Protein 7U6J (pdb70)

Solvent-accessible surface area: 77288 Å² total

InterPro domains:
  IPR056470 L-lysine 4-chlorinase BesD/L-lysine 5-chlorinase HalB-like [PF23169] (26-251)

Radius of gyration: 42.21 Å; Cα contacts (8 Å, |Δi|>4): 4487; chains: 8; bounding box: 100×112×119 Å

Sequence (1978 aa):
SITAANVEELIAKNIAERFADDHEVLGLSQHFRREGYVKLPGLVSPEVFDAVAAETHQLIDTHQKRIDIRLKETGDSPRYMSTVGQKAIATDGSLIPAVYESTALKGFLSRLAKEEVMGCPWDEEKYIITRQHQKGDTHGWHWGDFSFTVIWLIEAPSLEYGGMLQCIPHTDWNKDDPRVEDYLQKHPIRSYGHAKGDLYLLRSDTTLHRTVPLNADRTRIILNTCWASRADQQKATTHETMNAMFDNSITAANVEELIAKNIAERFADDHEVLGLSQHFRREGYVKLPGLVSPEVFDAVAAETHQLIDTHQKRIDIRLKETGDSPRYMSTVGQKAIATDGSLIPAVYESTALKGFLSRLAKEEVMGCPWDEEKYIITRQHQKGDTHGWHWGDFSFTVIWLIEAPSLEYGGMLQCIPHTDWNKDDPRVEDYLQKHPIRSYGHAKGDLYLLRSDTTLHRTVPLNADRTRIILNTCWASRADQQKATTHETMNAMFDSITAANVEELIAKNIAERFADDHEVLGLSQHFRREGYVKLPGLVSPEVFDAVAAETHQLIDTHQKRIDIRLKETGDSPRYMSTVGQKAIATDGSLIPAVYESTALKGFLSRLAKEEVMGCPWDEEKYIITRQHQKGDTHGWHWGDFSFTVIWLIEAPSLEYGGMLQCIPHTDWNKDDPRVEDYLQKHPIRSYGHAKGDLYLLRSDTTLHRTVPLNADRTRIILNTCWASRADQQQKATTHETMNAMFDSITAANVEELIAKNIAERFADDHEVLGLSQHFRREGYVKLPGLVSPEVFDAVAAETHQLIDTHQKRIDIRLKETGDSPRYMSTVGQKAIATDGSLIPAVYESTALKGFLSRLAKEEVMGCPWDEEKYIITRQHQKGDTHGWHWGDFSFTVIWLIEAPSLEYGGMLQCIPHTDWNKDDPRVEDYLQKHPIRSYGHAKGDLYLLRSDTTLHRTVPLNADRTRIILNTCWASRADQQKATTHETMNAMFDSITAANVEELIAKNIAERFADDHEVLGLSQHFRREGYVKLPGLVSPEVFDAVAAETHQLIDTHQKRIDIRLKETGDSPRYMSTVGQKAIATDGSLIPAVYESTALKGFLSRLAKEEVMGCPWDEEKYIITRQHQKGDTHGWHWGDFSFTVIWLIEAPSLEYGGMLQCIPHTDWNKDDPRVEDYLQKHPIRSYGHAKGDLYLLRSDTTLHRTVPLNADRTRIILNTCWASRADQQKATTHETMNAMFDSITAANVEELIAKNIAERFADDHEVLGLSQHFRREGYVKLPGLVSPEVFDAVAAETHQLIDTHQKRIDIRLKETGDSPRYMSTVGQKAIATDGSLIPAVYESTALKGFLSRLAKEEVMGCPWDEEKYIITRQHQKGDTHGWHWGDFSFTVIWLIEAPSLEYGGMLQCIPHTDWNKDDPRVEDYLQKHPIRSYGHAKGDLYLLRSDTTLHRTVPLNADRTRIILNTCWASRADQQKATTHETMNAMFDNSITAANVEELIAKNIAERFADDHEVLGLSQHFRREGYVKLPGLVSPEVFDAVAAETHQLIDTHQKRIDIRLKETGDSPRYMSTVGQKAIATDGSLIPAVYESTALKGFLSRLAKEEVMGCPWDEEKYIITRQHQKGDTHGWHWGDFSFTVIWLIEAPSLEYGGMLQCIPHTDWNKDDPRVEDYLQKHPIRSYGHAKGDLYLLRSDTTLHRTVPLNADRTRIILNTCWASRADQQKATTHETMNAMFDSITAANVEELIAKNIAERFADDHEVLGLSQHFRREGYVKLPGLVSPEVFDAVAAETHQLIDTHQKRIDIRLKETGDSPRYMSTVGQKAIATDGSLIPAVYESTALKGFLSRLAKEEVMGCPWDEEKYIITRQHQKGDTHGWHWGDFSFTVIWLIEAPSLEYGGMLQCIPHTDWNKDDPRVEDYLQKHPIRSYGHAKGDLYLLRSDTTLHRTVPLNADRTRIILNTCWASRADQQKATTHETMNAMFD

Structure (mmCIF, N/CA/C/O backbone):
data_7U6J
#
_entry.id   7U6J
#
_cell.length_a   70.241
_cell.length_b   136.079
_cell.length_c   116.240
_cell.angle_alpha   90.000
_cell.angle_beta   100.020
_cell.angle_gamma   90.000
#
_symmetry.space_group_name_H-M   'P 1 21 1'
#
loop_
_entity.id
_entity.type
_entity.pdbx_description
1 polymer 'Halogenase B'
2 non-polymer 'SUCCINIC ACID'
3 non-polymer LYSINE
4 water water
#
loop_
_atom_site.group_PDB
_atom_site.id
_atom_site.type_symbol
_atom_site.label_atom_id
_atom_site.label_alt_id
_atom_site.label_comp_id
_atom_site.label_asym_id
_atom_site.label_entity_id
_atom_site.label_seq_id
_atom_site.pdbx_PDB_ins_code
_atom_site.Cartn_x
_atom_site.Cartn_y
_atom_site.Cartn_z
_atom_site.occupancy
_atom_site.B_iso_or_equiv
_atom_site.auth_seq_id
_atom_site.auth_comp_id
_atom_site.auth_asym_id
_atom_site.auth_atom_id
_atom_site.pdbx_PDB_model_num
ATOM 1 N N . SER A 1 5 ? 17.834 -18.446 -14.456 1.00 49.60 5 SER A N 1
ATOM 2 C CA . SER A 1 5 ? 18.175 -17.054 -14.733 1.00 48.93 5 SER A CA 1
ATOM 3 C C . SER A 1 5 ? 18.428 -16.295 -13.433 1.00 50.01 5 SER A C 1
ATOM 4 O O . SER A 1 5 ? 19.467 -15.650 -13.279 1.00 50.27 5 SER A O 1
ATOM 7 N N . ILE A 1 6 ? 17.479 -16.366 -12.499 1.00 37.49 6 ILE A N 1
ATOM 8 C CA . ILE A 1 6 ? 17.677 -15.819 -11.162 1.00 36.29 6 ILE A CA 1
ATOM 9 C C . ILE A 1 6 ? 18.277 -16.906 -10.283 1.00 37.71 6 ILE A C 1
ATOM 10 O O . ILE A 1 6 ? 17.749 -18.023 -10.207 1.00 30.90 6 ILE A O 1
ATOM 15 N N . THR A 1 7 ? 19.397 -16.585 -9.637 1.00 26.33 7 THR A N 1
ATOM 16 C CA . THR A 1 7 ? 20.188 -17.556 -8.895 1.00 31.95 7 THR A CA 1
ATOM 17 C C . THR A 1 7 ? 20.599 -16.947 -7.565 1.00 28.53 7 THR A C 1
ATOM 18 O O . THR A 1 7 ? 20.470 -15.741 -7.345 1.00 29.09 7 THR A O 1
ATOM 22 N N . ALA A 1 8 ? 21.127 -17.798 -6.680 1.00 25.62 8 ALA A N 1
ATOM 23 C CA . ALA A 1 8 ? 21.670 -17.310 -5.417 1.00 32.74 8 ALA A CA 1
ATOM 24 C C . ALA A 1 8 ? 22.757 -16.264 -5.623 1.00 34.42 8 ALA A C 1
ATOM 25 O O . ALA A 1 8 ? 22.970 -15.425 -4.740 1.00 27.84 8 ALA A O 1
ATOM 27 N N . ALA A 1 9 ? 23.428 -16.269 -6.776 1.00 33.58 9 ALA A N 1
ATOM 28 C CA . ALA A 1 9 ? 24.535 -15.352 -7.004 1.00 28.49 9 ALA A CA 1
ATOM 29 C C . ALA A 1 9 ? 24.100 -13.988 -7.531 1.00 33.60 9 ALA A C 1
ATOM 30 O O . ALA A 1 9 ? 24.852 -13.018 -7.378 1.00 33.37 9 ALA A O 1
ATOM 32 N N . ASN A 1 10 ? 22.913 -13.867 -8.135 1.00 26.82 10 ASN A N 1
ATOM 33 C CA . ASN A 1 10 ? 22.470 -12.563 -8.606 1.00 29.36 10 ASN A CA 1
ATOM 34 C C . ASN A 1 10 ? 21.193 -12.057 -7.947 1.00 26.67 10 ASN A C 1
ATOM 35 O O . ASN A 1 10 ? 20.746 -10.953 -8.278 1.00 32.98 10 ASN A O 1
ATOM 40 N N . VAL A 1 11 ? 20.610 -12.800 -7.006 1.00 30.18 11 VAL A N 1
ATOM 41 C CA . VAL A 1 11 ? 19.300 -12.396 -6.498 1.00 31.97 11 VAL A CA 1
ATOM 42 C C . VAL A 1 11 ? 19.420 -11.200 -5.560 1.00 29.46 11 VAL A C 1
ATOM 43 O O . VAL A 1 11 ? 18.500 -10.372 -5.481 1.00 25.15 11 VAL A O 1
ATOM 47 N N . GLU A 1 12 ? 20.549 -11.065 -4.858 1.00 27.05 12 GLU A N 1
ATOM 48 C CA . GLU A 1 12 ? 20.686 -9.973 -3.898 1.00 27.25 12 GLU A CA 1
ATOM 49 C C . GLU A 1 12 ? 20.622 -8.618 -4.588 1.00 26.82 12 GLU A C 1
ATOM 50 O O . GLU A 1 12 ? 19.960 -7.698 -4.095 1.00 26.54 12 GLU A O 1
ATOM 56 N N . GLU A 1 13 ? 21.300 -8.476 -5.734 1.00 25.75 13 GLU A N 1
ATOM 57 C CA . GLU A 1 13 ? 21.273 -7.209 -6.458 1.00 25.19 13 GLU A CA 1
ATOM 58 C C . GLU A 1 13 ? 19.871 -6.898 -6.972 1.00 27.66 13 GLU A C 1
ATOM 59 O O . GLU A 1 13 ? 19.445 -5.735 -6.979 1.00 26.83 13 GLU A O 1
ATOM 61 N N . LEU A 1 14 ? 19.140 -7.925 -7.412 1.00 22.30 14 LEU A N 1
ATOM 62 C CA . LEU A 1 14 ? 17.768 -7.713 -7.865 1.00 26.40 14 LEU A CA 1
ATOM 63 C C . LEU A 1 14 ? 16.865 -7.291 -6.715 1.00 21.49 14 LEU A C 1
ATOM 64 O O . LEU A 1 14 ? 16.000 -6.423 -6.887 1.00 24.84 14 LEU A O 1
ATOM 69 N N . ILE A 1 15 ? 17.046 -7.891 -5.536 1.00 21.92 15 ILE A N 1
ATOM 70 C CA . ILE A 1 15 ? 16.242 -7.498 -4.380 1.00 21.39 15 ILE A CA 1
ATOM 71 C C . ILE A 1 15 ? 16.513 -6.046 -4.005 1.00 22.43 15 ILE A C 1
ATOM 72 O O . ILE A 1 15 ? 15.582 -5.276 -3.742 1.00 15.85 15 ILE A O 1
ATOM 77 N N . ALA A 1 16 ? 17.786 -5.639 -4.002 1.00 21.06 16 ALA A N 1
ATOM 78 C CA . ALA A 1 16 ? 18.124 -4.265 -3.634 1.00 20.65 16 ALA A CA 1
ATOM 79 C C . ALA A 1 16 ? 17.598 -3.258 -4.656 1.00 22.92 16 ALA A C 1
ATOM 80 O O . ALA A 1 16 ? 17.080 -2.199 -4.278 1.00 23.83 16 ALA A O 1
ATOM 82 N N . LYS A 1 17 ? 17.724 -3.563 -5.954 1.00 19.80 17 LYS A N 1
ATOM 83 C CA . LYS A 1 17 ? 17.211 -2.656 -6.978 1.00 21.02 17 LYS A CA 1
ATOM 84 C C . LYS A 1 17 ? 15.699 -2.490 -6.868 1.00 20.95 17 LYS A C 1
ATOM 85 O O . LYS A 1 17 ? 15.182 -1.373 -6.985 1.00 23.55 17 LYS A O 1
ATOM 87 N N . ASN A 1 18 ? 14.969 -3.586 -6.637 1.00 18.06 18 ASN A N 1
ATOM 88 C CA . ASN A 1 18 ? 13.518 -3.462 -6.502 1.00 21.68 18 ASN A CA 1
ATOM 89 C C . ASN A 1 18 ? 13.138 -2.628 -5.282 1.00 18.31 18 ASN A C 1
ATOM 90 O O . ASN A 1 18 ? 12.244 -1.779 -5.356 1.00 19.31 18 ASN A O 1
ATOM 95 N N . ILE A 1 19 ? 13.796 -2.857 -4.148 1.00 20.00 19 ILE A N 1
ATOM 96 C CA . ILE A 1 19 ? 13.455 -2.090 -2.953 1.00 21.83 19 ILE A CA 1
ATOM 97 C C . ILE A 1 19 ? 13.731 -0.603 -3.170 1.00 22.28 19 ILE A C 1
ATOM 98 O O . ILE A 1 19 ? 12.910 0.248 -2.809 1.00 23.82 19 ILE A O 1
ATOM 103 N N . ALA A 1 20 ? 14.865 -0.267 -3.797 1.00 22.29 20 ALA A N 1
ATOM 104 C CA . ALA A 1 20 ? 15.178 1.137 -4.074 1.00 25.55 20 ALA A CA 1
ATOM 105 C C . ALA A 1 20 ? 14.099 1.817 -4.921 1.00 26.88 20 ALA A C 1
ATOM 106 O O . ALA A 1 20 ? 13.792 2.996 -4.711 1.00 25.91 20 ALA A O 1
ATOM 108 N N . GLU A 1 21 ? 13.511 1.098 -5.880 1.00 24.10 21 GLU A N 1
ATOM 109 C CA . GLU A 1 21 ? 12.455 1.680 -6.712 1.00 26.96 21 GLU A CA 1
ATOM 110 C C . GLU A 1 21 ? 11.091 1.623 -6.032 1.00 28.16 21 GLU A C 1
ATOM 111 O O . GLU A 1 21 ? 10.371 2.628 -5.973 1.00 30.95 21 GLU A O 1
ATOM 117 N N . ARG A 1 22 ? 10.718 0.450 -5.522 1.00 20.24 22 ARG A N 1
ATOM 118 C CA . ARG A 1 22 ? 9.355 0.236 -5.054 1.00 22.36 22 ARG A CA 1
ATOM 119 C C . ARG A 1 22 ? 9.046 1.092 -3.829 1.00 24.67 22 ARG A C 1
ATOM 120 O O . ARG A 1 22 ? 7.932 1.610 -3.693 1.00 21.60 22 ARG A O 1
ATOM 128 N N . PHE A 1 23 ? 10.024 1.295 -2.952 1.00 22.17 23 PHE A N 1
ATOM 129 C CA . PHE A 1 23 ? 9.787 1.979 -1.684 1.00 25.25 23 PHE A CA 1
ATOM 130 C C . PHE A 1 23 ? 10.474 3.341 -1.612 1.00 22.98 23 PHE A C 1
ATOM 131 O O . PHE A 1 23 ? 10.902 3.783 -0.545 1.00 26.08 23 PHE A O 1
ATOM 139 N N . ALA A 1 24 ? 10.535 4.041 -2.749 1.00 32.01 24 ALA A N 1
ATOM 140 C CA . ALA A 1 24 ? 11.225 5.328 -2.832 1.00 25.63 24 ALA A CA 1
ATOM 141 C C . ALA A 1 24 ? 10.518 6.441 -2.066 1.00 26.67 24 ALA A C 1
ATOM 142 O O . ALA A 1 24 ? 11.168 7.422 -1.686 1.00 25.04 24 ALA A O 1
ATOM 144 N N . ASP A 1 25 ? 9.208 6.328 -1.857 1.00 20.50 25 ASP A N 1
ATOM 145 C CA . ASP A 1 25 ? 8.432 7.372 -1.189 1.00 26.16 25 ASP A CA 1
ATOM 146 C C . ASP A 1 25 ? 8.542 7.185 0.323 1.00 25.25 25 ASP A C 1
ATOM 147 O O . ASP A 1 25 ? 7.944 6.260 0.876 1.00 20.73 25 ASP A O 1
ATOM 152 N N . ASP A 1 26 ? 9.292 8.073 0.997 1.00 25.05 26 ASP A N 1
ATOM 153 C CA . ASP A 1 26 ? 9.472 7.951 2.448 1.00 26.33 26 ASP A CA 1
ATOM 154 C C . ASP A 1 26 ? 8.141 8.003 3.195 1.00 23.64 26 ASP A C 1
ATOM 155 O O . ASP A 1 26 ? 7.983 7.346 4.230 1.00 22.68 26 ASP A O 1
ATOM 160 N N . HIS A 1 27 ? 7.185 8.808 2.718 1.00 22.34 27 HIS A N 1
ATOM 161 C CA . HIS A 1 27 ? 5.924 8.922 3.446 1.00 24.62 27 HIS A CA 1
ATOM 162 C C . HIS A 1 27 ? 5.107 7.639 3.335 1.00 23.79 27 HIS A C 1
ATOM 163 O O . HIS A 1 27 ? 4.436 7.248 4.291 1.00 19.67 27 HIS A O 1
ATOM 170 N N . GLU A 1 28 ? 5.143 6.971 2.178 1.00 20.86 28 GLU A N 1
ATOM 171 C CA . GLU A 1 28 ? 4.518 5.654 2.088 1.00 27.26 28 GLU A CA 1
ATOM 172 C C . GLU A 1 28 ? 5.172 4.663 3.046 1.00 21.04 28 GLU A C 1
ATOM 173 O O . GLU A 1 28 ? 4.480 3.889 3.714 1.00 15.94 28 GLU A O 1
ATOM 179 N N . VAL A 1 29 ? 6.502 4.654 3.116 1.00 15.61 29 VAL A N 1
ATOM 180 C CA . VAL A 1 29 ? 7.172 3.712 4.009 1.00 20.19 29 VAL A CA 1
ATOM 181 C C . VAL A 1 29 ? 6.794 3.987 5.461 1.00 21.33 29 VAL A C 1
ATOM 182 O O . VAL A 1 29 ? 6.542 3.056 6.241 1.00 18.93 29 VAL A O 1
ATOM 186 N N . LEU A 1 30 ? 6.716 5.265 5.839 1.00 19.01 30 LEU A N 1
ATOM 187 C CA . LEU A 1 30 ? 6.271 5.613 7.186 1.00 18.83 30 LEU A CA 1
ATOM 188 C C . LEU A 1 30 ? 4.885 5.044 7.474 1.00 19.58 30 LEU A C 1
ATOM 189 O O . LEU A 1 30 ? 4.646 4.485 8.552 1.00 18.72 30 LEU A O 1
ATOM 194 N N . GLY A 1 31 ? 3.964 5.171 6.514 1.00 17.56 31 GLY A N 1
ATOM 195 C CA . GLY A 1 31 ? 2.627 4.633 6.699 1.00 19.47 31 GLY A CA 1
ATOM 196 C C . GLY A 1 31 ? 2.609 3.122 6.812 1.00 15.77 31 GLY A C 1
ATOM 197 O O . GLY A 1 31 ? 1.841 2.562 7.594 1.00 18.65 31 GLY A O 1
ATOM 198 N N . LEU A 1 32 ? 3.454 2.439 6.030 1.00 23.17 32 LEU A N 1
ATOM 199 C CA . LEU A 1 32 ? 3.568 0.988 6.151 1.00 21.43 32 LEU A CA 1
ATOM 200 C C . LEU A 1 32 ? 4.072 0.586 7.529 1.00 17.32 32 LEU A C 1
ATOM 201 O O . LEU A 1 32 ? 3.570 -0.372 8.123 1.00 14.91 32 LEU A O 1
ATOM 206 N N . SER A 1 33 ? 5.086 1.292 8.037 1.00 15.91 33 SER A N 1
ATOM 207 C CA . SER A 1 33 ? 5.586 1.037 9.387 1.00 17.48 33 SER A CA 1
ATOM 208 C C . SER A 1 33 ? 4.491 1.226 10.430 1.00 16.72 33 SER A C 1
ATOM 209 O O . SER A 1 33 ? 4.338 0.413 11.349 1.00 15.46 33 SER A O 1
ATOM 212 N N . GLN A 1 34 ? 3.721 2.305 10.315 1.00 16.31 34 GLN A N 1
ATOM 213 C CA . GLN A 1 34 ? 2.709 2.570 11.324 1.00 15.56 34 GLN A CA 1
ATOM 214 C C . GLN A 1 34 ? 1.593 1.533 11.259 1.00 17.45 34 GLN A C 1
ATOM 215 O O . GLN A 1 34 ? 1.091 1.085 12.296 1.00 16.30 34 GLN A O 1
ATOM 221 N N . HIS A 1 35 ? 1.228 1.107 10.053 1.00 15.90 35 HIS A N 1
ATOM 222 C CA . HIS A 1 35 ? 0.249 0.034 9.919 1.00 15.81 35 HIS A CA 1
ATOM 223 C C . HIS A 1 35 ? 0.767 -1.259 10.548 1.00 16.33 35 HIS A C 1
ATOM 224 O O . HIS A 1 35 ? 0.043 -1.941 11.287 1.00 15.28 35 HIS A O 1
ATOM 231 N N . PHE A 1 36 ? 2.027 -1.603 10.270 1.00 15.17 36 PHE A N 1
ATOM 232 C CA . PHE A 1 36 ? 2.634 -2.804 10.838 1.00 14.40 36 PHE A CA 1
ATOM 233 C C . PHE A 1 36 ? 2.628 -2.765 12.361 1.00 16.88 36 PHE A C 1
ATOM 234 O O . PHE A 1 36 ? 2.344 -3.775 13.013 1.00 15.58 36 PHE A O 1
ATOM 242 N N . ARG A 1 37 ? 2.939 -1.610 12.947 1.00 13.76 37 ARG A N 1
ATOM 243 C CA . ARG A 1 37 ? 2.968 -1.517 14.405 1.00 15.79 37 ARG A CA 1
ATOM 244 C C . ARG A 1 37 ? 1.571 -1.525 15.008 1.00 14.44 37 ARG A C 1
ATOM 245 O O . ARG A 1 37 ? 1.343 -2.189 16.026 1.00 13.41 37 ARG A O 1
ATOM 253 N N . ARG A 1 38 ? 0.630 -0.782 14.408 1.00 15.62 38 ARG A N 1
ATOM 254 C CA . ARG A 1 38 ? -0.725 -0.700 14.955 1.00 15.14 38 ARG A CA 1
ATOM 255 C C . ARG A 1 38 ? -1.445 -2.039 14.848 1.00 19.04 38 ARG A C 1
ATOM 256 O O . ARG A 1 38 ? -2.074 -2.503 15.807 1.00 15.07 38 ARG A O 1
ATOM 264 N N . GLU A 1 39 ? -1.363 -2.677 13.690 1.00 14.55 39 GLU A N 1
ATOM 265 C CA . GLU A 1 39 ? -2.183 -3.842 13.400 1.00 17.91 39 GLU A CA 1
ATOM 266 C C . GLU A 1 39 ? -1.426 -5.162 13.517 1.00 12.63 39 GLU A C 1
ATOM 267 O O . GLU A 1 39 ? -2.047 -6.227 13.404 1.00 15.02 39 GLU A O 1
ATOM 273 N N . GLY A 1 40 ? -0.114 -5.123 13.762 1.00 13.18 40 GLY A N 1
ATOM 274 C CA . GLY A 1 40 ? 0.698 -6.331 13.743 1.00 14.31 40 GLY A CA 1
ATOM 275 C C . GLY A 1 40 ? 0.851 -6.953 12.377 1.00 16.81 40 GLY A C 1
ATOM 276 O O . GLY A 1 40 ? 1.295 -8.102 12.269 1.00 14.98 40 GLY A O 1
ATOM 277 N N . TYR A 1 41 ? 0.512 -6.217 11.323 1.00 12.95 41 TYR A N 1
ATOM 278 C CA . TYR A 1 41 ? 0.397 -6.782 9.987 1.00 11.30 41 TYR A CA 1
ATOM 279 C C . TYR A 1 41 ? 0.518 -5.623 9.020 1.00 15.75 41 TYR A C 1
ATOM 280 O O . TYR A 1 41 ? -0.008 -4.536 9.292 1.00 16.11 41 TYR A O 1
ATOM 289 N N . VAL A 1 42 ? 1.186 -5.855 7.897 1.00 15.66 42 VAL A N 1
ATOM 290 C CA . VAL A 1 42 ? 1.121 -4.900 6.797 1.00 15.16 42 VAL A CA 1
ATOM 291 C C . VAL A 1 42 ? 1.318 -5.657 5.492 1.00 18.23 42 VAL A C 1
ATOM 292 O O . VAL A 1 42 ? 2.218 -6.495 5.371 1.00 19.17 42 VAL A O 1
ATOM 296 N N . LYS A 1 43 ? 0.459 -5.368 4.521 1.00 13.98 43 LYS A N 1
ATOM 297 C CA . LYS A 1 43 ? 0.596 -5.939 3.187 1.00 16.72 43 LYS A CA 1
ATOM 298 C C . LYS A 1 43 ? 1.717 -5.237 2.430 1.00 16.23 43 LYS A C 1
ATOM 299 O O . LYS A 1 43 ? 1.803 -4.006 2.431 1.00 19.48 43 LYS A O 1
ATOM 305 N N . LEU A 1 44 ? 2.570 -6.018 1.769 1.00 16.48 44 LEU A N 1
ATOM 306 C CA . LEU A 1 44 ? 3.740 -5.487 1.068 1.00 16.33 44 LEU A CA 1
ATOM 307 C C . LEU A 1 44 ? 3.757 -6.010 -0.365 1.00 21.18 44 LEU A C 1
ATOM 308 O O . LEU A 1 44 ? 4.644 -6.788 -0.749 1.00 18.49 44 LEU A O 1
ATOM 313 N N . PRO A 1 45 ? 2.796 -5.600 -1.187 1.00 24.21 45 PRO A N 1
ATOM 314 C CA . PRO A 1 45 ? 2.840 -5.992 -2.602 1.00 24.81 45 PRO A CA 1
ATOM 315 C C . PRO A 1 45 ? 4.097 -5.435 -3.264 1.00 25.19 45 PRO A C 1
ATOM 316 O O . PRO A 1 45 ? 4.502 -4.299 -3.016 1.00 23.86 45 PRO A O 1
ATOM 320 N N . GLY A 1 46 ? 4.742 -6.257 -4.084 1.00 23.65 46 GLY A N 1
ATOM 321 C CA . GLY A 1 46 ? 5.971 -5.801 -4.704 1.00 20.28 46 GLY A CA 1
ATOM 322 C C . GLY A 1 46 ? 7.185 -5.756 -3.793 1.00 26.05 46 GLY A C 1
ATOM 323 O O . GLY A 1 46 ? 8.183 -5.131 -4.150 1.00 20.32 46 GLY A O 1
ATOM 324 N N . LEU A 1 47 ? 7.136 -6.407 -2.626 1.00 23.37 47 LEU A N 1
ATOM 325 C CA . LEU A 1 47 ? 8.304 -6.445 -1.745 1.00 17.34 47 LEU A CA 1
ATOM 326 C C . LEU A 1 47 ? 9.524 -7.015 -2.464 1.00 22.48 47 LEU A C 1
ATOM 327 O O . LEU A 1 47 ? 10.649 -6.529 -2.285 1.00 19.09 47 LEU A O 1
ATOM 332 N N . VAL A 1 48 ? 9.321 -8.050 -3.270 1.00 19.01 48 VAL A N 1
ATOM 333 C CA . VAL A 1 48 ? 10.286 -8.482 -4.268 1.00 21.36 48 VAL A CA 1
ATOM 334 C C . VAL A 1 48 ? 9.616 -8.336 -5.623 1.00 20.63 48 VAL A C 1
ATOM 335 O O . VAL A 1 48 ? 8.388 -8.271 -5.729 1.00 19.54 48 VAL A O 1
ATOM 339 N N . SER A 1 49 ? 10.436 -8.272 -6.669 1.00 25.65 49 SER A N 1
ATOM 340 C CA . SER A 1 49 ? 9.907 -8.120 -8.022 1.00 26.28 49 SER A CA 1
ATOM 341 C C . SER A 1 49 ? 9.140 -9.374 -8.457 1.00 19.71 49 SER A C 1
ATOM 342 O O . SER A 1 49 ? 9.324 -10.452 -7.893 1.00 22.06 49 SER A O 1
ATOM 345 N N . PRO A 1 50 ? 8.280 -9.259 -9.474 1.00 26.20 50 PRO A N 1
ATOM 346 C CA . PRO A 1 50 ? 7.595 -10.468 -9.973 1.00 25.20 50 PRO A CA 1
ATOM 347 C C . PRO A 1 50 ? 8.553 -11.561 -10.420 1.00 24.47 50 PRO A C 1
ATOM 348 O O . PRO A 1 50 ? 8.272 -12.751 -10.218 1.00 21.70 50 PRO A O 1
ATOM 352 N N . GLU A 1 51 ? 9.696 -11.188 -11.002 1.00 21.55 51 GLU A N 1
ATOM 353 C CA . GLU A 1 51 ? 10.659 -12.188 -11.458 1.00 23.60 51 GLU A CA 1
ATOM 354 C C . GLU A 1 51 ? 11.268 -12.948 -10.286 1.00 22.84 51 GLU A C 1
ATOM 355 O O . GLU A 1 51 ? 11.413 -14.177 -10.341 1.00 22.86 51 GLU A O 1
ATOM 361 N N . VAL A 1 52 ? 11.651 -12.236 -9.226 1.00 21.42 52 VAL A N 1
ATOM 362 C CA . VAL A 1 52 ? 12.192 -12.914 -8.054 1.00 20.27 52 VAL A CA 1
ATOM 363 C C . VAL A 1 52 ? 11.122 -13.796 -7.419 1.00 19.48 52 VAL A C 1
ATOM 364 O O . VAL A 1 52 ? 11.375 -14.959 -7.081 1.00 20.96 52 VAL A O 1
ATOM 368 N N . PHE A 1 53 ? 9.897 -13.279 -7.295 1.00 20.47 53 PHE A N 1
ATOM 369 C CA . PHE A 1 53 ? 8.811 -14.088 -6.746 1.00 18.97 53 PHE A CA 1
ATOM 370 C C . PHE A 1 53 ? 8.629 -15.389 -7.528 1.00 17.89 53 PHE A C 1
ATOM 371 O O . PHE A 1 53 ? 8.545 -16.475 -6.940 1.00 19.58 53 PHE A O 1
ATOM 379 N N . ASP A 1 54 ? 8.562 -15.301 -8.858 1.00 19.39 54 ASP A N 1
ATOM 380 C CA . ASP A 1 54 ? 8.332 -16.499 -9.662 1.00 19.54 54 ASP A CA 1
ATOM 381 C C . ASP A 1 54 ? 9.451 -17.511 -9.484 1.00 21.57 54 ASP A C 1
ATOM 382 O O . ASP A 1 54 ? 9.196 -18.716 -9.377 1.00 22.67 54 ASP A O 1
ATOM 387 N N . ALA A 1 55 ? 10.697 -17.037 -9.442 1.00 19.78 55 ALA A N 1
ATOM 388 C CA . ALA A 1 55 ? 11.821 -17.925 -9.173 1.00 22.60 55 ALA A CA 1
ATOM 389 C C . ALA A 1 55 ? 11.684 -18.593 -7.811 1.00 21.31 55 ALA A C 1
ATOM 390 O O . ALA A 1 55 ? 11.957 -19.789 -7.665 1.00 22.67 55 ALA A O 1
ATOM 392 N N . VAL A 1 56 ? 11.248 -17.843 -6.801 1.00 21.20 56 VAL A N 1
ATOM 393 C CA . VAL A 1 56 ? 11.080 -18.441 -5.482 1.00 18.69 56 VAL A CA 1
ATOM 394 C C . VAL A 1 56 ? 9.927 -19.437 -5.494 1.00 21.62 56 VAL A C 1
ATOM 395 O O . VAL A 1 56 ? 10.006 -20.502 -4.871 1.00 19.92 56 VAL A O 1
ATOM 399 N N . ALA A 1 57 ? 8.853 -19.122 -6.225 1.00 19.85 57 ALA A N 1
ATOM 400 C CA . ALA A 1 57 ? 7.714 -20.035 -6.308 1.00 23.75 57 ALA A CA 1
ATOM 401 C C . ALA A 1 57 ? 8.098 -21.345 -6.983 1.00 22.73 57 ALA A C 1
ATOM 402 O O . ALA A 1 57 ? 7.689 -22.429 -6.537 1.00 19.89 57 ALA A O 1
ATOM 404 N N . ALA A 1 58 ? 8.878 -21.267 -8.063 1.00 20.32 58 ALA A N 1
ATOM 405 C CA . ALA A 1 58 ? 9.319 -22.474 -8.760 1.00 20.66 58 ALA A CA 1
ATOM 406 C C . ALA A 1 58 ? 10.100 -23.397 -7.826 1.00 24.56 58 ALA A C 1
ATOM 407 O O . ALA A 1 58 ? 9.858 -24.609 -7.790 1.00 22.33 58 ALA A O 1
ATOM 409 N N . GLU A 1 59 ? 11.040 -22.832 -7.056 1.00 20.51 59 GLU A N 1
ATOM 410 C CA . GLU A 1 59 ? 11.751 -23.615 -6.049 1.00 24.11 59 GLU A CA 1
ATOM 411 C C . GLU A 1 59 ? 10.807 -24.203 -5.011 1.00 23.44 59 GLU A C 1
ATOM 412 O O . GLU A 1 59 ? 10.994 -25.347 -4.581 1.00 21.26 59 GLU A O 1
ATOM 418 N N . THR A 1 60 ? 9.811 -23.424 -4.566 1.00 20.40 60 THR A N 1
ATOM 419 C CA . THR A 1 60 ? 8.861 -23.908 -3.566 1.00 20.82 60 THR A CA 1
ATOM 420 C C . THR A 1 60 ? 8.114 -25.143 -4.062 1.00 18.36 60 THR A C 1
ATOM 421 O O . THR A 1 60 ? 7.958 -26.124 -3.329 1.00 19.10 60 THR A O 1
ATOM 425 N N . HIS A 1 61 ? 7.618 -25.095 -5.302 1.00 16.88 61 HIS A N 1
ATOM 426 C CA . HIS A 1 61 ? 6.880 -26.225 -5.868 1.00 20.85 61 HIS A CA 1
ATOM 427 C C . HIS A 1 61 ? 7.759 -27.464 -5.961 1.00 22.04 61 HIS A C 1
ATOM 428 O O . HIS A 1 61 ? 7.294 -28.585 -5.725 1.00 21.33 61 HIS A O 1
ATOM 435 N N . GLN A 1 62 ? 9.034 -27.277 -6.309 1.00 16.53 62 GLN A N 1
ATOM 436 C CA . GLN A 1 62 ? 9.969 -28.399 -6.376 1.00 22.35 62 GLN A CA 1
ATOM 437 C C . GLN A 1 62 ? 10.165 -29.038 -5.006 1.00 24.90 62 GLN A C 1
ATOM 438 O O . GLN A 1 62 ? 10.160 -30.269 -4.872 1.00 24.95 62 GLN A O 1
ATOM 444 N N . LEU A 1 63 ? 10.316 -28.208 -3.972 1.00 18.50 63 LEU A N 1
ATOM 445 C CA . LEU A 1 63 ? 10.517 -28.703 -2.612 1.00 18.96 63 LEU A CA 1
ATOM 446 C C . LEU A 1 63 ? 9.294 -29.449 -2.097 1.00 22.38 63 LEU A C 1
ATOM 447 O O . LEU A 1 63 ? 9.423 -30.463 -1.394 1.00 20.27 63 LEU A O 1
ATOM 452 N N . ILE A 1 64 ? 8.099 -28.946 -2.412 1.00 18.39 64 ILE A N 1
ATOM 453 C CA . ILE A 1 64 ? 6.868 -29.619 -2.009 1.00 18.72 64 ILE A CA 1
ATOM 454 C C . ILE A 1 64 ? 6.801 -31.013 -2.623 1.00 20.73 64 ILE A C 1
ATOM 455 O O . ILE A 1 64 ? 6.476 -31.996 -1.947 1.00 18.44 64 ILE A O 1
ATOM 460 N N . ASP A 1 65 ? 7.092 -31.119 -3.922 1.00 21.14 65 ASP A N 1
ATOM 461 C CA . ASP A 1 65 ? 6.954 -32.415 -4.576 1.00 23.96 65 ASP A CA 1
ATOM 462 C C . ASP A 1 65 ? 7.906 -33.435 -3.965 1.00 23.74 65 ASP A C 1
ATOM 463 O O . ASP A 1 65 ? 7.529 -34.589 -3.739 1.00 25.80 65 ASP A O 1
ATOM 468 N N . THR A 1 66 ? 9.129 -33.013 -3.645 1.00 24.27 66 THR A N 1
ATOM 469 C CA . THR A 1 66 ? 10.107 -33.946 -3.093 1.00 22.93 66 THR A CA 1
ATOM 470 C C . THR A 1 66 ? 9.804 -34.300 -1.638 1.00 27.29 66 THR A C 1
ATOM 471 O O . THR A 1 66 ? 9.961 -35.458 -1.240 1.00 23.92 66 THR A O 1
ATOM 475 N N . HIS A 1 67 ? 9.366 -33.329 -0.825 1.00 24.67 67 HIS A N 1
ATOM 476 C CA . HIS A 1 67 ? 9.489 -33.454 0.625 1.00 21.45 67 HIS A CA 1
ATOM 477 C C . HIS A 1 67 ? 8.204 -33.341 1.437 1.00 24.31 67 HIS A C 1
ATOM 478 O O . HIS A 1 67 ? 8.256 -33.587 2.650 1.00 24.25 67 HIS A O 1
ATOM 485 N N . GLN A 1 68 ? 7.073 -32.962 0.843 1.00 19.80 68 GLN A N 1
ATOM 486 C CA . GLN A 1 68 ? 5.922 -32.575 1.656 1.00 23.46 68 GLN A CA 1
ATOM 487 C C . GLN A 1 68 ? 5.428 -33.735 2.513 1.00 25.47 68 GLN A C 1
ATOM 488 O O . GLN A 1 68 ? 5.485 -34.899 2.112 1.00 25.16 68 GLN A O 1
ATOM 494 N N . LYS A 1 69 ? 4.969 -33.403 3.717 1.00 22.76 69 LYS A N 1
ATOM 495 C CA . LYS A 1 69 ? 4.479 -34.372 4.689 1.00 27.62 69 LYS A CA 1
ATOM 496 C C . LYS A 1 69 ? 3.099 -33.938 5.161 1.00 23.17 69 LYS A C 1
ATOM 497 O O . LYS A 1 69 ? 2.924 -32.801 5.608 1.00 22.42 69 LYS A O 1
ATOM 503 N N . ARG A 1 70 ? 2.129 -34.838 5.064 1.00 20.48 70 ARG A N 1
ATOM 504 C CA . ARG A 1 70 ? 0.771 -34.542 5.503 1.00 22.53 70 ARG A CA 1
ATOM 505 C C . ARG A 1 70 ? 0.701 -34.534 7.027 1.00 22.10 70 ARG A C 1
ATOM 506 O O . ARG A 1 70 ? 1.229 -35.432 7.689 1.00 23.32 70 ARG A O 1
ATOM 514 N N . ILE A 1 71 ? 0.055 -33.516 7.589 1.00 19.69 71 ILE A N 1
ATOM 515 C CA . ILE A 1 71 ? -0.177 -33.454 9.026 1.00 20.62 71 ILE A CA 1
ATOM 516 C C . ILE A 1 71 ? -1.643 -33.135 9.268 1.00 20.72 71 ILE A C 1
ATOM 517 O O . ILE A 1 71 ? -2.281 -32.411 8.497 1.00 18.57 71 ILE A O 1
ATOM 522 N N . ASP A 1 72 ? -2.177 -33.704 10.348 1.00 16.48 72 ASP A N 1
ATOM 523 C CA . ASP A 1 72 ? -3.574 -33.571 10.768 1.00 18.89 72 ASP A CA 1
ATOM 524 C C . ASP A 1 72 ? -3.531 -33.641 12.297 1.00 26.76 72 ASP A C 1
ATOM 525 O O . ASP A 1 72 ? -3.848 -34.664 12.913 1.00 24.01 72 ASP A O 1
ATOM 530 N N . ILE A 1 73 ? -3.102 -32.537 12.913 1.00 21.37 73 ILE A N 1
ATOM 531 C CA . ILE A 1 73 ? -2.817 -32.488 14.341 1.00 22.23 73 ILE A CA 1
ATOM 532 C C . ILE A 1 73 ? -3.529 -31.291 14.961 1.00 20.93 73 ILE A C 1
ATOM 533 O O . ILE A 1 73 ? -4.041 -30.412 14.269 1.00 21.12 73 ILE A O 1
ATOM 538 N N . ARG A 1 74 ? -3.546 -31.279 16.299 1.00 19.26 74 ARG A N 1
ATOM 539 C CA . ARG A 1 74 ? -4.047 -30.182 17.118 1.00 22.11 74 ARG A CA 1
ATOM 540 C C . ARG A 1 74 ? -3.052 -29.980 18.253 1.00 24.70 74 ARG A C 1
ATOM 541 O O . ARG A 1 74 ? -2.533 -30.957 18.801 1.00 20.16 74 ARG A O 1
ATOM 549 N N . LEU A 1 75 ? -2.762 -28.722 18.588 1.00 23.66 75 LEU A N 1
ATOM 550 C CA . LEU A 1 75 ? -1.635 -28.383 19.460 1.00 23.02 75 LEU A CA 1
ATOM 551 C C . LEU A 1 75 ? -2.151 -27.780 20.759 1.00 20.74 75 LEU A C 1
ATOM 552 O O . LEU A 1 75 ? -2.772 -26.712 20.752 1.00 17.24 75 LEU A O 1
ATOM 557 N N . LYS A 1 76 ? -1.877 -28.447 21.881 1.00 20.71 76 LYS A N 1
ATOM 558 C CA . LYS A 1 76 ? -2.373 -27.921 23.147 1.00 22.51 76 LYS A CA 1
ATOM 559 C C . LYS A 1 76 ? -1.782 -26.553 23.466 1.00 17.18 76 LYS A C 1
ATOM 560 O O . LYS A 1 76 ? -2.445 -25.736 24.104 1.00 22.51 76 LYS A O 1
ATOM 566 N N . GLU A 1 77 ? -0.566 -26.256 22.996 1.00 18.63 77 GLU A N 1
ATOM 567 C CA . GLU A 1 77 ? 0.035 -24.966 23.330 1.00 21.87 77 GLU A CA 1
ATOM 568 C C . GLU A 1 77 ? -0.672 -23.784 22.683 1.00 19.84 77 GLU A C 1
ATOM 569 O O . GLU A 1 77 ? -0.434 -22.644 23.103 1.00 20.46 77 GLU A O 1
ATOM 575 N N . THR A 1 78 ? -1.524 -24.012 21.686 1.00 18.27 78 THR A N 1
ATOM 576 C CA . THR A 1 78 ? -2.379 -22.967 21.130 1.00 21.25 78 THR A CA 1
ATOM 577 C C . THR A 1 78 ? -3.855 -23.327 21.301 1.00 22.87 78 THR A C 1
ATOM 578 O O . THR A 1 78 ? -4.688 -23.068 20.430 1.00 23.17 78 THR A O 1
ATOM 582 N N . GLY A 1 79 ? -4.201 -23.921 22.441 1.00 19.10 79 GLY A N 1
ATOM 583 C CA . GLY A 1 79 ? -5.595 -24.174 22.733 1.00 22.57 79 GLY A CA 1
ATOM 584 C C . GLY A 1 79 ? -6.206 -25.320 21.970 1.00 26.87 79 GLY A C 1
ATOM 585 O O . GLY A 1 79 ? -7.433 -25.351 21.810 1.00 22.63 79 GLY A O 1
ATOM 586 N N . ASP A 1 80 ? -5.384 -26.262 21.493 1.00 18.99 80 ASP A N 1
ATOM 587 C CA . ASP A 1 80 ? -5.817 -27.396 20.676 1.00 23.73 80 ASP A CA 1
ATOM 588 C C . ASP A 1 80 ? -6.325 -26.955 19.301 1.00 24.18 80 ASP A C 1
ATOM 589 O O . ASP A 1 80 ? -7.186 -27.611 18.706 1.00 21.56 80 ASP A O 1
ATOM 594 N N . SER A 1 81 ? -5.821 -25.841 18.783 1.00 20.64 81 SER A N 1
ATOM 595 C CA . SER A 1 81 ? -6.217 -25.429 17.447 1.00 21.74 81 SER A CA 1
ATOM 596 C C . SER A 1 81 ? -5.588 -26.360 16.407 1.00 19.27 81 SER A C 1
ATOM 597 O O . SER A 1 81 ? -4.537 -26.958 16.647 1.00 20.59 81 SER A O 1
ATOM 600 N N . PRO A 1 82 ? -6.221 -26.523 15.251 1.00 20.30 82 PRO A N 1
ATOM 601 C CA . PRO A 1 82 ? -5.740 -27.512 14.283 1.00 20.48 82 PRO A CA 1
ATOM 602 C C . PRO A 1 82 ? -4.629 -26.994 13.386 1.00 17.97 82 PRO A C 1
ATOM 603 O O . PRO A 1 82 ? -4.521 -25.804 13.098 1.00 20.19 82 PRO A O 1
ATOM 607 N N . ARG A 1 83 ? -3.793 -27.935 12.942 1.00 18.67 83 ARG A N 1
ATOM 608 C CA . ARG A 1 83 ? -2.914 -27.765 11.789 1.00 21.53 83 ARG A CA 1
ATOM 609 C C . ARG A 1 83 ? -3.259 -28.907 10.838 1.00 22.54 83 ARG A C 1
ATOM 610 O O . ARG A 1 83 ? -2.812 -30.040 11.034 1.00 19.88 83 ARG A O 1
ATOM 618 N N . TYR A 1 84 ? -4.083 -28.625 9.832 1.00 20.03 84 TYR A N 1
ATOM 619 C CA . TYR A 1 84 ? -4.443 -29.595 8.801 1.00 20.84 84 TYR A CA 1
ATOM 620 C C . TYR A 1 84 ? -3.904 -29.051 7.489 1.00 16.58 84 TYR A C 1
ATOM 621 O O . TYR A 1 84 ? -4.401 -28.038 6.992 1.00 18.62 84 TYR A O 1
ATOM 630 N N . MET A 1 85 ? -2.905 -29.728 6.925 1.00 18.92 85 MET A N 1
ATOM 631 C CA . MET A 1 85 ? -2.099 -29.187 5.838 1.00 23.01 85 MET A CA 1
ATOM 632 C C . MET A 1 85 ? -1.009 -30.203 5.529 1.00 21.50 85 MET A C 1
ATOM 633 O O . MET A 1 85 ? -0.834 -31.185 6.253 1.00 21.30 85 MET A O 1
ATOM 638 N N . SER A 1 86 ? -0.249 -29.927 4.476 1.00 18.76 86 SER A N 1
ATOM 639 C CA . SER A 1 86 ? 1.020 -30.595 4.216 1.00 18.68 86 SER A CA 1
ATOM 640 C C . SER A 1 86 ? 2.126 -29.559 4.354 1.00 20.21 86 SER A C 1
ATOM 641 O O . SER A 1 86 ? 1.914 -28.381 4.052 1.00 20.36 86 SER A O 1
ATOM 644 N N . THR A 1 87 ? 3.310 -30.000 4.804 1.00 18.62 87 THR A N 1
ATOM 645 C CA . THR A 1 87 ? 4.392 -29.090 5.168 1.00 15.62 87 THR A CA 1
ATOM 646 C C . THR A 1 87 ? 5.725 -29.575 4.612 1.00 19.96 87 THR A C 1
ATOM 647 O O . THR A 1 87 ? 5.929 -30.768 4.374 1.00 19.49 87 THR A O 1
ATOM 651 N N . VAL A 1 88 ? 6.634 -28.625 4.421 1.00 17.68 88 VAL A N 1
ATOM 652 C CA . VAL A 1 88 ? 8.040 -28.885 4.137 1.00 23.57 88 VAL A CA 1
ATOM 653 C C . VAL A 1 88 ? 8.849 -28.159 5.203 1.00 23.34 88 VAL A C 1
ATOM 654 O O . VAL A 1 88 ? 8.647 -26.961 5.425 1.00 21.18 88 VAL A O 1
ATOM 658 N N . GLY A 1 89 ? 9.756 -28.881 5.864 1.00 20.18 89 GLY A N 1
ATOM 659 C CA . GLY A 1 89 ? 10.508 -28.308 6.964 1.00 21.10 89 GLY A CA 1
ATOM 660 C C . GLY A 1 89 ? 11.738 -27.543 6.509 1.00 21.94 89 GLY A C 1
ATOM 661 O O . GLY A 1 89 ? 12.142 -27.607 5.352 1.00 19.63 89 GLY A O 1
ATOM 662 N N . GLN A 1 90 ? 12.341 -26.819 7.459 1.00 18.31 90 GLN A N 1
ATOM 663 C CA . GLN A 1 90 ? 13.480 -25.963 7.136 1.00 20.30 90 GLN A CA 1
ATOM 664 C C . GLN A 1 90 ? 14.691 -26.779 6.706 1.00 24.18 90 GLN A C 1
ATOM 665 O O . GLN A 1 90 ? 15.473 -26.334 5.860 1.00 18.78 90 GLN A O 1
ATOM 671 N N . LYS A 1 91 ? 14.885 -27.952 7.308 1.00 18.29 91 LYS A N 1
ATOM 672 C CA . LYS A 1 91 ? 16.060 -28.747 6.978 1.00 25.57 91 LYS A CA 1
ATOM 673 C C . LYS A 1 91 ? 16.060 -29.130 5.507 1.00 21.71 91 LYS A C 1
ATOM 674 O O . LYS A 1 91 ? 17.089 -29.018 4.835 1.00 22.07 91 LYS A O 1
ATOM 680 N N . ALA A 1 92 ? 14.899 -29.527 4.975 1.00 21.38 92 ALA A N 1
ATOM 681 C CA . ALA A 1 92 ? 14.830 -29.923 3.572 1.00 21.96 92 ALA A CA 1
ATOM 682 C C . ALA A 1 92 ? 15.060 -28.737 2.647 1.00 21.62 92 ALA A C 1
ATOM 683 O O . ALA A 1 92 ? 15.723 -28.872 1.610 1.00 25.95 92 ALA A O 1
ATOM 685 N N . ILE A 1 93 ? 14.514 -27.568 2.994 1.00 20.98 93 ILE A N 1
ATOM 686 C CA . ILE A 1 93 ? 14.734 -26.382 2.165 1.00 20.90 93 ILE A CA 1
ATOM 687 C C . ILE A 1 93 ? 16.211 -26.001 2.160 1.00 17.43 93 ILE A C 1
ATOM 688 O O . ILE A 1 93 ? 16.779 -25.664 1.115 1.00 22.18 93 ILE A O 1
ATOM 693 N N . ALA A 1 94 ? 16.857 -26.065 3.319 1.00 21.96 94 ALA A N 1
ATOM 694 C CA . ALA A 1 94 ? 18.279 -25.740 3.391 1.00 24.60 94 ALA A CA 1
ATOM 695 C C . ALA A 1 94 ? 19.114 -26.747 2.609 1.00 27.85 94 ALA A C 1
ATOM 696 O O . ALA A 1 94 ? 20.111 -26.380 1.977 1.00 24.06 94 ALA A O 1
ATOM 698 N N . THR A 1 95 ? 18.717 -28.020 2.643 1.00 24.18 95 THR A N 1
ATOM 699 C CA . THR A 1 95 ? 19.464 -29.062 1.946 1.00 26.37 95 THR A CA 1
ATOM 700 C C . THR A 1 95 ? 19.306 -28.943 0.432 1.00 30.25 95 THR A C 1
ATOM 701 O O . THR A 1 95 ? 20.298 -28.979 -0.306 1.00 24.37 95 THR A O 1
ATOM 705 N N . ASP A 1 96 ? 18.061 -28.798 -0.048 1.00 27.57 96 ASP A N 1
ATOM 706 C CA . ASP A 1 96 ? 17.735 -28.861 -1.476 1.00 31.74 96 ASP A CA 1
ATOM 707 C C . ASP A 1 96 ? 17.716 -27.515 -2.178 1.00 30.61 96 ASP A C 1
ATOM 708 O O . ASP A 1 96 ? 17.984 -27.453 -3.382 1.00 38.69 96 ASP A O 1
ATOM 713 N N . GLY A 1 97 ? 17.335 -26.450 -1.480 1.00 37.77 97 GLY A N 1
ATOM 714 C CA . GLY A 1 97 ? 17.115 -25.169 -2.111 1.00 32.97 97 GLY A CA 1
ATOM 715 C C . GLY A 1 97 ? 18.403 -24.406 -2.326 1.00 42.01 97 GLY A C 1
ATOM 716 O O . GLY A 1 97 ? 19.503 -24.865 -2.029 1.00 39.21 97 GLY A O 1
ATOM 717 N N . SER A 1 98 ? 18.254 -23.204 -2.870 1.00 41.17 98 SER A N 1
ATOM 718 C CA . SER A 1 98 ? 19.403 -22.330 -3.069 1.00 38.83 98 SER A CA 1
ATOM 719 C C . SER A 1 98 ? 18.920 -20.893 -3.041 1.00 27.42 98 SER A C 1
ATOM 720 O O . SER A 1 98 ? 19.488 -20.042 -2.349 1.00 29.52 98 SER A O 1
ATOM 723 N N . LEU A 1 99 ? 17.847 -20.632 -3.785 1.00 31.04 99 LEU A N 1
ATOM 724 C CA . LEU A 1 99 ? 17.268 -19.300 -3.824 1.00 27.72 99 LEU A CA 1
ATOM 725 C C . LEU A 1 99 ? 16.687 -18.912 -2.469 1.00 28.21 99 LEU A C 1
ATOM 726 O O . LEU A 1 99 ? 16.889 -17.791 -1.994 1.00 24.99 99 LEU A O 1
ATOM 731 N N . ILE A 1 100 ? 15.945 -19.819 -1.836 1.00 25.91 100 ILE A N 1
ATOM 732 C CA . ILE A 1 100 ? 15.301 -19.479 -0.569 1.00 23.50 100 ILE A CA 1
ATOM 733 C C . ILE A 1 100 ? 16.324 -19.187 0.525 1.00 23.02 100 ILE A C 1
ATOM 734 O O . ILE A 1 100 ? 16.182 -18.165 1.215 1.00 20.21 100 ILE A O 1
ATOM 739 N N . PRO A 1 101 ? 17.365 -20.001 0.733 1.00 22.89 101 PRO A N 1
ATOM 740 C CA . PRO A 1 101 ? 18.386 -19.599 1.714 1.00 24.61 101 PRO A CA 1
ATOM 741 C C . PRO A 1 101 ? 19.071 -18.288 1.365 1.00 25.74 101 PRO A C 1
ATOM 742 O O . PRO A 1 101 ? 19.416 -17.526 2.273 1.00 21.77 101 PRO A O 1
ATOM 746 N N . ALA A 1 102 ? 19.258 -17.988 0.078 1.00 20.66 102 ALA A N 1
ATOM 747 C CA . ALA A 1 102 ? 19.900 -16.733 -0.309 1.00 22.95 102 ALA A CA 1
ATOM 748 C C . ALA A 1 102 ? 19.009 -15.533 -0.020 1.00 24.58 102 ALA A C 1
ATOM 749 O O . ALA A 1 102 ? 19.493 -14.496 0.441 1.00 19.43 102 ALA A O 1
ATOM 751 N N . VAL A 1 103 ? 17.708 -15.643 -0.317 1.00 20.77 103 VAL A N 1
ATOM 752 C CA . VAL A 1 103 ? 16.771 -14.570 0.012 1.00 17.20 103 VAL A CA 1
ATOM 753 C C . VAL A 1 103 ? 16.725 -14.352 1.520 1.00 17.72 103 VAL A C 1
ATOM 754 O O . VAL A 1 103 ? 16.691 -13.211 2.001 1.00 19.94 103 VAL A O 1
ATOM 758 N N . TYR A 1 104 ? 16.743 -15.440 2.291 1.00 17.07 104 TYR A N 1
ATOM 759 C CA . TYR A 1 104 ? 16.672 -15.305 3.742 1.00 16.98 104 TYR A CA 1
ATOM 760 C C . TYR A 1 104 ? 17.857 -14.520 4.297 1.00 21.59 104 TYR A C 1
ATOM 761 O O . TYR A 1 104 ? 17.722 -13.833 5.313 1.00 17.90 104 TYR A O 1
ATOM 770 N N . GLU A 1 105 ? 19.019 -14.611 3.651 1.00 23.71 105 GLU A N 1
ATOM 771 C CA . GLU A 1 105 ? 20.217 -13.900 4.078 1.00 25.48 105 GLU A CA 1
ATOM 772 C C . GLU A 1 105 ? 20.324 -12.499 3.482 1.00 25.89 105 GLU A C 1
ATOM 773 O O . GLU A 1 105 ? 21.369 -11.859 3.632 1.00 18.83 105 GLU A O 1
ATOM 777 N N . SER A 1 106 ? 19.280 -12.013 2.813 1.00 19.70 106 SER A N 1
ATOM 778 C CA . SER A 1 106 ? 19.375 -10.770 2.052 1.00 21.13 106 SER A CA 1
ATOM 779 C C . SER A 1 106 ? 19.563 -9.573 2.975 1.00 24.78 106 SER A C 1
ATOM 780 O O . SER A 1 106 ? 18.673 -9.243 3.770 1.00 19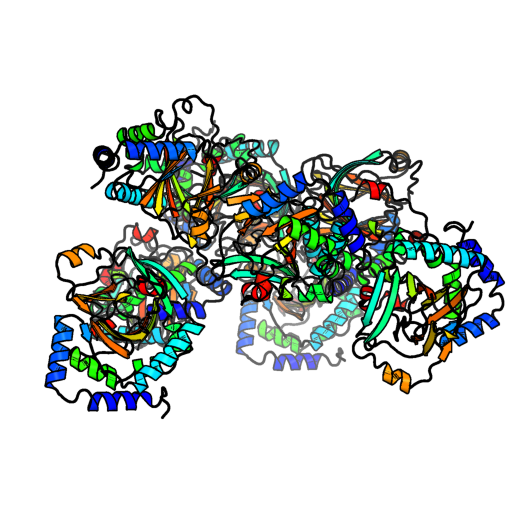.26 106 SER A O 1
ATOM 783 N N . THR A 1 107 ? 20.715 -8.911 2.840 1.00 21.30 107 THR A N 1
ATOM 784 C CA . THR A 1 107 ? 20.968 -7.666 3.564 1.00 17.93 107 THR A CA 1
ATOM 785 C C . THR A 1 107 ? 19.931 -6.602 3.219 1.00 20.30 107 THR A C 1
ATOM 786 O O . THR A 1 107 ? 19.420 -5.909 4.106 1.00 19.17 107 THR A O 1
ATOM 790 N N . ALA A 1 108 ? 19.609 -6.458 1.930 1.00 19.89 108 ALA A N 1
ATOM 791 C CA . ALA A 1 108 ? 18.675 -5.417 1.505 1.00 19.24 108 ALA A CA 1
ATOM 792 C C . ALA A 1 108 ? 17.257 -5.686 2.007 1.00 18.45 108 ALA A C 1
ATOM 793 O O . ALA A 1 108 ? 16.551 -4.759 2.435 1.00 19.69 108 ALA A O 1
ATOM 795 N N . LEU A 1 109 ? 16.811 -6.940 1.943 1.00 21.52 109 LEU A N 1
ATOM 796 C CA . LEU A 1 109 ? 15.474 -7.269 2.439 1.00 21.48 109 LEU A CA 1
ATOM 797 C C . LEU A 1 109 ? 15.382 -7.047 3.945 1.00 23.39 109 LEU A C 1
ATOM 798 O O . LEU A 1 109 ? 14.439 -6.421 4.441 1.00 19.21 109 LEU A O 1
ATOM 803 N N . LYS A 1 110 ? 16.361 -7.555 4.689 1.00 19.39 110 LYS A N 1
ATOM 804 C CA . LYS A 1 110 ? 16.353 -7.362 6.135 1.00 17.26 110 LYS A CA 1
ATOM 805 C C . LYS A 1 110 ? 16.469 -5.888 6.501 1.00 19.65 110 LYS A C 1
ATOM 806 O O . LYS A 1 110 ? 15.869 -5.443 7.489 1.00 20.57 110 LYS A O 1
ATOM 812 N N . GLY A 1 111 ? 17.221 -5.114 5.711 1.00 22.98 111 GLY A N 1
ATOM 813 C CA . GLY A 1 111 ? 17.349 -3.691 5.985 1.00 20.90 111 GLY A CA 1
ATOM 814 C C . GLY A 1 111 ? 16.055 -2.931 5.756 1.00 20.58 111 GLY A C 1
ATOM 815 O O . GLY A 1 111 ? 15.741 -1.987 6.488 1.00 19.66 111 GLY A O 1
ATOM 816 N N . PHE A 1 112 ? 15.289 -3.315 4.734 1.00 19.94 112 PHE A N 1
ATOM 817 C CA . PHE A 1 112 ? 13.997 -2.662 4.549 1.00 22.83 112 PHE A CA 1
ATOM 818 C C . PHE A 1 112 ? 13.025 -3.056 5.653 1.00 20.62 112 PHE A C 1
ATOM 819 O O . PHE A 1 112 ? 12.299 -2.206 6.185 1.00 19.36 112 PHE A O 1
ATOM 827 N N . LEU A 1 113 ? 12.996 -4.339 6.018 1.00 18.08 113 LEU A N 1
ATOM 828 C CA . LEU A 1 113 ? 12.122 -4.748 7.108 1.00 17.95 113 LEU A CA 1
ATOM 829 C C . LEU A 1 113 ? 12.515 -4.058 8.405 1.00 20.61 113 LEU A C 1
ATOM 830 O O . LEU A 1 113 ? 11.648 -3.748 9.226 1.00 21.41 113 LEU A O 1
ATOM 835 N N . SER A 1 114 ? 13.809 -3.777 8.591 1.00 21.20 114 SER A N 1
ATOM 836 C CA . SER A 1 114 ? 14.243 -3.032 9.769 1.00 19.04 114 SER A CA 1
ATOM 837 C C . SER A 1 114 ? 13.658 -1.620 9.779 1.00 19.01 114 SER A C 1
ATOM 838 O O . SER A 1 114 ? 13.328 -1.090 10.843 1.00 22.61 114 SER A O 1
ATOM 841 N N . ARG A 1 115 ? 13.543 -0.986 8.608 1.00 18.46 115 ARG A N 1
ATOM 842 C CA . ARG A 1 115 ? 12.892 0.323 8.529 1.00 22.26 115 ARG A CA 1
ATOM 843 C C . ARG A 1 115 ? 11.458 0.265 9.039 1.00 24.65 115 ARG A C 1
ATOM 844 O O . ARG A 1 115 ? 11.004 1.155 9.771 1.00 23.11 115 ARG A O 1
ATOM 852 N N . LEU A 1 116 ? 10.710 -0.754 8.611 1.00 18.57 116 LEU A N 1
ATOM 853 C CA . LEU A 1 116 ? 9.320 -0.901 9.040 1.00 16.78 116 LEU A CA 1
ATOM 854 C C . LEU A 1 116 ? 9.221 -1.200 10.534 1.00 20.06 116 LEU A C 1
ATOM 855 O O . LEU A 1 116 ? 8.376 -0.629 11.231 1.00 19.61 116 LEU A O 1
ATOM 860 N N . ALA A 1 117 ? 10.059 -2.109 11.031 1.00 14.94 117 ALA A N 1
ATOM 861 C CA . ALA A 1 117 ? 10.028 -2.508 12.432 1.00 20.41 117 ALA A CA 1
ATOM 862 C C . ALA A 1 117 ? 10.643 -1.464 13.352 1.00 18.91 117 ALA A C 1
ATOM 863 O O . ALA A 1 117 ? 10.370 -1.491 14.558 1.00 18.23 117 ALA A O 1
ATOM 865 N N . LYS A 1 118 ? 11.455 -0.552 12.808 1.00 19.19 118 LYS A N 1
ATOM 866 C CA . LYS A 1 118 ? 12.200 0.435 13.592 1.00 24.52 118 LYS A CA 1
ATOM 867 C C . LYS A 1 118 ? 13.157 -0.235 14.571 1.00 24.33 118 LYS A C 1
ATOM 868 O O . LYS A 1 118 ? 13.393 0.269 15.669 1.00 21.46 118 LYS A O 1
ATOM 874 N N . GLU A 1 119 ? 13.717 -1.371 14.170 1.00 19.10 119 GLU A N 1
ATOM 875 C CA . GLU A 1 119 ? 14.702 -2.092 14.969 1.00 21.11 119 GLU A CA 1
ATOM 876 C C . GLU A 1 119 ? 15.335 -3.129 14.052 1.00 22.35 119 GLU A C 1
ATOM 877 O O . GLU A 1 119 ? 14.840 -3.389 12.953 1.00 19.99 119 GLU A O 1
ATOM 883 N N . GLU A 1 120 ? 16.442 -3.713 14.507 1.00 23.40 120 GLU A N 1
ATOM 884 C CA . GLU A 1 120 ? 17.189 -4.637 13.662 1.00 28.62 120 GLU A CA 1
ATOM 885 C C . GLU A 1 120 ? 16.382 -5.913 13.438 1.00 23.04 120 GLU A C 1
ATOM 886 O O . GLU A 1 120 ? 15.937 -6.563 14.390 1.00 20.72 120 GLU A O 1
ATOM 889 N N . VAL A 1 121 ? 16.164 -6.244 12.174 1.00 24.08 121 VAL A N 1
ATOM 890 C CA . VAL A 1 121 ? 15.555 -7.504 11.781 1.00 20.31 121 VAL A CA 1
ATOM 891 C C . VAL A 1 121 ? 16.698 -8.427 11.397 1.00 25.82 121 VAL A C 1
ATOM 892 O O . VAL A 1 121 ? 17.467 -8.120 10.479 1.00 24.98 121 VAL A O 1
ATOM 896 N N . MET A 1 122 ? 16.831 -9.545 12.098 1.00 18.83 122 MET A N 1
ATOM 897 C CA . MET A 1 122 ? 18.014 -10.369 11.928 1.00 21.00 122 MET A CA 1
ATOM 898 C C . MET A 1 122 ? 17.646 -11.844 11.863 1.00 24.57 122 MET A C 1
ATOM 899 O O . MET A 1 122 ? 16.482 -12.238 12.016 1.00 18.44 122 MET A O 1
ATOM 904 N N . GLY A 1 123 ? 18.662 -12.656 11.573 1.00 19.44 123 GLY A N 1
ATOM 905 C CA . GLY A 1 123 ? 18.446 -14.086 11.440 1.00 17.78 123 GLY A CA 1
ATOM 906 C C . GLY A 1 123 ? 17.868 -14.703 12.699 1.00 22.18 123 GLY A C 1
ATOM 907 O O . GLY A 1 123 ? 18.162 -14.296 13.824 1.00 21.01 123 GLY A O 1
ATOM 908 N N . CYS A 1 124 ? 17.019 -15.697 12.496 1.00 19.77 124 CYS A N 1
ATOM 909 C CA . CYS A 1 124 ? 16.425 -16.397 13.620 1.00 20.17 124 CYS A CA 1
ATOM 910 C C . CYS A 1 124 ? 17.499 -17.221 14.336 1.00 20.99 124 CYS A C 1
ATOM 911 O O . CYS A 1 124 ? 18.347 -17.830 13.683 1.00 25.02 124 CYS A O 1
ATOM 914 N N . PRO A 1 125 ? 17.513 -17.241 15.677 1.00 21.69 125 PRO A N 1
ATOM 915 C CA . PRO A 1 125 ? 18.575 -17.985 16.382 1.00 20.70 125 PRO A CA 1
ATOM 916 C C . PRO A 1 125 ? 18.404 -19.490 16.304 1.00 26.22 125 PRO A C 1
ATOM 917 O O . PRO A 1 125 ? 19.384 -20.224 16.498 1.00 24.86 125 PRO A O 1
ATOM 921 N N . TRP A 1 126 ? 17.188 -19.969 16.064 1.00 20.39 126 TRP A N 1
ATOM 922 C CA . TRP A 1 126 ? 16.910 -21.385 15.879 1.00 26.25 126 TRP A CA 1
ATOM 923 C C . TRP A 1 126 ? 16.770 -21.629 14.381 1.00 23.07 126 TRP A C 1
ATOM 924 O O . TRP A 1 126 ? 15.816 -21.150 13.755 1.00 20.04 126 TRP A O 1
ATOM 935 N N . ASP A 1 127 ? 17.726 -22.374 13.818 1.00 19.82 127 ASP A N 1
ATOM 936 C CA . ASP A 1 127 ? 17.813 -22.545 12.368 1.00 24.09 127 ASP A CA 1
ATOM 937 C C . ASP A 1 127 ? 16.533 -23.125 11.789 1.00 17.13 127 ASP A C 1
ATOM 938 O O . ASP A 1 127 ? 16.122 -22.756 10.686 1.00 22.04 127 ASP A O 1
ATOM 943 N N . GLU A 1 128 ? 15.907 -24.050 12.509 1.00 20.36 128 GLU A N 1
ATOM 944 C CA . GLU A 1 128 ? 14.789 -24.803 11.963 1.00 17.37 128 GLU A CA 1
ATOM 945 C C . GLU A 1 128 ? 13.525 -23.968 11.782 1.00 18.38 128 GLU A C 1
ATOM 946 O O . GLU A 1 128 ? 12.549 -24.477 11.213 1.00 19.29 128 GLU A O 1
ATOM 952 N N . GLU A 1 129 ? 13.504 -22.713 12.233 1.00 19.74 129 GLU A N 1
ATOM 953 C CA . GLU A 1 129 ? 12.365 -21.833 11.976 1.00 20.04 129 GLU A CA 1
ATOM 954 C C . GLU A 1 129 ? 12.628 -20.798 10.884 1.00 20.03 129 GLU A C 1
ATOM 955 O O . GLU A 1 129 ? 11.724 -20.016 10.555 1.00 21.61 129 GLU A O 1
ATOM 961 N N . LYS A 1 130 ? 13.829 -20.763 10.308 1.00 15.31 130 LYS A N 1
ATOM 962 C CA . LYS A 1 130 ? 14.158 -19.670 9.390 1.00 21.17 130 LYS A CA 1
ATOM 963 C C . LYS A 1 130 ? 13.213 -19.621 8.190 1.00 17.70 130 LYS A C 1
ATOM 964 O O . LYS A 1 130 ? 12.830 -18.533 7.737 1.00 18.20 130 LYS A O 1
ATOM 970 N N . TYR A 1 131 ? 12.820 -20.777 7.661 1.00 19.35 131 TYR A N 1
ATOM 971 C CA . TYR A 1 131 ? 11.882 -20.789 6.545 1.00 19.26 131 TYR A CA 1
ATOM 972 C C . TYR A 1 131 ? 11.215 -22.153 6.456 1.00 21.50 131 TYR A C 1
ATOM 973 O O . TYR A 1 131 ? 11.875 -23.187 6.606 1.00 17.91 131 TYR A O 1
ATOM 982 N N . ILE A 1 132 ? 9.904 -22.145 6.209 1.00 15.84 132 ILE A N 1
ATOM 983 C CA . ILE A 1 132 ? 9.123 -23.368 6.065 1.00 19.15 132 ILE A CA 1
ATOM 984 C C . ILE A 1 132 ? 8.099 -23.139 4.957 1.00 18.99 132 ILE A C 1
ATOM 985 O O . ILE A 1 132 ? 7.858 -22.011 4.527 1.00 21.19 132 ILE A O 1
ATOM 990 N N . ILE A 1 133 ? 7.510 -24.228 4.473 1.00 18.85 133 ILE A N 1
ATOM 991 C CA . ILE A 1 133 ? 6.457 -24.172 3.463 1.00 17.87 133 ILE A CA 1
ATOM 992 C C . ILE A 1 133 ? 5.238 -24.900 4.005 1.00 15.91 133 ILE A C 1
ATOM 993 O O . ILE A 1 133 ? 5.372 -25.952 4.639 1.00 18.95 133 ILE A O 1
ATOM 998 N N . THR A 1 134 ? 4.047 -24.345 3.766 1.00 15.78 134 THR A N 1
ATOM 999 C CA . THR A 1 134 ? 2.816 -25.083 4.007 1.00 18.00 134 THR A CA 1
ATOM 1000 C C . THR A 1 134 ? 1.975 -25.124 2.740 1.00 17.80 134 THR A C 1
ATOM 1001 O O . THR A 1 134 ? 1.934 -24.162 1.966 1.00 16.66 134 THR A O 1
ATOM 1005 N N . ARG A 1 135 ? 1.306 -26.253 2.546 1.00 19.94 135 ARG A N 1
ATOM 1006 C CA . ARG A 1 135 ? 0.404 -26.464 1.421 1.00 19.45 135 ARG A CA 1
ATOM 1007 C C . ARG A 1 135 ? -0.928 -26.915 2.002 1.00 17.43 135 ARG A C 1
ATOM 1008 O O . ARG A 1 135 ? -1.000 -27.954 2.667 1.00 20.36 135 ARG A O 1
ATOM 1016 N N . GLN A 1 136 ? -1.956 -26.095 1.836 1.00 15.69 136 GLN A N 1
ATOM 1017 C CA . GLN A 1 136 ? -3.321 -26.484 2.159 1.00 15.73 136 GLN A CA 1
ATOM 1018 C C . GLN A 1 136 ? -3.986 -26.899 0.856 1.00 18.61 136 GLN A C 1
ATOM 1019 O O . GLN A 1 136 ? -3.831 -26.215 -0.163 1.00 21.19 136 GLN A O 1
ATOM 1025 N N . HIS A 1 137 ? -4.687 -28.037 0.875 1.00 21.03 137 HIS A N 1
ATOM 1026 C CA . HIS A 1 137 ? -5.131 -28.629 -0.383 1.00 19.45 137 HIS A CA 1
ATOM 1027 C C . HIS A 1 137 ? -6.396 -29.475 -0.254 1.00 21.80 137 HIS A C 1
ATOM 1028 O O . HIS A 1 137 ? -6.938 -29.917 -1.269 1.00 26.21 137 HIS A O 1
ATOM 1035 N N . GLN A 1 138 ? -6.873 -29.719 0.964 1.00 21.31 138 GLN A N 1
ATOM 1036 C CA . GLN A 1 138 ? -8.119 -30.447 1.171 1.00 25.89 138 GLN A CA 1
ATOM 1037 C C . GLN A 1 138 ? -9.146 -29.556 1.853 1.00 20.76 138 GLN A C 1
ATOM 1038 O O . GLN A 1 138 ? -8.795 -28.671 2.638 1.00 19.54 138 GLN A O 1
ATOM 1044 N N . LYS A 1 139 ? -10.425 -29.806 1.568 1.00 24.70 139 LYS A N 1
ATOM 1045 C CA . LYS A 1 139 ? -11.482 -29.128 2.307 1.00 21.70 139 LYS A CA 1
ATOM 1046 C C . LYS A 1 139 ? -11.242 -29.301 3.802 1.00 20.43 139 LYS A C 1
ATOM 1047 O O . LYS A 1 139 ? -10.897 -30.393 4.259 1.00 22.92 139 LYS A O 1
ATOM 1053 N N . GLY A 1 140 ? -11.367 -28.200 4.554 1.00 19.42 140 GLY A N 1
ATOM 1054 C CA . GLY A 1 140 ? -11.087 -28.190 5.976 1.00 22.27 140 GLY A CA 1
ATOM 1055 C C . GLY A 1 140 ? -9.663 -27.820 6.363 1.00 24.11 140 GLY A C 1
ATOM 1056 O O . GLY A 1 140 ? -9.406 -27.571 7.549 1.00 23.01 140 GLY A O 1
ATOM 1057 N N . ASP A 1 141 ? -8.730 -27.777 5.412 1.00 19.90 141 ASP A N 1
ATOM 1058 C CA . ASP A 1 141 ? -7.345 -27.465 5.755 1.00 19.69 141 ASP A CA 1
ATOM 1059 C C . ASP A 1 141 ? -7.245 -26.038 6.288 1.00 22.26 141 ASP A C 1
ATOM 1060 O O . ASP A 1 141 ? -7.978 -25.145 5.852 1.00 20.26 141 ASP A O 1
ATOM 1065 N N . THR A 1 142 ? -6.347 -25.831 7.254 1.00 19.73 142 THR A N 1
ATOM 1066 C CA . THR A 1 142 ? -6.262 -24.557 7.961 1.00 17.78 142 THR A CA 1
ATOM 1067 C C . THR A 1 142 ? -4.964 -24.501 8.753 1.00 22.05 142 THR A C 1
ATOM 1068 O O . THR A 1 142 ? -4.468 -25.524 9.240 1.00 18.20 142 THR A O 1
ATOM 1072 N N . HIS A 1 143 ? -4.443 -23.295 8.910 1.00 18.32 143 HIS A N 1
ATOM 1073 C CA . HIS A 1 143 ? -3.428 -23.026 9.922 1.00 21.06 143 HIS A CA 1
ATOM 1074 C C . HIS A 1 143 ? -4.157 -22.357 11.088 1.00 18.28 143 HIS A C 1
ATOM 1075 O O . HIS A 1 143 ? -4.419 -21.152 11.064 1.00 19.14 143 HIS A O 1
ATOM 1082 N N . GLY A 1 144 ? -4.521 -23.154 12.093 1.00 19.07 144 GLY A N 1
ATOM 1083 C CA . GLY A 1 144 ? -5.382 -22.681 13.164 1.00 17.92 144 GLY A CA 1
ATOM 1084 C C . GLY A 1 144 ? -4.737 -21.611 14.031 1.00 17.42 144 GLY A C 1
ATOM 1085 O O . GLY A 1 144 ? -3.555 -21.282 13.896 1.00 19.10 144 GLY A O 1
ATOM 1086 N N . TRP A 1 145 ? -5.541 -21.064 14.948 1.00 17.26 145 TRP A N 1
ATOM 1087 C CA . TRP A 1 145 ? -5.096 -19.951 15.786 1.00 17.89 145 TRP A CA 1
ATOM 1088 C C . TRP A 1 145 ? -3.763 -20.257 16.456 1.00 19.35 145 TRP A C 1
ATOM 1089 O O . TRP A 1 145 ? -3.567 -21.341 17.012 1.00 15.79 145 TRP A O 1
ATOM 1100 N N . HIS A 1 146 ? -2.843 -19.297 16.396 1.00 14.19 146 HIS A N 1
ATOM 1101 C CA . HIS A 1 146 ? -1.515 -19.538 16.942 1.00 18.45 146 HIS A CA 1
ATOM 1102 C C . HIS A 1 146 ? -0.761 -18.218 17.036 1.00 16.66 146 HIS A C 1
ATOM 1103 O O . HIS A 1 146 ? -1.220 -17.170 16.573 1.00 16.82 146 HIS A O 1
ATOM 1110 N N . TRP A 1 147 ? 0.402 -18.292 17.664 1.00 17.01 147 TRP A N 1
ATOM 1111 C CA . TRP A 1 147 ? 1.425 -17.267 17.623 1.00 14.55 147 TRP A CA 1
ATOM 1112 C C . TRP A 1 147 ? 2.695 -17.923 17.101 1.00 17.03 147 TRP A C 1
ATOM 1113 O O . TRP A 1 147 ? 2.804 -19.149 17.048 1.00 17.85 147 TRP A O 1
ATOM 1124 N N . GLY A 1 148 ? 3.661 -17.095 16.715 1.00 19.39 148 GLY A N 1
ATOM 1125 C CA . GLY A 1 148 ? 4.982 -17.568 16.384 1.00 16.18 148 GLY A CA 1
ATOM 1126 C C . GLY A 1 148 ? 5.919 -17.369 17.554 1.00 17.96 148 GLY A C 1
ATOM 1127 O O . GLY A 1 148 ? 5.679 -16.539 18.428 1.00 16.00 148 GLY A O 1
ATOM 1128 N N . ASP A 1 149 ? 6.996 -18.151 17.563 1.00 21.61 149 ASP A N 1
ATOM 1129 C CA . ASP A 1 149 ? 8.026 -17.987 18.584 1.00 21.47 149 ASP A CA 1
ATOM 1130 C C . ASP A 1 149 ? 8.915 -16.773 18.333 1.00 25.10 149 ASP A C 1
ATOM 1131 O O . ASP A 1 149 ? 9.610 -16.338 19.256 1.00 22.00 149 ASP A O 1
ATOM 1136 N N . PHE A 1 150 ? 8.912 -16.211 17.122 1.00 17.84 150 PHE A N 1
ATOM 1137 C CA . PHE A 1 150 ? 9.801 -15.102 16.787 1.00 21.55 150 PHE A CA 1
ATOM 1138 C C . PHE A 1 150 ? 9.004 -13.968 16.144 1.00 19.50 150 PHE A C 1
ATOM 1139 O O . PHE A 1 150 ? 7.802 -14.085 15.895 1.00 17.78 150 PHE A O 1
ATOM 1147 N N . SER A 1 151 ? 9.674 -12.838 15.921 1.00 19.16 151 SER A N 1
ATOM 1148 C CA . SER A 1 151 ? 8.979 -11.557 15.832 1.00 18.09 151 SER A CA 1
ATOM 1149 C C . SER A 1 151 ? 8.518 -11.169 14.432 1.00 20.60 151 SER A C 1
ATOM 1150 O O . SER A 1 151 ? 7.485 -10.506 14.304 1.00 18.64 151 SER A O 1
ATOM 1153 N N . PHE A 1 152 ? 9.243 -11.553 13.382 1.00 16.11 152 PHE A N 1
ATOM 1154 C CA . PHE A 1 152 ? 9.136 -10.905 12.072 1.00 15.12 152 PHE A CA 1
ATOM 1155 C C . PHE A 1 152 ? 8.935 -11.950 10.974 1.00 22.01 152 PHE A C 1
ATOM 1156 O O . PHE A 1 152 ? 9.905 -12.497 10.446 1.00 23.20 152 PHE A O 1
ATOM 1164 N N . THR A 1 153 ? 7.685 -12.198 10.598 1.00 17.99 153 THR A N 1
ATOM 1165 C CA . THR A 1 153 ? 7.346 -13.220 9.614 1.00 17.71 153 THR A CA 1
ATOM 1166 C C . THR A 1 153 ? 6.891 -12.564 8.314 1.00 18.63 153 THR A C 1
ATOM 1167 O O . THR A 1 153 ? 5.996 -11.710 8.325 1.00 20.27 153 THR A O 1
ATOM 1171 N N . VAL A 1 154 ? 7.498 -12.955 7.193 1.00 18.51 154 VAL A N 1
ATOM 1172 C CA . VAL A 1 154 ? 7.010 -12.552 5.874 1.00 16.04 154 VAL A CA 1
ATOM 1173 C C . VAL A 1 154 ? 6.428 -13.776 5.180 1.00 15.16 154 VAL A C 1
ATOM 1174 O O . VAL A 1 154 ? 7.096 -14.811 5.049 1.00 14.51 154 VAL A O 1
ATOM 1178 N N . ILE A 1 155 ? 5.178 -13.659 4.749 1.00 15.00 155 ILE A N 1
ATOM 1179 C CA . ILE A 1 155 ? 4.457 -14.747 4.102 1.00 14.65 155 ILE A CA 1
ATOM 1180 C C . ILE A 1 155 ? 4.411 -14.462 2.608 1.00 16.28 155 ILE A C 1
ATOM 1181 O O . ILE A 1 155 ? 4.107 -13.338 2.189 1.00 17.48 155 ILE A O 1
ATOM 1186 N N . TRP A 1 156 ? 4.740 -15.474 1.813 1.00 13.94 156 TRP A N 1
ATOM 1187 C CA . TRP A 1 156 ? 4.760 -15.404 0.359 1.00 14.68 156 TRP A CA 1
ATOM 1188 C C . TRP A 1 156 ? 3.597 -16.237 -0.157 1.00 19.63 156 TRP A C 1
ATOM 1189 O O . TRP A 1 156 ? 3.545 -17.441 0.107 1.00 18.86 156 TRP A O 1
ATOM 1200 N N . LEU A 1 157 ? 2.686 -15.614 -0.904 1.00 15.62 157 LEU A N 1
ATOM 1201 C CA . LEU A 1 157 ? 1.493 -16.319 -1.385 1.00 17.46 157 LEU A CA 1
ATOM 1202 C C . LEU A 1 157 ? 1.866 -17.020 -2.681 1.00 18.18 157 LEU A C 1
ATOM 1203 O O . LEU A 1 157 ? 1.740 -16.461 -3.767 1.00 18.82 157 LEU A O 1
ATOM 1208 N N . ILE A 1 158 ? 2.348 -18.257 -2.568 1.00 17.00 158 ILE A N 1
ATOM 1209 C CA . ILE A 1 158 ? 2.798 -18.983 -3.753 1.00 19.20 158 ILE A CA 1
ATOM 1210 C C . ILE A 1 158 ? 1.614 -19.415 -4.618 1.00 21.98 158 ILE A C 1
ATOM 1211 O O . ILE A 1 158 ? 1.666 -19.339 -5.857 1.00 21.50 158 ILE A O 1
ATOM 1216 N N . GLU A 1 159 ? 0.543 -19.902 -3.992 1.00 22.63 159 GLU A N 1
ATOM 1217 C CA . GLU A 1 159 ? -0.699 -20.229 -4.681 1.00 20.83 159 GLU A CA 1
ATOM 1218 C C . GLU A 1 159 ? -1.857 -19.898 -3.757 1.00 19.84 159 GLU A C 1
ATOM 1219 O O . GLU A 1 159 ? -1.745 -20.038 -2.538 1.00 17.81 159 GLU A O 1
ATOM 1225 N N . ALA A 1 160 ? -2.984 -19.473 -4.335 1.00 18.78 160 ALA A N 1
ATOM 1226 C CA . ALA A 1 160 ? -4.122 -19.219 -3.462 1.00 17.70 160 ALA A CA 1
ATOM 1227 C C . ALA A 1 160 ? -5.418 -19.267 -4.247 1.00 19.29 160 ALA A C 1
ATOM 1228 O O . ALA A 1 160 ? -5.466 -18.750 -5.370 1.00 18.08 160 ALA A O 1
ATOM 1230 N N . PRO A 1 161 ? -6.477 -19.841 -3.690 1.00 20.31 161 PRO A N 1
ATOM 1231 C CA . PRO A 1 161 ? -7.770 -19.849 -4.375 1.00 21.51 161 PRO A CA 1
ATOM 1232 C C . PRO A 1 161 ? -8.499 -18.530 -4.159 1.00 22.21 161 PRO A C 1
ATOM 1233 O O . PRO A 1 161 ? -8.099 -17.690 -3.346 1.00 21.80 161 PRO A O 1
ATOM 1237 N N . SER A 1 162 ? -9.597 -18.359 -4.899 1.00 17.45 162 SER A N 1
ATOM 1238 C CA . SER A 1 162 ? -10.476 -17.229 -4.621 1.00 19.71 162 SER A CA 1
ATOM 1239 C C . SER A 1 162 ? -10.874 -17.263 -3.151 1.00 17.56 162 SER A C 1
ATOM 1240 O O . SER A 1 162 ? -10.974 -18.334 -2.549 1.00 17.69 162 SER A O 1
ATOM 1243 N N . LEU A 1 163 ? -11.059 -16.077 -2.560 1.00 16.06 163 LEU A N 1
ATOM 1244 C CA . LEU A 1 163 ? -11.244 -15.970 -1.113 1.00 17.68 163 LEU A CA 1
ATOM 1245 C C . LEU A 1 163 ? -12.547 -16.595 -0.620 1.00 20.29 163 LEU A C 1
ATOM 1246 O O . LEU A 1 163 ? -12.630 -16.989 0.550 1.00 22.13 163 LEU A O 1
ATOM 1251 N N . GLU A 1 164 ? -13.569 -16.706 -1.468 1.00 17.93 164 GLU A N 1
ATOM 1252 C CA . GLU A 1 164 ? -14.759 -17.409 -1.005 1.00 17.23 164 GLU A CA 1
ATOM 1253 C C . GLU A 1 164 ? -14.480 -18.877 -0.696 1.00 20.09 164 GLU A C 1
ATOM 1254 O O . GLU A 1 164 ? -15.329 -19.544 -0.096 1.00 19.30 164 GLU A O 1
ATOM 1260 N N . TYR A 1 165 ? -13.323 -19.403 -1.089 1.00 17.92 165 TYR A N 1
ATOM 1261 C CA . TYR A 1 165 ? -13.007 -20.793 -0.789 1.00 17.77 165 TYR A CA 1
ATOM 1262 C C . TYR A 1 165 ? -12.213 -20.951 0.497 1.00 20.41 165 TYR A C 1
ATOM 1263 O O . TYR A 1 165 ? -11.839 -22.077 0.833 1.00 22.66 165 TYR A O 1
ATOM 1272 N N . GLY A 1 166 ? -11.983 -19.863 1.235 1.00 15.98 166 GLY A N 1
ATOM 1273 C CA . GLY A 1 166 ? -11.187 -19.892 2.448 1.00 20.48 166 GLY A CA 1
ATOM 1274 C C . GLY A 1 166 ? -9.803 -19.305 2.221 1.00 20.14 166 GLY A C 1
ATOM 1275 O O . GLY A 1 166 ? -9.464 -18.808 1.143 1.00 16.60 166 GLY A O 1
ATOM 1276 N N . GLY A 1 167 ? -8.988 -19.369 3.275 1.00 17.36 167 GLY A N 1
ATOM 1277 C CA . GLY A 1 167 ? -7.608 -18.916 3.231 1.00 15.52 167 GLY A CA 1
ATOM 1278 C C . GLY A 1 167 ? -7.365 -17.496 3.716 1.00 17.70 167 GLY A C 1
ATOM 1279 O O . GLY A 1 167 ? -6.201 -17.090 3.832 1.00 16.77 167 GLY A O 1
ATOM 1280 N N . MET A 1 168 ? -8.418 -16.726 3.972 1.00 15.34 168 MET A N 1
ATOM 1281 C CA . MET A 1 168 ? -8.273 -15.400 4.561 1.00 18.32 168 MET A CA 1
ATOM 1282 C C . MET A 1 168 ? -7.459 -15.457 5.855 1.00 20.81 168 MET A C 1
ATOM 1283 O O . MET A 1 168 ? -7.617 -16.371 6.669 1.00 16.28 168 MET A O 1
ATOM 1288 N N . LEU A 1 169 ? -6.577 -14.476 6.035 1.00 20.35 169 LEU A N 1
ATOM 1289 C CA . LEU A 1 169 ? -5.815 -14.318 7.270 1.00 18.55 169 LEU A CA 1
ATOM 1290 C C . LEU A 1 169 ? -6.622 -13.521 8.289 1.00 15.52 169 LEU A C 1
ATOM 1291 O O . LEU A 1 169 ? -7.299 -12.554 7.933 1.00 18.46 169 LEU A O 1
ATOM 1296 N N . GLN A 1 170 ? -6.541 -13.917 9.563 1.00 14.48 170 GLN A N 1
ATOM 1297 C CA . GLN A 1 170 ? -7.185 -13.167 10.641 1.00 17.92 170 GLN A CA 1
ATOM 1298 C C . GLN A 1 170 ? -6.185 -12.906 11.760 1.00 18.63 170 GLN A C 1
ATOM 1299 O O . GLN A 1 170 ? -5.354 -13.768 12.065 1.00 16.36 170 GLN A O 1
ATOM 1305 N N . CYS A 1 171 ? -6.278 -11.723 12.383 1.00 15.19 171 CYS A N 1
ATOM 1306 C CA . CYS A 1 171 ? -5.244 -11.230 13.290 1.00 16.89 171 CYS A CA 1
ATOM 1307 C C . CYS A 1 171 ? -5.845 -10.516 14.486 1.00 15.14 171 CYS A C 1
ATOM 1308 O O . CYS A 1 171 ? -6.846 -9.805 14.365 1.00 16.57 171 CYS A O 1
ATOM 1311 N N . ILE A 1 172 ? -5.175 -10.662 15.627 1.00 15.37 172 ILE A N 1
ATOM 1312 C CA . ILE A 1 172 ? -5.401 -9.834 16.814 1.00 13.46 172 ILE A CA 1
ATOM 1313 C C . ILE A 1 172 ? -4.031 -9.393 17.333 1.00 13.86 172 ILE A C 1
ATOM 1314 O O . ILE A 1 172 ? -3.291 -10.211 17.906 1.00 16.83 172 ILE A O 1
ATOM 1319 N N . PRO A 1 173 ? -3.653 -8.129 17.167 1.00 14.85 173 PRO A N 1
ATOM 1320 C CA . PRO A 1 173 ? -2.320 -7.684 17.587 1.00 13.31 173 PRO A CA 1
ATOM 1321 C C . PRO A 1 173 ? -2.274 -7.346 19.075 1.00 16.12 173 PRO A C 1
ATOM 1322 O O . PRO A 1 173 ? -3.289 -7.292 19.764 1.00 16.87 173 PRO A O 1
ATOM 1326 N N . HIS A 1 174 ? -1.051 -7.112 19.550 1.00 13.15 174 HIS A N 1
ATOM 1327 C CA . HIS A 1 174 ? -0.776 -6.720 20.937 1.00 15.35 174 HIS A CA 1
ATOM 1328 C C . HIS A 1 174 ? -1.306 -7.750 21.935 1.00 16.64 174 HIS A C 1
ATOM 1329 O O . HIS A 1 174 ? -1.879 -7.408 22.971 1.00 17.46 174 HIS A O 1
ATOM 1336 N N . THR A 1 175 ? -1.083 -9.023 21.629 1.00 16.71 175 THR A N 1
ATOM 1337 C CA . THR A 1 175 ? -1.345 -10.132 22.541 1.00 16.18 175 THR A CA 1
ATOM 1338 C C . THR A 1 175 ? -0.016 -10.839 22.829 1.00 13.66 175 THR A C 1
ATOM 1339 O O . THR A 1 175 ? 1.056 -10.354 22.461 1.00 18.06 175 THR A O 1
ATOM 1343 N N . ASP A 1 176 ? -0.086 -11.994 23.482 1.00 15.29 176 ASP A N 1
ATOM 1344 C CA . ASP A 1 176 ? 1.122 -12.704 23.887 1.00 20.96 176 ASP A CA 1
ATOM 1345 C C . ASP A 1 176 ? 0.822 -14.197 23.936 1.00 16.28 176 ASP A C 1
ATOM 1346 O O . ASP A 1 176 ? -0.321 -14.611 24.133 1.00 20.46 176 ASP A O 1
ATOM 1351 N N . TRP A 1 177 ? 1.857 -15.002 23.757 1.00 17.99 177 TRP A N 1
ATOM 1352 C CA . TRP A 1 177 ? 1.720 -16.450 23.720 1.00 16.74 177 TRP A CA 1
ATOM 1353 C C . TRP A 1 177 ? 2.163 -17.025 25.064 1.00 18.69 177 TRP A C 1
ATOM 1354 O O . TRP A 1 177 ? 3.357 -17.028 25.377 1.00 18.14 177 TRP A O 1
ATOM 1365 N N . ASN A 1 178 ? 1.204 -17.504 25.854 1.00 22.20 178 ASN A N 1
ATOM 1366 C CA . ASN A 1 178 ? 1.479 -18.267 27.073 1.00 21.08 178 ASN A CA 1
ATOM 1367 C C . ASN A 1 178 ? 1.194 -19.727 26.754 1.00 18.85 178 ASN A C 1
ATOM 1368 O O . ASN A 1 178 ? 0.032 -20.133 26.682 1.00 18.39 178 ASN A O 1
ATOM 1373 N N . LYS A 1 179 ? 2.253 -20.521 26.582 1.00 16.69 179 LYS A N 1
ATOM 1374 C CA . LYS A 1 179 ? 2.087 -21.893 26.116 1.00 21.18 179 LYS A CA 1
ATOM 1375 C C . LYS A 1 179 ? 1.407 -22.782 27.148 1.00 21.72 179 LYS A C 1
ATOM 1376 O O . LYS A 1 179 ? 0.812 -23.797 26.774 1.00 22.42 179 LYS A O 1
ATOM 1382 N N . ASP A 1 180 ? 1.492 -22.434 28.429 1.00 23.27 180 ASP A N 1
ATOM 1383 C CA . ASP A 1 180 ? 0.859 -23.225 29.472 1.00 27.89 180 ASP A CA 1
ATOM 1384 C C . ASP A 1 180 ? -0.623 -22.913 29.606 1.00 34.13 180 ASP A C 1
ATOM 1385 O O . ASP A 1 180 ? -1.383 -23.768 30.069 1.00 34.73 180 ASP A O 1
ATOM 1390 N N . ASP A 1 181 ? -1.044 -21.713 29.194 1.00 30.98 181 ASP A N 1
ATOM 1391 C CA . ASP A 1 181 ? -2.432 -21.267 29.340 1.00 25.29 181 ASP A CA 1
ATOM 1392 C C . ASP A 1 181 ? -2.708 -20.215 28.273 1.00 26.22 181 ASP A C 1
ATOM 1393 O O . ASP A 1 181 ? -2.779 -19.012 28.555 1.00 21.36 181 ASP A O 1
ATOM 1398 N N . PRO A 1 182 ? -2.850 -20.641 27.013 1.00 21.09 182 PRO A N 1
ATOM 1399 C CA . PRO A 1 182 ? -2.862 -19.662 25.913 1.00 16.68 182 PRO A CA 1
ATOM 1400 C C . PRO A 1 182 ? -4.104 -18.781 25.873 1.00 21.43 182 PRO A C 1
ATOM 1401 O O . PRO A 1 182 ? -4.024 -17.667 25.342 1.00 23.69 182 PRO A O 1
ATOM 1405 N N . ARG A 1 183 ? -5.247 -19.245 26.385 1.00 16.64 183 ARG A N 1
ATOM 1406 C CA . ARG A 1 183 ? -6.460 -18.419 26.495 1.00 25.24 183 ARG A CA 1
ATOM 1407 C C . ARG A 1 183 ? -6.859 -17.778 25.162 1.00 18.66 183 ARG A C 1
ATOM 1408 O O . ARG A 1 183 ? -7.145 -16.579 25.076 1.00 21.14 183 ARG A O 1
ATOM 1416 N N . VAL A 1 184 ? -6.940 -18.600 24.120 1.00 20.31 184 VAL A N 1
ATOM 1417 C CA . VAL A 1 184 ? -7.237 -18.070 22.791 1.00 20.97 184 VAL A CA 1
ATOM 1418 C C . VAL A 1 184 ? -8.619 -17.413 22.763 1.00 25.16 184 VAL A C 1
ATOM 1419 O O . VAL A 1 184 ? -8.772 -16.273 22.304 1.00 17.70 184 VAL A O 1
ATOM 1423 N N . GLU A 1 185 ? -9.648 -18.127 23.241 1.00 17.73 185 GLU A N 1
ATOM 1424 C CA . GLU A 1 185 ? -11.005 -17.580 23.214 1.00 26.05 185 GLU A CA 1
ATOM 1425 C C . GLU A 1 185 ? -11.132 -16.304 24.028 1.00 26.50 185 GLU A C 1
ATOM 1426 O O . GLU A 1 185 ? -11.926 -15.421 23.674 1.00 18.61 185 GLU A O 1
ATOM 1432 N N . ASP A 1 186 ? -10.385 -16.190 25.124 1.00 24.52 186 ASP A N 1
ATOM 1433 C CA . ASP A 1 186 ? -10.445 -14.963 25.911 1.00 26.44 186 ASP A CA 1
ATOM 1434 C C . ASP A 1 186 ? -9.930 -13.778 25.104 1.00 22.94 186 ASP A C 1
ATOM 1435 O O . ASP A 1 186 ? -10.498 -12.680 25.168 1.00 19.96 186 ASP A O 1
ATOM 1440 N N . TYR A 1 187 ? -8.861 -13.986 24.325 1.00 22.83 187 TYR A N 1
ATOM 1441 C CA . TYR A 1 187 ? -8.356 -12.928 23.455 1.00 22.12 187 TYR A CA 1
ATOM 1442 C C . TYR A 1 187 ? -9.361 -12.556 22.366 1.00 20.13 187 TYR A C 1
ATOM 1443 O O . TYR A 1 187 ? -9.501 -11.374 22.024 1.00 19.97 187 TYR A O 1
ATOM 1452 N N . LEU A 1 188 ? -10.042 -13.544 21.773 1.00 20.63 188 LEU A N 1
ATOM 1453 C CA . LEU A 1 188 ? -11.032 -13.207 20.746 1.00 22.33 188 LEU A CA 1
ATOM 1454 C C . LEU A 1 188 ? -12.144 -12.342 21.323 1.00 21.23 188 LEU A C 1
ATOM 1455 O O . LEU A 1 188 ? -12.684 -11.469 20.635 1.00 21.93 188 LEU A O 1
ATOM 1460 N N . GLN A 1 189 ? -12.513 -12.583 22.582 1.00 19.79 189 GLN A N 1
ATOM 1461 C CA . GLN A 1 189 ? -13.581 -11.810 23.204 1.00 20.90 189 GLN A CA 1
ATOM 1462 C C . GLN A 1 189 ? -13.129 -10.414 23.591 1.00 22.63 189 GLN A C 1
ATOM 1463 O O . GLN A 1 189 ? -13.950 -9.491 23.628 1.00 20.97 189 GLN A O 1
ATOM 1469 N N . LYS A 1 190 ? -11.841 -10.237 23.882 1.00 19.35 190 LYS A N 1
ATOM 1470 C CA . LYS A 1 190 ? -11.368 -8.959 24.397 1.00 17.35 190 LYS A CA 1
ATOM 1471 C C . LYS A 1 190 ? -11.092 -7.943 23.296 1.00 23.27 190 LYS A C 1
ATOM 1472 O O . LYS A 1 190 ? -11.160 -6.734 23.548 1.00 20.53 190 LYS A O 1
ATOM 1474 N N . HIS A 1 191 ? -10.810 -8.393 22.081 1.00 21.53 191 HIS A N 1
ATOM 1475 C CA . HIS A 1 191 ? -10.320 -7.507 21.041 1.00 21.42 191 HIS A CA 1
ATOM 1476 C C . HIS A 1 191 ? -10.977 -7.851 19.714 1.00 20.15 191 HIS A C 1
ATOM 1477 O O . HIS A 1 191 ? -11.386 -8.999 19.500 1.00 22.15 191 HIS A O 1
ATOM 1484 N N . PRO A 1 192 ? -11.061 -6.894 18.796 1.00 16.91 192 PRO A N 1
ATOM 1485 C CA . PRO A 1 192 ? -11.604 -7.208 17.473 1.00 17.52 192 PRO A CA 1
ATOM 1486 C C . PRO A 1 192 ? -10.606 -7.991 16.635 1.00 19.64 192 PRO A C 1
ATOM 1487 O O . PRO A 1 192 ? -9.391 -7.918 16.832 1.00 17.55 192 PRO A O 1
ATOM 1491 N N . ILE A 1 193 ? -11.146 -8.772 15.706 1.00 17.33 193 ILE A N 1
ATOM 1492 C CA . ILE A 1 193 ? -10.354 -9.514 14.733 1.00 15.08 193 ILE A CA 1
ATOM 1493 C C . ILE A 1 193 ? -10.336 -8.703 13.444 1.00 14.16 193 ILE A C 1
ATOM 1494 O O . ILE A 1 193 ? -11.387 -8.240 12.988 1.00 16.90 193 ILE A O 1
ATOM 1499 N N . ARG A 1 194 ? -9.150 -8.507 12.873 1.00 11.58 194 ARG A N 1
ATOM 1500 C CA . ARG A 1 194 ? -9.026 -7.974 11.524 1.00 14.35 194 ARG A CA 1
ATOM 1501 C C . ARG A 1 194 ? -8.760 -9.123 10.562 1.00 14.16 194 ARG A C 1
ATOM 1502 O O . ARG A 1 194 ? -7.970 -10.026 10.859 1.00 14.39 194 ARG A O 1
ATOM 1510 N N . SER A 1 195 ? -9.446 -9.104 9.422 1.00 15.02 195 SER A N 1
ATOM 1511 C CA . SER A 1 195 ? -9.325 -10.134 8.398 1.00 14.53 195 SER A CA 1
ATOM 1512 C C . SER A 1 195 ? -8.691 -9.538 7.149 1.00 18.40 195 SER A C 1
ATOM 1513 O O . SER A 1 195 ? -9.070 -8.447 6.719 1.00 16.29 195 SER A O 1
ATOM 1516 N N . TYR A 1 196 ? -7.743 -10.263 6.552 1.00 14.92 196 TYR A N 1
ATOM 1517 C CA . TYR A 1 196 ? -7.024 -9.771 5.380 1.00 17.74 196 TYR A CA 1
ATOM 1518 C C . TYR A 1 196 ? -7.009 -10.839 4.297 1.00 17.78 196 TYR A C 1
ATOM 1519 O O . TYR A 1 196 ? -6.630 -11.982 4.563 1.00 22.54 196 TYR A O 1
ATOM 1528 N N . GLY A 1 197 ? -7.394 -10.465 3.079 1.00 20.37 197 GLY A N 1
ATOM 1529 C CA . GLY A 1 197 ? -7.322 -11.357 1.932 1.00 22.91 197 GLY A CA 1
ATOM 1530 C C . GLY A 1 197 ? -6.048 -11.175 1.122 1.00 21.26 197 GLY A C 1
ATOM 1531 O O . GLY A 1 197 ? -5.495 -10.079 1.041 1.00 25.36 197 GLY A O 1
ATOM 1532 N N . HIS A 1 198 ? -5.579 -12.269 0.516 1.00 17.93 198 HIS A N 1
ATOM 1533 C CA . HIS A 1 198 ? -4.370 -12.241 -0.296 1.00 16.82 198 HIS A CA 1
ATOM 1534 C C . HIS A 1 198 ? -4.581 -13.067 -1.557 1.00 20.90 198 HIS A C 1
ATOM 1535 O O . HIS A 1 198 ? -5.347 -14.034 -1.570 1.00 18.02 198 HIS A O 1
ATOM 1542 N N . ALA A 1 199 ? -3.933 -12.645 -2.631 1.00 19.87 199 ALA A N 1
ATOM 1543 C CA . ALA A 1 199 ? -3.930 -13.395 -3.878 1.00 24.17 199 ALA A CA 1
ATOM 1544 C C . ALA A 1 199 ? -2.521 -13.887 -4.174 1.00 18.72 199 ALA A C 1
ATOM 1545 O O . ALA A 1 199 ? -1.548 -13.397 -3.609 1.00 17.48 199 ALA A O 1
ATOM 1547 N N . LYS A 1 200 ? -2.431 -14.840 -5.106 1.00 22.48 200 LYS A N 1
ATOM 1548 C CA . LYS A 1 200 ? -1.149 -15.326 -5.596 1.00 22.15 200 LYS A CA 1
ATOM 1549 C C . LYS A 1 200 ? -0.237 -14.164 -5.979 1.00 20.58 200 LYS A C 1
ATOM 1550 O O . LYS A 1 200 ? -0.666 -13.192 -6.607 1.00 17.52 200 LYS A O 1
ATOM 1556 N N . GLY A 1 201 ? 1.025 -14.258 -5.578 1.00 19.72 201 GLY A N 1
ATOM 1557 C CA . GLY A 1 201 ? 1.975 -13.196 -5.834 1.00 20.57 201 GLY A CA 1
ATOM 1558 C C . GLY A 1 201 ? 2.120 -12.186 -4.717 1.00 21.15 201 GLY A C 1
ATOM 1559 O O . GLY A 1 201 ? 3.102 -11.430 -4.717 1.00 23.18 201 GLY A O 1
ATOM 1560 N N . ASP A 1 202 ? 1.189 -12.156 -3.759 1.00 22.98 202 ASP A N 1
ATOM 1561 C CA . ASP A 1 202 ? 1.238 -11.206 -2.651 1.00 20.62 202 ASP A CA 1
ATOM 1562 C C . ASP A 1 202 ? 2.301 -11.603 -1.628 1.00 22.54 202 ASP A C 1
ATOM 1563 O O . ASP A 1 202 ? 2.683 -12.769 -1.504 1.00 19.60 202 ASP A O 1
ATOM 1568 N N . LEU A 1 203 ? 2.771 -10.603 -0.877 1.00 18.09 203 LEU A N 1
ATOM 1569 C CA . LEU A 1 203 ? 3.627 -10.803 0.279 1.00 20.22 203 LEU A CA 1
ATOM 1570 C C . LEU A 1 203 ? 3.080 -9.951 1.415 1.00 21.10 203 LEU A C 1
ATOM 1571 O O . LEU A 1 203 ? 2.528 -8.873 1.186 1.00 13.33 203 LEU A O 1
ATOM 1576 N N . TYR A 1 204 ? 3.221 -10.438 2.644 1.00 17.03 204 TYR A N 1
ATOM 1577 C CA . TYR A 1 204 ? 2.857 -9.594 3.771 1.00 13.07 204 TYR A CA 1
ATOM 1578 C C . TYR A 1 204 ? 3.780 -9.866 4.943 1.00 14.01 204 TYR A C 1
ATOM 1579 O O . TYR A 1 204 ? 4.397 -10.930 5.043 1.00 16.64 204 TYR A O 1
ATOM 1588 N N . LEU A 1 205 ? 3.858 -8.879 5.837 1.00 14.05 205 LEU A N 1
ATOM 1589 C CA . LEU A 1 205 ? 4.708 -8.942 7.017 1.00 14.78 205 LEU A CA 1
ATOM 1590 C C . LEU A 1 205 ? 3.832 -8.981 8.261 1.00 19.97 205 LEU A C 1
ATOM 1591 O O . LEU A 1 205 ? 2.826 -8.263 8.353 1.00 18.68 205 LEU A O 1
ATOM 1596 N N . LEU A 1 206 ? 4.220 -9.823 9.211 1.00 14.49 206 LEU A N 1
ATOM 1597 C CA . LEU A 1 206 ? 3.394 -10.113 10.370 1.00 15.65 206 LEU A CA 1
ATOM 1598 C C . LEU A 1 206 ? 4.265 -10.154 11.615 1.00 17.36 206 LEU A C 1
ATOM 1599 O O . LEU A 1 206 ? 5.313 -10.808 11.631 1.00 17.64 206 LEU A O 1
ATOM 1604 N N . ARG A 1 207 ? 3.842 -9.435 12.648 1.00 15.02 207 ARG A N 1
ATOM 1605 C CA . ARG A 1 207 ? 4.516 -9.457 13.939 1.00 15.52 207 ARG A CA 1
ATOM 1606 C C . ARG A 1 207 ? 4.026 -10.705 14.672 1.00 16.37 207 ARG A C 1
ATOM 1607 O O . ARG A 1 207 ? 3.075 -10.664 15.451 1.00 19.00 207 ARG A O 1
ATOM 1615 N N . SER A 1 208 ? 4.686 -11.836 14.405 1.00 15.10 208 SER A N 1
ATOM 1616 C CA . SER A 1 208 ? 4.109 -13.145 14.705 1.00 13.78 208 SER A CA 1
ATOM 1617 C C . SER A 1 208 ? 4.123 -13.484 16.191 1.00 16.95 208 SER A C 1
ATOM 1618 O O . SER A 1 208 ? 3.318 -14.320 16.627 1.00 18.63 208 SER A O 1
ATOM 1621 N N . ASP A 1 209 ? 4.984 -12.845 16.984 1.00 16.10 209 ASP A N 1
ATOM 1622 C CA . ASP A 1 209 ? 5.044 -13.174 18.412 1.00 20.55 209 ASP A CA 1
ATOM 1623 C C . ASP A 1 209 ? 3.931 -12.511 19.209 1.00 16.71 209 ASP A C 1
ATOM 1624 O O . ASP A 1 209 ? 3.498 -13.064 20.227 1.00 22.44 209 ASP A O 1
ATOM 1629 N N . THR A 1 210 ? 3.458 -11.337 18.787 1.00 16.90 210 THR A N 1
ATOM 1630 C CA . THR A 1 210 ? 2.404 -10.641 19.519 1.00 17.16 210 THR A CA 1
ATOM 1631 C C . THR A 1 210 ? 1.095 -10.529 18.749 1.00 15.50 210 THR A C 1
ATOM 1632 O O . THR A 1 210 ? 0.157 -9.895 19.245 1.00 19.56 210 THR A O 1
ATOM 1636 N N . THR A 1 211 ? 0.994 -11.122 17.560 1.00 14.10 211 THR A N 1
ATOM 1637 C CA . THR A 1 211 ? -0.251 -11.116 16.804 1.00 16.68 211 THR A CA 1
ATOM 1638 C C . THR A 1 211 ? -0.790 -12.538 16.772 1.00 15.47 211 THR A C 1
ATOM 1639 O O . THR A 1 211 ? -0.190 -13.428 16.159 1.00 19.48 211 THR A O 1
ATOM 1643 N N . LEU A 1 212 ? -1.914 -12.741 17.443 1.00 17.06 212 LEU A N 1
ATOM 1644 C CA . LEU A 1 212 ? -2.639 -14.001 17.360 1.00 14.91 212 LEU A CA 1
ATOM 1645 C C . LEU A 1 212 ? -3.254 -14.120 15.976 1.00 14.35 212 LEU A C 1
ATOM 1646 O O . LEU A 1 212 ? -3.940 -13.199 15.522 1.00 16.56 212 LEU A O 1
ATOM 1651 N N . HIS A 1 213 ? -2.990 -15.225 15.275 1.00 17.24 213 HIS A N 1
ATOM 1652 C CA . HIS A 1 213 ? -3.406 -15.261 13.875 1.00 14.10 213 HIS A CA 1
ATOM 1653 C C . HIS A 1 213 ? -3.731 -16.677 13.409 1.00 17.84 213 HIS A C 1
ATOM 1654 O O . HIS A 1 213 ? -3.390 -17.667 14.059 1.00 18.02 213 HIS A O 1
ATOM 1661 N N . ARG A 1 214 ? -4.431 -16.753 12.275 1.00 13.05 214 ARG A N 1
ATOM 1662 C CA . ARG A 1 214 ? -4.833 -18.026 11.680 1.00 16.97 214 ARG A CA 1
ATOM 1663 C C . ARG A 1 214 ? -5.204 -17.792 10.223 1.00 13.89 214 ARG A C 1
ATOM 1664 O O . ARG A 1 214 ? -5.335 -16.656 9.777 1.00 16.25 214 ARG A O 1
ATOM 1672 N N . THR A 1 215 ? -5.427 -18.884 9.498 1.00 14.98 215 THR A N 1
ATOM 1673 C CA . THR A 1 215 ? -6.054 -18.814 8.184 1.00 15.87 215 THR A CA 1
ATOM 1674 C C . THR A 1 215 ? -7.436 -19.461 8.250 1.00 19.69 215 THR A C 1
ATOM 1675 O O . THR A 1 215 ? -7.622 -20.489 8.915 1.00 18.54 215 THR A O 1
ATOM 1679 N N . VAL A 1 216 ? -8.409 -18.835 7.592 1.00 16.16 216 VAL A N 1
ATOM 1680 C CA . VAL A 1 216 ? -9.778 -19.368 7.561 1.00 16.71 216 VAL A CA 1
ATOM 1681 C C . VAL A 1 216 ? -9.786 -20.681 6.787 1.00 17.41 216 VAL A C 1
ATOM 1682 O O . VAL A 1 216 ? -9.217 -20.746 5.679 1.00 17.85 216 VAL A O 1
ATOM 1686 N N . PRO A 1 217 ? -10.391 -21.744 7.323 1.00 16.03 217 PRO A N 1
ATOM 1687 C CA . PRO A 1 217 ? -10.298 -23.062 6.680 1.00 18.22 217 PRO A CA 1
ATOM 1688 C C . PRO A 1 217 ? -10.830 -23.062 5.256 1.00 22.47 217 PRO A C 1
ATOM 1689 O O . PRO A 1 217 ? -11.793 -22.366 4.926 1.00 17.94 217 PRO A O 1
ATOM 1693 N N . LEU A 1 218 ? -10.207 -23.884 4.418 1.00 19.19 218 LEU A N 1
ATOM 1694 C CA . LEU A 1 218 ? -10.744 -24.112 3.081 1.00 18.03 218 LEU A CA 1
ATOM 1695 C C . LEU A 1 218 ? -12.096 -24.809 3.171 1.00 21.62 218 LEU A C 1
ATOM 1696 O O . LEU A 1 218 ? -12.289 -25.744 3.954 1.00 21.52 218 LEU A O 1
ATOM 1701 N N . ASN A 1 219 ? -13.048 -24.325 2.384 1.00 18.62 219 ASN A N 1
ATOM 1702 C CA . ASN A 1 219 ? -14.371 -24.922 2.322 1.00 20.76 219 ASN A CA 1
ATOM 1703 C C . ASN A 1 219 ? -14.571 -25.722 1.039 1.00 26.61 219 ASN A C 1
ATOM 1704 O O . ASN A 1 219 ? -15.700 -26.112 0.731 1.00 21.01 219 ASN A O 1
ATOM 1709 N N . ALA A 1 220 ? -13.496 -25.976 0.292 1.00 17.83 220 ALA A N 1
ATOM 1710 C CA . ALA A 1 220 ? -13.524 -26.813 -0.902 1.00 20.51 220 ALA A CA 1
ATOM 1711 C C . ALA A 1 220 ? -12.120 -27.357 -1.111 1.00 22.89 220 ALA A C 1
ATOM 1712 O O . ALA A 1 220 ? -11.163 -26.881 -0.498 1.00 16.48 220 ALA A O 1
ATOM 1714 N N . ASP A 1 221 ? -12.004 -28.354 -1.998 1.00 17.22 221 ASP A N 1
ATOM 1715 C CA . ASP A 1 221 ? -10.695 -28.864 -2.394 1.00 22.56 221 ASP A CA 1
ATOM 1716 C C . ASP A 1 221 ? -10.010 -27.864 -3.321 1.00 25.15 221 ASP A C 1
ATOM 1717 O O . ASP A 1 221 ? -10.247 -27.870 -4.537 1.00 24.21 221 ASP A O 1
ATOM 1722 N N . ARG A 1 222 ? -9.170 -26.998 -2.749 1.00 20.25 222 ARG A N 1
ATOM 1723 C CA . ARG A 1 222 ? -8.416 -25.977 -3.467 1.00 21.41 222 ARG A CA 1
ATOM 1724 C C . ARG A 1 222 ? -7.011 -25.934 -2.881 1.00 23.83 222 ARG A C 1
ATOM 1725 O O . ARG A 1 222 ? -6.759 -26.459 -1.794 1.00 22.81 222 ARG A O 1
ATOM 1733 N N . THR A 1 223 ? -6.096 -25.269 -3.575 1.00 22.06 223 THR A N 1
ATOM 1734 C CA . THR A 1 223 ? -4.685 -25.277 -3.199 1.00 18.44 223 THR A CA 1
ATOM 1735 C C . THR A 1 223 ? -4.246 -23.887 -2.741 1.00 20.27 223 THR A C 1
ATOM 1736 O O . THR A 1 223 ? -4.389 -22.911 -3.480 1.00 17.56 223 THR A O 1
ATOM 1740 N N . ARG A 1 224 ? -3.727 -23.797 -1.514 1.00 18.83 224 ARG A N 1
ATOM 1741 C CA . ARG A 1 224 ? -3.121 -22.567 -1.006 1.00 17.05 224 ARG A CA 1
ATOM 1742 C C . ARG A 1 224 ? -1.736 -22.907 -0.466 1.00 19.66 224 ARG A C 1
ATOM 1743 O O . ARG A 1 224 ? -1.607 -23.732 0.447 1.00 21.10 224 ARG A O 1
ATOM 1751 N N . ILE A 1 225 ? -0.704 -22.284 -1.028 1.00 15.67 225 ILE A N 1
ATOM 1752 C CA . ILE A 1 225 ? 0.679 -22.595 -0.682 1.00 16.71 225 ILE A CA 1
ATOM 1753 C C . ILE A 1 225 ? 1.371 -21.305 -0.260 1.00 18.13 225 ILE A C 1
ATOM 1754 O O . ILE A 1 225 ? 1.323 -20.304 -0.984 1.00 19.23 225 ILE A O 1
ATOM 1759 N N . ILE A 1 226 ? 2.011 -21.325 0.906 1.00 15.52 226 ILE A N 1
ATOM 1760 C CA . ILE A 1 226 ? 2.806 -20.185 1.332 1.00 13.22 226 ILE A CA 1
ATOM 1761 C C . ILE A 1 226 ? 4.229 -20.636 1.650 1.00 18.33 226 ILE A C 1
ATOM 1762 O O . ILE A 1 226 ? 4.489 -21.776 2.054 1.00 21.21 226 ILE A O 1
ATOM 1767 N N . LEU A 1 227 ? 5.156 -19.720 1.437 1.00 14.57 227 LEU A N 1
ATOM 1768 C CA . LEU A 1 227 ? 6.476 -19.787 2.035 1.00 13.06 227 LEU A CA 1
ATOM 1769 C C . LEU A 1 227 ? 6.484 -18.829 3.212 1.00 17.11 227 LEU A C 1
ATOM 1770 O O . LEU A 1 227 ? 5.995 -17.700 3.096 1.00 14.95 227 LEU A O 1
ATOM 1775 N N . ASN A 1 228 ? 7.022 -19.284 4.343 1.00 16.70 228 ASN A N 1
ATOM 1776 C CA . ASN A 1 228 ? 7.159 -18.477 5.552 1.00 14.04 228 ASN A CA 1
ATOM 1777 C C . ASN A 1 228 ? 8.650 -18.261 5.791 1.00 18.98 228 ASN A C 1
ATOM 1778 O O . ASN A 1 228 ? 9.353 -19.191 6.194 1.00 20.90 228 ASN A O 1
ATOM 1783 N N . THR A 1 229 ? 9.136 -17.043 5.559 1.00 15.17 229 THR A N 1
ATOM 1784 C CA . THR A 1 229 ? 10.496 -16.666 5.948 1.00 16.34 229 THR A CA 1
ATOM 1785 C C . THR A 1 229 ? 10.411 -15.847 7.228 1.00 19.36 229 THR A C 1
ATOM 1786 O O . THR A 1 229 ? 9.809 -14.770 7.234 1.00 16.95 229 THR A O 1
ATOM 1790 N N . CYS A 1 230 ? 11.011 -16.355 8.303 1.00 17.61 230 CYS A N 1
ATOM 1791 C CA . CYS A 1 230 ? 10.799 -15.830 9.648 1.00 17.63 230 CYS A CA 1
ATOM 1792 C C . CYS A 1 230 ? 12.106 -15.286 10.195 1.00 19.47 230 CYS A C 1
ATOM 1793 O O . CYS A 1 230 ? 13.075 -16.040 10.363 1.00 18.32 230 CYS A O 1
ATOM 1796 N N . TRP A 1 231 ? 12.136 -13.977 10.457 1.00 19.61 231 TRP A N 1
ATOM 1797 C CA . TRP A 1 231 ? 13.287 -13.306 11.047 1.00 20.09 231 TRP A CA 1
ATOM 1798 C C . TRP A 1 231 ? 12.983 -12.927 12.492 1.00 20.29 231 TRP A C 1
ATOM 1799 O O . TRP A 1 231 ? 11.863 -13.078 12.986 1.00 18.02 231 TRP A O 1
ATOM 1810 N N . ALA A 1 232 ? 13.991 -12.396 13.170 1.00 18.43 232 ALA A N 1
ATOM 1811 C CA . ALA A 1 232 ? 13.900 -12.253 14.616 1.00 22.30 232 ALA A CA 1
ATOM 1812 C C . ALA A 1 232 ? 14.516 -10.933 15.051 1.00 17.23 232 ALA A C 1
ATOM 1813 O O . ALA A 1 232 ? 15.253 -10.284 14.304 1.00 23.36 232 ALA A O 1
ATOM 1815 N N . SER A 1 233 ? 14.204 -10.556 16.281 1.00 19.51 233 SER A N 1
ATOM 1816 C CA . SER A 1 233 ? 14.681 -9.334 16.902 1.00 20.53 233 SER A CA 1
ATOM 1817 C C . SER A 1 233 ? 15.905 -9.613 17.767 1.00 22.37 233 SER A C 1
ATOM 1818 O O . SER A 1 233 ? 16.302 -10.759 17.989 1.00 19.91 233 SER A O 1
ATOM 1821 N N . ARG A 1 234 ? 16.486 -8.534 18.289 1.00 23.03 234 ARG A N 1
ATOM 1822 C CA . ARG A 1 234 ? 17.604 -8.678 19.212 1.00 26.99 234 ARG A CA 1
ATOM 1823 C C . ARG A 1 234 ? 17.177 -9.453 20.451 1.00 19.47 234 ARG A C 1
ATOM 1824 O O . ARG A 1 234 ? 17.848 -10.406 20.865 1.00 19.54 234 ARG A O 1
ATOM 1832 N N . ALA A 1 235 ? 16.036 -9.080 21.037 1.00 22.21 235 ALA A N 1
ATOM 1833 C CA . ALA A 1 235 ? 15.536 -9.768 22.224 1.00 27.77 235 ALA A CA 1
ATOM 1834 C C . ALA A 1 235 ? 15.221 -11.233 21.946 1.00 25.01 235 ALA A C 1
ATOM 1835 O O . ALA A 1 235 ? 15.363 -12.077 22.840 1.00 25.65 235 ALA A O 1
ATOM 1837 N N . ASP A 1 236 ? 14.794 -11.556 20.721 1.00 21.43 236 ASP A N 1
ATOM 1838 C CA . ASP A 1 236 ? 14.544 -12.952 20.372 1.00 18.65 236 ASP A CA 1
ATOM 1839 C C . ASP A 1 236 ? 15.808 -13.791 20.492 1.00 19.68 236 ASP A C 1
ATOM 1840 O O . ASP A 1 236 ? 15.729 -15.004 20.718 1.00 23.05 236 ASP A O 1
ATOM 1845 N N . GLN A 1 237 ? 16.978 -13.178 20.289 1.00 20.59 237 GLN A N 1
ATOM 1846 C CA . GLN A 1 237 ? 18.218 -13.954 20.270 1.00 23.11 237 GLN A CA 1
ATOM 1847 C C . GLN A 1 237 ? 18.534 -14.565 21.630 1.00 25.79 237 GLN A C 1
ATOM 1848 O O . GLN A 1 237 ? 19.190 -15.613 21.704 1.00 27.56 237 GLN A O 1
ATOM 1854 N N . GLN A 1 238 ? 18.110 -13.933 22.716 1.00 27.02 238 GLN A N 1
ATOM 1855 C CA . GLN A 1 238 ? 18.517 -14.413 24.026 1.00 33.47 238 GLN A CA 1
ATOM 1856 C C . GLN A 1 238 ? 17.386 -14.985 24.861 1.00 29.48 238 GLN A C 1
ATOM 1857 O O . GLN A 1 238 ? 17.655 -15.545 25.928 1.00 36.04 238 GLN A O 1
ATOM 1863 N N . LYS A 1 239 ? 16.142 -14.885 24.412 1.00 29.76 239 LYS A N 1
ATOM 1864 C CA . LYS A 1 239 ? 15.052 -15.443 25.191 1.00 29.94 239 LYS A CA 1
ATOM 1865 C C . LYS A 1 239 ? 15.032 -16.966 25.082 1.00 28.91 239 LYS A C 1
ATOM 1866 O O . LYS A 1 239 ? 15.374 -17.549 24.049 1.00 32.06 239 LYS A O 1
ATOM 1872 N N . ALA A 1 240 ? 14.633 -17.615 26.172 1.00 24.43 240 ALA A N 1
ATOM 1873 C CA . ALA A 1 240 ? 14.506 -19.064 26.166 1.00 30.27 240 ALA A CA 1
ATOM 1874 C C . ALA A 1 240 ? 13.255 -19.458 25.391 1.00 31.01 240 ALA A C 1
ATOM 1875 O O . ALA A 1 240 ? 12.155 -18.982 25.687 1.00 28.29 240 ALA A O 1
ATOM 1877 N N . THR A 1 241 ? 13.424 -20.321 24.391 1.00 28.18 241 THR A N 1
ATOM 1878 C CA . THR A 1 241 ? 12.348 -20.695 23.480 1.00 31.33 241 THR A CA 1
ATOM 1879 C C . THR A 1 241 ? 12.224 -22.211 23.439 1.00 25.19 241 THR A C 1
ATOM 1880 O O . THR A 1 241 ? 13.230 -22.913 23.299 1.00 28.07 241 THR A O 1
ATOM 1884 N N . THR A 1 242 ? 11.005 -22.716 23.588 1.00 25.16 242 THR A N 1
ATOM 1885 C CA . THR A 1 242 ? 10.715 -24.115 23.310 1.00 26.12 242 THR A CA 1
ATOM 1886 C C . THR A 1 242 ? 10.092 -24.223 21.920 1.00 24.52 242 THR A C 1
ATOM 1887 O O . THR A 1 242 ? 9.470 -23.276 21.433 1.00 25.14 242 THR A O 1
ATOM 1891 N N . HIS A 1 243 ? 10.265 -25.385 21.280 1.00 21.76 243 HIS A N 1
ATOM 1892 C CA . HIS A 1 243 ? 9.987 -25.528 19.852 1.00 23.38 243 HIS A CA 1
ATOM 1893 C C . HIS A 1 243 ? 8.980 -26.638 19.559 1.00 24.36 243 HIS A C 1
ATOM 1894 O O . HIS A 1 243 ? 8.989 -27.223 18.472 1.00 21.55 243 HIS A O 1
ATOM 1901 N N . GLU A 1 244 ? 8.082 -26.911 20.509 1.00 23.18 244 GLU A N 1
ATOM 1902 C CA . GLU A 1 244 ? 7.197 -28.070 20.392 1.00 27.33 244 GLU A CA 1
ATOM 1903 C C . GLU A 1 244 ? 6.256 -27.965 19.191 1.00 27.04 244 GLU A C 1
ATOM 1904 O O . GLU A 1 244 ? 6.032 -28.963 18.495 1.00 25.15 244 GLU A O 1
ATOM 1910 N N . THR A 1 245 ? 5.691 -26.781 18.922 1.00 19.26 245 THR A N 1
ATOM 1911 C CA . THR A 1 245 ? 4.776 -26.685 17.782 1.00 18.37 245 THR A CA 1
ATOM 1912 C C . THR A 1 245 ? 5.531 -26.858 16.472 1.00 22.26 245 THR A C 1
ATOM 1913 O O . THR A 1 245 ? 5.024 -27.470 15.526 1.00 17.86 245 THR A O 1
ATOM 1917 N N . MET A 1 246 ? 6.764 -26.358 16.426 1.00 17.47 246 MET A N 1
ATOM 1918 C CA . MET A 1 246 ? 7.617 -26.503 15.256 1.00 21.01 246 MET A CA 1
ATOM 1919 C C . MET A 1 246 ? 8.005 -27.969 15.055 1.00 20.04 246 MET A C 1
ATOM 1920 O O . MET A 1 246 ? 7.958 -28.494 13.933 1.00 21.96 246 MET A O 1
ATOM 1925 N N . ASN A 1 247 ? 8.383 -28.654 16.138 1.00 20.28 247 ASN A N 1
ATOM 1926 C CA . ASN A 1 247 ? 8.736 -30.066 16.020 1.00 26.51 247 ASN A CA 1
ATOM 1927 C C . ASN A 1 247 ? 7.533 -30.910 15.624 1.00 22.24 247 ASN A C 1
ATOM 1928 O O . ASN A 1 247 ? 7.689 -31.928 14.940 1.00 26.92 247 ASN A O 1
ATOM 1933 N N . ALA A 1 248 ? 6.330 -30.510 16.040 1.00 21.93 248 ALA A N 1
ATOM 1934 C CA . ALA A 1 248 ? 5.144 -31.289 15.696 1.00 22.53 248 ALA A CA 1
ATOM 1935 C C . ALA A 1 248 ? 4.782 -31.144 14.220 1.00 23.77 248 ALA A C 1
ATOM 1936 O O . ALA A 1 248 ? 4.322 -32.107 13.598 1.00 26.19 248 ALA A O 1
ATOM 1938 N N . MET A 1 249 ? 4.975 -29.961 13.631 1.00 20.03 249 MET A N 1
ATOM 1939 C CA . MET A 1 249 ? 4.475 -29.786 12.267 1.00 23.89 249 MET A CA 1
ATOM 1940 C C . MET A 1 249 ? 5.468 -30.038 11.142 1.00 23.53 249 MET A C 1
ATOM 1941 O O . MET A 1 249 ? 5.026 -30.188 9.994 1.00 24.15 249 MET A O 1
ATOM 1946 N N . PHE A 1 250 ? 6.776 -30.080 11.395 1.00 21.95 250 PHE A N 1
ATOM 1947 C CA . PHE A 1 250 ? 7.736 -30.203 10.304 1.00 26.84 250 PHE A CA 1
ATOM 1948 C C . PHE A 1 250 ? 8.753 -31.295 10.595 1.00 27.76 250 PHE A C 1
ATOM 1949 O O . PHE A 1 250 ? 9.131 -31.523 11.743 1.00 25.10 250 PHE A O 1
ATOM 1957 N N . ASP A 1 251 ? 9.180 -31.978 9.539 1.00 28.97 251 ASP A N 1
ATOM 1958 C CA . ASP A 1 251 ? 10.317 -32.892 9.621 1.00 30.17 251 ASP A CA 1
ATOM 1959 C C . ASP A 1 251 ? 11.599 -32.073 9.743 1.00 38.80 251 ASP A C 1
ATOM 1960 O O . ASP A 1 251 ? 11.710 -31.003 9.133 1.00 34.49 251 ASP A O 1
ATOM 1965 N N . ASN B 1 4 ? 28.509 -38.553 17.309 1.00 49.95 4 ASN B N 1
ATOM 1966 C CA . ASN B 1 4 ? 27.278 -38.273 16.578 1.00 51.67 4 ASN B CA 1
ATOM 1967 C C . ASN B 1 4 ? 27.578 -37.781 15.155 1.00 53.64 4 ASN B C 1
ATOM 1968 O O . ASN B 1 4 ? 26.921 -38.193 14.195 1.00 47.93 4 ASN B O 1
ATOM 1973 N N . SER B 1 5 ? 28.569 -36.903 15.012 1.00 48.23 5 SER B N 1
ATOM 1974 C CA . SER B 1 5 ? 28.966 -36.450 13.687 1.00 46.19 5 SER B CA 1
ATOM 1975 C C . SER B 1 5 ? 29.772 -37.538 12.983 1.00 34.07 5 SER B C 1
ATOM 1976 O O . SER B 1 5 ? 30.630 -38.191 13.584 1.00 32.60 5 SER B O 1
ATOM 1979 N N . ILE B 1 6 ? 29.480 -37.739 11.704 1.00 35.64 6 ILE B N 1
ATOM 1980 C CA . ILE B 1 6 ? 30.073 -38.807 10.909 1.00 26.12 6 ILE B CA 1
ATOM 1981 C C . ILE B 1 6 ? 31.124 -38.191 9.998 1.00 32.96 6 ILE B C 1
ATOM 1982 O O . ILE B 1 6 ? 30.827 -37.273 9.221 1.00 28.77 6 ILE B O 1
ATOM 1987 N N . THR B 1 7 ? 32.356 -38.682 10.109 1.00 20.72 7 THR B N 1
ATOM 1988 C CA . THR B 1 7 ? 33.515 -38.078 9.466 1.00 28.65 7 THR B CA 1
ATOM 1989 C C . THR B 1 7 ? 34.302 -39.139 8.712 1.00 28.69 7 THR B C 1
ATOM 1990 O O . THR B 1 7 ? 34.065 -40.342 8.846 1.00 26.70 7 THR B O 1
ATOM 1994 N N . ALA B 1 8 ? 35.266 -38.673 7.918 1.00 28.15 8 ALA B N 1
ATOM 1995 C CA . ALA B 1 8 ? 36.167 -39.598 7.243 1.00 30.47 8 ALA B CA 1
ATOM 1996 C C . ALA B 1 8 ? 36.957 -40.431 8.241 1.00 30.52 8 ALA B C 1
ATOM 1997 O O . ALA B 1 8 ? 37.353 -41.558 7.930 1.00 30.49 8 ALA B O 1
ATOM 1999 N N . ALA B 1 9 ? 37.200 -39.900 9.441 1.00 29.47 9 ALA B N 1
ATOM 2000 C CA . ALA B 1 9 ? 38.000 -40.622 10.422 1.00 32.52 9 ALA B CA 1
ATOM 2001 C C . ALA B 1 9 ? 37.224 -41.724 11.134 1.00 34.34 9 ALA B C 1
ATOM 2002 O O . ALA B 1 9 ? 37.843 -42.666 11.637 1.00 33.94 9 ALA B O 1
ATOM 2004 N N . ASN B 1 10 ? 35.895 -41.639 11.202 1.00 26.69 10 ASN B N 1
ATOM 2005 C CA . ASN B 1 10 ? 35.139 -42.620 11.964 1.00 28.71 10 ASN B CA 1
ATOM 2006 C C . ASN B 1 10 ? 34.144 -43.422 11.133 1.00 24.64 10 ASN B C 1
ATOM 2007 O O . ASN B 1 10 ? 33.541 -44.358 11.668 1.00 28.64 10 ASN B O 1
ATOM 2012 N N . VAL B 1 11 ? 33.990 -43.127 9.837 1.00 27.59 11 VAL B N 1
ATOM 2013 C CA . VAL B 1 11 ? 32.957 -43.809 9.058 1.00 24.34 11 VAL B CA 1
ATOM 2014 C C . VAL B 1 11 ? 33.322 -45.275 8.808 1.00 26.31 11 VAL B C 1
ATOM 2015 O O . VAL B 1 11 ? 32.432 -46.126 8.696 1.00 21.16 11 VAL B O 1
ATOM 2019 N N . GLU B 1 12 ? 34.615 -45.611 8.758 1.00 26.84 12 GLU B N 1
ATOM 2020 C CA . GLU B 1 12 ? 34.984 -46.990 8.432 1.00 25.87 12 GLU B CA 1
ATOM 2021 C C . GLU B 1 12 ? 34.617 -47.953 9.557 1.00 33.81 12 GLU B C 1
ATOM 2022 O O . GLU B 1 12 ? 34.169 -49.076 9.294 1.00 25.34 12 GLU B O 1
ATOM 2028 N N . GLU B 1 13 ? 34.817 -47.546 10.816 1.00 24.09 13 GLU B N 1
ATOM 2029 C CA . GLU B 1 13 ? 34.381 -48.384 11.926 1.00 24.85 13 GLU B CA 1
ATOM 2030 C C . GLU B 1 13 ? 32.869 -48.545 11.928 1.00 26.31 13 GLU B C 1
ATOM 2031 O O . GLU B 1 13 ? 32.359 -49.610 12.296 1.00 29.03 13 GLU B O 1
ATOM 2033 N N . LEU B 1 14 ? 32.135 -47.505 11.518 1.00 20.45 14 LEU B N 1
ATOM 2034 C CA . LEU B 1 14 ? 30.684 -47.621 11.452 1.00 21.92 14 LEU B CA 1
ATOM 2035 C C . LEU B 1 14 ? 30.261 -48.545 10.312 1.00 23.29 14 LEU B C 1
ATOM 2036 O O . LEU B 1 14 ? 29.311 -49.324 10.454 1.00 22.19 14 LEU B O 1
ATOM 2041 N N . ILE B 1 15 ? 30.971 -48.496 9.184 1.00 21.18 15 ILE B N 1
ATOM 2042 C CA . ILE B 1 15 ? 30.638 -49.386 8.074 1.00 18.24 15 ILE B CA 1
ATOM 2043 C C . ILE B 1 15 ? 30.895 -50.837 8.458 1.00 22.15 15 ILE B C 1
ATOM 2044 O O . ILE B 1 15 ? 30.047 -51.711 8.236 1.00 17.69 15 ILE B O 1
ATOM 2049 N N . ALA B 1 16 ? 32.035 -51.104 9.104 1.00 22.91 16 ALA B N 1
ATOM 2050 C CA . ALA B 1 16 ? 32.381 -52.470 9.487 1.00 23.24 16 ALA B CA 1
ATOM 2051 C C . ALA B 1 16 ? 31.399 -53.022 10.512 1.00 25.11 16 ALA B C 1
ATOM 2052 O O . ALA B 1 16 ? 30.926 -54.159 10.387 1.00 22.52 16 ALA B O 1
ATOM 2054 N N . LYS B 1 17 ? 31.092 -52.230 11.543 1.00 20.84 17 LYS B N 1
ATOM 2055 C CA . LYS B 1 17 ? 30.157 -52.675 12.570 1.00 24.48 17 LYS B CA 1
ATOM 2056 C C . LYS B 1 17 ? 28.800 -53.008 11.967 1.00 28.15 17 LYS B C 1
ATOM 2057 O O . LYS B 1 17 ? 28.209 -54.048 12.282 1.00 24.36 17 LYS B O 1
ATOM 2063 N N . ASN B 1 18 ? 28.300 -52.155 11.071 1.00 22.69 18 ASN B N 1
ATOM 2064 C CA . ASN B 1 18 ? 26.988 -52.416 10.492 1.00 23.68 18 ASN B CA 1
ATOM 2065 C C . ASN B 1 18 ? 27.002 -53.678 9.630 1.00 27.20 18 ASN B C 1
ATOM 2066 O O . ASN B 1 18 ? 26.051 -54.467 9.663 1.00 28.38 18 ASN B O 1
ATOM 2071 N N . ILE B 1 19 ? 28.076 -53.906 8.876 1.00 22.34 19 ILE B N 1
ATOM 2072 C CA . ILE B 1 19 ? 28.134 -55.116 8.059 1.00 25.14 19 ILE B CA 1
ATOM 2073 C C . ILE B 1 19 ? 28.189 -56.352 8.947 1.00 28.88 19 ILE B C 1
ATOM 2074 O O . ILE B 1 19 ? 27.542 -57.366 8.655 1.00 25.54 19 ILE B O 1
ATOM 2079 N N . ALA B 1 20 ? 28.922 -56.276 10.065 1.00 23.65 20 ALA B N 1
ATOM 2080 C CA . ALA B 1 20 ? 28.946 -57.392 11.008 1.00 30.55 20 ALA B CA 1
ATOM 2081 C C . ALA B 1 20 ? 27.574 -57.646 11.620 1.00 33.56 20 ALA B C 1
ATOM 2082 O O . ALA B 1 20 ? 27.232 -58.794 11.920 1.00 38.49 20 ALA B O 1
ATOM 2084 N N . GLU B 1 21 ? 26.784 -56.594 11.823 1.00 30.04 21 GLU B N 1
ATOM 2085 C CA . GLU B 1 21 ? 25.464 -56.749 12.424 1.00 30.43 21 GLU B CA 1
ATOM 2086 C C . GLU B 1 21 ? 24.441 -57.232 11.405 1.00 27.37 21 GLU B C 1
ATOM 2087 O O . GLU B 1 21 ? 23.700 -58.184 11.660 1.00 32.70 21 GLU B O 1
ATOM 2089 N N . ARG B 1 22 ? 24.386 -56.584 10.248 1.00 27.66 22 ARG B N 1
ATOM 2090 C CA . ARG B 1 22 ? 23.284 -56.778 9.320 1.00 26.89 22 ARG B CA 1
ATOM 2091 C C . ARG B 1 22 ? 23.444 -58.027 8.450 1.00 29.22 22 ARG B C 1
ATOM 2092 O O . ARG B 1 22 ? 22.436 -58.580 7.994 1.00 31.58 22 ARG B O 1
ATOM 2100 N N . PHE B 1 23 ? 24.666 -58.507 8.238 1.00 24.17 23 PHE B N 1
ATOM 2101 C CA . PHE B 1 23 ? 24.923 -59.645 7.358 1.00 26.06 23 PHE B CA 1
ATOM 2102 C C . PHE B 1 23 ? 25.564 -60.799 8.107 1.00 22.98 23 PHE B C 1
ATOM 2103 O O . PHE B 1 23 ? 26.486 -61.448 7.613 1.00 25.46 23 PHE B O 1
ATOM 2111 N N . ALA B 1 24 ? 25.076 -61.074 9.315 1.00 26.93 24 ALA B N 1
ATOM 2112 C CA . ALA B 1 24 ? 25.637 -62.145 10.126 1.00 34.02 24 ALA B CA 1
ATOM 2113 C C . ALA B 1 24 ? 25.198 -63.532 9.673 1.00 26.20 24 ALA B C 1
ATOM 2114 O O . ALA B 1 24 ? 25.894 -64.511 9.965 1.00 31.34 24 ALA B O 1
ATOM 2116 N N . ASP B 1 25 ? 24.062 -63.644 8.991 1.00 29.65 25 ASP B N 1
ATOM 2117 C CA . ASP B 1 25 ? 23.498 -64.943 8.633 1.00 27.09 25 ASP B CA 1
ATOM 2118 C C . ASP B 1 25 ? 24.120 -65.416 7.320 1.00 24.09 25 ASP B C 1
ATOM 2119 O O . ASP B 1 25 ? 23.886 -64.821 6.260 1.00 23.58 25 ASP B O 1
ATOM 2124 N N . ASP B 1 26 ? 24.904 -66.495 7.392 1.00 27.17 26 ASP B N 1
ATOM 2125 C CA . ASP B 1 26 ? 25.637 -66.973 6.222 1.00 25.76 26 ASP B CA 1
ATOM 2126 C C . ASP B 1 26 ? 24.693 -67.385 5.094 1.00 25.94 26 ASP B C 1
ATOM 2127 O O . ASP B 1 26 ? 24.977 -67.135 3.920 1.00 21.91 26 ASP B O 1
ATOM 2132 N N . HIS B 1 27 ? 23.591 -68.059 5.425 1.00 23.64 27 HIS B N 1
ATOM 2133 C CA . HIS B 1 27 ? 22.675 -68.533 4.391 1.00 24.08 27 HIS B CA 1
ATOM 2134 C C . HIS B 1 27 ? 22.024 -67.366 3.653 1.00 26.86 27 HIS B C 1
ATOM 2135 O O . HIS B 1 27 ? 21.818 -67.427 2.433 1.00 20.40 27 HIS B O 1
ATOM 2142 N N . GLU B 1 28 ? 21.710 -66.289 4.371 1.00 19.50 28 GLU B N 1
ATOM 2143 C CA . GLU B 1 28 ? 21.133 -65.117 3.724 1.00 27.46 28 GLU B CA 1
ATOM 2144 C C . GLU B 1 28 ? 22.124 -64.474 2.762 1.00 18.96 28 GLU B C 1
ATOM 2145 O O . GLU B 1 28 ? 21.751 -64.068 1.650 1.00 20.20 28 GLU B O 1
ATOM 2151 N N . VAL B 1 29 ? 23.394 -64.389 3.162 1.00 19.75 29 VAL B N 1
ATOM 2152 C CA . VAL B 1 29 ? 24.414 -63.818 2.289 1.00 18.67 29 VAL B CA 1
ATOM 2153 C C . VAL B 1 29 ? 24.620 -64.697 1.061 1.00 22.17 29 VAL B C 1
ATOM 2154 O O . VAL B 1 29 ? 24.807 -64.193 -0.054 1.00 17.89 29 VAL B O 1
ATOM 2158 N N . LEU B 1 30 ? 24.603 -66.021 1.243 1.00 18.36 30 LEU B N 1
ATOM 2159 C CA . LEU B 1 30 ? 24.666 -66.915 0.092 1.00 20.09 30 LEU B CA 1
ATOM 2160 C C . LEU B 1 30 ? 23.532 -66.625 -0.885 1.00 19.47 30 LEU B C 1
ATOM 2161 O O . LEU B 1 30 ? 23.752 -66.560 -2.103 1.00 18.35 30 LEU B O 1
ATOM 2166 N N . GLY B 1 31 ? 22.318 -66.429 -0.364 1.00 17.17 31 GLY B N 1
ATOM 2167 C CA . GLY B 1 31 ? 21.190 -66.110 -1.226 1.00 16.80 31 GLY B CA 1
ATOM 2168 C C . GLY B 1 31 ? 21.386 -64.807 -1.974 1.00 17.80 31 GLY B C 1
ATOM 2169 O O . GLY B 1 31 ? 21.048 -64.702 -3.156 1.00 15.58 31 GLY B O 1
ATOM 2170 N N . LEU B 1 32 ? 21.951 -63.802 -1.299 1.00 17.86 32 LEU B N 1
ATOM 2171 C CA . LEU B 1 32 ? 22.205 -62.522 -1.952 1.00 16.82 32 LEU B CA 1
ATOM 2172 C C . LEU B 1 32 ? 23.245 -62.666 -3.053 1.00 17.75 32 LEU B C 1
ATOM 2173 O O . LEU B 1 32 ? 23.124 -62.037 -4.108 1.00 17.67 32 LEU B O 1
ATOM 2178 N N . SER B 1 33 ? 24.284 -63.473 -2.811 1.00 19.39 33 SER B N 1
ATOM 2179 C CA . SER B 1 33 ? 25.308 -63.706 -3.822 1.00 18.08 33 SER B CA 1
ATOM 2180 C C . SER B 1 33 ? 24.720 -64.394 -5.050 1.00 17.39 33 SER B C 1
ATOM 2181 O O . SER B 1 33 ? 24.969 -63.981 -6.191 1.00 16.99 33 SER B O 1
ATOM 2184 N N . GLN B 1 34 ? 23.926 -65.446 -4.835 1.00 13.88 34 GLN B N 1
ATOM 2185 C CA . GLN B 1 34 ? 23.314 -66.145 -5.961 1.00 18.44 34 GLN B CA 1
ATOM 2186 C C . GLN B 1 34 ? 22.349 -65.235 -6.721 1.00 18.70 34 GLN B C 1
ATOM 2187 O O . GLN B 1 34 ? 22.281 -65.286 -7.956 1.00 14.48 34 GLN B O 1
ATOM 2193 N N . HIS B 1 35 ? 21.633 -64.356 -6.008 1.00 13.46 35 HIS B N 1
ATOM 2194 C CA . HIS B 1 35 ? 20.742 -63.414 -6.692 1.00 18.53 35 HIS B CA 1
ATOM 2195 C C . HIS B 1 35 ? 21.538 -62.454 -7.564 1.00 16.32 35 HIS B C 1
ATOM 2196 O O . HIS B 1 35 ? 21.173 -62.190 -8.716 1.00 17.45 35 HIS B O 1
ATOM 2203 N N . PHE B 1 36 ? 22.650 -61.946 -7.032 1.00 16.22 36 PHE B N 1
ATOM 2204 C CA . PHE B 1 36 ? 23.500 -61.037 -7.785 1.00 14.59 36 PHE B CA 1
ATOM 2205 C C . PHE B 1 36 ? 24.025 -61.696 -9.050 1.00 14.51 36 PHE B C 1
ATOM 2206 O O . PHE B 1 36 ? 24.042 -61.080 -10.118 1.00 16.60 36 PHE B O 1
ATOM 2214 N N . ARG B 1 37 ? 24.444 -62.956 -8.956 1.00 16.35 37 ARG B N 1
ATOM 2215 C CA . ARG B 1 37 ? 25.017 -63.631 -10.117 1.00 18.04 37 ARG B CA 1
ATOM 2216 C C . ARG B 1 37 ? 23.953 -64.002 -11.138 1.00 16.66 37 ARG B C 1
ATOM 2217 O O . ARG B 1 37 ? 24.152 -63.833 -12.349 1.00 19.10 37 ARG B O 1
ATOM 2225 N N . ARG B 1 38 ? 22.819 -64.514 -10.671 1.00 14.80 38 ARG B N 1
ATOM 2226 C CA . ARG B 1 38 ? 21.764 -64.907 -11.595 1.00 15.87 38 ARG B CA 1
ATOM 2227 C C . ARG B 1 38 ? 21.160 -63.692 -12.292 1.00 19.23 38 ARG B C 1
ATOM 2228 O O . ARG B 1 38 ? 20.980 -63.699 -13.513 1.00 15.73 38 ARG B O 1
ATOM 2236 N N . GLU B 1 39 ? 20.888 -62.628 -11.545 1.00 17.74 39 GLU B N 1
ATOM 2237 C CA . GLU B 1 39 ? 20.099 -61.511 -12.041 1.00 14.05 39 GLU B CA 1
ATOM 2238 C C . GLU B 1 39 ? 20.960 -60.318 -12.438 1.00 16.58 39 GLU B C 1
ATOM 2239 O O . GLU B 1 39 ? 20.437 -59.353 -13.017 1.00 16.64 39 GLU B O 1
ATOM 2245 N N . GLY B 1 40 ? 22.262 -60.356 -12.143 1.00 15.71 40 GLY B N 1
ATOM 2246 C CA . GLY B 1 40 ? 23.116 -59.205 -12.373 1.00 18.39 40 GLY B CA 1
ATOM 2247 C C . GLY B 1 40 ? 22.846 -58.045 -11.441 1.00 17.08 40 GLY B C 1
ATOM 2248 O O . GLY B 1 40 ? 23.352 -56.939 -11.679 1.00 19.03 40 GLY B O 1
ATOM 2249 N N . TYR B 1 41 ? 22.081 -58.276 -10.379 1.00 14.36 41 TYR B N 1
ATOM 2250 C CA . TYR B 1 41 ? 21.523 -57.217 -9.544 1.00 14.10 41 TYR B CA 1
ATOM 2251 C C . TYR B 1 41 ? 21.129 -57.835 -8.212 1.00 17.50 41 TYR B C 1
ATOM 2252 O O . TYR B 1 41 ? 20.557 -58.928 -8.185 1.00 15.48 41 TYR B O 1
ATOM 2261 N N . VAL B 1 42 ? 21.405 -57.132 -7.116 1.00 14.85 42 VAL B N 1
ATOM 2262 C CA . VAL B 1 42 ? 20.830 -57.533 -5.834 1.00 14.85 42 VAL B CA 1
ATOM 2263 C C . VAL B 1 42 ? 20.607 -56.289 -4.988 1.00 19.17 42 VAL B C 1
ATOM 2264 O O . VAL B 1 42 ? 21.487 -55.426 -4.874 1.00 14.57 42 VAL B O 1
ATOM 2268 N N . LYS B 1 43 ? 19.407 -56.191 -4.429 1.00 17.70 43 LYS B N 1
ATOM 2269 C CA . LYS B 1 43 ? 19.061 -55.115 -3.514 1.00 19.96 43 LYS B CA 1
ATOM 2270 C C . LYS B 1 43 ? 19.686 -55.408 -2.159 1.00 22.13 43 LYS B C 1
ATOM 2271 O O . LYS B 1 43 ? 19.596 -56.532 -1.665 1.00 20.29 43 LYS B O 1
ATOM 2277 N N . LEU B 1 44 ? 20.330 -54.412 -1.557 1.00 14.19 44 LEU B N 1
ATOM 2278 C CA . LEU B 1 44 ? 21.080 -54.623 -0.317 1.00 19.58 44 LEU B CA 1
ATOM 2279 C C . LEU B 1 44 ? 20.596 -53.647 0.742 1.00 24.52 44 LEU B C 1
ATOM 2280 O O . LEU B 1 44 ? 21.278 -52.662 1.052 1.00 20.57 44 LEU B O 1
ATOM 2285 N N . PRO B 1 45 ? 19.418 -53.884 1.316 1.00 29.12 45 PRO B N 1
ATOM 2286 C CA . PRO B 1 45 ? 18.947 -53.006 2.394 1.00 30.69 45 PRO B CA 1
ATOM 2287 C C . PRO B 1 45 ? 19.923 -53.048 3.556 1.00 28.02 45 PRO B C 1
ATOM 2288 O O . PRO B 1 45 ? 20.356 -54.121 3.988 1.00 27.81 45 PRO B O 1
ATOM 2292 N N . GLY B 1 46 ? 20.299 -51.866 4.035 1.00 26.23 46 GLY B N 1
ATOM 2293 C CA . GLY B 1 46 ? 21.205 -51.786 5.163 1.00 23.73 46 GLY B CA 1
ATOM 2294 C C . GLY B 1 46 ? 22.644 -52.122 4.858 1.00 26.52 46 GLY B C 1
ATOM 2295 O O . GLY B 1 46 ? 23.390 -52.470 5.777 1.00 26.87 46 GLY B O 1
ATOM 2296 N N . LEU B 1 47 ? 23.056 -52.048 3.585 1.00 23.12 47 LEU B N 1
ATOM 2297 C CA . LEU B 1 47 ? 24.471 -52.190 3.249 1.00 20.43 47 LEU B CA 1
ATOM 2298 C C . LEU B 1 47 ? 25.312 -51.208 4.049 1.00 25.31 47 LEU B C 1
ATOM 2299 O O . LEU B 1 47 ? 26.433 -51.528 4.461 1.00 21.63 47 LEU B O 1
ATOM 2304 N N . VAL B 1 48 ? 24.781 -50.006 4.281 1.00 22.14 48 VAL B N 1
ATOM 2305 C CA . VAL B 1 48 ? 25.293 -49.097 5.294 1.00 26.01 48 VAL B CA 1
ATOM 2306 C C . VAL B 1 48 ? 24.128 -48.726 6.202 1.00 24.81 48 VAL B C 1
ATOM 2307 O O . VAL B 1 48 ? 22.957 -48.868 5.838 1.00 25.57 48 VAL B O 1
ATOM 2311 N N . SER B 1 49 ? 24.465 -48.263 7.404 1.00 24.83 49 SER B N 1
ATOM 2312 C CA . SER B 1 49 ? 23.454 -47.871 8.370 1.00 25.30 49 SER B CA 1
ATOM 2313 C C . SER B 1 49 ? 22.726 -46.611 7.906 1.00 24.40 49 SER B C 1
ATOM 2314 O O . SER B 1 49 ? 23.245 -45.850 7.085 1.00 21.98 49 SER B O 1
ATOM 2317 N N . PRO B 1 50 ? 21.509 -46.372 8.413 1.00 25.47 50 PRO B N 1
ATOM 2318 C CA . PRO B 1 50 ? 20.819 -45.114 8.069 1.00 26.90 50 PRO B CA 1
ATOM 2319 C C . PRO B 1 50 ? 21.606 -43.862 8.430 1.00 26.54 50 PRO B C 1
ATOM 2320 O O . PRO B 1 50 ? 21.574 -42.886 7.671 1.00 24.42 50 PRO B O 1
ATOM 2324 N N . GLU B 1 51 ? 22.316 -43.856 9.563 1.00 27.32 51 GLU B N 1
ATOM 2325 C CA . GLU B 1 51 ? 23.122 -42.687 9.915 1.00 28.49 51 GLU B CA 1
ATOM 2326 C C . GLU B 1 51 ? 24.217 -42.436 8.880 1.00 23.38 51 GLU B C 1
ATOM 2327 O O . GLU B 1 51 ? 24.442 -41.292 8.465 1.00 21.50 51 GLU B O 1
ATOM 2329 N N . VAL B 1 52 ? 24.903 -43.493 8.443 1.00 20.78 52 VAL B N 1
ATOM 2330 C CA . VAL B 1 52 ? 25.938 -43.329 7.427 1.00 19.07 52 VAL B CA 1
ATOM 2331 C C . VAL B 1 52 ? 25.315 -42.889 6.106 1.00 20.98 52 VAL B C 1
ATOM 2332 O O . VAL B 1 52 ? 25.805 -41.967 5.446 1.00 17.94 52 VAL B O 1
ATOM 2336 N N . PHE B 1 53 ? 24.210 -43.532 5.708 1.00 20.72 53 PHE B N 1
ATOM 2337 C CA . PHE B 1 53 ? 23.516 -43.124 4.490 1.00 20.94 53 PHE B CA 1
ATOM 2338 C C . PHE B 1 53 ? 23.136 -41.646 4.533 1.00 21.01 53 PHE B C 1
ATOM 2339 O O . PHE B 1 53 ? 23.324 -40.914 3.550 1.00 18.77 53 PHE B O 1
ATOM 2347 N N . ASP B 1 54 ? 22.588 -41.189 5.663 1.00 23.32 54 ASP B N 1
ATOM 2348 C CA . ASP B 1 54 ? 22.122 -39.804 5.729 1.00 22.72 54 ASP B CA 1
ATOM 2349 C C . ASP B 1 54 ? 23.284 -38.821 5.628 1.00 17.91 54 ASP B C 1
ATOM 2350 O O . ASP B 1 54 ? 23.148 -37.751 5.021 1.00 20.91 54 ASP B O 1
ATOM 2355 N N . ALA B 1 55 ? 24.436 -39.166 6.207 1.00 20.88 55 ALA B N 1
ATOM 2356 C CA . ALA B 1 55 ? 25.609 -38.309 6.077 1.00 18.74 55 ALA B CA 1
ATOM 2357 C C . ALA B 1 55 ? 26.110 -38.268 4.635 1.00 21.90 55 ALA B C 1
ATOM 2358 O O . ALA B 1 55 ? 26.511 -37.207 4.139 1.00 22.35 55 ALA B O 1
ATOM 2360 N N . VAL B 1 56 ? 26.084 -39.407 3.941 1.00 19.88 56 VAL B N 1
ATOM 2361 C CA . VAL B 1 56 ? 26.450 -39.418 2.527 1.00 17.70 56 VAL B CA 1
ATOM 2362 C C . VAL B 1 56 ? 25.428 -38.631 1.714 1.00 20.86 56 VAL B C 1
ATOM 2363 O O . VAL B 1 56 ? 25.786 -37.888 0.790 1.00 23.71 56 VAL B O 1
ATOM 2367 N N . ALA B 1 57 ? 24.141 -38.761 2.058 1.00 17.25 57 ALA B N 1
ATOM 2368 C CA . ALA B 1 57 ? 23.116 -38.006 1.346 1.00 22.28 57 ALA B CA 1
ATOM 2369 C C . ALA B 1 57 ? 23.344 -36.505 1.484 1.00 20.45 57 ALA B C 1
ATOM 2370 O O . ALA B 1 57 ? 23.246 -35.763 0.499 1.00 22.05 57 ALA B O 1
ATOM 2372 N N . ALA B 1 58 ? 23.643 -36.042 2.702 1.00 21.10 58 ALA B N 1
ATOM 2373 C CA . ALA B 1 58 ? 23.896 -34.619 2.918 1.00 20.80 58 ALA B CA 1
ATOM 2374 C C . ALA B 1 58 ? 25.061 -34.134 2.058 1.00 27.81 58 ALA B C 1
ATOM 2375 O O . ALA B 1 58 ? 24.973 -33.087 1.402 1.00 22.94 58 ALA B O 1
ATOM 2377 N N . GLU B 1 59 ? 26.156 -34.899 2.034 1.00 24.04 59 GLU B N 1
ATOM 2378 C CA . GLU B 1 59 ? 27.303 -34.517 1.219 1.00 22.46 59 GLU B CA 1
ATOM 2379 C C . GLU B 1 59 ? 26.934 -34.476 -0.258 1.00 24.40 59 GLU B C 1
ATOM 2380 O O . GLU B 1 59 ? 27.313 -33.539 -0.976 1.00 22.25 59 GLU B O 1
ATOM 2386 N N . THR B 1 60 ? 26.162 -35.469 -0.718 1.00 21.79 60 THR B N 1
ATOM 2387 C CA . THR B 1 60 ? 25.702 -35.498 -2.105 1.00 20.67 60 THR B CA 1
ATOM 2388 C C . THR B 1 60 ? 24.905 -34.245 -2.452 1.00 23.21 60 THR B C 1
ATOM 2389 O O . THR B 1 60 ? 25.125 -33.631 -3.503 1.00 21.89 60 THR B O 1
ATOM 2393 N N . HIS B 1 61 ? 23.996 -33.832 -1.569 1.00 22.09 61 HIS B N 1
ATOM 2394 C CA . HIS B 1 61 ? 23.202 -32.639 -1.840 1.00 25.04 61 HIS B CA 1
ATOM 2395 C C . HIS B 1 61 ? 24.075 -31.393 -1.912 1.00 26.91 61 HIS B C 1
ATOM 2396 O O . HIS B 1 61 ? 23.843 -30.516 -2.754 1.00 25.15 61 HIS B O 1
ATOM 2403 N N . GLN B 1 62 ? 25.087 -31.291 -1.040 1.00 23.25 62 GLN B N 1
ATOM 2404 C CA . GLN B 1 62 ? 25.970 -30.123 -1.084 1.00 26.55 62 GLN B CA 1
ATOM 2405 C C . GLN B 1 62 ? 26.740 -30.049 -2.398 1.00 29.41 62 GLN B C 1
ATOM 2406 O O . GLN B 1 62 ? 26.917 -28.960 -2.958 1.00 27.44 62 GLN B O 1
ATOM 2412 N N . LEU B 1 63 ? 27.202 -31.201 -2.905 1.00 23.19 63 LEU B N 1
ATOM 2413 C CA . LEU B 1 63 ? 27.941 -31.252 -4.165 1.00 22.52 63 LEU B CA 1
ATOM 2414 C C . LEU B 1 63 ? 27.056 -30.941 -5.368 1.00 25.45 63 LEU B C 1
ATOM 2415 O O . LEU B 1 63 ? 27.529 -30.350 -6.346 1.00 23.95 63 LEU B O 1
ATOM 2420 N N . ILE B 1 64 ? 25.782 -31.337 -5.321 1.00 23.82 64 ILE B N 1
ATOM 2421 C CA . ILE B 1 64 ? 24.865 -31.026 -6.413 1.00 27.74 64 ILE B CA 1
ATOM 2422 C C . ILE B 1 64 ? 24.656 -29.521 -6.519 1.00 25.73 64 ILE B C 1
ATOM 2423 O O . ILE B 1 64 ? 24.724 -28.941 -7.608 1.00 25.77 64 ILE B O 1
ATOM 2428 N N . ASP B 1 65 ? 24.393 -28.868 -5.384 1.00 24.04 65 ASP B N 1
ATOM 2429 C CA . ASP B 1 65 ? 24.142 -27.431 -5.396 1.00 28.16 65 ASP B CA 1
ATOM 2430 C C . ASP B 1 65 ? 25.323 -26.670 -5.996 1.00 31.41 65 ASP B C 1
ATOM 2431 O O . ASP B 1 65 ? 25.139 -25.726 -6.772 1.00 30.70 65 ASP B O 1
ATOM 2436 N N . THR B 1 66 ? 26.543 -27.100 -5.687 1.00 32.47 66 THR B N 1
ATOM 2437 C CA . THR B 1 66 ? 27.722 -26.411 -6.197 1.00 33.57 66 THR B CA 1
ATOM 2438 C C . THR B 1 66 ? 28.052 -26.791 -7.642 1.00 34.25 66 THR B C 1
ATOM 2439 O O . THR B 1 66 ? 28.391 -25.918 -8.446 1.00 34.69 66 THR B O 1
ATOM 2443 N N . HIS B 1 67 ? 27.985 -28.078 -8.000 1.00 34.00 67 HIS B N 1
ATOM 2444 C CA . HIS B 1 67 ? 28.694 -28.543 -9.191 1.00 35.73 67 HIS B CA 1
ATOM 2445 C C . HIS B 1 67 ? 27.835 -29.078 -10.332 1.00 26.41 67 HIS B C 1
ATOM 2446 O O . HIS B 1 67 ? 28.367 -29.261 -11.433 1.00 24.95 67 HIS B O 1
ATOM 2453 N N . GLN B 1 68 ? 26.548 -29.329 -10.123 1.00 25.92 68 GLN B N 1
ATOM 2454 C CA . GLN B 1 68 ? 25.780 -30.061 -11.122 1.00 25.16 68 GLN B CA 1
ATOM 2455 C C . GLN B 1 68 ? 25.736 -29.311 -12.451 1.00 32.30 68 GLN B C 1
ATOM 2456 O O . GLN B 1 68 ? 25.769 -28.079 -12.498 1.00 25.76 68 GLN B O 1
ATOM 2462 N N . LYS B 1 69 ? 25.681 -30.075 -13.544 1.00 23.76 69 LYS B N 1
ATOM 2463 C CA . LYS B 1 69 ? 25.545 -29.505 -14.876 1.00 27.16 69 LYS B CA 1
ATOM 2464 C C . LYS B 1 69 ? 24.536 -30.325 -15.665 1.00 31.97 69 LYS B C 1
ATOM 2465 O O . LYS B 1 69 ? 24.457 -31.549 -15.514 1.00 26.11 69 LYS B O 1
ATOM 2471 N N . ARG B 1 70 ? 23.776 -29.646 -16.512 1.00 23.06 70 ARG B N 1
ATOM 2472 C CA . ARG B 1 70 ? 22.683 -30.269 -17.249 1.00 23.04 70 ARG B CA 1
ATOM 2473 C C . ARG B 1 70 ? 23.206 -30.898 -18.531 1.00 25.00 70 ARG B C 1
ATOM 2474 O O . ARG B 1 70 ? 24.045 -30.314 -19.225 1.00 29.07 70 ARG B O 1
ATOM 2482 N N . ILE B 1 71 ? 22.722 -32.103 -18.839 1.00 23.28 71 ILE B N 1
ATOM 2483 C CA . ILE B 1 71 ? 23.006 -32.747 -20.117 1.00 25.44 71 ILE B CA 1
ATOM 2484 C C . ILE B 1 71 ? 21.706 -33.246 -20.728 1.00 24.35 71 ILE B C 1
ATOM 2485 O O . ILE B 1 71 ? 20.799 -33.688 -20.017 1.00 24.78 71 ILE B O 1
ATOM 2490 N N . ASP B 1 72 ? 21.610 -33.154 -22.055 1.00 22.81 72 ASP B N 1
ATOM 2491 C CA . ASP B 1 72 ? 20.497 -33.705 -22.826 1.00 28.13 72 ASP B CA 1
ATOM 2492 C C . ASP B 1 72 ? 21.133 -34.294 -24.079 1.00 33.74 72 ASP B C 1
ATOM 2493 O O . ASP B 1 72 ? 21.219 -33.622 -25.110 1.00 29.29 72 ASP B O 1
ATOM 2498 N N . ILE B 1 73 ? 21.603 -35.540 -23.983 1.00 26.87 73 ILE B N 1
ATOM 2499 C CA . ILE B 1 73 ? 22.366 -36.140 -25.068 1.00 28.04 73 ILE B CA 1
ATOM 2500 C C . ILE B 1 73 ? 21.822 -37.531 -25.370 1.00 23.98 73 ILE B C 1
ATOM 2501 O O . ILE B 1 73 ? 21.044 -38.111 -24.609 1.00 25.17 73 ILE B O 1
ATOM 2506 N N . ARG B 1 74 ? 22.254 -38.059 -26.510 1.00 26.12 74 ARG B N 1
ATOM 2507 C CA . ARG B 1 74 ? 22.016 -39.440 -26.894 1.00 24.49 74 ARG B CA 1
ATOM 2508 C C . ARG B 1 74 ? 23.356 -40.030 -27.307 1.00 25.41 74 ARG B C 1
ATOM 2509 O O . ARG B 1 74 ? 24.118 -39.383 -28.031 1.00 27.59 74 ARG B O 1
ATOM 2517 N N . LEU B 1 75 ? 23.664 -41.228 -26.818 1.00 22.60 75 LEU B N 1
ATOM 2518 C CA . LEU B 1 75 ? 24.993 -41.816 -26.968 1.00 21.11 75 LEU B CA 1
ATOM 2519 C C . LEU B 1 75 ? 24.961 -42.924 -28.019 1.00 25.88 75 LEU B C 1
ATOM 2520 O O . LEU B 1 75 ? 24.253 -43.928 -27.855 1.00 24.90 75 LEU B O 1
ATOM 2525 N N . LYS B 1 76 ? 25.729 -42.735 -29.092 1.00 23.47 76 LYS B N 1
ATOM 2526 C CA . LYS B 1 76 ? 25.779 -43.726 -30.165 1.00 26.82 76 LYS B CA 1
ATOM 2527 C C . LYS B 1 76 ? 26.251 -45.081 -29.654 1.00 23.12 76 LYS B C 1
ATOM 2528 O O . LYS B 1 76 ? 25.772 -46.128 -30.109 1.00 22.20 76 LYS B O 1
ATOM 2534 N N . GLU B 1 77 ? 27.182 -45.081 -28.699 1.00 21.30 77 GLU B N 1
ATOM 2535 C CA . GLU B 1 77 ? 27.763 -46.330 -28.209 1.00 26.54 77 GLU B CA 1
ATOM 2536 C C . GLU B 1 77 ? 26.751 -47.218 -27.498 1.00 22.00 77 GLU B C 1
ATOM 2537 O O . GLU B 1 77 ? 27.010 -48.419 -27.336 1.00 23.55 77 GLU B O 1
ATOM 2543 N N . THR B 1 78 ? 25.612 -46.669 -27.070 1.00 21.01 78 THR B N 1
ATOM 2544 C CA . THR B 1 78 ? 24.539 -47.453 -26.473 1.00 21.25 78 THR B CA 1
ATOM 2545 C C . THR B 1 78 ? 23.248 -47.326 -27.281 1.00 22.19 78 THR B C 1
ATOM 2546 O O . THR B 1 78 ? 22.151 -47.268 -26.724 1.00 25.36 78 THR B O 1
ATOM 2550 N N . GLY B 1 79 ? 23.371 -47.292 -28.611 1.00 21.75 79 GLY B N 1
ATOM 2551 C CA . GLY B 1 79 ? 22.212 -47.314 -29.493 1.00 24.95 79 GLY B CA 1
ATOM 2552 C C . GLY B 1 79 ? 21.424 -46.025 -29.555 1.00 26.47 79 GLY B C 1
ATOM 2553 O O . GLY B 1 79 ? 20.208 -46.059 -29.792 1.00 22.55 79 GLY B O 1
ATOM 2554 N N . ASP B 1 80 ? 22.091 -44.886 -29.351 1.00 25.10 80 ASP B N 1
ATOM 2555 C CA . ASP B 1 80 ? 21.474 -43.555 -29.266 1.00 23.91 80 ASP B CA 1
ATOM 2556 C C . ASP B 1 80 ? 20.450 -43.451 -28.140 1.00 24.89 80 ASP B C 1
ATOM 2557 O O . ASP B 1 80 ? 19.527 -42.630 -28.200 1.00 22.12 80 ASP B O 1
ATOM 2562 N N . SER B 1 81 ? 20.616 -44.246 -27.083 1.00 20.75 81 SER B N 1
ATOM 2563 C CA . SER B 1 81 ? 19.752 -44.096 -25.922 1.00 25.01 81 SER B CA 1
ATOM 2564 C C . SER B 1 81 ? 20.047 -42.768 -25.218 1.00 25.18 81 SER B C 1
ATOM 2565 O O . SER B 1 81 ? 21.170 -42.260 -25.276 1.00 21.71 81 SER B O 1
ATOM 2568 N N . PRO B 1 82 ? 19.050 -42.174 -24.569 1.00 21.80 82 PRO B N 1
ATOM 2569 C CA . PRO B 1 82 ? 19.221 -40.821 -24.022 1.00 21.73 82 PRO B CA 1
ATOM 2570 C C . PRO B 1 82 ? 19.878 -40.770 -22.646 1.00 21.53 82 PRO B C 1
ATOM 2571 O O . PRO B 1 82 ? 19.795 -41.704 -21.845 1.00 21.72 82 PRO B O 1
ATOM 2575 N N . ARG B 1 83 ? 20.537 -39.640 -22.378 1.00 19.95 83 ARG B N 1
ATOM 2576 C CA . ARG B 1 83 ? 20.933 -39.238 -21.024 1.00 17.65 83 ARG B CA 1
ATOM 2577 C C . ARG B 1 83 ? 20.353 -37.847 -20.768 1.00 23.27 83 ARG B C 1
ATOM 2578 O O . ARG B 1 83 ? 20.949 -36.835 -21.153 1.00 24.95 83 ARG B O 1
ATOM 2586 N N . TYR B 1 84 ? 19.192 -37.800 -20.124 1.00 18.62 84 TYR B N 1
ATOM 2587 C CA . TYR B 1 84 ? 18.488 -36.560 -19.820 1.00 19.02 84 TYR B CA 1
ATOM 2588 C C . TYR B 1 84 ? 18.505 -36.408 -18.305 1.00 22.87 84 TYR B C 1
ATOM 2589 O O . TYR B 1 84 ? 17.833 -37.167 -17.598 1.00 21.62 84 TYR B O 1
ATOM 2598 N N . MET B 1 85 ? 19.273 -35.429 -17.812 1.00 18.84 85 MET B N 1
ATOM 2599 C CA . MET B 1 85 ? 19.680 -35.412 -16.410 1.00 21.90 85 MET B CA 1
ATOM 2600 C C . MET B 1 85 ? 20.670 -34.290 -16.122 1.00 18.07 85 MET B C 1
ATOM 2601 O O . MET B 1 85 ? 21.228 -33.699 -17.054 1.00 23.61 85 MET B O 1
ATOM 2606 N N . SER B 1 86 ? 20.871 -33.969 -14.844 1.00 24.47 86 SER B N 1
ATOM 2607 C CA . SER B 1 86 ? 22.014 -33.177 -14.406 1.00 23.12 86 SER B CA 1
ATOM 2608 C C . SER B 1 86 ? 22.971 -34.094 -13.663 1.00 22.04 86 SER B C 1
ATOM 2609 O O . SER B 1 86 ? 22.545 -35.056 -13.019 1.00 24.97 86 SER B O 1
ATOM 2612 N N . THR B 1 87 ? 24.271 -33.807 -13.767 1.00 20.20 87 THR B N 1
ATOM 2613 C CA . THR B 1 87 ? 25.298 -34.690 -13.231 1.00 24.91 87 THR B CA 1
ATOM 2614 C C . THR B 1 87 ? 26.329 -33.908 -12.432 1.00 24.82 87 THR B C 1
ATOM 2615 O O . THR B 1 87 ? 26.528 -32.710 -12.647 1.00 22.34 87 THR B O 1
ATOM 2619 N N . VAL B 1 88 ? 26.972 -34.610 -11.500 1.00 18.48 88 VAL B N 1
ATOM 2620 C CA . VAL B 1 88 ? 28.191 -34.158 -10.836 1.00 21.78 88 VAL B CA 1
ATOM 2621 C C . VAL B 1 88 ? 29.287 -35.172 -11.142 1.00 25.33 88 VAL B C 1
ATOM 2622 O O . VAL B 1 88 ? 29.099 -36.374 -10.924 1.00 23.88 88 VAL B O 1
ATOM 2626 N N . GLY B 1 89 ? 30.435 -34.689 -11.628 1.00 21.09 89 GLY B N 1
ATOM 2627 C CA . GLY B 1 89 ? 31.514 -35.578 -12.012 1.00 24.39 89 GLY B CA 1
ATOM 2628 C C . GLY B 1 89 ? 32.425 -35.979 -10.857 1.00 24.46 89 GLY B C 1
ATOM 2629 O O . GLY B 1 89 ? 32.371 -35.447 -9.747 1.00 25.89 89 GLY B O 1
ATOM 2630 N N . GLN B 1 90 ? 33.313 -36.936 -11.150 1.00 22.26 90 GLN B N 1
ATOM 2631 C CA . GLN B 1 90 ? 34.159 -37.499 -10.108 1.00 20.66 90 GLN B CA 1
ATOM 2632 C C . GLN B 1 90 ? 35.167 -36.479 -9.593 1.00 25.48 90 GLN B C 1
ATOM 2633 O O . GLN B 1 90 ? 35.446 -36.433 -8.389 1.00 19.63 90 GLN B O 1
ATOM 2639 N N . LYS B 1 91 ? 35.727 -35.652 -10.484 1.00 22.09 91 LYS B N 1
ATOM 2640 C CA . LYS B 1 91 ? 36.735 -34.690 -10.043 1.00 27.26 91 LYS B CA 1
ATOM 2641 C C . LYS B 1 91 ? 36.161 -33.715 -9.024 1.00 24.35 91 LYS B C 1
ATOM 2642 O O . LYS B 1 91 ? 36.814 -33.395 -8.025 1.00 25.60 91 LYS B O 1
ATOM 2648 N N . ALA B 1 92 ? 34.939 -33.237 -9.254 1.00 25.23 92 ALA B N 1
ATOM 2649 C CA . ALA B 1 92 ? 34.323 -32.313 -8.306 1.00 24.41 92 ALA B CA 1
ATOM 2650 C C . ALA B 1 92 ? 34.106 -32.972 -6.950 1.00 25.66 92 ALA B C 1
ATOM 2651 O O . ALA B 1 92 ? 34.319 -32.342 -5.906 1.00 25.23 92 ALA B O 1
ATOM 2653 N N . ILE B 1 93 ? 33.697 -34.245 -6.941 1.00 22.35 93 ILE B N 1
ATOM 2654 C CA . ILE B 1 93 ? 33.478 -34.947 -5.676 1.00 20.92 93 ILE B CA 1
ATOM 2655 C C . ILE B 1 93 ? 34.799 -35.210 -4.967 1.00 24.00 93 ILE B C 1
ATOM 2656 O O . ILE B 1 93 ? 34.902 -35.061 -3.743 1.00 27.91 93 ILE B O 1
ATOM 2661 N N . ALA B 1 94 ? 35.822 -35.628 -5.712 1.00 22.74 94 ALA B N 1
ATOM 2662 C CA . ALA B 1 94 ? 37.137 -35.796 -5.106 1.00 24.73 94 ALA B CA 1
ATOM 2663 C C . ALA B 1 94 ? 37.636 -34.484 -4.502 1.00 29.19 94 ALA B C 1
ATOM 2664 O O . ALA B 1 94 ? 38.249 -34.479 -3.430 1.00 27.22 94 ALA B O 1
ATOM 2666 N N . THR B 1 95 ? 37.372 -33.357 -5.172 1.00 26.35 95 THR B N 1
ATOM 2667 C CA . THR B 1 95 ? 37.902 -32.076 -4.707 1.00 31.54 95 THR B CA 1
ATOM 2668 C C . THR B 1 95 ? 37.167 -31.584 -3.464 1.00 31.99 95 THR B C 1
ATOM 2669 O O . THR B 1 95 ? 37.795 -31.204 -2.471 1.00 29.87 95 THR B O 1
ATOM 2673 N N . ASP B 1 96 ? 35.833 -31.580 -3.503 1.00 24.90 96 ASP B N 1
ATOM 2674 C CA . ASP B 1 96 ? 35.024 -30.958 -2.462 1.00 29.99 96 ASP B CA 1
ATOM 2675 C C . ASP B 1 96 ? 34.385 -31.954 -1.509 1.00 28.26 96 ASP B C 1
ATOM 2676 O O . ASP B 1 96 ? 33.859 -31.541 -0.472 1.00 30.75 96 ASP B O 1
ATOM 2681 N N . GLY B 1 97 ? 34.406 -33.242 -1.825 1.00 24.14 97 GLY B N 1
ATOM 2682 C CA . GLY B 1 97 ? 33.804 -34.226 -0.956 1.00 27.26 97 GLY B CA 1
ATOM 2683 C C . GLY B 1 97 ? 34.733 -34.653 0.159 1.00 28.87 97 GLY B C 1
ATOM 2684 O O . GLY B 1 97 ? 35.895 -34.256 0.247 1.00 27.66 97 GLY B O 1
ATOM 2685 N N . SER B 1 98 ? 34.200 -35.500 1.031 1.00 28.14 98 SER B N 1
ATOM 2686 C CA . SER B 1 98 ? 34.996 -36.009 2.134 1.00 26.07 98 SER B CA 1
ATOM 2687 C C . SER B 1 98 ? 34.530 -37.407 2.521 1.00 27.71 98 SER B C 1
ATOM 2688 O O . SER B 1 98 ? 35.337 -38.341 2.607 1.00 26.29 98 SER B O 1
ATOM 2691 N N . LEU B 1 99 ? 33.229 -37.562 2.765 1.00 23.05 99 LEU B N 1
ATOM 2692 C CA . LEU B 1 99 ? 32.708 -38.875 3.128 1.00 23.09 99 LEU B CA 1
ATOM 2693 C C . LEU B 1 99 ? 32.705 -39.814 1.934 1.00 22.23 99 LEU B C 1
ATOM 2694 O O . LEU B 1 99 ? 32.987 -41.009 2.080 1.00 19.90 99 LEU B O 1
ATOM 2699 N N . ILE B 1 100 ? 32.391 -39.301 0.747 1.00 21.28 100 ILE B N 1
ATOM 2700 C CA . ILE B 1 100 ? 32.256 -40.175 -0.418 1.00 18.56 100 ILE B CA 1
ATOM 2701 C C . ILE B 1 100 ? 33.616 -40.782 -0.762 1.00 23.48 100 ILE B C 1
ATOM 2702 O O . ILE B 1 100 ? 33.702 -42.010 -0.883 1.00 21.72 100 ILE B O 1
ATOM 2707 N N . PRO B 1 101 ? 34.707 -40.012 -0.894 1.00 22.44 101 PRO B N 1
ATOM 2708 C CA . PRO B 1 101 ? 36.002 -40.675 -1.132 1.00 22.80 101 PRO B CA 1
ATOM 2709 C C . PRO B 1 101 ? 36.388 -41.661 -0.041 1.00 23.10 101 PRO B C 1
ATOM 2710 O O . PRO B 1 101 ? 36.997 -42.693 -0.346 1.00 21.98 101 PRO B O 1
ATOM 2714 N N . ALA B 1 102 ? 36.049 -41.370 1.225 1.00 22.26 102 ALA B N 1
ATOM 2715 C CA . ALA B 1 102 ? 36.369 -42.281 2.323 1.00 23.27 102 ALA B CA 1
ATOM 2716 C C . ALA B 1 102 ? 35.590 -43.584 2.212 1.00 21.85 102 ALA B C 1
ATOM 2717 O O . ALA B 1 102 ? 36.153 -44.671 2.392 1.00 21.17 102 ALA B O 1
ATOM 2719 N N . VAL B 1 103 ? 34.285 -43.501 1.938 1.00 20.23 103 VAL B N 1
ATOM 2720 C CA . VAL B 1 103 ? 33.486 -44.718 1.805 1.00 23.63 103 VAL B CA 1
ATOM 2721 C C . VAL B 1 103 ? 33.982 -45.551 0.626 1.00 22.97 103 VAL B C 1
ATOM 2722 O O . VAL B 1 103 ? 34.034 -46.782 0.697 1.00 22.28 103 VAL B O 1
ATOM 2726 N N . TYR B 1 104 ? 34.384 -44.891 -0.461 1.00 19.55 104 TYR B N 1
ATOM 2727 C CA . TYR B 1 104 ? 34.907 -45.610 -1.621 1.00 19.40 104 TYR B CA 1
ATOM 2728 C C . TYR B 1 104 ? 36.133 -46.449 -1.277 1.00 24.82 104 TYR B C 1
ATOM 2729 O O . TYR B 1 104 ? 36.360 -47.495 -1.893 1.00 22.00 104 TYR B O 1
ATOM 2738 N N . GLU B 1 105 ? 36.931 -46.010 -0.310 1.00 23.11 105 GLU B N 1
ATOM 2739 C CA . GLU B 1 105 ? 38.118 -46.732 0.133 1.00 26.64 105 GLU B CA 1
ATOM 2740 C C . GLU B 1 105 ? 37.824 -47.762 1.211 1.00 20.32 105 GLU B C 1
ATOM 2741 O O . GLU B 1 105 ? 38.764 -48.374 1.724 1.00 23.35 105 GLU B O 1
ATOM 2747 N N . SER B 1 106 ? 36.555 -47.970 1.566 1.00 20.32 106 SER B N 1
ATOM 2748 C CA . SER B 1 106 ? 36.219 -48.830 2.697 1.00 21.38 106 SER B CA 1
ATOM 2749 C C . SER B 1 106 ? 36.626 -50.280 2.464 1.00 26.08 106 SER B C 1
ATOM 2750 O O . SER B 1 106 ? 36.080 -50.960 1.590 1.00 23.46 106 SER B O 1
ATOM 2753 N N . THR B 1 107 ? 37.586 -50.761 3.257 1.00 25.53 107 THR B N 1
ATOM 2754 C CA . THR B 1 107 ? 37.968 -52.166 3.198 1.00 25.94 107 THR B CA 1
ATOM 2755 C C . THR B 1 107 ? 36.810 -53.069 3.610 1.00 24.98 107 THR B C 1
ATOM 2756 O O . THR B 1 107 ? 36.606 -54.136 3.025 1.00 23.09 107 THR B O 1
ATOM 2760 N N . ALA B 1 108 ? 36.023 -52.644 4.597 1.00 22.09 108 ALA B N 1
ATOM 2761 C CA . ALA B 1 108 ? 34.903 -53.467 5.047 1.00 25.87 108 ALA B CA 1
ATOM 2762 C C . ALA B 1 108 ? 33.837 -53.588 3.965 1.00 24.63 108 ALA B C 1
ATOM 2763 O O . ALA B 1 108 ? 33.277 -54.673 3.746 1.00 21.69 108 ALA B O 1
ATOM 2765 N N . LEU B 1 109 ? 33.544 -52.482 3.282 1.00 21.58 109 LEU B N 1
ATOM 2766 C CA . LEU B 1 109 ? 32.537 -52.496 2.228 1.00 25.35 109 LEU B CA 1
ATOM 2767 C C . LEU B 1 109 ? 33.003 -53.332 1.041 1.00 25.50 109 LEU B C 1
ATOM 2768 O O . LEU B 1 109 ? 32.242 -54.158 0.518 1.00 22.95 109 LEU B O 1
ATOM 2773 N N . LYS B 1 110 ? 34.254 -53.136 0.593 1.00 21.42 110 LYS B N 1
ATOM 2774 C CA . LYS B 1 110 ? 34.738 -53.937 -0.533 1.00 24.31 110 LYS B CA 1
ATOM 2775 C C . LYS B 1 110 ? 34.871 -55.408 -0.151 1.00 23.75 110 LYS B C 1
ATOM 2776 O O . LYS B 1 110 ? 34.675 -56.290 -0.994 1.00 21.37 110 LYS B O 1
ATOM 2782 N N . GLY B 1 111 ? 35.192 -55.693 1.111 1.00 24.13 111 GLY B N 1
ATOM 2783 C CA . GLY B 1 111 ? 35.291 -57.078 1.541 1.00 23.43 111 GLY B CA 1
ATOM 2784 C C . GLY B 1 111 ? 33.957 -57.793 1.519 1.00 19.94 111 GLY B C 1
ATOM 2785 O O . GLY B 1 111 ? 33.894 -58.986 1.202 1.00 22.48 111 GLY B O 1
ATOM 2786 N N . PHE B 1 112 ? 32.872 -57.076 1.836 1.00 19.26 112 PHE B N 1
ATOM 2787 C CA . PHE B 1 112 ? 31.543 -57.675 1.765 1.00 19.09 112 PHE B CA 1
ATOM 2788 C C . PHE B 1 112 ? 31.092 -57.855 0.322 1.00 22.44 112 PHE B C 1
ATOM 2789 O O . PHE B 1 112 ? 30.495 -58.879 -0.025 1.00 19.37 112 PHE B O 1
ATOM 2797 N N . LEU B 1 113 ? 31.338 -56.859 -0.529 1.00 17.41 113 LEU B N 1
ATOM 2798 C CA . LEU B 1 113 ? 30.991 -57.014 -1.934 1.00 18.66 113 LEU B CA 1
ATOM 2799 C C . LEU B 1 113 ? 31.776 -58.160 -2.560 1.00 20.74 113 LEU B C 1
ATOM 2800 O O . LEU B 1 113 ? 31.246 -58.897 -3.395 1.00 19.18 113 LEU B O 1
ATOM 2805 N N . SER B 1 114 ? 33.034 -58.350 -2.140 1.00 16.70 114 SER B N 1
ATOM 2806 C CA . SER B 1 114 ? 33.808 -59.491 -2.620 1.00 19.04 114 SER B CA 1
ATOM 2807 C C . SER B 1 114 ? 33.156 -60.812 -2.232 1.00 23.78 114 SER B C 1
ATOM 2808 O O . SER B 1 114 ? 33.216 -61.784 -2.995 1.00 22.18 114 SER B O 1
ATOM 2811 N N . ARG B 1 115 ? 32.528 -60.863 -1.057 1.00 22.87 115 ARG B N 1
ATOM 2812 C CA . ARG B 1 115 ? 31.787 -62.052 -0.654 1.00 25.46 115 ARG B CA 1
ATOM 2813 C C . ARG B 1 115 ? 30.653 -62.345 -1.625 1.00 18.02 115 ARG B C 1
ATOM 2814 O O . ARG B 1 115 ? 30.443 -63.497 -2.019 1.00 18.24 115 ARG B O 1
ATOM 2822 N N . LEU B 1 116 ? 29.910 -61.309 -2.025 1.00 16.77 116 LEU B N 1
ATOM 2823 C CA . LEU B 1 116 ? 28.794 -61.516 -2.941 1.00 18.52 116 LEU B CA 1
ATOM 2824 C C . LEU B 1 116 ? 29.286 -61.887 -4.332 1.00 17.70 116 LEU B C 1
ATOM 2825 O O . LEU B 1 116 ? 28.707 -62.763 -4.992 1.00 19.12 116 LEU B O 1
ATOM 2830 N N . ALA B 1 117 ? 30.343 -61.219 -4.799 1.00 17.92 117 ALA B N 1
ATOM 2831 C CA . ALA B 1 117 ? 30.853 -61.422 -6.152 1.00 24.75 117 ALA B CA 1
ATOM 2832 C C . ALA B 1 117 ? 31.682 -62.694 -6.290 1.00 20.49 117 ALA B C 1
ATOM 2833 O O . ALA B 1 117 ? 31.897 -63.154 -7.417 1.00 19.04 117 ALA B O 1
ATOM 2835 N N . LYS B 1 118 ? 32.147 -63.259 -5.171 1.00 19.22 118 LYS B N 1
ATOM 2836 C CA . LYS B 1 118 ? 33.029 -64.428 -5.154 1.00 24.75 118 LYS B CA 1
ATOM 2837 C C . LYS B 1 118 ? 34.372 -64.142 -5.824 1.00 24.93 118 LYS B C 1
ATOM 2838 O O . LYS B 1 118 ? 35.032 -65.048 -6.334 1.00 26.00 118 LYS B O 1
ATOM 2844 N N . GLU B 1 119 ? 34.787 -62.879 -5.805 1.00 20.91 119 GLU B N 1
ATOM 2845 C CA . GLU B 1 119 ? 36.077 -62.447 -6.326 1.00 22.71 119 GLU B CA 1
ATOM 2846 C C . GLU B 1 119 ? 36.359 -61.078 -5.734 1.00 21.45 119 GLU B C 1
ATOM 2847 O O . GLU B 1 119 ? 35.464 -60.422 -5.200 1.00 21.70 119 GLU B O 1
ATOM 2853 N N . GLU B 1 120 ? 37.606 -60.634 -5.869 1.00 22.89 120 GLU B N 1
ATOM 2854 C CA . GLU B 1 120 ? 37.998 -59.378 -5.244 1.00 23.41 120 GLU B CA 1
ATOM 2855 C C . GLU B 1 120 ? 37.321 -58.200 -5.926 1.00 21.25 120 GLU B C 1
ATOM 2856 O O . GLU B 1 120 ? 37.336 -58.080 -7.155 1.00 22.64 120 GLU B O 1
ATOM 2862 N N . VAL B 1 121 ? 36.707 -57.347 -5.118 1.00 21.37 121 VAL B N 1
ATOM 2863 C CA . VAL B 1 121 ? 36.126 -56.089 -5.562 1.00 24.62 121 VAL B CA 1
ATOM 2864 C C . VAL B 1 121 ? 37.116 -55.006 -5.165 1.00 21.16 121 VAL B C 1
ATOM 2865 O O . VAL B 1 121 ? 37.479 -54.894 -3.986 1.00 25.92 121 VAL B O 1
ATOM 2869 N N . MET B 1 122 ? 37.604 -54.237 -6.135 1.00 20.36 122 MET B N 1
ATOM 2870 C CA . MET B 1 122 ? 38.702 -53.337 -5.822 1.00 23.49 122 MET B CA 1
ATOM 2871 C C . MET B 1 122 ? 38.434 -51.991 -6.483 1.00 21.21 122 MET B C 1
ATOM 2872 O O . MET B 1 122 ? 37.455 -51.815 -7.218 1.00 18.26 122 MET B O 1
ATOM 2877 N N . GLY B 1 123 ? 39.346 -51.050 -6.246 1.00 20.73 123 GLY B N 1
ATOM 2878 C CA . GLY B 1 123 ? 39.193 -49.722 -6.805 1.00 22.27 123 GLY B CA 1
ATOM 2879 C C . GLY B 1 123 ? 39.207 -49.730 -8.320 1.00 22.58 123 GLY B C 1
ATOM 2880 O O . GLY B 1 123 ? 39.862 -50.552 -8.965 1.00 26.28 123 GLY B O 1
ATOM 2881 N N . CYS B 1 124 ? 38.465 -48.800 -8.886 1.00 21.90 124 CYS B N 1
ATOM 2882 C CA . CYS B 1 124 ? 38.413 -48.658 -10.337 1.00 21.99 124 CYS B CA 1
ATOM 2883 C C . CYS B 1 124 ? 39.744 -48.117 -10.849 1.00 27.25 124 CYS B C 1
ATOM 2884 O O . CYS B 1 124 ? 40.270 -47.151 -10.282 1.00 26.57 124 CYS B O 1
ATOM 2887 N N . PRO B 1 125 ? 40.341 -48.725 -11.884 1.00 28.56 125 PRO B N 1
ATOM 2888 C CA . PRO B 1 125 ? 41.649 -48.245 -12.365 1.00 25.72 125 PRO B CA 1
ATOM 2889 C C . PRO B 1 125 ? 41.598 -46.873 -13.009 1.00 27.74 125 PRO B C 1
ATOM 2890 O O . PRO B 1 125 ? 42.656 -46.278 -13.253 1.00 27.40 125 PRO B O 1
ATOM 2894 N N . TRP B 1 126 ? 40.417 -46.359 -13.312 1.00 26.28 126 TRP B N 1
ATOM 2895 C CA . TRP B 1 126 ? 40.273 -45.067 -13.964 1.00 20.60 126 TRP B CA 1
ATOM 2896 C C . TRP B 1 126 ? 39.589 -44.140 -12.969 1.00 26.66 126 TRP B C 1
ATOM 2897 O O . TRP B 1 126 ? 38.397 -44.295 -12.693 1.00 23.67 126 TRP B O 1
ATOM 2908 N N . ASP B 1 127 ? 40.349 -43.184 -12.428 1.00 21.86 127 ASP B N 1
ATOM 2909 C CA . ASP B 1 127 ? 39.868 -42.397 -11.295 1.00 23.86 127 ASP B CA 1
ATOM 2910 C C . ASP B 1 127 ? 38.520 -41.744 -11.578 1.00 22.64 127 ASP B C 1
ATOM 2911 O O . ASP B 1 127 ? 37.671 -41.644 -10.686 1.00 21.21 127 ASP B O 1
ATOM 2916 N N . GLU B 1 128 ? 38.302 -41.290 -12.814 1.00 18.81 128 GLU B N 1
ATOM 2917 C CA . GLU B 1 128 ? 37.114 -40.499 -13.088 1.00 16.65 128 GLU B CA 1
ATOM 2918 C C . GLU B 1 128 ? 35.816 -41.307 -13.031 1.00 19.79 128 GLU B C 1
ATOM 2919 O O . GLU B 1 128 ? 34.746 -40.703 -13.078 1.00 18.86 128 GLU B O 1
ATOM 2925 N N . GLU B 1 129 ? 35.861 -42.634 -12.896 1.00 19.63 129 GLU B N 1
ATOM 2926 C CA . GLU B 1 129 ? 34.627 -43.411 -12.763 1.00 17.79 129 GLU B CA 1
ATOM 2927 C C . GLU B 1 129 ? 34.406 -43.955 -11.348 1.00 21.07 129 GLU B C 1
ATOM 2928 O O . GLU B 1 129 ? 33.431 -44.677 -11.113 1.00 23.19 129 GLU B O 1
ATOM 2934 N N . LYS B 1 130 ? 35.250 -43.585 -10.384 1.00 19.99 130 LYS B N 1
ATOM 2935 C CA . LYS B 1 130 ? 35.088 -44.122 -9.033 1.00 17.78 130 LYS B CA 1
ATOM 2936 C C . LYS B 1 130 ? 33.726 -43.763 -8.451 1.00 20.68 130 LYS B C 1
ATOM 2937 O O . LYS B 1 130 ? 33.078 -44.602 -7.819 1.00 19.80 130 LYS B O 1
ATOM 2943 N N . TYR B 1 131 ? 33.283 -42.522 -8.639 1.00 20.77 131 TYR B N 1
ATOM 2944 C CA . TYR B 1 131 ? 31.995 -42.116 -8.096 1.00 21.17 131 TYR B CA 1
ATOM 2945 C C . TYR B 1 131 ? 31.489 -40.902 -8.850 1.00 17.52 131 TYR B C 1
ATOM 2946 O O . TYR B 1 131 ? 32.266 -39.996 -9.156 1.00 20.53 131 TYR B O 1
ATOM 2955 N N . ILE B 1 132 ? 30.181 -40.889 -9.127 1.00 15.62 132 ILE B N 1
ATOM 2956 C CA . ILE B 1 132 ? 29.507 -39.775 -9.780 1.00 18.38 132 ILE B CA 1
ATOM 2957 C C . ILE B 1 132 ? 28.133 -39.624 -9.139 1.00 20.38 132 ILE B C 1
ATOM 2958 O O . ILE B 1 132 ? 27.666 -40.494 -8.401 1.00 18.54 132 ILE B O 1
ATOM 2963 N N . ILE B 1 133 ? 27.469 -38.521 -9.468 1.00 19.31 133 ILE B N 1
ATOM 2964 C CA . ILE B 1 133 ? 26.125 -38.222 -8.985 1.00 20.24 133 ILE B CA 1
ATOM 2965 C C . ILE B 1 133 ? 25.262 -37.867 -10.183 1.00 22.38 133 ILE B C 1
ATOM 2966 O O . ILE B 1 133 ? 25.690 -37.102 -11.053 1.00 21.41 133 ILE B O 1
ATOM 2971 N N . THR B 1 134 ? 24.054 -38.423 -10.246 1.00 15.83 134 THR B N 1
ATOM 2972 C CA . THR B 1 134 ? 23.088 -37.965 -11.230 1.00 17.44 134 THR B CA 1
ATOM 2973 C C . THR B 1 134 ? 21.838 -37.495 -10.507 1.00 16.73 134 THR B C 1
ATOM 2974 O O . THR B 1 134 ? 21.434 -38.066 -9.486 1.00 20.66 134 THR B O 1
ATOM 2978 N N . ARG B 1 135 ? 21.254 -36.431 -11.037 1.00 21.84 135 ARG B N 1
ATOM 2979 C CA . ARG B 1 135 ? 20.016 -35.870 -10.523 1.00 22.85 135 ARG B CA 1
ATOM 2980 C C . ARG B 1 135 ? 19.097 -35.731 -11.723 1.00 22.66 135 ARG B C 1
ATOM 2981 O O . ARG B 1 135 ? 19.381 -34.952 -12.637 1.00 21.16 135 ARG B O 1
ATOM 2989 N N . GLN B 1 136 ? 18.043 -36.533 -11.746 1.00 21.21 136 GLN B N 1
ATOM 2990 C CA . GLN B 1 136 ? 16.975 -36.380 -12.715 1.00 23.01 136 GLN B CA 1
ATOM 2991 C C . GLN B 1 136 ? 15.903 -35.482 -12.106 1.00 23.67 136 GLN B C 1
ATOM 2992 O O . GLN B 1 136 ? 15.573 -35.617 -10.925 1.00 21.56 136 GLN B O 1
ATOM 2998 N N . HIS B 1 137 ? 15.388 -34.537 -12.896 1.00 18.15 137 HIS B N 1
ATOM 2999 C CA . HIS B 1 137 ? 14.542 -33.518 -12.280 1.00 26.66 137 HIS B CA 1
ATOM 3000 C C . HIS B 1 137 ? 13.501 -32.910 -13.216 1.00 33.08 137 HIS B C 1
ATOM 3001 O O . HIS B 1 137 ? 12.626 -32.172 -12.755 1.00 31.87 137 HIS B O 1
ATOM 3008 N N . GLN B 1 138 ? 13.562 -33.209 -14.513 1.00 24.99 138 GLN B N 1
ATOM 3009 C CA . GLN B 1 138 ? 12.549 -32.752 -15.456 1.00 28.78 138 GLN B CA 1
ATOM 3010 C C . GLN B 1 138 ? 11.808 -33.935 -16.063 1.00 26.98 138 GLN B C 1
ATOM 3011 O O . GLN B 1 138 ? 12.355 -35.033 -16.206 1.00 26.36 138 GLN B O 1
ATOM 3017 N N . LYS B 1 139 ? 10.545 -33.702 -16.401 1.00 21.33 139 LYS B N 1
ATOM 3018 C CA . LYS B 1 139 ? 9.768 -34.687 -17.138 1.00 27.96 139 LYS B CA 1
ATOM 3019 C C . LYS B 1 139 ? 10.543 -35.166 -18.361 1.00 26.47 139 LYS B C 1
ATOM 3020 O O . LYS B 1 139 ? 11.089 -34.363 -19.120 1.00 23.25 139 LYS B O 1
ATOM 3026 N N . GLY B 1 140 ? 10.609 -36.485 -18.534 1.00 23.92 140 GLY B N 1
ATOM 3027 C CA . GLY B 1 140 ? 11.382 -37.095 -19.586 1.00 20.47 140 GLY B CA 1
ATOM 3028 C C . GLY B 1 140 ? 12.764 -37.565 -19.172 1.00 28.29 140 GLY B C 1
ATOM 3029 O O . GLY B 1 140 ? 13.372 -38.363 -19.897 1.00 22.77 140 GLY B O 1
ATOM 3030 N N . ASP B 1 141 ? 13.272 -37.093 -18.033 1.00 24.60 141 ASP B N 1
ATOM 3031 C CA . ASP B 1 141 ? 14.624 -37.433 -17.607 1.00 22.89 141 ASP B CA 1
ATOM 3032 C C . ASP B 1 141 ? 14.773 -38.940 -17.436 1.00 24.30 141 ASP B C 1
ATOM 3033 O O . ASP B 1 141 ? 13.842 -39.637 -17.027 1.00 21.72 141 ASP B O 1
ATOM 3038 N N . THR B 1 142 ? 15.967 -39.443 -17.744 1.00 19.91 142 THR B N 1
ATOM 3039 C CA . THR B 1 142 ? 16.175 -40.883 -17.750 1.00 19.35 142 THR B CA 1
ATOM 3040 C C . THR B 1 142 ? 17.657 -41.160 -17.912 1.00 22.00 142 THR B C 1
ATOM 3041 O O . THR B 1 142 ? 18.382 -40.388 -18.545 1.00 18.53 142 THR B O 1
ATOM 3045 N N . HIS B 1 143 ? 18.098 -42.256 -17.324 1.00 19.66 143 HIS B N 1
ATOM 3046 C CA . HIS B 1 143 ? 19.397 -42.837 -17.645 1.00 18.49 143 HIS B CA 1
ATOM 3047 C C . HIS B 1 143 ? 19.101 -44.005 -18.587 1.00 17.50 143 HIS B C 1
ATOM 3048 O O . HIS B 1 143 ? 18.735 -45.093 -18.141 1.00 20.34 143 HIS B O 1
ATOM 3055 N N . GLY B 1 144 ? 19.226 -43.761 -19.888 1.00 19.19 144 GLY B N 1
ATOM 3056 C CA . GLY B 1 144 ? 18.748 -44.687 -20.896 1.00 19.39 144 GLY B CA 1
ATOM 3057 C C . GLY B 1 144 ? 19.565 -45.966 -20.953 1.00 20.21 144 GLY B C 1
ATOM 3058 O O . GLY B 1 144 ? 20.570 -46.136 -20.262 1.00 21.11 144 GLY B O 1
ATOM 3059 N N . TRP B 1 145 ? 19.121 -46.881 -21.822 1.00 18.67 145 TRP B N 1
ATOM 3060 C CA . TRP B 1 145 ? 19.725 -48.210 -21.892 1.00 18.85 145 TRP B CA 1
ATOM 3061 C C . TRP B 1 145 ? 21.236 -48.109 -22.060 1.00 17.54 145 TRP B C 1
ATOM 3062 O O . TRP B 1 145 ? 21.727 -47.433 -22.963 1.00 19.88 145 TRP B O 1
ATOM 3073 N N . HIS B 1 146 ? 21.973 -48.773 -21.174 1.00 15.48 146 HIS B N 1
ATOM 3074 C CA . HIS B 1 146 ? 23.425 -48.714 -21.245 1.00 17.34 146 HIS B CA 1
ATOM 3075 C C . HIS B 1 146 ? 24.036 -49.886 -20.495 1.00 18.98 146 HIS B C 1
ATOM 3076 O O . HIS B 1 146 ? 23.348 -50.680 -19.850 1.00 19.22 146 HIS B O 1
ATOM 3083 N N . TRP B 1 147 ? 25.357 -49.961 -20.600 1.00 13.47 147 TRP B N 1
ATOM 3084 C CA . TRP B 1 147 ? 26.218 -50.814 -19.806 1.00 20.52 147 TRP B CA 1
ATOM 3085 C C . TRP B 1 147 ? 27.268 -49.914 -19.170 1.00 22.26 147 TRP B C 1
ATOM 3086 O O . TRP B 1 147 ? 27.468 -48.771 -19.592 1.00 19.95 147 TRP B O 1
ATOM 3097 N N . GLY B 1 148 ? 27.981 -50.446 -18.181 1.00 22.02 148 GLY B N 1
ATOM 3098 C CA . GLY B 1 148 ? 29.131 -49.769 -17.628 1.00 17.22 148 GLY B CA 1
ATOM 3099 C C . GLY B 1 148 ? 30.435 -50.370 -18.130 1.00 19.55 148 GLY B C 1
ATOM 3100 O O . GLY B 1 148 ? 30.480 -51.497 -18.618 1.00 18.52 148 GLY B O 1
ATOM 3101 N N . ASP B 1 149 ? 31.505 -49.582 -18.027 1.00 16.14 149 ASP B N 1
ATOM 3102 C CA . ASP B 1 149 ? 32.835 -50.056 -18.378 1.00 19.63 149 ASP B CA 1
ATOM 3103 C C . ASP B 1 149 ? 33.461 -50.939 -17.306 1.00 21.19 149 ASP B C 1
ATOM 3104 O O . ASP B 1 149 ? 34.470 -51.594 -17.588 1.00 23.69 149 ASP B O 1
ATOM 3109 N N . PHE B 1 150 ? 32.915 -50.964 -16.089 1.00 17.29 150 PHE B N 1
ATOM 3110 C CA . PHE B 1 150 ? 33.502 -51.740 -14.997 1.00 19.85 150 PHE B CA 1
ATOM 3111 C C . PHE B 1 150 ? 32.443 -52.612 -14.324 1.00 20.30 150 PHE B C 1
ATOM 3112 O O . PHE B 1 150 ? 31.245 -52.517 -14.608 1.00 22.94 150 PHE B O 1
ATOM 3120 N N . SER B 1 151 ? 32.903 -53.477 -13.420 1.00 17.73 151 SER B N 1
ATOM 3121 C CA . SER B 1 151 ? 32.151 -54.667 -13.035 1.00 23.38 151 SER B CA 1
ATOM 3122 C C . SER B 1 151 ? 31.143 -54.453 -11.904 1.00 22.02 151 SER B C 1
ATOM 3123 O O . SER B 1 151 ? 30.069 -55.060 -11.932 1.00 23.35 151 SER B O 1
ATOM 3126 N N . PHE B 1 152 ? 31.449 -53.627 -10.905 1.00 18.52 152 PHE B N 1
ATOM 3127 C CA . PHE B 1 152 ? 30.738 -53.660 -9.624 1.00 19.55 152 PHE B CA 1
ATOM 3128 C C . PHE B 1 152 ? 30.254 -52.275 -9.209 1.00 25.26 152 PHE B C 1
ATOM 3129 O O . PHE B 1 152 ? 30.995 -51.513 -8.584 1.00 23.74 152 PHE B O 1
ATOM 3137 N N . THR B 1 153 ? 28.993 -51.980 -9.491 1.00 22.05 153 THR B N 1
ATOM 3138 C CA . THR B 1 153 ? 28.411 -50.676 -9.218 1.00 20.11 153 THR B CA 1
ATOM 3139 C C . THR B 1 153 ? 27.422 -50.782 -8.070 1.00 20.46 153 THR B C 1
ATOM 3140 O O . THR B 1 153 ? 26.535 -51.642 -8.093 1.00 19.90 153 THR B O 1
ATOM 3144 N N . VAL B 1 154 ? 27.576 -49.920 -7.066 1.00 15.71 154 VAL B N 1
ATOM 3145 C CA . VAL B 1 154 ? 26.580 -49.770 -6.013 1.00 15.24 154 VAL B CA 1
ATOM 3146 C C . VAL B 1 154 ? 25.885 -48.433 -6.214 1.00 17.43 154 VAL B C 1
ATOM 3147 O O . VAL B 1 154 ? 26.547 -47.396 -6.332 1.00 17.47 154 VAL B O 1
ATOM 3151 N N . ILE B 1 155 ? 24.557 -48.460 -6.272 1.00 16.30 155 ILE B N 1
ATOM 3152 C CA . ILE B 1 155 ? 23.755 -47.257 -6.447 1.00 15.64 155 ILE B CA 1
ATOM 3153 C C . ILE B 1 155 ? 23.131 -46.908 -5.108 1.00 15.94 155 ILE B C 1
ATOM 3154 O O . ILE B 1 155 ? 22.583 -47.781 -4.427 1.00 21.88 155 ILE B O 1
ATOM 3159 N N . TRP B 1 156 ? 23.220 -45.633 -4.727 1.00 17.78 156 TRP B N 1
ATOM 3160 C CA . TRP B 1 156 ? 22.649 -45.115 -3.490 1.00 17.11 156 TRP B CA 1
ATOM 3161 C C . TRP B 1 156 ? 21.437 -44.268 -3.850 1.00 17.43 156 TRP B C 1
ATOM 3162 O O . TRP B 1 156 ? 21.560 -43.307 -4.618 1.00 20.32 156 TRP B O 1
ATOM 3173 N N . LEU B 1 157 ? 20.274 -44.617 -3.317 1.00 15.26 157 LEU B N 1
ATOM 3174 C CA . LEU B 1 157 ? 19.052 -43.874 -3.638 1.00 17.24 157 LEU B CA 1
ATOM 3175 C C . LEU B 1 157 ? 18.969 -42.670 -2.706 1.00 20.83 157 LEU B C 1
ATOM 3176 O O . LEU B 1 157 ? 18.422 -42.743 -1.604 1.00 23.12 157 LEU B O 1
ATOM 3181 N N . ILE B 1 158 ? 19.513 -41.540 -3.156 1.00 18.87 158 ILE B N 1
ATOM 3182 C CA . ILE B 1 158 ? 19.550 -40.358 -2.303 1.00 19.97 158 ILE B CA 1
ATOM 3183 C C . ILE B 1 158 ? 18.190 -39.678 -2.255 1.00 21.74 158 ILE B C 1
ATOM 3184 O O . ILE B 1 158 ? 17.780 -39.153 -1.215 1.00 22.17 158 ILE B O 1
ATOM 3189 N N . GLU B 1 159 ? 17.480 -39.673 -3.374 1.00 19.99 159 GLU B N 1
ATOM 3190 C CA . GLU B 1 159 ? 16.144 -39.105 -3.473 1.00 23.19 159 GLU B CA 1
ATOM 3191 C C . GLU B 1 159 ? 15.393 -39.881 -4.543 1.00 23.26 159 GLU B C 1
ATOM 3192 O O . GLU B 1 159 ? 15.990 -40.313 -5.529 1.00 22.12 159 GLU B O 1
ATOM 3198 N N . ALA B 1 160 ? 14.079 -40.051 -4.355 1.00 21.94 160 ALA B N 1
ATOM 3199 C CA . ALA B 1 160 ? 13.317 -40.728 -5.399 1.00 23.69 160 ALA B CA 1
ATOM 3200 C C . ALA B 1 160 ? 11.831 -40.462 -5.253 1.00 22.59 160 ALA B C 1
ATOM 3201 O O . ALA B 1 160 ? 11.311 -40.536 -4.130 1.00 22.29 160 ALA B O 1
ATOM 3203 N N . PRO B 1 161 ? 11.116 -40.212 -6.344 1.00 25.60 161 PRO B N 1
ATOM 3204 C CA . PRO B 1 161 ? 9.660 -40.106 -6.269 1.00 24.92 161 PRO B CA 1
ATOM 3205 C C . PRO B 1 161 ? 9.022 -41.484 -6.215 1.00 25.33 161 PRO B C 1
ATOM 3206 O O . PRO B 1 161 ? 9.655 -42.515 -6.460 1.00 21.15 161 PRO B O 1
ATOM 3210 N N . SER B 1 162 ? 7.730 -41.477 -5.907 1.00 22.33 162 SER B N 1
ATOM 3211 C CA . SER B 1 162 ? 6.932 -42.684 -6.030 1.00 23.32 162 SER B CA 1
ATOM 3212 C C . SER B 1 162 ? 7.078 -43.242 -7.440 1.00 24.60 162 SER B C 1
ATOM 3213 O O . SER B 1 162 ? 7.195 -42.488 -8.412 1.00 23.69 162 SER B O 1
ATOM 3216 N N . LEU B 1 163 ? 7.077 -44.574 -7.547 1.00 25.52 163 LEU B N 1
ATOM 3217 C CA . LEU B 1 163 ? 7.399 -45.228 -8.812 1.00 23.37 163 LEU B CA 1
ATOM 3218 C C . LEU B 1 163 ? 6.392 -44.934 -9.917 1.00 22.24 163 LEU B C 1
ATOM 3219 O O . LEU B 1 163 ? 6.724 -45.100 -11.096 1.00 22.76 163 LEU B O 1
ATOM 3224 N N . GLU B 1 164 ? 5.178 -44.486 -9.583 1.00 23.85 164 GLU B N 1
ATOM 3225 C CA . GLU B 1 164 ? 4.258 -44.135 -10.659 1.00 23.82 164 GLU B CA 1
ATOM 3226 C C . GLU B 1 164 ? 4.712 -42.905 -11.428 1.00 24.01 164 GLU B C 1
ATOM 3227 O O . GLU B 1 164 ? 4.151 -42.623 -12.485 1.00 27.14 164 GLU B O 1
ATOM 3233 N N . TYR B 1 165 ? 5.725 -42.184 -10.944 1.00 23.82 165 TYR B N 1
ATOM 3234 C CA . TYR B 1 165 ? 6.289 -41.060 -11.678 1.00 20.56 165 TYR B CA 1
ATOM 3235 C C . TYR B 1 165 ? 7.465 -41.451 -12.563 1.00 24.72 165 TYR B C 1
ATOM 3236 O O . TYR B 1 165 ? 8.032 -40.580 -13.225 1.00 22.76 165 TYR B O 1
ATOM 3245 N N . GLY B 1 166 ? 7.837 -42.724 -12.600 1.00 22.89 166 GLY B N 1
ATOM 3246 C CA . GLY B 1 166 ? 9.021 -43.167 -13.316 1.00 18.84 166 GLY B CA 1
ATOM 3247 C C . GLY B 1 166 ? 10.134 -43.512 -12.342 1.00 22.53 166 GLY B C 1
ATOM 3248 O O . GLY B 1 166 ? 9.950 -43.517 -11.125 1.00 19.18 166 GLY B O 1
ATOM 3249 N N . GLY B 1 167 ? 11.306 -43.824 -12.899 1.00 18.93 167 GLY B N 1
ATOM 3250 C CA . GLY B 1 167 ? 12.474 -44.109 -12.089 1.00 19.45 167 GLY B CA 1
ATOM 3251 C C . GLY B 1 167 ? 12.783 -45.577 -11.853 1.00 20.52 167 GLY B C 1
ATOM 3252 O O . GLY B 1 167 ? 13.883 -45.877 -11.371 1.00 21.49 167 GLY B O 1
ATOM 3253 N N . MET B 1 168 ? 11.850 -46.489 -12.153 1.00 19.69 168 MET B N 1
ATOM 3254 C CA . MET B 1 168 ? 12.111 -47.934 -12.121 1.00 20.15 168 MET B CA 1
ATOM 3255 C C . MET B 1 168 ? 13.415 -48.321 -12.799 1.00 19.54 168 MET B C 1
ATOM 3256 O O . MET B 1 168 ? 13.691 -47.894 -13.919 1.00 17.52 168 MET B O 1
ATOM 3261 N N . LEU B 1 169 ? 14.183 -49.188 -12.148 1.00 18.14 169 LEU B N 1
ATOM 3262 C CA . LEU B 1 169 ? 15.342 -49.786 -12.806 1.00 18.46 169 LEU B CA 1
ATOM 3263 C C . LEU B 1 169 ? 14.913 -51.001 -13.626 1.00 16.01 169 LEU B C 1
ATOM 3264 O O . LEU B 1 169 ? 14.104 -51.816 -13.179 1.00 18.02 169 LEU B O 1
ATOM 3269 N N . GLN B 1 170 ? 15.461 -51.132 -14.823 1.00 16.57 170 GLN B N 1
ATOM 3270 C CA . GLN B 1 170 ? 15.215 -52.311 -15.648 1.00 13.61 170 GLN B CA 1
ATOM 3271 C C . GLN B 1 170 ? 16.540 -52.948 -16.046 1.00 17.45 170 GLN B C 1
ATOM 3272 O O . GLN B 1 170 ? 17.520 -52.244 -16.292 1.00 19.97 170 GLN B O 1
ATOM 3278 N N . CYS B 1 171 ? 16.578 -54.282 -16.081 1.00 14.07 171 CYS B N 1
ATOM 3279 C CA . CYS B 1 171 ? 17.831 -55.019 -16.234 1.00 13.89 171 CYS B CA 1
ATOM 3280 C C . CYS B 1 171 ? 17.668 -56.200 -17.177 1.00 17.82 171 CYS B C 1
ATOM 3281 O O . CYS B 1 171 ? 16.636 -56.883 -17.167 1.00 17.54 171 CYS B O 1
ATOM 3284 N N . ILE B 1 172 ? 18.713 -56.454 -17.958 1.00 19.79 172 ILE B N 1
ATOM 3285 C CA . ILE B 1 172 ? 18.872 -57.715 -18.677 1.00 16.23 172 ILE B CA 1
ATOM 3286 C C . ILE B 1 172 ? 20.289 -58.216 -18.415 1.00 13.97 172 ILE B C 1
ATOM 3287 O O . ILE B 1 172 ? 21.260 -57.638 -18.925 1.00 16.14 172 ILE B O 1
ATOM 3292 N N . PRO B 1 173 ? 20.461 -59.258 -17.617 1.00 14.43 173 PRO B N 1
ATOM 3293 C CA . PRO B 1 173 ? 21.807 -59.711 -17.269 1.00 13.72 173 PRO B CA 1
ATOM 3294 C C . PRO B 1 173 ? 22.386 -60.628 -18.339 1.00 13.26 173 PRO B C 1
ATOM 3295 O O . PRO B 1 173 ? 21.698 -61.074 -19.260 1.00 14.18 173 PRO B O 1
ATOM 3299 N N . HIS B 1 174 ? 23.683 -60.904 -18.178 1.00 16.24 174 HIS B N 1
ATOM 3300 C CA . HIS B 1 174 ? 24.431 -61.845 -19.016 1.00 15.02 174 HIS B CA 1
ATOM 3301 C C . HIS B 1 174 ? 24.401 -61.413 -20.478 1.00 16.79 174 HIS B C 1
ATOM 3302 O O . HIS B 1 174 ? 24.195 -62.214 -21.394 1.00 14.43 174 HIS B O 1
ATOM 3309 N N . THR B 1 175 ? 24.593 -60.122 -20.687 1.00 13.93 175 THR B N 1
ATOM 3310 C CA . THR B 1 175 ? 24.789 -59.531 -21.995 1.00 16.00 175 THR B CA 1
ATOM 3311 C C . THR B 1 175 ? 26.189 -58.912 -22.003 1.00 18.88 175 THR B C 1
ATOM 3312 O O . THR B 1 175 ? 26.959 -59.083 -21.065 1.00 15.94 175 THR B O 1
ATOM 3316 N N . ASP B 1 176 ? 26.525 -58.199 -23.075 1.00 16.22 176 ASP B N 1
ATOM 3317 C CA . ASP B 1 176 ? 27.833 -57.563 -23.171 1.00 20.93 176 ASP B CA 1
ATOM 3318 C C . ASP B 1 176 ? 27.690 -56.259 -23.948 1.00 19.43 176 ASP B C 1
ATOM 3319 O O . ASP B 1 176 ? 26.719 -56.058 -24.683 1.00 17.31 176 ASP B O 1
ATOM 3324 N N . TRP B 1 177 ? 28.673 -55.370 -23.778 1.00 16.32 177 TRP B N 1
ATOM 3325 C CA . TRP B 1 177 ? 28.680 -54.058 -24.424 1.00 19.39 177 TRP B CA 1
ATOM 3326 C C . TRP B 1 177 ? 29.644 -54.067 -25.606 1.00 20.89 177 TRP B C 1
ATOM 3327 O O . TRP B 1 177 ? 30.865 -54.028 -25.416 1.00 21.46 177 TRP B O 1
ATOM 3338 N N . ASN B 1 178 ? 29.101 -54.085 -26.819 1.00 21.91 178 ASN B N 1
ATOM 3339 C CA . ASN B 1 178 ? 29.877 -53.863 -28.038 1.00 17.66 178 ASN B CA 1
ATOM 3340 C C . ASN B 1 178 ? 29.639 -52.419 -28.465 1.00 20.15 178 ASN B C 1
ATOM 3341 O O . ASN B 1 178 ? 28.559 -52.082 -28.962 1.00 19.52 178 ASN B O 1
ATOM 3346 N N . LYS B 1 179 ? 30.636 -51.557 -28.250 1.00 17.68 179 LYS B N 1
ATOM 3347 C CA . LYS B 1 179 ? 30.415 -50.134 -28.471 1.00 22.04 179 LYS B CA 1
ATOM 3348 C C . LYS B 1 179 ? 30.284 -49.782 -29.949 1.00 26.56 179 LYS B C 1
ATOM 3349 O O . LYS B 1 179 ? 29.693 -48.746 -30.271 1.00 22.90 179 LYS B O 1
ATOM 3355 N N . ASP B 1 180 ? 30.833 -50.608 -30.840 1.00 23.45 180 ASP B N 1
ATOM 3356 C CA . ASP B 1 180 ? 30.692 -50.415 -32.279 1.00 24.89 180 ASP B CA 1
ATOM 3357 C C . ASP B 1 180 ? 29.373 -50.939 -32.825 1.00 31.44 180 ASP B C 1
ATOM 3358 O O . ASP B 1 180 ? 29.041 -50.650 -33.979 1.00 24.93 180 ASP B O 1
ATOM 3363 N N . ASP B 1 181 ? 28.635 -51.720 -32.043 1.00 23.82 181 ASP B N 1
ATOM 3364 C CA . ASP B 1 181 ? 27.428 -52.372 -32.525 1.00 23.56 181 ASP B CA 1
ATOM 3365 C C . ASP B 1 181 ? 26.625 -52.878 -31.335 1.00 23.46 181 ASP B C 1
ATOM 3366 O O . ASP B 1 181 ? 26.572 -54.092 -31.095 1.00 20.09 181 ASP B O 1
ATOM 3371 N N . PRO B 1 182 ? 25.998 -51.977 -30.568 1.00 20.60 182 PRO B N 1
ATOM 3372 C CA . PRO B 1 182 ? 25.422 -52.394 -29.277 1.00 19.08 182 PRO B CA 1
ATOM 3373 C C . PRO B 1 182 ? 24.206 -53.289 -29.410 1.00 20.77 182 PRO B C 1
ATOM 3374 O O . PRO B 1 182 ? 24.003 -54.147 -28.543 1.00 19.17 182 PRO B O 1
ATOM 3378 N N . ARG B 1 183 ? 23.395 -53.118 -30.456 1.00 16.48 183 ARG B N 1
ATOM 3379 C CA . ARG B 1 183 ? 22.269 -54.011 -30.731 1.00 24.15 183 ARG B CA 1
ATOM 3380 C C . ARG B 1 183 ? 21.351 -54.153 -29.511 1.00 21.56 183 ARG B C 1
ATOM 3381 O O . ARG B 1 183 ? 21.027 -55.255 -29.063 1.00 16.78 183 ARG B O 1
ATOM 3389 N N . VAL B 1 184 ? 20.919 -53.003 -28.985 1.00 20.70 184 VAL B N 1
ATOM 3390 C CA . VAL B 1 184 ? 20.123 -52.979 -27.765 1.00 19.97 184 VAL B CA 1
ATOM 3391 C C . VAL B 1 184 ? 18.753 -53.612 -27.990 1.00 21.27 184 VAL B C 1
ATOM 3392 O O . VAL B 1 184 ? 18.275 -54.389 -27.157 1.00 17.42 184 VAL B O 1
ATOM 3396 N N . GLU B 1 185 ? 18.094 -53.288 -29.110 1.00 16.53 185 GLU B N 1
ATOM 3397 C CA . GLU B 1 185 ? 16.768 -53.854 -29.369 1.00 23.71 185 GLU B CA 1
ATOM 3398 C C . GLU B 1 185 ? 16.826 -55.364 -29.583 1.00 24.64 185 GLU B C 1
ATOM 3399 O O . GLU B 1 185 ? 15.880 -56.074 -29.226 1.00 22.23 185 GLU B O 1
ATOM 3405 N N . ASP B 1 186 ? 17.911 -55.877 -30.171 1.00 21.42 186 ASP B N 1
ATOM 3406 C CA . ASP B 1 186 ? 18.081 -57.328 -30.235 1.00 26.08 186 ASP B CA 1
ATOM 3407 C C . ASP B 1 186 ? 18.107 -57.942 -28.841 1.00 18.92 186 ASP B C 1
ATOM 3408 O O . ASP B 1 186 ? 17.482 -58.978 -28.605 1.00 18.04 186 ASP B O 1
ATOM 3413 N N . TYR B 1 187 ? 18.827 -57.325 -27.901 1.00 19.37 187 TYR B N 1
ATOM 3414 C CA . TYR B 1 187 ? 18.859 -57.878 -26.549 1.00 17.53 187 TYR B CA 1
ATOM 3415 C C . TYR B 1 187 ? 17.475 -57.863 -25.902 1.00 20.13 187 TYR B C 1
ATOM 3416 O O . TYR B 1 187 ? 17.090 -58.823 -25.219 1.00 18.29 187 TYR B O 1
ATOM 3425 N N . LEU B 1 188 ? 16.712 -56.783 -26.100 1.00 17.68 188 LEU B N 1
ATOM 3426 C CA . LEU B 1 188 ? 15.375 -56.720 -25.511 1.00 19.96 188 LEU B CA 1
ATOM 3427 C C . LEU B 1 188 ? 14.488 -57.857 -26.017 1.00 22.16 188 LEU B C 1
ATOM 3428 O O . LEU B 1 188 ? 13.728 -58.455 -25.247 1.00 21.55 188 LEU B O 1
ATOM 3433 N N . GLN B 1 189 ? 14.577 -58.181 -27.305 1.00 18.88 189 GLN B N 1
ATOM 3434 C CA . GLN B 1 189 ? 13.718 -59.228 -27.845 1.00 19.82 189 GLN B CA 1
ATOM 3435 C C . GLN B 1 189 ? 14.172 -60.634 -27.462 1.00 20.28 189 GLN B C 1
ATOM 3436 O O . GLN B 1 189 ? 13.338 -61.542 -27.398 1.00 23.42 189 GLN B O 1
ATOM 3442 N N . LYS B 1 190 ? 15.469 -60.849 -27.232 1.00 21.26 190 LYS B N 1
ATOM 3443 C CA . LYS B 1 190 ? 15.940 -62.193 -26.901 1.00 21.35 190 LYS B CA 1
ATOM 3444 C C . LYS B 1 190 ? 15.694 -62.570 -25.447 1.00 24.93 190 LYS B C 1
ATOM 3445 O O . LYS B 1 190 ? 15.601 -63.761 -25.140 1.00 25.80 190 LYS B O 1
ATOM 3451 N N . HIS B 1 191 ? 15.608 -61.598 -24.545 1.00 21.84 191 HIS B N 1
ATOM 3452 C CA . HIS B 1 191 ? 15.623 -61.907 -23.122 1.00 19.37 191 HIS B CA 1
ATOM 3453 C C . HIS B 1 191 ? 14.539 -61.146 -22.376 1.00 23.53 191 HIS B C 1
ATOM 3454 O O . HIS B 1 191 ? 14.157 -60.043 -22.776 1.00 21.81 191 HIS B O 1
ATOM 3461 N N . PRO B 1 192 ? 14.044 -61.709 -21.277 1.00 21.43 192 PRO B N 1
ATOM 3462 C CA . PRO B 1 192 ? 13.102 -60.971 -20.433 1.00 24.17 192 PRO B CA 1
ATOM 3463 C C . PRO B 1 192 ? 13.792 -59.790 -19.775 1.00 21.94 192 PRO B C 1
ATOM 3464 O O . PRO B 1 192 ? 15.011 -59.767 -19.594 1.00 15.60 192 PRO B O 1
ATOM 3468 N N . ILE B 1 193 ? 13.000 -58.773 -19.479 1.00 17.40 193 ILE B N 1
ATOM 3469 C CA . ILE B 1 193 ? 13.452 -57.610 -18.728 1.00 18.80 193 ILE B CA 1
ATOM 3470 C C . ILE B 1 193 ? 12.952 -57.761 -17.304 1.00 16.07 193 ILE B C 1
ATOM 3471 O O . ILE B 1 193 ? 11.769 -58.066 -17.089 1.00 19.07 193 ILE B O 1
ATOM 3476 N N . ARG B 1 194 ? 13.823 -57.526 -16.327 1.00 12.65 194 ARG B N 1
ATOM 3477 C CA . ARG B 1 194 ? 13.407 -57.495 -14.928 1.00 16.36 194 ARG B CA 1
ATOM 3478 C C . ARG B 1 194 ? 13.379 -56.055 -14.440 1.00 18.47 194 ARG B C 1
ATOM 3479 O O . ARG B 1 194 ? 14.321 -55.295 -14.682 1.00 17.49 194 ARG B O 1
ATOM 3487 N N . SER B 1 195 ? 12.292 -55.678 -13.765 1.00 18.76 195 SER B N 1
ATOM 3488 C CA . SER B 1 195 ? 12.094 -54.322 -13.266 1.00 17.89 195 SER B CA 1
ATOM 3489 C C . SER B 1 195 ? 12.208 -54.313 -11.745 1.00 22.59 195 SER B C 1
ATOM 3490 O O . SER B 1 195 ? 11.626 -55.171 -11.075 1.00 17.58 195 SER B O 1
ATOM 3493 N N . TYR B 1 196 ? 12.944 -53.340 -11.198 1.00 17.50 196 TYR B N 1
ATOM 3494 C CA . TYR B 1 196 ? 13.166 -53.260 -9.753 1.00 17.38 196 TYR B CA 1
ATOM 3495 C C . TYR B 1 196 ? 12.863 -51.853 -9.267 1.00 19.92 196 TYR B C 1
ATOM 3496 O O . TYR B 1 196 ? 13.388 -50.885 -9.818 1.00 19.71 196 TYR B O 1
ATOM 3505 N N . GLY B 1 197 ? 12.036 -51.739 -8.229 1.00 20.77 197 GLY B N 1
ATOM 3506 C CA . GLY B 1 197 ? 11.697 -50.451 -7.652 1.00 20.08 197 GLY B CA 1
ATOM 3507 C C . GLY B 1 197 ? 12.581 -50.097 -6.467 1.00 23.37 197 GLY B C 1
ATOM 3508 O O . GLY B 1 197 ? 13.038 -50.969 -5.731 1.00 20.75 197 GLY B O 1
ATOM 3509 N N . HIS B 1 198 ? 12.826 -48.802 -6.288 1.00 18.64 198 HIS B N 1
ATOM 3510 C CA . HIS B 1 198 ? 13.646 -48.333 -5.180 1.00 21.93 198 HIS B CA 1
ATOM 3511 C C . HIS B 1 198 ? 13.107 -47.027 -4.623 1.00 22.03 198 HIS B C 1
ATOM 3512 O O . HIS B 1 198 ? 12.572 -46.192 -5.356 1.00 23.07 198 HIS B O 1
ATOM 3519 N N . ALA B 1 199 ? 13.279 -46.865 -3.314 1.00 20.20 199 ALA B N 1
ATOM 3520 C CA . ALA B 1 199 ? 12.909 -45.666 -2.585 1.00 24.07 199 ALA B CA 1
ATOM 3521 C C . ALA B 1 199 ? 14.154 -45.056 -1.953 1.00 23.56 199 ALA B C 1
ATOM 3522 O O . ALA B 1 199 ? 15.211 -45.694 -1.875 1.00 19.86 199 ALA B O 1
ATOM 3524 N N . LYS B 1 200 ? 14.016 -43.800 -1.521 1.00 22.38 200 LYS B N 1
ATOM 3525 C CA . LYS B 1 200 ? 15.053 -43.116 -0.749 1.00 22.53 200 LYS B CA 1
ATOM 3526 C C . LYS B 1 200 ? 15.553 -44.005 0.379 1.00 21.11 200 LYS B C 1
ATOM 3527 O O . LYS B 1 200 ? 14.759 -44.605 1.102 1.00 21.55 200 LYS B O 1
ATOM 3533 N N . GLY B 1 201 ? 16.876 -44.095 0.518 1.00 20.10 201 GLY B N 1
ATOM 3534 C CA . GLY B 1 201 ? 17.508 -44.913 1.530 1.00 23.37 201 GLY B CA 1
ATOM 3535 C C . GLY B 1 201 ? 17.972 -46.267 1.037 1.00 26.64 201 GLY B C 1
ATOM 3536 O O . GLY B 1 201 ? 18.783 -46.915 1.714 1.00 21.08 201 GLY B O 1
ATOM 3537 N N . ASP B 1 202 ? 17.490 -46.695 -0.129 1.00 19.68 202 ASP B N 1
ATOM 3538 C CA . ASP B 1 202 ? 17.874 -47.975 -0.707 1.00 22.41 202 ASP B CA 1
ATOM 3539 C C . ASP B 1 202 ? 19.292 -47.928 -1.275 1.00 21.99 202 ASP B C 1
ATOM 3540 O O . ASP B 1 202 ? 19.788 -46.883 -1.713 1.00 19.24 202 ASP B O 1
ATOM 3545 N N . LEU B 1 203 ? 19.938 -49.085 -1.269 1.00 22.83 203 LEU B N 1
ATOM 3546 C CA . LEU B 1 203 ? 21.173 -49.313 -1.997 1.00 18.66 203 LEU B CA 1
ATOM 3547 C C . LEU B 1 203 ? 21.046 -50.620 -2.758 1.00 18.34 203 LEU B C 1
ATOM 3548 O O . LEU B 1 203 ? 20.400 -51.564 -2.290 1.00 22.20 203 LEU B O 1
ATOM 3553 N N . TYR B 1 204 ? 21.664 -50.680 -3.934 1.00 18.76 204 TYR B N 1
ATOM 3554 C CA . TYR B 1 204 ? 21.690 -51.933 -4.668 1.00 21.09 204 TYR B CA 1
ATOM 3555 C C . TYR B 1 204 ? 23.016 -52.097 -5.399 1.00 21.51 204 TYR B C 1
ATOM 3556 O O . TYR B 1 204 ? 23.705 -51.118 -5.710 1.00 19.02 204 TYR B O 1
ATOM 3565 N N . LEU B 1 205 ? 23.370 -53.358 -5.645 1.00 16.53 205 LEU B N 1
ATOM 3566 C CA . LEU B 1 205 ? 24.614 -53.740 -6.307 1.00 14.52 205 LEU B CA 1
ATOM 3567 C C . LEU B 1 205 ? 24.280 -54.275 -7.688 1.00 19.64 205 LEU B C 1
ATOM 3568 O O . LEU B 1 205 ? 23.371 -55.098 -7.837 1.00 18.77 205 LEU B O 1
ATOM 3573 N N . LEU B 1 206 ? 25.002 -53.804 -8.693 1.00 19.97 206 LEU B N 1
ATOM 3574 C CA . LEU B 1 206 ? 24.673 -54.119 -10.071 1.00 17.64 206 LEU B CA 1
ATOM 3575 C C . LEU B 1 206 ? 25.940 -54.527 -10.802 1.00 17.94 206 LEU B C 1
ATOM 3576 O O . LEU B 1 206 ? 26.977 -53.870 -10.665 1.00 18.43 206 LEU B O 1
ATOM 3581 N N . ARG B 1 207 ? 25.867 -55.636 -11.538 1.00 19.87 207 ARG B N 1
ATOM 3582 C CA . ARG B 1 207 ? 26.985 -56.112 -12.356 1.00 15.74 207 ARG B CA 1
ATOM 3583 C C . ARG B 1 207 ? 26.954 -55.336 -13.668 1.00 15.08 207 ARG B C 1
ATOM 3584 O O . ARG B 1 207 ? 26.409 -55.778 -14.683 1.00 17.44 207 ARG B O 1
ATOM 3592 N N . SER B 1 208 ? 27.563 -54.144 -13.647 1.00 16.75 208 SER B N 1
ATOM 3593 C CA . SER B 1 208 ? 27.239 -53.152 -14.667 1.00 16.73 208 SER B CA 1
ATOM 3594 C C . SER B 1 208 ? 27.827 -53.473 -16.035 1.00 18.09 208 SER B C 1
ATOM 3595 O O . SER B 1 208 ? 27.304 -52.977 -17.040 1.00 17.82 208 SER B O 1
ATOM 3598 N N . ASP B 1 209 ? 28.888 -54.284 -16.114 1.00 16.93 209 ASP B N 1
ATOM 3599 C CA . ASP B 1 209 ? 29.474 -54.553 -17.426 1.00 17.45 209 ASP B CA 1
ATOM 3600 C C . ASP B 1 209 ? 28.670 -55.563 -18.237 1.00 20.18 209 ASP B C 1
ATOM 3601 O O . ASP B 1 209 ? 28.728 -55.537 -19.473 1.00 21.30 209 ASP B O 1
ATOM 3606 N N . THR B 1 210 ? 27.922 -56.456 -17.583 1.00 14.59 210 THR B N 1
ATOM 3607 C CA . THR B 1 210 ? 27.197 -57.510 -18.287 1.00 17.61 210 THR B CA 1
ATOM 3608 C C . THR B 1 210 ? 25.690 -57.397 -18.104 1.00 16.48 210 THR B C 1
ATOM 3609 O O . THR B 1 210 ? 24.950 -58.280 -18.551 1.00 19.11 210 THR B O 1
ATOM 3613 N N . THR B 1 211 ? 25.210 -56.347 -17.452 1.00 16.27 211 THR B N 1
ATOM 3614 C CA . THR B 1 211 ? 23.780 -56.171 -17.243 1.00 13.69 211 THR B CA 1
ATOM 3615 C C . THR B 1 211 ? 23.364 -54.906 -17.975 1.00 19.55 211 THR B C 1
ATOM 3616 O O . THR B 1 211 ? 23.752 -53.797 -17.587 1.00 17.32 211 THR B O 1
ATOM 3620 N N . LEU B 1 212 ? 22.633 -55.090 -19.068 1.00 17.36 212 LEU B N 1
ATOM 3621 C CA . LEU B 1 212 ? 22.026 -53.973 -19.774 1.00 16.48 212 LEU B CA 1
ATOM 3622 C C . LEU B 1 212 ? 20.948 -53.365 -18.884 1.00 16.62 212 LEU B C 1
ATOM 3623 O O . LEU B 1 212 ? 20.091 -54.086 -18.363 1.00 17.35 212 LEU B O 1
ATOM 3628 N N . HIS B 1 213 ? 21.014 -52.052 -18.655 1.00 18.09 213 HIS B N 1
ATOM 3629 C CA . HIS B 1 213 ? 20.111 -51.463 -17.670 1.00 16.82 213 HIS B CA 1
ATOM 3630 C C . HIS B 1 213 ? 19.792 -50.013 -17.997 1.00 17.22 213 HIS B C 1
ATOM 3631 O O . HIS B 1 213 ? 20.508 -49.344 -18.745 1.00 17.06 213 HIS B O 1
ATOM 3638 N N . ARG B 1 214 ? 18.677 -49.547 -17.430 1.00 18.45 214 ARG B N 1
ATOM 3639 C CA . ARG B 1 214 ? 18.190 -48.184 -17.621 1.00 17.83 214 ARG B CA 1
ATOM 3640 C C . ARG B 1 214 ? 17.273 -47.832 -16.456 1.00 17.33 214 ARG B C 1
ATOM 3641 O O . ARG B 1 214 ? 16.910 -48.686 -15.646 1.00 16.49 214 ARG B O 1
ATOM 3649 N N . THR B 1 215 ? 16.904 -46.560 -16.369 1.00 18.50 215 THR B N 1
ATOM 3650 C CA . THR B 1 215 ? 15.821 -46.142 -15.490 1.00 21.27 215 THR B CA 1
ATOM 3651 C C . THR B 1 215 ? 14.662 -45.650 -16.346 1.00 22.98 215 THR B C 1
ATOM 3652 O O . THR B 1 215 ? 14.871 -44.979 -17.362 1.00 21.10 215 THR B O 1
ATOM 3656 N N . VAL B 1 216 ? 13.447 -46.010 -15.950 1.00 20.74 216 VAL B N 1
ATOM 3657 C CA . VAL B 1 216 ? 12.263 -45.595 -16.723 1.00 20.15 216 VAL B CA 1
ATOM 3658 C C . VAL B 1 216 ? 12.140 -44.073 -16.687 1.00 18.58 216 VAL B C 1
ATOM 3659 O O . VAL B 1 216 ? 12.228 -43.473 -15.599 1.00 20.23 216 VAL B O 1
ATOM 3663 N N . PRO B 1 217 ? 11.928 -43.400 -17.821 1.00 17.98 217 PRO B N 1
ATOM 3664 C CA . PRO B 1 217 ? 11.860 -41.932 -17.808 1.00 22.86 217 PRO B CA 1
ATOM 3665 C C . PRO B 1 217 ? 10.820 -41.386 -16.832 1.00 21.75 217 PRO B C 1
ATOM 3666 O O . PRO B 1 217 ? 9.756 -41.973 -16.619 1.00 18.36 217 PRO B O 1
ATOM 3670 N N . LEU B 1 218 ? 11.150 -40.248 -16.229 1.00 23.01 218 LEU B N 1
ATOM 3671 C CA . LEU B 1 218 ? 10.198 -39.541 -15.388 1.00 26.32 218 LEU B CA 1
ATOM 3672 C C . LEU B 1 218 ? 9.046 -39.032 -16.243 1.00 19.35 218 LEU B C 1
ATOM 3673 O O . LEU B 1 218 ? 9.258 -38.530 -17.346 1.00 21.39 218 LEU B O 1
ATOM 3678 N N . ASN B 1 219 ? 7.821 -39.184 -15.750 1.00 24.02 219 ASN B N 1
ATOM 3679 C CA . ASN B 1 219 ? 6.658 -38.679 -16.473 1.00 25.84 219 ASN B CA 1
ATOM 3680 C C . ASN B 1 219 ? 6.109 -37.390 -15.864 1.00 26.90 219 ASN B C 1
ATOM 3681 O O . ASN B 1 219 ? 5.000 -36.967 -16.211 1.00 26.74 219 ASN B O 1
ATOM 3686 N N . ALA B 1 220 ? 6.866 -36.761 -14.972 1.00 29.20 220 ALA B N 1
ATOM 3687 C CA . ALA B 1 220 ? 6.512 -35.477 -14.381 1.00 24.84 220 ALA B CA 1
ATOM 3688 C C . ALA B 1 220 ? 7.794 -34.839 -13.864 1.00 29.32 220 ALA B C 1
ATOM 3689 O O . ALA B 1 220 ? 8.831 -35.496 -13.745 1.00 30.20 220 ALA B O 1
ATOM 3691 N N . ASP B 1 221 ? 7.716 -33.541 -13.569 1.00 29.36 221 ASP B N 1
ATOM 3692 C CA . ASP B 1 221 ? 8.844 -32.828 -12.980 1.00 30.94 221 ASP B CA 1
ATOM 3693 C C . ASP B 1 221 ? 9.017 -33.269 -11.530 1.00 31.41 221 ASP B C 1
ATOM 3694 O O . ASP B 1 221 ? 8.443 -32.665 -10.617 1.00 30.25 221 ASP B O 1
ATOM 3699 N N . ARG B 1 222 ? 9.786 -34.338 -11.322 1.00 25.65 222 ARG B N 1
ATOM 3700 C CA . ARG B 1 222 ? 10.042 -34.927 -10.017 1.00 27.32 222 ARG B CA 1
ATOM 3701 C C . ARG B 1 222 ? 11.540 -35.158 -9.886 1.00 26.42 222 ARG B C 1
ATOM 3702 O O . ARG B 1 222 ? 12.270 -35.159 -10.878 1.00 23.26 222 ARG B O 1
ATOM 3710 N N . THR B 1 223 ? 12.000 -35.367 -8.658 1.00 18.75 223 THR B N 1
ATOM 3711 C CA . THR B 1 223 ? 13.429 -35.392 -8.365 1.00 24.80 223 THR B CA 1
ATOM 3712 C C . THR B 1 223 ? 13.859 -36.801 -7.979 1.00 24.09 223 THR B C 1
ATOM 3713 O O . THR B 1 223 ? 13.330 -37.379 -7.023 1.00 25.16 223 THR B O 1
ATOM 3717 N N . ARG B 1 224 ? 14.818 -37.346 -8.722 1.00 24.15 224 ARG B N 1
ATOM 3718 C CA . ARG B 1 224 ? 15.447 -38.616 -8.389 1.00 23.74 224 ARG B CA 1
ATOM 3719 C C . ARG B 1 224 ? 16.953 -38.407 -8.409 1.00 18.66 224 ARG B C 1
ATOM 3720 O O . ARG B 1 224 ? 17.504 -37.992 -9.432 1.00 20.27 224 ARG B O 1
ATOM 3728 N N . ILE B 1 225 ? 17.613 -38.667 -7.280 1.00 16.54 225 ILE B N 1
ATOM 3729 C CA . ILE B 1 225 ? 19.049 -38.437 -7.140 1.00 17.45 225 ILE B CA 1
ATOM 3730 C C . ILE B 1 225 ? 19.706 -39.735 -6.703 1.00 15.88 225 ILE B C 1
ATOM 3731 O O . ILE B 1 225 ? 19.230 -40.387 -5.763 1.00 18.75 225 ILE B O 1
ATOM 3736 N N . ILE B 1 226 ? 20.807 -40.100 -7.366 1.00 19.44 226 ILE B N 1
ATOM 3737 C CA . ILE B 1 226 ? 21.585 -41.267 -6.972 1.00 19.75 226 ILE B CA 1
ATOM 3738 C C . ILE B 1 226 ? 23.057 -40.891 -6.887 1.00 18.44 226 ILE B C 1
ATOM 3739 O O . ILE B 1 226 ? 23.535 -39.996 -7.587 1.00 19.93 226 ILE B O 1
ATOM 3744 N N . LEU B 1 227 ? 23.760 -41.573 -5.990 1.00 15.76 227 LEU B N 1
ATOM 3745 C CA . LEU B 1 227 ? 25.212 -41.650 -5.980 1.00 17.37 227 LEU B CA 1
ATOM 3746 C C . LEU B 1 227 ? 25.596 -43.003 -6.553 1.00 18.32 227 LEU B C 1
ATOM 3747 O O . LEU B 1 227 ? 24.987 -44.020 -6.202 1.00 17.54 227 LEU B O 1
ATOM 3752 N N . ASN B 1 228 ? 26.583 -43.007 -7.450 1.00 19.85 228 ASN B N 1
ATOM 3753 C CA . ASN B 1 228 ? 27.083 -44.219 -8.096 1.00 16.41 228 ASN B CA 1
ATOM 3754 C C . ASN B 1 228 ? 28.525 -44.398 -7.629 1.00 19.72 228 ASN B C 1
ATOM 3755 O O . ASN B 1 228 ? 29.390 -43.592 -7.974 1.00 23.49 228 ASN B O 1
ATOM 3760 N N . THR B 1 229 ? 28.781 -45.437 -6.839 1.00 17.12 229 THR B N 1
ATOM 3761 C CA . THR B 1 229 ? 30.137 -45.838 -6.474 1.00 17.48 229 THR B CA 1
ATOM 3762 C C . THR B 1 229 ? 30.470 -47.115 -7.228 1.00 18.58 229 THR B C 1
ATOM 3763 O O . THR B 1 229 ? 29.791 -48.140 -7.068 1.00 18.79 229 THR B O 1
ATOM 3767 N N . CYS B 1 230 ? 31.502 -47.044 -8.052 1.00 19.38 230 CYS B N 1
ATOM 3768 C CA . CYS B 1 230 ? 31.777 -48.060 -9.054 1.00 16.46 230 CYS B CA 1
ATOM 3769 C C . CYS B 1 230 ? 33.134 -48.677 -8.766 1.00 19.51 230 CYS B C 1
ATOM 3770 O O . CYS B 1 230 ? 34.160 -47.991 -8.832 1.00 19.41 230 CYS B O 1
ATOM 3773 N N . TRP B 1 231 ? 33.139 -49.957 -8.429 1.00 19.88 231 TRP B N 1
ATOM 3774 C CA . TRP B 1 231 ? 34.372 -50.690 -8.210 1.00 18.93 231 TRP B CA 1
ATOM 3775 C C . TRP B 1 231 ? 34.601 -51.627 -9.394 1.00 20.93 231 TRP B C 1
ATOM 3776 O O . TRP B 1 231 ? 33.809 -51.670 -10.343 1.00 22.86 231 TRP B O 1
ATOM 3787 N N . ALA B 1 232 ? 35.682 -52.400 -9.329 1.00 21.26 232 ALA B N 1
ATOM 3788 C CA . ALA B 1 232 ? 36.164 -53.107 -10.506 1.00 21.53 232 ALA B CA 1
ATOM 3789 C C . ALA B 1 232 ? 36.734 -54.459 -10.109 1.00 20.79 232 ALA B C 1
ATOM 3790 O O . ALA B 1 232 ? 37.041 -54.710 -8.940 1.00 21.20 232 ALA B O 1
ATOM 3792 N N . SER B 1 233 ? 36.890 -55.323 -11.109 1.00 19.80 233 SER B N 1
ATOM 3793 C CA . SER B 1 233 ? 37.518 -56.618 -10.908 1.00 23.32 233 SER B CA 1
ATOM 3794 C C . SER B 1 233 ? 39.040 -56.523 -11.073 1.00 21.48 233 SER B C 1
ATOM 3795 O O . SER B 1 233 ? 39.588 -55.496 -11.475 1.00 21.70 233 SER B O 1
ATOM 3798 N N . ARG B 1 234 ? 39.725 -57.623 -10.741 1.00 22.50 234 ARG B N 1
ATOM 3799 C CA . ARG B 1 234 ? 41.134 -57.779 -11.108 1.00 22.17 234 ARG B CA 1
ATOM 3800 C C . ARG B 1 234 ? 41.328 -57.623 -12.617 1.00 21.08 234 ARG B C 1
ATOM 3801 O O . ARG B 1 234 ? 42.212 -56.891 -13.073 1.00 18.83 234 ARG B O 1
ATOM 3809 N N . ALA B 1 235 ? 40.507 -58.308 -13.412 1.00 19.22 235 ALA B N 1
ATOM 3810 C CA . ALA B 1 235 ? 40.669 -58.226 -14.867 1.00 21.36 235 ALA B CA 1
ATOM 3811 C C . ALA B 1 235 ? 40.396 -56.822 -15.386 1.00 25.02 235 ALA B C 1
ATOM 3812 O O . ALA B 1 235 ? 40.996 -56.405 -16.386 1.00 24.42 235 ALA B O 1
ATOM 3814 N N . ASP B 1 236 ? 39.501 -56.076 -14.723 1.00 23.40 236 ASP B N 1
ATOM 3815 C CA . ASP B 1 236 ? 39.256 -54.689 -15.112 1.00 23.27 236 ASP B CA 1
ATOM 3816 C C . ASP B 1 236 ? 40.517 -53.841 -15.013 1.00 17.85 236 ASP B C 1
ATOM 3817 O O . ASP B 1 236 ? 40.658 -52.864 -15.753 1.00 21.64 236 ASP B O 1
ATOM 3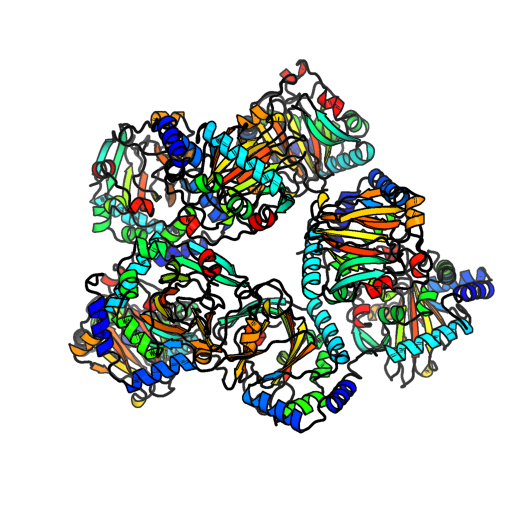822 N N . GLN B 1 237 ? 41.434 -54.182 -14.101 1.00 18.42 237 GLN B N 1
ATOM 3823 C CA . GLN B 1 237 ? 42.593 -53.318 -13.867 1.00 28.75 237 GLN B CA 1
ATOM 3824 C C . GLN B 1 237 ? 43.444 -53.143 -15.113 1.00 32.13 237 GLN B C 1
ATOM 3825 O O . GLN B 1 237 ? 44.029 -52.075 -15.315 1.00 33.03 237 GLN B O 1
ATOM 3831 N N . GLN B 1 238 ? 43.543 -54.167 -15.954 1.00 25.36 238 GLN B N 1
ATOM 3832 C CA . GLN B 1 238 ? 44.473 -54.102 -17.063 1.00 30.62 238 GLN B CA 1
ATOM 3833 C C . GLN B 1 238 ? 43.807 -54.032 -18.426 1.00 32.15 238 GLN B C 1
ATOM 3834 O O . GLN B 1 238 ? 44.508 -53.860 -19.424 1.00 33.97 238 GLN B O 1
ATOM 3840 N N . LYS B 1 239 ? 42.488 -54.145 -18.505 1.00 26.15 239 LYS B N 1
ATOM 3841 C CA . LYS B 1 239 ? 41.858 -54.153 -19.816 1.00 30.00 239 LYS B CA 1
ATOM 3842 C C . LYS B 1 239 ? 41.872 -52.757 -20.424 1.00 30.66 239 LYS B C 1
ATOM 3843 O O . LYS B 1 239 ? 41.868 -51.744 -19.717 1.00 31.20 239 LYS B O 1
ATOM 3849 N N . ALA B 1 240 ? 41.903 -52.710 -21.756 1.00 32.00 240 ALA B N 1
ATOM 3850 C CA . ALA B 1 240 ? 41.885 -51.444 -22.479 1.00 25.52 240 ALA B CA 1
ATOM 3851 C C . ALA B 1 240 ? 40.463 -50.908 -22.496 1.00 26.14 240 ALA B C 1
ATOM 3852 O O . ALA B 1 240 ? 39.547 -51.576 -22.987 1.00 33.27 240 ALA B O 1
ATOM 3854 N N . THR B 1 241 ? 40.281 -49.711 -21.957 1.00 30.57 241 THR B N 1
ATOM 3855 C CA . THR B 1 241 ? 38.968 -49.116 -21.770 1.00 28.16 241 THR B CA 1
ATOM 3856 C C . THR B 1 241 ? 38.943 -47.754 -22.448 1.00 26.97 241 THR B C 1
ATOM 3857 O O . THR B 1 241 ? 39.863 -46.953 -22.261 1.00 28.34 241 THR B O 1
ATOM 3861 N N . THR B 1 242 ? 37.895 -47.494 -23.223 1.00 24.38 242 THR B N 1
ATOM 3862 C CA . THR B 1 242 ? 37.622 -46.161 -23.745 1.00 23.30 242 THR B CA 1
ATOM 3863 C C . THR B 1 242 ? 36.505 -45.524 -22.925 1.00 25.88 242 THR B C 1
ATOM 3864 O O . THR B 1 242 ? 35.646 -46.215 -22.370 1.00 21.39 242 THR B O 1
ATOM 3868 N N . HIS B 1 243 ? 36.529 -44.195 -22.839 1.00 20.27 243 HIS B N 1
ATOM 3869 C CA . HIS B 1 243 ? 35.747 -43.483 -21.833 1.00 20.67 243 HIS B CA 1
ATOM 3870 C C . HIS B 1 243 ? 34.751 -42.491 -22.438 1.00 20.55 243 HIS B C 1
ATOM 3871 O O . HIS B 1 243 ? 34.321 -41.559 -21.756 1.00 24.32 243 HIS B O 1
ATOM 3878 N N . GLU B 1 244 ? 34.357 -42.691 -23.694 1.00 23.86 244 GLU B N 1
ATOM 3879 C CA . GLU B 1 244 ? 33.562 -41.697 -24.409 1.00 25.58 244 GLU B CA 1
ATOM 3880 C C . GLU B 1 244 ? 32.251 -41.369 -23.691 1.00 24.91 244 GLU B C 1
ATOM 3881 O O . GLU B 1 244 ? 31.837 -40.205 -23.662 1.00 19.96 244 GLU B O 1
ATOM 3887 N N . THR B 1 245 ? 31.584 -42.365 -23.093 1.00 22.82 245 THR B N 1
ATOM 3888 C CA . THR B 1 245 ? 30.306 -42.065 -22.448 1.00 23.05 245 THR B CA 1
ATOM 3889 C C . THR B 1 245 ? 30.510 -41.278 -21.157 1.00 18.66 245 THR B C 1
ATOM 3890 O O . THR B 1 245 ? 29.716 -40.385 -20.844 1.00 19.81 245 THR B O 1
ATOM 3894 N N . MET B 1 246 ? 31.573 -41.578 -20.404 1.00 19.71 246 MET B N 1
ATOM 3895 C CA . MET B 1 246 ? 31.874 -40.815 -19.191 1.00 21.37 246 MET B CA 1
ATOM 3896 C C . MET B 1 246 ? 32.269 -39.372 -19.514 1.00 24.61 246 MET B C 1
ATOM 3897 O O . MET B 1 246 ? 31.833 -38.434 -18.832 1.00 26.92 246 MET B O 1
ATOM 3902 N N . ASN B 1 247 ? 33.118 -39.179 -20.529 1.00 21.53 247 ASN B N 1
ATOM 3903 C CA . ASN B 1 247 ? 33.487 -37.826 -20.943 1.00 27.47 247 ASN B CA 1
ATOM 3904 C C . ASN B 1 247 ? 32.276 -37.030 -21.418 1.00 29.36 247 ASN B C 1
ATOM 3905 O O . ASN B 1 247 ? 32.200 -35.818 -21.194 1.00 27.40 247 ASN B O 1
ATOM 3910 N N . ALA B 1 248 ? 31.325 -37.685 -22.087 1.00 25.82 248 ALA B N 1
ATOM 3911 C CA . ALA B 1 248 ? 30.171 -36.943 -22.594 1.00 25.68 248 ALA B CA 1
ATOM 3912 C C . ALA B 1 248 ? 29.232 -36.531 -21.467 1.00 28.03 248 ALA B C 1
ATOM 3913 O O . ALA B 1 248 ? 28.569 -35.492 -21.557 1.00 25.61 248 ALA B O 1
ATOM 3915 N N . MET B 1 249 ? 29.201 -37.305 -20.384 1.00 22.08 249 MET B N 1
ATOM 3916 C CA . MET B 1 249 ? 28.172 -37.207 -19.362 1.00 22.61 249 MET B CA 1
ATOM 3917 C C . MET B 1 249 ? 28.592 -36.362 -18.168 1.00 26.34 249 MET B C 1
ATOM 3918 O O . MET B 1 249 ? 27.727 -35.762 -17.511 1.00 23.73 249 MET B O 1
ATOM 3923 N N . PHE B 1 250 ? 29.893 -36.303 -17.876 1.00 19.87 250 PHE B N 1
ATOM 3924 C CA . PHE B 1 250 ? 30.411 -35.729 -16.639 1.00 33.31 250 PHE B CA 1
ATOM 3925 C C . PHE B 1 250 ? 31.567 -34.777 -16.914 1.00 34.17 250 PHE B C 1
ATOM 3926 O O . PHE B 1 250 ? 32.440 -35.059 -17.740 1.00 35.26 250 PHE B O 1
ATOM 3934 N N . ASP B 1 251 ? 31.568 -33.656 -16.202 1.00 31.39 251 ASP B N 1
ATOM 3935 C CA . ASP B 1 251 ? 32.653 -32.683 -16.273 1.00 37.52 251 ASP B CA 1
ATOM 3936 C C . ASP B 1 251 ? 33.885 -33.159 -15.497 1.00 44.37 251 ASP B C 1
ATOM 3937 O O . ASP B 1 251 ? 33.760 -33.759 -14.423 1.00 34.37 251 ASP B O 1
ATOM 3942 N N . SER C 1 5 ? -8.931 -58.588 -57.734 1.00 44.79 5 SER C N 1
ATOM 3943 C CA . SER C 1 5 ? -9.414 -57.541 -56.835 1.00 52.57 5 SER C CA 1
ATOM 3944 C C . SER C 1 5 ? -10.122 -58.134 -55.614 1.00 49.61 5 SER C C 1
ATOM 3945 O O . SER C 1 5 ? -11.036 -58.946 -55.756 1.00 44.16 5 SER C O 1
ATOM 3948 N N . ILE C 1 6 ? -9.708 -57.717 -54.419 1.00 39.74 6 ILE C N 1
ATOM 3949 C CA . ILE C 1 6 ? -10.255 -58.252 -53.176 1.00 37.43 6 ILE C CA 1
ATOM 3950 C C . ILE C 1 6 ? -11.444 -57.397 -52.758 1.00 34.43 6 ILE C C 1
ATOM 3951 O O . ILE C 1 6 ? -11.314 -56.181 -52.588 1.00 36.28 6 ILE C O 1
ATOM 3956 N N . THR C 1 7 ? -12.597 -58.031 -52.579 1.00 36.25 7 THR C N 1
ATOM 3957 C CA . THR C 1 7 ? -13.816 -57.349 -52.165 1.00 38.76 7 THR C CA 1
ATOM 3958 C C . THR C 1 7 ? -14.428 -58.085 -50.984 1.00 35.38 7 THR C C 1
ATOM 3959 O O . THR C 1 7 ? -14.028 -59.203 -50.645 1.00 31.62 7 THR C O 1
ATOM 3963 N N . ALA C 1 8 ? -15.440 -57.454 -50.382 1.00 33.33 8 ALA C N 1
ATOM 3964 C CA . ALA C 1 8 ? -16.164 -58.095 -49.293 1.00 37.51 8 ALA C CA 1
ATOM 3965 C C . ALA C 1 8 ? -16.826 -59.387 -49.747 1.00 43.34 8 ALA C C 1
ATOM 3966 O O . ALA C 1 8 ? -17.020 -60.300 -48.938 1.00 42.09 8 ALA C O 1
ATOM 3968 N N . ALA C 1 9 ? -17.163 -59.495 -51.033 1.00 42.19 9 ALA C N 1
ATOM 3969 C CA . ALA C 1 9 ? -17.854 -60.684 -51.516 1.00 46.14 9 ALA C CA 1
ATOM 3970 C C . ALA C 1 9 ? -16.925 -61.878 -51.708 1.00 40.97 9 ALA C C 1
ATOM 3971 O O . ALA C 1 9 ? -17.383 -63.022 -51.627 1.00 38.01 9 ALA C O 1
ATOM 3973 N N . ASN C 1 10 ? -15.639 -61.656 -51.977 1.00 34.68 10 ASN C N 1
ATOM 3974 C CA . ASN C 1 10 ? -14.735 -62.764 -52.264 1.00 38.22 10 ASN C CA 1
ATOM 3975 C C . ASN C 1 10 ? -13.643 -62.964 -51.218 1.00 36.23 10 ASN C C 1
ATOM 3976 O O . ASN C 1 10 ? -12.866 -63.920 -51.335 1.00 36.71 10 ASN C O 1
ATOM 3981 N N . VAL C 1 11 ? -13.553 -62.095 -50.208 1.00 35.59 11 VAL C N 1
ATOM 3982 C CA . VAL C 1 11 ? -12.418 -62.163 -49.287 1.00 30.85 11 VAL C CA 1
ATOM 3983 C C . VAL C 1 11 ? -12.474 -63.422 -48.422 1.00 26.34 11 VAL C C 1
ATOM 3984 O O . VAL C 1 11 ? -11.428 -63.973 -48.054 1.00 34.47 11 VAL C O 1
ATOM 3988 N N . GLU C 1 12 ? -13.673 -63.913 -48.098 1.00 29.10 12 GLU C N 1
ATOM 3989 C CA . GLU C 1 12 ? -13.767 -65.027 -47.158 1.00 28.74 12 GLU C CA 1
ATOM 3990 C C . GLU C 1 12 ? -13.179 -66.307 -47.739 1.00 33.89 12 GLU C C 1
ATOM 3991 O O . GLU C 1 12 ? -12.573 -67.104 -47.013 1.00 26.31 12 GLU C O 1
ATOM 3997 N N . GLU C 1 13 ? -13.354 -66.533 -49.042 1.00 30.92 13 GLU C N 1
ATOM 3998 C CA . GLU C 1 13 ? -12.782 -67.736 -49.641 1.00 27.54 13 GLU C CA 1
ATOM 3999 C C . GLU C 1 13 ? -11.261 -67.652 -49.714 1.00 25.99 13 GLU C C 1
ATOM 4000 O O . GLU C 1 13 ? -10.575 -68.674 -49.591 1.00 29.49 13 GLU C O 1
ATOM 4002 N N . LEU C 1 14 ? -10.716 -66.451 -49.897 1.00 24.22 14 LEU C N 1
ATOM 4003 C CA . LEU C 1 14 ? -9.267 -66.294 -49.856 1.00 24.10 14 LEU C CA 1
ATOM 4004 C C . LEU C 1 14 ? -8.726 -66.530 -48.448 1.00 27.39 14 LEU C C 1
ATOM 4005 O O . LEU C 1 14 ? -7.630 -67.079 -48.281 1.00 28.90 14 LEU C O 1
ATOM 4010 N N . ILE C 1 15 ? -9.485 -66.132 -47.426 1.00 29.03 15 ILE C N 1
ATOM 4011 C CA . ILE C 1 15 ? -9.035 -66.327 -46.051 1.00 25.06 15 ILE C CA 1
ATOM 4012 C C . ILE C 1 15 ? -8.980 -67.813 -45.717 1.00 28.17 15 ILE C C 1
ATOM 4013 O O . ILE C 1 15 ? -7.990 -68.307 -45.163 1.00 28.22 15 ILE C O 1
ATOM 4018 N N . ALA C 1 16 ? -10.033 -68.553 -46.075 1.00 27.16 16 ALA C N 1
ATOM 4019 C CA . ALA C 1 16 ? -10.058 -69.985 -45.805 1.00 27.33 16 ALA C CA 1
ATOM 4020 C C . ALA C 1 16 ? -8.979 -70.712 -46.592 1.00 26.70 16 ALA C C 1
ATOM 4021 O O . ALA C 1 16 ? -8.341 -71.638 -46.078 1.00 31.49 16 ALA C O 1
ATOM 4023 N N . LYS C 1 17 ? -8.759 -70.306 -47.842 1.00 27.78 17 LYS C N 1
ATOM 4024 C CA . LYS C 1 17 ? -7.759 -70.966 -48.671 1.00 28.68 17 LYS C CA 1
ATOM 4025 C C . LYS C 1 17 ? -6.358 -70.767 -48.105 1.00 28.29 17 LYS C C 1
ATOM 4026 O O . LYS C 1 17 ? -5.566 -71.710 -48.027 1.00 22.37 17 LYS C O 1
ATOM 4032 N N . ASN C 1 18 ? -6.029 -69.534 -47.718 1.00 26.23 18 ASN C N 1
ATOM 4033 C CA . ASN C 1 18 ? -4.715 -69.272 -47.145 1.00 30.17 18 ASN C CA 1
ATOM 4034 C C . ASN C 1 18 ? -4.518 -70.037 -45.838 1.00 27.41 18 ASN C C 1
ATOM 4035 O O . ASN C 1 18 ? -3.423 -70.543 -45.566 1.00 26.15 18 ASN C O 1
ATOM 4040 N N . ILE C 1 19 ? -5.574 -70.167 -45.036 1.00 28.48 19 ILE C N 1
ATOM 4041 C CA . ILE C 1 19 ? -5.426 -70.814 -43.735 1.00 29.25 19 ILE C CA 1
ATOM 4042 C C . ILE C 1 19 ? -5.200 -72.313 -43.900 1.00 29.79 19 ILE C C 1
ATOM 4043 O O . ILE C 1 19 ? -4.345 -72.903 -43.228 1.00 31.59 19 ILE C O 1
ATOM 4048 N N . ALA C 1 20 ? -5.943 -72.956 -44.804 1.00 34.35 20 ALA C N 1
ATOM 4049 C CA . ALA C 1 20 ? -5.691 -74.369 -45.072 1.00 34.76 20 ALA C CA 1
ATOM 4050 C C . ALA C 1 20 ? -4.313 -74.613 -45.688 1.00 34.74 20 ALA C C 1
ATOM 4051 O O . ALA C 1 20 ? -3.792 -75.730 -45.589 1.00 38.33 20 ALA C O 1
ATOM 4053 N N . GLU C 1 21 ? -3.704 -73.601 -46.312 1.00 34.84 21 GLU C N 1
ATOM 4054 C CA . GLU C 1 21 ? -2.385 -73.784 -46.910 1.00 36.24 21 GLU C CA 1
ATOM 4055 C C . GLU C 1 21 ? -1.251 -73.458 -45.945 1.00 38.60 21 GLU C C 1
ATOM 4056 O O . GLU C 1 21 ? -0.199 -74.106 -45.981 1.00 41.56 21 GLU C O 1
ATOM 4058 N N . ARG C 1 22 ? -1.432 -72.458 -45.090 1.00 24.78 22 ARG C N 1
ATOM 4059 C CA . ARG C 1 22 ? -0.338 -71.986 -44.253 1.00 30.96 22 ARG C CA 1
ATOM 4060 C C . ARG C 1 22 ? -0.247 -72.715 -42.922 1.00 28.61 22 ARG C C 1
ATOM 4061 O O . ARG C 1 22 ? 0.838 -72.764 -42.334 1.00 34.37 22 ARG C O 1
ATOM 4069 N N . PHE C 1 23 ? -1.347 -73.284 -42.438 1.00 29.78 23 PHE C N 1
ATOM 4070 C CA . PHE C 1 23 ? -1.390 -73.918 -41.122 1.00 25.24 23 PHE C CA 1
ATOM 4071 C C . PHE C 1 23 ? -1.890 -75.347 -41.247 1.00 27.71 23 PHE C C 1
ATOM 4072 O O . PHE C 1 23 ? -2.761 -75.804 -40.507 1.00 33.93 23 PHE C O 1
ATOM 4080 N N . ALA C 1 24 ? -1.330 -76.079 -42.210 1.00 30.45 24 ALA C N 1
ATOM 4081 C CA . ALA C 1 24 ? -1.673 -77.483 -42.391 1.00 29.24 24 ALA C CA 1
ATOM 4082 C C . ALA C 1 24 ? -0.966 -78.386 -41.392 1.00 32.69 24 ALA C C 1
ATOM 4083 O O . ALA C 1 24 ? -1.470 -79.472 -41.090 1.00 32.80 24 ALA C O 1
ATOM 4085 N N . ASP C 1 25 ? 0.179 -77.957 -40.867 1.00 30.48 25 ASP C N 1
ATOM 4086 C CA . ASP C 1 25 ? 0.961 -78.750 -39.925 1.00 30.19 25 ASP C CA 1
ATOM 4087 C C . ASP C 1 25 ? 0.296 -78.677 -38.553 1.00 30.97 25 ASP C C 1
ATOM 4088 O O . ASP C 1 25 ? 0.337 -77.634 -37.897 1.00 28.39 25 ASP C O 1
ATOM 4093 N N . ASP C 1 26 ? -0.299 -79.790 -38.110 1.00 30.89 26 ASP C N 1
ATOM 4094 C CA . ASP C 1 26 ? -1.011 -79.801 -36.832 1.00 31.42 26 ASP C CA 1
ATOM 4095 C C . ASP C 1 26 ? -0.059 -79.577 -35.666 1.00 29.23 26 ASP C C 1
ATOM 4096 O O . ASP C 1 26 ? -0.406 -78.892 -34.693 1.00 22.60 26 ASP C O 1
ATOM 4101 N N . HIS C 1 27 ? 1.148 -80.144 -35.745 1.00 26.64 27 HIS C N 1
ATOM 4102 C CA . HIS C 1 27 ? 2.114 -79.974 -34.665 1.00 27.95 27 HIS C CA 1
ATOM 4103 C C . HIS C 1 27 ? 2.558 -78.518 -34.550 1.00 32.13 27 HIS C C 1
ATOM 4104 O O . HIS C 1 27 ? 2.772 -78.011 -33.442 1.00 26.51 27 HIS C O 1
ATOM 4111 N N . GLU C 1 28 ? 2.674 -77.822 -35.681 1.00 24.77 28 GLU C N 1
ATOM 4112 C CA . GLU C 1 28 ? 3.008 -76.404 -35.646 1.00 18.62 28 GLU C CA 1
ATOM 4113 C C . GLU C 1 28 ? 1.891 -75.587 -35.005 1.00 19.96 28 GLU C C 1
ATOM 4114 O O . GLU C 1 28 ? 2.155 -74.667 -34.223 1.00 22.00 28 GLU C O 1
ATOM 4120 N N . VAL C 1 29 ? 0.635 -75.902 -35.326 1.00 19.88 29 VAL C N 1
ATOM 4121 C CA . VAL C 1 29 ? -0.468 -75.164 -34.727 1.00 24.26 29 VAL C CA 1
ATOM 4122 C C . VAL C 1 29 ? -0.514 -75.423 -33.229 1.00 20.51 29 VAL C C 1
ATOM 4123 O O . VAL C 1 29 ? -0.832 -74.523 -32.440 1.00 20.01 29 VAL C O 1
ATOM 4127 N N . LEU C 1 30 ? -0.177 -76.647 -32.812 1.00 19.42 30 LEU C N 1
ATOM 4128 C CA . LEU C 1 30 ? -0.148 -76.958 -31.385 1.00 21.18 30 LEU C CA 1
ATOM 4129 C C . LEU C 1 30 ? 0.855 -76.074 -30.648 1.00 19.93 30 LEU C C 1
ATOM 4130 O O . LEU C 1 30 ? 0.550 -75.538 -29.573 1.00 20.08 30 LEU C O 1
ATOM 4135 N N . GLY C 1 31 ? 2.048 -75.893 -31.220 1.00 19.65 31 GLY C N 1
ATOM 4136 C CA . GLY C 1 31 ? 3.030 -75.007 -30.610 1.00 19.74 31 GLY C CA 1
ATOM 4137 C C . GLY C 1 31 ? 2.575 -73.558 -30.553 1.00 19.65 31 GLY C C 1
ATOM 4138 O O . GLY C 1 31 ? 2.805 -72.861 -29.562 1.00 20.18 31 GLY C O 1
ATOM 4139 N N . LEU C 1 32 ? 1.908 -73.085 -31.605 1.00 18.31 32 LEU C N 1
ATOM 4140 C CA . LEU C 1 32 ? 1.397 -71.721 -31.586 1.00 16.99 32 LEU C CA 1
ATOM 4141 C C . LEU C 1 32 ? 0.366 -71.534 -30.481 1.00 18.88 32 LEU C C 1
ATOM 4142 O O . LEU C 1 32 ? 0.378 -70.516 -29.775 1.00 18.65 32 LEU C O 1
ATOM 4147 N N . SER C 1 33 ? -0.528 -72.511 -30.309 1.00 16.23 33 SER C N 1
ATOM 4148 C CA . SER C 1 33 ? -1.501 -72.449 -29.226 1.00 19.56 33 SER C CA 1
ATOM 4149 C C . SER C 1 33 ? -0.798 -72.390 -27.876 1.00 18.42 33 SER C C 1
ATOM 4150 O O . SER C 1 33 ? -1.113 -71.546 -27.024 1.00 15.86 33 SER C O 1
ATOM 4153 N N . GLN C 1 34 ? 0.194 -73.257 -27.681 1.00 20.39 34 GLN C N 1
ATOM 4154 C CA . GLN C 1 34 ? 0.911 -73.267 -26.415 1.00 23.75 34 GLN C CA 1
ATOM 4155 C C . GLN C 1 34 ? 1.653 -71.957 -26.192 1.00 23.65 34 GLN C C 1
ATOM 4156 O O . GLN C 1 34 ? 1.666 -71.430 -25.072 1.00 15.93 34 GLN C O 1
ATOM 4162 N N . HIS C 1 35 ? 2.236 -71.389 -27.251 1.00 16.59 35 HIS C N 1
ATOM 4163 C CA . HIS C 1 35 ? 2.890 -70.094 -27.096 1.00 20.32 35 HIS C CA 1
ATOM 4164 C C . HIS C 1 35 ? 1.877 -69.031 -26.685 1.00 22.33 35 HIS C C 1
ATOM 4165 O O . HIS C 1 35 ? 2.108 -68.264 -25.743 1.00 18.49 35 HIS C O 1
ATOM 4172 N N . PHE C 1 36 ? 0.726 -69.005 -27.362 1.00 17.43 36 PHE C N 1
ATOM 4173 C CA . PHE C 1 36 ? -0.337 -68.057 -27.037 1.00 17.26 36 PHE C CA 1
ATOM 4174 C C . PHE C 1 36 ? -0.744 -68.146 -25.564 1.00 16.09 36 PHE C C 1
ATOM 4175 O O . PHE C 1 36 ? -0.874 -67.127 -24.879 1.00 17.96 36 PHE C O 1
ATOM 4183 N N . ARG C 1 37 ? -0.938 -69.360 -25.054 1.00 16.33 37 ARG C N 1
ATOM 4184 C CA . ARG C 1 37 ? -1.417 -69.501 -23.680 1.00 16.93 37 ARG C CA 1
ATOM 4185 C C . ARG C 1 37 ? -0.324 -69.200 -22.664 1.00 17.74 37 ARG C C 1
ATOM 4186 O O . ARG C 1 37 ? -0.577 -68.536 -21.653 1.00 17.93 37 ARG C O 1
ATOM 4194 N N . ARG C 1 38 ? 0.890 -69.696 -22.900 1.00 17.78 38 ARG C N 1
ATOM 4195 C CA . ARG C 1 38 ? 1.982 -69.424 -21.970 1.00 15.62 38 ARG C CA 1
ATOM 4196 C C . ARG C 1 38 ? 2.301 -67.932 -21.920 1.00 17.67 38 ARG C C 1
ATOM 4197 O O . ARG C 1 38 ? 2.434 -67.350 -20.836 1.00 16.18 38 ARG C O 1
ATOM 4205 N N . GLU C 1 39 ? 2.420 -67.286 -23.083 1.00 14.26 39 GLU C N 1
ATOM 4206 C CA . GLU C 1 39 ? 2.906 -65.910 -23.131 1.00 16.39 39 GLU C CA 1
ATOM 4207 C C . GLU C 1 39 ? 1.825 -64.859 -23.339 1.00 16.62 39 GLU C C 1
ATOM 4208 O O . GLU C 1 39 ? 2.145 -63.668 -23.309 1.00 18.65 39 GLU C O 1
ATOM 4214 N N . GLY C 1 40 ? 0.563 -65.250 -23.503 1.00 16.07 40 GLY C N 1
ATOM 4215 C CA . GLY C 1 40 ? -0.476 -64.277 -23.787 1.00 12.51 40 GLY C CA 1
ATOM 4216 C C . GLY C 1 40 ? -0.364 -63.661 -25.170 1.00 16.71 40 GLY C C 1
ATOM 4217 O O . GLY C 1 40 ? -1.075 -62.699 -25.467 1.00 19.11 40 GLY C O 1
ATOM 4218 N N . TYR C 1 41 ? 0.505 -64.200 -26.021 1.00 14.29 41 TYR C N 1
ATOM 4219 C CA . TYR C 1 41 ? 0.883 -63.581 -27.286 1.00 15.65 41 TYR C CA 1
ATOM 4220 C C . TYR C 1 41 ? 1.425 -64.664 -28.209 1.00 16.66 41 TYR C C 1
ATOM 4221 O O . TYR C 1 41 ? 2.131 -65.570 -27.755 1.00 17.31 41 TYR C O 1
ATOM 4230 N N . VAL C 1 42 ? 1.134 -64.544 -29.502 1.00 16.18 42 VAL C N 1
ATOM 4231 C CA . VAL C 1 42 ? 1.770 -65.396 -30.510 1.00 21.75 42 VAL C CA 1
ATOM 4232 C C . VAL C 1 42 ? 1.805 -64.646 -31.838 1.00 18.48 42 VAL C C 1
ATOM 4233 O O . VAL C 1 42 ? 0.799 -64.075 -32.269 1.00 16.15 42 VAL C O 1
ATOM 4237 N N . LYS C 1 43 ? 2.975 -64.624 -32.469 1.00 16.64 43 LYS C N 1
ATOM 4238 C CA . LYS C 1 43 ? 3.111 -64.062 -33.812 1.00 19.48 43 LYS C CA 1
ATOM 4239 C C . LYS C 1 43 ? 2.551 -65.032 -34.850 1.00 20.47 43 LYS C C 1
ATOM 4240 O O . LYS C 1 43 ? 2.788 -66.240 -34.777 1.00 19.07 43 LYS C O 1
ATOM 4246 N N . LEU C 1 44 ? 1.802 -64.510 -35.824 1.00 18.71 44 LEU C N 1
ATOM 4247 C CA . LEU C 1 44 ? 1.105 -65.355 -36.796 1.00 19.16 44 LEU C CA 1
ATOM 4248 C C . LEU C 1 44 ? 1.411 -64.904 -38.221 1.00 24.79 44 LEU C C 1
ATOM 4249 O O . LEU C 1 44 ? 0.529 -64.390 -38.918 1.00 21.91 44 LEU C O 1
ATOM 4254 N N . PRO C 1 45 ? 2.648 -65.091 -38.688 1.00 22.43 45 PRO C N 1
ATOM 4255 C CA . PRO C 1 45 ? 2.959 -64.752 -40.084 1.00 21.76 45 PRO C CA 1
ATOM 4256 C C . PRO C 1 45 ? 2.075 -65.540 -41.034 1.00 23.04 45 PRO C C 1
ATOM 4257 O O . PRO C 1 45 ? 1.864 -66.745 -40.863 1.00 21.71 45 PRO C O 1
ATOM 4261 N N . GLY C 1 46 ? 1.527 -64.834 -42.021 1.00 30.00 46 GLY C N 1
ATOM 4262 C CA . GLY C 1 46 ? 0.636 -65.452 -42.979 1.00 27.25 46 GLY C CA 1
ATOM 4263 C C . GLY C 1 46 ? -0.715 -65.832 -42.428 1.00 27.66 46 GLY C C 1
ATOM 4264 O O . GLY C 1 46 ? -1.351 -66.737 -42.965 1.00 24.54 46 GLY C O 1
ATOM 4265 N N . LEU C 1 47 ? -1.164 -65.181 -41.347 1.00 24.71 47 LEU C N 1
ATOM 4266 C CA . LEU C 1 47 ? -2.527 -65.402 -40.878 1.00 25.05 47 LEU C CA 1
ATOM 4267 C C . LEU C 1 47 ? -3.534 -65.103 -41.981 1.00 26.29 47 LEU C C 1
ATOM 4268 O O . LEU C 1 47 ? -4.543 -65.805 -42.115 1.00 21.71 47 LEU C O 1
ATOM 4273 N N . VAL C 1 48 ? -3.286 -64.048 -42.762 1.00 23.86 48 VAL C N 1
ATOM 4274 C CA . VAL C 1 48 ? -3.896 -63.849 -44.073 1.00 28.84 48 VAL C CA 1
ATOM 4275 C C . VAL C 1 48 ? -2.783 -63.729 -45.111 1.00 27.15 48 VAL C C 1
ATOM 4276 O O . VAL C 1 48 ? -1.614 -63.509 -44.781 1.00 24.28 48 VAL C O 1
ATOM 4280 N N . SER C 1 49 ? -3.159 -63.879 -46.385 1.00 31.21 49 SER C N 1
ATOM 4281 C CA . SER C 1 49 ? -2.186 -63.790 -47.466 1.00 29.07 49 SER C CA 1
ATOM 4282 C C . SER C 1 49 ? -1.712 -62.349 -47.651 1.00 28.97 49 SER C C 1
ATOM 4283 O O . SER C 1 49 ? -2.401 -61.403 -47.257 1.00 29.00 49 SER C O 1
ATOM 4286 N N . PRO C 1 50 ? -0.544 -62.158 -48.273 1.00 27.52 50 PRO C N 1
ATOM 4287 C CA . PRO C 1 50 ? -0.090 -60.791 -48.582 1.00 28.87 50 PRO C CA 1
ATOM 4288 C C . PRO C 1 50 ? -1.092 -59.962 -49.378 1.00 29.31 50 PRO C C 1
ATOM 4289 O O . PRO C 1 50 ? -1.165 -58.739 -49.190 1.00 25.31 50 PRO C O 1
ATOM 4293 N N . GLU C 1 51 ? -1.878 -60.596 -50.253 1.00 29.18 51 GLU C N 1
ATOM 4294 C CA . GLU C 1 51 ? -2.820 -59.861 -51.093 1.00 35.66 51 GLU C CA 1
ATOM 4295 C C . GLU C 1 51 ? -4.040 -59.407 -50.303 1.00 25.74 51 GLU C C 1
ATOM 4296 O O . GLU C 1 51 ? -4.522 -58.284 -50.490 1.00 26.55 51 GLU C O 1
ATOM 4302 N N . VAL C 1 52 ? -4.551 -60.261 -49.419 1.00 19.44 52 VAL C N 1
ATOM 4303 C CA . VAL C 1 52 ? -5.609 -59.825 -48.518 1.00 28.44 52 VAL C CA 1
ATOM 4304 C C . VAL C 1 52 ? -5.085 -58.745 -47.581 1.00 26.26 52 VAL C C 1
ATOM 4305 O O . VAL C 1 52 ? -5.763 -57.740 -47.325 1.00 26.78 52 VAL C O 1
ATOM 4309 N N . PHE C 1 53 ? -3.872 -58.937 -47.048 1.00 27.98 53 PHE C N 1
ATOM 4310 C CA . PHE C 1 53 ? -3.290 -57.943 -46.147 1.00 24.77 53 PHE C CA 1
ATOM 4311 C C . PHE C 1 53 ? -3.151 -56.591 -46.837 1.00 28.04 53 PHE C C 1
ATOM 4312 O O . PHE C 1 53 ? -3.454 -55.543 -46.251 1.00 28.68 53 PHE C O 1
ATOM 4320 N N . ASP C 1 54 ? -2.708 -56.596 -48.091 1.00 23.37 54 ASP C N 1
ATOM 4321 C CA . ASP C 1 54 ? -2.445 -55.340 -48.776 1.00 23.77 54 ASP C CA 1
ATOM 4322 C C . ASP C 1 54 ? -3.738 -54.580 -49.035 1.00 27.39 54 ASP C C 1
ATOM 4323 O O . ASP C 1 54 ? -3.746 -53.345 -49.052 1.00 25.21 54 ASP C O 1
ATOM 4328 N N . ALA C 1 55 ? -4.841 -55.305 -49.204 1.00 23.50 55 ALA C N 1
ATOM 4329 C CA . ALA C 1 55 ? -6.122 -54.669 -49.472 1.00 26.23 55 ALA C CA 1
ATOM 4330 C C . ALA C 1 55 ? -6.716 -54.079 -48.198 1.00 25.04 55 ALA C C 1
ATOM 4331 O O . ALA C 1 55 ? -7.244 -52.958 -48.207 1.00 24.75 55 ALA C O 1
ATOM 4333 N N . VAL C 1 56 ? -6.616 -54.815 -47.093 1.00 27.53 56 VAL C N 1
ATOM 4334 C CA . VAL C 1 56 ? -6.974 -54.266 -45.793 1.00 21.44 56 VAL C CA 1
ATOM 4335 C C . VAL C 1 56 ? -6.134 -53.027 -45.499 1.00 23.79 56 VAL C C 1
ATOM 4336 O O . VAL C 1 56 ? -6.647 -52.003 -45.028 1.00 23.88 56 VAL C O 1
ATOM 4340 N N . ALA C 1 57 ? -4.837 -53.087 -45.811 1.00 22.67 57 ALA C N 1
ATOM 4341 C CA . ALA C 1 57 ? -3.954 -51.947 -45.581 1.00 21.67 57 ALA C CA 1
ATOM 4342 C C . ALA C 1 57 ? -4.385 -50.726 -46.384 1.00 26.84 57 ALA C C 1
ATOM 4343 O O . ALA C 1 57 ? -4.338 -49.595 -45.877 1.00 25.79 57 ALA C O 1
ATOM 4345 N N . ALA C 1 58 ? -4.808 -50.929 -47.639 1.00 26.95 58 ALA C N 1
ATOM 4346 C CA . ALA C 1 58 ? -5.257 -49.797 -48.448 1.00 24.44 58 ALA C CA 1
ATOM 4347 C C . ALA C 1 58 ? -6.527 -49.187 -47.870 1.00 21.97 58 ALA C C 1
ATOM 4348 O O . ALA C 1 58 ? -6.658 -47.960 -47.805 1.00 24.85 58 ALA C O 1
ATOM 4350 N N . GLU C 1 59 ? -7.458 -50.029 -47.420 1.00 24.30 59 GLU C N 1
ATOM 4351 C CA . GLU C 1 59 ? -8.667 -49.532 -46.773 1.00 25.47 59 GLU C CA 1
ATOM 4352 C C . GLU C 1 59 ? -8.342 -48.764 -45.495 1.00 26.99 59 GLU C C 1
ATOM 4353 O O . GLU C 1 59 ? -8.924 -47.703 -45.238 1.00 21.71 59 GLU C O 1
ATOM 4359 N N . THR C 1 60 ? -7.417 -49.287 -44.681 1.00 23.44 60 THR C N 1
ATOM 4360 C CA . THR C 1 60 ? -7.013 -48.597 -43.455 1.00 22.74 60 THR C CA 1
ATOM 4361 C C . THR C 1 60 ? -6.494 -47.199 -43.754 1.00 25.53 60 THR C C 1
ATOM 4362 O O . THR C 1 60 ? -6.854 -46.230 -43.071 1.00 26.33 60 THR C O 1
ATOM 4366 N N . HIS C 1 61 ? -5.651 -47.077 -44.775 1.00 19.93 61 HIS C N 1
ATOM 4367 C CA . HIS C 1 61 ? -5.067 -45.778 -45.096 1.00 27.73 61 HIS C CA 1
ATOM 4368 C C . HIS C 1 61 ? -6.134 -44.785 -45.531 1.00 22.89 61 HIS C C 1
ATOM 4369 O O . HIS C 1 61 ? -6.065 -43.597 -45.191 1.00 28.84 61 HIS C O 1
ATOM 4376 N N . GLN C 1 62 ? -7.135 -45.255 -46.275 1.00 24.19 62 GLN C N 1
ATOM 4377 C CA . GLN C 1 62 ? -8.231 -44.377 -46.672 1.00 27.39 62 GLN C CA 1
ATOM 4378 C C . GLN C 1 62 ? -9.065 -43.956 -45.463 1.00 23.09 62 GLN C C 1
ATOM 4379 O O . GLN C 1 62 ? -9.495 -42.801 -45.370 1.00 27.37 62 GLN C O 1
ATOM 4381 N N . LEU C 1 63 ? -9.291 -44.863 -44.514 1.00 20.79 63 LEU C N 1
ATOM 4382 C CA . LEU C 1 63 ? -10.069 -44.479 -43.338 1.00 25.74 63 LEU C CA 1
ATOM 4383 C C . LEU C 1 63 ? -9.307 -43.480 -42.479 1.00 21.43 63 LEU C C 1
ATOM 4384 O O . LEU C 1 63 ? -9.906 -42.558 -41.909 1.00 23.54 63 LEU C O 1
ATOM 4389 N N . ILE C 1 64 ? -7.985 -43.638 -42.395 1.00 18.72 64 ILE C N 1
ATOM 4390 C CA . ILE C 1 64 ? -7.153 -42.710 -41.634 1.00 21.36 64 ILE C CA 1
ATOM 4391 C C . ILE C 1 64 ? -7.233 -41.309 -42.230 1.00 24.41 64 ILE C C 1
ATOM 4392 O O . ILE C 1 64 ? -7.391 -40.316 -41.509 1.00 22.49 64 ILE C O 1
ATOM 4397 N N . ASP C 1 65 ? -7.102 -41.211 -43.555 1.00 24.01 65 ASP C N 1
ATOM 4398 C CA . ASP C 1 65 ? -7.128 -39.914 -44.224 1.00 26.11 65 ASP C CA 1
ATOM 4399 C C . ASP C 1 65 ? -8.462 -39.210 -44.012 1.00 28.16 65 ASP C C 1
ATOM 4400 O O . ASP C 1 65 ? -8.509 -37.987 -43.844 1.00 34.94 65 ASP C O 1
ATOM 4402 N N . THR C 1 66 ? -9.555 -39.970 -43.996 1.00 28.89 66 THR C N 1
ATOM 4403 C CA . THR C 1 66 ? -10.887 -39.389 -43.869 1.00 26.30 66 THR C CA 1
ATOM 4404 C C . THR C 1 66 ? -11.251 -39.064 -42.424 1.00 28.31 66 THR C C 1
ATOM 4405 O O . THR C 1 66 ? -11.925 -38.062 -42.166 1.00 30.31 66 THR C O 1
ATOM 4409 N N . HIS C 1 67 ? -10.818 -39.883 -41.464 1.00 27.16 67 HIS C N 1
ATOM 4410 C CA . HIS C 1 67 ? -11.461 -39.877 -40.157 1.00 28.77 67 HIS C CA 1
ATOM 4411 C C . HIS C 1 67 ? -10.560 -39.681 -38.948 1.00 27.66 67 HIS C C 1
ATOM 4412 O O . HIS C 1 67 ? -11.098 -39.540 -37.842 1.00 28.89 67 HIS C O 1
ATOM 4419 N N . GLN C 1 68 ? -9.237 -39.692 -39.091 1.00 24.21 68 GLN C N 1
ATOM 4420 C CA . GLN C 1 68 ? -8.402 -39.801 -37.897 1.00 23.77 68 GLN C CA 1
ATOM 4421 C C . GLN C 1 68 ? -8.565 -38.593 -36.980 1.00 28.54 68 GLN C C 1
ATOM 4422 O O . GLN C 1 68 ? -8.898 -37.485 -37.407 1.00 30.55 68 GLN C O 1
ATOM 4428 N N . LYS C 1 69 ? -8.311 -38.839 -35.702 1.00 24.69 69 LYS C N 1
ATOM 4429 C CA . LYS C 1 69 ? -8.387 -37.870 -34.621 1.00 22.04 69 LYS C CA 1
ATOM 4430 C C . LYS C 1 69 ? -7.126 -38.023 -33.781 1.00 25.31 69 LYS C C 1
ATOM 4431 O O . LYS C 1 69 ? -6.736 -39.148 -33.457 1.00 27.36 69 LYS C O 1
ATOM 4437 N N . ARG C 1 70 ? -6.489 -36.914 -33.425 1.00 21.02 70 ARG C N 1
ATOM 4438 C CA . ARG C 1 70 ? -5.274 -36.963 -32.620 1.00 24.73 70 ARG C CA 1
ATOM 4439 C C . ARG C 1 70 ? -5.629 -36.901 -31.138 1.00 25.02 70 ARG C C 1
ATOM 4440 O O . ARG C 1 70 ? -6.395 -36.030 -30.716 1.00 23.97 70 ARG C O 1
ATOM 4448 N N . ILE C 1 71 ? -5.063 -37.811 -30.346 1.00 19.45 71 ILE C N 1
ATOM 4449 C CA . ILE C 1 71 ? -5.270 -37.804 -28.902 1.00 18.17 71 ILE C CA 1
ATOM 4450 C C . ILE C 1 71 ? -3.926 -37.706 -28.186 1.00 23.41 71 ILE C C 1
ATOM 4451 O O . ILE C 1 71 ? -2.918 -38.270 -28.631 1.00 19.69 71 ILE C O 1
ATOM 4456 N N . ASP C 1 72 ? -3.914 -36.967 -27.069 1.00 23.02 72 ASP C N 1
ATOM 4457 C CA . ASP C 1 72 ? -2.726 -36.826 -26.214 1.00 25.87 72 ASP C CA 1
ATOM 4458 C C . ASP C 1 72 ? -3.228 -36.810 -24.774 1.00 24.45 72 ASP C C 1
ATOM 4459 O O . ASP C 1 72 ? -3.389 -35.750 -24.164 1.00 24.22 72 ASP C O 1
ATOM 4464 N N . ILE C 1 73 ? -3.489 -38.004 -24.234 1.00 23.95 73 ILE C N 1
ATOM 4465 C CA . ILE C 1 73 ? -4.220 -38.153 -22.984 1.00 23.09 73 ILE C CA 1
ATOM 4466 C C . ILE C 1 73 ? -3.531 -39.194 -22.119 1.00 25.79 73 ILE C C 1
ATOM 4467 O O . ILE C 1 73 ? -2.720 -39.990 -22.592 1.00 22.47 73 ILE C O 1
ATOM 4472 N N . ARG C 1 74 ? -3.871 -39.175 -20.829 1.00 18.45 74 ARG C N 1
ATOM 4473 C CA . ARG C 1 74 ? -3.426 -40.182 -19.877 1.00 24.17 74 ARG C CA 1
ATOM 4474 C C . ARG C 1 74 ? -4.652 -40.759 -19.186 1.00 26.69 74 ARG C C 1
ATOM 4475 O O . ARG C 1 74 ? -5.528 -40.005 -18.752 1.00 28.29 74 ARG C O 1
ATOM 4483 N N . LEU C 1 75 ? -4.727 -42.089 -19.110 1.00 20.59 75 LEU C N 1
ATOM 4484 C CA . LEU C 1 75 ? -5.924 -42.781 -18.635 1.00 23.10 75 LEU C CA 1
ATOM 4485 C C . LEU C 1 75 ? -5.728 -43.257 -17.197 1.00 25.59 75 LEU C C 1
ATOM 4486 O O . LEU C 1 75 ? -4.839 -44.070 -16.917 1.00 21.40 75 LEU C O 1
ATOM 4491 N N . LYS C 1 76 ? -6.570 -42.749 -16.297 1.00 22.89 76 LYS C N 1
ATOM 4492 C CA . LYS C 1 76 ? -6.500 -43.116 -14.886 1.00 24.44 76 LYS C CA 1
ATOM 4493 C C . LYS C 1 76 ? -6.673 -44.618 -14.678 1.00 25.06 76 LYS C C 1
ATOM 4494 O O . LYS C 1 76 ? -6.028 -45.208 -13.800 1.00 20.68 76 LYS C O 1
ATOM 4500 N N . GLU C 1 77 ? -7.531 -45.257 -15.483 1.00 20.87 77 GLU C N 1
ATOM 4501 C CA . GLU C 1 77 ? -7.847 -46.669 -15.276 1.00 23.19 77 GLU C CA 1
ATOM 4502 C C . GLU C 1 77 ? -6.662 -47.590 -15.550 1.00 25.58 77 GLU C C 1
ATOM 4503 O O . GLU C 1 77 ? -6.666 -48.741 -15.086 1.00 20.61 77 GLU C O 1
ATOM 4509 N N . THR C 1 78 ? -5.647 -47.118 -16.271 1.00 22.92 78 THR C N 1
ATOM 4510 C CA . THR C 1 78 ? -4.423 -47.885 -16.461 1.00 18.26 78 THR C CA 1
ATOM 4511 C C . THR C 1 78 ? -3.230 -47.151 -15.852 1.00 22.11 78 THR C C 1
ATOM 4512 O O . THR C 1 78 ? -2.130 -47.159 -16.390 1.00 22.35 78 THR C O 1
ATOM 4516 N N . GLY C 1 79 ? -3.435 -46.531 -14.690 1.00 22.76 79 GLY C N 1
ATOM 4517 C CA . GLY C 1 79 ? -2.329 -45.939 -13.956 1.00 23.86 79 GLY C CA 1
ATOM 4518 C C . GLY C 1 79 ? -1.803 -44.648 -14.538 1.00 23.75 79 GLY C C 1
ATOM 4519 O O . GLY C 1 79 ? -0.631 -44.309 -14.323 1.00 24.23 79 GLY C O 1
ATOM 4520 N N . ASP C 1 80 ? -2.640 -43.921 -15.280 1.00 22.42 80 ASP C N 1
ATOM 4521 C CA . ASP C 1 80 ? -2.248 -42.688 -15.968 1.00 27.85 80 ASP C CA 1
ATOM 4522 C C . ASP C 1 80 ? -1.203 -42.935 -17.059 1.00 27.13 80 ASP C C 1
ATOM 4523 O O . ASP C 1 80 ? -0.438 -42.035 -17.416 1.00 20.91 80 ASP C O 1
ATOM 4528 N N . SER C 1 81 ? -1.162 -44.143 -17.617 1.00 21.54 81 SER C N 1
ATOM 4529 C CA . SER C 1 81 ? -0.305 -44.368 -18.770 1.00 21.02 81 SER C CA 1
ATOM 4530 C C . SER C 1 81 ? -0.825 -43.561 -19.963 1.00 22.03 81 SER C C 1
ATOM 4531 O O . SER C 1 81 ? -2.021 -43.259 -20.051 1.00 19.66 81 SER C O 1
ATOM 4534 N N . PRO C 1 82 ? 0.055 -43.189 -20.886 1.00 21.21 82 PRO C N 1
ATOM 4535 C CA . PRO C 1 82 ? -0.335 -42.312 -21.995 1.00 21.11 82 PRO C CA 1
ATOM 4536 C C . PRO C 1 82 ? -0.915 -43.041 -23.199 1.00 18.92 82 PRO C C 1
ATOM 4537 O O . PRO C 1 82 ? -0.647 -44.218 -23.447 1.00 16.33 82 PRO C O 1
ATOM 4541 N N . ARG C 1 83 ? -1.724 -42.292 -23.955 1.00 19.16 83 ARG C N 1
ATOM 4542 C CA . ARG C 1 83 ? -2.131 -42.644 -25.317 1.00 18.49 83 ARG C CA 1
ATOM 4543 C C . ARG C 1 83 ? -1.806 -41.415 -26.154 1.00 18.64 83 ARG C C 1
ATOM 4544 O O . ARG C 1 83 ? -2.572 -40.448 -26.166 1.00 23.07 83 ARG C O 1
ATOM 4552 N N . TYR C 1 84 ? -0.666 -41.446 -26.821 1.00 17.04 84 TYR C N 1
ATOM 4553 C CA . TYR C 1 84 ? -0.197 -40.361 -27.673 1.00 22.51 84 TYR C CA 1
ATOM 4554 C C . TYR C 1 84 ? -0.193 -40.936 -29.082 1.00 21.34 84 TYR C C 1
ATOM 4555 O O . TYR C 1 84 ? 0.709 -41.697 -29.436 1.00 19.86 84 TYR C O 1
ATOM 4564 N N . MET C 1 85 ? -1.213 -40.606 -29.868 1.00 20.65 85 MET C N 1
ATOM 4565 C CA . MET C 1 85 ? -1.434 -41.266 -31.149 1.00 22.68 85 MET C CA 1
ATOM 4566 C C . MET C 1 85 ? -2.604 -40.561 -31.819 1.00 23.28 85 MET C C 1
ATOM 4567 O O . MET C 1 85 ? -3.291 -39.748 -31.195 1.00 19.13 85 MET C O 1
ATOM 4572 N N . SER C 1 86 ? -2.838 -40.903 -33.088 1.00 19.81 86 SER C N 1
ATOM 4573 C CA . SER C 1 86 ? -4.094 -40.618 -33.771 1.00 20.31 86 SER C CA 1
ATOM 4574 C C . SER C 1 86 ? -4.875 -41.914 -33.947 1.00 23.68 86 SER C C 1
ATOM 4575 O O . SER C 1 86 ? -4.287 -42.993 -34.031 1.00 19.84 86 SER C O 1
ATOM 4578 N N . THR C 1 87 ? -6.211 -41.813 -33.984 1.00 17.51 87 THR C N 1
ATOM 4579 C CA . THR C 1 87 ? -7.061 -42.999 -33.987 1.00 20.65 87 THR C CA 1
ATOM 4580 C C . THR C 1 87 ? -8.193 -42.857 -34.994 1.00 22.82 87 THR C C 1
ATOM 4581 O O . THR C 1 87 ? -8.615 -41.745 -35.328 1.00 25.23 87 THR C O 1
ATOM 4585 N N . VAL C 1 88 ? -8.686 -44.001 -35.467 1.00 22.07 88 VAL C N 1
ATOM 4586 C CA . VAL C 1 88 ? -9.968 -44.101 -36.158 1.00 24.88 88 VAL C CA 1
ATOM 4587 C C . VAL C 1 88 ? -10.835 -45.088 -35.386 1.00 22.23 88 VAL C C 1
ATOM 4588 O O . VAL C 1 88 ? -10.397 -46.208 -35.103 1.00 21.75 88 VAL C O 1
ATOM 4592 N N . GLY C 1 89 ? -12.072 -44.675 -35.052 1.00 21.94 89 GLY C N 1
ATOM 4593 C CA . GLY C 1 89 ? -12.966 -45.495 -34.260 1.00 21.39 89 GLY C CA 1
ATOM 4594 C C . GLY C 1 89 ? -13.784 -46.482 -35.083 1.00 21.08 89 GLY C C 1
ATOM 4595 O O . GLY C 1 89 ? -13.857 -46.410 -36.306 1.00 23.18 89 GLY C O 1
ATOM 4596 N N . GLN C 1 90 ? -14.425 -47.410 -34.370 1.00 21.08 90 GLN C N 1
ATOM 4597 C CA . GLN C 1 90 ? -15.160 -48.491 -35.028 1.00 22.61 90 GLN C CA 1
ATOM 4598 C C . GLN C 1 90 ? -16.327 -47.973 -35.862 1.00 23.81 90 GLN C C 1
ATOM 4599 O O . GLN C 1 90 ? -16.617 -48.524 -36.929 1.00 25.56 90 GLN C O 1
ATOM 4605 N N . LYS C 1 91 ? -17.042 -46.953 -35.375 1.00 28.30 91 LYS C N 1
ATOM 4606 C CA . LYS C 1 91 ? -18.239 -46.510 -36.091 1.00 27.29 91 LYS C CA 1
ATOM 4607 C C . LYS C 1 91 ? -17.876 -45.980 -37.475 1.00 28.43 91 LYS C C 1
ATOM 4608 O O . LYS C 1 91 ? -18.577 -46.251 -38.460 1.00 30.22 91 LYS C O 1
ATOM 4610 N N . ALA C 1 92 ? -16.758 -45.256 -37.572 1.00 24.96 92 ALA C N 1
ATOM 4611 C CA . ALA C 1 92 ? -16.272 -44.793 -38.868 1.00 25.53 92 ALA C CA 1
ATOM 4612 C C . ALA C 1 92 ? -15.868 -45.958 -39.767 1.00 27.17 92 ALA C C 1
ATOM 4613 O O . ALA C 1 92 ? -16.151 -45.947 -40.971 1.00 27.23 92 ALA C O 1
ATOM 4615 N N . ILE C 1 93 ? -15.181 -46.964 -39.213 1.00 24.66 93 ILE C N 1
ATOM 4616 C CA . ILE C 1 93 ? -14.776 -48.106 -40.032 1.00 22.22 93 ILE C CA 1
ATOM 4617 C C . ILE C 1 93 ? -16.002 -48.866 -40.518 1.00 25.16 93 ILE C C 1
ATOM 4618 O O . ILE C 1 93 ? -16.056 -49.321 -41.669 1.00 25.65 93 ILE C O 1
ATOM 4623 N N . ALA C 1 94 ? -17.005 -49.021 -39.651 1.00 20.50 94 ALA C N 1
ATOM 4624 C CA . ALA C 1 94 ? -18.223 -49.713 -40.069 1.00 27.16 94 ALA C CA 1
ATOM 4625 C C . ALA C 1 94 ? -18.937 -48.936 -41.170 1.00 33.67 94 ALA C C 1
ATOM 4626 O O . ALA C 1 94 ? -19.399 -49.520 -42.156 1.00 32.06 94 ALA C O 1
ATOM 4628 N N . THR C 1 95 ? -18.998 -47.613 -41.032 1.00 32.64 95 THR C N 1
ATOM 4629 C CA . THR C 1 95 ? -19.727 -46.785 -41.989 1.00 36.04 95 THR C CA 1
ATOM 4630 C C . THR C 1 95 ? -19.038 -46.760 -43.348 1.00 30.86 95 THR C C 1
ATOM 4631 O O . THR C 1 95 ? -19.671 -47.002 -44.381 1.00 32.67 95 THR C O 1
ATOM 4635 N N . ASP C 1 96 ? -17.740 -46.458 -43.363 1.00 28.85 96 ASP C N 1
ATOM 4636 C CA . ASP C 1 96 ? -17.007 -46.172 -44.588 1.00 32.88 96 ASP C CA 1
ATOM 4637 C C . ASP C 1 96 ? -16.136 -47.325 -45.059 1.00 30.83 96 ASP C C 1
ATOM 4638 O O . ASP C 1 96 ? -15.646 -47.275 -46.188 1.00 29.37 96 ASP C O 1
ATOM 4643 N N . GLY C 1 97 ? -15.917 -48.348 -44.226 1.00 27.34 97 GLY C N 1
ATOM 4644 C CA . GLY C 1 97 ? -15.129 -49.496 -44.620 1.00 26.21 97 GLY C CA 1
ATOM 4645 C C . GLY C 1 97 ? -15.964 -50.545 -45.334 1.00 36.99 97 GLY C C 1
ATOM 4646 O O . GLY C 1 97 ? -17.173 -50.412 -45.519 1.00 36.14 97 GLY C O 1
ATOM 4647 N N . SER C 1 98 ? -15.287 -51.615 -45.744 1.00 32.10 98 SER C N 1
ATOM 4648 C CA . SER C 1 98 ? -15.948 -52.691 -46.471 1.00 33.33 98 SER C CA 1
ATOM 4649 C C . SER C 1 98 ? -15.256 -54.017 -46.195 1.00 25.65 98 SER C C 1
ATOM 4650 O O . SER C 1 98 ? -15.906 -55.017 -45.879 1.00 26.88 98 SER C O 1
ATOM 4653 N N . LEU C 1 99 ? -13.934 -54.028 -46.330 1.00 26.40 99 LEU C N 1
ATOM 4654 C CA . LEU C 1 99 ? -13.167 -55.255 -46.164 1.00 28.95 99 LEU C CA 1
ATOM 4655 C C . LEU C 1 99 ? -12.954 -55.566 -44.685 1.00 27.19 99 LEU C C 1
ATOM 4656 O O . LEU C 1 99 ? -13.007 -56.731 -44.267 1.00 25.90 99 LEU C O 1
ATOM 4661 N N . ILE C 1 100 ? -12.728 -54.537 -43.876 1.00 27.94 100 ILE C N 1
ATOM 4662 C CA . ILE C 1 100 ? -12.526 -54.760 -42.447 1.00 23.78 100 ILE C CA 1
ATOM 4663 C C . ILE C 1 100 ? -13.768 -55.351 -41.791 1.00 24.65 100 ILE C C 1
ATOM 4664 O O . ILE C 1 100 ? -13.644 -56.373 -41.097 1.00 27.48 100 ILE C O 1
ATOM 4669 N N . PRO C 1 101 ? -14.975 -54.802 -41.975 1.00 21.26 101 PRO C N 1
ATOM 4670 C CA . PRO C 1 101 ? -16.158 -55.506 -41.456 1.00 23.96 101 PRO C CA 1
ATOM 4671 C C . PRO C 1 101 ? -16.303 -56.929 -41.967 1.00 24.95 101 PRO C C 1
ATOM 4672 O O . PRO C 1 101 ? -16.717 -57.805 -41.198 1.00 26.00 101 PRO C O 1
ATOM 4676 N N . ALA C 1 102 ? -15.977 -57.188 -43.241 1.00 19.99 102 ALA C N 1
ATOM 4677 C CA . ALA C 1 102 ? -16.111 -58.537 -43.784 1.00 24.77 102 ALA C CA 1
ATOM 4678 C C . ALA C 1 102 ? -15.090 -59.488 -43.179 1.00 24.70 102 ALA C C 1
ATOM 4679 O O . ALA C 1 102 ? -15.422 -60.631 -42.844 1.00 24.78 102 ALA C O 1
ATOM 4681 N N . VAL C 1 103 ? -13.834 -59.043 -43.058 1.00 25.36 103 VAL C N 1
ATOM 4682 C CA . VAL C 1 103 ? -12.816 -59.863 -42.409 1.00 24.36 103 VAL C CA 1
ATOM 4683 C C . VAL C 1 103 ? -13.212 -60.158 -40.965 1.00 23.82 103 VAL C C 1
ATOM 4684 O O . VAL C 1 103 ? -13.039 -61.279 -40.478 1.00 25.02 103 VAL C O 1
ATOM 4688 N N . TYR C 1 104 ? -13.772 -59.166 -40.265 1.00 22.41 104 TYR C N 1
ATOM 4689 C CA . TYR C 1 104 ? -14.158 -59.383 -38.870 1.00 23.91 104 TYR C CA 1
ATOM 4690 C C . TYR C 1 104 ? -15.201 -60.484 -38.733 1.00 29.51 104 TYR C C 1
ATOM 4691 O O . TYR C 1 104 ? -15.270 -61.146 -37.689 1.00 26.36 104 TYR C O 1
ATOM 4700 N N . GLU C 1 105 ? -16.019 -60.699 -39.763 1.00 24.34 105 GLU C N 1
ATOM 4701 C CA . GLU C 1 105 ? -17.048 -61.727 -39.721 1.00 27.35 105 GLU C CA 1
ATOM 4702 C C . GLU C 1 105 ? -16.564 -63.063 -40.259 1.00 27.91 105 GLU C C 1
ATOM 4703 O O . GLU C 1 105 ? -17.379 -63.974 -40.442 1.00 30.67 105 GLU C O 1
ATOM 4709 N N . SER C 1 106 ? -15.267 -63.203 -40.517 1.00 25.08 106 SER C N 1
ATOM 4710 C CA . SER C 1 106 ? -14.765 -64.396 -41.187 1.00 25.16 106 SER C CA 1
ATOM 4711 C C . SER C 1 106 ? -14.943 -65.634 -40.319 1.00 30.43 106 SER C C 1
ATOM 4712 O O . SER C 1 106 ? -14.355 -65.743 -39.238 1.00 26.82 106 SER C O 1
ATOM 4715 N N . THR C 1 107 ? -15.733 -66.580 -40.818 1.00 24.97 107 THR C N 1
ATOM 4716 C CA . THR C 1 107 ? -15.887 -67.861 -40.143 1.00 28.30 107 THR C CA 1
ATOM 4717 C C . THR C 1 107 ? -14.563 -68.615 -40.093 1.00 25.55 107 THR C C 1
ATOM 4718 O O . THR C 1 107 ? -14.253 -69.284 -39.098 1.00 27.52 107 THR C O 1
ATOM 4722 N N . ALA C 1 108 ? -13.758 -68.500 -41.145 1.00 24.41 108 ALA C N 1
ATOM 4723 C CA . ALA C 1 108 ? -12.522 -69.272 -41.195 1.00 28.25 108 ALA C CA 1
ATOM 4724 C C . ALA C 1 108 ? -11.451 -68.679 -40.290 1.00 23.27 108 ALA C C 1
ATOM 4725 O O . ALA C 1 108 ? -10.741 -69.420 -39.605 1.00 24.93 108 ALA C O 1
ATOM 4727 N N . LEU C 1 109 ? -11.318 -67.351 -40.290 1.00 24.95 109 LEU C N 1
ATOM 4728 C CA . LEU C 1 109 ? -10.376 -66.688 -39.396 1.00 28.29 109 LEU C CA 1
ATOM 4729 C C . LEU C 1 109 ? -10.714 -66.971 -37.937 1.00 22.95 109 LEU C C 1
ATOM 4730 O O . LEU C 1 109 ? -9.836 -67.331 -37.148 1.00 22.81 109 LEU C O 1
ATOM 4735 N N . LYS C 1 110 ? -11.994 -66.831 -37.566 1.00 20.64 110 LYS C N 1
ATOM 4736 C CA . LYS C 1 110 ? -12.408 -67.074 -36.184 1.00 20.88 110 LYS C CA 1
ATOM 4737 C C . LYS C 1 110 ? -12.249 -68.539 -35.811 1.00 24.76 110 LYS C C 1
ATOM 4738 O O . LYS C 1 110 ? -11.910 -68.863 -34.666 1.00 20.77 110 LYS C O 1
ATOM 4744 N N . GLY C 1 111 ? -12.504 -69.436 -36.763 1.00 22.94 111 GLY C N 1
ATOM 4745 C CA . GLY C 1 111 ? -12.312 -70.851 -36.506 1.00 24.24 111 GLY C CA 1
ATOM 4746 C C . GLY C 1 111 ? -10.857 -71.223 -36.289 1.00 21.78 111 GLY C C 1
ATOM 4747 O O . GLY C 1 111 ? -10.552 -72.103 -35.479 1.00 19.58 111 GLY C O 1
ATOM 4748 N N . PHE C 1 112 ? -9.938 -70.574 -37.012 1.00 23.09 112 PHE C N 1
ATOM 4749 C CA . PHE C 1 112 ? -8.519 -70.847 -36.778 1.00 21.32 112 PHE C CA 1
ATOM 4750 C C . PHE C 1 112 ? -8.069 -70.289 -35.433 1.00 19.11 112 PHE C C 1
ATOM 4751 O O . PHE C 1 112 ? -7.342 -70.956 -34.689 1.00 20.92 112 PHE C O 1
ATOM 4759 N N . LEU C 1 113 ? -8.501 -69.071 -35.096 1.00 21.32 113 LEU C N 1
ATOM 4760 C CA . LEU C 1 113 ? -8.174 -68.516 -33.786 1.00 19.26 113 LEU C CA 1
ATOM 4761 C C . LEU C 1 113 ? -8.746 -69.371 -32.662 1.00 18.58 113 LEU C C 1
ATOM 4762 O O . LEU C 1 113 ? -8.143 -69.471 -31.586 1.00 18.56 113 LEU C O 1
ATOM 4767 N N . SER C 1 114 ? -9.906 -69.994 -32.894 1.00 17.39 114 SER C N 1
ATOM 4768 C CA . SER C 1 114 ? -10.479 -70.897 -31.903 1.00 20.69 114 SER C CA 1
ATOM 4769 C C . SER C 1 114 ? -9.563 -72.083 -31.652 1.00 22.43 114 SER C C 1
ATOM 4770 O O . SER C 1 114 ? -9.466 -72.573 -30.519 1.00 24.84 114 SER C O 1
ATOM 4773 N N . ARG C 1 115 ? -8.905 -72.578 -32.703 1.00 21.36 115 ARG C N 1
ATOM 4774 C CA . ARG C 1 115 ? -7.929 -73.648 -32.526 1.00 25.14 115 ARG C CA 1
ATOM 4775 C C . ARG C 1 115 ? -6.821 -73.221 -31.576 1.00 27.80 115 ARG C C 1
ATOM 4776 O O . ARG C 1 115 ? -6.419 -73.986 -30.692 1.00 25.73 115 ARG C O 1
ATOM 4784 N N . LEU C 1 116 ? -6.319 -71.995 -31.744 1.00 20.79 116 LEU C N 1
ATOM 4785 C CA . LEU C 1 116 ? -5.235 -71.509 -30.898 1.00 21.93 116 LEU C CA 1
ATOM 4786 C C . LEU C 1 116 ? -5.704 -71.269 -29.470 1.00 23.35 116 LEU C C 1
ATOM 4787 O O . LEU C 1 116 ? -4.985 -71.583 -28.512 1.00 21.43 116 LEU C O 1
ATOM 4792 N N . ALA C 1 117 ? -6.905 -70.698 -29.308 1.00 21.86 117 ALA C N 1
ATOM 4793 C CA . ALA C 1 117 ? -7.432 -70.396 -27.985 1.00 22.83 117 ALA C CA 1
ATOM 4794 C C . ALA C 1 117 ? -7.967 -71.627 -27.266 1.00 21.87 117 ALA C C 1
ATOM 4795 O O . ALA C 1 117 ? -8.138 -71.580 -26.043 1.00 20.86 117 ALA C O 1
ATOM 4797 N N . LYS C 1 118 ? -8.223 -72.721 -27.992 1.00 19.25 118 LYS C N 1
ATOM 4798 C CA . LYS C 1 118 ? -8.899 -73.909 -27.452 1.00 21.82 118 LYS C CA 1
ATOM 4799 C C . LYS C 1 118 ? -10.284 -73.570 -26.904 1.00 23.32 118 LYS C C 1
ATOM 4800 O O . LYS C 1 118 ? -10.791 -74.217 -25.985 1.00 22.77 118 LYS C O 1
ATOM 4806 N N . GLU C 1 119 ? -10.915 -72.560 -27.482 1.00 24.79 119 GLU C N 1
ATOM 4807 C CA . GLU C 1 119 ? -12.284 -72.212 -27.143 1.00 23.14 119 GLU C CA 1
ATOM 4808 C C . GLU C 1 119 ? -12.806 -71.322 -28.250 1.00 21.17 119 GLU C C 1
ATOM 4809 O O . GLU C 1 119 ? -12.030 -70.781 -29.044 1.00 21.92 119 GLU C O 1
ATOM 4815 N N . GLU C 1 120 ? -14.127 -71.159 -28.287 1.00 25.32 120 GLU C N 1
ATOM 4816 C CA . GLU C 1 120 ? -14.733 -70.444 -29.400 1.00 27.72 120 GLU C CA 1
ATOM 4817 C C . GLU C 1 120 ? -14.379 -68.967 -29.338 1.00 22.90 120 GLU C C 1
ATOM 4818 O O . GLU C 1 120 ? -14.553 -68.306 -28.309 1.00 23.34 120 GLU C O 1
ATOM 4824 N N . VAL C 1 121 ? -13.868 -68.461 -30.446 1.00 20.26 121 VAL C N 1
ATOM 4825 C CA . VAL C 1 121 ? -13.600 -67.046 -30.633 1.00 19.76 121 VAL C CA 1
ATOM 4826 C C . VAL C 1 121 ? -14.775 -66.494 -31.426 1.00 24.49 121 VAL C C 1
ATOM 4827 O O . VAL C 1 121 ? -15.095 -67.008 -32.503 1.00 23.95 121 VAL C O 1
ATOM 4831 N N . MET C 1 122 ? -15.449 -65.477 -30.893 1.00 21.01 122 MET C N 1
ATOM 4832 C CA . MET C 1 122 ? -16.683 -65.011 -31.509 1.00 26.11 122 MET C CA 1
ATOM 4833 C C . MET C 1 122 ? -16.685 -63.491 -31.523 1.00 25.98 122 MET C C 1
ATOM 4834 O O . MET C 1 122 ? -15.731 -62.841 -31.086 1.00 20.12 122 MET C O 1
ATOM 4839 N N . GLY C 1 123 ? -17.776 -62.923 -32.035 1.00 26.80 123 GLY C N 1
ATOM 4840 C CA . GLY C 1 123 ? -17.869 -61.479 -32.133 1.00 24.09 123 GLY C CA 1
ATOM 4841 C C . GLY C 1 123 ? -17.872 -60.810 -30.771 1.00 21.81 123 GLY C C 1
ATOM 4842 O O . GLY C 1 123 ? -18.336 -61.363 -29.773 1.00 22.28 123 GLY C O 1
ATOM 4843 N N . CYS C 1 124 ? -17.329 -59.601 -30.742 1.00 22.20 124 CYS C N 1
ATOM 4844 C CA . CYS C 1 124 ? -17.353 -58.789 -29.536 1.00 22.17 124 CYS C CA 1
ATOM 4845 C C . CYS C 1 124 ? -18.784 -58.325 -29.251 1.00 28.17 124 CYS C C 1
ATOM 4846 O O . CYS C 1 124 ? -19.501 -57.937 -30.174 1.00 23.74 124 CYS C O 1
ATOM 4849 N N . PRO C 1 125 ? -19.245 -58.383 -27.993 1.00 24.15 125 PRO C N 1
ATOM 4850 C CA . PRO C 1 125 ? -20.641 -58.014 -27.704 1.00 27.19 125 PRO C CA 1
ATOM 4851 C C . PRO C 1 125 ? -20.895 -56.516 -27.689 1.00 31.25 125 PRO C C 1
ATOM 4852 O O . PRO C 1 125 ? -22.062 -56.095 -27.677 1.00 33.67 125 PRO C O 1
ATOM 4856 N N . TRP C 1 126 ? -19.846 -55.707 -27.675 1.00 24.48 126 TRP C N 1
ATOM 4857 C CA . TRP C 1 126 ? -19.946 -54.257 -27.742 1.00 28.28 126 TRP C CA 1
ATOM 4858 C C . TRP C 1 126 ? -19.409 -53.852 -29.106 1.00 30.95 126 TRP C C 1
ATOM 4859 O O . TRP C 1 126 ? -18.213 -54.010 -29.372 1.00 23.21 126 TRP C O 1
ATOM 4870 N N . ASP C 1 127 ? -20.306 -53.371 -29.977 1.00 24.75 127 ASP C N 1
ATOM 4871 C CA . ASP C 1 127 ? -19.955 -53.130 -31.375 1.00 28.44 127 ASP C CA 1
ATOM 4872 C C . ASP C 1 127 ? -18.738 -52.230 -31.513 1.00 20.13 127 ASP C C 1
ATOM 4873 O O . ASP C 1 127 ? -17.912 -52.427 -32.407 1.00 22.55 127 ASP C O 1
ATOM 4878 N N . GLU C 1 128 ? -18.615 -51.227 -30.647 1.00 21.01 128 GLU C N 1
ATOM 4879 C CA . GLU C 1 128 ? -17.586 -50.228 -30.895 1.00 23.13 128 GLU C CA 1
ATOM 4880 C C . GLU C 1 128 ? -16.172 -50.720 -30.588 1.00 19.15 128 GLU C C 1
ATOM 4881 O O . GLU C 1 128 ? -15.230 -49.961 -30.819 1.00 22.24 128 GLU C O 1
ATOM 4887 N N . GLU C 1 129 ? -15.975 -51.943 -30.094 1.00 22.82 129 GLU C N 1
ATOM 4888 C CA . GLU C 1 129 ? -14.619 -52.459 -29.922 1.00 20.19 129 GLU C CA 1
ATOM 4889 C C . GLU C 1 129 ? -14.242 -53.521 -30.949 1.00 22.34 129 GLU C C 1
ATOM 4890 O O . GLU C 1 129 ? -13.121 -54.046 -30.900 1.00 20.53 129 GLU C O 1
ATOM 4896 N N . LYS C 1 130 ? -15.127 -53.837 -31.897 1.00 20.60 130 LYS C N 1
ATOM 4897 C CA . LYS C 1 130 ? -14.817 -54.879 -32.878 1.00 18.82 130 LYS C CA 1
ATOM 4898 C C . LYS C 1 130 ? -13.549 -54.566 -33.667 1.00 20.30 130 LYS C C 1
ATOM 4899 O O . LYS C 1 130 ? -12.721 -55.457 -33.902 1.00 24.56 130 LYS C O 1
ATOM 4905 N N . TYR C 1 131 ? -13.383 -53.320 -34.112 1.00 19.56 131 TYR C N 1
ATOM 4906 C CA . TYR C 1 131 ? -12.170 -52.959 -34.839 1.00 25.06 131 TYR C CA 1
ATOM 4907 C C . TYR C 1 131 ? -11.904 -51.465 -34.702 1.00 23.58 131 TYR C C 1
ATOM 4908 O O . TYR C 1 131 ? -12.832 -50.651 -34.722 1.00 19.38 131 TYR C O 1
ATOM 4917 N N . ILE C 1 132 ? -10.624 -51.119 -34.554 1.00 20.31 132 ILE C N 1
ATOM 4918 C CA . ILE C 1 132 ? -10.169 -49.738 -34.471 1.00 18.77 132 ILE C CA 1
ATOM 4919 C C . ILE C 1 132 ? -8.820 -49.648 -35.172 1.00 20.26 132 ILE C C 1
ATOM 4920 O O . ILE C 1 132 ? -8.140 -50.650 -35.402 1.00 20.52 132 ILE C O 1
ATOM 4925 N N . ILE C 1 133 ? -8.418 -48.425 -35.476 1.00 17.25 133 ILE C N 1
ATOM 4926 C CA . ILE C 1 133 ? -7.122 -48.157 -36.083 1.00 19.24 133 ILE C CA 1
ATOM 4927 C C . ILE C 1 133 ? -6.366 -47.188 -35.192 1.00 19.30 133 ILE C C 1
ATOM 4928 O O . ILE C 1 133 ? -6.956 -46.252 -34.644 1.00 20.95 133 ILE C O 1
ATOM 4933 N N . THR C 1 134 ? -5.061 -47.411 -35.030 1.00 20.85 134 THR C N 1
ATOM 4934 C CA . THR C 1 134 ? -4.225 -46.410 -34.384 1.00 22.37 134 THR C CA 1
ATOM 4935 C C . THR C 1 134 ? -3.068 -46.072 -35.305 1.00 20.98 134 THR C C 1
ATOM 4936 O O . THR C 1 134 ? -2.548 -46.935 -36.016 1.00 23.53 134 THR C O 1
ATOM 4940 N N . ARG C 1 135 ? -2.685 -44.804 -35.291 1.00 20.52 135 ARG C N 1
ATOM 4941 C CA . ARG C 1 135 ? -1.565 -44.306 -36.076 1.00 18.12 135 ARG C CA 1
ATOM 4942 C C . ARG C 1 135 ? -0.674 -43.531 -35.121 1.00 18.53 135 ARG C C 1
ATOM 4943 O O . ARG C 1 135 ? -1.092 -42.505 -34.580 1.00 20.72 135 ARG C O 1
ATOM 4951 N N . GLN C 1 136 ? 0.537 -44.028 -34.900 1.00 17.35 136 GLN C N 1
ATOM 4952 C CA . GLN C 1 136 ? 1.573 -43.296 -34.193 1.00 19.01 136 GLN C CA 1
ATOM 4953 C C . GLN C 1 136 ? 2.512 -42.669 -35.216 1.00 22.86 136 GLN C C 1
ATOM 4954 O O . GLN C 1 136 ? 2.915 -43.327 -36.179 1.00 26.95 136 GLN C O 1
ATOM 4960 N N . HIS C 1 137 ? 2.866 -41.398 -35.009 1.00 21.25 137 HIS C N 1
ATOM 4961 C CA . HIS C 1 137 ? 3.564 -40.685 -36.074 1.00 22.85 137 HIS C CA 1
ATOM 4962 C C . HIS C 1 137 ? 4.499 -39.569 -35.609 1.00 25.70 137 HIS C C 1
ATOM 4963 O O . HIS C 1 137 ? 5.270 -39.053 -36.419 1.00 27.71 137 HIS C O 1
ATOM 4970 N N . GLN C 1 138 ? 4.455 -39.168 -34.338 1.00 22.93 138 GLN C N 1
ATOM 4971 C CA . GLN C 1 138 ? 5.395 -38.174 -33.836 1.00 27.95 138 GLN C CA 1
ATOM 4972 C C . GLN C 1 138 ? 6.280 -38.785 -32.759 1.00 28.39 138 GLN C C 1
ATOM 4973 O O . GLN C 1 138 ? 5.870 -39.714 -32.052 1.00 21.90 138 GLN C O 1
ATOM 4979 N N . LYS C 1 139 ? 7.491 -38.233 -32.627 1.00 25.22 139 LYS C N 1
ATOM 4980 C CA . LYS C 1 139 ? 8.363 -38.585 -31.513 1.00 24.82 139 LYS C CA 1
ATOM 4981 C C . LYS C 1 139 ? 7.590 -38.593 -30.201 1.00 22.72 139 LYS C C 1
ATOM 4982 O O . LYS C 1 139 ? 6.810 -37.681 -29.917 1.00 24.83 139 LYS C O 1
ATOM 4988 N N . GLY C 1 140 ? 7.790 -39.646 -29.414 1.00 24.73 140 GLY C N 1
ATOM 4989 C CA . GLY C 1 140 ? 7.098 -39.793 -28.155 1.00 24.63 140 GLY C CA 1
ATOM 4990 C C . GLY C 1 140 ? 5.788 -40.554 -28.213 1.00 27.88 140 GLY C C 1
ATOM 4991 O O . GLY C 1 140 ? 5.241 -40.888 -27.151 1.00 23.80 140 GLY C O 1
ATOM 4992 N N . ASP C 1 141 ? 5.260 -40.830 -29.405 1.00 21.15 141 ASP C N 1
ATOM 4993 C CA . ASP C 1 141 ? 3.979 -41.519 -29.509 1.00 20.09 141 ASP C CA 1
ATOM 4994 C C . ASP C 1 141 ? 4.078 -42.935 -28.956 1.00 23.23 141 ASP C C 1
ATOM 4995 O O . ASP C 1 141 ? 5.105 -43.605 -29.087 1.00 21.15 141 ASP C O 1
ATOM 5000 N N . THR C 1 142 ? 2.996 -43.385 -28.332 1.00 22.18 142 THR C N 1
ATOM 5001 C CA . THR C 1 142 ? 2.988 -44.679 -27.666 1.00 23.23 142 THR C CA 1
ATOM 5002 C C . THR C 1 142 ? 1.552 -45.071 -27.363 1.00 21.42 142 THR C C 1
ATOM 5003 O O . THR C 1 142 ? 0.702 -44.213 -27.088 1.00 20.64 142 THR C O 1
ATOM 5007 N N . HIS C 1 143 ? 1.299 -46.376 -27.403 1.00 20.72 143 HIS C N 1
ATOM 5008 C CA . HIS C 1 143 ? 0.129 -46.963 -26.764 1.00 23.03 143 HIS C CA 1
ATOM 5009 C C . HIS C 1 143 ? 0.617 -47.476 -25.411 1.00 19.04 143 HIS C C 1
ATOM 5010 O O . HIS C 1 143 ? 1.264 -48.524 -25.335 1.00 21.34 143 HIS C O 1
ATOM 5017 N N . GLY C 1 144 ? 0.340 -46.709 -24.348 1.00 15.83 144 GLY C N 1
ATOM 5018 C CA . GLY C 1 144 ? 0.921 -46.983 -23.044 1.00 17.99 144 GLY C CA 1
ATOM 5019 C C . GLY C 1 144 ? 0.327 -48.216 -22.383 1.00 20.64 144 GLY C C 1
ATOM 5020 O O . GLY C 1 144 ? -0.631 -48.817 -22.871 1.00 17.32 144 GLY C O 1
ATOM 5021 N N . TRP C 1 145 ? 0.917 -48.590 -21.241 1.00 23.14 145 TRP C N 1
ATOM 5022 C CA . TRP C 1 145 ? 0.533 -49.818 -20.543 1.00 17.63 145 TRP C CA 1
ATOM 5023 C C . TRP C 1 145 ? -0.979 -49.902 -20.357 1.00 15.33 145 TRP C C 1
ATOM 5024 O O . TRP C 1 145 ? -1.613 -48.962 -19.871 1.00 16.05 145 TRP C O 1
ATOM 5035 N N . HIS C 1 146 ? -1.554 -51.036 -20.743 1.00 14.36 146 HIS C N 1
ATOM 5036 C CA . HIS C 1 146 ? -2.997 -51.202 -20.653 1.00 17.85 146 HIS C CA 1
ATOM 5037 C C . HIS C 1 146 ? -3.350 -52.676 -20.764 1.00 13.68 146 HIS C C 1
ATOM 5038 O O . HIS C 1 146 ? -2.502 -53.527 -21.032 1.00 14.56 146 HIS C O 1
ATOM 5045 N N . TRP C 1 147 ? -4.618 -52.957 -20.520 1.00 16.09 147 TRP C N 1
ATOM 5046 C CA . TRP C 1 147 ? -5.263 -54.221 -20.810 1.00 19.99 147 TRP C CA 1
ATOM 5047 C C . TRP C 1 147 ? -6.412 -53.937 -21.766 1.00 22.22 147 TRP C C 1
ATOM 5048 O O . TRP C 1 147 ? -6.813 -52.786 -21.966 1.00 15.95 147 TRP C O 1
ATOM 5059 N N . GLY C 1 148 ? -6.958 -54.997 -22.340 1.00 22.82 148 GLY C N 1
ATOM 5060 C CA . GLY C 1 148 ? -8.174 -54.901 -23.114 1.00 22.74 148 GLY C CA 1
ATOM 5061 C C . GLY C 1 148 ? -9.376 -55.371 -22.319 1.00 21.67 148 GLY C C 1
ATOM 5062 O O . GLY C 1 148 ? -9.255 -56.119 -21.348 1.00 21.77 148 GLY C O 1
ATOM 5063 N N . ASP C 1 149 ? -10.551 -54.893 -22.730 1.00 18.13 149 ASP C N 1
ATOM 5064 C CA . ASP C 1 149 ? -11.805 -55.334 -22.127 1.00 19.09 149 ASP C CA 1
ATOM 5065 C C . ASP C 1 149 ? -12.249 -56.713 -22.600 1.00 21.82 149 ASP C C 1
ATOM 5066 O O . ASP C 1 149 ? -13.125 -57.315 -21.967 1.00 19.95 149 ASP C O 1
ATOM 5071 N N . PHE C 1 150 ? -11.689 -57.227 -23.694 1.00 21.22 150 PHE C N 1
ATOM 5072 C CA . PHE C 1 150 ? -12.108 -58.514 -24.235 1.00 18.35 150 PHE C CA 1
ATOM 5073 C C . PHE C 1 150 ? -10.889 -59.385 -24.538 1.00 21.67 150 PHE C C 1
ATOM 5074 O O . PHE C 1 150 ? -9.738 -58.958 -24.413 1.00 20.40 150 PHE C O 1
ATOM 5082 N N . SER C 1 151 ? -11.160 -60.625 -24.943 1.00 19.64 151 SER C N 1
ATOM 5083 C CA . SER C 1 151 ? -10.193 -61.709 -24.790 1.00 22.10 151 SER C CA 1
ATOM 5084 C C . SER C 1 151 ? -9.161 -61.783 -25.920 1.00 23.04 151 SER C C 1
ATOM 5085 O O . SER C 1 151 ? -7.984 -62.051 -25.664 1.00 19.57 151 SER C O 1
ATOM 5088 N N . PHE C 1 152 ? -9.571 -61.583 -27.171 1.00 23.70 152 PHE C N 1
ATOM 5089 C CA . PHE C 1 152 ? -8.810 -62.087 -28.319 1.00 22.11 152 PHE C CA 1
ATOM 5090 C C . PHE C 1 152 ? -8.591 -60.974 -29.342 1.00 20.60 152 PHE C C 1
ATOM 5091 O O . PHE C 1 152 ? -9.471 -60.700 -30.165 1.00 30.35 152 PHE C O 1
ATOM 5099 N N . THR C 1 153 ? -7.404 -60.371 -29.321 1.00 20.02 153 THR C N 1
ATOM 5100 C CA . THR C 1 153 ? -7.056 -59.241 -30.175 1.00 21.38 153 THR C CA 1
ATOM 5101 C C . THR C 1 153 ? -6.043 -59.679 -31.232 1.00 21.68 153 THR C C 1
ATOM 5102 O O . THR C 1 153 ? -4.986 -60.226 -30.895 1.00 18.25 153 THR C O 1
ATOM 5106 N N . VAL C 1 154 ? -6.337 -59.408 -32.502 1.00 20.43 154 VAL C N 1
ATOM 5107 C CA . VAL C 1 154 ? -5.368 -59.593 -33.574 1.00 19.24 154 VAL C CA 1
ATOM 5108 C C . VAL C 1 154 ? -4.926 -58.219 -34.061 1.00 19.32 154 VAL C C 1
ATOM 5109 O O . VAL C 1 154 ? -5.758 -57.365 -34.400 1.00 21.82 154 VAL C O 1
ATOM 5113 N N . ILE C 1 155 ? -3.618 -58.004 -34.069 1.00 19.19 155 ILE C N 1
ATOM 5114 C CA . ILE C 1 155 ? -3.006 -56.750 -34.488 1.00 16.78 155 ILE C CA 1
ATOM 5115 C C . ILE C 1 155 ? -2.393 -56.947 -35.867 1.00 21.61 155 ILE C C 1
ATOM 5116 O O . ILE C 1 155 ? -1.648 -57.909 -36.087 1.00 20.87 155 ILE C O 1
ATOM 5121 N N . TRP C 1 156 ? -2.691 -56.023 -36.785 1.00 17.95 156 TRP C N 1
ATOM 5122 C CA . TRP C 1 156 ? -2.158 -56.014 -38.146 1.00 16.65 156 TRP C CA 1
ATOM 5123 C C . TRP C 1 156 ? -1.184 -54.844 -38.278 1.00 20.15 156 TRP C C 1
ATOM 5124 O O . TRP C 1 156 ? -1.585 -53.685 -38.113 1.00 21.69 156 TRP C O 1
ATOM 5135 N N . LEU C 1 157 ? 0.079 -55.139 -38.589 1.00 19.69 157 LEU C N 1
ATOM 5136 C CA . LEU C 1 157 ? 1.105 -54.103 -38.754 1.00 21.96 157 LEU C CA 1
ATOM 5137 C C . LEU C 1 157 ? 0.995 -53.524 -40.161 1.00 22.02 157 LEU C C 1
ATOM 5138 O O . LEU C 1 157 ? 1.659 -53.974 -41.095 1.00 22.73 157 LEU C O 1
ATOM 5143 N N . ILE C 1 158 ? 0.137 -52.513 -40.314 1.00 20.18 158 ILE C N 1
ATOM 5144 C CA . ILE C 1 158 ? -0.070 -51.904 -41.624 1.00 24.68 158 ILE C CA 1
ATOM 5145 C C . ILE C 1 158 ? 1.168 -51.122 -42.055 1.00 28.13 158 ILE C C 1
ATOM 5146 O O . ILE C 1 158 ? 1.588 -51.188 -43.218 1.00 23.56 158 ILE C O 1
ATOM 5151 N N . GLU C 1 159 ? 1.747 -50.343 -41.142 1.00 20.60 159 GLU C N 1
ATOM 5152 C CA . GLU C 1 159 ? 3.032 -49.686 -41.357 1.00 22.42 159 GLU C CA 1
ATOM 5153 C C . GLU C 1 159 ? 3.829 -49.759 -40.062 1.00 24.82 159 GLU C C 1
ATOM 5154 O O . GLU C 1 159 ? 3.258 -49.746 -38.968 1.00 21.86 159 GLU C O 1
ATOM 5160 N N . ALA C 1 160 ? 5.153 -49.826 -40.184 1.00 21.67 160 ALA C N 1
ATOM 5161 C CA . ALA C 1 160 ? 5.976 -49.866 -38.980 1.00 27.02 160 ALA C CA 1
ATOM 5162 C C . ALA C 1 160 ? 7.389 -49.406 -39.304 1.00 22.62 160 ALA C C 1
ATOM 5163 O O . ALA C 1 160 ? 7.951 -49.827 -40.322 1.00 27.01 160 ALA C O 1
ATOM 5165 N N . PRO C 1 161 ? 7.986 -48.541 -38.488 1.00 26.58 161 PRO C N 1
ATOM 5166 C CA . PRO C 1 161 ? 9.399 -48.204 -38.670 1.00 27.34 161 PRO C CA 1
ATOM 5167 C C . PRO C 1 161 ? 10.283 -49.334 -38.167 1.00 28.37 161 PRO C C 1
ATOM 5168 O O . PRO C 1 161 ? 9.831 -50.274 -37.510 1.00 22.21 161 PRO C O 1
ATOM 5172 N N . SER C 1 162 ? 11.567 -49.222 -38.490 1.00 26.18 162 SER C N 1
ATOM 5173 C CA . SER C 1 162 ? 12.546 -50.127 -37.915 1.00 25.32 162 SER C CA 1
ATOM 5174 C C . SER C 1 162 ? 12.534 -49.982 -36.391 1.00 24.45 162 SER C C 1
ATOM 5175 O O . SER C 1 162 ? 12.192 -48.924 -35.849 1.00 22.35 162 SER C O 1
ATOM 5178 N N . LEU C 1 163 ? 12.871 -51.072 -35.698 1.00 23.37 163 LEU C N 1
ATOM 5179 C CA . LEU C 1 163 ? 12.656 -51.131 -34.256 1.00 21.96 163 LEU C CA 1
ATOM 5180 C C . LEU C 1 163 ? 13.551 -50.176 -33.478 1.00 27.48 163 LEU C C 1
ATOM 5181 O O . LEU C 1 163 ? 13.198 -49.806 -32.348 1.00 23.54 163 LEU C O 1
ATOM 5186 N N . GLU C 1 164 ? 14.692 -49.754 -34.039 1.00 26.70 164 GLU C N 1
ATOM 5187 C CA . GLU C 1 164 ? 15.506 -48.797 -33.297 1.00 28.76 164 GLU C CA 1
ATOM 5188 C C . GLU C 1 164 ? 14.786 -47.473 -33.092 1.00 25.37 164 GLU C C 1
ATOM 5189 O O . GLU C 1 164 ? 15.222 -46.675 -32.257 1.00 26.63 164 GLU C O 1
ATOM 5195 N N . TYR C 1 165 ? 13.702 -47.216 -33.822 1.00 22.90 165 TYR C N 1
ATOM 5196 C CA . TYR C 1 165 ? 12.935 -45.990 -33.654 1.00 21.53 165 TYR C CA 1
ATOM 5197 C C . TYR C 1 165 ? 11.782 -46.143 -32.675 1.00 25.06 165 TYR C C 1
ATOM 5198 O O . TYR C 1 165 ? 11.004 -45.202 -32.510 1.00 24.02 165 TYR C O 1
ATOM 5207 N N . GLY C 1 166 ? 11.661 -47.294 -32.019 1.00 26.52 166 GLY C N 1
ATOM 5208 C CA . GLY C 1 166 ? 10.565 -47.543 -31.106 1.00 21.89 166 GLY C CA 1
ATOM 5209 C C . GLY C 1 166 ? 9.526 -48.459 -31.720 1.00 22.80 166 GLY C C 1
ATOM 5210 O O . GLY C 1 166 ? 9.708 -49.032 -32.797 1.00 23.67 166 GLY C O 1
ATOM 5211 N N . GLY C 1 167 ? 8.414 -48.604 -30.998 1.00 18.72 167 GLY C N 1
ATOM 5212 C CA . GLY C 1 167 ? 7.287 -49.363 -31.491 1.00 20.08 167 GLY C CA 1
ATOM 5213 C C . GLY C 1 167 ? 7.239 -50.805 -31.046 1.00 18.44 167 GLY C C 1
ATOM 5214 O O . GLY C 1 167 ? 6.259 -51.503 -31.342 1.00 21.18 167 GLY C O 1
ATOM 5215 N N . MET C 1 168 ? 8.249 -51.275 -30.337 1.00 19.68 168 MET C N 1
ATOM 5216 C CA . MET C 1 168 ? 8.250 -52.664 -29.918 1.00 18.78 168 MET C CA 1
ATOM 5217 C C . MET C 1 168 ? 7.120 -52.926 -28.926 1.00 20.26 168 MET C C 1
ATOM 5218 O O . MET C 1 168 ? 6.781 -52.069 -28.104 1.00 20.72 168 MET C O 1
ATOM 5223 N N . LEU C 1 169 ? 6.493 -54.095 -29.051 1.00 18.96 169 LEU C N 1
ATOM 5224 C CA . LEU C 1 169 ? 5.457 -54.525 -28.120 1.00 14.96 169 LEU C CA 1
ATOM 5225 C C . LEU C 1 169 ? 6.090 -55.106 -26.863 1.00 16.18 169 LEU C C 1
ATOM 5226 O O . LEU C 1 169 ? 7.094 -55.812 -26.941 1.00 18.03 169 LEU C O 1
ATOM 5231 N N . GLN C 1 170 ? 5.500 -54.815 -25.705 1.00 16.05 170 GLN C N 1
ATOM 5232 C CA . GLN C 1 170 ? 5.961 -55.389 -24.443 1.00 19.46 170 GLN C CA 1
ATOM 5233 C C . GLN C 1 170 ? 4.783 -56.010 -23.707 1.00 17.57 170 GLN C C 1
ATOM 5234 O O . GLN C 1 170 ? 3.700 -55.422 -23.660 1.00 18.40 170 GLN C O 1
ATOM 5240 N N . CYS C 1 171 ? 4.990 -57.194 -23.121 1.00 14.37 171 CYS C N 1
ATOM 5241 C CA . CYS C 1 171 ? 3.892 -57.975 -22.572 1.00 14.82 171 CYS C CA 1
ATOM 5242 C C . CYS C 1 171 ? 4.236 -58.552 -21.208 1.00 16.23 171 CYS C C 1
ATOM 5243 O O . CYS C 1 171 ? 5.374 -58.957 -20.970 1.00 14.86 171 CYS C O 1
ATOM 5246 N N . ILE C 1 172 ? 3.237 -58.595 -20.330 1.00 14.27 172 ILE C N 1
ATOM 5247 C CA . ILE C 1 172 ? 3.274 -59.392 -19.104 1.00 13.37 172 ILE C CA 1
ATOM 5248 C C . ILE C 1 172 ? 1.981 -60.190 -19.044 1.00 15.98 172 ILE C C 1
ATOM 5249 O O . ILE C 1 172 ? 0.915 -59.618 -18.773 1.00 18.31 172 ILE C O 1
ATOM 5254 N N . PRO C 1 173 ? 2.017 -61.490 -19.302 1.00 18.33 173 PRO C N 1
ATOM 5255 C CA . PRO C 1 173 ? 0.784 -62.285 -19.315 1.00 12.17 173 PRO C CA 1
ATOM 5256 C C . PRO C 1 173 ? 0.362 -62.689 -17.901 1.00 15.62 173 PRO C C 1
ATOM 5257 O O . PRO C 1 173 ? 1.087 -62.492 -16.922 1.00 16.19 173 PRO C O 1
ATOM 5261 N N . HIS C 1 174 ? -0.853 -63.248 -17.819 1.00 14.75 174 HIS C N 1
ATOM 5262 C CA . HIS C 1 174 ? -1.409 -63.812 -16.578 1.00 16.06 174 HIS C CA 1
ATOM 5263 C C . HIS C 1 174 ? -1.547 -62.756 -15.485 1.00 17.58 174 HIS C C 1
ATOM 5264 O O . HIS C 1 174 ? -1.255 -62.989 -14.301 1.00 13.99 174 HIS C O 1
ATOM 5271 N N . THR C 1 175 ? -2.041 -61.595 -15.886 1.00 15.20 175 THR C N 1
ATOM 5272 C CA . THR C 1 175 ? -2.397 -60.509 -14.986 1.00 13.45 175 THR C CA 1
ATOM 5273 C C . THR C 1 175 ? -3.888 -60.225 -15.173 1.00 15.73 175 THR C C 1
ATOM 5274 O O . THR C 1 175 ? -4.592 -60.954 -15.871 1.00 16.25 175 THR C O 1
ATOM 5278 N N . ASP C 1 176 ? -4.369 -59.147 -14.563 1.00 18.40 176 ASP C N 1
ATOM 5279 C CA . ASP C 1 176 ? -5.774 -58.784 -14.706 1.00 18.94 176 ASP C CA 1
ATOM 5280 C C . ASP C 1 176 ? -5.887 -57.274 -14.600 1.00 20.74 176 ASP C C 1
ATOM 5281 O O . ASP C 1 176 ? -4.977 -56.605 -14.110 1.00 16.73 176 ASP C O 1
ATOM 5286 N N . TRP C 1 177 ? -7.018 -56.746 -15.060 1.00 17.60 177 TRP C N 1
ATOM 5287 C CA . TRP C 1 177 ? -7.254 -55.309 -15.132 1.00 17.00 177 TRP C CA 1
ATOM 5288 C C . TRP C 1 177 ? -8.231 -54.945 -14.028 1.00 18.24 177 TRP C C 1
ATOM 5289 O O . TRP C 1 177 ? -9.416 -55.293 -14.105 1.00 17.91 177 TRP C O 1
ATOM 5300 N N . ASN C 1 178 ? -7.725 -54.282 -12.997 1.00 17.65 178 ASN C N 1
ATOM 5301 C CA . ASN C 1 178 ? -8.552 -53.690 -11.952 1.00 21.30 178 ASN C CA 1
ATOM 5302 C C . ASN C 1 178 ? -8.589 -52.187 -12.216 1.00 19.28 178 ASN C C 1
ATOM 5303 O O . ASN C 1 178 ? -7.595 -51.485 -12.006 1.00 17.73 178 ASN C O 1
ATOM 5308 N N . LYS C 1 179 ? -9.725 -51.701 -12.710 1.00 17.75 179 LYS C N 1
ATOM 5309 C CA . LYS C 1 179 ? -9.797 -50.322 -13.183 1.00 19.18 179 LYS C CA 1
ATOM 5310 C C . LYS C 1 179 ? -9.738 -49.302 -12.049 1.00 24.69 179 LYS C C 1
ATOM 5311 O O . LYS C 1 179 ? -9.340 -48.157 -12.286 1.00 21.30 179 LYS C O 1
ATOM 5317 N N . ASP C 1 180 ? -10.116 -49.683 -10.830 1.00 21.42 180 ASP C N 1
ATOM 5318 C CA . ASP C 1 180 ? -9.999 -48.787 -9.684 1.00 27.10 180 ASP C CA 1
ATOM 5319 C C . ASP C 1 180 ? -8.628 -48.810 -9.028 1.00 29.86 180 ASP C C 1
ATOM 5320 O O . ASP C 1 180 ? -8.275 -47.847 -8.341 1.00 30.91 180 ASP C O 1
ATOM 5325 N N . ASP C 1 181 ? -7.859 -49.885 -9.203 1.00 27.17 181 ASP C N 1
ATOM 5326 C CA . ASP C 1 181 ? -6.548 -50.023 -8.565 1.00 26.54 181 ASP C CA 1
ATOM 5327 C C . ASP C 1 181 ? -5.667 -50.859 -9.480 1.00 16.73 181 ASP C C 1
ATOM 5328 O O . ASP C 1 181 ? -5.423 -52.043 -9.225 1.00 20.82 181 ASP C O 1
ATOM 5333 N N . PRO C 1 182 ? -5.201 -50.274 -10.593 1.00 15.41 182 PRO C N 1
ATOM 5334 C CA . PRO C 1 182 ? -4.566 -51.094 -11.638 1.00 15.87 182 PRO C CA 1
ATOM 5335 C C . PRO C 1 182 ? -3.191 -51.608 -11.260 1.00 15.99 182 PRO C C 1
ATOM 5336 O O . PRO C 1 182 ? -2.800 -52.671 -11.748 1.00 19.92 182 PRO C O 1
ATOM 5340 N N . ARG C 1 183 ? -2.446 -50.885 -10.423 1.00 16.34 183 ARG C N 1
ATOM 5341 C CA . ARG C 1 183 ? -1.168 -51.361 -9.880 1.00 19.74 183 ARG C CA 1
ATOM 5342 C C . ARG C 1 183 ? -0.212 -51.821 -10.976 1.00 18.76 183 ARG C C 1
ATOM 5343 O O . ARG C 1 183 ? 0.406 -52.883 -10.891 1.00 16.75 183 ARG C O 1
ATOM 5351 N N . VAL C 1 184 ? -0.071 -50.979 -12.004 1.00 19.25 184 VAL C N 1
ATOM 5352 C CA . VAL C 1 184 ? 0.772 -51.316 -13.144 1.00 19.92 184 VAL C CA 1
ATOM 5353 C C . VAL C 1 184 ? 2.218 -51.518 -12.700 1.00 21.75 184 VAL C C 1
ATOM 5354 O O . VAL C 1 184 ? 2.882 -52.468 -13.132 1.00 19.52 184 VAL C O 1
ATOM 5358 N N . GLU C 1 185 ? 2.725 -50.644 -11.819 1.00 17.66 185 GLU C N 1
ATOM 5359 C CA . GLU C 1 185 ? 4.139 -50.713 -11.452 1.00 23.33 185 GLU C CA 1
ATOM 5360 C C . GLU C 1 185 ? 4.430 -51.943 -10.605 1.00 19.26 185 GLU C C 1
ATOM 5361 O O . GLU C 1 185 ? 5.499 -52.549 -10.736 1.00 22.04 185 GLU C O 1
ATOM 5367 N N . ASP C 1 186 ? 3.490 -52.322 -9.739 1.00 18.89 186 ASP C N 1
ATOM 5368 C CA . ASP C 1 186 ? 3.588 -53.591 -9.021 1.00 21.48 186 ASP C CA 1
ATOM 5369 C C . ASP C 1 186 ? 3.695 -54.776 -9.977 1.00 21.31 186 ASP C C 1
ATOM 5370 O O . ASP C 1 186 ? 4.493 -55.691 -9.746 1.00 18.61 186 ASP C O 1
ATOM 5375 N N . TYR C 1 187 ? 2.881 -54.800 -11.042 1.00 19.38 187 TYR C N 1
ATOM 5376 C CA . TYR C 1 187 ? 2.974 -55.907 -11.995 1.00 19.70 187 TYR C CA 1
ATOM 5377 C C . TYR C 1 187 ? 4.345 -55.959 -12.660 1.00 19.89 187 TYR C C 1
ATOM 5378 O O . TYR C 1 187 ? 4.918 -57.044 -12.822 1.00 17.73 187 TYR C O 1
ATOM 5387 N N . LEU C 1 188 ? 4.895 -54.797 -13.050 1.00 18.42 188 LEU C N 1
ATOM 5388 C CA . LEU C 1 188 ? 6.213 -54.790 -13.681 1.00 20.21 188 LEU C CA 1
ATOM 5389 C C . LEU C 1 188 ? 7.258 -55.375 -12.751 1.00 20.61 188 LEU C C 1
ATOM 5390 O O . LEU C 1 188 ? 8.173 -56.081 -13.193 1.00 18.57 188 LEU C O 1
ATOM 5395 N N . GLN C 1 189 ? 7.140 -55.090 -11.451 1.00 17.97 189 GLN C N 1
ATOM 5396 C CA . GLN C 1 189 ? 8.152 -55.531 -10.509 1.00 16.82 189 GLN C CA 1
ATOM 5397 C C . GLN C 1 189 ? 8.044 -57.006 -10.181 1.00 21.32 189 GLN C C 1
ATOM 5398 O O . GLN C 1 189 ? 9.045 -57.620 -9.798 1.00 19.74 189 GLN C O 1
ATOM 5404 N N . LYS C 1 190 ? 6.862 -57.599 -10.273 1.00 18.00 190 LYS C N 1
ATOM 5405 C CA . LYS C 1 190 ? 6.775 -58.988 -9.857 1.00 20.99 190 LYS C CA 1
ATOM 5406 C C . LYS C 1 190 ? 6.896 -59.976 -11.015 1.00 25.79 190 LYS C C 1
ATOM 5407 O O . LYS C 1 190 ? 7.020 -61.183 -10.766 1.00 19.34 190 LYS C O 1
ATOM 5413 N N . HIS C 1 191 ? 6.922 -59.510 -12.261 1.00 17.82 191 HIS C N 1
ATOM 5414 C CA . HIS C 1 191 ? 7.055 -60.432 -13.379 1.00 19.67 191 HIS C CA 1
ATOM 5415 C C . HIS C 1 191 ? 7.967 -59.868 -14.453 1.00 22.25 191 HIS C C 1
ATOM 5416 O O . HIS C 1 191 ? 8.063 -58.645 -14.618 1.00 21.72 191 HIS C O 1
ATOM 5423 N N . PRO C 1 192 ? 8.632 -60.740 -15.211 1.00 19.94 192 PRO C N 1
ATOM 5424 C CA . PRO C 1 192 ? 9.450 -60.274 -16.335 1.00 19.52 192 PRO C CA 1
ATOM 5425 C C . PRO C 1 192 ? 8.593 -59.774 -17.491 1.00 19.81 192 PRO C C 1
ATOM 5426 O O . PRO C 1 192 ? 7.467 -60.232 -17.715 1.00 19.40 192 PRO C O 1
ATOM 5430 N N . ILE C 1 193 ? 9.146 -58.807 -18.218 1.00 15.96 193 ILE C N 1
ATOM 5431 C CA . ILE C 1 193 ? 8.545 -58.254 -19.432 1.00 15.58 193 ILE C CA 1
ATOM 5432 C C . ILE C 1 193 ? 9.152 -58.964 -20.629 1.00 18.03 193 ILE C C 1
ATOM 5433 O O . ILE C 1 193 ? 10.380 -59.084 -20.721 1.00 15.80 193 ILE C O 1
ATOM 5438 N N . ARG C 1 194 ? 8.309 -59.416 -21.554 1.00 15.34 194 ARG C N 1
ATOM 5439 C CA . ARG C 1 194 ? 8.777 -59.926 -22.839 1.00 13.76 194 ARG C CA 1
ATOM 5440 C C . ARG C 1 194 ? 8.570 -58.857 -23.901 1.00 16.62 194 ARG C C 1
ATOM 5441 O O . ARG C 1 194 ? 7.510 -58.222 -23.962 1.00 19.84 194 ARG C O 1
ATOM 5449 N N . SER C 1 195 ? 9.584 -58.661 -24.732 1.00 15.92 195 SER C N 1
ATOM 5450 C CA . SER C 1 195 ? 9.547 -57.680 -25.802 1.00 18.48 195 SER C CA 1
ATOM 5451 C C . SER C 1 195 ? 9.492 -58.398 -27.143 1.00 20.38 195 SER C C 1
ATOM 5452 O O . SER C 1 195 ? 10.225 -59.363 -27.369 1.00 21.77 195 SER C O 1
ATOM 5455 N N . TYR C 1 196 ? 8.616 -57.923 -28.024 1.00 18.42 196 TYR C N 1
ATOM 5456 C CA . TYR C 1 196 ? 8.369 -58.552 -29.310 1.00 17.80 196 TYR C CA 1
ATOM 5457 C C . TYR C 1 196 ? 8.436 -57.499 -30.405 1.00 22.62 196 TYR C C 1
ATOM 5458 O O . TYR C 1 196 ? 7.724 -56.490 -30.336 1.00 18.65 196 TYR C O 1
ATOM 5467 N N . GLY C 1 197 ? 9.266 -57.749 -31.419 1.00 18.55 197 GLY C N 1
ATOM 5468 C CA . GLY C 1 197 ? 9.372 -56.847 -32.554 1.00 23.89 197 GLY C CA 1
ATOM 5469 C C . GLY C 1 197 ? 8.471 -57.244 -33.716 1.00 24.34 197 GLY C C 1
ATOM 5470 O O . GLY C 1 197 ? 8.144 -58.412 -33.897 1.00 22.49 197 GLY C O 1
ATOM 5471 N N . HIS C 1 198 ? 8.076 -56.246 -34.512 1.00 17.39 198 HIS C N 1
ATOM 5472 C CA . HIS C 1 198 ? 7.154 -56.463 -35.621 1.00 24.52 198 HIS C CA 1
ATOM 5473 C C . HIS C 1 198 ? 7.485 -55.523 -36.770 1.00 26.54 198 HIS C C 1
ATOM 5474 O O . HIS C 1 198 ? 7.837 -54.358 -36.553 1.00 27.31 198 HIS C O 1
ATOM 5481 N N . ALA C 1 199 ? 7.351 -56.042 -37.983 1.00 21.53 199 ALA C N 1
ATOM 5482 C CA . ALA C 1 199 ? 7.548 -55.302 -39.219 1.00 28.06 199 ALA C CA 1
ATOM 5483 C C . ALA C 1 199 ? 6.233 -55.184 -39.976 1.00 24.90 199 ALA C C 1
ATOM 5484 O O . ALA C 1 199 ? 5.276 -55.922 -39.726 1.00 23.43 199 ALA C O 1
ATOM 5486 N N . LYS C 1 200 ? 6.205 -54.244 -40.919 1.00 26.58 200 LYS C N 1
ATOM 5487 C CA . LYS C 1 200 ? 5.080 -54.124 -41.838 1.00 25.29 200 LYS C CA 1
ATOM 5488 C C . LYS C 1 200 ? 4.727 -55.487 -42.426 1.00 21.69 200 LYS C C 1
ATOM 5489 O O . LYS C 1 200 ? 5.604 -56.271 -42.789 1.00 21.39 200 LYS C O 1
ATOM 5495 N N . GLY C 1 201 ? 3.431 -55.786 -42.467 1.00 23.07 201 GLY C N 1
ATOM 5496 C CA . GLY C 1 201 ? 2.949 -57.059 -42.948 1.00 21.51 201 GLY C CA 1
ATOM 5497 C C . GLY C 1 201 ? 2.732 -58.123 -41.890 1.00 25.13 201 GLY C C 1
ATOM 5498 O O . GLY C 1 201 ? 2.134 -59.162 -42.203 1.00 23.30 201 GLY C O 1
ATOM 5499 N N . ASP C 1 202 ? 3.197 -57.911 -40.658 1.00 23.34 202 ASP C N 1
ATOM 5500 C CA . ASP C 1 202 ? 3.027 -58.900 -39.601 1.00 23.33 202 ASP C CA 1
ATOM 5501 C C . ASP C 1 202 ? 1.604 -58.900 -39.054 1.00 23.90 202 ASP C C 1
ATOM 5502 O O . ASP C 1 202 ? 0.892 -57.894 -39.113 1.00 19.58 202 ASP C O 1
ATOM 5507 N N . LEU C 1 203 ? 1.202 -60.048 -38.502 1.00 17.75 203 LEU C N 1
ATOM 5508 C CA . LEU C 1 203 ? 0.006 -60.152 -37.677 1.00 16.61 203 LEU C CA 1
ATOM 5509 C C . LEU C 1 203 ? 0.355 -60.863 -36.380 1.00 17.90 203 LEU C C 1
ATOM 5510 O O . LEU C 1 203 ? 1.219 -61.746 -36.352 1.00 26.11 203 LEU C O 1
ATOM 5515 N N . TYR C 1 204 ? -0.319 -60.483 -35.299 1.00 18.79 204 TYR C N 1
ATOM 5516 C CA . TYR C 1 204 ? -0.107 -61.224 -34.062 1.00 21.13 204 TYR C CA 1
ATOM 5517 C C . TYR C 1 204 ? -1.394 -61.275 -33.257 1.00 18.72 204 TYR C C 1
ATOM 5518 O O . TYR C 1 204 ? -2.261 -60.405 -33.375 1.00 20.29 204 TYR C O 1
ATOM 5527 N N . LEU C 1 205 ? -1.511 -62.322 -32.446 1.00 19.91 205 LEU C N 1
ATOM 5528 C CA . LEU C 1 205 ? -2.671 -62.535 -31.599 1.00 16.45 205 LEU C CA 1
ATOM 5529 C C . LEU C 1 205 ? -2.263 -62.317 -30.149 1.00 18.49 205 LEU C C 1
ATOM 5530 O O . LEU C 1 205 ? -1.205 -62.778 -29.715 1.00 16.79 205 LEU C O 1
ATOM 5535 N N . LEU C 1 206 ? -3.106 -61.603 -29.415 1.00 16.54 206 LEU C N 1
ATOM 5536 C CA . LEU C 1 206 ? -2.828 -61.183 -28.055 1.00 18.45 206 LEU C CA 1
ATOM 5537 C C . LEU C 1 206 ? -4.024 -61.453 -27.161 1.00 19.02 206 LEU C C 1
ATOM 5538 O O . LEU C 1 206 ? -5.169 -61.181 -27.536 1.00 22.53 206 LEU C O 1
ATOM 5543 N N . ARG C 1 207 ? -3.757 -61.998 -25.975 1.00 18.41 207 ARG C N 1
ATOM 5544 C CA . ARG C 1 207 ? -4.797 -62.253 -24.983 1.00 16.85 207 ARG C CA 1
ATOM 5545 C C . ARG C 1 207 ? -4.936 -60.967 -24.179 1.00 21.94 207 ARG C C 1
ATOM 5546 O O . ARG C 1 207 ? -4.332 -60.807 -23.122 1.00 17.93 207 ARG C O 1
ATOM 5554 N N . SER C 1 208 ? -5.757 -60.036 -24.686 1.00 16.46 208 SER C N 1
ATOM 5555 C CA . SER C 1 208 ? -5.694 -58.652 -24.225 1.00 18.33 208 SER C CA 1
ATOM 5556 C C . SER C 1 208 ? -6.258 -58.446 -22.819 1.00 18.59 208 SER C C 1
ATOM 5557 O O . SER C 1 208 ? -5.855 -57.490 -22.150 1.00 22.26 208 SER C O 1
ATOM 5560 N N . ASP C 1 209 ? -7.146 -59.318 -22.340 1.00 18.65 209 ASP C N 1
ATOM 5561 C CA . ASP C 1 209 ? -7.721 -59.098 -21.014 1.00 20.04 209 ASP C CA 1
ATOM 5562 C C . ASP C 1 209 ? -6.762 -59.479 -19.887 1.00 22.95 209 ASP C C 1
ATOM 5563 O O . ASP C 1 209 ? -6.876 -58.940 -18.781 1.00 23.43 209 ASP C O 1
ATOM 5568 N N . THR C 1 210 ? -5.825 -60.397 -20.123 1.00 17.63 210 THR C N 1
ATOM 5569 C CA . THR C 1 210 ? -4.928 -60.849 -19.059 1.00 18.60 210 THR C CA 1
ATOM 5570 C C . THR C 1 210 ? -3.463 -60.575 -19.371 1.00 19.03 210 THR C C 1
ATOM 5571 O O . THR C 1 210 ? -2.582 -60.978 -18.604 1.00 18.91 210 THR C O 1
ATOM 5575 N N . THR C 1 211 ? -3.174 -59.879 -20.462 1.00 14.04 211 THR C N 1
ATOM 5576 C CA . THR C 1 211 ? -1.800 -59.545 -20.820 1.00 18.71 211 THR C CA 1
ATOM 5577 C C . THR C 1 211 ? -1.655 -58.032 -20.763 1.00 16.62 211 THR C C 1
ATOM 5578 O O . THR C 1 211 ? -2.156 -57.314 -21.636 1.00 17.89 211 THR C O 1
ATOM 5582 N N . LEU C 1 212 ? -0.996 -57.559 -19.712 1.00 17.14 212 LEU C N 1
ATOM 5583 C CA . LEU C 1 212 ? -0.584 -56.163 -19.620 1.00 20.49 212 LEU C CA 1
ATOM 5584 C C . LEU C 1 212 ? 0.401 -55.849 -20.737 1.00 16.32 212 LEU C C 1
ATOM 5585 O O . LEU C 1 212 ? 1.436 -56.513 -20.856 1.00 15.91 212 LEU C O 1
ATOM 5590 N N . HIS C 1 213 ? 0.092 -54.848 -21.566 1.00 15.58 213 HIS C N 1
ATOM 5591 C CA . HIS C 1 213 ? 0.948 -54.635 -22.729 1.00 19.61 213 HIS C CA 1
ATOM 5592 C C . HIS C 1 213 ? 1.011 -53.162 -23.128 1.00 19.66 213 HIS C C 1
ATOM 5593 O O . HIS C 1 213 ? 0.142 -52.355 -22.782 1.00 18.69 213 HIS C O 1
ATOM 5600 N N . ARG C 1 214 ? 2.059 -52.829 -23.880 1.00 17.39 214 ARG C N 1
ATOM 5601 C CA . ARG C 1 214 ? 2.276 -51.472 -24.371 1.00 15.93 214 ARG C CA 1
ATOM 5602 C C . ARG C 1 214 ? 3.155 -51.534 -25.610 1.00 22.39 214 ARG C C 1
ATOM 5603 O O . ARG C 1 214 ? 3.731 -52.573 -25.926 1.00 17.13 214 ARG C O 1
ATOM 5611 N N . THR C 1 215 ? 3.272 -50.397 -26.298 1.00 18.97 215 THR C N 1
ATOM 5612 C CA . THR C 1 215 ? 4.287 -50.226 -27.327 1.00 18.56 215 THR C CA 1
ATOM 5613 C C . THR C 1 215 ? 5.341 -49.231 -26.847 1.00 19.69 215 THR C C 1
ATOM 5614 O O . THR C 1 215 ? 5.021 -48.220 -26.215 1.00 21.92 215 THR C O 1
ATOM 5618 N N . VAL C 1 216 ? 6.597 -49.541 -27.130 1.00 17.79 216 VAL C N 1
ATOM 5619 C CA . VAL C 1 216 ? 7.711 -48.681 -26.720 1.00 19.69 216 VAL C CA 1
ATOM 5620 C C . VAL C 1 216 ? 7.623 -47.349 -27.462 1.00 18.44 216 VAL C C 1
ATOM 5621 O O . VAL C 1 216 ? 7.448 -47.338 -28.697 1.00 22.88 216 VAL C O 1
ATOM 5625 N N . PRO C 1 217 ? 7.724 -46.214 -26.771 1.00 20.11 217 PRO C N 1
ATOM 5626 C CA . PRO C 1 217 ? 7.510 -44.917 -27.435 1.00 20.40 217 PRO C CA 1
ATOM 5627 C C . PRO C 1 217 ? 8.442 -44.693 -28.618 1.00 21.54 217 PRO C C 1
ATOM 5628 O O . PRO C 1 217 ? 9.614 -45.074 -28.590 1.00 21.77 217 PRO C O 1
ATOM 5632 N N . LEU C 1 218 ? 7.905 -44.063 -29.664 1.00 22.36 218 LEU C N 1
ATOM 5633 C CA . LEU C 1 218 ? 8.728 -43.673 -30.806 1.00 18.91 218 LEU C CA 1
ATOM 5634 C C . LEU C 1 218 ? 9.746 -42.624 -30.381 1.00 21.03 218 LEU C C 1
ATOM 5635 O O . LEU C 1 218 ? 9.429 -41.696 -29.632 1.00 22.70 218 LEU C O 1
ATOM 5640 N N . ASN C 1 219 ? 10.983 -42.781 -30.845 1.00 23.83 219 ASN C N 1
ATOM 5641 C CA . ASN C 1 219 ? 12.030 -41.824 -30.518 1.00 24.07 219 ASN C CA 1
ATOM 5642 C C . ASN C 1 219 ? 12.345 -40.902 -31.688 1.00 23.67 219 ASN C C 1
ATOM 5643 O O . ASN C 1 219 ? 13.322 -40.148 -31.628 1.00 26.98 219 ASN C O 1
ATOM 5648 N N . ALA C 1 220 ? 11.535 -40.955 -32.747 1.00 26.69 220 ALA C N 1
ATOM 5649 C CA . ALA C 1 220 ? 11.645 -40.057 -33.888 1.00 29.09 220 ALA C CA 1
ATOM 5650 C C . ALA C 1 220 ? 10.278 -39.944 -34.548 1.00 34.23 220 ALA C C 1
ATOM 5651 O O . ALA C 1 220 ? 9.365 -40.726 -34.272 1.00 27.97 220 ALA C O 1
ATOM 5653 N N . ASP C 1 221 ? 10.140 -38.967 -35.442 1.00 32.98 221 ASP C N 1
ATOM 5654 C CA . ASP C 1 221 ? 8.914 -38.842 -36.230 1.00 31.12 221 ASP C CA 1
ATOM 5655 C C . ASP C 1 221 ? 8.947 -39.904 -37.322 1.00 32.41 221 ASP C C 1
ATOM 5656 O O . ASP C 1 221 ? 9.487 -39.694 -38.409 1.00 31.31 221 ASP C O 1
ATOM 5661 N N . ARG C 1 222 ? 8.366 -41.062 -37.020 1.00 22.00 222 ARG C N 1
ATOM 5662 C CA . ARG C 1 222 ? 8.173 -42.145 -37.978 1.00 25.18 222 ARG C CA 1
ATOM 5663 C C . ARG C 1 222 ? 6.751 -42.661 -37.804 1.00 29.49 222 ARG C C 1
ATOM 5664 O O . ARG C 1 222 ? 6.099 -42.382 -36.796 1.00 22.85 222 ARG C O 1
ATOM 5672 N N . THR C 1 223 ? 6.272 -43.425 -38.782 1.00 23.98 223 THR C N 1
ATOM 5673 C CA . THR C 1 223 ? 4.864 -43.803 -38.846 1.00 25.76 223 THR C CA 1
ATOM 5674 C C . THR C 1 223 ? 4.701 -45.290 -38.549 1.00 26.61 223 THR C C 1
ATOM 5675 O O . THR C 1 223 ? 5.314 -46.137 -39.212 1.00 27.52 223 THR C O 1
ATOM 5679 N N . ARG C 1 224 ? 3.886 -45.594 -37.542 1.00 20.26 224 ARG C N 1
ATOM 5680 C CA . ARG C 1 224 ? 3.469 -46.954 -37.217 1.00 22.61 224 ARG C CA 1
ATOM 5681 C C . ARG C 1 224 ? 1.951 -46.980 -37.165 1.00 19.56 224 ARG C C 1
ATOM 5682 O O . ARG C 1 224 ? 1.340 -46.215 -36.412 1.00 22.08 224 ARG C O 1
ATOM 5690 N N . ILE C 1 225 ? 1.345 -47.866 -37.945 1.00 19.43 225 ILE C N 1
ATOM 5691 C CA . ILE C 1 225 ? -0.104 -47.937 -38.078 1.00 19.07 225 ILE C CA 1
ATOM 5692 C C . ILE C 1 225 ? -0.520 -49.379 -37.862 1.00 19.51 225 ILE C C 1
ATOM 5693 O O . ILE C 1 225 ? 0.080 -50.292 -38.438 1.00 21.47 225 ILE C O 1
ATOM 5698 N N . ILE C 1 226 ? -1.540 -49.590 -37.038 1.00 18.83 226 ILE C N 1
ATOM 5699 C CA . ILE C 1 226 ? -2.057 -50.932 -36.825 1.00 20.06 226 ILE C CA 1
ATOM 5700 C C . ILE C 1 226 ? -3.564 -50.917 -36.996 1.00 18.46 226 ILE C C 1
ATOM 5701 O O . ILE C 1 226 ? -4.236 -49.913 -36.734 1.00 20.35 226 ILE C O 1
ATOM 5706 N N . LEU C 1 227 ? -4.087 -52.046 -37.461 1.00 18.31 227 LEU C N 1
ATOM 5707 C CA . LEU C 1 227 ? -5.490 -52.380 -37.316 1.00 21.52 227 LEU C CA 1
ATOM 5708 C C . LEU C 1 227 ? -5.639 -53.345 -36.140 1.00 18.42 227 LEU C C 1
ATOM 5709 O O . LEU C 1 227 ? -4.835 -54.264 -35.971 1.00 20.79 227 LEU C O 1
ATOM 5714 N N . ASN C 1 228 ? -6.657 -53.117 -35.323 1.00 15.35 228 ASN C N 1
ATOM 5715 C CA . ASN C 1 228 ? -6.940 -53.933 -34.146 1.00 17.54 228 ASN C CA 1
ATOM 5716 C C . ASN C 1 228 ? -8.310 -54.549 -34.364 1.00 21.19 228 ASN C C 1
ATOM 5717 O O . ASN C 1 228 ? -9.320 -53.846 -34.291 1.00 20.55 228 ASN C O 1
ATOM 5722 N N . THR C 1 229 ? -8.349 -55.842 -34.673 1.00 18.66 229 THR C N 1
ATOM 5723 C CA . THR C 1 229 ? -9.604 -56.581 -34.754 1.00 16.64 229 THR C CA 1
ATOM 5724 C C . THR C 1 229 ? -9.706 -57.407 -33.489 1.00 20.52 229 THR C C 1
ATOM 5725 O O . THR C 1 229 ? -8.828 -58.233 -33.213 1.00 19.93 229 THR C O 1
ATOM 5729 N N . CYS C 1 230 ? -10.764 -57.176 -32.722 1.00 19.09 230 CYS C N 1
ATOM 5730 C CA . CYS C 1 230 ? -10.865 -57.684 -31.359 1.00 17.98 230 CYS C CA 1
ATOM 5731 C C . CYS C 1 230 ? -12.102 -58.566 -31.247 1.00 19.78 230 CYS C C 1
ATOM 5732 O O . CYS C 1 230 ? -13.235 -58.082 -31.379 1.00 18.77 230 CYS C O 1
ATOM 5735 N N . TRP C 1 231 ? -11.881 -59.859 -31.028 1.00 16.75 231 TRP C N 1
ATOM 5736 C CA . TRP C 1 231 ? -12.947 -60.824 -30.815 1.00 19.94 231 TRP C CA 1
ATOM 5737 C C . TRP C 1 231 ? -13.026 -61.170 -29.328 1.00 24.68 231 TRP C C 1
ATOM 5738 O O . TRP C 1 231 ? -12.202 -60.729 -28.523 1.00 22.51 231 TRP C O 1
ATOM 5749 N N . ALA C 1 232 ? -14.022 -61.984 -28.963 1.00 20.82 232 ALA C N 1
ATOM 5750 C CA . ALA C 1 232 ? -14.351 -62.208 -27.564 1.00 17.12 232 ALA C CA 1
ATOM 5751 C C . ALA C 1 232 ? -14.662 -63.680 -27.322 1.00 21.51 232 ALA C C 1
ATOM 5752 O O . ALA C 1 232 ? -14.888 -64.462 -28.251 1.00 20.24 232 ALA C O 1
ATOM 5754 N N . SER C 1 233 ? -14.695 -64.043 -26.046 1.00 23.13 233 SER C N 1
ATOM 5755 C CA . SER C 1 233 ? -15.041 -65.387 -25.618 1.00 17.85 233 SER C CA 1
ATOM 5756 C C . SER C 1 233 ? -16.543 -65.486 -25.367 1.00 19.01 233 SER C C 1
ATOM 5757 O O . SER C 1 233 ? -17.267 -64.485 -25.365 1.00 21.36 233 SER C O 1
ATOM 5760 N N . ARG C 1 234 ? -17.002 -66.717 -25.116 1.00 27.12 234 ARG C N 1
ATOM 5761 C CA . ARG C 1 234 ? -18.384 -66.919 -24.681 1.00 24.88 234 ARG C CA 1
ATOM 5762 C C . ARG C 1 234 ? -18.661 -66.193 -23.369 1.00 22.63 234 ARG C C 1
ATOM 5763 O O . ARG C 1 234 ? -19.694 -65.525 -23.230 1.00 24.60 234 ARG C O 1
ATOM 5771 N N . ALA C 1 235 ? -17.741 -66.288 -22.399 1.00 18.72 235 ALA C N 1
ATOM 5772 C CA . ALA C 1 235 ? -17.966 -65.621 -21.114 1.00 23.52 235 ALA C CA 1
ATOM 5773 C C . ALA C 1 235 ? -17.980 -64.107 -21.266 1.00 25.41 235 ALA C C 1
ATOM 5774 O O . ALA C 1 235 ? -18.708 -63.420 -20.534 1.00 21.65 235 ALA C O 1
ATOM 5776 N N . ASP C 1 236 ? -17.210 -63.578 -22.229 1.00 21.75 236 ASP C N 1
ATOM 5777 C CA . ASP C 1 236 ? -17.217 -62.142 -22.487 1.00 21.65 236 ASP C CA 1
ATOM 5778 C C . ASP C 1 236 ? -18.617 -61.650 -22.839 1.00 21.67 236 ASP C C 1
ATOM 5779 O O . ASP C 1 236 ? -18.947 -60.490 -22.578 1.00 21.50 236 ASP C O 1
ATOM 5784 N N . GLN C 1 237 ? -19.445 -62.523 -23.424 1.00 22.45 237 GLN C N 1
ATOM 5785 C CA . GLN C 1 237 ? -20.766 -62.122 -23.899 1.00 28.79 237 GLN C CA 1
ATOM 5786 C C . GLN C 1 237 ? -21.697 -61.724 -22.757 1.00 28.99 237 GLN C C 1
ATOM 5787 O O . GLN C 1 237 ? -22.606 -60.910 -22.959 1.00 35.33 237 GLN C O 1
ATOM 5793 N N A GLN C 1 238 ? -21.484 -62.278 -21.563 0.50 29.67 238 GLN C N 1
ATOM 5794 N N B GLN C 1 238 ? -21.501 -62.268 -21.557 0.50 29.68 238 GLN C N 1
ATOM 5795 C CA A GLN C 1 238 ? -22.370 -62.047 -20.430 0.50 34.09 238 GLN C CA 1
ATOM 5796 C CA B GLN C 1 238 ? -22.412 -61.987 -20.455 0.50 34.09 238 GLN C CA 1
ATOM 5797 C C A GLN C 1 238 ? -21.831 -61.032 -19.435 0.50 31.24 238 GLN C C 1
ATOM 5798 C C B GLN C 1 238 ? -21.780 -61.196 -19.320 0.50 31.29 238 GLN C C 1
ATOM 5799 O O A GLN C 1 238 ? -22.613 -60.488 -18.648 0.50 28.86 238 GLN C O 1
ATOM 5800 O O B GLN C 1 238 ? -22.448 -60.966 -18.306 0.50 30.03 238 GLN C O 1
ATOM 5811 N N . LYS C 1 239 ? -20.530 -60.764 -19.451 1.00 27.11 239 LYS C N 1
ATOM 5812 C CA . LYS C 1 239 ? -19.906 -60.004 -18.383 1.00 27.42 239 LYS C CA 1
ATOM 5813 C C . LYS C 1 239 ? -20.227 -58.518 -18.501 1.00 33.19 239 LYS C C 1
ATOM 5814 O O . LYS C 1 239 ? -20.405 -57.980 -19.596 1.00 29.00 239 LYS C O 1
ATOM 5820 N N . ALA C 1 240 ? -20.346 -57.866 -17.348 1.00 25.55 240 ALA C N 1
ATOM 5821 C CA . ALA C 1 240 ? -20.574 -56.430 -17.327 1.00 30.50 240 ALA C CA 1
ATOM 5822 C C . ALA C 1 240 ? -19.260 -55.717 -17.614 1.00 28.80 240 ALA C C 1
ATOM 5823 O O . ALA C 1 240 ? -18.248 -55.980 -16.960 1.00 32.81 240 ALA C O 1
ATOM 5825 N N . THR C 1 241 ? -19.273 -54.839 -18.612 1.00 27.90 241 THR C N 1
ATOM 5826 C CA . THR C 1 241 ? -18.082 -54.147 -19.079 1.00 25.84 241 THR C CA 1
ATOM 5827 C C . THR C 1 241 ? -18.361 -52.654 -19.116 1.00 29.19 241 THR C C 1
ATOM 5828 O O . THR C 1 241 ? -19.430 -52.228 -19.568 1.00 29.19 241 THR C O 1
ATOM 5832 N N . THR C 1 242 ? -17.406 -51.866 -18.631 1.00 25.26 242 THR C N 1
ATOM 5833 C CA . THR C 1 242 ? -17.419 -50.424 -18.820 1.00 26.80 242 THR C CA 1
ATOM 5834 C C . THR C 1 242 ? -16.409 -50.066 -19.904 1.00 25.30 242 THR C C 1
ATOM 5835 O O . THR C 1 242 ? -15.447 -50.802 -20.145 1.00 25.53 242 THR C O 1
ATOM 5839 N N . HIS C 1 243 ? -16.647 -48.942 -20.583 1.00 25.75 243 HIS C N 1
ATOM 5840 C CA . HIS C 1 243 ? -15.955 -48.641 -21.833 1.00 29.64 243 HIS C CA 1
ATOM 5841 C C . HIS C 1 243 ? -15.214 -47.309 -21.794 1.00 24.34 243 HIS C C 1
ATOM 5842 O O . HIS C 1 243 ? -14.919 -46.729 -22.846 1.00 20.81 243 HIS C O 1
ATOM 5849 N N . GLU C 1 244 ? -14.877 -46.840 -20.594 1.00 21.90 244 GLU C N 1
ATOM 5850 C CA . GLU C 1 244 ? -14.272 -45.524 -20.417 1.00 25.27 244 GLU C CA 1
ATOM 5851 C C . GLU C 1 244 ? -13.025 -45.316 -21.289 1.00 27.52 244 GLU C C 1
ATOM 5852 O O . GLU C 1 244 ? -12.865 -44.242 -21.875 1.00 22.06 244 GLU C O 1
ATOM 5858 N N . THR C 1 245 ? -12.147 -46.331 -21.424 1.00 22.12 245 THR C N 1
ATOM 5859 C CA . THR C 1 245 ? -10.925 -46.103 -22.200 1.00 23.53 245 THR C CA 1
ATOM 5860 C C . THR C 1 245 ? -11.209 -46.043 -23.702 1.00 22.98 245 THR C C 1
ATOM 5861 O O . THR C 1 245 ? -10.602 -45.228 -24.406 1.00 23.28 245 THR C O 1
ATOM 5865 N N . MET C 1 246 ? -12.115 -46.882 -24.227 1.00 21.83 246 MET C N 1
ATOM 5866 C CA . MET C 1 246 ? -12.540 -46.679 -25.621 1.00 26.52 246 MET C CA 1
ATOM 5867 C C . MET C 1 246 ? -13.292 -45.376 -25.840 1.00 25.60 246 MET C C 1
ATOM 5868 O O . MET C 1 246 ? -13.096 -44.727 -26.869 1.00 27.58 246 MET C O 1
ATOM 5873 N N . ASN C 1 247 ? -14.165 -44.978 -24.912 1.00 24.43 247 ASN C N 1
ATOM 5874 C CA . ASN C 1 247 ? -14.859 -43.713 -25.118 1.00 26.04 247 ASN C CA 1
ATOM 5875 C C . ASN C 1 247 ? -13.875 -42.551 -25.170 1.00 31.02 247 ASN C C 1
ATOM 5876 O O . ASN C 1 247 ? -14.093 -41.584 -25.912 1.00 28.67 247 ASN C O 1
ATOM 5881 N N . ALA C 1 248 ? -12.769 -42.646 -24.425 1.00 21.60 248 ALA C N 1
ATOM 5882 C CA . ALA C 1 248 ? -11.795 -41.559 -24.389 1.00 20.42 248 ALA C CA 1
ATOM 5883 C C . ALA C 1 248 ? -10.899 -41.533 -25.624 1.00 25.89 248 ALA C C 1
ATOM 5884 O O . ALA C 1 248 ? -10.477 -40.454 -26.052 1.00 29.50 248 ALA C O 1
ATOM 5886 N N . MET C 1 249 ? -10.613 -42.687 -26.228 1.00 23.45 249 MET C N 1
ATOM 5887 C CA . MET C 1 249 ? -9.614 -42.748 -27.290 1.00 20.20 249 MET C CA 1
ATOM 5888 C C . MET C 1 249 ? -10.188 -42.640 -28.695 1.00 29.50 249 MET C C 1
ATOM 5889 O O . MET C 1 249 ? -9.433 -42.319 -29.622 1.00 23.40 249 MET C O 1
ATOM 5894 N N . PHE C 1 250 ? -11.488 -42.899 -28.886 1.00 20.95 250 PHE C N 1
ATOM 5895 C CA . PHE C 1 250 ? -12.034 -43.063 -30.231 1.00 27.78 250 PHE C CA 1
ATOM 5896 C C . PHE C 1 250 ? -13.335 -42.293 -30.399 1.00 29.05 250 PHE C C 1
ATOM 5897 O O . PHE C 1 250 ? -14.153 -42.232 -29.478 1.00 25.66 250 PHE C O 1
ATOM 5905 N N . ASP C 1 251 ? -13.532 -41.736 -31.588 1.00 27.46 251 ASP C N 1
ATOM 5906 C CA . ASP C 1 251 ? -14.821 -41.135 -31.959 1.00 34.51 251 ASP C CA 1
ATOM 5907 C C . ASP C 1 251 ? -15.892 -42.213 -32.169 1.00 38.26 251 ASP C C 1
ATOM 5908 O O . ASP C 1 251 ? -15.585 -43.340 -32.587 1.00 33.68 251 ASP C O 1
ATOM 5913 N N . SER D 1 5 ? 24.449 -24.042 39.750 1.00 46.04 5 SER D N 1
ATOM 5914 C CA . SER D 1 5 ? 25.457 -23.954 38.704 1.00 47.24 5 SER D CA 1
ATOM 5915 C C . SER D 1 5 ? 25.218 -22.736 37.804 1.00 36.03 5 SER D C 1
ATOM 5916 O O . SER D 1 5 ? 24.356 -21.900 38.069 1.00 31.44 5 SER D O 1
ATOM 5919 N N . ILE D 1 6 ? 25.987 -22.635 36.732 1.00 34.24 6 ILE D N 1
ATOM 5920 C CA . ILE D 1 6 ? 25.887 -21.510 35.813 1.00 34.56 6 ILE D CA 1
ATOM 5921 C C . ILE D 1 6 ? 25.106 -21.970 34.592 1.00 31.49 6 ILE D C 1
ATOM 5922 O O . ILE D 1 6 ? 25.459 -22.969 33.952 1.00 30.76 6 ILE D O 1
ATOM 5927 N N . THR D 1 7 ? 24.023 -21.257 34.290 1.00 28.26 7 THR D N 1
ATOM 5928 C CA . THR D 1 7 ? 23.084 -21.617 33.244 1.00 28.01 7 THR D CA 1
ATOM 5929 C C . THR D 1 7 ? 22.835 -20.413 32.345 1.00 29.05 7 THR D C 1
ATOM 5930 O O . THR D 1 7 ? 23.226 -19.283 32.655 1.00 28.21 7 THR D O 1
ATOM 5934 N N . ALA D 1 8 ? 22.140 -20.660 31.232 1.00 25.71 8 ALA D N 1
ATOM 5935 C CA . ALA D 1 8 ? 21.830 -19.576 30.307 1.00 26.67 8 ALA D CA 1
ATOM 5936 C C . ALA D 1 8 ? 20.980 -18.507 30.972 1.00 27.89 8 ALA D C 1
ATOM 5937 O O . ALA D 1 8 ? 21.118 -17.316 30.662 1.00 24.90 8 ALA D O 1
ATOM 5939 N N . ALA D 1 9 ? 20.115 -18.909 31.902 1.00 30.83 9 ALA D N 1
ATOM 5940 C CA . ALA D 1 9 ? 19.204 -17.977 32.554 1.00 33.03 9 ALA D CA 1
ATOM 5941 C C . ALA D 1 9 ? 19.866 -17.138 33.639 1.00 29.46 9 ALA D C 1
ATOM 5942 O O . ALA D 1 9 ? 19.306 -16.104 34.017 1.00 31.40 9 ALA D O 1
ATOM 5944 N N . ASN D 1 10 ? 21.030 -17.541 34.167 1.00 27.03 10 ASN D N 1
ATOM 5945 C CA . ASN D 1 10 ? 21.659 -16.758 35.230 1.00 27.14 10 ASN D CA 1
ATOM 5946 C C . ASN D 1 10 ? 23.049 -16.224 34.887 1.00 31.25 10 ASN D C 1
ATOM 5947 O O . ASN D 1 10 ? 23.645 -15.523 35.716 1.00 27.10 10 ASN D O 1
ATOM 5952 N N . VAL D 1 11 ? 23.576 -16.508 33.693 1.00 23.15 11 VAL D N 1
ATOM 5953 C CA . VAL D 1 11 ? 24.970 -16.155 33.429 1.00 31.65 11 VAL D CA 1
ATOM 5954 C C . VAL D 1 11 ? 25.134 -14.652 33.208 1.00 28.40 11 VAL D C 1
ATOM 5955 O O . VAL D 1 11 ? 26.152 -14.070 33.602 1.00 30.69 11 VAL D O 1
ATOM 5959 N N . GLU D 1 12 ? 24.136 -13.990 32.618 1.00 30.40 12 GLU D N 1
ATOM 5960 C CA . GLU D 1 12 ? 24.285 -12.573 32.302 1.00 32.84 12 GLU D CA 1
ATOM 5961 C C . GLU D 1 12 ? 24.527 -11.744 33.559 1.00 30.80 12 GLU D C 1
ATOM 5962 O O . GLU D 1 12 ? 25.378 -10.847 33.564 1.00 28.31 12 GLU D O 1
ATOM 5968 N N . GLU D 1 13 ? 23.798 -12.032 34.637 1.00 25.54 13 GLU D N 1
ATOM 5969 C CA . GLU D 1 13 ? 24.016 -11.302 35.882 1.00 28.38 13 GLU D CA 1
ATOM 5970 C C . GLU D 1 13 ? 25.448 -11.479 36.375 1.00 26.93 13 GLU D C 1
ATOM 5971 O O . GLU D 1 13 ? 26.064 -10.529 36.876 1.00 29.94 13 GLU D O 1
ATOM 5973 N N . LEU D 1 14 ? 25.993 -12.691 36.236 1.00 26.03 14 LEU D N 1
ATOM 5974 C CA . LEU D 1 14 ? 27.379 -12.942 36.627 1.00 28.36 14 LEU D CA 1
ATOM 5975 C C . LEU D 1 14 ? 28.355 -12.179 35.740 1.00 27.57 14 LEU D C 1
ATOM 5976 O O . LEU D 1 14 ? 29.388 -11.693 36.219 1.00 27.60 14 LEU D O 1
ATOM 5981 N N . ILE D 1 15 ? 28.051 -12.077 34.441 1.00 25.70 15 ILE D N 1
ATOM 5982 C CA . ILE D 1 15 ? 28.915 -11.342 33.522 1.00 24.66 15 ILE D CA 1
ATOM 5983 C C . ILE D 1 15 ? 28.918 -9.851 33.862 1.00 28.46 15 ILE D C 1
ATOM 5984 O O . ILE D 1 15 ? 29.979 -9.220 33.957 1.00 22.20 15 ILE D O 1
ATOM 5989 N N . ALA D 1 16 ? 27.734 -9.272 34.069 1.00 24.70 16 ALA D N 1
ATOM 5990 C CA . ALA D 1 16 ? 27.641 -7.847 34.375 1.00 24.27 16 ALA D CA 1
ATOM 5991 C C . ALA D 1 16 ? 28.331 -7.500 35.692 1.00 27.13 16 ALA D C 1
ATOM 5992 O O . ALA D 1 16 ? 29.021 -6.476 35.787 1.00 26.57 16 ALA D O 1
ATOM 5994 N N . LYS D 1 17 ? 28.147 -8.328 36.726 1.00 20.59 17 LYS D N 1
ATOM 5995 C CA . LYS D 1 17 ? 28.750 -8.030 38.020 1.00 25.37 17 LYS D CA 1
ATOM 5996 C C . LYS D 1 17 ? 30.268 -8.103 37.950 1.00 20.24 17 LYS D C 1
ATOM 5997 O O . LYS D 1 17 ? 30.963 -7.280 38.555 1.00 22.31 17 LYS D O 1
ATOM 6003 N N . ASN D 1 18 ? 30.808 -9.079 37.224 1.00 25.77 18 ASN D N 1
ATOM 6004 C CA . ASN D 1 18 ? 32.260 -9.146 37.113 1.00 24.63 18 ASN D CA 1
ATOM 6005 C C . ASN D 1 18 ? 32.809 -7.942 36.347 1.00 20.59 18 ASN D C 1
ATOM 6006 O O . ASN D 1 18 ? 33.859 -7.395 36.707 1.00 25.74 18 ASN D O 1
ATOM 6011 N N . ILE D 1 19 ? 32.107 -7.498 35.301 1.00 23.18 19 ILE D N 1
ATOM 6012 C CA . ILE D 1 19 ? 32.605 -6.358 34.532 1.00 21.18 19 ILE D CA 1
ATOM 6013 C C . ILE D 1 19 ? 32.583 -5.080 35.376 1.00 25.83 19 ILE D C 1
ATOM 6014 O O . ILE D 1 19 ? 33.490 -4.241 35.271 1.00 22.55 19 ILE D O 1
ATOM 6019 N N . ALA D 1 20 ? 31.585 -4.934 36.256 1.00 23.54 20 ALA D N 1
ATOM 6020 C CA . ALA D 1 20 ? 31.547 -3.798 37.175 1.00 24.29 20 ALA D CA 1
ATOM 6021 C C . ALA D 1 20 ? 32.761 -3.784 38.099 1.00 25.13 20 ALA D C 1
ATOM 6022 O O . ALA D 1 20 ? 33.324 -2.721 38.382 1.00 27.71 20 ALA D O 1
ATOM 6024 N N . GLU D 1 21 ? 33.189 -4.954 38.568 1.00 25.01 21 GLU D N 1
ATOM 6025 C CA . GLU D 1 21 ? 34.320 -5.009 39.484 1.00 29.37 21 GLU D CA 1
ATOM 6026 C C . GLU D 1 21 ? 35.660 -5.027 38.752 1.00 22.88 21 GLU D C 1
ATOM 6027 O O . GLU D 1 21 ? 36.610 -4.353 39.172 1.00 23.21 21 GLU D O 1
ATOM 6033 N N . ARG D 1 22 ? 35.755 -5.772 37.651 1.00 22.45 22 ARG D N 1
ATOM 6034 C CA . ARG D 1 22 ? 37.039 -5.920 36.975 1.00 18.62 22 ARG D CA 1
ATOM 6035 C C . ARG D 1 22 ? 37.453 -4.639 36.261 1.00 25.76 22 ARG D C 1
ATOM 6036 O O . ARG D 1 22 ? 38.647 -4.311 36.217 1.00 24.64 22 ARG D O 1
ATOM 6044 N N . PHE D 1 23 ? 36.492 -3.888 35.725 1.00 27.59 23 PHE D N 1
ATOM 6045 C CA . PHE D 1 23 ? 36.812 -2.700 34.937 1.00 22.91 23 PHE D CA 1
ATOM 6046 C C . PHE D 1 23 ? 36.242 -1.429 35.555 1.00 26.42 23 PHE D C 1
ATOM 6047 O O . PHE D 1 23 ? 35.559 -0.653 34.877 1.00 26.76 23 PHE D O 1
ATOM 6055 N N . ALA D 1 24 ? 36.512 -1.208 36.842 1.00 25.07 24 ALA D N 1
ATOM 6056 C CA . ALA D 1 24 ? 36.002 -0.044 37.553 1.00 25.69 24 ALA D CA 1
ATOM 6057 C C . ALA D 1 24 ? 36.870 1.198 37.368 1.00 28.22 24 ALA D C 1
ATOM 6058 O O . ALA D 1 24 ? 36.513 2.261 37.883 1.00 37.79 24 ALA D O 1
ATOM 6060 N N . ASP D 1 25 ? 37.985 1.084 36.651 1.00 25.97 25 ASP D N 1
ATOM 6061 C CA . ASP D 1 25 ? 38.978 2.145 36.465 1.00 21.47 25 ASP D CA 1
ATOM 6062 C C . ASP D 1 25 ? 38.827 2.660 35.037 1.00 25.14 25 ASP D C 1
ATOM 6063 O O . ASP D 1 25 ? 39.290 2.016 34.097 1.00 20.99 25 ASP D O 1
ATOM 6068 N N . ASP D 1 26 ? 38.167 3.810 34.876 1.00 23.67 26 ASP D N 1
ATOM 6069 C CA . ASP D 1 26 ? 37.979 4.380 33.543 1.00 26.42 26 ASP D CA 1
ATOM 6070 C C . ASP D 1 26 ? 39.311 4.563 32.826 1.00 23.28 26 ASP D C 1
ATOM 6071 O O . ASP D 1 26 ? 39.414 4.310 31.621 1.00 22.23 26 ASP D O 1
ATOM 6076 N N . HIS D 1 27 ? 40.341 5.014 33.546 1.00 21.38 27 HIS D N 1
ATOM 6077 C CA . HIS D 1 27 ? 41.629 5.245 32.901 1.00 29.88 27 HIS D CA 1
ATOM 6078 C C . HIS D 1 27 ? 42.254 3.948 32.405 1.00 23.54 27 HIS D C 1
ATOM 6079 O O . HIS D 1 27 ? 42.921 3.950 31.363 1.00 22.21 27 HIS D O 1
ATOM 6086 N N . GLU D 1 28 ? 42.057 2.839 33.130 1.00 26.94 28 GLU D N 1
ATOM 6087 C CA . GLU D 1 28 ? 42.511 1.538 32.636 1.00 22.77 28 GLU D CA 1
ATOM 6088 C C . GLU D 1 28 ? 41.771 1.144 31.367 1.00 18.74 28 GLU D C 1
ATOM 6089 O O . GLU D 1 28 ? 42.376 0.625 30.420 1.00 21.15 28 GLU D O 1
ATOM 6095 N N . VAL D 1 29 ? 40.450 1.340 31.347 1.00 20.42 29 VAL D N 1
ATOM 6096 C CA . VAL D 1 29 ? 39.675 0.981 30.169 1.00 19.37 29 VAL D CA 1
ATOM 6097 C C . VAL D 1 29 ? 40.150 1.792 28.969 1.00 24.99 29 VAL D C 1
ATOM 6098 O O . VAL D 1 29 ? 40.278 1.262 27.862 1.00 17.82 29 VAL D O 1
ATOM 6102 N N . LEU D 1 30 ? 40.472 3.074 29.190 1.00 21.80 30 LEU D N 1
ATOM 6103 C CA . LEU D 1 30 ? 41.041 3.920 28.141 1.00 22.33 30 LEU D CA 1
ATOM 6104 C C . LEU D 1 30 ? 42.340 3.330 27.593 1.00 19.30 30 LEU D C 1
ATOM 6105 O O . LEU D 1 30 ? 42.516 3.206 26.373 1.00 20.70 30 LEU D O 1
ATOM 6110 N N . GLY D 1 31 ? 43.258 2.960 28.487 1.00 17.08 31 GLY D N 1
ATOM 6111 C CA . GLY D 1 31 ? 44.491 2.309 28.068 1.00 20.35 31 GLY D CA 1
ATOM 6112 C C . GLY D 1 31 ? 44.237 1.064 27.239 1.00 21.98 31 GLY D C 1
ATOM 6113 O O . GLY D 1 31 ? 44.858 0.864 26.193 1.00 18.62 31 GLY D O 1
ATOM 6114 N N . LEU D 1 32 ? 43.308 0.215 27.697 1.00 18.06 32 LEU D N 1
ATOM 6115 C CA . LEU D 1 32 ? 42.953 -0.983 26.942 1.00 19.80 32 LEU D CA 1
ATOM 6116 C C . LEU D 1 32 ? 42.410 -0.630 25.565 1.00 16.00 32 LEU D C 1
ATOM 6117 O O . LEU D 1 32 ? 42.732 -1.303 24.581 1.00 16.24 32 LEU D O 1
ATOM 6122 N N . SER D 1 33 ? 41.566 0.402 25.485 1.00 16.18 33 SER D N 1
ATOM 6123 C CA . SER D 1 33 ? 41.026 0.835 24.200 1.00 17.30 33 SER D CA 1
ATOM 6124 C C . SER D 1 33 ? 42.136 1.291 23.271 1.00 15.46 33 SER D C 1
ATOM 6125 O O . SER D 1 33 ? 42.162 0.924 22.087 1.00 15.21 33 SER D O 1
ATOM 6128 N N . GLN D 1 34 ? 43.062 2.106 23.791 1.00 17.52 34 GLN D N 1
ATOM 6129 C CA . GLN D 1 34 ? 44.166 2.588 22.969 1.00 19.76 34 GLN D CA 1
ATOM 6130 C C . GLN D 1 34 ? 45.065 1.441 22.517 1.00 20.15 34 GLN D C 1
ATOM 6131 O O . GLN D 1 34 ? 45.505 1.412 21.360 1.00 16.67 34 GLN D O 1
ATOM 6137 N N . HIS D 1 35 ? 45.311 0.465 23.395 1.00 15.50 35 HIS D N 1
ATOM 6138 C CA . HIS D 1 35 ? 46.093 -0.702 22.989 1.00 17.44 35 HIS D CA 1
ATOM 6139 C C . HIS D 1 35 ? 45.400 -1.451 21.861 1.00 20.08 35 HIS D C 1
ATOM 6140 O O . HIS D 1 35 ? 46.040 -1.846 20.875 1.00 17.59 35 HIS D O 1
ATOM 6147 N N . PHE D 1 36 ? 44.079 -1.645 21.995 1.00 16.17 36 PHE D N 1
ATOM 6148 C CA . PHE D 1 36 ? 43.291 -2.338 20.984 1.00 16.06 36 PHE D CA 1
ATOM 6149 C C . PHE D 1 36 ? 43.372 -1.627 19.643 1.00 15.29 36 PHE D C 1
ATOM 6150 O O . PHE D 1 36 ? 43.492 -2.275 18.596 1.00 17.21 36 PHE D O 1
ATOM 6158 N N . ARG D 1 37 ? 43.296 -0.295 19.653 1.00 12.98 37 ARG D N 1
ATOM 6159 C CA . ARG D 1 37 ? 43.297 0.444 18.394 1.00 15.39 37 ARG D CA 1
ATOM 6160 C C . ARG D 1 37 ? 44.690 0.489 17.768 1.00 15.53 37 ARG D C 1
ATOM 6161 O O . ARG D 1 37 ? 44.835 0.306 16.551 1.00 16.49 37 ARG D O 1
ATOM 6169 N N . ARG D 1 38 ? 45.724 0.703 18.584 1.00 16.54 38 ARG D N 1
ATOM 6170 C CA . ARG D 1 38 ? 47.089 0.769 18.062 1.00 16.44 38 ARG D CA 1
ATOM 6171 C C . ARG D 1 38 ? 47.545 -0.585 17.528 1.00 21.43 38 ARG D C 1
ATOM 6172 O O . ARG D 1 38 ? 48.069 -0.675 16.412 1.00 14.03 38 ARG D O 1
ATOM 6180 N N . GLU D 1 39 ? 47.321 -1.653 18.300 1.00 14.56 39 GLU D N 1
ATOM 6181 C CA . GLU D 1 39 ? 47.874 -2.975 18.022 1.00 18.07 39 GLU D CA 1
ATOM 6182 C C . GLU D 1 39 ? 46.884 -3.939 17.376 1.00 13.61 39 GLU D C 1
ATOM 6183 O O . GLU D 1 39 ? 47.279 -5.051 17.014 1.00 16.23 39 GLU D O 1
ATOM 6189 N N . GLY D 1 40 ? 45.625 -3.545 17.195 1.00 14.73 40 GLY D N 1
ATOM 6190 C CA . GLY D 1 40 ? 44.641 -4.470 16.660 1.00 14.08 40 GLY D CA 1
ATOM 6191 C C . GLY D 1 40 ? 44.294 -5.622 17.575 1.00 16.95 40 GLY D C 1
ATOM 6192 O O . GLY D 1 40 ? 43.597 -6.546 17.148 1.00 19.35 40 GLY D O 1
ATOM 6193 N N . TYR D 1 41 ? 44.708 -5.557 18.838 1.00 15.46 41 TYR D N 1
ATOM 6194 C CA . TYR D 1 41 ? 44.677 -6.672 19.774 1.00 13.06 41 TYR D CA 1
ATOM 6195 C C . TYR D 1 41 ? 44.793 -6.098 21.177 1.00 17.69 41 TYR D C 1
ATOM 6196 O O . TYR D 1 41 ? 45.557 -5.154 21.397 1.00 14.56 41 TYR D O 1
ATOM 6205 N N . VAL D 1 42 ? 44.068 -6.683 22.127 1.00 16.80 42 VAL D N 1
ATOM 6206 C CA . VAL D 1 42 ? 44.299 -6.377 23.532 1.00 18.71 42 VAL D CA 1
ATOM 6207 C C . VAL D 1 42 ? 43.947 -7.603 24.369 1.00 20.17 42 VAL D C 1
ATOM 6208 O O . VAL D 1 42 ? 42.899 -8.225 24.172 1.00 20.45 42 VAL D O 1
ATOM 6212 N N . LYS D 1 43 ? 44.846 -7.967 25.276 1.00 17.51 43 LYS D N 1
ATOM 6213 C CA . LYS D 1 43 ? 44.568 -9.033 26.232 1.00 20.74 43 LYS D CA 1
ATOM 6214 C C . LYS D 1 43 ? 43.571 -8.556 27.282 1.00 20.74 43 LYS D C 1
ATOM 6215 O O . LYS D 1 43 ? 43.662 -7.432 27.783 1.00 19.69 43 LYS D O 1
ATOM 6221 N N . LEU D 1 44 ? 42.599 -9.404 27.608 1.00 17.71 44 LEU D N 1
ATOM 6222 C CA . LEU D 1 44 ? 41.533 -9.035 28.543 1.00 16.02 44 LEU D CA 1
ATOM 6223 C C . LEU D 1 44 ? 41.374 -10.091 29.629 1.00 19.07 44 LEU D C 1
ATOM 6224 O O . LEU D 1 44 ? 40.313 -10.714 29.758 1.00 21.03 44 LEU D O 1
ATOM 6229 N N . PRO D 1 45 ? 42.399 -10.295 30.452 1.00 19.23 45 PRO D N 1
ATOM 6230 C CA . PRO D 1 45 ? 42.234 -11.203 31.597 1.00 24.04 45 PRO D CA 1
ATOM 6231 C C . PRO D 1 45 ? 41.100 -10.715 32.488 1.00 23.74 45 PRO D C 1
ATOM 6232 O O . PRO D 1 45 ? 40.953 -9.517 32.736 1.00 21.72 45 PRO D O 1
ATOM 6236 N N . GLY D 1 46 ? 40.260 -11.652 32.917 1.00 24.56 46 GLY D N 1
ATOM 6237 C CA . GLY D 1 46 ? 39.136 -11.313 33.759 1.00 22.71 46 GLY D CA 1
ATOM 6238 C C . GLY D 1 46 ? 37.937 -10.758 33.025 1.00 20.01 46 GLY D C 1
ATOM 6239 O O . GLY D 1 46 ? 37.023 -10.242 33.679 1.00 21.14 46 GLY D O 1
ATOM 6240 N N . LEU D 1 47 ? 37.911 -10.834 31.687 1.00 20.57 47 LEU D N 1
ATOM 6241 C CA . LEU D 1 47 ? 36.734 -10.372 30.946 1.00 20.98 47 LEU D CA 1
ATOM 6242 C C . LEU D 1 47 ? 35.476 -11.087 31.427 1.00 19.15 47 LEU D C 1
ATOM 6243 O O . LEU D 1 47 ? 34.400 -10.480 31.501 1.00 22.94 47 LEU D O 1
ATOM 6248 N N . VAL D 1 48 ? 35.588 -12.383 31.733 1.00 21.68 48 VAL D N 1
ATOM 6249 C CA . VAL D 1 48 ? 34.600 -13.107 32.532 1.00 18.86 48 VAL D CA 1
ATOM 6250 C C . VAL D 1 48 ? 35.335 -13.702 33.736 1.00 25.83 48 VAL D C 1
ATOM 6251 O O . VAL D 1 48 ? 36.563 -13.842 33.740 1.00 26.04 48 VAL D O 1
ATOM 6255 N N . SER D 1 49 ? 34.572 -14.032 34.780 1.00 24.39 49 SER D N 1
ATOM 6256 C CA . SER D 1 49 ? 35.162 -14.613 35.981 1.00 19.70 49 SER D CA 1
ATOM 6257 C C . SER D 1 49 ? 35.563 -16.066 35.730 1.00 19.86 49 SER D C 1
ATOM 6258 O O . SER D 1 49 ? 35.076 -16.702 34.792 1.00 22.17 49 SER D O 1
ATOM 6261 N N . PRO D 1 50 ? 36.465 -16.617 36.556 1.00 26.97 50 PRO D N 1
ATOM 6262 C CA . PRO D 1 50 ? 36.866 -18.021 36.349 1.00 25.29 50 PRO D CA 1
ATOM 6263 C C . PRO D 1 50 ? 35.699 -18.995 36.368 1.00 23.45 50 PRO D C 1
ATOM 6264 O O . PRO D 1 50 ? 35.690 -19.953 35.580 1.00 23.06 50 PRO D O 1
ATOM 6268 N N . GLU D 1 51 ? 34.695 -18.767 37.220 1.00 23.60 51 GLU D N 1
ATOM 6269 C CA . GLU D 1 51 ? 33.580 -19.712 37.276 1.00 31.42 51 GLU D CA 1
ATOM 6270 C C . GLU D 1 51 ? 32.748 -19.669 35.996 1.00 26.67 51 GLU D C 1
ATOM 6271 O O . GLU D 1 51 ? 32.329 -20.717 35.495 1.00 24.04 51 GLU D O 1
ATOM 6277 N N . VAL D 1 52 ? 32.525 -18.476 35.429 1.00 25.91 52 VAL D N 1
ATOM 6278 C CA . VAL D 1 52 ? 31.853 -18.398 34.129 1.00 19.22 52 VAL D CA 1
ATOM 6279 C C . VAL D 1 52 ? 32.711 -19.054 33.053 1.00 22.25 52 VAL D C 1
ATOM 6280 O O . VAL D 1 52 ? 32.213 -19.823 32.221 1.00 22.55 52 VAL D O 1
ATOM 6284 N N . PHE D 1 53 ? 34.019 -18.776 33.062 1.00 23.88 53 PHE D N 1
ATOM 6285 C CA . PHE D 1 53 ? 34.909 -19.389 32.079 1.00 21.98 53 PHE D CA 1
ATOM 6286 C C . PHE D 1 53 ? 34.851 -20.912 32.153 1.00 19.84 53 PHE D C 1
ATOM 6287 O O . PHE D 1 53 ? 34.698 -21.591 31.132 1.00 22.63 53 PHE D O 1
ATOM 6295 N N . ASP D 1 54 ? 34.967 -21.468 33.362 1.00 24.85 54 ASP D N 1
ATOM 6296 C CA . ASP D 1 54 ? 34.983 -22.922 33.514 1.00 24.92 54 ASP D CA 1
ATOM 6297 C C . ASP D 1 54 ? 33.704 -23.554 32.989 1.00 22.16 54 ASP D C 1
ATOM 6298 O O . ASP D 1 54 ? 33.731 -24.649 32.415 1.00 25.83 54 ASP D O 1
ATOM 6303 N N . ALA D 1 55 ? 32.565 -22.898 33.202 1.00 27.57 55 ALA D N 1
ATOM 6304 C CA . ALA D 1 55 ? 31.313 -23.448 32.697 1.00 21.90 55 ALA D CA 1
ATOM 6305 C C . ALA D 1 55 ? 31.292 -23.424 31.177 1.00 26.91 55 ALA D C 1
ATOM 6306 O O . ALA D 1 55 ? 30.815 -24.372 30.536 1.00 22.67 55 ALA D O 1
ATOM 6308 N N . VAL D 1 56 ? 31.841 -22.364 30.579 1.00 22.56 56 VAL D N 1
ATOM 6309 C CA . VAL D 1 56 ? 31.924 -22.306 29.125 1.00 18.70 56 VAL D CA 1
ATOM 6310 C C . VAL D 1 56 ? 32.906 -23.355 28.611 1.00 17.71 56 VAL D C 1
ATOM 6311 O O . VAL D 1 56 ? 32.664 -24.001 27.582 1.00 23.16 56 VAL D O 1
ATOM 6315 N N . ALA D 1 57 ? 34.028 -23.541 29.320 1.00 20.90 57 ALA D N 1
ATOM 6316 C CA . ALA D 1 57 ? 35.003 -24.564 28.939 1.00 20.02 57 ALA D CA 1
ATOM 6317 C C . ALA D 1 57 ? 34.384 -25.962 28.944 1.00 25.36 57 ALA D C 1
ATOM 6318 O O . ALA D 1 57 ? 34.594 -26.752 28.014 1.00 25.25 57 ALA D O 1
ATOM 6320 N N . ALA D 1 58 ? 33.634 -26.292 30.002 1.00 29.20 58 ALA D N 1
ATOM 6321 C CA . ALA D 1 58 ? 32.982 -27.597 30.082 1.00 23.58 58 ALA D CA 1
ATOM 6322 C C . ALA D 1 58 ? 32.066 -27.828 28.887 1.00 23.87 58 ALA D C 1
ATOM 6323 O O . ALA D 1 58 ? 32.096 -28.892 28.261 1.00 22.92 58 ALA D O 1
ATOM 6325 N N . GLU D 1 59 ? 31.247 -26.835 28.548 1.00 19.96 59 GLU D N 1
ATOM 6326 C CA . GLU D 1 59 ? 30.358 -26.986 27.400 1.00 25.01 59 GLU D CA 1
ATOM 6327 C C . GLU D 1 59 ? 31.149 -27.152 26.105 1.00 26.06 59 GLU D C 1
ATOM 6328 O O . GLU D 1 59 ? 30.767 -27.948 25.236 1.00 23.44 59 GLU D O 1
ATOM 6334 N N . THR D 1 60 ? 32.266 -26.419 25.963 1.00 26.20 60 THR D N 1
ATOM 6335 C CA . THR D 1 60 ? 33.096 -26.538 24.761 1.00 21.38 60 THR D CA 1
ATOM 6336 C C . THR D 1 60 ? 33.602 -27.966 24.572 1.00 21.25 60 THR D C 1
ATOM 6337 O O . THR D 1 60 ? 33.576 -28.508 23.459 1.00 24.06 60 THR D O 1
ATOM 6341 N N . HIS D 1 61 ? 34.095 -28.581 25.650 1.00 22.68 61 HIS D N 1
ATOM 6342 C CA . HIS D 1 61 ? 34.618 -29.939 25.548 1.00 24.79 61 HIS D CA 1
ATOM 6343 C C . HIS D 1 61 ? 33.526 -30.911 25.132 1.00 25.64 61 HIS D C 1
ATOM 6344 O O . HIS D 1 61 ? 33.754 -31.777 24.280 1.00 22.67 61 HIS D O 1
ATOM 6351 N N . GLN D 1 62 ? 32.328 -30.774 25.715 1.00 28.07 62 GLN D N 1
ATOM 6352 C CA . GLN D 1 62 ? 31.196 -31.606 25.307 1.00 27.09 62 GLN D CA 1
ATOM 6353 C C . GLN D 1 62 ? 30.928 -31.465 23.815 1.00 29.21 62 GLN D C 1
ATOM 6354 O O . GLN D 1 62 ? 30.726 -32.462 23.109 1.00 28.04 62 GLN D O 1
ATOM 6360 N N . LEU D 1 63 ? 30.928 -30.226 23.315 1.00 23.82 63 LEU D N 1
ATOM 6361 C CA . LEU D 1 63 ? 30.638 -29.992 21.902 1.00 24.18 63 LEU D CA 1
ATOM 6362 C C . LEU D 1 63 ? 31.718 -30.591 21.005 1.00 25.04 63 LEU D C 1
ATOM 6363 O O . LEU D 1 63 ? 31.413 -31.139 19.932 1.00 24.91 63 LEU D O 1
ATOM 6368 N N . ILE D 1 64 ? 32.986 -30.507 21.430 1.00 23.45 64 ILE D N 1
ATOM 6369 C CA . ILE D 1 64 ? 34.070 -31.094 20.645 1.00 25.53 64 ILE D CA 1
ATOM 6370 C C . ILE D 1 64 ? 33.904 -32.606 20.561 1.00 24.85 64 ILE D C 1
ATOM 6371 O O . ILE D 1 64 ? 34.019 -33.201 19.484 1.00 25.87 64 ILE D O 1
ATOM 6376 N N . ASP D 1 65 ? 33.617 -33.249 21.696 1.00 27.36 65 ASP D N 1
ATOM 6377 C CA . ASP D 1 65 ? 33.496 -34.706 21.711 1.00 28.82 65 ASP D CA 1
ATOM 6378 C C . ASP D 1 65 ? 32.423 -35.192 20.742 1.00 30.90 65 ASP D C 1
ATOM 6379 O O . ASP D 1 65 ? 32.595 -36.223 20.078 1.00 30.22 65 ASP D O 1
ATOM 6384 N N . THR D 1 66 ? 31.330 -34.439 20.608 1.00 20.93 66 THR D N 1
ATOM 6385 C CA . THR D 1 66 ? 30.205 -34.848 19.777 1.00 23.37 66 THR D CA 1
ATOM 6386 C C . THR D 1 66 ? 30.359 -34.465 18.304 1.00 31.29 66 THR D C 1
ATOM 6387 O O . THR D 1 66 ? 29.930 -35.223 17.425 1.00 32.21 66 THR D O 1
ATOM 6391 N N . HIS D 1 67 ? 30.971 -33.316 17.999 1.00 25.28 67 HIS D N 1
ATOM 6392 C CA . HIS D 1 67 ? 30.819 -32.721 16.674 1.00 29.50 67 HIS D CA 1
ATOM 6393 C C . HIS D 1 67 ? 32.104 -32.411 15.924 1.00 28.39 67 HIS D C 1
ATOM 6394 O O . HIS D 1 67 ? 32.019 -32.063 14.740 1.00 29.37 67 HIS D O 1
ATOM 6401 N N . GLN D 1 68 ? 33.273 -32.502 16.549 1.00 22.84 68 GLN D N 1
ATOM 6402 C CA . GLN D 1 68 ? 34.483 -32.033 15.884 1.00 27.52 68 GLN D CA 1
ATOM 6403 C C . GLN D 1 68 ? 34.729 -32.778 14.573 1.00 27.39 68 GLN D C 1
ATOM 6404 O O . GLN D 1 68 ? 34.347 -33.941 14.404 1.00 23.79 68 GLN D O 1
ATOM 6410 N N . LYS D 1 69 ? 35.327 -32.070 13.612 1.00 24.37 69 LYS D N 1
ATOM 6411 C CA . LYS D 1 69 ? 35.753 -32.682 12.359 1.00 27.85 69 LYS D CA 1
ATOM 6412 C C . LYS D 1 69 ? 37.115 -32.134 11.957 1.00 33.79 69 LYS D C 1
ATOM 6413 O O . LYS D 1 69 ? 37.370 -30.927 12.031 1.00 26.80 69 LYS D O 1
ATOM 6419 N N . ARG D 1 70 ? 37.987 -33.044 11.546 1.00 24.30 70 ARG D N 1
ATOM 6420 C CA . ARG D 1 70 ? 39.358 -32.716 11.204 1.00 25.68 70 ARG D CA 1
ATOM 6421 C C . ARG D 1 70 ? 39.434 -32.036 9.842 1.00 22.52 70 ARG D C 1
ATOM 6422 O O . ARG D 1 70 ? 38.754 -32.438 8.895 1.00 26.37 70 ARG D O 1
ATOM 6430 N N . ILE D 1 71 ? 40.261 -30.990 9.745 1.00 19.84 71 ILE D N 1
ATOM 6431 C CA . ILE D 1 71 ? 40.564 -30.366 8.465 1.00 26.38 71 ILE D CA 1
ATOM 6432 C C . ILE D 1 71 ? 42.075 -30.254 8.306 1.00 20.56 71 ILE D C 1
ATOM 6433 O O . ILE D 1 71 ? 42.812 -30.051 9.273 1.00 24.67 71 ILE D O 1
ATOM 6438 N N . ASP D 1 72 ? 42.535 -30.403 7.057 1.00 25.14 72 ASP D N 1
ATOM 6439 C CA . ASP D 1 72 ? 43.941 -30.241 6.684 1.00 27.76 72 ASP D CA 1
ATOM 6440 C C . ASP D 1 72 ? 43.939 -29.561 5.318 1.00 26.59 72 ASP D C 1
ATOM 6441 O O . ASP D 1 72 ? 44.115 -30.206 4.285 1.00 31.31 72 ASP D O 1
ATOM 6446 N N . ILE D 1 73 ? 43.716 -28.246 5.310 1.00 21.94 73 ILE D N 1
ATOM 6447 C CA . ILE D 1 73 ? 43.486 -27.515 4.071 1.00 22.01 73 ILE D CA 1
ATOM 6448 C C . ILE D 1 73 ? 44.419 -26.315 4.000 1.00 26.33 73 ILE D C 1
ATOM 6449 O O . ILE D 1 73 ? 44.992 -25.881 5.001 1.00 21.15 73 ILE D O 1
ATOM 6454 N N . ARG D 1 74 ? 44.539 -25.765 2.791 1.00 21.52 74 ARG D N 1
ATOM 6455 C CA . ARG D 1 74 ? 45.250 -24.517 2.549 1.00 25.60 74 ARG D CA 1
ATOM 6456 C C . ARG D 1 74 ? 44.339 -23.619 1.726 1.00 29.19 74 ARG D C 1
ATOM 6457 O O . ARG D 1 74 ? 43.840 -24.041 0.677 1.00 26.83 74 ARG D O 1
ATOM 6465 N N . LEU D 1 75 ? 44.109 -22.395 2.203 1.00 23.16 75 LEU D N 1
ATOM 6466 C CA . LEU D 1 75 ? 43.095 -21.513 1.628 1.00 21.15 75 LEU D CA 1
ATOM 6467 C C . LEU D 1 75 ? 43.747 -20.486 0.707 1.00 22.05 75 LEU D C 1
ATOM 6468 O O . LEU D 1 75 ? 44.557 -19.666 1.154 1.00 21.52 75 LEU D O 1
ATOM 6473 N N . LYS D 1 76 ? 43.370 -20.520 -0.569 1.00 19.82 76 LYS D N 1
ATOM 6474 C CA . LYS D 1 76 ? 43.941 -19.600 -1.546 1.00 20.64 76 LYS D CA 1
ATOM 6475 C C . LYS D 1 76 ? 43.680 -18.140 -1.186 1.00 20.62 76 LYS D C 1
ATOM 6476 O O . LYS D 1 76 ? 44.537 -17.281 -1.429 1.00 17.44 76 LYS D O 1
ATOM 6478 N N . GLU D 1 77 ? 42.519 -17.839 -0.599 1.00 20.63 77 GLU D N 1
ATOM 6479 C CA . GLU D 1 77 ? 42.179 -16.454 -0.265 1.00 17.68 77 GLU D CA 1
ATOM 6480 C C . GLU D 1 77 ? 43.098 -15.839 0.787 1.00 21.39 77 GLU D C 1
ATOM 6481 O O . GLU D 1 77 ? 43.077 -14.614 0.959 1.00 21.45 77 GLU D O 1
ATOM 6487 N N . THR D 1 78 ? 43.877 -16.641 1.512 1.00 21.82 78 THR D N 1
ATOM 6488 C CA . THR D 1 78 ? 44.856 -16.122 2.467 1.00 23.19 78 THR D CA 1
ATOM 6489 C C . THR D 1 78 ? 46.266 -16.597 2.112 1.00 23.71 78 THR D C 1
ATOM 6490 O O . THR D 1 78 ? 47.095 -16.876 2.985 1.00 21.06 78 THR D O 1
ATOM 6494 N N . GLY D 1 79 ? 46.556 -16.682 0.817 1.00 21.54 79 GLY D N 1
ATOM 6495 C CA . GLY D 1 79 ? 47.904 -17.001 0.376 1.00 24.88 79 GLY D CA 1
ATOM 6496 C C . GLY D 1 79 ? 48.293 -18.449 0.552 1.00 25.15 79 GLY D C 1
ATOM 6497 O O . GLY D 1 79 ? 49.481 -18.747 0.717 1.00 23.36 79 GLY D O 1
ATOM 6498 N N . ASP D 1 80 ? 47.318 -19.361 0.512 1.00 23.24 80 ASP D N 1
ATOM 6499 C CA . ASP D 1 80 ? 47.521 -20.788 0.739 1.00 23.09 80 ASP D CA 1
ATOM 6500 C C . ASP D 1 80 ? 48.048 -21.089 2.138 1.00 23.03 80 ASP D C 1
ATOM 6501 O O . ASP D 1 80 ? 48.674 -22.132 2.355 1.00 22.82 80 ASP D O 1
ATOM 6506 N N . SER D 1 81 ? 47.802 -20.206 3.104 1.00 20.16 81 SER D N 1
ATOM 6507 C CA . SER D 1 81 ? 48.157 -20.531 4.470 1.00 21.05 81 SER D CA 1
ATOM 6508 C C . SER D 1 81 ? 47.313 -21.711 4.946 1.00 22.70 81 SER D C 1
ATOM 6509 O O . SER D 1 81 ? 46.204 -21.934 4.451 1.00 21.26 81 SER D O 1
ATOM 6512 N N . PRO D 1 82 ? 47.837 -22.507 5.869 1.00 25.86 82 PRO D N 1
ATOM 6513 C CA . PRO D 1 82 ? 47.145 -23.729 6.276 1.00 22.12 82 PRO D CA 1
ATOM 6514 C C . PRO D 1 82 ? 46.120 -23.525 7.378 1.00 24.67 82 PRO D C 1
ATOM 6515 O O . PRO D 1 82 ? 46.190 -22.593 8.182 1.00 19.33 82 PRO D O 1
ATOM 6519 N N . ARG D 1 83 ? 45.147 -24.435 7.393 1.00 26.07 83 ARG D N 1
ATOM 6520 C CA . ARG D 1 83 ? 44.281 -24.677 8.546 1.00 19.07 83 ARG D CA 1
ATOM 6521 C C . ARG D 1 83 ? 44.397 -26.166 8.874 1.00 24.74 83 ARG D C 1
ATOM 6522 O O . ARG D 1 83 ? 43.785 -27.010 8.211 1.00 22.51 83 ARG D O 1
ATOM 6530 N N . TYR D 1 84 ? 45.203 -26.490 9.878 1.00 23.24 84 TYR D N 1
ATOM 6531 C CA . TYR D 1 84 ? 45.442 -27.869 10.304 1.00 23.47 84 TYR D CA 1
ATOM 6532 C C . TYR D 1 84 ? 44.908 -27.958 11.726 1.00 21.86 84 TYR D C 1
ATOM 6533 O O . TYR D 1 84 ? 45.565 -27.493 12.663 1.00 22.93 84 TYR D O 1
ATOM 6542 N N . MET D 1 85 ? 43.699 -28.501 11.881 1.00 23.81 85 MET D N 1
ATOM 6543 C CA . MET D 1 85 ? 43.011 -28.501 13.167 1.00 20.92 85 MET D CA 1
ATOM 6544 C C . MET D 1 85 ? 41.797 -29.415 13.037 1.00 21.47 85 MET D C 1
ATOM 6545 O O . MET D 1 85 ? 41.484 -29.921 11.954 1.00 19.89 85 MET D O 1
ATOM 6550 N N . SER D 1 86 ? 41.070 -29.540 14.141 1.00 21.80 86 SER D N 1
ATOM 6551 C CA . SER D 1 86 ? 39.691 -30.001 14.170 1.00 23.30 86 SER D CA 1
ATOM 6552 C C . SER D 1 86 ? 38.801 -28.836 14.591 1.00 22.07 86 SER D C 1
ATOM 6553 O O . SER D 1 86 ? 39.207 -27.996 15.393 1.00 23.34 86 SER D O 1
ATOM 6556 N N . THR D 1 87 ? 37.588 -28.774 14.048 1.00 23.75 87 THR D N 1
ATOM 6557 C CA . THR D 1 87 ? 36.732 -27.622 14.293 1.00 19.71 87 THR D CA 1
ATOM 6558 C C . THR D 1 87 ? 35.324 -28.066 14.672 1.00 25.77 87 THR D C 1
ATOM 6559 O O . THR D 1 87 ? 34.892 -29.180 14.369 1.00 23.31 87 THR D O 1
ATOM 6563 N N . VAL D 1 88 ? 34.608 -27.167 15.341 1.00 22.99 88 VAL D N 1
ATOM 6564 C CA . VAL D 1 88 ? 33.175 -27.309 15.586 1.00 21.22 88 VAL D CA 1
ATOM 6565 C C . VAL D 1 88 ? 32.493 -26.072 15.026 1.00 19.91 88 VAL D C 1
ATOM 6566 O O . VAL D 1 88 ? 32.859 -24.947 15.384 1.00 20.14 88 VAL D O 1
ATOM 6570 N N . GLY D 1 89 ? 31.507 -26.279 14.148 1.00 20.61 89 GLY D N 1
ATOM 6571 C CA . GLY D 1 89 ? 30.842 -25.174 13.492 1.00 23.62 89 GLY D CA 1
ATOM 6572 C C . GLY D 1 89 ? 29.778 -24.508 14.351 1.00 25.50 89 GLY D C 1
ATOM 6573 O O . GLY D 1 89 ? 29.372 -24.996 15.410 1.00 25.54 89 GLY D O 1
ATOM 6574 N N . GLN D 1 90 ? 29.327 -23.347 13.874 1.00 19.76 90 GLN D N 1
ATOM 6575 C CA . GLN D 1 90 ? 28.312 -22.590 14.604 1.00 25.41 90 GLN D CA 1
ATOM 6576 C C . GLN D 1 90 ? 26.994 -23.360 14.691 1.00 25.25 90 GLN D C 1
ATOM 6577 O O . GLN D 1 90 ? 26.317 -23.326 15.726 1.00 24.87 90 GLN D O 1
ATOM 6583 N N . LYS D 1 91 ? 26.614 -24.056 13.614 1.00 21.70 91 LYS D N 1
ATOM 6584 C CA . LYS D 1 91 ? 25.320 -24.742 13.589 1.00 26.51 91 LYS D CA 1
ATOM 6585 C C . LYS D 1 91 ? 25.236 -25.766 14.714 1.00 26.92 91 LYS D C 1
ATOM 6586 O O . LYS D 1 91 ? 24.248 -25.818 15.457 1.00 26.36 91 LYS D O 1
ATOM 6592 N N . ALA D 1 92 ? 26.294 -26.561 14.879 1.00 21.93 92 ALA D N 1
ATOM 6593 C CA . ALA D 1 92 ? 26.327 -27.549 15.948 1.00 26.35 92 ALA D CA 1
ATOM 6594 C C . ALA D 1 92 ? 26.295 -26.888 17.321 1.00 26.22 92 ALA D C 1
ATOM 6595 O O . ALA D 1 92 ? 25.624 -27.376 18.236 1.00 24.91 92 ALA D O 1
ATOM 6597 N N . ILE D 1 93 ? 27.025 -25.783 17.494 1.00 24.90 93 ILE D N 1
ATOM 6598 C CA . ILE D 1 93 ? 27.025 -25.102 18.785 1.00 22.48 93 ILE D CA 1
ATOM 6599 C C . ILE D 1 93 ? 25.632 -24.573 19.117 1.00 23.86 93 ILE D C 1
ATOM 6600 O O . ILE D 1 93 ? 25.174 -24.663 20.262 1.00 28.02 93 ILE D O 1
ATOM 6605 N N . ALA D 1 94 ? 24.948 -23.996 18.129 1.00 25.04 94 ALA D N 1
ATOM 6606 C CA . ALA D 1 94 ? 23.620 -23.446 18.378 1.00 29.04 94 ALA D CA 1
ATOM 6607 C C . ALA D 1 94 ? 22.627 -24.544 18.734 1.00 29.19 94 ALA D C 1
ATOM 6608 O O . ALA D 1 94 ? 21.793 -24.363 19.625 1.00 30.60 94 ALA D O 1
ATOM 6610 N N . THR D 1 95 ? 22.709 -25.692 18.055 1.00 27.62 95 THR D N 1
ATOM 6611 C CA . THR D 1 95 ? 21.770 -26.778 18.324 1.00 29.98 95 THR D CA 1
ATOM 6612 C C . THR D 1 95 ? 22.004 -27.388 19.701 1.00 36.27 95 THR D C 1
ATOM 6613 O O . THR D 1 95 ? 21.059 -27.572 20.475 1.00 39.78 95 THR D O 1
ATOM 6617 N N . ASP D 1 96 ? 23.259 -27.695 20.031 1.00 31.58 96 ASP D N 1
ATOM 6618 C CA . ASP D 1 96 ? 23.573 -28.485 21.213 1.00 26.93 96 ASP D CA 1
ATOM 6619 C C . ASP D 1 96 ? 24.175 -27.690 22.366 1.00 33.48 96 ASP D C 1
ATOM 6620 O O . ASP D 1 96 ? 24.281 -28.229 23.472 1.00 31.95 96 ASP D O 1
ATOM 6625 N N . GLY D 1 97 ? 24.566 -26.434 22.154 1.00 29.86 97 GLY D N 1
ATOM 6626 C CA . GLY D 1 97 ? 25.131 -25.632 23.218 1.00 24.41 97 GLY D CA 1
ATOM 6627 C C . GLY D 1 97 ? 24.060 -24.861 23.963 1.00 25.71 97 GLY D C 1
ATOM 6628 O O . GLY D 1 97 ? 22.878 -24.898 23.629 1.00 29.63 97 GLY D O 1
ATOM 6629 N N . SER D 1 98 ? 24.496 -24.139 24.995 1.00 23.87 98 SER D N 1
ATOM 6630 C CA . SER D 1 98 ? 23.566 -23.361 25.805 1.00 27.70 98 SER D CA 1
ATOM 6631 C C . SER D 1 98 ? 24.236 -22.123 26.380 1.00 26.47 98 SER D C 1
ATOM 6632 O O . SER D 1 98 ? 23.734 -21.006 26.225 1.00 27.39 98 SER D O 1
ATOM 6635 N N . LEU D 1 99 ? 25.363 -22.314 27.065 1.00 27.62 99 LEU D N 1
ATOM 6636 C CA . LEU D 1 99 ? 26.098 -21.175 27.602 1.00 24.85 99 LEU D CA 1
ATOM 6637 C C . LEU D 1 99 ? 26.752 -20.349 26.503 1.00 21.88 99 LEU D C 1
ATOM 6638 O O . LEU D 1 99 ? 26.839 -19.123 26.630 1.00 23.48 99 LEU D O 1
ATOM 6643 N N . ILE D 1 100 ? 27.215 -20.986 25.430 1.00 22.02 100 ILE D N 1
ATOM 6644 C CA . ILE D 1 100 ? 27.925 -20.242 24.389 1.00 21.45 100 ILE D CA 1
ATOM 6645 C C . ILE D 1 100 ? 26.939 -19.327 23.666 1.00 20.19 100 ILE D C 1
ATOM 6646 O O . ILE D 1 100 ? 27.232 -18.134 23.515 1.00 19.53 100 ILE D O 1
ATOM 6651 N N . PRO D 1 101 ? 25.762 -19.794 23.225 1.00 21.37 101 PRO D N 1
ATOM 6652 C CA . PRO D 1 101 ? 24.797 -18.826 22.663 1.00 23.52 101 PRO D CA 1
ATOM 6653 C C . PRO D 1 101 ? 24.407 -17.727 23.639 1.00 24.43 101 PRO D C 1
ATOM 6654 O O . PRO D 1 101 ? 24.225 -16.573 23.224 1.00 25.23 101 PRO D O 1
ATOM 6658 N N . ALA D 1 102 ? 24.296 -18.039 24.933 1.00 20.12 102 ALA D N 1
ATOM 6659 C CA . ALA D 1 102 ? 23.877 -17.019 25.889 1.00 23.61 102 ALA D CA 1
ATOM 6660 C C . ALA D 1 102 ? 24.945 -15.947 26.078 1.00 23.02 102 ALA D C 1
ATOM 6661 O O . ALA D 1 102 ? 24.617 -14.759 26.159 1.00 20.57 102 ALA D O 1
ATOM 6663 N N . VAL D 1 103 ? 26.229 -16.326 26.146 1.00 18.60 103 VAL D N 1
ATOM 6664 C CA . VAL D 1 103 ? 27.241 -15.282 26.327 1.00 23.43 103 VAL D CA 1
ATOM 6665 C C . VAL D 1 103 ? 27.399 -14.457 25.050 1.00 19.98 103 VAL D C 1
ATOM 6666 O O . VAL D 1 103 ? 27.742 -13.269 25.115 1.00 20.25 103 VAL D O 1
ATOM 6670 N N . TYR D 1 104 ? 27.149 -15.053 23.878 1.00 19.15 104 TYR D N 1
ATOM 6671 C CA . TYR D 1 104 ? 27.239 -14.282 22.638 1.00 17.12 104 TYR D CA 1
ATOM 6672 C C . TYR D 1 104 ? 26.253 -13.122 22.630 1.00 25.65 104 TYR D C 1
ATOM 6673 O O . TYR D 1 104 ? 26.535 -12.065 22.050 1.00 22.04 104 TYR D O 1
ATOM 6682 N N . GLU D 1 105 ? 25.100 -13.299 23.265 1.00 23.68 105 GLU D N 1
ATOM 6683 C CA . GLU D 1 105 ? 24.069 -12.277 23.332 1.00 23.98 105 GLU D CA 1
ATOM 6684 C C . GLU D 1 105 ? 24.211 -11.380 24.553 1.00 26.20 105 GLU D C 1
ATOM 6685 O O . GLU D 1 105 ? 23.325 -10.563 24.812 1.00 30.61 105 GLU D O 1
ATOM 6691 N N . SER D 1 106 ? 25.295 -11.518 25.312 1.00 20.78 106 SER D N 1
ATOM 6692 C CA . SER D 1 106 ? 25.447 -10.749 26.537 1.00 20.96 106 SER D CA 1
ATOM 6693 C C . SER D 1 106 ? 25.492 -9.250 26.269 1.00 27.76 106 SER D C 1
ATOM 6694 O O . SER D 1 106 ? 26.448 -8.755 25.662 1.00 26.23 106 SER D O 1
ATOM 6697 N N . THR D 1 107 ? 24.455 -8.530 26.719 1.00 21.46 107 THR D N 1
ATOM 6698 C CA . THR D 1 107 ? 24.452 -7.072 26.648 1.00 27.17 107 THR D CA 1
ATOM 6699 C C . THR D 1 107 ? 25.647 -6.477 27.383 1.00 24.78 107 THR D C 1
ATOM 6700 O O . THR D 1 107 ? 26.264 -5.518 26.910 1.00 23.11 107 THR D O 1
ATOM 6704 N N . ALA D 1 108 ? 25.981 -7.022 28.554 1.00 28.59 108 ALA D N 1
ATOM 6705 C CA . ALA D 1 108 ? 27.087 -6.476 29.332 1.00 28.52 108 ALA D CA 1
ATOM 6706 C C . ALA D 1 108 ? 28.429 -6.701 28.638 1.00 22.67 108 ALA D C 1
ATOM 6707 O O . ALA D 1 108 ? 29.289 -5.812 28.637 1.00 23.38 108 ALA D O 1
ATOM 6709 N N . LEU D 1 109 ? 28.636 -7.885 28.059 1.00 23.43 109 LEU D N 1
ATOM 6710 C CA . LEU D 1 109 ? 29.858 -8.136 27.297 1.00 22.62 109 LEU D CA 1
ATOM 6711 C C . LEU D 1 109 ? 29.965 -7.185 26.106 1.00 24.45 109 LEU D C 1
ATOM 6712 O O . LEU D 1 109 ? 30.984 -6.507 25.922 1.00 19.34 109 LEU D O 1
ATOM 6717 N N . LYS D 1 110 ? 28.903 -7.098 25.300 1.00 25.19 110 LYS D N 1
ATOM 6718 C CA . LYS D 1 110 ? 28.957 -6.250 24.110 1.00 23.36 110 LYS D CA 1
ATOM 6719 C C . LYS D 1 110 ? 29.099 -4.779 24.491 1.00 23.79 110 LYS D C 1
ATOM 6720 O O . LYS D 1 110 ? 29.802 -4.015 23.813 1.00 19.66 110 LYS D O 1
ATOM 6726 N N . GLY D 1 111 ? 28.461 -4.370 25.593 1.00 21.86 111 GLY D N 1
ATOM 6727 C CA . GLY D 1 111 ? 28.610 -3.002 26.052 1.00 18.34 111 GLY D CA 1
ATOM 6728 C C . GLY D 1 111 ? 30.045 -2.670 26.416 1.00 21.36 111 GLY D C 1
ATOM 6729 O O . GLY D 1 111 ? 30.561 -1.612 26.043 1.00 20.13 111 GLY D O 1
ATOM 6730 N N . PHE D 1 112 ? 30.715 -3.571 27.141 1.00 21.03 112 PHE D N 1
ATOM 6731 C CA . PHE D 1 112 ? 32.100 -3.298 27.522 1.00 22.10 112 PHE D CA 1
ATOM 6732 C C . PHE D 1 112 ? 33.005 -3.228 26.300 1.00 18.23 112 PHE D C 1
ATOM 6733 O O . PHE D 1 112 ? 33.844 -2.327 26.188 1.00 25.44 112 PHE D O 1
ATOM 6741 N N . LEU D 1 113 ? 32.873 -4.196 25.389 1.00 17.85 113 LEU D N 1
ATOM 6742 C CA . LEU D 1 113 ? 33.664 -4.183 24.163 1.00 19.80 113 LEU D CA 1
ATOM 6743 C C . LEU D 1 113 ? 33.425 -2.922 23.350 1.00 18.95 113 LEU D C 1
ATOM 6744 O O . LEU D 1 113 ? 34.348 -2.442 22.678 1.00 19.29 113 LEU D O 1
ATOM 6749 N N . SER D 1 114 ? 32.192 -2.386 23.379 1.00 16.03 114 SER D N 1
ATOM 6750 C CA . SER D 1 114 ? 31.903 -1.127 22.694 1.00 19.42 114 SER D CA 1
ATOM 6751 C C . SER D 1 114 ? 32.690 0.033 23.293 1.00 22.63 114 SER D C 1
ATOM 6752 O O . SER D 1 114 ? 33.058 0.973 22.575 1.00 21.56 114 SER D O 1
ATOM 6755 N N . ARG D 1 115 ? 32.946 0.001 24.606 1.00 20.68 115 ARG D N 1
ATOM 6756 C CA . ARG D 1 115 ? 33.839 0.993 25.195 1.00 18.75 115 ARG D CA 1
ATOM 6757 C C . ARG D 1 115 ? 35.230 0.909 24.578 1.00 21.66 115 ARG D C 1
ATOM 6758 O O . ARG D 1 115 ? 35.861 1.937 24.301 1.00 22.49 115 ARG D O 1
ATOM 6766 N N . LEU D 1 116 ? 35.732 -0.310 24.367 1.00 18.10 116 LEU D N 1
ATOM 6767 C CA . LEU D 1 116 ? 37.074 -0.461 23.812 1.00 20.35 116 LEU D CA 1
ATOM 6768 C C . LEU D 1 116 ? 37.119 -0.033 22.351 1.00 19.02 116 LEU D C 1
ATOM 6769 O O . LEU D 1 116 ? 38.093 0.590 21.916 1.00 16.60 116 LEU D O 1
ATOM 6774 N N . ALA D 1 117 ? 36.070 -0.352 21.582 1.00 18.64 117 ALA D N 1
ATOM 6775 C CA . ALA D 1 117 ? 36.045 -0.068 20.153 1.00 21.53 117 ALA D CA 1
ATOM 6776 C C . ALA D 1 117 ? 35.612 1.355 19.829 1.00 21.51 117 ALA D C 1
ATOM 6777 O O . ALA D 1 117 ? 35.803 1.799 18.688 1.00 20.42 117 ALA D O 1
ATOM 6779 N N . LYS D 1 118 ? 35.046 2.079 20.796 1.00 20.46 118 LYS D N 1
ATOM 6780 C CA . LYS D 1 118 ? 34.510 3.426 20.575 1.00 21.96 118 LYS D CA 1
ATOM 6781 C C . LYS D 1 118 ? 33.411 3.430 19.518 1.00 26.71 118 LYS D C 1
ATOM 6782 O O . LYS D 1 118 ? 33.199 4.428 18.821 1.00 25.21 118 LYS D O 1
ATOM 6788 N N . GLU D 1 119 ? 32.699 2.314 19.395 1.00 22.98 119 GLU D N 1
ATOM 6789 C CA . GLU D 1 119 ? 31.518 2.233 18.549 1.00 19.90 119 GLU D CA 1
ATOM 6790 C C . GLU D 1 119 ? 30.746 0.996 18.978 1.00 21.51 119 GLU D C 1
ATOM 6791 O O . GLU D 1 119 ? 31.247 0.162 19.734 1.00 21.03 119 GLU D O 1
ATOM 6797 N N . GLU D 1 120 ? 29.523 0.878 18.479 1.00 20.47 120 GLU D N 1
ATOM 6798 C CA . GLU D 1 120 ? 28.664 -0.209 18.917 1.00 22.12 120 GLU D CA 1
ATOM 6799 C C . GLU D 1 120 ? 29.192 -1.540 18.415 1.00 21.02 120 GLU D C 1
ATOM 6800 O O . GLU D 1 120 ? 29.472 -1.704 17.223 1.00 25.11 120 GLU D O 1
ATOM 6806 N N . VAL D 1 121 ? 29.341 -2.482 19.339 1.00 21.99 121 VAL D N 1
ATOM 6807 C CA . VAL D 1 121 ? 29.676 -3.867 19.034 1.00 20.37 121 VAL D CA 1
ATOM 6808 C C . VAL D 1 121 ? 28.367 -4.649 19.016 1.00 22.97 121 VAL D C 1
ATOM 6809 O O . VAL D 1 121 ? 27.630 -4.656 20.007 1.00 23.17 121 VAL D O 1
ATOM 6813 N N . MET D 1 122 ? 28.053 -5.295 17.896 1.00 23.97 122 MET D N 1
ATOM 6814 C CA . MET D 1 122 ? 26.739 -5.915 17.764 1.00 19.05 122 MET D CA 1
ATOM 6815 C C . MET D 1 122 ? 26.886 -7.296 17.143 1.00 20.23 122 MET D C 1
ATOM 6816 O O . MET D 1 122 ? 27.989 -7.746 16.825 1.00 20.19 122 MET D O 1
ATOM 6821 N N . GLY D 1 123 ? 25.753 -7.977 16.990 1.00 19.99 123 GLY D N 1
ATOM 6822 C CA . GLY D 1 123 ? 25.776 -9.332 16.482 1.00 21.62 123 GLY D CA 1
ATOM 6823 C C . GLY D 1 123 ? 26.251 -9.404 15.043 1.00 21.72 123 GLY D C 1
ATOM 6824 O O . GLY D 1 123 ? 26.028 -8.506 14.230 1.00 22.04 123 GLY D O 1
ATOM 6825 N N . CYS D 1 124 ? 26.935 -10.491 14.742 1.00 24.48 124 CYS D N 1
ATOM 6826 C CA . CYS D 1 124 ? 27.393 -10.744 13.382 1.00 28.41 124 CYS D CA 1
ATOM 6827 C C . CYS D 1 124 ? 26.201 -10.920 12.437 1.00 25.09 124 CYS D C 1
ATOM 6828 O O . CYS D 1 124 ? 25.265 -11.658 12.765 1.00 25.64 124 CYS D O 1
ATOM 6831 N N . PRO D 1 125 ? 26.194 -10.272 11.262 1.00 28.15 125 PRO D N 1
ATOM 6832 C CA . PRO D 1 125 ? 25.047 -10.425 10.346 1.00 27.12 125 PRO D CA 1
ATOM 6833 C C . PRO D 1 125 ? 24.991 -11.780 9.659 1.00 33.38 125 PRO D C 1
ATOM 6834 O O . PRO D 1 125 ? 23.932 -12.153 9.141 1.00 32.05 125 PRO D O 1
ATOM 6838 N N . TRP D 1 126 ? 26.095 -12.518 9.622 1.00 28.28 126 TRP D N 1
ATOM 6839 C CA . TRP D 1 126 ? 26.124 -13.866 9.075 1.00 27.15 126 TRP D CA 1
ATOM 6840 C C . TRP D 1 126 ? 26.152 -14.842 10.251 1.00 31.50 126 TRP D C 1
ATOM 6841 O O . TRP D 1 126 ? 27.158 -14.946 10.962 1.00 22.35 126 TRP D O 1
ATOM 6852 N N . ASP D 1 127 ? 25.027 -15.535 10.463 1.00 25.56 127 ASP D N 1
ATOM 6853 C CA . ASP D 1 127 ? 24.836 -16.327 11.673 1.00 26.06 127 ASP D CA 1
ATOM 6854 C C . ASP D 1 127 ? 25.920 -17.376 11.841 1.00 18.16 127 ASP D C 1
ATOM 6855 O O . ASP D 1 127 ? 26.318 -17.691 12.975 1.00 23.03 127 ASP D O 1
ATOM 6860 N N . GLU D 1 128 ? 26.398 -17.941 10.737 1.00 18.86 128 GLU D N 1
ATOM 6861 C CA . GLU D 1 128 ? 27.365 -19.028 10.830 1.00 21.58 128 GLU D CA 1
ATOM 6862 C C . GLU D 1 128 ? 28.721 -18.583 11.360 1.00 20.64 128 GLU D C 1
ATOM 6863 O O . GLU D 1 128 ? 29.541 -19.441 11.708 1.00 23.56 128 GLU D O 1
ATOM 6869 N N . GLU D 1 129 ? 28.980 -17.286 11.468 1.00 22.31 129 GLU D N 1
ATOM 6870 C CA . GLU D 1 129 ? 30.245 -16.838 12.033 1.00 20.10 129 GLU D CA 1
ATOM 6871 C C . GLU D 1 129 ? 30.127 -16.357 13.481 1.00 19.19 129 GLU D C 1
ATOM 6872 O O . GLU D 1 129 ? 31.137 -15.947 14.069 1.00 22.73 129 GLU D O 1
ATOM 6878 N N . LYS D 1 130 ? 28.942 -16.437 14.088 1.00 20.81 130 LYS D N 1
ATOM 6879 C CA . LYS D 1 130 ? 28.779 -15.928 15.449 1.00 20.67 130 LYS D CA 1
ATOM 6880 C C . LYS D 1 130 ? 29.769 -16.575 16.418 1.00 23.60 130 LYS D C 1
ATOM 6881 O O . LYS D 1 130 ? 30.391 -15.884 17.233 1.00 21.42 130 LYS D O 1
ATOM 6887 N N . TYR D 1 131 ? 29.914 -17.901 16.363 1.00 23.10 131 TYR D N 1
ATOM 6888 C CA . TYR D 1 131 ? 30.805 -18.578 17.297 1.00 20.37 131 TYR D CA 1
ATOM 6889 C C . TYR D 1 131 ? 31.242 -19.912 16.715 1.00 18.80 131 TYR D C 1
ATOM 6890 O O . TYR D 1 131 ? 30.429 -20.649 16.162 1.00 19.27 131 TYR D O 1
ATOM 6899 N N . ILE D 1 132 ? 32.535 -20.215 16.840 1.00 18.30 132 ILE D N 1
ATOM 6900 C CA . ILE D 1 132 ? 33.082 -21.498 16.420 1.00 17.18 132 ILE D CA 1
ATOM 6901 C C . ILE D 1 132 ? 34.080 -21.971 17.473 1.00 20.86 132 ILE D C 1
ATOM 6902 O O . ILE D 1 132 ? 34.480 -21.228 18.378 1.00 21.01 132 ILE D O 1
ATOM 6907 N N . ILE D 1 133 ? 34.479 -23.231 17.342 1.00 21.93 133 ILE D N 1
ATOM 6908 C CA . ILE D 1 133 ? 35.501 -23.830 18.184 1.00 18.75 133 ILE D CA 1
ATOM 6909 C C . ILE D 1 133 ? 36.585 -24.407 17.289 1.00 18.84 133 ILE D C 1
ATOM 6910 O O . ILE D 1 133 ? 36.288 -24.972 16.231 1.00 25.25 133 ILE D O 1
ATOM 6915 N N . THR D 1 134 ? 37.850 -24.255 17.702 1.00 22.09 134 THR D N 1
ATOM 6916 C CA . THR D 1 134 ? 38.942 -24.965 17.050 1.00 20.60 134 THR D CA 1
ATOM 6917 C C . THR D 1 134 ? 39.742 -25.735 18.086 1.00 20.60 134 THR D C 1
ATOM 6918 O O . THR D 1 134 ? 39.943 -25.281 19.216 1.00 19.36 134 THR D O 1
ATOM 6922 N N . ARG D 1 135 ? 40.195 -26.908 17.681 1.00 21.88 135 ARG D N 1
ATOM 6923 C CA . ARG D 1 135 ? 41.014 -27.761 18.519 1.00 22.82 135 ARG D CA 1
ATOM 6924 C C . ARG D 1 135 ? 42.252 -28.114 17.721 1.00 21.46 135 ARG D C 1
ATOM 6925 O O . ARG D 1 135 ? 42.148 -28.744 16.661 1.00 21.28 135 ARG D O 1
ATOM 6933 N N . GLN D 1 136 ? 43.407 -27.674 18.201 1.00 24.69 136 GLN D N 1
ATOM 6934 C CA . GLN D 1 136 ? 44.683 -28.098 17.646 1.00 27.51 136 GLN D CA 1
ATOM 6935 C C . GLN D 1 136 ? 45.230 -29.176 18.568 1.00 24.92 136 GLN D C 1
ATOM 6936 O O . GLN D 1 136 ? 45.214 -29.009 19.789 1.00 25.15 136 GLN D O 1
ATOM 6942 N N . HIS D 1 137 ? 45.637 -30.311 17.994 1.00 25.29 137 HIS D N 1
ATOM 6943 C CA . HIS D 1 137 ? 45.922 -31.465 18.838 1.00 30.98 137 HIS D CA 1
ATOM 6944 C C . HIS D 1 137 ? 47.022 -32.377 18.313 1.00 28.89 137 HIS D C 1
ATOM 6945 O O . HIS D 1 137 ? 47.298 -33.394 18.954 1.00 31.98 137 HIS D O 1
ATOM 6952 N N . GLN D 1 138 ? 47.655 -32.075 17.187 1.00 24.41 138 GLN D N 1
ATOM 6953 C CA . GLN D 1 138 ? 48.802 -32.856 16.761 1.00 30.03 138 GLN D CA 1
ATOM 6954 C C . GLN D 1 138 ? 49.895 -31.910 16.290 1.00 36.32 138 GLN D C 1
ATOM 6955 O O . GLN D 1 138 ? 49.650 -30.735 15.992 1.00 25.31 138 GLN D O 1
ATOM 6961 N N . LYS D 1 139 ? 51.118 -32.436 16.256 1.00 31.22 139 LYS D N 1
ATOM 6962 C CA . LYS D 1 139 ? 52.264 -31.654 15.827 1.00 25.44 139 LYS D CA 1
ATOM 6963 C C . LYS D 1 139 ? 52.009 -31.051 14.453 1.00 25.82 139 LYS D C 1
ATOM 6964 O O . LYS D 1 139 ? 51.542 -31.732 13.535 1.00 25.14 139 LYS D O 1
ATOM 6970 N N . GLY D 1 140 ? 52.294 -29.757 14.326 1.00 28.70 140 GLY D N 1
ATOM 6971 C CA . GLY D 1 140 ? 52.087 -29.048 13.085 1.00 28.20 140 GLY D CA 1
ATOM 6972 C C . GLY D 1 140 ? 50.759 -28.329 12.977 1.00 26.22 140 GLY D C 1
ATOM 6973 O O . GLY D 1 140 ? 50.562 -27.566 12.020 1.00 23.28 140 GLY D O 1
ATOM 6974 N N . ASP D 1 141 ? 49.840 -28.549 13.912 1.00 23.58 141 ASP D N 1
ATOM 6975 C CA . ASP D 1 141 ? 48.548 -27.883 13.828 1.00 26.80 141 ASP D CA 1
ATOM 6976 C C . ASP D 1 141 ? 48.716 -26.377 13.993 1.00 22.83 141 ASP D C 1
ATOM 6977 O O . ASP D 1 141 ? 49.545 -25.911 14.776 1.00 24.46 141 ASP D O 1
ATOM 6982 N N . THR D 1 142 ? 47.918 -25.616 13.248 1.00 25.76 142 THR D N 1
ATOM 6983 C CA . THR D 1 142 ? 48.069 -24.171 13.215 1.00 23.26 142 THR D CA 1
ATOM 6984 C C . THR D 1 142 ? 46.812 -23.554 12.623 1.00 22.11 142 THR D C 1
ATOM 6985 O O . THR D 1 142 ? 46.146 -24.157 11.780 1.00 19.54 142 THR D O 1
ATOM 6989 N N . HIS D 1 143 ? 46.486 -22.356 13.087 1.00 16.20 143 HIS D N 1
ATOM 6990 C CA . HIS D 1 143 ? 45.551 -21.491 12.381 1.00 20.73 143 HIS D CA 1
ATOM 6991 C C . HIS D 1 143 ? 46.429 -20.503 11.615 1.00 19.73 143 HIS D C 1
ATOM 6992 O O . HIS D 1 143 ? 46.932 -19.534 12.186 1.00 20.79 143 HIS D O 1
ATOM 6999 N N . GLY D 1 144 ? 46.643 -20.781 10.329 1.00 16.63 144 GLY D N 1
ATOM 7000 C CA . GLY D 1 144 ? 47.588 -20.029 9.533 1.00 19.86 144 GLY D CA 1
ATOM 7001 C C . GLY D 1 144 ? 47.163 -18.594 9.277 1.00 20.43 144 GLY D C 1
ATOM 7002 O O . GLY D 1 144 ? 46.042 -18.172 9.581 1.00 18.38 144 GLY D O 1
ATOM 7003 N N . TRP D 1 145 ? 48.105 -17.838 8.697 1.00 18.84 145 TRP D N 1
ATOM 7004 C CA . TRP D 1 145 ? 47.922 -16.406 8.452 1.00 16.00 145 TRP D CA 1
ATOM 7005 C C . TRP D 1 145 ? 46.582 -16.131 7.778 1.00 17.43 145 TRP D C 1
ATOM 7006 O O . TRP D 1 145 ? 46.259 -16.716 6.736 1.00 17.05 145 TRP D O 1
ATOM 7017 N N . HIS D 1 146 ? 45.799 -15.240 8.380 1.00 16.00 146 HIS D N 1
ATOM 7018 C CA . HIS D 1 146 ? 44.481 -14.924 7.850 1.00 18.79 146 HIS D CA 1
ATOM 7019 C C . HIS D 1 146 ? 44.006 -13.594 8.422 1.00 17.58 146 HIS D C 1
ATOM 7020 O O . HIS D 1 146 ? 44.618 -13.012 9.321 1.00 18.80 146 HIS D O 1
ATOM 7027 N N . TRP D 1 147 ? 42.898 -13.131 7.864 1.00 16.25 147 TRP D N 1
ATOM 7028 C CA . TRP D 1 147 ? 42.084 -12.046 8.368 1.00 16.36 147 TRP D CA 1
ATOM 7029 C C . TRP D 1 147 ? 40.697 -12.615 8.590 1.00 20.11 147 TRP D C 1
ATOM 7030 O O . TRP D 1 147 ? 40.355 -13.675 8.054 1.00 18.45 147 TRP D O 1
ATOM 7041 N N . GLY D 1 148 ? 39.895 -11.898 9.363 1.00 21.99 148 GLY D N 1
ATOM 7042 C CA . GLY D 1 148 ? 38.493 -12.214 9.494 1.00 18.73 148 GLY D CA 1
ATOM 7043 C C . GLY D 1 148 ? 37.608 -11.336 8.626 1.00 22.77 148 GLY D C 1
ATOM 7044 O O . GLY D 1 148 ? 37.980 -10.234 8.232 1.00 19.64 148 GLY D O 1
ATOM 7045 N N . ASP D 1 149 ? 36.408 -11.850 8.339 1.00 20.21 149 ASP D N 1
ATOM 7046 C CA . ASP D 1 149 ? 35.408 -11.084 7.607 1.00 20.21 149 ASP D CA 1
ATOM 7047 C C . ASP D 1 149 ? 34.756 -9.995 8.453 1.00 22.80 149 ASP D C 1
ATOM 7048 O O . ASP D 1 149 ? 34.191 -9.056 7.887 1.00 20.97 149 ASP D O 1
ATOM 7053 N N . PHE D 1 150 ? 34.810 -10.087 9.780 1.00 19.20 150 PHE D N 1
ATOM 7054 C CA . PHE D 1 150 ? 34.106 -9.129 10.625 1.00 23.35 150 PHE D CA 1
ATOM 7055 C C . PHE D 1 150 ? 35.067 -8.512 11.632 1.00 20.57 150 PHE D C 1
ATOM 7056 O O . PHE D 1 150 ? 36.240 -8.894 11.727 1.00 22.47 150 PHE D O 1
ATOM 7064 N N . SER D 1 151 ? 34.567 -7.519 12.369 1.00 19.15 151 SER D N 1
ATOM 7065 C CA . SER D 1 151 ? 35.454 -6.560 13.026 1.00 22.70 151 SER D CA 1
ATOM 7066 C C . SER D 1 151 ? 35.956 -6.983 14.412 1.00 24.24 151 SER D C 1
ATOM 7067 O O . SER D 1 151 ? 37.117 -6.702 14.751 1.00 24.35 151 SER D O 1
ATOM 7070 N N . PHE D 1 152 ? 35.134 -7.636 15.237 1.00 18.01 152 PHE D N 1
ATOM 7071 C CA . PHE D 1 152 ? 35.417 -7.738 16.674 1.00 17.65 152 PHE D CA 1
ATOM 7072 C C . PHE D 1 152 ? 35.411 -9.192 17.140 1.00 24.77 152 PHE D C 1
ATOM 7073 O O . PHE D 1 152 ? 34.353 -9.755 17.429 1.00 24.49 152 PHE D O 1
ATOM 7081 N N . THR D 1 153 ? 36.591 -9.792 17.258 1.00 19.06 153 THR D N 1
ATOM 7082 C CA . THR D 1 153 ? 36.725 -11.191 17.651 1.00 17.39 153 THR D CA 1
ATOM 7083 C C . THR D 1 153 ? 37.251 -11.289 19.081 1.00 21.03 153 THR D C 1
ATOM 7084 O O . THR D 1 153 ? 38.254 -10.652 19.417 1.00 19.90 153 THR D O 1
ATOM 7088 N N . VAL D 1 154 ? 36.589 -12.099 19.911 1.00 19.39 154 VAL D N 1
ATOM 7089 C CA . VAL D 1 154 ? 37.091 -12.463 21.233 1.00 22.06 154 VAL D CA 1
ATOM 7090 C C . VAL D 1 154 ? 37.415 -13.947 21.236 1.00 21.84 154 VAL D C 1
ATOM 7091 O O . VAL D 1 154 ? 36.558 -14.782 20.918 1.00 18.12 154 VAL D O 1
ATOM 7095 N N . ILE D 1 155 ? 38.649 -14.269 21.600 1.00 19.00 155 ILE D N 1
ATOM 7096 C CA . ILE D 1 155 ? 39.133 -15.640 21.674 1.00 17.46 155 ILE D CA 1
ATOM 7097 C C . ILE D 1 155 ? 39.182 -16.042 23.143 1.00 20.31 155 ILE D C 1
ATOM 7098 O O . ILE D 1 155 ? 39.669 -15.274 23.983 1.00 20.56 155 ILE D O 1
ATOM 7103 N N . TRP D 1 156 ? 38.676 -17.236 23.454 1.00 19.04 156 TRP D N 1
ATOM 7104 C CA . TRP D 1 156 ? 38.711 -17.790 24.806 1.00 18.14 156 TRP D CA 1
ATOM 7105 C C . TRP D 1 156 ? 39.668 -18.974 24.810 1.00 18.18 156 TRP D C 1
ATOM 7106 O O . TRP D 1 156 ? 39.500 -19.906 24.020 1.00 17.18 156 TRP D O 1
ATOM 7117 N N . LEU D 1 157 ? 40.657 -18.954 25.705 1.00 18.81 157 LEU D N 1
ATOM 7118 C CA . LEU D 1 157 ? 41.651 -20.030 25.738 1.00 21.25 157 LEU D CA 1
ATOM 7119 C C . LEU D 1 157 ? 41.082 -21.156 26.587 1.00 19.73 157 LEU D C 1
ATOM 7120 O O . LEU D 1 157 ? 41.259 -21.188 27.801 1.00 21.95 157 LEU D O 1
ATOM 7125 N N . ILE D 1 158 ? 40.380 -22.091 25.940 1.00 25.92 158 ILE D N 1
ATOM 7126 C CA . ILE D 1 158 ? 39.773 -23.204 26.670 1.00 22.36 158 ILE D CA 1
ATOM 7127 C C . ILE D 1 158 ? 40.851 -24.145 27.206 1.00 27.84 158 ILE D C 1
ATOM 7128 O O . ILE D 1 158 ? 40.833 -24.528 28.381 1.00 25.44 158 ILE D O 1
ATOM 7133 N N . GLU D 1 159 ? 41.798 -24.540 26.353 1.00 23.38 159 GLU D N 1
ATOM 7134 C CA . GLU D 1 159 ? 42.968 -25.309 26.772 1.00 22.58 159 GLU D CA 1
ATOM 7135 C C . GLU D 1 159 ? 44.196 -24.775 26.051 1.00 24.06 159 GLU D C 1
ATOM 7136 O O . GLU D 1 159 ? 44.107 -24.331 24.904 1.00 25.29 159 GLU D O 1
ATOM 7142 N N . ALA D 1 160 ? 45.352 -24.831 26.718 1.00 18.52 160 ALA D N 1
ATOM 7143 C CA . ALA D 1 160 ? 46.557 -24.419 26.006 1.00 28.39 160 ALA D CA 1
ATOM 7144 C C . ALA D 1 160 ? 47.799 -25.033 26.633 1.00 24.86 160 ALA D C 1
ATOM 7145 O O . ALA D 1 160 ? 47.969 -24.990 27.859 1.00 22.60 160 ALA D O 1
ATOM 7147 N N . PRO D 1 161 ? 48.690 -25.601 25.831 1.00 26.34 161 PRO D N 1
ATOM 7148 C CA . PRO D 1 161 ? 49.982 -26.033 26.364 1.00 25.80 161 PRO D CA 1
ATOM 7149 C C . PRO D 1 161 ? 50.858 -24.829 26.669 1.00 32.27 161 PRO D C 1
ATOM 7150 O O . PRO D 1 161 ? 50.549 -23.685 26.316 1.00 28.29 161 PRO D O 1
ATOM 7154 N N . SER D 1 162 ? 51.969 -25.109 27.350 1.00 24.79 162 SER D N 1
ATOM 7155 C CA . SER D 1 162 ? 53.008 -24.110 27.540 1.00 26.81 162 SER D CA 1
ATOM 7156 C C . SER D 1 162 ? 53.450 -23.563 26.190 1.00 26.39 162 SER D C 1
ATOM 7157 O O . SER D 1 162 ? 53.490 -24.288 25.190 1.00 27.29 162 SER D O 1
ATOM 7160 N N . LEU D 1 163 ? 53.769 -22.266 26.158 1.00 25.55 163 LEU D N 1
ATOM 7161 C CA . LEU D 1 163 ? 54.057 -21.616 24.882 1.00 27.86 163 LEU D CA 1
ATOM 7162 C C . LEU D 1 163 ? 55.233 -22.256 24.154 1.00 26.00 163 LEU D C 1
ATOM 7163 O O . LEU D 1 163 ? 55.311 -22.163 22.920 1.00 25.26 163 LEU D O 1
ATOM 7168 N N . GLU D 1 164 ? 56.119 -22.940 24.886 1.00 26.85 164 GLU D N 1
ATOM 7169 C CA . GLU D 1 164 ? 57.244 -23.640 24.275 1.00 32.37 164 GLU D CA 1
ATOM 7170 C C . GLU D 1 164 ? 56.798 -24.684 23.260 1.00 27.84 164 GLU D C 1
ATOM 7171 O O . GLU D 1 164 ? 57.597 -25.088 22.411 1.00 27.54 164 GLU D O 1
ATOM 7177 N N . TYR D 1 165 ? 55.540 -25.118 23.309 1.00 26.70 165 TYR D N 1
ATOM 7178 C CA . TYR D 1 165 ? 55.035 -26.124 22.385 1.00 24.52 165 TYR D CA 1
ATOM 7179 C C . TYR D 1 165 ? 54.307 -25.534 21.189 1.00 25.10 165 TYR D C 1
ATOM 7180 O O . TYR D 1 165 ? 53.854 -26.291 20.330 1.00 27.08 165 TYR D O 1
ATOM 7189 N N . GLY D 1 166 ? 54.212 -24.215 21.093 1.00 26.94 166 GLY D N 1
ATOM 7190 C CA . GLY D 1 166 ? 53.464 -23.560 20.039 1.00 25.03 166 GLY D CA 1
ATOM 7191 C C . GLY D 1 166 ? 52.223 -22.877 20.592 1.00 25.57 166 GLY D C 1
ATOM 7192 O O . GLY D 1 166 ? 51.995 -22.815 21.805 1.00 23.44 166 GLY D O 1
ATOM 7193 N N . GLY D 1 167 ? 51.417 -22.346 19.669 1.00 19.75 167 GLY D N 1
ATOM 7194 C CA . GLY D 1 167 ? 50.158 -21.708 20.004 1.00 24.43 167 GLY D CA 1
ATOM 7195 C C . GLY D 1 167 ? 50.203 -20.197 20.129 1.00 23.53 167 GLY D C 1
ATOM 7196 O O . GLY D 1 167 ? 49.143 -19.569 20.214 1.00 22.45 167 GLY D O 1
ATOM 7197 N N . MET D 1 168 ? 51.390 -19.599 20.143 1.00 21.59 168 MET D N 1
ATOM 7198 C CA . MET D 1 168 ? 51.512 -18.152 20.253 1.00 17.84 168 MET D CA 1
ATOM 7199 C C . MET D 1 168 ? 50.753 -17.427 19.142 1.00 16.55 168 MET D C 1
ATOM 7200 O O . MET D 1 168 ? 50.810 -17.813 17.972 1.00 17.32 168 MET D O 1
ATOM 7205 N N . LEU D 1 169 ? 50.039 -16.366 19.513 1.00 19.48 169 LEU D N 1
ATOM 7206 C CA . LEU D 1 169 ? 49.401 -15.508 18.524 1.00 20.15 169 LEU D CA 1
ATOM 7207 C C . LEU D 1 169 ? 50.428 -14.553 17.925 1.00 17.59 169 LEU D C 1
ATOM 7208 O O . LEU D 1 169 ? 51.317 -14.069 18.626 1.00 19.67 169 LEU D O 1
ATOM 7213 N N . GLN D 1 170 ? 50.308 -14.289 16.624 1.00 15.94 170 GLN D N 1
ATOM 7214 C CA . GLN D 1 170 ? 51.114 -13.280 15.950 1.00 17.69 170 GLN D CA 1
ATOM 7215 C C . GLN D 1 170 ? 50.187 -12.366 15.155 1.00 17.49 170 GLN D C 1
ATOM 7216 O O . GLN D 1 170 ? 49.189 -12.829 14.603 1.00 19.25 170 GLN D O 1
ATOM 7222 N N . CYS D 1 171 ? 50.506 -11.066 15.110 1.00 14.62 171 CYS D N 1
ATOM 7223 C CA . CYS D 1 171 ? 49.600 -10.046 14.582 1.00 14.10 171 CYS D CA 1
ATOM 7224 C C . CYS D 1 171 ? 50.352 -8.964 13.835 1.00 14.86 171 CYS D C 1
ATOM 7225 O O . CYS D 1 171 ? 51.434 -8.559 14.254 1.00 17.77 171 CYS D O 1
ATOM 7228 N N . ILE D 1 172 ? 49.737 -8.462 12.767 1.00 13.96 172 ILE D N 1
ATOM 7229 C CA . ILE D 1 172 ? 50.148 -7.209 12.134 1.00 17.23 172 ILE D CA 1
ATOM 7230 C C . ILE D 1 172 ? 48.892 -6.361 11.959 1.00 16.91 172 ILE D C 1
ATOM 7231 O O . ILE D 1 172 ? 48.049 -6.689 11.109 1.00 17.63 172 ILE D O 1
ATOM 7236 N N . PRO D 1 173 ? 48.717 -5.288 12.736 1.00 13.26 173 PRO D N 1
ATOM 7237 C CA . PRO D 1 173 ? 47.509 -4.465 12.623 1.00 16.72 173 PRO D CA 1
ATOM 7238 C C . PRO D 1 173 ? 47.598 -3.510 11.443 1.00 18.16 173 PRO D C 1
ATOM 7239 O O . PRO D 1 173 ? 48.647 -3.346 10.818 1.00 17.60 173 PRO D O 1
ATOM 7243 N N . HIS D 1 174 ? 46.464 -2.861 11.175 1.00 15.32 174 HIS D N 1
ATOM 7244 C CA . HIS D 1 174 ? 46.335 -1.826 10.138 1.00 13.60 174 HIS D CA 1
ATOM 7245 C C . HIS D 1 174 ? 46.694 -2.359 8.759 1.00 14.97 174 HIS D C 1
ATOM 7246 O O . HIS D 1 174 ? 47.401 -1.725 7.971 1.00 16.36 174 HIS D O 1
ATOM 7253 N N . THR D 1 175 ? 46.165 -3.532 8.461 1.00 16.04 175 THR D N 1
ATOM 7254 C CA . THR D 1 175 ? 46.242 -4.132 7.142 1.00 14.46 175 THR D CA 1
ATOM 7255 C C . THR D 1 175 ? 44.813 -4.374 6.649 1.00 17.68 175 THR D C 1
ATOM 7256 O O . THR D 1 175 ? 43.841 -3.966 7.286 1.00 16.13 175 THR D O 1
ATOM 7260 N N . ASP D 1 176 ? 44.690 -5.014 5.489 1.00 15.70 176 ASP D N 1
ATOM 7261 C CA . ASP D 1 176 ? 43.387 -5.283 4.904 1.00 17.64 176 ASP D CA 1
ATOM 7262 C C . ASP D 1 176 ? 43.450 -6.622 4.182 1.00 17.37 176 ASP D C 1
ATOM 7263 O O . ASP D 1 176 ? 44.517 -7.079 3.751 1.00 13.55 176 ASP D O 1
ATOM 7268 N N . TRP D 1 177 ? 42.283 -7.241 4.044 1.00 19.40 177 TRP D N 1
ATOM 7269 C CA . TRP D 1 177 ? 42.154 -8.543 3.406 1.00 13.70 177 TRP D CA 1
ATOM 7270 C C . TRP D 1 177 ? 41.677 -8.340 1.972 1.00 17.91 177 TRP D C 1
ATOM 7271 O O . TRP D 1 177 ? 40.516 -7.988 1.741 1.00 18.35 177 TRP D O 1
ATOM 7282 N N . ASN D 1 178 ? 42.567 -8.576 1.019 1.00 15.77 178 ASN D N 1
ATOM 7283 C CA . ASN D 1 178 ? 42.214 -8.645 -0.398 1.00 20.50 178 ASN D CA 1
ATOM 7284 C C . ASN D 1 178 ? 42.198 -10.117 -0.791 1.00 22.89 178 ASN D C 1
ATOM 7285 O O . ASN D 1 178 ? 43.251 -10.744 -0.920 1.00 17.97 178 ASN D O 1
ATOM 7290 N N . LYS D 1 179 ? 41.006 -10.659 -1.024 1.00 16.79 179 LYS D N 1
ATOM 7291 C CA . LYS D 1 179 ? 40.895 -12.094 -1.243 1.00 17.93 179 LYS D CA 1
ATOM 7292 C C . LYS D 1 179 ? 41.421 -12.522 -2.602 1.00 26.56 179 LYS D C 1
ATOM 7293 O O . LYS D 1 179 ? 41.670 -13.714 -2.807 1.00 27.60 179 LYS D O 1
ATOM 7299 N N . ASP D 1 180 ? 41.589 -11.584 -3.528 1.00 23.83 180 ASP D N 1
ATOM 7300 C CA . ASP D 1 180 ? 42.127 -11.881 -4.848 1.00 30.02 180 ASP D CA 1
ATOM 7301 C C . ASP D 1 180 ? 43.644 -11.825 -4.885 1.00 35.55 180 ASP D C 1
ATOM 7302 O O . ASP D 1 180 ? 44.261 -12.525 -5.692 1.00 28.86 180 ASP D O 1
ATOM 7307 N N . ASP D 1 181 ? 44.247 -11.009 -4.016 1.00 28.08 181 ASP D N 1
ATOM 7308 C CA . ASP D 1 181 ? 45.698 -10.803 -3.990 1.00 21.81 181 ASP D CA 1
ATOM 7309 C C . ASP D 1 181 ? 46.089 -10.470 -2.556 1.00 20.03 181 ASP D C 1
ATOM 7310 O O . ASP D 1 181 ? 46.341 -9.309 -2.212 1.00 22.01 181 ASP D O 1
ATOM 7315 N N . PRO D 1 182 ? 46.092 -11.471 -1.668 1.00 20.01 182 PRO D N 1
ATOM 7316 C CA . PRO D 1 182 ? 46.236 -11.152 -0.240 1.00 17.46 182 PRO D CA 1
ATOM 7317 C C . PRO D 1 182 ? 47.619 -10.629 0.129 1.00 16.33 182 PRO D C 1
ATOM 7318 O O . PRO D 1 182 ? 47.724 -9.854 1.084 1.00 17.40 182 PRO D O 1
ATOM 7322 N N . ARG D 1 183 ? 48.673 -10.998 -0.608 1.00 18.06 183 ARG D N 1
ATOM 7323 C CA . ARG D 1 183 ? 50.006 -10.402 -0.434 1.00 18.42 183 ARG D CA 1
ATOM 7324 C C . ARG D 1 183 ? 50.514 -10.528 1.007 1.00 18.14 183 ARG D C 1
ATOM 7325 O O . ARG D 1 183 ? 51.087 -9.587 1.569 1.00 17.61 183 ARG D O 1
ATOM 7333 N N . VAL D 1 184 ? 50.341 -11.715 1.596 1.00 16.51 184 VAL D N 1
ATOM 7334 C CA . VAL D 1 184 ? 50.705 -11.935 3.002 1.00 19.50 184 VAL D CA 1
ATOM 7335 C C . VAL D 1 184 ? 52.203 -11.709 3.227 1.00 18.87 184 VAL D C 1
ATOM 7336 O O . VAL D 1 184 ? 52.609 -11.022 4.171 1.00 15.98 184 VAL D O 1
ATOM 7340 N N . GLU D 1 185 ? 53.048 -12.292 2.370 1.00 19.13 185 GLU D N 1
ATOM 7341 C CA . GLU D 1 185 ? 54.492 -12.149 2.551 1.00 25.21 185 GLU D CA 1
ATOM 7342 C C . GLU D 1 185 ? 54.922 -10.689 2.497 1.00 23.52 185 GLU D C 1
ATOM 7343 O O . GLU D 1 185 ? 55.825 -10.275 3.235 1.00 21.50 185 GLU D O 1
ATOM 7349 N N . ASP D 1 186 ? 54.275 -9.882 1.652 1.00 19.69 186 ASP D N 1
ATOM 7350 C CA . ASP D 1 186 ? 54.649 -8.471 1.573 1.00 20.31 186 ASP D CA 1
ATOM 7351 C C . ASP D 1 186 ? 54.263 -7.727 2.844 1.00 20.08 186 ASP D C 1
ATOM 7352 O O . ASP D 1 186 ? 54.976 -6.817 3.277 1.00 17.54 186 ASP D O 1
ATOM 7357 N N . TYR D 1 187 ? 53.129 -8.083 3.442 1.00 16.02 187 TYR D N 1
ATOM 7358 C CA . TYR D 1 187 ? 52.762 -7.478 4.720 1.00 17.18 187 TYR D CA 1
ATOM 7359 C C . TYR D 1 187 ? 53.779 -7.820 5.805 1.00 17.39 187 TYR D C 1
ATOM 7360 O O . TYR D 1 187 ? 54.142 -6.956 6.619 1.00 17.72 187 TYR D O 1
ATOM 7369 N N . LEU D 1 188 ? 54.241 -9.079 5.845 1.00 16.50 188 LEU D N 1
ATOM 7370 C CA . LEU D 1 188 ? 55.251 -9.464 6.830 1.00 22.79 188 LEU D CA 1
ATOM 7371 C C . LEU D 1 188 ? 56.525 -8.648 6.656 1.00 20.39 188 LEU D C 1
ATOM 7372 O O . LEU D 1 188 ? 57.175 -8.274 7.638 1.00 17.29 188 LEU D O 1
ATOM 7377 N N . GLN D 1 189 ? 56.912 -8.383 5.413 1.00 17.37 189 GLN D N 1
ATOM 7378 C CA . GLN D 1 189 ? 58.138 -7.626 5.175 1.00 19.79 189 GLN D CA 1
ATOM 7379 C C . GLN D 1 189 ? 57.958 -6.142 5.452 1.00 20.21 189 GLN D C 1
ATOM 7380 O O . GLN D 1 189 ? 58.928 -5.468 5.803 1.00 19.91 189 GLN D O 1
ATOM 7386 N N . LYS D 1 190 ? 56.745 -5.607 5.284 1.00 18.44 190 LYS D N 1
ATOM 7387 C CA . LYS D 1 190 ? 56.553 -4.168 5.439 1.00 20.19 190 LYS D CA 1
ATOM 7388 C C . LYS D 1 190 ? 56.368 -3.743 6.888 1.00 20.71 190 LYS D C 1
ATOM 7389 O O . LYS D 1 190 ? 56.579 -2.567 7.198 1.00 23.51 190 LYS D O 1
ATOM 7395 N N . HIS D 1 191 ? 55.995 -4.653 7.783 1.00 20.60 191 HIS D N 1
ATOM 7396 C CA . HIS D 1 191 ? 55.612 -4.255 9.131 1.00 15.00 191 HIS D CA 1
ATOM 7397 C C . HIS D 1 191 ? 56.155 -5.237 10.154 1.00 16.53 191 HIS D C 1
ATOM 7398 O O . HIS D 1 191 ? 56.318 -6.425 9.853 1.00 20.52 191 HIS D O 1
ATOM 7405 N N . PRO D 1 192 ? 56.390 -4.786 11.382 1.00 19.39 192 PRO D N 1
ATOM 7406 C CA . PRO D 1 192 ? 56.788 -5.724 12.431 1.00 18.21 192 PRO D CA 1
ATOM 7407 C C . PRO D 1 192 ? 55.629 -6.628 12.835 1.00 19.54 192 PRO D C 1
ATOM 7408 O O . PRO D 1 192 ? 54.449 -6.287 12.690 1.00 15.04 192 PRO D O 1
ATOM 7412 N N . ILE D 1 193 ? 55.991 -7.819 13.303 1.00 17.69 193 ILE D N 1
ATOM 7413 C CA . ILE D 1 193 ? 55.047 -8.782 13.851 1.00 12.63 193 ILE D CA 1
ATOM 7414 C C . ILE D 1 193 ? 55.118 -8.674 15.363 1.00 15.73 193 ILE D C 1
ATOM 7415 O O . ILE D 1 193 ? 56.214 -8.657 15.934 1.00 16.42 193 ILE D O 1
ATOM 7420 N N . ARG D 1 194 ? 53.958 -8.602 16.010 1.00 14.79 194 ARG D N 1
ATOM 7421 C CA . ARG D 1 194 ? 53.872 -8.698 17.463 1.00 19.32 194 ARG D CA 1
ATOM 7422 C C . ARG D 1 194 ? 53.339 -10.073 17.835 1.00 20.31 194 ARG D C 1
ATOM 7423 O O . ARG D 1 194 ? 52.324 -10.521 17.291 1.00 19.17 194 ARG D O 1
ATOM 7431 N N . SER D 1 195 ? 54.040 -10.741 18.743 1.00 18.40 195 SER D N 1
ATOM 7432 C CA . SER D 1 195 ? 53.675 -12.063 19.229 1.00 17.43 195 SER D CA 1
ATOM 7433 C C . SER D 1 195 ? 53.098 -11.937 20.630 1.00 23.52 195 SER D C 1
ATOM 7434 O O . SER D 1 195 ? 53.608 -11.163 21.447 1.00 17.87 195 SER D O 1
ATOM 7437 N N . TYR D 1 196 ? 52.031 -12.694 20.906 1.00 16.60 196 TYR D N 1
ATOM 7438 C CA . TYR D 1 196 ? 51.349 -12.621 22.193 1.00 20.45 196 TYR D CA 1
ATOM 7439 C C . TYR D 1 196 ? 51.054 -14.030 22.687 1.00 23.13 196 TYR D C 1
ATOM 7440 O O . TYR D 1 196 ? 50.524 -14.856 21.935 1.00 19.65 196 TYR D O 1
ATOM 7449 N N . GLY D 1 197 ? 51.383 -14.297 23.948 1.00 22.58 197 GLY D N 1
ATOM 7450 C CA . GLY D 1 197 ? 51.164 -15.599 24.547 1.00 25.71 197 GLY D CA 1
ATOM 7451 C C . GLY D 1 197 ? 49.937 -15.598 25.440 1.00 21.32 197 GLY D C 1
ATOM 7452 O O . GLY D 1 197 ? 49.578 -14.578 26.023 1.00 22.83 197 GLY D O 1
ATOM 7453 N N . HIS D 1 198 ? 49.272 -16.749 25.517 1.00 26.61 198 HIS D N 1
ATOM 7454 C CA . HIS D 1 198 ? 48.059 -16.877 26.315 1.00 23.09 198 HIS D CA 1
ATOM 7455 C C . HIS D 1 198 ? 48.047 -18.218 27.027 1.00 25.10 198 HIS D C 1
ATOM 7456 O O . HIS D 1 198 ? 48.581 -19.213 26.530 1.00 24.82 198 HIS D O 1
ATOM 7463 N N . ALA D 1 199 ? 47.443 -18.221 28.206 1.00 25.51 199 ALA D N 1
ATOM 7464 C CA . ALA D 1 199 ? 47.280 -19.422 29.004 1.00 29.24 199 ALA D CA 1
ATOM 7465 C C . ALA D 1 199 ? 45.805 -19.783 29.071 1.00 26.47 199 ALA D C 1
ATOM 7466 O O . ALA D 1 199 ? 44.929 -18.945 28.835 1.00 24.30 199 ALA D O 1
ATOM 7468 N N . LYS D 1 200 ? 45.540 -21.052 29.374 1.00 25.49 200 LYS D N 1
ATOM 7469 C CA . LYS D 1 200 ? 44.189 -21.490 29.717 1.00 26.44 200 LYS D CA 1
ATOM 7470 C C . LYS D 1 200 ? 43.530 -20.489 30.659 1.00 24.54 200 LYS D C 1
ATOM 7471 O O . LYS D 1 200 ? 44.124 -20.069 31.654 1.00 23.47 200 LYS D O 1
ATOM 7477 N N . GLY D 1 201 ? 42.323 -20.060 30.306 1.00 25.52 201 GLY D N 1
ATOM 7478 C CA . GLY D 1 201 ? 41.600 -19.086 31.087 1.00 21.59 201 GLY D CA 1
ATOM 7479 C C . GLY D 1 201 ? 41.688 -17.663 30.569 1.00 23.60 201 GLY D C 1
ATOM 7480 O O . GLY D 1 201 ? 40.873 -16.824 30.974 1.00 26.50 201 GLY D O 1
ATOM 7481 N N . ASP D 1 202 ? 42.649 -17.366 29.694 1.00 26.40 202 ASP D N 1
ATOM 7482 C CA . ASP D 1 202 ? 42.768 -16.018 29.145 1.00 24.17 202 ASP D CA 1
ATOM 7483 C C . ASP D 1 202 ? 41.663 -15.746 28.128 1.00 20.18 202 ASP D C 1
ATOM 7484 O O . ASP D 1 202 ? 41.087 -16.658 27.526 1.00 21.93 202 ASP D O 1
ATOM 7489 N N . LEU D 1 203 ? 41.371 -14.460 27.941 1.00 21.48 203 LEU D N 1
ATOM 7490 C CA . LEU D 1 203 ? 40.551 -13.986 26.839 1.00 19.63 203 LEU D CA 1
ATOM 7491 C C . LEU D 1 203 ? 41.275 -12.820 26.184 1.00 19.98 203 LEU D C 1
ATOM 7492 O O . LEU D 1 203 ? 42.001 -12.077 26.850 1.00 21.04 203 LEU D O 1
ATOM 7497 N N . TYR D 1 204 ? 41.083 -12.664 24.878 1.00 15.66 204 TYR D N 1
ATOM 7498 C CA . TYR D 1 204 ? 41.641 -11.500 24.209 1.00 19.21 204 TYR D CA 1
ATOM 7499 C C . TYR D 1 204 ? 40.714 -11.038 23.095 1.00 21.79 204 TYR D C 1
ATOM 7500 O O . TYR D 1 204 ? 39.894 -11.800 22.580 1.00 17.86 204 TYR D O 1
ATOM 7509 N N . LEU D 1 205 ? 40.838 -9.753 22.761 1.00 17.14 205 LEU D N 1
ATOM 7510 C CA . LEU D 1 205 ? 40.042 -9.105 21.731 1.00 15.22 205 LEU D CA 1
ATOM 7511 C C . LEU D 1 205 ? 40.944 -8.786 20.548 1.00 20.20 205 LEU D C 1
ATOM 7512 O O . LEU D 1 205 ? 42.060 -8.277 20.727 1.00 17.92 205 LEU D O 1
ATOM 7517 N N . LEU D 1 206 ? 40.470 -9.106 19.348 1.00 18.48 206 LEU D N 1
ATOM 7518 C CA . LEU D 1 206 ? 41.240 -8.899 18.134 1.00 17.43 206 LEU D CA 1
ATOM 7519 C C . LEU D 1 206 ? 40.388 -8.149 17.116 1.00 17.67 206 LEU D C 1
ATOM 7520 O O . LEU D 1 206 ? 39.204 -8.455 16.936 1.00 18.75 206 LEU D O 1
ATOM 7525 N N . ARG D 1 207 ? 40.985 -7.149 16.475 1.00 15.33 207 ARG D N 1
ATOM 7526 C CA . ARG D 1 207 ? 40.360 -6.424 15.369 1.00 16.28 207 ARG D CA 1
ATOM 7527 C C . ARG D 1 207 ? 40.629 -7.249 14.115 1.00 16.93 207 ARG D C 1
ATOM 7528 O O . ARG D 1 207 ? 41.611 -7.044 13.407 1.00 19.22 207 ARG D O 1
ATOM 7536 N N . SER D 1 208 ? 39.761 -8.225 13.858 1.00 18.02 208 SER D N 1
ATOM 7537 C CA . SER D 1 208 ? 40.101 -9.314 12.948 1.00 18.50 208 SER D CA 1
ATOM 7538 C C . SER D 1 208 ? 40.046 -8.923 11.477 1.00 18.30 208 SER D C 1
ATOM 7539 O O . SER D 1 208 ? 40.711 -9.569 10.657 1.00 17.41 208 SER D O 1
ATOM 7542 N N . ASP D 1 209 ? 39.302 -7.877 11.114 1.00 13.85 209 ASP D N 1
ATOM 7543 C CA . ASP D 1 209 ? 39.261 -7.506 9.703 1.00 19.11 209 ASP D CA 1
ATOM 7544 C C . ASP D 1 209 ? 40.525 -6.790 9.242 1.00 14.97 209 ASP D C 1
ATOM 7545 O O . ASP D 1 209 ? 40.862 -6.864 8.056 1.00 18.21 209 ASP D O 1
ATOM 7550 N N . THR D 1 210 ? 41.217 -6.078 10.130 1.00 14.92 210 THR D N 1
ATOM 7551 C CA . THR D 1 210 ? 42.388 -5.302 9.734 1.00 17.06 210 THR D CA 1
ATOM 7552 C C . THR D 1 210 ? 43.670 -5.787 10.389 1.00 15.27 210 THR D C 1
ATOM 7553 O O . THR D 1 210 ? 44.720 -5.153 10.222 1.00 15.93 210 THR D O 1
ATOM 7557 N N . THR D 1 211 ? 43.619 -6.885 11.136 1.00 12.62 211 THR D N 1
ATOM 7558 C CA . THR D 1 211 ? 44.798 -7.424 11.790 1.00 13.94 211 THR D CA 1
ATOM 7559 C C . THR D 1 211 ? 45.089 -8.779 11.165 1.00 17.02 211 THR D C 1
ATOM 7560 O O . THR D 1 211 ? 44.323 -9.735 11.341 1.00 18.38 211 THR D O 1
ATOM 7564 N N . LEU D 1 212 ? 46.187 -8.854 10.430 1.00 14.76 212 LEU D N 1
ATOM 7565 C CA . LEU D 1 212 ? 46.646 -10.130 9.904 1.00 18.45 212 LEU D CA 1
ATOM 7566 C C . LEU D 1 212 ? 47.184 -10.962 11.065 1.00 17.88 212 LEU D C 1
ATOM 7567 O O . LEU D 1 212 ? 48.031 -10.489 11.830 1.00 17.93 212 LEU D O 1
ATOM 7572 N N . HIS D 1 213 ? 46.682 -12.187 11.223 1.00 14.80 213 HIS D N 1
ATOM 7573 C CA . HIS D 1 213 ? 47.040 -12.943 12.418 1.00 17.55 213 HIS D CA 1
ATOM 7574 C C . HIS D 1 213 ? 47.093 -14.436 12.124 1.00 17.53 213 HIS D C 1
ATOM 7575 O O . HIS D 1 213 ? 46.599 -14.911 11.097 1.00 17.12 213 HIS D O 1
ATOM 7582 N N . ARG D 1 214 ? 47.751 -15.160 13.033 1.00 16.95 214 ARG D N 1
ATOM 7583 C CA . ARG D 1 214 ? 47.948 -16.603 12.947 1.00 19.31 214 ARG D CA 1
ATOM 7584 C C . ARG D 1 214 ? 48.317 -17.117 14.336 1.00 19.35 214 ARG D C 1
ATOM 7585 O O . ARG D 1 214 ? 48.619 -16.335 15.237 1.00 16.17 214 ARG D O 1
ATOM 7593 N N . THR D 1 215 ? 48.310 -18.442 14.498 1.00 12.46 215 THR D N 1
ATOM 7594 C CA . THR D 1 215 ? 48.891 -19.073 15.680 1.00 18.00 215 THR D CA 1
ATOM 7595 C C . THR D 1 215 ? 50.138 -19.846 15.264 1.00 16.37 215 THR D C 1
ATOM 7596 O O . THR D 1 215 ? 50.171 -20.453 14.188 1.00 25.12 215 THR D O 1
ATOM 7600 N N . VAL D 1 216 ? 51.171 -19.789 16.096 1.00 20.92 216 VAL D N 1
ATOM 7601 C CA . VAL D 1 216 ? 52.413 -20.514 15.799 1.00 18.64 216 VAL D CA 1
ATOM 7602 C C . VAL D 1 216 ? 52.135 -22.014 15.849 1.00 21.37 216 VAL D C 1
ATOM 7603 O O . VAL D 1 216 ? 51.541 -22.497 16.831 1.00 21.27 216 VAL D O 1
ATOM 7607 N N . PRO D 1 217 ? 52.521 -22.778 14.829 1.00 18.23 217 PRO D N 1
ATOM 7608 C CA . PRO D 1 217 ? 52.203 -24.211 14.804 1.00 20.14 217 PRO D CA 1
ATOM 7609 C C . PRO D 1 217 ? 52.682 -24.940 16.053 1.00 24.52 217 PRO D C 1
ATOM 7610 O O . PRO D 1 217 ? 53.718 -24.615 16.632 1.00 19.67 217 PRO D O 1
ATOM 7614 N N . LEU D 1 218 ? 51.914 -25.937 16.472 1.00 21.41 218 LEU D N 1
ATOM 7615 C CA . LEU D 1 218 ? 52.367 -26.775 17.576 1.00 26.12 218 LEU D CA 1
ATOM 7616 C C . LEU D 1 218 ? 53.580 -27.582 17.143 1.00 26.34 218 LEU D C 1
ATOM 7617 O O . LEU D 1 218 ? 53.636 -28.095 16.020 1.00 23.96 218 LEU D O 1
ATOM 7622 N N . ASN D 1 219 ? 54.565 -27.680 18.036 1.00 27.61 219 ASN D N 1
ATOM 7623 C CA . ASN D 1 219 ? 55.777 -28.441 17.757 1.00 29.13 219 ASN D CA 1
ATOM 7624 C C . ASN D 1 219 ? 55.802 -29.760 18.513 1.00 32.75 219 ASN D C 1
ATOM 7625 O O . ASN D 1 219 ? 56.838 -30.433 18.546 1.00 33.22 219 ASN D O 1
ATOM 7630 N N . ALA D 1 220 ? 54.678 -30.138 19.113 1.00 31.93 220 ALA D N 1
ATOM 7631 C CA . ALA D 1 220 ? 54.525 -31.405 19.803 1.00 36.20 220 ALA D CA 1
ATOM 7632 C C . ALA D 1 220 ? 53.058 -31.789 19.731 1.00 33.97 220 ALA D C 1
ATOM 7633 O O . ALA D 1 220 ? 52.196 -30.958 19.432 1.00 32.81 220 ALA D O 1
ATOM 7635 N N . ASP D 1 221 ? 52.780 -33.063 19.985 1.00 31.74 221 ASP D N 1
ATOM 7636 C CA . ASP D 1 221 ? 51.402 -33.549 20.010 1.00 33.26 221 ASP D CA 1
ATOM 7637 C C . ASP D 1 221 ? 50.786 -33.114 21.341 1.00 35.03 221 ASP D C 1
ATOM 7638 O O . ASP D 1 221 ? 50.806 -33.842 22.334 1.00 39.17 221 ASP D O 1
ATOM 7643 N N . ARG D 1 222 ? 50.259 -31.888 21.359 1.00 28.29 222 ARG D N 1
ATOM 7644 C CA . ARG D 1 222 ? 49.631 -31.264 22.518 1.00 23.89 222 ARG D CA 1
ATOM 7645 C C . ARG D 1 222 ? 48.304 -30.648 22.085 1.00 27.36 222 ARG D C 1
ATOM 7646 O O . ARG D 1 222 ? 48.024 -30.510 20.896 1.00 32.91 222 ARG D O 1
ATOM 7654 N N . THR D 1 223 ? 47.489 -30.240 23.050 1.00 30.83 223 THR D N 1
ATOM 7655 C CA . THR D 1 223 ? 46.125 -29.812 22.761 1.00 34.19 223 THR D CA 1
ATOM 7656 C C . THR D 1 223 ? 45.945 -28.334 23.085 1.00 25.53 223 THR D C 1
ATOM 7657 O O . THR D 1 223 ? 46.223 -27.896 24.206 1.00 25.01 223 THR D O 1
ATOM 7661 N N . ARG D 1 224 ? 45.486 -27.570 22.094 1.00 24.70 224 ARG D N 1
ATOM 7662 C CA . ARG D 1 224 ? 45.087 -26.182 22.275 1.00 22.67 224 ARG D CA 1
ATOM 7663 C C . ARG D 1 224 ? 43.676 -26.030 21.724 1.00 23.92 224 ARG D C 1
ATOM 7664 O O . ARG D 1 224 ? 43.418 -26.399 20.575 1.00 27.38 224 ARG D O 1
ATOM 7672 N N . ILE D 1 225 ? 42.763 -25.503 22.536 1.00 21.26 225 ILE D N 1
ATOM 7673 C CA . ILE D 1 225 ? 41.363 -25.359 22.144 1.00 23.72 225 ILE D CA 1
ATOM 7674 C C . ILE D 1 225 ? 40.942 -23.928 22.416 1.00 20.22 225 ILE D C 1
ATOM 7675 O O . ILE D 1 225 ? 41.194 -23.405 23.505 1.00 19.03 225 ILE D O 1
ATOM 7680 N N . ILE D 1 226 ? 40.300 -23.292 21.432 1.00 19.66 226 ILE D N 1
ATOM 7681 C CA . ILE D 1 226 ? 39.750 -21.963 21.643 1.00 19.82 226 ILE D CA 1
ATOM 7682 C C . ILE D 1 226 ? 38.276 -21.943 21.270 1.00 18.33 226 ILE D C 1
ATOM 7683 O O . ILE D 1 226 ? 37.806 -22.715 20.429 1.00 19.99 226 ILE D O 1
ATOM 7688 N N . LEU D 1 227 ? 37.556 -21.035 21.915 1.00 20.60 227 LEU D N 1
ATOM 7689 C CA . LEU D 1 227 ? 36.251 -20.582 21.469 1.00 20.07 227 LEU D CA 1
ATOM 7690 C C . LEU D 1 227 ? 36.428 -19.196 20.863 1.00 23.63 227 LEU D C 1
ATOM 7691 O O . LEU D 1 227 ? 37.136 -18.354 21.431 1.00 19.55 227 LEU D O 1
ATOM 7696 N N . ASN D 1 228 ? 35.817 -18.983 19.699 1.00 18.28 228 ASN D N 1
ATOM 7697 C CA . ASN D 1 228 ? 35.848 -17.717 18.968 1.00 16.18 228 ASN D CA 1
ATOM 7698 C C . ASN D 1 228 ? 34.417 -17.185 18.925 1.00 15.29 228 ASN D C 1
ATOM 7699 O O . ASN D 1 228 ? 33.558 -17.776 18.272 1.00 19.59 228 ASN D O 1
ATOM 7704 N N . THR D 1 229 ? 34.158 -16.096 19.643 1.00 14.69 229 THR D N 1
ATOM 7705 C CA . THR D 1 229 ? 32.891 -15.372 19.595 1.00 15.59 229 THR D CA 1
ATOM 7706 C C . THR D 1 229 ? 33.140 -14.105 18.793 1.00 19.30 229 THR D C 1
ATOM 7707 O O . THR D 1 229 ? 33.930 -13.249 19.215 1.00 21.91 229 THR D O 1
ATOM 7711 N N . CYS D 1 230 ? 32.497 -14.003 17.635 1.00 20.14 230 CYS D N 1
ATOM 7712 C CA . CYS D 1 230 ? 32.797 -12.961 16.665 1.00 18.18 230 CYS D CA 1
ATOM 7713 C C . CYS D 1 230 ? 31.617 -12.003 16.549 1.00 21.75 230 CYS D C 1
ATOM 7714 O O . CYS D 1 230 ? 30.528 -12.401 16.120 1.00 17.67 230 CYS D O 1
ATOM 7717 N N . TRP D 1 231 ? 31.837 -10.753 16.941 1.00 17.66 231 TRP D N 1
ATOM 7718 C CA . TRP D 1 231 ? 30.864 -9.679 16.813 1.00 21.13 231 TRP D CA 1
ATOM 7719 C C . TRP D 1 231 ? 31.290 -8.730 15.694 1.00 20.56 231 TRP D C 1
ATOM 7720 O O . TRP D 1 231 ? 32.397 -8.829 15.155 1.00 22.04 231 TRP D O 1
ATOM 7731 N N . ALA D 1 232 ? 30.410 -7.776 15.374 1.00 17.70 232 ALA D N 1
ATOM 7732 C CA . ALA D 1 232 ? 30.547 -6.961 14.170 1.00 22.49 232 ALA D CA 1
ATOM 7733 C C . ALA D 1 232 ? 30.203 -5.502 14.462 1.00 23.26 232 ALA D C 1
ATOM 7734 O O . ALA D 1 232 ? 29.591 -5.175 15.480 1.00 20.13 232 ALA D O 1
ATOM 7736 N N . SER D 1 233 ? 30.599 -4.625 13.543 1.00 20.02 233 SER D N 1
ATOM 7737 C CA . SER D 1 233 ? 30.251 -3.213 13.607 1.00 19.57 233 SER D CA 1
ATOM 7738 C C . SER D 1 233 ? 28.937 -2.955 12.863 1.00 22.95 233 SER D C 1
ATOM 7739 O O . SER D 1 233 ? 28.383 -3.834 12.204 1.00 23.45 233 SER D O 1
ATOM 7742 N N . ARG D 1 234 ? 28.441 -1.720 12.977 1.00 21.29 234 ARG D N 1
ATOM 7743 C CA . ARG D 1 234 ? 27.323 -1.284 12.141 1.00 23.81 234 ARG D CA 1
ATOM 7744 C C . ARG D 1 234 ? 27.680 -1.372 10.656 1.00 24.26 234 ARG D C 1
ATOM 7745 O O . ARG D 1 234 ? 26.903 -1.889 9.847 1.00 23.14 234 ARG D O 1
ATOM 7753 N N . ALA D 1 235 ? 28.869 -0.890 10.278 1.00 23.05 235 ALA D N 1
ATOM 7754 C CA . ALA D 1 235 ? 29.274 -0.961 8.876 1.00 18.42 235 ALA D CA 1
ATOM 7755 C C . ALA D 1 235 ? 29.340 -2.404 8.379 1.00 23.10 235 ALA D C 1
ATOM 7756 O O . ALA D 1 235 ? 29.052 -2.669 7.205 1.00 23.42 235 ALA D O 1
ATOM 7758 N N . ASP D 1 236 ? 29.704 -3.347 9.257 1.00 20.29 236 ASP D N 1
ATOM 7759 C CA . ASP D 1 236 ? 29.735 -4.760 8.882 1.00 26.24 236 ASP D CA 1
ATOM 7760 C C . ASP D 1 236 ? 28.353 -5.284 8.503 1.00 25.90 236 ASP D C 1
ATOM 7761 O O . ASP D 1 236 ? 28.249 -6.226 7.708 1.00 22.32 236 ASP D O 1
ATOM 7766 N N . GLN D 1 237 ? 27.290 -4.721 9.092 1.00 17.34 237 GLN D N 1
ATOM 7767 C CA . GLN D 1 237 ? 25.932 -5.189 8.804 1.00 23.16 237 GLN D CA 1
ATOM 7768 C C . GLN D 1 237 ? 25.559 -5.005 7.341 1.00 28.86 237 GLN D C 1
ATOM 7769 O O . GLN D 1 237 ? 24.773 -5.789 6.796 1.00 26.93 237 GLN D O 1
ATOM 7775 N N . GLN D 1 238 ? 26.080 -3.968 6.693 1.00 24.45 238 GLN D N 1
ATOM 7776 C CA . GLN D 1 238 ? 25.608 -3.647 5.355 1.00 30.03 238 GLN D CA 1
ATOM 7777 C C . GLN D 1 238 ? 26.568 -4.058 4.250 1.00 26.32 238 GLN D C 1
ATOM 7778 O O . GLN D 1 238 ? 26.143 -4.155 3.099 1.00 29.63 238 GLN D O 1
ATOM 7784 N N . LYS D 1 239 ? 27.834 -4.318 4.557 1.00 29.15 239 LYS D N 1
ATOM 7785 C CA . LYS D 1 239 ? 28.779 -4.603 3.487 1.00 31.12 239 LYS D CA 1
ATOM 7786 C C . LYS D 1 239 ? 28.485 -5.964 2.857 1.00 25.57 239 LYS D C 1
ATOM 7787 O O . LYS D 1 239 ? 27.873 -6.844 3.465 1.00 30.40 239 LYS D O 1
ATOM 7793 N N . ALA D 1 240 ? 28.914 -6.124 1.609 1.00 27.91 240 ALA D N 1
ATOM 7794 C CA . ALA D 1 240 ? 28.831 -7.423 0.956 1.00 31.19 240 ALA D CA 1
ATOM 7795 C C . ALA D 1 240 ? 30.027 -8.264 1.381 1.00 31.97 240 ALA D C 1
ATOM 7796 O O . ALA D 1 240 ? 31.168 -7.792 1.348 1.00 28.53 240 ALA D O 1
ATOM 7798 N N . THR D 1 241 ? 29.763 -9.500 1.795 1.00 27.29 241 THR D N 1
ATOM 7799 C CA . THR D 1 241 ? 30.786 -10.383 2.339 1.00 28.28 241 THR D CA 1
ATOM 7800 C C . THR D 1 241 ? 30.645 -11.760 1.710 1.00 28.06 241 THR D C 1
ATOM 7801 O O . THR D 1 241 ? 29.529 -12.275 1.609 1.00 29.30 241 THR D O 1
ATOM 7805 N N . THR D 1 242 ? 31.767 -12.355 1.291 1.00 23.06 242 THR D N 1
ATOM 7806 C CA . THR D 1 242 ? 31.798 -13.756 0.886 1.00 25.63 242 THR D CA 1
ATOM 7807 C C . THR D 1 242 ? 32.377 -14.596 2.019 1.00 27.00 242 THR D C 1
ATOM 7808 O O . THR D 1 242 ? 33.180 -14.115 2.819 1.00 27.12 242 THR D O 1
ATOM 7812 N N . HIS D 1 243 ? 31.961 -15.861 2.085 1.00 24.19 243 HIS D N 1
ATOM 7813 C CA . HIS D 1 243 ? 32.224 -16.693 3.254 1.00 29.33 243 HIS D CA 1
ATOM 7814 C C . HIS D 1 243 ? 33.012 -17.957 2.916 1.00 27.75 243 HIS D C 1
ATOM 7815 O O . HIS D 1 243 ? 32.946 -18.939 3.661 1.00 22.98 243 HIS D O 1
ATOM 7822 N N . GLU D 1 244 ? 33.772 -17.935 1.820 1.00 24.56 244 GLU D N 1
ATOM 7823 C CA . GLU D 1 244 ? 34.475 -19.128 1.353 1.00 27.90 244 GLU D CA 1
ATOM 7824 C C . GLU D 1 244 ? 35.376 -19.733 2.428 1.00 26.11 244 GLU D C 1
ATOM 7825 O O . GLU D 1 244 ? 35.471 -20.964 2.529 1.00 20.56 244 GLU D O 1
ATOM 7831 N N . THR D 1 245 ? 36.054 -18.901 3.243 1.00 25.14 245 THR D N 1
ATOM 7832 C CA . THR D 1 245 ? 36.953 -19.494 4.234 1.00 22.90 245 THR D CA 1
ATOM 7833 C C . THR D 1 245 ? 36.165 -20.168 5.349 1.00 23.48 245 THR D C 1
ATOM 7834 O O . THR D 1 245 ? 36.519 -21.278 5.766 1.00 23.40 245 THR D O 1
ATOM 7838 N N . MET D 1 246 ? 35.077 -19.538 5.822 1.00 22.68 246 MET D N 1
ATOM 7839 C CA . MET D 1 246 ? 34.210 -20.213 6.791 1.00 26.60 246 MET D CA 1
ATOM 7840 C C . MET D 1 246 ? 33.605 -21.494 6.241 1.00 23.10 246 MET D C 1
ATOM 7841 O O . MET D 1 246 ? 33.556 -22.508 6.953 1.00 28.10 246 MET D O 1
ATOM 7846 N N . ASN D 1 247 ? 33.110 -21.468 5.003 1.00 19.54 247 ASN D N 1
ATOM 7847 C CA . ASN D 1 247 ? 32.505 -22.673 4.440 1.00 23.96 247 ASN D CA 1
ATOM 7848 C C . ASN D 1 247 ? 33.509 -23.816 4.386 1.00 25.63 247 ASN D C 1
ATOM 7849 O O . ASN D 1 247 ? 33.156 -24.979 4.620 1.00 28.85 247 ASN D O 1
ATOM 7854 N N . ALA D 1 248 ? 34.770 -23.504 4.091 1.00 23.25 248 ALA D N 1
ATOM 7855 C CA . ALA D 1 248 ? 35.785 -24.547 3.976 1.00 24.60 248 ALA D CA 1
ATOM 7856 C C . ALA D 1 248 ? 36.173 -25.115 5.332 1.00 24.19 248 ALA D C 1
ATOM 7857 O O . ALA D 1 248 ? 36.478 -26.305 5.433 1.00 24.97 248 ALA D O 1
ATOM 7859 N N . MET D 1 249 ? 36.177 -24.293 6.382 1.00 25.63 249 MET D N 1
ATOM 7860 C CA . MET D 1 249 ? 36.701 -24.757 7.657 1.00 23.10 249 MET D CA 1
ATOM 7861 C C . MET D 1 249 ? 35.658 -25.399 8.563 1.00 25.54 249 MET D C 1
ATOM 7862 O O . MET D 1 249 ? 36.032 -26.192 9.432 1.00 22.71 249 MET D O 1
ATOM 7867 N N . PHE D 1 250 ? 34.372 -25.085 8.403 1.00 22.34 250 PHE D N 1
ATOM 7868 C CA . PHE D 1 250 ? 33.364 -25.520 9.363 1.00 25.28 250 PHE D CA 1
ATOM 7869 C C . PHE D 1 250 ? 32.173 -26.139 8.645 1.00 36.91 250 PHE D C 1
ATOM 7870 O O . PHE D 1 250 ? 31.842 -25.767 7.517 1.00 32.59 250 PHE D O 1
ATOM 7878 N N . ASP D 1 251 ? 31.525 -27.084 9.318 1.00 35.47 251 ASP D N 1
ATOM 7879 C CA . ASP D 1 251 ? 30.317 -27.722 8.797 1.00 45.66 251 ASP D CA 1
ATOM 7880 C C . ASP D 1 251 ? 29.085 -26.878 9.110 1.00 40.65 251 ASP D C 1
ATOM 7881 O O . ASP D 1 251 ? 28.976 -26.325 10.209 1.00 38.53 251 ASP D O 1
ATOM 7886 N N . SER E 1 5 ? 27.501 -25.647 -62.572 1.00 58.35 5 SER E N 1
ATOM 7887 C CA . SER E 1 5 ? 26.254 -25.713 -63.324 1.00 65.23 5 SER E CA 1
ATOM 7888 C C . SER E 1 5 ? 25.126 -26.243 -62.451 1.00 71.67 5 SER E C 1
ATOM 7889 O O . SER E 1 5 ? 25.353 -27.043 -61.541 1.00 73.79 5 SER E O 1
ATOM 7892 N N . ILE E 1 6 ? 23.906 -25.796 -62.739 1.00 63.02 6 ILE E N 1
ATOM 7893 C CA . ILE E 1 6 ? 22.734 -26.115 -61.935 1.00 57.56 6 ILE E CA 1
ATOM 7894 C C . ILE E 1 6 ? 21.691 -26.724 -62.860 1.00 54.64 6 ILE E C 1
ATOM 7895 O O . ILE E 1 6 ? 21.094 -26.018 -63.683 1.00 61.75 6 ILE E O 1
ATOM 7900 N N . THR E 1 7 ? 21.473 -28.029 -62.731 1.00 59.42 7 THR E N 1
ATOM 7901 C CA . THR E 1 7 ? 20.531 -28.773 -63.561 1.00 61.64 7 THR E CA 1
ATOM 7902 C C . THR E 1 7 ? 19.455 -29.422 -62.688 1.00 47.84 7 THR E C 1
ATOM 7903 O O . THR E 1 7 ? 19.433 -29.270 -61.463 1.00 48.09 7 THR E O 1
ATOM 7907 N N . ALA E 1 8 ? 18.544 -30.147 -63.343 1.00 49.46 8 ALA E N 1
ATOM 7908 C CA . ALA E 1 8 ? 17.419 -30.761 -62.646 1.00 48.23 8 ALA E CA 1
ATOM 7909 C C . ALA E 1 8 ? 17.859 -31.803 -61.632 1.00 50.16 8 ALA E C 1
ATOM 7910 O O . ALA E 1 8 ? 17.085 -32.136 -60.729 1.00 52.31 8 ALA E O 1
ATOM 7912 N N . ALA E 1 9 ? 19.077 -32.327 -61.758 1.00 47.76 9 ALA E N 1
ATOM 7913 C CA . ALA E 1 9 ? 19.531 -33.405 -60.895 1.00 47.30 9 ALA E CA 1
ATOM 7914 C C . ALA E 1 9 ? 20.103 -32.921 -59.569 1.00 43.12 9 ALA E C 1
ATOM 7915 O O . ALA E 1 9 ? 20.154 -33.704 -58.616 1.00 42.14 9 ALA E O 1
ATOM 7917 N N . ASN E 1 10 ? 20.521 -31.659 -59.472 1.00 47.32 10 ASN E N 1
ATOM 7918 C CA . ASN E 1 10 ? 21.114 -31.143 -58.245 1.00 44.50 10 ASN E CA 1
ATOM 7919 C C . ASN E 1 10 ? 20.371 -29.951 -57.659 1.00 45.02 10 ASN E C 1
ATOM 7920 O O . ASN E 1 10 ? 20.830 -29.388 -56.656 1.00 38.41 10 ASN E O 1
ATOM 7925 N N . VAL E 1 11 ? 19.238 -29.554 -58.239 1.00 42.36 11 VAL E N 1
ATOM 7926 C CA . VAL E 1 11 ? 18.572 -28.344 -57.770 1.00 44.38 11 VAL E CA 1
ATOM 7927 C C . VAL E 1 11 ? 17.942 -28.565 -56.396 1.00 41.23 11 VAL E C 1
ATOM 7928 O O . VAL E 1 11 ? 17.963 -27.669 -55.542 1.00 43.04 11 VAL E O 1
ATOM 7932 N N . GLU E 1 12 ? 17.413 -29.767 -56.143 1.00 44.84 12 GLU E N 1
ATOM 7933 C CA . GLU E 1 12 ? 16.694 -30.016 -54.894 1.00 40.80 12 GLU E CA 1
ATOM 7934 C C . GLU E 1 12 ? 17.592 -29.814 -53.683 1.00 46.21 12 GLU E C 1
ATOM 7935 O O . GLU E 1 12 ? 17.189 -29.185 -52.696 1.00 42.92 12 GLU E O 1
ATOM 7941 N N . GLU E 1 13 ? 18.811 -30.356 -53.730 1.00 43.37 13 GLU E N 1
ATOM 7942 C CA . GLU E 1 13 ? 19.733 -30.175 -52.615 1.00 36.15 13 GLU E CA 1
ATOM 7943 C C . GLU E 1 13 ? 20.098 -28.705 -52.446 1.00 38.23 13 GLU E C 1
ATOM 7944 O O . GLU E 1 13 ? 20.263 -28.222 -51.319 1.00 39.15 13 GLU E O 1
ATOM 7946 N N . LEU E 1 14 ? 20.219 -27.973 -53.558 1.00 40.72 14 LEU E N 1
ATOM 7947 C CA . LEU E 1 14 ? 20.495 -26.544 -53.460 1.00 37.15 14 LEU E CA 1
ATOM 7948 C C . LEU E 1 14 ? 19.294 -25.790 -52.897 1.00 38.99 14 LEU E C 1
ATOM 7949 O O . LEU E 1 14 ? 19.454 -24.851 -52.106 1.00 38.77 14 LEU E O 1
ATOM 7954 N N . ILE E 1 15 ? 18.083 -26.199 -53.274 1.00 32.86 15 ILE E N 1
ATOM 7955 C CA . ILE E 1 15 ? 16.888 -25.579 -52.709 1.00 38.83 15 ILE E CA 1
ATOM 7956 C C . ILE E 1 15 ? 16.807 -25.859 -51.210 1.00 39.39 15 ILE E C 1
ATOM 7957 O O . ILE E 1 15 ? 16.610 -24.944 -50.401 1.00 34.19 15 ILE E O 1
ATOM 7962 N N . ALA E 1 16 ? 16.999 -27.124 -50.815 1.00 39.97 16 ALA E N 1
ATOM 7963 C CA . ALA E 1 16 ? 16.877 -27.495 -49.405 1.00 41.19 16 ALA E CA 1
ATOM 7964 C C . ALA E 1 16 ? 17.941 -26.817 -48.549 1.00 41.88 16 ALA E C 1
ATOM 7965 O O . ALA E 1 16 ? 17.656 -26.369 -47.431 1.00 37.17 16 ALA E O 1
ATOM 7967 N N . LYS E 1 17 ? 19.175 -26.735 -49.056 1.00 42.36 17 LYS E N 1
ATOM 7968 C CA . LYS E 1 17 ? 20.247 -26.100 -48.295 1.00 43.43 17 LYS E CA 1
ATOM 7969 C C . LYS E 1 17 ? 19.957 -24.626 -48.061 1.00 35.77 17 LYS E C 1
ATOM 7970 O O . LYS E 1 17 ? 20.140 -24.117 -46.951 1.00 39.04 17 LYS E O 1
ATOM 7976 N N . ASN E 1 18 ? 19.502 -23.922 -49.096 1.00 43.11 18 ASN E N 1
ATOM 7977 C CA . ASN E 1 18 ? 19.259 -22.493 -48.954 1.00 40.39 18 ASN E CA 1
ATOM 7978 C C . ASN E 1 18 ? 18.140 -22.216 -47.956 1.00 34.00 18 ASN E C 1
ATOM 7979 O O . ASN E 1 18 ? 18.225 -21.265 -47.170 1.00 46.51 18 ASN E O 1
ATOM 7984 N N . ILE E 1 19 ? 17.092 -23.044 -47.957 1.00 37.11 19 ILE E N 1
ATOM 7985 C CA . ILE E 1 19 ? 15.992 -22.841 -47.015 1.00 39.40 19 ILE E CA 1
ATOM 7986 C C . ILE E 1 19 ? 16.470 -23.043 -45.580 1.00 45.74 19 ILE E C 1
ATOM 7987 O O . ILE E 1 19 ? 16.084 -22.297 -44.671 1.00 41.04 19 ILE E O 1
ATOM 7992 N N . ALA E 1 20 ? 17.350 -24.026 -45.360 1.00 45.58 20 ALA E N 1
ATOM 7993 C CA . ALA E 1 20 ? 17.872 -24.267 -44.020 1.00 38.90 20 ALA E CA 1
ATOM 7994 C C . ALA E 1 20 ? 18.715 -23.106 -43.517 1.00 44.14 20 ALA E C 1
ATOM 7995 O O . ALA E 1 20 ? 18.784 -22.876 -42.306 1.00 51.36 20 ALA E O 1
ATOM 7997 N N . GLU E 1 21 ? 19.362 -22.364 -44.417 1.00 47.09 21 GLU E N 1
ATOM 7998 C CA . GLU E 1 21 ? 20.198 -21.243 -44.003 1.00 43.55 21 GLU E CA 1
ATOM 7999 C C . GLU E 1 21 ? 19.442 -19.920 -43.986 1.00 48.63 21 GLU E C 1
ATOM 8000 O O . GLU E 1 21 ? 19.634 -19.110 -43.072 1.00 50.28 21 GLU E O 1
ATOM 8006 N N . ARG E 1 22 ? 18.580 -19.683 -44.976 1.00 48.84 22 ARG E N 1
ATOM 8007 C CA . ARG E 1 22 ? 17.931 -18.383 -45.087 1.00 42.45 22 ARG E CA 1
ATOM 8008 C C . ARG E 1 22 ? 16.811 -18.222 -44.065 1.00 41.81 22 ARG E C 1
ATOM 8009 O O . ARG E 1 22 ? 16.616 -17.129 -43.523 1.00 45.93 22 ARG E O 1
ATOM 8017 N N . PHE E 1 23 ? 16.093 -19.301 -43.758 1.00 44.67 23 PHE E N 1
ATOM 8018 C CA . PHE E 1 23 ? 14.935 -19.216 -42.873 1.00 39.50 23 PHE E CA 1
ATOM 8019 C C . PHE E 1 23 ? 15.133 -19.987 -41.575 1.00 46.00 23 PHE E C 1
ATOM 8020 O O . PHE E 1 23 ? 14.236 -20.715 -41.137 1.00 42.46 23 PHE E O 1
ATOM 8028 N N . ALA E 1 24 ? 16.294 -19.820 -40.939 1.00 44.78 24 ALA E N 1
ATOM 8029 C CA . ALA E 1 24 ? 16.569 -20.526 -39.692 1.00 42.69 24 ALA E CA 1
ATOM 8030 C C . ALA E 1 24 ? 15.814 -19.929 -38.512 1.00 47.51 24 ALA E C 1
ATOM 8031 O O . ALA E 1 24 ? 15.504 -20.645 -37.551 1.00 52.21 24 ALA E O 1
ATOM 8033 N N . ASP E 1 25 ? 15.513 -18.633 -38.562 1.00 45.45 25 ASP E N 1
ATOM 8034 C CA . ASP E 1 25 ? 14.823 -17.944 -37.476 1.00 39.38 25 ASP E CA 1
ATOM 8035 C C . ASP E 1 25 ? 13.347 -18.333 -37.499 1.00 45.80 25 ASP E C 1
ATOM 8036 O O . ASP E 1 25 ? 12.611 -17.955 -38.416 1.00 35.79 25 ASP E O 1
ATOM 8041 N N . ASP E 1 26 ? 12.904 -19.079 -36.483 1.00 37.35 26 ASP E N 1
ATOM 8042 C CA . ASP E 1 26 ? 11.514 -19.526 -36.461 1.00 42.88 26 ASP E CA 1
ATOM 8043 C C . ASP E 1 26 ? 10.549 -18.363 -36.276 1.00 39.83 26 ASP E C 1
ATOM 8044 O O . ASP E 1 26 ? 9.429 -18.399 -36.800 1.00 32.55 26 ASP E O 1
ATOM 8049 N N . HIS E 1 27 ? 10.959 -17.334 -35.531 1.00 33.58 27 HIS E N 1
ATOM 8050 C CA . HIS E 1 27 ? 10.089 -16.184 -35.319 1.00 38.06 27 HIS E CA 1
ATOM 8051 C C . HIS E 1 27 ? 9.911 -15.392 -36.606 1.00 39.24 27 HIS E C 1
ATOM 8052 O O . HIS E 1 27 ? 8.819 -14.887 -36.889 1.00 31.18 27 HIS E O 1
ATOM 8059 N N . GLU E 1 28 ? 10.974 -15.279 -37.396 1.00 32.20 28 GLU E N 1
ATOM 8060 C CA . GLU E 1 28 ? 10.862 -14.614 -38.686 1.00 33.60 28 GLU E CA 1
ATOM 8061 C C . GLU E 1 28 ? 9.906 -15.366 -39.604 1.00 32.80 28 GLU E C 1
ATOM 8062 O O . GLU E 1 28 ? 9.081 -14.749 -40.290 1.00 30.62 28 GLU E O 1
ATOM 8068 N N . VAL E 1 29 ? 9.989 -16.700 -39.624 1.00 27.30 29 VAL E N 1
ATOM 8069 C CA . VAL E 1 29 ? 9.076 -17.483 -40.455 1.00 29.18 29 VAL E CA 1
ATOM 8070 C C . VAL E 1 29 ? 7.641 -17.292 -39.983 1.00 29.66 29 VAL E C 1
ATOM 8071 O O . VAL E 1 29 ? 6.708 -17.224 -40.792 1.00 28.56 29 VAL E O 1
ATOM 8075 N N . LEU E 1 30 ? 7.442 -17.216 -38.667 1.00 27.29 30 LEU E N 1
ATOM 8076 C CA . LEU E 1 30 ? 6.110 -16.984 -38.125 1.00 29.62 30 LEU E CA 1
ATOM 8077 C C . LEU E 1 30 ? 5.528 -15.677 -38.654 1.00 22.13 30 LEU E C 1
ATOM 8078 O O . LEU E 1 30 ? 4.361 -15.624 -39.063 1.00 24.34 30 LEU E O 1
ATOM 8083 N N . GLY E 1 31 ? 6.333 -14.614 -38.653 1.00 23.65 31 GLY E N 1
ATOM 8084 C CA . GLY E 1 31 ? 5.865 -13.331 -39.152 1.00 27.53 31 GLY E CA 1
ATOM 8085 C C . GLY E 1 31 ? 5.558 -13.354 -40.639 1.00 26.42 31 GLY E C 1
ATOM 8086 O O . GLY E 1 31 ? 4.594 -12.726 -41.090 1.00 22.74 31 GLY E O 1
ATOM 8087 N N . LEU E 1 32 ? 6.367 -14.078 -41.421 1.00 22.52 32 LEU E N 1
ATOM 8088 C CA . LEU E 1 32 ? 6.072 -14.226 -42.846 1.00 20.63 32 LEU E CA 1
ATOM 8089 C C . LEU E 1 32 ? 4.772 -14.992 -43.057 1.00 21.65 32 LEU E C 1
ATOM 8090 O O . LEU E 1 32 ? 3.972 -14.641 -43.931 1.00 23.69 32 LEU E O 1
ATOM 8095 N N . SER E 1 33 ? 4.532 -16.035 -42.256 1.00 20.16 33 SER E N 1
ATOM 8096 C CA . SER E 1 33 ? 3.256 -16.738 -42.348 1.00 18.20 33 SER E CA 1
ATOM 8097 C C . SER E 1 33 ? 2.098 -15.791 -42.050 1.00 20.82 33 SER E C 1
ATOM 8098 O O . SER E 1 33 ? 1.102 -15.758 -42.782 1.00 23.93 33 SER E O 1
ATOM 8101 N N . GLN E 1 34 ? 2.227 -14.982 -40.996 1.00 19.48 34 GLN E N 1
ATOM 8102 C CA . GLN E 1 34 ? 1.119 -14.111 -40.610 1.00 25.23 34 GLN E CA 1
ATOM 8103 C C . GLN E 1 34 ? 0.876 -13.033 -41.659 1.00 26.09 34 GLN E C 1
ATOM 8104 O O . GLN E 1 34 ? -0.276 -12.729 -41.987 1.00 21.02 34 GLN E O 1
ATOM 8110 N N . HIS E 1 35 ? 1.947 -12.462 -42.213 1.00 22.08 35 HIS E N 1
ATOM 8111 C CA . HIS E 1 35 ? 1.783 -11.502 -43.304 1.00 24.85 35 HIS E CA 1
ATOM 8112 C C . HIS E 1 35 ? 1.045 -12.131 -44.482 1.00 23.28 35 HIS E C 1
ATOM 8113 O O . HIS E 1 35 ? 0.130 -11.522 -45.056 1.00 18.55 35 HIS E O 1
ATOM 8120 N N . PHE E 1 36 ? 1.425 -13.358 -44.843 1.00 20.86 36 PHE E N 1
ATOM 8121 C CA . PHE E 1 36 ? 0.754 -14.075 -45.922 1.00 21.29 36 PHE E CA 1
ATOM 8122 C C . PHE E 1 36 ? -0.739 -14.229 -45.652 1.00 24.91 36 PHE E C 1
ATOM 8123 O O . PHE E 1 36 ? -1.567 -14.020 -46.545 1.00 21.84 36 PHE E O 1
ATOM 8131 N N . ARG E 1 37 ? -1.107 -14.591 -44.424 1.00 23.27 37 ARG E N 1
ATOM 8132 C CA . ARG E 1 37 ? -2.518 -14.811 -44.128 1.00 25.31 37 ARG E CA 1
ATOM 8133 C C . ARG E 1 37 ? -3.288 -13.497 -44.093 1.00 19.30 37 ARG E C 1
ATOM 8134 O O . ARG E 1 37 ? -4.396 -13.406 -44.633 1.00 22.65 37 ARG E O 1
ATOM 8142 N N . ARG E 1 38 ? -2.721 -12.475 -43.452 1.00 21.02 38 ARG E N 1
ATOM 8143 C CA . ARG E 1 38 ? -3.419 -11.201 -43.306 1.00 21.55 38 ARG E CA 1
ATOM 8144 C C . ARG E 1 38 ? -3.590 -10.508 -44.654 1.00 25.88 38 ARG E C 1
ATOM 8145 O O . ARG E 1 38 ? -4.678 -10.013 -44.980 1.00 20.66 38 ARG E O 1
ATOM 8153 N N . GLU E 1 39 ? -2.524 -10.467 -45.451 1.00 23.37 39 GLU E N 1
ATOM 8154 C CA . GLU E 1 39 ? -2.473 -9.658 -46.663 1.00 19.18 39 GLU E CA 1
ATOM 8155 C C . GLU E 1 39 ? -2.647 -10.473 -47.934 1.00 17.64 39 GLU E C 1
ATOM 8156 O O . GLU E 1 39 ? -2.716 -9.884 -49.019 1.00 18.50 39 GLU E O 1
ATOM 8162 N N . GLY E 1 40 ? -2.730 -11.802 -47.835 1.00 19.73 40 GLY E N 1
ATOM 8163 C CA . GLY E 1 40 ? -2.794 -12.646 -49.019 1.00 19.42 40 GLY E CA 1
ATOM 8164 C C . GLY E 1 40 ? -1.514 -12.666 -49.825 1.00 20.95 40 GLY E C 1
ATOM 8165 O O . GLY E 1 40 ? -1.492 -13.200 -50.940 1.00 22.55 40 GLY E O 1
ATOM 8166 N N . TYR E 1 41 ? -0.444 -12.110 -49.279 1.00 20.08 41 TYR E N 1
ATOM 8167 C CA . TYR E 1 41 ? 0.780 -11.855 -50.015 1.00 17.98 41 TYR E CA 1
ATOM 8168 C C . TYR E 1 41 ? 1.917 -11.816 -49.018 1.00 20.00 41 TYR E C 1
ATOM 8169 O O . TYR E 1 41 ? 1.767 -11.246 -47.937 1.00 21.20 41 TYR E O 1
ATOM 8178 N N . VAL E 1 42 ? 3.068 -12.361 -49.404 1.00 23.52 42 VAL E N 1
ATOM 8179 C CA . VAL E 1 42 ? 4.289 -12.123 -48.642 1.00 22.62 42 VAL E CA 1
ATOM 8180 C C . VAL E 1 42 ? 5.482 -12.111 -49.595 1.00 22.45 42 VAL E C 1
ATOM 8181 O O . VAL E 1 42 ? 5.609 -12.978 -50.466 1.00 21.84 42 VAL E O 1
ATOM 8185 N N . LYS E 1 43 ? 6.352 -11.113 -49.436 1.00 24.87 43 LYS E N 1
ATOM 8186 C CA . LYS E 1 43 ? 7.609 -11.080 -50.175 1.00 25.43 43 LYS E CA 1
ATOM 8187 C C . LYS E 1 43 ? 8.594 -12.040 -49.527 1.00 28.08 43 LYS E C 1
ATOM 8188 O O . LYS E 1 43 ? 8.737 -12.050 -48.305 1.00 26.15 43 LYS E O 1
ATOM 8194 N N . LEU E 1 44 ? 9.271 -12.847 -50.339 1.00 26.07 44 LEU E N 1
ATOM 8195 C CA . LEU E 1 44 ? 10.179 -13.884 -49.844 1.00 26.38 44 LEU E CA 1
ATOM 8196 C C . LEU E 1 44 ? 11.549 -13.715 -50.484 1.00 31.39 44 LEU E C 1
ATOM 8197 O O . LEU E 1 44 ? 11.904 -14.446 -51.420 1.00 24.07 44 LEU E O 1
ATOM 8202 N N . PRO E 1 45 ? 12.341 -12.749 -50.016 1.00 34.19 45 PRO E N 1
ATOM 8203 C CA . PRO E 1 45 ? 13.720 -12.632 -50.510 1.00 35.47 45 PRO E CA 1
ATOM 8204 C C . PRO E 1 45 ? 14.534 -13.860 -50.137 1.00 33.27 45 PRO E C 1
ATOM 8205 O O . PRO E 1 45 ? 14.464 -14.357 -49.013 1.00 37.48 45 PRO E O 1
ATOM 8209 N N . GLY E 1 46 ? 15.302 -14.354 -51.100 1.00 38.75 46 GLY E N 1
ATOM 8210 C CA . GLY E 1 46 ? 16.116 -15.523 -50.848 1.00 36.31 46 GLY E CA 1
ATOM 8211 C C . GLY E 1 46 ? 15.341 -16.809 -50.704 1.00 37.98 46 GLY E C 1
ATOM 8212 O O . GLY E 1 46 ? 15.865 -17.769 -50.134 1.00 33.49 46 GLY E O 1
ATOM 8213 N N . LEU E 1 47 ? 14.096 -16.852 -51.191 1.00 31.31 47 LEU E N 1
ATOM 8214 C CA . LEU E 1 47 ? 13.352 -18.105 -51.214 1.00 31.91 47 LEU E CA 1
ATOM 8215 C C . LEU E 1 47 ? 14.182 -19.207 -51.859 1.00 37.40 47 LEU E C 1
ATOM 8216 O O . LEU E 1 47 ? 14.277 -20.319 -51.329 1.00 36.55 47 LEU E O 1
ATOM 8221 N N . VAL E 1 48 ? 14.789 -18.910 -53.009 1.00 37.64 48 VAL E N 1
ATOM 8222 C CA . VAL E 1 48 ? 15.871 -19.707 -53.568 1.00 30.68 48 VAL E CA 1
ATOM 8223 C C . VAL E 1 48 ? 17.107 -18.816 -53.632 1.00 37.35 48 VAL E C 1
ATOM 8224 O O . VAL E 1 48 ? 17.020 -17.588 -53.547 1.00 32.90 48 VAL E O 1
ATOM 8228 N N . SER E 1 49 ? 18.274 -19.450 -53.765 1.00 30.38 49 SER E N 1
ATOM 8229 C CA . SER E 1 49 ? 19.520 -18.708 -53.878 1.00 32.96 49 SER E CA 1
ATOM 8230 C C . SER E 1 49 ? 19.594 -18.000 -55.234 1.00 35.52 49 SER E C 1
ATOM 8231 O O . SER E 1 49 ? 18.904 -18.383 -56.182 1.00 37.21 49 SER E O 1
ATOM 8234 N N . PRO E 1 50 ? 20.423 -16.957 -55.352 1.00 41.01 50 PRO E N 1
ATOM 8235 C CA . PRO E 1 50 ? 20.596 -16.320 -56.672 1.00 38.42 50 PRO E CA 1
ATOM 8236 C C . PRO E 1 50 ? 21.091 -17.284 -57.739 1.00 41.07 50 PRO E C 1
ATOM 8237 O O . PRO E 1 50 ? 20.733 -17.138 -58.915 1.00 40.13 50 PRO E O 1
ATOM 8241 N N . GLU E 1 51 ? 21.891 -18.280 -57.353 1.00 41.42 51 GLU E N 1
ATOM 8242 C CA . GLU E 1 51 ? 22.391 -19.261 -58.308 1.00 38.00 51 GLU E CA 1
ATOM 8243 C C . GLU E 1 51 ? 21.244 -20.058 -58.907 1.00 36.70 51 GLU E C 1
ATOM 8244 O O . GLU E 1 51 ? 21.182 -20.270 -60.123 1.00 39.08 51 GLU E O 1
ATOM 8250 N N . VAL E 1 52 ? 20.324 -20.516 -58.057 1.00 39.59 52 VAL E N 1
ATOM 8251 C CA . VAL E 1 52 ? 19.143 -21.212 -58.549 1.00 36.67 52 VAL E CA 1
ATOM 8252 C C . VAL E 1 52 ? 18.270 -20.262 -59.361 1.00 32.61 52 VAL E C 1
ATOM 8253 O O . VAL E 1 52 ? 17.789 -20.614 -60.444 1.00 30.59 52 VAL E O 1
ATOM 8257 N N . PHE E 1 53 ? 18.067 -19.038 -58.862 1.00 38.19 53 PHE E N 1
ATOM 8258 C CA . PHE E 1 53 ? 17.261 -18.073 -59.604 1.00 39.75 53 PHE E CA 1
ATOM 8259 C C . PHE E 1 53 ? 17.844 -17.816 -60.988 1.00 34.97 53 PHE E C 1
ATOM 8260 O O . PHE E 1 53 ? 17.111 -17.807 -61.984 1.00 35.43 53 PHE E O 1
ATOM 8268 N N . ASP E 1 54 ? 19.165 -17.633 -61.072 1.00 39.32 54 ASP E N 1
ATOM 8269 C CA . ASP E 1 54 ? 19.802 -17.335 -62.352 1.00 36.78 54 ASP E CA 1
ATOM 8270 C C . ASP E 1 54 ? 19.617 -18.471 -63.354 1.00 37.42 54 ASP E C 1
ATOM 8271 O O . ASP E 1 54 ? 19.442 -18.224 -64.554 1.00 30.33 54 ASP E O 1
ATOM 8276 N N . ALA E 1 55 ? 19.660 -19.722 -62.888 1.00 34.71 55 ALA E N 1
ATOM 8277 C CA . ALA E 1 55 ? 19.477 -20.847 -63.802 1.00 28.81 55 ALA E CA 1
ATOM 8278 C C . ALA E 1 55 ? 18.022 -20.972 -64.243 1.00 35.71 55 ALA E C 1
ATOM 8279 O O . ALA E 1 55 ? 17.747 -21.287 -65.409 1.00 30.74 55 ALA E O 1
ATOM 8281 N N . VAL E 1 56 ? 17.078 -20.736 -63.323 1.00 34.74 56 VAL E N 1
ATOM 8282 C CA . VAL E 1 56 ? 15.665 -20.661 -63.700 1.00 33.22 56 VAL E CA 1
ATOM 8283 C C . VAL E 1 56 ? 15.444 -19.527 -64.698 1.00 31.31 56 VAL E C 1
ATOM 8284 O O . VAL E 1 56 ? 14.719 -19.680 -65.690 1.00 36.11 56 VAL E O 1
ATOM 8288 N N . ALA E 1 57 ? 16.089 -18.381 -64.457 1.00 32.14 57 ALA E N 1
ATOM 8289 C CA . ALA E 1 57 ? 15.955 -17.233 -65.347 1.00 31.41 57 ALA E CA 1
ATOM 8290 C C . ALA E 1 57 ? 16.454 -17.554 -66.747 1.00 31.57 57 ALA E C 1
ATOM 8291 O O . ALA E 1 57 ? 15.811 -17.197 -67.738 1.00 29.02 57 ALA E O 1
ATOM 8293 N N . ALA E 1 58 ? 17.601 -18.229 -66.846 1.00 32.09 58 ALA E N 1
ATOM 8294 C CA . ALA E 1 58 ? 18.147 -18.579 -68.151 1.00 33.32 58 ALA E CA 1
ATOM 8295 C C . ALA E 1 58 ? 17.197 -19.489 -68.914 1.00 31.87 58 ALA E C 1
ATOM 8296 O O . ALA E 1 58 ? 16.928 -19.266 -70.100 1.00 41.57 58 ALA E O 1
ATOM 8298 N N . GLU E 1 59 ? 16.673 -20.522 -68.249 1.00 30.16 59 GLU E N 1
ATOM 8299 C CA . GLU E 1 59 ? 15.723 -21.414 -68.910 1.00 37.10 59 GLU E CA 1
ATOM 8300 C C . GLU E 1 59 ? 14.463 -20.668 -69.340 1.00 33.09 59 GLU E C 1
ATOM 8301 O O . GLU E 1 59 ? 13.903 -20.945 -70.409 1.00 34.55 59 GLU E O 1
ATOM 8307 N N . THR E 1 60 ? 14.015 -19.702 -68.536 1.00 34.43 60 THR E N 1
ATOM 8308 C CA . THR E 1 60 ? 12.838 -18.917 -68.905 1.00 31.91 60 THR E CA 1
ATOM 8309 C C . THR E 1 60 ? 13.072 -18.134 -70.196 1.00 30.52 60 THR E C 1
ATOM 8310 O O . THR E 1 60 ? 12.226 -18.140 -71.099 1.00 28.80 60 THR E O 1
ATOM 8314 N N . HIS E 1 61 ? 14.219 -17.452 -70.298 1.00 33.60 61 HIS E N 1
ATOM 8315 C CA . HIS E 1 61 ? 14.538 -16.701 -71.511 1.00 37.39 61 HIS E CA 1
ATOM 8316 C C . HIS E 1 61 ? 14.598 -17.614 -72.734 1.00 37.10 61 HIS E C 1
ATOM 8317 O O . HIS E 1 61 ? 14.149 -17.234 -73.821 1.00 45.27 61 HIS E O 1
ATOM 8324 N N . GLN E 1 62 ? 15.138 -18.827 -72.573 1.00 40.05 62 GLN E N 1
ATOM 8325 C CA . GLN E 1 62 ? 15.161 -19.790 -73.674 1.00 38.76 62 GLN E CA 1
ATOM 8326 C C . GLN E 1 62 ? 13.750 -20.157 -74.115 1.00 40.67 62 GLN E C 1
ATOM 8327 O O . GLN E 1 62 ? 13.444 -20.177 -75.314 1.00 42.03 62 GLN E O 1
ATOM 8333 N N . LEU E 1 63 ? 12.876 -20.463 -73.152 1.00 36.52 63 LEU E N 1
ATOM 8334 C CA . LEU E 1 63 ? 11.517 -20.885 -73.476 1.00 30.63 63 LEU E CA 1
ATOM 8335 C C . LEU E 1 63 ? 10.709 -19.762 -74.114 1.00 34.88 63 LEU E C 1
ATOM 8336 O O . LEU E 1 63 ? 9.804 -20.029 -74.914 1.00 33.21 63 LEU E O 1
ATOM 8341 N N . ILE E 1 64 ? 11.002 -18.511 -73.754 1.00 37.39 64 ILE E N 1
ATOM 8342 C CA . ILE E 1 64 ? 10.299 -17.377 -74.345 1.00 36.71 64 ILE E CA 1
ATOM 8343 C C . ILE E 1 64 ? 10.651 -17.247 -75.823 1.00 37.28 64 ILE E C 1
ATOM 8344 O O . ILE E 1 64 ? 9.772 -17.076 -76.676 1.00 37.73 64 ILE E O 1
ATOM 8349 N N . ASP E 1 65 ? 11.947 -17.339 -76.145 1.00 39.52 65 ASP E N 1
ATOM 8350 C CA . ASP E 1 65 ? 12.398 -17.142 -77.521 1.00 46.05 65 ASP E CA 1
ATOM 8351 C C . ASP E 1 65 ? 11.710 -18.094 -78.490 1.00 45.39 65 ASP E C 1
ATOM 8352 O O . ASP E 1 65 ? 11.429 -17.719 -79.634 1.00 53.03 65 ASP E O 1
ATOM 8357 N N . THR E 1 66 ? 11.412 -19.314 -78.050 1.00 40.86 66 THR E N 1
ATOM 8358 C CA . THR E 1 66 ? 10.868 -20.336 -78.933 1.00 42.06 66 THR E CA 1
ATOM 8359 C C . THR E 1 66 ? 9.351 -20.271 -79.072 1.00 48.73 66 THR E C 1
ATOM 8360 O O . THR E 1 66 ? 8.827 -20.456 -80.176 1.00 63.21 66 THR E O 1
ATOM 8364 N N . HIS E 1 67 ? 8.629 -20.004 -77.983 1.00 50.91 67 HIS E N 1
ATOM 8365 C CA . HIS E 1 67 ? 7.224 -20.380 -77.900 1.00 54.05 67 HIS E CA 1
ATOM 8366 C C . HIS E 1 67 ? 6.238 -19.231 -77.750 1.00 50.13 67 HIS E C 1
ATOM 8367 O O . HIS E 1 67 ? 5.047 -19.444 -77.995 1.00 55.00 67 HIS E O 1
ATOM 8374 N N . GLN E 1 68 ? 6.684 -18.036 -77.373 1.00 53.63 68 GLN E N 1
ATOM 8375 C CA . GLN E 1 68 ? 5.768 -17.027 -76.854 1.00 44.40 68 GLN E CA 1
ATOM 8376 C C . GLN E 1 68 ? 4.686 -16.651 -77.866 1.00 49.26 68 GLN E C 1
ATOM 8377 O O . GLN E 1 68 ? 4.887 -16.696 -79.085 1.00 46.90 68 GLN E O 1
ATOM 8383 N N . LYS E 1 69 ? 3.515 -16.305 -77.329 1.00 31.63 69 LYS E N 1
ATOM 8384 C CA . LYS E 1 69 ? 2.327 -15.939 -78.087 1.00 38.16 69 LYS E CA 1
ATOM 8385 C C . LYS E 1 69 ? 1.773 -14.633 -77.532 1.00 37.55 69 LYS E C 1
ATOM 8386 O O . LYS E 1 69 ? 1.697 -14.449 -76.313 1.00 31.98 69 LYS E O 1
ATOM 8392 N N . ARG E 1 70 ? 1.396 -13.722 -78.425 1.00 29.58 70 ARG E N 1
ATOM 8393 C CA . ARG E 1 70 ? 0.937 -12.402 -78.015 1.00 32.03 70 ARG E CA 1
ATOM 8394 C C . ARG E 1 70 ? -0.565 -12.434 -77.758 1.00 34.33 70 ARG E C 1
ATOM 8395 O O . ARG E 1 70 ? -1.321 -13.053 -78.508 1.00 24.65 70 ARG E O 1
ATOM 8403 N N . ILE E 1 71 ? -0.994 -11.796 -76.669 1.00 25.15 71 ILE E N 1
ATOM 8404 C CA . ILE E 1 71 ? -2.416 -11.681 -76.372 1.00 28.45 71 ILE E CA 1
ATOM 8405 C C . ILE E 1 71 ? -2.746 -10.231 -76.047 1.00 21.78 71 ILE E C 1
ATOM 8406 O O . ILE E 1 71 ? -1.919 -9.484 -75.516 1.00 24.96 71 ILE E O 1
ATOM 8411 N N . ASP E 1 72 ? -3.967 -9.828 -76.405 1.00 22.14 72 ASP E N 1
ATOM 8412 C CA . ASP E 1 72 ? -4.520 -8.512 -76.070 1.00 24.70 72 ASP E CA 1
ATOM 8413 C C . ASP E 1 72 ? -6.017 -8.752 -75.865 1.00 30.08 72 ASP E C 1
ATOM 8414 O O . ASP E 1 72 ? -6.855 -8.462 -76.725 1.00 27.92 72 ASP E O 1
ATOM 8419 N N . ILE E 1 73 ? -6.359 -9.325 -74.707 1.00 23.95 73 ILE E N 1
ATOM 8420 C CA . ILE E 1 73 ? -7.714 -9.792 -74.469 1.00 19.89 73 ILE E CA 1
ATOM 8421 C C . ILE E 1 73 ? -8.280 -9.134 -73.214 1.00 28.08 73 ILE E C 1
ATOM 8422 O O . ILE E 1 73 ? -7.554 -8.606 -72.364 1.00 24.24 73 ILE E O 1
ATOM 8427 N N . ARG E 1 74 ? -9.608 -9.153 -73.123 1.00 23.23 74 ARG E N 1
ATOM 8428 C CA . ARG E 1 74 ? -10.337 -8.739 -71.929 1.00 22.82 74 ARG E CA 1
ATOM 8429 C C . ARG E 1 74 ? -11.245 -9.890 -71.546 1.00 25.74 74 ARG E C 1
ATOM 8430 O O . ARG E 1 74 ? -12.000 -10.387 -72.385 1.00 22.72 74 ARG E O 1
ATOM 8438 N N . LEU E 1 75 ? -11.169 -10.315 -70.291 1.00 23.98 75 LEU E N 1
ATOM 8439 C CA . LEU E 1 75 ? -11.808 -11.544 -69.844 1.00 19.19 75 LEU E CA 1
ATOM 8440 C C . LEU E 1 75 ? -13.050 -11.195 -69.042 1.00 26.76 75 LEU E C 1
ATOM 8441 O O . LEU E 1 75 ? -12.947 -10.583 -67.970 1.00 25.14 75 LEU E O 1
ATOM 8446 N N . LYS E 1 76 ? -14.221 -11.594 -69.554 1.00 22.02 76 LYS E N 1
ATOM 8447 C CA . LYS E 1 76 ? -15.464 -11.239 -68.884 1.00 26.68 76 LYS E CA 1
ATOM 8448 C C . LYS E 1 76 ? -15.559 -11.874 -67.500 1.00 26.30 76 LYS E C 1
ATOM 8449 O O . LYS E 1 76 ? -16.229 -11.328 -66.617 1.00 24.11 76 LYS E O 1
ATOM 8455 N N . GLU E 1 77 ? -14.881 -13.007 -67.286 1.00 21.47 77 GLU E N 1
ATOM 8456 C CA . GLU E 1 77 ? -14.925 -13.667 -65.987 1.00 20.45 77 GLU E CA 1
ATOM 8457 C C . GLU E 1 77 ? -14.265 -12.846 -64.891 1.00 24.42 77 GLU E C 1
ATOM 8458 O O . GLU E 1 77 ? -14.532 -13.095 -63.707 1.00 20.51 77 GLU E O 1
ATOM 8464 N N . THR E 1 78 ? -13.415 -11.883 -65.242 1.00 24.68 78 THR E N 1
ATOM 8465 C CA . THR E 1 78 ? -12.840 -10.961 -64.267 1.00 26.16 78 THR E CA 1
ATOM 8466 C C . THR E 1 78 ? -13.208 -9.521 -64.606 1.00 20.71 78 THR E C 1
ATOM 8467 O O . THR E 1 78 ? -12.383 -8.616 -64.529 1.00 23.25 78 THR E O 1
ATOM 8471 N N . GLY E 1 79 ? -14.461 -9.298 -64.994 1.00 20.54 79 GLY E N 1
ATOM 8472 C CA . GLY E 1 79 ? -14.942 -7.948 -65.216 1.00 24.17 79 GLY E CA 1
ATOM 8473 C C . GLY E 1 79 ? -14.424 -7.296 -66.475 1.00 28.82 79 GLY E C 1
ATOM 8474 O O . GLY E 1 79 ? -14.375 -6.066 -66.548 1.00 25.61 79 GLY E O 1
ATOM 8475 N N . ASP E 1 80 ? -14.029 -8.093 -67.470 1.00 27.72 80 ASP E N 1
ATOM 8476 C CA . ASP E 1 80 ? -13.418 -7.588 -68.699 1.00 26.84 80 ASP E CA 1
ATOM 8477 C C . ASP E 1 80 ? -12.113 -6.847 -68.419 1.00 30.04 80 ASP E C 1
ATOM 8478 O O . ASP E 1 80 ? -11.723 -5.951 -69.173 1.00 23.31 80 ASP E O 1
ATOM 8483 N N . SER E 1 81 ? -11.428 -7.210 -67.331 1.00 19.37 81 SER E N 1
ATOM 8484 C CA . SER E 1 81 ? -10.087 -6.689 -67.095 1.00 25.45 81 SER E CA 1
ATOM 8485 C C . SER E 1 81 ? -9.136 -7.213 -68.173 1.00 24.45 81 SER E C 1
ATOM 8486 O O . SER E 1 81 ? -9.347 -8.299 -68.721 1.00 22.46 81 SER E O 1
ATOM 8489 N N . PRO E 1 82 ? -8.096 -6.456 -68.512 1.00 20.07 82 PRO E N 1
ATOM 8490 C CA . PRO E 1 82 ? -7.246 -6.829 -69.648 1.00 22.07 82 PRO E CA 1
ATOM 8491 C C . PRO E 1 82 ? -6.148 -7.822 -69.283 1.00 25.80 82 PRO E C 1
ATOM 8492 O O . PRO E 1 82 ? -5.737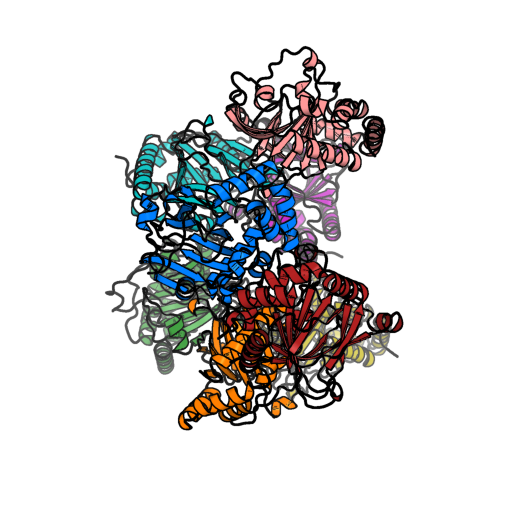 -7.947 -68.132 1.00 23.16 82 PRO E O 1
ATOM 8496 N N . ARG E 1 83 ? -5.696 -8.556 -70.305 1.00 20.55 83 ARG E N 1
ATOM 8497 C CA . ARG E 1 83 ? -4.408 -9.252 -70.295 1.00 19.18 83 ARG E CA 1
ATOM 8498 C C . ARG E 1 83 ? -3.713 -8.815 -71.583 1.00 23.21 83 ARG E C 1
ATOM 8499 O O . ARG E 1 83 ? -4.063 -9.269 -72.678 1.00 21.75 83 ARG E O 1
ATOM 8507 N N . TYR E 1 84 ? -2.768 -7.900 -71.454 1.00 22.62 84 TYR E N 1
ATOM 8508 C CA . TYR E 1 84 ? -1.994 -7.380 -72.577 1.00 26.08 84 TYR E CA 1
ATOM 8509 C C . TYR E 1 84 ? -0.557 -7.810 -72.311 1.00 19.68 84 TYR E C 1
ATOM 8510 O O . TYR E 1 84 ? 0.102 -7.252 -71.430 1.00 21.21 84 TYR E O 1
ATOM 8519 N N . MET E 1 85 ? -0.090 -8.823 -73.047 1.00 19.41 85 MET E N 1
ATOM 8520 C CA . MET E 1 85 ? 1.196 -9.463 -72.773 1.00 22.15 85 MET E CA 1
ATOM 8521 C C . MET E 1 85 ? 1.497 -10.537 -73.804 1.00 24.63 85 MET E C 1
ATOM 8522 O O . MET E 1 85 ? 0.663 -10.834 -74.666 1.00 26.64 85 MET E O 1
ATOM 8527 N N . SER E 1 86 ? 2.672 -11.142 -73.690 1.00 25.33 86 SER E N 1
ATOM 8528 C CA . SER E 1 86 ? 2.992 -12.390 -74.359 1.00 28.00 86 SER E CA 1
ATOM 8529 C C . SER E 1 86 ? 3.208 -13.474 -73.311 1.00 25.12 86 SER E C 1
ATOM 8530 O O . SER E 1 86 ? 3.672 -13.202 -72.200 1.00 27.18 86 SER E O 1
ATOM 8533 N N . THR E 1 87 ? 2.864 -14.707 -73.666 1.00 25.53 87 THR E N 1
ATOM 8534 C CA . THR E 1 87 ? 2.848 -15.797 -72.705 1.00 28.09 87 THR E CA 1
ATOM 8535 C C . THR E 1 87 ? 3.532 -17.034 -73.272 1.00 35.04 87 THR E C 1
ATOM 8536 O O . THR E 1 87 ? 3.642 -17.214 -74.488 1.00 29.92 87 THR E O 1
ATOM 8540 N N . VAL E 1 88 ? 4.003 -17.880 -72.359 1.00 24.98 88 VAL E N 1
ATOM 8541 C CA . VAL E 1 88 ? 4.430 -19.238 -72.665 1.00 27.73 88 VAL E CA 1
ATOM 8542 C C . VAL E 1 88 ? 3.613 -20.181 -71.791 1.00 28.91 88 VAL E C 1
ATOM 8543 O O . VAL E 1 88 ? 3.578 -20.020 -70.566 1.00 30.38 88 VAL E O 1
ATOM 8547 N N . GLY E 1 89 ? 2.936 -21.145 -72.423 1.00 25.61 89 GLY E N 1
ATOM 8548 C CA . GLY E 1 89 ? 2.069 -22.049 -71.695 1.00 30.52 89 GLY E CA 1
ATOM 8549 C C . GLY E 1 89 ? 2.822 -23.166 -70.988 1.00 33.51 89 GLY E C 1
ATOM 8550 O O . GLY E 1 89 ? 4.019 -23.370 -71.188 1.00 29.41 89 GLY E O 1
ATOM 8551 N N . GLN E 1 90 ? 2.081 -23.904 -70.153 1.00 30.06 90 GLN E N 1
ATOM 8552 C CA . GLN E 1 90 ? 2.683 -24.969 -69.351 1.00 32.32 90 GLN E CA 1
ATOM 8553 C C . GLN E 1 90 ? 3.194 -26.107 -70.224 1.00 33.99 90 GLN E C 1
ATOM 8554 O O . GLN E 1 90 ? 4.261 -26.671 -69.953 1.00 35.72 90 GLN E O 1
ATOM 8560 N N . LYS E 1 91 ? 2.437 -26.471 -71.262 1.00 32.69 91 LYS E N 1
ATOM 8561 C CA . LYS E 1 91 ? 2.814 -27.618 -72.083 1.00 39.39 91 LYS E CA 1
ATOM 8562 C C . LYS E 1 91 ? 4.181 -27.415 -72.723 1.00 39.66 91 LYS E C 1
ATOM 8563 O O . LYS E 1 91 ? 4.991 -28.349 -72.778 1.00 34.51 91 LYS E O 1
ATOM 8569 N N . ALA E 1 92 ? 4.459 -26.199 -73.205 1.00 35.48 92 ALA E N 1
ATOM 8570 C CA . ALA E 1 92 ? 5.771 -25.919 -73.780 1.00 31.71 92 ALA E CA 1
ATOM 8571 C C . ALA E 1 92 ? 6.860 -25.962 -72.719 1.00 35.44 92 ALA E C 1
ATOM 8572 O O . ALA E 1 92 ? 7.955 -26.483 -72.966 1.00 34.65 92 ALA E O 1
ATOM 8574 N N . ILE E 1 93 ? 6.584 -25.415 -71.532 1.00 32.38 93 ILE E N 1
ATOM 8575 C CA . ILE E 1 93 ? 7.569 -25.455 -70.456 1.00 29.69 93 ILE E CA 1
ATOM 8576 C C . ILE E 1 93 ? 7.861 -26.898 -70.061 1.00 39.42 93 ILE E C 1
ATOM 8577 O O . ILE E 1 93 ? 9.009 -27.259 -69.775 1.00 38.70 93 ILE E O 1
ATOM 8582 N N . ALA E 1 94 ? 6.832 -27.748 -70.052 1.00 35.81 94 ALA E N 1
ATOM 8583 C CA . ALA E 1 94 ? 7.037 -29.140 -69.665 1.00 37.65 94 ALA E CA 1
ATOM 8584 C C . ALA E 1 94 ? 7.796 -29.902 -70.743 1.00 43.22 94 ALA E C 1
ATOM 8585 O O . ALA E 1 94 ? 8.631 -30.762 -70.435 1.00 46.08 94 ALA E O 1
ATOM 8587 N N . THR E 1 95 ? 7.545 -29.573 -72.010 1.00 43.63 95 THR E N 1
ATOM 8588 C CA . THR E 1 95 ? 8.143 -30.310 -73.117 1.00 41.06 95 THR E CA 1
ATOM 8589 C C . THR E 1 95 ? 9.609 -29.932 -73.316 1.00 46.67 95 THR E C 1
ATOM 8590 O O . THR E 1 95 ? 10.482 -30.805 -73.378 1.00 45.25 95 THR E O 1
ATOM 8594 N N . ASP E 1 96 ? 9.902 -28.637 -73.402 1.00 42.65 96 ASP E N 1
ATOM 8595 C CA . ASP E 1 96 ? 11.239 -28.162 -73.729 1.00 38.24 96 ASP E CA 1
ATOM 8596 C C . ASP E 1 96 ? 12.017 -27.687 -72.514 1.00 40.10 96 ASP E C 1
ATOM 8597 O O . ASP E 1 96 ? 13.191 -27.328 -72.648 1.00 45.84 96 ASP E O 1
ATOM 8602 N N . GLY E 1 97 ? 11.398 -27.675 -71.338 1.00 42.14 97 GLY E N 1
ATOM 8603 C CA . GLY E 1 97 ? 12.059 -27.246 -70.130 1.00 35.26 97 GLY E CA 1
ATOM 8604 C C . GLY E 1 97 ? 12.540 -28.423 -69.300 1.00 41.11 97 GLY E C 1
ATOM 8605 O O . GLY E 1 97 ? 12.185 -29.576 -69.527 1.00 45.90 97 GLY E O 1
ATOM 8606 N N . SER E 1 98 ? 13.362 -28.104 -68.309 1.00 36.62 98 SER E N 1
ATOM 8607 C CA . SER E 1 98 ? 13.951 -29.136 -67.471 1.00 43.42 98 SER E CA 1
ATOM 8608 C C . SER E 1 98 ? 14.018 -28.679 -66.023 1.00 41.17 98 SER E C 1
ATOM 8609 O O . SER E 1 98 ? 13.556 -29.383 -65.118 1.00 40.89 98 SER E O 1
ATOM 8612 N N . LEU E 1 99 ? 14.597 -27.497 -65.797 1.00 37.22 99 LEU E N 1
ATOM 8613 C CA . LEU E 1 99 ? 14.791 -27.016 -64.434 1.00 39.23 99 LEU E CA 1
ATOM 8614 C C . LEU E 1 99 ? 13.466 -26.660 -63.775 1.00 37.10 99 LEU E C 1
ATOM 8615 O O . LEU E 1 99 ? 13.253 -26.957 -62.594 1.00 38.69 99 LEU E O 1
ATOM 8620 N N . ILE E 1 100 ? 12.567 -26.028 -64.519 1.00 35.22 100 ILE E N 1
ATOM 8621 C CA . ILE E 1 100 ? 11.312 -25.538 -63.958 1.00 41.39 100 ILE E CA 1
ATOM 8622 C C . ILE E 1 100 ? 10.420 -26.719 -63.579 1.00 34.15 100 ILE E C 1
ATOM 8623 O O . ILE E 1 100 ? 9.869 -26.708 -62.472 1.00 31.63 100 ILE E O 1
ATOM 8628 N N . PRO E 1 101 ? 10.238 -27.752 -64.424 1.00 36.90 101 PRO E N 1
ATOM 8629 C CA . PRO E 1 101 ? 9.507 -28.940 -63.942 1.00 34.30 101 PRO E CA 1
ATOM 8630 C C . PRO E 1 101 ? 10.072 -29.521 -62.655 1.00 41.05 101 PRO E C 1
ATOM 8631 O O . PRO E 1 101 ? 9.311 -30.013 -61.813 1.00 40.30 101 PRO E O 1
ATOM 8635 N N . ALA E 1 102 ? 11.396 -29.474 -62.480 1.00 39.40 102 ALA E N 1
ATOM 8636 C CA . ALA E 1 102 ? 12.011 -30.048 -61.288 1.00 36.79 102 ALA E CA 1
ATOM 8637 C C . ALA E 1 102 ? 11.808 -29.163 -60.066 1.00 37.07 102 ALA E C 1
ATOM 8638 O O . ALA E 1 102 ? 11.576 -29.672 -58.963 1.00 31.97 102 ALA E O 1
ATOM 8640 N N . VAL E 1 103 ? 11.919 -27.842 -60.229 1.00 31.30 103 VAL E N 1
ATOM 8641 C CA . VAL E 1 103 ? 11.643 -26.943 -59.113 1.00 28.85 103 VAL E CA 1
ATOM 8642 C C . VAL E 1 103 ? 10.199 -27.104 -58.653 1.00 33.12 103 VAL E C 1
ATOM 8643 O O . VAL E 1 103 ? 9.900 -27.040 -57.453 1.00 31.32 103 VAL E O 1
ATOM 8647 N N . TYR E 1 104 ? 9.283 -27.330 -59.598 1.00 32.69 104 TYR E N 1
ATOM 8648 C CA . TYR E 1 104 ? 7.874 -27.465 -59.246 1.00 33.52 104 TYR E CA 1
ATOM 8649 C C . TYR E 1 104 ? 7.626 -28.684 -58.371 1.00 35.97 104 TYR E C 1
ATOM 8650 O O . TYR E 1 104 ? 6.660 -28.707 -57.595 1.00 31.37 104 TYR E O 1
ATOM 8659 N N . GLU E 1 105 ? 8.480 -29.701 -58.485 1.00 38.09 105 GLU E N 1
ATOM 8660 C CA . GLU E 1 105 ? 8.347 -30.936 -57.726 1.00 34.81 105 GLU E CA 1
ATOM 8661 C C . GLU E 1 105 ? 9.147 -30.925 -56.433 1.00 36.04 105 GLU E C 1
ATOM 8662 O O . GLU E 1 105 ? 9.183 -31.945 -55.739 1.00 38.77 105 GLU E O 1
ATOM 8668 N N . SER E 1 106 ? 9.785 -29.808 -56.097 1.00 32.64 106 SER E N 1
ATOM 8669 C CA . SER E 1 106 ? 10.682 -29.764 -54.950 1.00 33.32 106 SER E CA 1
ATOM 8670 C C . SER E 1 106 ? 9.928 -30.000 -53.644 1.00 38.85 106 SER E C 1
ATOM 8671 O O . SER E 1 106 ? 9.077 -29.195 -53.246 1.00 34.69 106 SER E O 1
ATOM 8674 N N . THR E 1 107 ? 10.254 -31.110 -52.978 1.00 36.53 107 THR E N 1
ATOM 8675 C CA . THR E 1 107 ? 9.704 -31.388 -51.653 1.00 31.78 107 THR E CA 1
ATOM 8676 C C . THR E 1 107 ? 10.088 -30.303 -50.656 1.00 32.84 107 THR E C 1
ATOM 8677 O O . THR E 1 107 ? 9.267 -29.888 -49.827 1.00 35.24 107 THR E O 1
ATOM 8681 N N . ALA E 1 108 ? 11.336 -29.836 -50.715 1.00 32.75 108 ALA E N 1
ATOM 8682 C CA . ALA E 1 108 ? 11.788 -28.808 -49.783 1.00 32.72 108 ALA E CA 1
ATOM 8683 C C . ALA E 1 108 ? 11.060 -27.486 -50.015 1.00 31.50 108 ALA E C 1
ATOM 8684 O O . ALA E 1 108 ? 10.741 -26.771 -49.057 1.00 26.86 108 ALA E O 1
ATOM 8686 N N . LEU E 1 109 ? 10.798 -27.138 -51.275 1.00 28.48 109 LEU E N 1
ATOM 8687 C CA . LEU E 1 109 ? 10.092 -25.890 -51.557 1.00 27.66 109 LEU E CA 1
ATOM 8688 C C . LEU E 1 109 ? 8.638 -25.971 -51.104 1.00 23.15 109 LEU E C 1
ATOM 8689 O O . LEU E 1 109 ? 8.146 -25.083 -50.396 1.00 28.27 109 LEU E O 1
ATOM 8694 N N . LYS E 1 110 ? 7.938 -27.034 -51.500 1.00 27.26 110 LYS E N 1
ATOM 8695 C CA . LYS E 1 110 ? 6.567 -27.228 -51.045 1.00 22.80 110 LYS E CA 1
ATOM 8696 C C . LYS E 1 110 ? 6.497 -27.307 -49.525 1.00 30.07 110 LYS E C 1
ATOM 8697 O O . LYS E 1 110 ? 5.536 -26.813 -48.920 1.00 27.59 110 LYS E O 1
ATOM 8703 N N . GLY E 1 111 ? 7.524 -27.882 -48.894 1.00 31.35 111 GLY E N 1
ATOM 8704 C CA . GLY E 1 111 ? 7.529 -27.996 -47.445 1.00 28.67 111 GLY E CA 1
ATOM 8705 C C . GLY E 1 111 ? 7.667 -26.657 -46.743 1.00 29.88 111 GLY E C 1
ATOM 8706 O O . GLY E 1 111 ? 7.081 -26.446 -45.676 1.00 31.21 111 GLY E O 1
ATOM 8707 N N . PHE E 1 112 ? 8.446 -25.733 -47.318 1.00 31.38 112 PHE E N 1
ATOM 8708 C CA . PHE E 1 112 ? 8.551 -24.418 -46.692 1.00 30.00 112 PHE E CA 1
ATOM 8709 C C . PHE E 1 112 ? 7.278 -23.608 -46.904 1.00 29.05 112 PHE E C 1
ATOM 8710 O O . PHE E 1 112 ? 6.797 -22.943 -45.977 1.00 26.46 112 PHE E O 1
ATOM 8718 N N . LEU E 1 113 ? 6.716 -23.660 -48.114 1.00 28.84 113 LEU E N 1
ATOM 8719 C CA . LEU E 1 113 ? 5.433 -23.010 -48.364 1.00 25.00 113 LEU E CA 1
ATOM 8720 C C . LEU E 1 113 ? 4.340 -23.592 -47.470 1.00 29.76 113 LEU E C 1
ATOM 8721 O O . LEU E 1 113 ? 3.462 -22.864 -46.998 1.00 28.42 113 LEU E O 1
ATOM 8726 N N . SER E 1 114 ? 4.397 -24.897 -47.194 1.00 27.48 114 SER E N 1
ATOM 8727 C CA . SER E 1 114 ? 3.462 -25.483 -46.241 1.00 28.99 114 SER E CA 1
ATOM 8728 C C . SER E 1 114 ? 3.599 -24.855 -44.858 1.00 27.08 114 SER E C 1
ATOM 8729 O O . SER E 1 114 ? 2.597 -24.695 -44.157 1.00 29.27 114 SER E O 1
ATOM 8732 N N . ARG E 1 115 ? 4.819 -24.483 -44.450 1.00 27.51 115 ARG E N 1
ATOM 8733 C CA . ARG E 1 115 ? 4.988 -23.789 -43.176 1.00 29.01 115 ARG E CA 1
ATOM 8734 C C . ARG E 1 115 ? 4.276 -22.440 -43.181 1.00 33.65 115 ARG E C 1
ATOM 8735 O O . ARG E 1 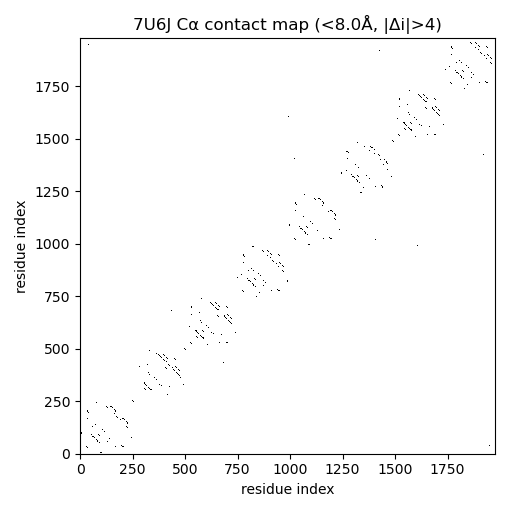115 ? 3.621 -22.072 -42.199 1.00 33.50 115 ARG E O 1
ATOM 8743 N N . LEU E 1 116 ? 4.408 -21.681 -44.274 1.00 27.51 116 LEU E N 1
ATOM 8744 C CA . LEU E 1 116 ? 3.775 -20.364 -44.342 1.00 30.47 116 LEU E CA 1
ATOM 8745 C C . LEU E 1 116 ? 2.254 -20.470 -44.421 1.00 29.68 116 LEU E C 1
ATOM 8746 O O . LEU E 1 116 ? 1.538 -19.699 -43.768 1.00 28.11 116 LEU E O 1
ATOM 8751 N N . ALA E 1 117 ? 1.741 -21.396 -45.233 1.00 22.22 117 ALA E N 1
ATOM 8752 C CA . ALA E 1 117 ? 0.300 -21.555 -45.408 1.00 24.42 117 ALA E CA 1
ATOM 8753 C C . ALA E 1 117 ? -0.372 -22.301 -44.260 1.00 28.23 117 ALA E C 1
ATOM 8754 O O . ALA E 1 117 ? -1.606 -22.293 -44.185 1.00 31.98 117 ALA E O 1
ATOM 8756 N N . LYS E 1 118 ? 0.395 -22.945 -43.378 1.00 25.22 118 LYS E N 1
ATOM 8757 C CA . LYS E 1 118 ? -0.150 -23.738 -42.269 1.00 25.53 118 LYS E CA 1
ATOM 8758 C C . LYS E 1 118 ? -1.034 -24.873 -42.769 1.00 29.45 118 LYS E C 1
ATOM 8759 O O . LYS E 1 118 ? -1.992 -25.271 -42.108 1.00 28.87 118 LYS E O 1
ATOM 8765 N N . GLU E 1 119 ? -0.709 -25.405 -43.941 1.00 31.77 119 GLU E N 1
ATOM 8766 C CA . GLU E 1 119 ? -1.427 -26.525 -44.528 1.00 31.47 119 GLU E CA 1
ATOM 8767 C C . GLU E 1 119 ? -0.595 -27.028 -45.695 1.00 30.43 119 GLU E C 1
ATOM 8768 O O . GLU E 1 119 ? 0.314 -26.340 -46.166 1.00 30.02 119 GLU E O 1
ATOM 8774 N N . GLU E 1 120 ? -0.899 -28.241 -46.140 1.00 29.26 120 GLU E N 1
ATOM 8775 C CA . GLU E 1 120 ? -0.048 -28.900 -47.119 1.00 35.17 120 GLU E CA 1
ATOM 8776 C C . GLU E 1 120 ? -0.198 -28.242 -48.484 1.00 34.63 120 GLU E C 1
ATOM 8777 O O . GLU E 1 120 ? -1.300 -28.169 -49.035 1.00 28.87 120 GLU E O 1
ATOM 8783 N N . VAL E 1 121 ? 0.921 -27.767 -49.016 1.00 31.62 121 VAL E N 1
ATOM 8784 C CA . VAL E 1 121 ? 1.000 -27.184 -50.348 1.00 30.36 121 VAL E CA 1
ATOM 8785 C C . VAL E 1 121 ? 1.375 -28.310 -51.300 1.00 27.65 121 VAL E C 1
ATOM 8786 O O . VAL E 1 121 ? 2.474 -28.858 -51.207 1.00 31.52 121 VAL E O 1
ATOM 8790 N N . MET E 1 122 ? 0.480 -28.668 -52.212 1.00 28.45 122 MET E N 1
ATOM 8791 C CA . MET E 1 122 ? 0.768 -29.800 -53.084 1.00 34.91 122 MET E CA 1
ATOM 8792 C C . MET E 1 122 ? 0.685 -29.379 -54.548 1.00 32.09 122 MET E C 1
ATOM 8793 O O . MET E 1 122 ? 0.418 -28.220 -54.882 1.00 28.86 122 MET E O 1
ATOM 8798 N N . GLY E 1 123 ? 0.880 -30.362 -55.421 1.00 31.15 123 GLY E N 1
ATOM 8799 C CA . GLY E 1 123 ? 0.839 -30.103 -56.844 1.00 31.47 123 GLY E CA 1
ATOM 8800 C C . GLY E 1 123 ? -0.558 -29.777 -57.337 1.00 34.21 123 GLY E C 1
ATOM 8801 O O . GLY E 1 123 ? -1.569 -30.273 -56.830 1.00 31.24 123 GLY E O 1
ATOM 8802 N N . CYS E 1 124 ? -0.597 -28.929 -58.354 1.00 31.04 124 CYS E N 1
ATOM 8803 C CA . CYS E 1 124 ? -1.854 -28.503 -58.944 1.00 30.32 124 CYS E CA 1
ATOM 8804 C C . CYS E 1 124 ? -2.553 -29.683 -59.620 1.00 29.96 124 CYS E C 1
ATOM 8805 O O . CYS E 1 124 ? -1.906 -30.469 -60.316 1.00 35.06 124 CYS E O 1
ATOM 8808 N N . PRO E 1 125 ? -3.870 -29.840 -59.430 1.00 31.50 125 PRO E N 1
ATOM 8809 C CA . PRO E 1 125 ? -4.578 -30.974 -60.050 1.00 29.89 125 PRO E CA 1
ATOM 8810 C C . PRO E 1 125 ? -4.797 -30.822 -61.548 1.00 36.25 125 PRO E C 1
ATOM 8811 O O . PRO E 1 125 ? -5.148 -31.807 -62.209 1.00 33.96 125 PRO E O 1
ATOM 8815 N N . TRP E 1 126 ? -4.623 -29.631 -62.096 1.00 32.10 126 TRP E N 1
ATOM 8816 C CA . TRP E 1 126 ? -4.732 -29.391 -63.529 1.00 33.68 126 TRP E CA 1
ATOM 8817 C C . TRP E 1 126 ? -3.331 -29.086 -64.043 1.00 38.08 126 TRP E C 1
ATOM 8818 O O . TRP E 1 126 ? -2.753 -28.043 -63.712 1.00 30.93 126 TRP E O 1
ATOM 8829 N N . ASP E 1 127 ? -2.788 -30.010 -64.843 1.00 34.27 127 ASP E N 1
ATOM 8830 C CA . ASP E 1 127 ? -1.392 -29.925 -65.262 1.00 34.23 127 ASP E CA 1
ATOM 8831 C C . ASP E 1 127 ? -1.066 -28.574 -65.884 1.00 30.44 127 ASP E C 1
ATOM 8832 O O . ASP E 1 127 ? 0.020 -28.031 -65.664 1.00 28.83 127 ASP E O 1
ATOM 8837 N N . GLU E 1 128 ? -1.995 -28.008 -66.653 1.00 30.67 128 GLU E N 1
ATOM 8838 C CA . GLU E 1 128 ? -1.668 -26.832 -67.451 1.00 32.59 128 GLU E CA 1
ATOM 8839 C C . GLU E 1 128 ? -1.567 -25.548 -66.639 1.00 30.43 128 GLU E C 1
ATOM 8840 O O . GLU E 1 128 ? -1.257 -24.504 -67.216 1.00 29.12 128 GLU E O 1
ATOM 8846 N N . GLU E 1 129 ? -1.807 -25.582 -65.331 1.00 28.38 129 GLU E N 1
ATOM 8847 C CA . GLU E 1 129 ? -1.617 -24.403 -64.498 1.00 24.98 129 GLU E CA 1
ATOM 8848 C C . GLU E 1 129 ? -0.391 -24.508 -63.594 1.00 26.79 129 GLU E C 1
ATOM 8849 O O . GLU E 1 129 ? -0.112 -23.571 -62.840 1.00 28.86 129 GLU E O 1
ATOM 8855 N N . LYS E 1 130 ? 0.379 -25.600 -63.681 1.00 32.13 130 LYS E N 1
ATOM 8856 C CA . LYS E 1 130 ? 1.495 -25.787 -62.757 1.00 25.64 130 LYS E CA 1
ATOM 8857 C C . LYS E 1 130 ? 2.510 -24.658 -62.877 1.00 27.05 130 LYS E C 1
ATOM 8858 O O . LYS E 1 130 ? 3.013 -24.147 -61.864 1.00 23.92 130 LYS E O 1
ATOM 8864 N N . TYR E 1 131 ? 2.837 -24.263 -64.105 1.00 19.61 131 TYR E N 1
ATOM 8865 C CA . TYR E 1 131 ? 3.788 -23.183 -64.296 1.00 25.34 131 TYR E CA 1
ATOM 8866 C C . TYR E 1 131 ? 3.535 -22.543 -65.652 1.00 28.82 131 TYR E C 1
ATOM 8867 O O . TYR E 1 131 ? 3.234 -23.241 -66.626 1.00 28.18 131 TYR E O 1
ATOM 8876 N N . ILE E 1 132 ? 3.622 -21.212 -65.695 1.00 22.31 132 ILE E N 1
ATOM 8877 C CA . ILE E 1 132 ? 3.490 -20.447 -66.931 1.00 23.13 132 ILE E CA 1
ATOM 8878 C C . ILE E 1 132 ? 4.471 -19.282 -66.871 1.00 23.04 132 ILE E C 1
ATOM 8879 O O . ILE E 1 132 ? 5.075 -18.992 -65.835 1.00 22.89 132 ILE E O 1
ATOM 8884 N N . ILE E 1 133 ? 4.616 -18.604 -68.003 1.00 22.14 133 ILE E N 1
ATOM 8885 C CA . ILE E 1 133 ? 5.495 -17.451 -68.120 1.00 22.76 133 ILE E CA 1
ATOM 8886 C C . ILE E 1 133 ? 4.707 -16.325 -68.767 1.00 26.30 133 ILE E C 1
ATOM 8887 O O . ILE E 1 133 ? 3.981 -16.552 -69.739 1.00 26.84 133 ILE E O 1
ATOM 8892 N N . THR E 1 134 ? 4.830 -15.114 -68.226 1.00 28.03 134 THR E N 1
ATOM 8893 C CA . THR E 1 134 ? 4.286 -13.935 -68.887 1.00 27.59 134 THR E CA 1
ATOM 8894 C C . THR E 1 134 ? 5.414 -12.957 -69.167 1.00 23.41 134 THR E C 1
ATOM 8895 O O . THR E 1 134 ? 6.322 -12.790 -68.351 1.00 22.95 134 THR E O 1
ATOM 8899 N N . ARG E 1 135 ? 5.353 -12.327 -70.336 1.00 31.90 135 ARG E N 1
ATOM 8900 C CA . ARG E 1 135 ? 6.310 -11.300 -70.729 1.00 29.29 135 ARG E CA 1
ATOM 8901 C C . ARG E 1 135 ? 5.516 -10.062 -71.101 1.00 26.80 135 ARG E C 1
ATOM 8902 O O . ARG E 1 135 ? 4.781 -10.062 -72.097 1.00 27.73 135 ARG E O 1
ATOM 8910 N N . GLN E 1 136 ? 5.633 -9.032 -70.279 1.00 27.79 136 GLN E N 1
ATOM 8911 C CA . GLN E 1 136 ? 5.101 -7.721 -70.604 1.00 26.37 136 GLN E CA 1
ATOM 8912 C C . GLN E 1 136 ? 6.237 -6.928 -71.231 1.00 27.93 136 GLN E C 1
ATOM 8913 O O . GLN E 1 136 ? 7.343 -6.898 -70.682 1.00 28.02 136 GLN E O 1
ATOM 8919 N N . HIS E 1 137 ? 5.979 -6.325 -72.393 1.00 26.53 137 HIS E N 1
ATOM 8920 C CA . HIS E 1 137 ? 7.075 -5.743 -73.166 1.00 27.74 137 HIS E CA 1
ATOM 8921 C C . HIS E 1 137 ? 6.657 -4.494 -73.933 1.00 28.52 137 HIS E C 1
ATOM 8922 O O . HIS E 1 137 ? 7.513 -3.760 -74.433 1.00 31.03 137 HIS E O 1
ATOM 8929 N N . GLN E 1 138 ? 5.358 -4.228 -74.021 1.00 33.18 138 GLN E N 1
ATOM 8930 C CA . GLN E 1 138 ? 4.862 -3.048 -74.711 1.00 34.23 138 GLN E CA 1
ATOM 8931 C C . GLN E 1 138 ? 4.194 -2.103 -73.726 1.00 36.26 138 GLN E C 1
ATOM 8932 O O . GLN E 1 138 ? 3.661 -2.526 -72.696 1.00 32.44 138 GLN E O 1
ATOM 8938 N N . LYS E 1 139 ? 4.270 -0.811 -74.040 1.00 25.45 139 LYS E N 1
ATOM 8939 C CA . LYS E 1 139 ? 3.520 0.204 -73.317 1.00 30.81 139 LYS E CA 1
ATOM 8940 C C . LYS E 1 139 ? 2.065 -0.218 -73.163 1.00 26.88 139 LYS E C 1
ATOM 8941 O O . LYS E 1 139 ? 1.429 -0.645 -74.127 1.00 23.17 139 LYS E O 1
ATOM 8947 N N . GLY E 1 140 ? 1.547 -0.110 -71.935 1.00 28.04 140 GLY E N 1
ATOM 8948 C CA . GLY E 1 140 ? 0.184 -0.505 -71.630 1.00 25.83 140 GLY E CA 1
ATOM 8949 C C . GLY E 1 140 ? 0.015 -1.952 -71.206 1.00 26.99 140 GLY E C 1
ATOM 8950 O O . GLY E 1 140 ? -1.088 -2.342 -70.801 1.00 22.53 140 GLY E O 1
ATOM 8951 N N . ASP E 1 141 ? 1.058 -2.763 -71.307 1.00 24.02 141 ASP E N 1
ATOM 8952 C CA . ASP E 1 141 ? 0.939 -4.169 -70.962 1.00 26.79 141 ASP E CA 1
ATOM 8953 C C . ASP E 1 141 ? 0.627 -4.319 -69.478 1.00 27.20 141 ASP E C 1
ATOM 8954 O O . ASP E 1 141 ? 1.128 -3.563 -68.641 1.00 22.30 141 ASP E O 1
ATOM 8959 N N . THR E 1 142 ? -0.215 -5.297 -69.160 1.00 23.98 142 THR E N 1
ATOM 8960 C CA . THR E 1 142 ? -0.702 -5.459 -67.799 1.00 22.88 142 THR E CA 1
ATOM 8961 C C . THR E 1 142 ? -1.267 -6.860 -67.636 1.00 23.57 142 THR E C 1
ATOM 8962 O O . THR E 1 142 ? -1.762 -7.463 -68.592 1.00 20.55 142 THR E O 1
ATOM 8966 N N . HIS E 1 143 ? -1.162 -7.375 -66.417 1.00 23.01 143 HIS E N 1
ATOM 8967 C CA . HIS E 1 143 ? -1.965 -8.506 -65.966 1.00 22.21 143 HIS E CA 1
ATOM 8968 C C . HIS E 1 143 ? -3.097 -7.910 -65.140 1.00 23.94 143 HIS E C 1
ATOM 8969 O O . HIS E 1 143 ? -2.908 -7.581 -63.967 1.00 17.61 143 HIS E O 1
ATOM 8976 N N . GLY E 1 144 ? -4.267 -7.748 -65.763 1.00 20.77 144 GLY E N 1
ATOM 8977 C CA . GLY E 1 144 ? -5.348 -7.000 -65.150 1.00 22.22 144 GLY E CA 1
ATOM 8978 C C . GLY E 1 144 ? -5.967 -7.723 -63.964 1.00 27.40 144 GLY E C 1
ATOM 8979 O O . GLY E 1 144 ? -5.678 -8.888 -63.684 1.00 24.16 144 GLY E O 1
ATOM 8980 N N . TRP E 1 145 ? -6.846 -6.999 -63.266 1.00 20.23 145 TRP E N 1
ATOM 8981 C CA . TRP E 1 145 ? -7.483 -7.479 -62.040 1.00 19.97 145 TRP E CA 1
ATOM 8982 C C . TRP E 1 145 ? -8.033 -8.882 -62.226 1.00 20.69 145 TRP E C 1
ATOM 8983 O O . TRP E 1 145 ? -8.833 -9.125 -63.131 1.00 21.17 145 TRP E O 1
ATOM 8994 N N . HIS E 1 146 ? -7.609 -9.808 -61.366 1.00 21.44 146 HIS E N 1
ATOM 8995 C CA . HIS E 1 146 ? -8.041 -11.190 -61.513 1.00 24.18 146 HIS E CA 1
ATOM 8996 C C . HIS E 1 146 ? -7.845 -11.941 -60.205 1.00 23.12 146 HIS E C 1
ATOM 8997 O O . HIS E 1 146 ? -7.271 -11.429 -59.242 1.00 18.55 146 HIS E O 1
ATOM 9004 N N . TRP E 1 147 ? -8.337 -13.176 -60.201 1.00 20.52 147 TRP E N 1
ATOM 9005 C CA . TRP E 1 147 ? -8.060 -14.167 -59.177 1.00 20.84 147 TRP E CA 1
ATOM 9006 C C . TRP E 1 147 ? -7.473 -15.385 -59.873 1.00 24.42 147 TRP E C 1
ATOM 9007 O O . TRP E 1 147 ? -7.587 -15.531 -61.090 1.00 22.92 147 TRP E O 1
ATOM 9018 N N . GLY E 1 148 ? -6.858 -16.270 -59.095 1.00 23.68 148 GLY E N 1
ATOM 9019 C CA . GLY E 1 148 ? -6.433 -17.557 -59.594 1.00 25.79 148 GLY E CA 1
ATOM 9020 C C . GLY E 1 148 ? -7.428 -18.648 -59.235 1.00 23.74 148 GLY E C 1
ATOM 9021 O O . GLY E 1 148 ? -8.202 -18.523 -58.288 1.00 24.97 148 GLY E O 1
ATOM 9022 N N . ASP E 1 149 ? -7.407 -19.730 -60.017 1.00 22.25 149 ASP E N 1
ATOM 9023 C CA . ASP E 1 149 ? -8.249 -20.879 -59.713 1.00 25.35 149 ASP E CA 1
ATOM 9024 C C . ASP E 1 149 ? -7.713 -21.720 -58.563 1.00 26.60 149 ASP E C 1
ATOM 9025 O O . ASP E 1 149 ? -8.455 -22.553 -58.034 1.00 24.45 149 ASP E O 1
ATOM 9030 N N . PHE E 1 150 ? -6.444 -21.554 -58.191 1.00 23.64 150 PHE E N 1
ATOM 9031 C CA . PHE E 1 150 ? -5.839 -22.377 -57.151 1.00 25.23 150 PHE E CA 1
ATOM 9032 C C . PHE E 1 150 ? -5.189 -21.487 -56.098 1.00 29.54 150 PHE E C 1
ATOM 9033 O O . PHE E 1 150 ? -5.115 -20.262 -56.242 1.00 28.78 150 PHE E O 1
ATOM 9041 N N . SER E 1 151 ? -4.718 -22.119 -55.021 1.00 22.68 151 SER E N 1
ATOM 9042 C CA . SER E 1 151 ? -4.486 -21.408 -53.765 1.00 24.47 151 SER E CA 1
ATOM 9043 C C . SER E 1 151 ? -3.116 -20.743 -53.638 1.00 22.52 151 SER E C 1
ATOM 9044 O O . SER E 1 151 ? -3.018 -19.671 -53.029 1.00 25.37 151 SER E O 1
ATOM 9047 N N . PHE E 1 152 ? -2.037 -21.350 -54.141 1.00 23.97 152 PHE E N 1
ATOM 9048 C CA . PHE E 1 152 ? -0.688 -20.939 -53.742 1.00 24.72 152 PHE E CA 1
ATOM 9049 C C . PHE E 1 152 ? 0.177 -20.662 -54.964 1.00 29.30 152 PHE E C 1
ATOM 9050 O O . PHE E 1 152 ? 0.626 -21.592 -55.643 1.00 31.02 152 PHE E O 1
ATOM 9058 N N . THR E 1 153 ? 0.449 -19.385 -55.204 1.00 25.00 153 THR E N 1
ATOM 9059 C CA . THR E 1 153 ? 1.199 -18.934 -56.363 1.00 26.92 153 THR E CA 1
ATOM 9060 C C . THR E 1 153 ? 2.496 -18.290 -55.901 1.00 27.96 153 THR E C 1
ATOM 9061 O O . THR E 1 153 ? 2.483 -17.409 -55.033 1.00 27.07 153 THR E O 1
ATOM 9065 N N . VAL E 1 154 ? 3.615 -18.744 -56.457 1.00 26.95 154 VAL E N 1
ATOM 9066 C CA . VAL E 1 154 ? 4.899 -18.081 -56.270 1.00 22.70 154 VAL E CA 1
ATOM 9067 C C . VAL E 1 154 ? 5.290 -17.451 -57.601 1.00 22.70 154 VAL E C 1
ATOM 9068 O O . VAL E 1 154 ? 5.292 -18.124 -58.640 1.00 24.59 154 VAL E O 1
ATOM 9072 N N . ILE E 1 155 ? 5.608 -16.160 -57.563 1.00 22.95 155 ILE E N 1
ATOM 9073 C CA . ILE E 1 155 ? 5.968 -15.375 -58.736 1.00 27.76 155 ILE E CA 1
ATOM 9074 C C . ILE E 1 155 ? 7.459 -15.084 -58.672 1.00 30.18 155 ILE E C 1
ATOM 9075 O O . ILE E 1 155 ? 7.964 -14.636 -57.635 1.00 27.34 155 ILE E O 1
ATOM 9080 N N . TRP E 1 156 ? 8.162 -15.339 -59.773 1.00 28.97 156 TRP E N 1
ATOM 9081 C CA . TRP E 1 156 ? 9.595 -15.099 -59.873 1.00 21.87 156 TRP E CA 1
ATOM 9082 C C . TRP E 1 156 ? 9.810 -13.928 -60.818 1.00 23.02 156 TRP E C 1
ATOM 9083 O O . TRP E 1 156 ? 9.392 -13.989 -61.972 1.00 22.94 156 TRP E O 1
ATOM 9094 N N . LEU E 1 157 ? 10.470 -12.880 -60.341 1.00 25.24 157 LEU E N 1
ATOM 9095 C CA . LEU E 1 157 ? 10.727 -11.689 -61.154 1.00 28.71 157 LEU E CA 1
ATOM 9096 C C . LEU E 1 157 ? 11.970 -11.947 -62.001 1.00 25.52 157 LEU E C 1
ATOM 9097 O O . LEU E 1 157 ? 13.090 -11.627 -61.611 1.00 27.15 157 LEU E O 1
ATOM 9102 N N . ILE E 1 158 ? 11.768 -12.537 -63.181 1.00 30.28 158 ILE E N 1
ATOM 9103 C CA . ILE E 1 158 ? 12.892 -12.842 -64.064 1.00 26.98 158 ILE E CA 1
ATOM 9104 C C . ILE E 1 158 ? 13.522 -11.556 -64.589 1.00 36.81 158 ILE E C 1
ATOM 9105 O O . ILE E 1 158 ? 14.749 -11.386 -64.558 1.00 36.58 158 ILE E O 1
ATOM 9110 N N . GLU E 1 159 ? 12.694 -10.636 -65.087 1.00 29.75 159 GLU E N 1
ATOM 9111 C CA . GLU E 1 159 ? 13.135 -9.305 -65.494 1.00 32.74 159 GLU E CA 1
ATOM 9112 C C . GLU E 1 159 ? 12.098 -8.298 -65.030 1.00 29.91 159 GLU E C 1
ATOM 9113 O O . GLU E 1 159 ? 10.900 -8.590 -65.027 1.00 24.92 159 GLU E O 1
ATOM 9119 N N . ALA E 1 160 ? 12.562 -7.109 -64.642 1.00 25.66 160 ALA E N 1
ATOM 9120 C CA . ALA E 1 160 ? 11.629 -6.067 -64.231 1.00 30.64 160 ALA E CA 1
ATOM 9121 C C . ALA E 1 160 ? 12.239 -4.682 -64.394 1.00 35.74 160 ALA E C 1
ATOM 9122 O O . ALA E 1 160 ? 13.366 -4.446 -63.944 1.00 32.13 160 ALA E O 1
ATOM 9124 N N . PRO E 1 161 ? 11.526 -3.737 -65.000 1.00 32.90 161 PRO E N 1
ATOM 9125 C CA . PRO E 1 161 ? 12.002 -2.354 -65.022 1.00 29.24 161 PRO E CA 1
ATOM 9126 C C . PRO E 1 161 ? 11.801 -1.700 -63.663 1.00 30.01 161 PRO E C 1
ATOM 9127 O O . PRO E 1 161 ? 11.074 -2.195 -62.802 1.00 26.03 161 PRO E O 1
ATOM 9131 N N . SER E 1 162 ? 12.458 -0.558 -63.495 1.00 27.92 162 SER E N 1
ATOM 9132 C CA . SER E 1 162 ? 12.188 0.311 -62.361 1.00 31.01 162 SER E CA 1
ATOM 9133 C C . SER E 1 162 ? 10.691 0.608 -62.257 1.00 34.17 162 SER E C 1
ATOM 9134 O O . SER E 1 162 ? 9.979 0.710 -63.263 1.00 26.31 162 SER E O 1
ATOM 9137 N N . LEU E 1 163 ? 10.216 0.754 -61.017 1.00 29.98 163 LEU E N 1
ATOM 9138 C CA . LEU E 1 163 ? 8.782 0.810 -60.762 1.00 30.38 163 LEU E CA 1
ATOM 9139 C C . LEU E 1 163 ? 8.111 2.054 -61.337 1.00 29.63 163 LEU E C 1
ATOM 9140 O O . LEU E 1 163 ? 6.890 2.043 -61.527 1.00 25.84 163 LEU E O 1
ATOM 9145 N N . GLU E 1 164 ? 8.859 3.114 -61.654 1.00 32.22 164 GLU E N 1
ATOM 9146 C CA . GLU E 1 164 ? 8.183 4.259 -62.264 1.00 30.52 164 GLU E CA 1
ATOM 9147 C C . GLU E 1 164 ? 7.716 3.965 -63.684 1.00 31.99 164 GLU E C 1
ATOM 9148 O O . GLU E 1 164 ? 7.029 4.799 -64.280 1.00 29.53 164 GLU E O 1
ATOM 9154 N N . TYR E 1 165 ? 8.076 2.814 -64.243 1.00 33.24 165 TYR E N 1
ATOM 9155 C CA . TYR E 1 165 ? 7.580 2.399 -65.545 1.00 28.11 165 TYR E CA 1
ATOM 9156 C C . TYR E 1 165 ? 6.371 1.482 -65.450 1.00 33.71 165 TYR E C 1
ATOM 9157 O O . TYR E 1 165 ? 5.896 1.006 -66.483 1.00 25.29 165 TYR E O 1
ATOM 9166 N N . GLY E 1 166 ? 5.869 1.222 -64.244 1.00 22.29 166 GLY E N 1
ATOM 9167 C CA . GLY E 1 166 ? 4.783 0.281 -64.036 1.00 27.05 166 GLY E CA 1
ATOM 9168 C C . GLY E 1 166 ? 5.277 -1.036 -63.462 1.00 21.42 166 GLY E C 1
ATOM 9169 O O . GLY E 1 166 ? 6.456 -1.220 -63.145 1.00 21.82 166 GLY E O 1
ATOM 9170 N N . GLY E 1 167 ? 4.341 -1.977 -63.341 1.00 22.36 167 GLY E N 1
ATOM 9171 C CA . GLY E 1 167 ? 4.647 -3.320 -62.888 1.00 22.98 167 GLY E CA 1
ATOM 9172 C C . GLY E 1 167 ? 4.369 -3.574 -61.422 1.00 27.36 167 GLY E C 1
ATOM 9173 O O . GLY E 1 167 ? 4.445 -4.730 -60.982 1.00 26.57 167 GLY E O 1
ATOM 9174 N N . MET E 1 168 ? 4.061 -2.534 -60.657 1.00 24.54 168 MET E N 1
ATOM 9175 C CA . MET E 1 168 ? 3.657 -2.700 -59.270 1.00 20.05 168 MET E CA 1
ATOM 9176 C C . MET E 1 168 ? 2.526 -3.713 -59.144 1.00 19.87 168 MET E C 1
ATOM 9177 O O . MET E 1 168 ? 1.546 -3.661 -59.891 1.00 21.87 168 MET E O 1
ATOM 9182 N N . LEU E 1 169 ? 2.664 -4.631 -58.188 1.00 25.72 169 LEU E N 1
ATOM 9183 C CA . LEU E 1 169 ? 1.578 -5.534 -57.823 1.00 25.11 169 LEU E CA 1
ATOM 9184 C C . LEU E 1 169 ? 0.578 -4.817 -56.919 1.00 22.65 169 LEU E C 1
ATOM 9185 O O . LEU E 1 169 ? 0.964 -4.044 -56.043 1.00 22.34 169 LEU E O 1
ATOM 9190 N N . GLN E 1 170 ? -0.715 -5.075 -57.128 1.00 19.70 170 GLN E N 1
ATOM 9191 C CA . GLN E 1 170 ? -1.748 -4.543 -56.246 1.00 24.37 170 GLN E CA 1
ATOM 9192 C C . GLN E 1 170 ? -2.645 -5.677 -55.776 1.00 22.25 170 GLN E C 1
ATOM 9193 O O . GLN E 1 170 ? -2.975 -6.564 -56.559 1.00 21.33 170 GLN E O 1
ATOM 9199 N N . CYS E 1 171 ? -3.025 -5.656 -54.495 1.00 23.33 171 CYS E N 1
ATOM 9200 C CA . CYS E 1 171 ? -3.754 -6.766 -53.892 1.00 27.51 171 CYS E CA 1
ATOM 9201 C C . CYS E 1 171 ? -4.909 -6.282 -53.031 1.00 22.78 171 CYS E C 1
ATOM 9202 O O . CYS E 1 171 ? -4.810 -5.262 -52.338 1.00 21.87 171 CYS E O 1
ATOM 9205 N N . ILE E 1 172 ? -5.983 -7.069 -53.041 1.00 16.30 172 ILE E N 1
ATOM 9206 C CA . ILE E 1 172 ? -7.047 -7.003 -52.040 1.00 19.98 172 ILE E CA 1
ATOM 9207 C C . ILE E 1 172 ? -7.323 -8.411 -51.521 1.00 20.59 172 ILE E C 1
ATOM 9208 O O . ILE E 1 172 ? -7.960 -9.214 -52.221 1.00 20.55 172 ILE E O 1
ATOM 9213 N N . PRO E 1 173 ? -6.887 -8.747 -50.312 1.00 21.22 173 PRO E N 1
ATOM 9214 C CA . PRO E 1 173 ? -7.071 -10.106 -49.795 1.00 17.25 173 PRO E CA 1
ATOM 9215 C C . PRO E 1 173 ? -8.495 -10.334 -49.294 1.00 17.92 173 PRO E C 1
ATOM 9216 O O . PRO E 1 173 ? -9.309 -9.417 -49.196 1.00 19.48 173 PRO E O 1
ATOM 9220 N N . HIS E 1 174 ? -8.781 -11.600 -48.988 1.00 23.21 174 HIS E N 1
ATOM 9221 C CA . HIS E 1 174 ? -10.036 -12.014 -48.353 1.00 18.71 174 HIS E CA 1
ATOM 9222 C C . HIS E 1 174 ? -11.244 -11.619 -49.189 1.00 19.95 174 HIS E C 1
ATOM 9223 O O . HIS E 1 174 ? -12.250 -11.122 -48.674 1.00 19.15 174 HIS E O 1
ATOM 9230 N N . THR E 1 175 ? -11.140 -11.867 -50.491 1.00 19.63 175 THR E N 1
ATOM 9231 C CA . THR E 1 175 ? -12.228 -11.781 -51.445 1.00 22.92 175 THR E CA 1
ATOM 9232 C C . THR E 1 175 ? -12.429 -13.176 -52.044 1.00 24.80 175 THR E C 1
ATOM 9233 O O . THR E 1 175 ? -11.858 -14.167 -51.567 1.00 24.77 175 THR E O 1
ATOM 9237 N N . ASP E 1 176 ? -13.237 -13.251 -53.099 1.00 17.66 176 ASP E N 1
ATOM 9238 C CA . ASP E 1 176 ? -13.535 -14.514 -53.763 1.00 18.23 176 ASP E CA 1
ATOM 9239 C C . ASP E 1 176 ? -13.823 -14.237 -55.230 1.00 22.36 176 ASP E C 1
ATOM 9240 O O . ASP E 1 176 ? -14.198 -13.125 -55.608 1.00 22.77 176 ASP E O 1
ATOM 9245 N N . TRP E 1 177 ? -13.664 -15.272 -56.048 1.00 17.90 177 TRP E N 1
ATOM 9246 C CA . TRP E 1 177 ? -13.846 -15.163 -57.496 1.00 19.36 177 TRP E CA 1
ATOM 9247 C C . TRP E 1 177 ? -15.192 -15.774 -57.879 1.00 21.23 177 TRP E C 1
ATOM 9248 O O . TRP E 1 177 ? -15.338 -17.000 -57.893 1.00 21.61 177 TRP E O 1
ATOM 9259 N N . ASN E 1 178 ? -16.175 -14.925 -58.185 1.00 22.02 178 ASN E N 1
ATOM 9260 C CA . ASN E 1 178 ? -17.436 -15.362 -58.785 1.00 23.65 178 ASN E CA 1
ATOM 9261 C C . ASN E 1 178 ? -17.335 -15.089 -60.283 1.00 25.15 178 ASN E C 1
ATOM 9262 O O . ASN E 1 178 ? -17.430 -13.938 -60.717 1.00 23.98 178 ASN E O 1
ATOM 9267 N N . LYS E 1 179 ? -17.158 -16.150 -61.071 1.00 20.43 179 LYS E N 1
ATOM 9268 C CA . LYS E 1 179 ? -16.887 -15.968 -62.495 1.00 30.63 179 LYS E CA 1
ATOM 9269 C C . LYS E 1 179 ? -18.083 -15.391 -63.237 1.00 28.94 179 LYS E C 1
ATOM 9270 O O . LYS E 1 179 ? -17.904 -14.729 -64.266 1.00 26.19 179 LYS E O 1
ATOM 9276 N N . ASP E 1 180 ? -19.295 -15.619 -62.732 1.00 28.57 180 ASP E N 1
ATOM 9277 C CA . ASP E 1 180 ? -20.508 -15.115 -63.367 1.00 32.32 180 ASP E CA 1
ATOM 9278 C C . ASP E 1 180 ? -20.837 -13.682 -62.973 1.00 31.95 180 ASP E C 1
ATOM 9279 O O . ASP E 1 180 ? -21.567 -13.001 -63.701 1.00 31.46 180 ASP E O 1
ATOM 9284 N N . ASP E 1 181 ? -20.320 -13.209 -61.841 1.00 30.38 181 ASP E N 1
ATOM 9285 C CA . ASP E 1 181 ? -20.672 -11.892 -61.307 1.00 27.97 181 ASP E CA 1
ATOM 9286 C C . ASP E 1 181 ? -19.504 -11.403 -60.464 1.00 28.58 181 ASP E C 1
ATOM 9287 O O . ASP E 1 181 ? -19.570 -11.378 -59.228 1.00 26.61 181 ASP E O 1
ATOM 9292 N N . PRO E 1 182 ? -18.395 -11.021 -61.111 1.00 27.35 182 PRO E N 1
ATOM 9293 C CA . PRO E 1 182 ? -17.147 -10.821 -60.355 1.00 21.12 182 PRO E CA 1
ATOM 9294 C C . PRO E 1 182 ? -17.118 -9.567 -59.493 1.00 26.74 182 PRO E C 1
ATOM 9295 O O . PRO E 1 182 ? -16.422 -9.571 -58.472 1.00 21.33 182 PRO E O 1
ATOM 9299 N N . ARG E 1 183 ? -17.823 -8.501 -59.877 1.00 22.44 183 ARG E N 1
ATOM 9300 C CA . ARG E 1 183 ? -17.946 -7.270 -59.088 1.00 24.28 183 ARG E CA 1
ATOM 9301 C C . ARG E 1 183 ? -16.588 -6.707 -58.663 1.00 24.78 183 ARG E C 1
ATOM 9302 O O . ARG E 1 183 ? -16.367 -6.361 -57.501 1.00 22.46 183 ARG E O 1
ATOM 9310 N N . VAL E 1 184 ? -15.677 -6.590 -59.626 1.00 20.18 184 VAL E N 1
ATOM 9311 C CA . VAL E 1 184 ? -14.332 -6.097 -59.324 1.00 24.65 184 VAL E CA 1
ATOM 9312 C C . VAL E 1 184 ? -14.393 -4.697 -58.719 1.00 24.41 184 VAL E C 1
ATOM 9313 O O . VAL E 1 184 ? -13.776 -4.421 -57.679 1.00 24.07 184 VAL E O 1
ATOM 9317 N N . GLU E 1 185 ? -15.135 -3.788 -59.363 1.00 24.39 185 GLU E N 1
ATOM 9318 C CA . GLU E 1 185 ? -15.168 -2.404 -58.892 1.00 25.69 185 GLU E CA 1
ATOM 9319 C C . GLU E 1 185 ? -15.774 -2.293 -57.500 1.00 27.25 185 GLU E C 1
ATOM 9320 O O . GLU E 1 185 ? -15.350 -1.442 -56.703 1.00 24.02 185 GLU E O 1
ATOM 9326 N N . ASP E 1 186 ? -16.748 -3.148 -57.182 1.00 24.85 186 ASP E N 1
ATOM 9327 C CA . ASP E 1 186 ? -17.324 -3.145 -55.840 1.00 27.12 186 ASP E CA 1
ATOM 9328 C C . ASP E 1 186 ? -16.284 -3.522 -54.791 1.00 21.63 186 ASP E C 1
ATOM 9329 O O . ASP E 1 186 ? -16.256 -2.946 -53.697 1.00 23.45 186 ASP E O 1
ATOM 9334 N N . TYR E 1 187 ? -15.426 -4.497 -55.103 1.00 22.11 187 TYR E N 1
ATOM 9335 C CA . TYR E 1 187 ? -14.373 -4.885 -54.166 1.00 21.07 187 TYR E CA 1
ATOM 9336 C C . TYR E 1 187 ? -13.383 -3.748 -53.938 1.00 23.23 187 TYR E C 1
ATOM 9337 O O . TYR E 1 187 ? -12.987 -3.484 -52.795 1.00 22.84 187 TYR E O 1
ATOM 9346 N N . LEU E 1 188 ? -12.967 -3.066 -55.014 1.00 18.66 188 LEU E N 1
ATOM 9347 C CA . LEU E 1 188 ? -12.079 -1.914 -54.866 1.00 21.17 188 LEU E CA 1
ATOM 9348 C C . LEU E 1 188 ? -12.685 -0.858 -53.950 1.00 22.24 188 LEU E C 1
ATOM 9349 O O . LEU E 1 188 ? -11.975 -0.249 -53.136 1.00 21.82 188 LEU E O 1
ATOM 9354 N N . GLN E 1 189 ? -13.993 -0.611 -54.075 1.00 21.33 189 GLN E N 1
ATOM 9355 C CA . GLN E 1 189 ? -14.621 0.406 -53.234 1.00 19.99 189 GLN E CA 1
ATOM 9356 C C . GLN E 1 189 ? -14.749 -0.054 -51.792 1.00 22.76 189 GLN E C 1
ATOM 9357 O O . GLN E 1 189 ? -14.740 0.776 -50.872 1.00 26.37 189 GLN E O 1
ATOM 9363 N N . LYS E 1 190 ? -14.885 -1.359 -51.573 1.00 22.65 190 LYS E N 1
ATOM 9364 C CA . LYS E 1 190 ? -15.135 -1.851 -50.223 1.00 23.07 190 LYS E CA 1
ATOM 9365 C C . LYS E 1 190 ? -13.867 -1.974 -49.386 1.00 27.36 190 LYS E C 1
ATOM 9366 O O . LYS E 1 190 ? -13.950 -1.889 -48.156 1.00 25.69 190 LYS E O 1
ATOM 9372 N N . HIS E 1 191 ? -12.706 -2.173 -50.001 1.00 25.72 191 HIS E N 1
ATOM 9373 C CA . HIS E 1 191 ? -11.489 -2.500 -49.272 1.00 23.53 191 HIS E CA 1
ATOM 9374 C C . HIS E 1 191 ? -10.301 -1.682 -49.753 1.00 25.31 191 HIS E C 1
ATOM 9375 O O . HIS E 1 191 ? -10.261 -1.241 -50.905 1.00 24.57 191 HIS E O 1
ATOM 9382 N N . PRO E 1 192 ? -9.295 -1.495 -48.903 1.00 27.99 192 PRO E N 1
ATOM 9383 C CA . PRO E 1 192 ? -8.078 -0.824 -49.359 1.00 23.51 192 PRO E CA 1
ATOM 9384 C C . PRO E 1 192 ? -7.244 -1.730 -50.249 1.00 28.74 192 PRO E C 1
ATOM 9385 O O . PRO E 1 192 ? -7.262 -2.960 -50.131 1.00 20.83 192 PRO E O 1
ATOM 9389 N N . ILE E 1 193 ? -6.514 -1.095 -51.159 1.00 22.61 193 ILE E N 1
ATOM 9390 C CA . ILE E 1 193 ? -5.545 -1.761 -52.019 1.00 19.58 193 ILE E CA 1
ATOM 9391 C C . ILE E 1 193 ? -4.164 -1.599 -51.403 1.00 19.58 193 ILE E C 1
ATOM 9392 O O . ILE E 1 193 ? -3.767 -0.486 -51.048 1.00 19.99 193 ILE E O 1
ATOM 9397 N N . ARG E 1 194 ? -3.413 -2.688 -51.315 1.00 19.02 194 ARG E N 1
ATOM 9398 C CA . ARG E 1 194 ? -2.007 -2.628 -50.935 1.00 22.40 194 ARG E CA 1
ATOM 9399 C C . ARG E 1 194 ? -1.165 -2.795 -52.204 1.00 21.79 194 ARG E C 1
ATOM 9400 O O . ARG E 1 194 ? -1.446 -3.670 -53.029 1.00 21.89 194 ARG E O 1
ATOM 9408 N N . SER E 1 195 ? -0.167 -1.933 -52.383 1.00 21.03 195 SER E N 1
ATOM 9409 C CA . SER E 1 195 ? 0.728 -2.001 -53.529 1.00 22.27 195 SER E CA 1
ATOM 9410 C C . SER E 1 195 ? 2.076 -2.531 -53.074 1.00 20.90 195 SER E C 1
ATOM 9411 O O . SER E 1 195 ? 2.574 -2.137 -52.017 1.00 20.81 195 SER E O 1
ATOM 9414 N N . TYR E 1 196 ? 2.673 -3.409 -53.879 1.00 20.69 196 TYR E N 1
ATOM 9415 C CA . TYR E 1 196 ? 3.947 -4.045 -53.545 1.00 23.52 196 TYR E CA 1
ATOM 9416 C C . TYR E 1 196 ? 4.877 -3.959 -54.744 1.00 25.05 196 TYR E C 1
ATOM 9417 O O . TYR E 1 196 ? 4.534 -4.435 -55.829 1.00 24.14 196 TYR E O 1
ATOM 9426 N N . GLY E 1 197 ? 6.058 -3.378 -54.548 1.00 25.39 197 GLY E N 1
ATOM 9427 C CA . GLY E 1 197 ? 7.032 -3.261 -55.623 1.00 27.82 197 GLY E CA 1
ATOM 9428 C C . GLY E 1 197 ? 8.005 -4.429 -55.612 1.00 31.66 197 GLY E C 1
ATOM 9429 O O . GLY E 1 197 ? 8.364 -4.947 -54.558 1.00 25.75 197 GLY E O 1
ATOM 9430 N N . HIS E 1 198 ? 8.414 -4.853 -56.804 1.00 22.75 198 HIS E N 1
ATOM 9431 C CA . HIS E 1 198 ? 9.376 -5.937 -56.907 1.00 24.11 198 HIS E CA 1
ATOM 9432 C C . HIS E 1 198 ? 10.435 -5.586 -57.937 1.00 34.17 198 HIS E C 1
ATOM 9433 O O . HIS E 1 198 ? 10.167 -4.879 -58.914 1.00 30.69 198 HIS E O 1
ATOM 9440 N N . ALA E 1 199 ? 11.645 -6.085 -57.695 1.00 31.48 199 ALA E N 1
ATOM 9441 C CA . ALA E 1 199 ? 12.784 -5.914 -58.582 1.00 32.90 199 ALA E CA 1
ATOM 9442 C C . ALA E 1 199 ? 13.283 -7.278 -59.046 1.00 36.44 199 ALA E C 1
ATOM 9443 O O . ALA E 1 199 ? 12.930 -8.318 -58.479 1.00 27.64 199 ALA E O 1
ATOM 9445 N N . LYS E 1 200 ? 14.105 -7.262 -60.097 1.00 32.13 200 LYS E N 1
ATOM 9446 C CA . LYS E 1 200 ? 14.659 -8.494 -60.647 1.00 33.15 200 LYS E CA 1
ATOM 9447 C C . LYS E 1 200 ? 15.330 -9.316 -59.552 1.00 28.54 200 LYS E C 1
ATOM 9448 O O . LYS E 1 200 ? 16.088 -8.786 -58.740 1.00 28.18 200 LYS E O 1
ATOM 9454 N N . GLY E 1 201 ? 15.018 -10.611 -59.519 1.00 28.04 201 GLY E N 1
ATOM 9455 C CA . GLY E 1 201 ? 15.534 -11.518 -58.519 1.00 32.46 201 GLY E CA 1
ATOM 9456 C C . GLY E 1 201 ? 14.611 -11.755 -57.342 1.00 39.60 201 GLY E C 1
ATOM 9457 O O . GLY E 1 201 ? 14.905 -12.625 -56.508 1.00 30.58 201 GLY E O 1
ATOM 9458 N N . ASP E 1 202 ? 13.513 -11.008 -57.248 1.00 28.71 202 ASP E N 1
ATOM 9459 C CA . ASP E 1 202 ? 12.568 -11.174 -56.156 1.00 31.25 202 ASP E CA 1
ATOM 9460 C C . ASP E 1 202 ? 11.681 -12.387 -56.402 1.00 30.66 202 ASP E C 1
ATOM 9461 O O . ASP E 1 202 ? 11.437 -12.790 -57.546 1.00 27.40 202 ASP E O 1
ATOM 9466 N N . LEU E 1 203 ? 11.191 -12.962 -55.311 1.00 29.15 203 LEU E N 1
ATOM 9467 C CA . LEU E 1 203 ? 10.126 -13.948 -55.357 1.00 25.95 203 LEU E CA 1
ATOM 9468 C C . LEU E 1 203 ? 9.073 -13.546 -54.341 1.00 24.33 203 LEU E C 1
ATOM 9469 O O . LEU E 1 203 ? 9.382 -12.932 -53.317 1.00 27.49 203 LEU E O 1
ATOM 9474 N N . TYR E 1 204 ? 7.817 -13.874 -54.633 1.00 25.56 204 TYR E N 1
ATOM 9475 C CA . TYR E 1 204 ? 6.781 -13.597 -53.653 1.00 29.89 204 TYR E CA 1
ATOM 9476 C C . TYR E 1 204 ? 5.709 -14.671 -53.735 1.00 20.19 204 TYR E C 1
ATOM 9477 O O . TYR E 1 204 ? 5.516 -15.307 -54.773 1.00 23.19 204 TYR E O 1
ATOM 9486 N N . LEU E 1 205 ? 5.051 -14.892 -52.598 1.00 25.69 205 LEU E N 1
ATOM 9487 C CA . LEU E 1 205 ? 3.992 -15.876 -52.446 1.00 18.00 205 LEU E CA 1
ATOM 9488 C C . LEU E 1 205 ? 2.649 -15.157 -52.390 1.00 17.29 205 LEU E C 1
ATOM 9489 O O . LEU E 1 205 ? 2.517 -14.121 -51.730 1.00 22.68 205 LEU E O 1
ATOM 9494 N N . LEU E 1 206 ? 1.648 -15.704 -53.074 1.00 18.02 206 LEU E N 1
ATOM 9495 C CA . LEU E 1 206 ? 0.368 -15.022 -53.185 1.00 20.66 206 LEU E CA 1
ATOM 9496 C C . LEU E 1 206 ? -0.763 -16.027 -53.043 1.00 21.68 206 LEU E C 1
ATOM 9497 O O . LEU E 1 206 ? -0.726 -17.100 -53.652 1.00 28.61 206 LEU E O 1
ATOM 9502 N N . ARG E 1 207 ? -1.757 -15.687 -52.225 1.00 23.27 207 ARG E N 1
ATOM 9503 C CA . ARG E 1 207 ? -2.933 -16.539 -52.029 1.00 22.35 207 ARG E CA 1
ATOM 9504 C C . ARG E 1 207 ? -3.923 -16.217 -53.145 1.00 22.13 207 ARG E C 1
ATOM 9505 O O . ARG E 1 207 ? -4.856 -15.426 -52.992 1.00 22.51 207 ARG E O 1
ATOM 9513 N N . SER E 1 208 ? -3.708 -16.848 -54.303 1.00 21.64 208 SER E N 1
ATOM 9514 C CA . SER E 1 208 ? -4.296 -16.315 -55.528 1.00 22.56 208 SER E CA 1
ATOM 9515 C C . SER E 1 208 ? -5.798 -16.551 -55.628 1.00 23.84 208 SER E C 1
ATOM 9516 O O . SER E 1 208 ? -6.467 -15.825 -56.370 1.00 23.01 208 SER E O 1
ATOM 9519 N N . ASP E 1 209 ? -6.357 -17.517 -54.887 1.00 21.62 209 ASP E N 1
ATOM 9520 C CA . ASP E 1 209 ? -7.796 -17.740 -55.004 1.00 23.37 209 ASP E CA 1
ATOM 9521 C C . ASP E 1 209 ? -8.615 -16.708 -54.237 1.00 19.06 209 ASP E C 1
ATOM 9522 O O . ASP E 1 209 ? -9.760 -16.444 -54.615 1.00 27.39 209 ASP E O 1
ATOM 9527 N N . THR E 1 210 ? -8.076 -16.112 -53.174 1.00 17.40 210 THR E N 1
ATOM 9528 C CA . THR E 1 210 ? -8.855 -15.164 -52.384 1.00 20.83 210 THR E CA 1
ATOM 9529 C C . THR E 1 210 ? -8.278 -13.761 -52.386 1.00 21.85 210 THR E C 1
ATOM 9530 O O . THR E 1 210 ? -8.800 -12.897 -51.672 1.00 24.60 210 THR E O 1
ATOM 9534 N N . THR E 1 211 ? -7.218 -13.509 -53.149 1.00 20.01 211 THR E N 1
ATOM 9535 C CA . THR E 1 211 ? -6.588 -12.196 -53.217 1.00 18.96 211 THR E CA 1
ATOM 9536 C C . THR E 1 211 ? -6.800 -11.632 -54.620 1.00 23.96 211 THR E C 1
ATOM 9537 O O . THR E 1 211 ? -6.221 -12.129 -55.591 1.00 21.38 211 THR E O 1
ATOM 9541 N N . LEU E 1 212 ? -7.648 -10.617 -54.723 1.00 21.92 212 LEU E N 1
ATOM 9542 C CA . LEU E 1 212 ? -7.818 -9.894 -55.977 1.00 18.34 212 LEU E CA 1
ATOM 9543 C C . LEU E 1 212 ? -6.531 -9.131 -56.267 1.00 15.56 212 LEU E C 1
ATOM 9544 O O . LEU E 1 212 ? -6.067 -8.361 -55.421 1.00 20.40 212 LEU E O 1
ATOM 9549 N N . HIS E 1 213 ? -5.922 -9.363 -57.436 1.00 18.32 213 HIS E N 1
ATOM 9550 C CA . HIS E 1 213 ? -4.625 -8.750 -57.682 1.00 19.58 213 HIS E CA 1
ATOM 9551 C C . HIS E 1 213 ? -4.450 -8.402 -59.160 1.00 19.96 213 HIS E C 1
ATOM 9552 O O . HIS E 1 213 ? -5.146 -8.919 -60.036 1.00 18.56 213 HIS E O 1
ATOM 9559 N N . ARG E 1 214 ? -3.504 -7.496 -59.414 1.00 21.09 214 ARG E N 1
ATOM 9560 C CA . ARG E 1 214 ? -3.141 -7.073 -60.765 1.00 20.66 214 ARG E CA 1
ATOM 9561 C C . ARG E 1 214 ? -1.733 -6.498 -60.719 1.00 15.72 214 ARG E C 1
ATOM 9562 O O . ARG E 1 214 ? -1.197 -6.209 -59.651 1.00 19.75 214 ARG E O 1
ATOM 9570 N N . THR E 1 215 ? -1.152 -6.299 -61.901 1.00 20.68 215 THR E N 1
ATOM 9571 C CA . THR E 1 215 ? 0.054 -5.497 -62.050 1.00 20.72 215 THR E CA 1
ATOM 9572 C C . THR E 1 215 ? -0.302 -4.175 -62.725 1.00 21.84 215 THR E C 1
ATOM 9573 O O . THR E 1 215 ? -1.102 -4.144 -63.663 1.00 23.67 215 THR E O 1
ATOM 9577 N N . VAL E 1 216 ? 0.287 -3.088 -62.236 1.00 21.60 216 VAL E N 1
ATOM 9578 C CA . VAL E 1 216 ? 0.049 -1.756 -62.810 1.00 21.53 216 VAL E CA 1
ATOM 9579 C C . VAL E 1 216 ? 0.579 -1.725 -64.242 1.00 23.45 216 VAL E C 1
ATOM 9580 O O . VAL E 1 216 ? 1.714 -2.177 -64.490 1.00 24.29 216 VAL E O 1
ATOM 9584 N N . PRO E 1 217 ? -0.178 -1.208 -65.211 1.00 20.87 217 PRO E N 1
ATOM 9585 C CA . PRO E 1 217 ? 0.270 -1.249 -66.614 1.00 22.18 217 PRO E CA 1
ATOM 9586 C C . PRO E 1 217 ? 1.600 -0.540 -66.850 1.00 25.57 217 PRO E C 1
ATOM 9587 O O . PRO E 1 217 ? 1.899 0.492 -66.242 1.00 21.16 217 PRO E O 1
ATOM 9591 N N . LEU E 1 218 ? 2.402 -1.106 -67.750 1.00 23.84 218 LEU E N 1
ATOM 9592 C CA . LEU E 1 218 ? 3.645 -0.449 -68.132 1.00 29.43 218 LEU E CA 1
ATOM 9593 C C . LEU E 1 218 ? 3.313 0.845 -68.864 1.00 29.53 218 LEU E C 1
ATOM 9594 O O . LEU E 1 218 ? 2.344 0.912 -69.617 1.00 27.52 218 LEU E O 1
ATOM 9599 N N . ASN E 1 219 ? 4.087 1.893 -68.604 1.00 32.31 219 ASN E N 1
ATOM 9600 C CA . ASN E 1 219 ? 3.883 3.168 -69.281 1.00 30.24 219 ASN E CA 1
ATOM 9601 C C . ASN E 1 219 ? 4.988 3.471 -70.281 1.00 35.31 219 ASN E C 1
ATOM 9602 O O . ASN E 1 219 ? 5.123 4.619 -70.721 1.00 27.44 219 ASN E O 1
ATOM 9607 N N . ALA E 1 220 ? 5.790 2.472 -70.630 1.00 31.20 220 ALA E N 1
ATOM 9608 C CA . ALA E 1 220 ? 6.826 2.600 -71.639 1.00 30.14 220 ALA E CA 1
ATOM 9609 C C . ALA E 1 220 ? 7.140 1.200 -72.131 1.00 40.22 220 ALA E C 1
ATOM 9610 O O . ALA E 1 220 ? 6.752 0.206 -71.506 1.00 31.86 220 ALA E O 1
ATOM 9612 N N . ASP E 1 221 ? 7.832 1.129 -73.270 1.00 34.65 221 ASP E N 1
ATOM 9613 C CA . ASP E 1 221 ? 8.256 -0.153 -73.832 1.00 33.28 221 ASP E CA 1
ATOM 9614 C C . ASP E 1 221 ? 9.449 -0.667 -73.032 1.00 35.72 221 ASP E C 1
ATOM 9615 O O . ASP E 1 221 ? 10.613 -0.482 -73.392 1.00 38.39 221 ASP E O 1
ATOM 9620 N N . ARG E 1 222 ? 9.142 -1.321 -71.912 1.00 31.80 222 ARG E N 1
ATOM 9621 C CA . ARG E 1 222 ? 10.135 -1.982 -71.080 1.00 28.23 222 ARG E CA 1
ATOM 9622 C C . ARG E 1 222 ? 9.706 -3.428 -70.863 1.00 28.34 222 ARG E C 1
ATOM 9623 O O . ARG E 1 222 ? 8.571 -3.812 -71.157 1.00 30.27 222 ARG E O 1
ATOM 9631 N N . THR E 1 223 ? 10.619 -4.245 -70.352 1.00 28.81 223 THR E N 1
ATOM 9632 C CA . THR E 1 223 ? 10.413 -5.687 -70.285 1.00 30.82 223 THR E CA 1
ATOM 9633 C C . THR E 1 223 ? 10.239 -6.113 -68.828 1.00 28.88 223 THR E C 1
ATOM 9634 O O . THR E 1 223 ? 11.109 -5.852 -67.990 1.00 26.37 223 THR E O 1
ATOM 9638 N N . ARG E 1 224 ? 9.108 -6.750 -68.527 1.00 24.36 224 ARG E N 1
ATOM 9639 C CA . ARG E 1 224 ? 8.879 -7.378 -67.229 1.00 29.07 224 ARG E CA 1
ATOM 9640 C C . ARG E 1 224 ? 8.524 -8.833 -67.480 1.00 26.20 224 ARG E C 1
ATOM 9641 O O . ARG E 1 224 ? 7.545 -9.124 -68.171 1.00 27.06 224 ARG E O 1
ATOM 9649 N N . ILE E 1 225 ? 9.339 -9.743 -66.958 1.00 24.46 225 ILE E N 1
ATOM 9650 C CA . ILE E 1 225 ? 9.151 -11.172 -67.177 1.00 27.81 225 ILE E CA 1
ATOM 9651 C C . ILE E 1 225 ? 9.007 -11.855 -65.824 1.00 25.71 225 ILE E C 1
ATOM 9652 O O . ILE E 1 225 ? 9.820 -11.634 -64.921 1.00 25.89 225 ILE E O 1
ATOM 9657 N N . ILE E 1 226 ? 7.980 -12.687 -65.686 1.00 25.00 226 ILE E N 1
ATOM 9658 C CA . ILE E 1 226 ? 7.822 -13.491 -64.485 1.00 25.02 226 ILE E CA 1
ATOM 9659 C C . ILE E 1 226 ? 7.621 -14.949 -64.869 1.00 25.05 226 ILE E C 1
ATOM 9660 O O . ILE E 1 226 ? 7.145 -15.274 -65.962 1.00 24.55 226 ILE E O 1
ATOM 9665 N N . LEU E 1 227 ? 8.013 -15.826 -63.955 1.00 22.91 227 LEU E N 1
ATOM 9666 C CA . LEU E 1 227 ? 7.603 -17.218 -63.955 1.00 22.26 227 LEU E CA 1
ATOM 9667 C C . LEU E 1 227 ? 6.588 -17.399 -62.837 1.00 24.05 227 LEU E C 1
ATOM 9668 O O . LEU E 1 227 ? 6.793 -16.896 -61.726 1.00 24.21 227 LEU E O 1
ATOM 9673 N N . ASN E 1 228 ? 5.496 -18.095 -63.135 1.00 26.38 228 ASN E N 1
ATOM 9674 C CA . ASN E 1 228 ? 4.433 -18.355 -62.174 1.00 25.76 228 ASN E CA 1
ATOM 9675 C C . ASN E 1 228 ? 4.411 -19.854 -61.898 1.00 24.48 228 ASN E C 1
ATOM 9676 O O . ASN E 1 228 ? 3.965 -20.633 -62.745 1.00 21.72 228 ASN E O 1
ATOM 9681 N N . THR E 1 229 ? 4.880 -20.256 -60.718 1.00 22.43 229 THR E N 1
ATOM 9682 C CA . THR E 1 229 ? 4.720 -21.627 -60.244 1.00 26.41 229 THR E CA 1
ATOM 9683 C C . THR E 1 229 ? 3.540 -21.673 -59.274 1.00 25.83 229 THR E C 1
ATOM 9684 O O . THR E 1 229 ? 3.587 -21.056 -58.206 1.00 23.92 229 THR E O 1
ATOM 9688 N N . CYS E 1 230 ? 2.494 -22.408 -59.643 1.00 24.58 230 CYS E N 1
ATOM 9689 C CA . CYS E 1 230 ? 1.217 -22.386 -58.934 1.00 29.71 230 CYS E CA 1
ATOM 9690 C C . CYS E 1 230 ? 0.933 -23.754 -58.327 1.00 26.31 230 CYS E C 1
ATOM 9691 O O . CYS E 1 230 ? 0.760 -24.739 -59.057 1.00 24.70 230 CYS E O 1
ATOM 9694 N N . TRP E 1 231 ? 0.878 -23.812 -57.003 1.00 24.30 231 TRP E N 1
ATOM 9695 C CA . TRP E 1 231 ? 0.549 -25.035 -56.291 1.00 28.25 231 TRP E CA 1
ATOM 9696 C C . TRP E 1 231 ? -0.856 -24.915 -55.713 1.00 31.36 231 TRP E C 1
ATOM 9697 O O . TRP E 1 231 ? -1.527 -23.890 -55.864 1.00 26.53 231 TRP E O 1
ATOM 9708 N N . ALA E 1 232 ? -1.296 -25.974 -55.030 1.00 25.53 232 ALA E N 1
ATOM 9709 C CA . ALA E 1 232 ? -2.704 -26.117 -54.686 1.00 26.30 232 ALA E CA 1
ATOM 9710 C C . ALA E 1 232 ? -2.855 -26.688 -53.282 1.00 27.88 232 ALA E C 1
ATOM 9711 O O . ALA E 1 232 ? -1.909 -27.197 -52.679 1.00 28.38 232 ALA E O 1
ATOM 9713 N N . SER E 1 233 ? -4.071 -26.595 -52.766 1.00 29.61 233 SER E N 1
ATOM 9714 C CA . SER E 1 233 ? -4.410 -27.149 -51.466 1.00 28.19 233 SER E CA 1
ATOM 9715 C C . SER E 1 233 ? -5.090 -28.501 -51.640 1.00 28.31 233 SER E C 1
ATOM 9716 O O . SER E 1 233 ? -5.424 -28.924 -52.752 1.00 22.92 233 SER E O 1
ATOM 9719 N N . ARG E 1 234 ? -5.301 -29.181 -50.510 1.00 24.43 234 ARG E N 1
ATOM 9720 C CA . ARG E 1 234 ? -6.063 -30.426 -50.537 1.00 35.29 234 ARG E CA 1
ATOM 9721 C C . ARG E 1 234 ? -7.481 -30.185 -51.038 1.00 25.05 234 ARG E C 1
ATOM 9722 O O . ARG E 1 234 ? -8.011 -30.965 -51.839 1.00 27.73 234 ARG E O 1
ATOM 9730 N N . ALA E 1 235 ? -8.111 -29.102 -50.589 1.00 27.14 235 ALA E N 1
ATOM 9731 C CA . ALA E 1 235 ? -9.442 -28.770 -51.089 1.00 27.38 235 ALA E CA 1
ATOM 9732 C C . ALA E 1 235 ? -9.429 -28.485 -52.589 1.00 29.89 235 ALA E C 1
ATOM 9733 O O . ALA E 1 235 ? -10.418 -28.765 -53.276 1.00 30.85 235 ALA E O 1
ATOM 9735 N N . ASP E 1 236 ? -8.327 -27.934 -53.117 1.00 24.27 236 ASP E N 1
ATOM 9736 C CA . ASP E 1 236 ? -8.252 -27.665 -54.555 1.00 28.75 236 ASP E CA 1
ATOM 9737 C C . ASP E 1 236 ? -8.269 -28.953 -55.370 1.00 32.88 236 ASP E C 1
ATOM 9738 O O . ASP E 1 236 ? -8.660 -28.935 -56.545 1.00 34.54 236 ASP E O 1
ATOM 9743 N N . GLN E 1 237 ? -7.806 -30.062 -54.782 1.00 27.27 237 GLN E N 1
ATOM 9744 C CA . GLN E 1 237 ? -7.812 -31.347 -55.476 1.00 26.64 237 GLN E CA 1
ATOM 9745 C C . GLN E 1 237 ? -9.229 -31.821 -55.744 1.00 31.23 237 GLN E C 1
ATOM 9746 O O . GLN E 1 237 ? -9.468 -32.575 -56.693 1.00 39.81 237 GLN E O 1
ATOM 9752 N N . GLN E 1 238 ? -10.173 -31.391 -54.920 1.00 39.44 238 GLN E N 1
ATOM 9753 C CA . GLN E 1 238 ? -11.530 -31.908 -54.926 1.00 47.30 238 GLN E CA 1
ATOM 9754 C C . GLN E 1 238 ? -12.475 -31.066 -55.764 1.00 43.38 238 GLN E C 1
ATOM 9755 O O . GLN E 1 238 ? -13.370 -31.612 -56.417 1.00 43.66 238 GLN E O 1
ATOM 9761 N N . LYS E 1 239 ? -12.281 -29.749 -55.777 1.00 41.00 239 LYS E N 1
ATOM 9762 C CA . LYS E 1 239 ? -13.281 -28.857 -56.340 1.00 34.69 239 LYS E CA 1
ATOM 9763 C C . LYS E 1 239 ? -13.329 -28.977 -57.856 1.00 39.48 239 LYS E C 1
ATOM 9764 O O . LYS E 1 239 ? -12.347 -29.346 -58.510 1.00 35.50 239 LYS E O 1
ATOM 9770 N N . ALA E 1 240 ? -14.503 -28.678 -58.408 1.00 34.22 240 ALA E N 1
ATOM 9771 C CA . ALA E 1 240 ? -14.663 -28.544 -59.846 1.00 35.40 240 ALA E CA 1
ATOM 9772 C C . ALA E 1 240 ? -14.134 -27.182 -60.272 1.00 30.95 240 ALA E C 1
ATOM 9773 O O . ALA E 1 240 ? -14.430 -26.164 -59.637 1.00 31.32 240 ALA E O 1
ATOM 9775 N N . THR E 1 241 ? -13.344 -27.163 -61.337 1.00 36.92 241 THR E N 1
ATOM 9776 C CA . THR E 1 241 ? -12.703 -25.944 -61.799 1.00 34.48 241 THR E CA 1
ATOM 9777 C C . THR E 1 241 ? -12.876 -25.817 -63.304 1.00 37.84 241 THR E C 1
ATOM 9778 O O . THR E 1 241 ? -12.741 -26.800 -64.041 1.00 35.99 241 THR E O 1
ATOM 9782 N N . THR E 1 242 ? -13.192 -24.607 -63.750 1.00 29.99 242 THR E N 1
ATOM 9783 C CA . THR E 1 242 ? -13.235 -24.274 -65.163 1.00 26.15 242 THR E CA 1
ATOM 9784 C C . THR E 1 242 ? -11.992 -23.461 -65.509 1.00 36.06 242 THR E C 1
ATOM 9785 O O . THR E 1 242 ? -11.439 -22.752 -64.663 1.00 26.92 242 THR E O 1
ATOM 9789 N N . HIS E 1 243 ? -11.536 -23.582 -66.758 1.00 29.26 243 HIS E N 1
ATOM 9790 C CA . HIS E 1 243 ? -10.191 -23.142 -67.116 1.00 32.61 243 HIS E CA 1
ATOM 9791 C C . HIS E 1 243 ? -10.185 -22.074 -68.202 1.00 30.54 243 HIS E C 1
ATOM 9792 O O . HIS E 1 243 ? -9.168 -21.893 -68.883 1.00 32.80 243 HIS E O 1
ATOM 9799 N N . GLU E 1 244 ? -11.290 -21.343 -68.344 1.00 29.54 244 GLU E N 1
ATOM 9800 C CA . GLU E 1 244 ? -11.469 -20.449 -69.484 1.00 30.80 244 GLU E CA 1
ATOM 9801 C C . GLU E 1 244 ? -10.399 -19.359 -69.530 1.00 31.06 244 GLU E C 1
ATOM 9802 O O . GLU E 1 244 ? -9.913 -19.014 -70.614 1.00 26.79 244 GLU E O 1
ATOM 9808 N N . THR E 1 245 ? -10.009 -18.802 -68.378 1.00 18.97 245 THR E N 1
ATOM 9809 C CA . THR E 1 245 ? -8.969 -17.773 -68.414 1.00 19.55 245 THR E CA 1
ATOM 9810 C C . THR E 1 245 ? -7.621 -18.376 -68.782 1.00 25.44 245 THR E C 1
ATOM 9811 O O . THR E 1 245 ? -6.870 -17.795 -69.571 1.00 28.05 245 THR E O 1
ATOM 9815 N N . MET E 1 246 ? -7.320 -19.563 -68.255 1.00 24.46 246 MET E N 1
ATOM 9816 C CA . MET E 1 246 ? -6.080 -20.253 -68.601 1.00 29.24 246 MET E CA 1
ATOM 9817 C C . MET E 1 246 ? -6.047 -20.613 -70.088 1.00 27.29 246 MET E C 1
ATOM 9818 O O . MET E 1 246 ? -5.009 -20.480 -70.749 1.00 32.76 246 MET E O 1
ATOM 9823 N N . ASN E 1 247 ? -7.183 -21.066 -70.631 1.00 25.11 247 ASN E N 1
ATOM 9824 C CA . ASN E 1 247 ? -7.257 -21.471 -72.036 1.00 29.67 247 ASN E CA 1
ATOM 9825 C C . ASN E 1 247 ? -7.127 -20.281 -72.974 1.00 30.42 247 ASN E C 1
ATOM 9826 O O . ASN E 1 247 ? -6.607 -20.426 -74.086 1.00 34.42 247 ASN E O 1
ATOM 9831 N N . ALA E 1 248 ? -7.609 -19.109 -72.548 1.00 23.27 248 ALA E N 1
ATOM 9832 C CA . ALA E 1 248 ? -7.534 -17.901 -73.358 1.00 27.28 248 ALA E CA 1
ATOM 9833 C C . ALA E 1 248 ? -6.127 -17.315 -73.385 1.00 29.16 248 ALA E C 1
ATOM 9834 O O . ALA E 1 248 ? -5.699 -16.792 -74.420 1.00 34.56 248 ALA E O 1
ATOM 9836 N N . MET E 1 249 ? -5.386 -17.381 -72.277 1.00 25.26 249 MET E N 1
ATOM 9837 C CA . MET E 1 249 ? -4.083 -16.722 -72.269 1.00 32.25 249 MET E CA 1
ATOM 9838 C C . MET E 1 249 ? -2.908 -17.625 -72.619 1.00 28.22 249 MET E C 1
ATOM 9839 O O . MET E 1 249 ? -1.816 -17.101 -72.856 1.00 30.62 249 MET E O 1
ATOM 9844 N N . PHE E 1 250 ? -3.075 -18.946 -72.668 1.00 33.92 250 PHE E N 1
ATOM 9845 C CA . PHE E 1 250 ? -1.925 -19.815 -72.897 1.00 30.99 250 PHE E CA 1
ATOM 9846 C C . PHE E 1 250 ? -2.235 -20.898 -73.921 1.00 41.51 250 PHE E C 1
ATOM 9847 O O . PHE E 1 250 ? -3.325 -21.480 -73.924 1.00 43.83 250 PHE E O 1
ATOM 9855 N N . ASP E 1 251 ? -1.255 -21.166 -74.781 1.00 43.38 251 ASP E N 1
ATOM 9856 C CA . ASP E 1 251 ? -1.329 -22.256 -75.748 1.00 43.37 251 ASP E CA 1
ATOM 9857 C C . ASP E 1 251 ? -1.213 -23.612 -75.053 1.00 47.96 251 ASP E C 1
ATOM 9858 O O . ASP E 1 251 ? -0.378 -23.793 -74.160 1.00 44.33 251 ASP E O 1
ATOM 9863 N N . SER F 1 5 ? -41.571 -26.676 -24.568 1.00 48.57 5 SER F N 1
ATOM 9864 C CA . SER F 1 5 ? -41.907 -26.526 -25.979 1.00 42.68 5 SER F CA 1
ATOM 9865 C C . SER F 1 5 ? -40.733 -26.912 -26.874 1.00 47.64 5 SER F C 1
ATOM 9866 O O . SER F 1 5 ? -40.822 -27.875 -27.637 1.00 47.35 5 SER F O 1
ATOM 9869 N N . ILE F 1 6 ? -39.642 -26.156 -26.780 1.00 38.92 6 ILE F N 1
ATOM 9870 C CA . ILE F 1 6 ? -38.438 -26.417 -27.564 1.00 41.76 6 ILE F CA 1
ATOM 9871 C C . ILE F 1 6 ? -37.586 -27.433 -26.816 1.00 36.90 6 ILE F C 1
ATOM 9872 O O . ILE F 1 6 ? -37.202 -27.213 -25.662 1.00 35.62 6 ILE F O 1
ATOM 9877 N N . THR F 1 7 ? -37.303 -28.553 -27.470 1.00 35.32 7 THR F N 1
ATOM 9878 C CA . THR F 1 7 ? -36.599 -29.673 -26.874 1.00 35.61 7 THR F CA 1
ATOM 9879 C C . THR F 1 7 ? -35.488 -30.141 -27.802 1.00 37.85 7 THR F C 1
ATOM 9880 O O . THR F 1 7 ? -35.408 -29.746 -28.970 1.00 34.78 7 THR F O 1
ATOM 9884 N N . ALA F 1 8 ? -34.625 -31.006 -27.266 1.00 35.26 8 ALA F N 1
ATOM 9885 C CA . ALA F 1 8 ? -33.593 -31.620 -28.093 1.00 31.42 8 ALA F CA 1
ATOM 9886 C C . ALA F 1 8 ? -34.199 -32.347 -29.287 1.00 37.95 8 ALA F C 1
ATOM 9887 O O . ALA F 1 8 ? -33.560 -32.452 -30.342 1.00 32.57 8 ALA F O 1
ATOM 9889 N N . ALA F 1 9 ? -35.437 -32.826 -29.156 1.00 32.33 9 ALA F N 1
ATOM 9890 C CA . ALA F 1 9 ? -36.048 -33.604 -30.228 1.00 39.71 9 ALA F CA 1
ATOM 9891 C C . ALA F 1 9 ? -36.541 -32.735 -31.383 1.00 36.35 9 ALA F C 1
ATOM 9892 O O . ALA F 1 9 ? -36.598 -33.210 -32.523 1.00 43.40 9 ALA F O 1
ATOM 9894 N N . ASN F 1 10 ? -36.895 -31.474 -31.133 1.00 35.14 10 ASN F N 1
ATOM 9895 C CA . ASN F 1 10 ? -37.418 -30.626 -32.197 1.00 39.94 10 ASN F CA 1
ATOM 9896 C C . ASN F 1 10 ? -36.581 -29.384 -32.493 1.00 39.53 10 ASN F C 1
ATOM 9897 O O . ASN F 1 10 ? -36.990 -28.571 -33.331 1.00 38.77 10 ASN F O 1
ATOM 9902 N N . VAL F 1 11 ? -35.417 -29.216 -31.861 1.00 38.13 11 VAL F N 1
ATOM 9903 C CA . VAL F 1 11 ? -34.680 -27.968 -32.044 1.00 37.82 11 VAL F CA 1
ATOM 9904 C C . VAL F 1 11 ? -34.027 -27.908 -33.416 1.00 33.65 11 VAL F C 1
ATOM 9905 O O . VAL F 1 11 ? -33.880 -26.822 -33.986 1.00 30.37 11 VAL F O 1
ATOM 9909 N N . GLU F 1 12 ? -33.643 -29.057 -33.978 1.00 32.31 12 GLU F N 1
ATOM 9910 C CA . GLU F 1 12 ? -32.888 -29.053 -35.226 1.00 39.05 12 GLU F CA 1
ATOM 9911 C C . GLU F 1 12 ? -33.722 -28.521 -36.384 1.00 35.73 12 GLU F C 1
ATOM 9912 O O . GLU F 1 12 ? -33.198 -27.826 -37.263 1.00 33.23 12 GLU F O 1
ATOM 9918 N N . GLU F 1 13 ? -35.017 -28.846 -36.413 1.00 33.36 13 GLU F N 1
ATOM 9919 C CA . GLU F 1 13 ? -35.884 -28.295 -37.447 1.00 27.53 13 GLU F CA 1
ATOM 9920 C C . GLU F 1 13 ? -36.018 -26.784 -37.303 1.00 31.83 13 GLU F C 1
ATOM 9921 O O . GLU F 1 13 ? -36.050 -26.059 -38.303 1.00 30.51 13 GLU F O 1
ATOM 9923 N N . LEU F 1 14 ? -36.099 -26.288 -36.067 1.00 27.52 14 LEU F N 1
ATOM 9924 C CA . LEU F 1 14 ? -36.190 -24.846 -35.866 1.00 29.22 14 LEU F CA 1
ATOM 9925 C C . LEU F 1 14 ? -34.915 -24.146 -36.321 1.00 29.05 14 LEU F C 1
ATOM 9926 O O . LEU F 1 14 ? -34.969 -23.055 -36.897 1.00 29.47 14 LEU F O 1
ATOM 9931 N N . ILE F 1 15 ? -33.760 -24.764 -36.077 1.00 25.22 15 ILE F N 1
ATOM 9932 C CA . ILE F 1 15 ? -32.493 -24.169 -36.483 1.00 23.53 15 ILE F CA 1
ATOM 9933 C C . ILE F 1 15 ? -32.390 -24.121 -38.004 1.00 23.01 15 ILE F C 1
ATOM 9934 O O . ILE F 1 15 ? -31.981 -23.107 -38.579 1.00 22.91 15 ILE F O 1
ATOM 9939 N N . ALA F 1 16 ? -32.787 -25.202 -38.679 1.00 28.15 16 ALA F N 1
ATOM 9940 C CA . ALA F 1 16 ? -32.677 -25.245 -40.135 1.00 31.42 16 ALA F CA 1
ATOM 9941 C C . ALA F 1 16 ? -33.634 -24.258 -40.796 1.00 30.11 16 ALA F C 1
ATOM 9942 O O . ALA F 1 16 ? -33.252 -23.552 -41.741 1.00 28.59 16 ALA F O 1
ATOM 9944 N N . LYS F 1 17 ? -34.876 -24.188 -40.308 1.00 26.65 17 LYS F N 1
ATOM 9945 C CA . LYS F 1 17 ? -35.870 -23.292 -40.894 1.00 28.24 17 LYS F CA 1
ATOM 9946 C C . LYS F 1 17 ? -35.485 -21.829 -40.703 1.00 32.73 17 LYS F C 1
ATOM 9947 O O . LYS F 1 17 ? -35.663 -21.009 -41.612 1.00 30.60 17 LYS F O 1
ATOM 9953 N N . ASN F 1 18 ? -34.953 -21.479 -39.531 1.00 26.76 18 ASN F N 1
ATOM 9954 C CA . ASN F 1 18 ? -34.526 -20.102 -39.321 1.00 27.37 18 ASN F CA 1
ATOM 9955 C C . ASN F 1 18 ? -33.355 -19.743 -40.234 1.00 29.78 18 ASN F C 1
ATOM 9956 O O . ASN F 1 18 ? -33.306 -18.634 -40.780 1.00 27.91 18 ASN F O 1
ATOM 9961 N N . ILE F 1 19 ? -32.412 -20.669 -40.431 1.00 25.83 19 ILE F N 1
ATOM 9962 C CA . ILE F 1 19 ? -31.278 -20.377 -41.305 1.00 29.91 19 ILE F CA 1
ATOM 9963 C C . ILE F 1 19 ? -31.738 -20.187 -42.748 1.00 28.67 19 ILE F C 1
ATOM 9964 O O . ILE F 1 19 ? -31.291 -19.260 -43.437 1.00 32.73 19 ILE F O 1
ATOM 9969 N N . ALA F 1 20 ? -32.647 -21.044 -43.226 1.00 32.72 20 ALA F N 1
ATOM 9970 C CA . ALA F 1 20 ? -33.171 -20.886 -44.580 1.00 33.23 20 ALA F CA 1
ATOM 9971 C C . ALA F 1 20 ? -33.891 -19.554 -44.751 1.00 34.05 20 ALA F C 1
ATOM 9972 O O . ALA F 1 20 ? -33.863 -18.969 -45.839 1.00 37.73 20 ALA F O 1
ATOM 9974 N N . GLU F 1 21 ? -34.510 -19.045 -43.686 1.00 32.12 21 GLU F N 1
ATOM 9975 C CA . GLU F 1 21 ? -35.215 -17.772 -43.770 1.00 26.78 21 GLU F CA 1
ATOM 9976 C C . GLU F 1 21 ? -34.270 -16.593 -43.573 1.00 41.45 21 GLU F C 1
ATOM 9977 O O . GLU F 1 21 ? -34.296 -15.632 -44.348 1.00 43.26 21 GLU F O 1
ATOM 9979 N N . ARG F 1 22 ? -33.420 -16.649 -42.547 1.00 31.80 22 ARG F N 1
ATOM 9980 C CA . ARG F 1 22 ? -32.593 -15.492 -42.226 1.00 33.79 22 ARG F CA 1
ATOM 9981 C C . ARG F 1 22 ? -31.446 -15.307 -43.221 1.00 34.67 22 ARG F C 1
ATOM 9982 O O . ARG F 1 22 ? -31.024 -14.171 -43.471 1.00 31.47 22 ARG F O 1
ATOM 9990 N N . PHE F 1 23 ? -30.942 -16.387 -43.816 1.00 29.01 23 PHE F N 1
ATOM 9991 C CA . PHE F 1 23 ? -29.773 -16.254 -44.679 1.00 33.84 23 PHE F CA 1
ATOM 9992 C C . PHE F 1 23 ? -30.056 -16.722 -46.095 1.00 31.66 23 PHE F C 1
ATOM 9993 O O . PHE F 1 23 ? -29.301 -17.524 -46.654 1.00 39.62 23 PHE F O 1
ATOM 10001 N N . ALA F 1 24 ? -31.135 -16.210 -46.683 1.00 34.38 24 ALA F N 1
ATOM 10002 C CA . ALA F 1 24 ? -31.492 -16.545 -48.051 1.00 36.93 24 ALA F CA 1
ATOM 10003 C C . ALA F 1 24 ? -30.646 -15.809 -49.085 1.00 32.42 24 ALA F C 1
ATOM 10004 O O . ALA F 1 24 ? -30.566 -16.264 -50.230 1.00 42.66 24 ALA F O 1
ATOM 10006 N N . ASP F 1 25 ? -30.015 -14.691 -48.719 1.00 31.82 25 ASP F N 1
ATOM 10007 C CA . ASP F 1 25 ? -29.276 -13.862 -49.671 1.00 31.52 25 ASP F CA 1
ATOM 10008 C C . ASP F 1 25 ? -27.825 -14.338 -49.758 1.00 36.78 25 ASP F C 1
ATOM 10009 O O . ASP F 1 25 ? -27.028 -14.096 -48.844 1.00 28.00 25 ASP F O 1
ATOM 10014 N N . ASP F 1 26 ? -27.473 -14.956 -50.890 1.00 28.21 26 ASP F N 1
ATOM 10015 C CA . ASP F 1 26 ? -26.126 -15.492 -51.076 1.00 32.91 26 ASP F CA 1
ATOM 10016 C C . ASP F 1 26 ? -25.059 -14.409 -51.021 1.00 33.54 26 ASP F C 1
ATOM 10017 O O . ASP F 1 26 ? -23.934 -14.672 -50.581 1.00 31.60 26 ASP F O 1
ATOM 10022 N N . HIS F 1 27 ? -25.371 -13.202 -51.497 1.00 30.98 27 HIS F N 1
ATOM 10023 C CA . HIS F 1 27 ? -24.365 -12.144 -51.489 1.00 31.77 27 HIS F CA 1
ATOM 10024 C C . HIS F 1 27 ? -24.092 -11.661 -50.069 1.00 27.21 27 HIS F C 1
ATOM 10025 O O . HIS F 1 27 ? -22.939 -11.384 -49.712 1.00 25.69 27 HIS F O 1
ATOM 10032 N N . GLU F 1 28 ? -25.135 -11.557 -49.246 1.00 25.28 28 GLU F N 1
ATOM 10033 C CA . GLU F 1 28 ? -24.928 -11.204 -47.845 1.00 28.16 28 GLU F CA 1
ATOM 10034 C C . GLU F 1 28 ? -24.068 -12.249 -47.143 1.00 24.57 28 GLU F C 1
ATOM 10035 O O . GLU F 1 28 ? -23.137 -11.906 -46.407 1.00 28.21 28 GLU F O 1
ATOM 10041 N N . VAL F 1 29 ? -24.368 -13.534 -47.367 1.00 25.33 29 VAL F N 1
ATOM 10042 C CA . VAL F 1 29 ? -23.577 -14.610 -46.773 1.00 25.86 29 VAL F CA 1
ATOM 10043 C C . VAL F 1 29 ? -22.126 -14.521 -47.231 1.00 30.67 29 VAL F C 1
ATOM 10044 O O . VAL F 1 29 ? -21.200 -14.729 -46.439 1.00 23.32 29 VAL F O 1
ATOM 10048 N N . LEU F 1 30 ? -21.904 -14.230 -48.519 1.00 24.54 30 LEU F N 1
ATOM 10049 C CA . LEU F 1 30 ? -20.542 -14.030 -49.006 1.00 23.79 30 LEU F CA 1
ATOM 10050 C C . LEU F 1 30 ? -19.848 -12.926 -48.220 1.00 21.71 30 LEU F C 1
ATOM 10051 O O . LEU F 1 30 ? -18.701 -13.080 -47.782 1.00 20.95 30 LEU F O 1
ATOM 10056 N N . GLY F 1 31 ? -20.548 -11.814 -48.001 1.00 22.33 31 GLY F N 1
ATOM 10057 C CA . GLY F 1 31 ? -19.964 -10.720 -47.240 1.00 23.58 31 GLY F CA 1
ATOM 10058 C C . GLY F 1 31 ? -19.671 -11.089 -45.798 1.00 20.83 31 GLY F C 1
ATOM 10059 O O . GLY F 1 31 ? -18.667 -10.652 -45.229 1.00 22.68 31 GLY F O 1
ATOM 10060 N N . LEU F 1 32 ? -20.545 -11.885 -45.181 1.00 20.40 32 LEU F N 1
ATOM 10061 C CA . LEU F 1 32 ? -20.257 -12.366 -43.829 1.00 20.99 32 LEU F CA 1
ATOM 10062 C C . LEU F 1 32 ? -19.017 -13.255 -43.824 1.00 22.22 32 LEU F C 1
ATOM 10063 O O . LEU F 1 32 ? -18.151 -13.129 -42.947 1.00 23.23 32 LEU F O 1
ATOM 10068 N N . SER F 1 33 ? -18.909 -14.153 -44.805 1.00 18.79 33 SER F N 1
ATOM 10069 C CA . SER F 1 33 ? -17.732 -15.008 -44.894 1.00 20.14 33 SER F CA 1
ATOM 10070 C C . SER F 1 33 ? -16.464 -14.182 -45.036 1.00 21.26 33 SER F C 1
ATOM 10071 O O . SER F 1 33 ? -15.448 -14.480 -44.404 1.00 19.56 33 SER F O 1
ATOM 10074 N N . GLN F 1 34 ? -16.497 -13.142 -45.872 1.00 20.66 34 GLN F N 1
ATOM 10075 C CA . GLN F 1 34 ? -15.286 -12.358 -46.087 1.00 18.76 34 GLN F CA 1
ATOM 10076 C C . GLN F 1 34 ? -14.937 -11.543 -44.845 1.00 21.08 34 GLN F C 1
ATOM 10077 O O . GLN F 1 34 ? -13.755 -11.408 -44.498 1.00 21.96 34 GLN F O 1
ATOM 10083 N N . HIS F 1 35 ? -15.945 -11.029 -44.138 1.00 19.42 35 HIS F N 1
ATOM 10084 C CA . HIS F 1 35 ? -15.678 -10.351 -42.869 1.00 21.87 35 HIS F CA 1
ATOM 10085 C C . HIS F 1 35 ? -15.020 -11.301 -41.875 1.00 22.84 35 HIS F C 1
ATOM 10086 O O . HIS F 1 35 ? -14.016 -10.959 -41.235 1.00 19.90 35 HIS F O 1
ATOM 10093 N N . PHE F 1 36 ? -15.580 -12.508 -41.743 1.00 20.17 36 PHE F N 1
ATOM 10094 C CA . PHE F 1 36 ? -15.035 -13.509 -40.832 1.00 17.84 36 PHE F CA 1
ATOM 10095 C C . PHE F 1 36 ? -13.572 -13.796 -41.138 1.00 18.65 36 PHE F C 1
ATOM 10096 O O . PHE F 1 36 ? -12.747 -13.873 -40.224 1.00 20.58 36 PHE F O 1
ATOM 10104 N N . ARG F 1 37 ? -13.222 -13.932 -42.426 1.00 17.68 37 ARG F N 1
ATOM 10105 C CA . ARG F 1 37 ? -11.859 -14.323 -42.786 1.00 17.35 37 ARG F CA 1
ATOM 10106 C C . ARG F 1 37 ? -10.879 -13.164 -42.647 1.00 17.32 37 ARG F C 1
ATOM 10107 O O . ARG F 1 37 ? -9.760 -13.353 -42.157 1.00 21.47 37 ARG F O 1
ATOM 10115 N N . ARG F 1 38 ? -11.283 -11.956 -43.050 1.00 19.03 38 ARG F N 1
ATOM 10116 C CA . ARG F 1 38 ? -10.413 -10.790 -42.919 1.00 17.95 38 ARG F CA 1
ATOM 10117 C C . ARG F 1 38 ? -10.241 -10.364 -41.460 1.00 21.79 38 ARG F C 1
ATOM 10118 O O . ARG F 1 38 ? -9.133 -10.008 -41.037 1.00 21.99 38 ARG F O 1
ATOM 10126 N N . GLU F 1 39 ? -11.318 -10.363 -40.679 1.00 20.22 39 GLU F N 1
ATOM 10127 C CA . GLU F 1 39 ? -11.272 -9.798 -39.330 1.00 21.57 39 GLU F CA 1
ATOM 10128 C C . GLU F 1 39 ? -11.222 -10.859 -38.240 1.00 20.22 39 GLU F C 1
ATOM 10129 O O . GLU F 1 39 ? -11.112 -10.512 -37.053 1.00 19.19 39 GLU F O 1
ATOM 10135 N N . GLY F 1 40 ? -11.285 -12.134 -38.603 1.00 19.61 40 GLY F N 1
ATOM 10136 C CA . GLY F 1 40 ? -11.298 -13.179 -37.596 1.00 22.07 40 GLY F CA 1
ATOM 10137 C C . GLY F 1 40 ? -12.554 -13.222 -36.764 1.00 22.40 40 GLY F C 1
ATOM 10138 O O . GLY F 1 40 ? -12.591 -13.945 -35.766 1.00 21.21 40 GLY F O 1
ATOM 10139 N N . TYR F 1 41 ? -13.596 -12.496 -37.173 1.00 20.01 41 TYR F N 1
ATOM 10140 C CA . TYR F 1 41 ? -14.789 -12.270 -36.374 1.00 17.19 41 TYR F CA 1
ATOM 10141 C C . TYR F 1 41 ? -15.919 -11.850 -37.303 1.00 21.13 41 TYR F C 1
ATOM 10142 O O . TYR F 1 41 ? -15.691 -11.060 -38.222 1.00 21.20 41 TYR F O 1
ATOM 10151 N N . VAL F 1 42 ? -17.138 -12.321 -37.031 1.00 18.52 42 VAL F N 1
ATOM 10152 C CA . VAL F 1 42 ? -18.311 -11.778 -37.718 1.00 20.73 42 VAL F CA 1
ATOM 10153 C C . VAL F 1 42 ? -19.528 -11.852 -36.795 1.00 19.69 42 VAL F C 1
ATOM 10154 O O . VAL F 1 42 ? -19.806 -12.893 -36.191 1.00 19.04 42 VAL F O 1
ATOM 10158 N N . LYS F 1 43 ? -20.244 -10.733 -36.668 1.00 20.70 43 LYS F N 1
ATOM 10159 C CA . LYS F 1 43 ? -21.495 -10.723 -35.917 1.00 18.82 43 LYS F CA 1
ATOM 10160 C C . LYS F 1 43 ? -22.589 -11.414 -36.725 1.00 22.24 43 LYS F C 1
ATOM 10161 O O . LYS F 1 43 ? -22.723 -11.190 -37.929 1.00 25.21 43 LYS F O 1
ATOM 10167 N N . LEU F 1 44 ? -23.365 -12.280 -36.078 1.00 19.46 44 LEU F N 1
ATOM 10168 C CA . LEU F 1 44 ? -24.382 -13.064 -36.782 1.00 21.74 44 LEU F CA 1
ATOM 10169 C C . LEU F 1 44 ? -25.741 -12.862 -36.121 1.00 24.12 44 LEU F C 1
ATOM 10170 O O . LEU F 1 44 ? -26.266 -13.759 -35.449 1.00 24.44 44 LEU F O 1
ATOM 10175 N N . PRO F 1 45 ? -26.352 -11.696 -36.318 1.00 31.45 45 PRO F N 1
ATOM 10176 C CA . PRO F 1 45 ? -27.695 -11.474 -35.771 1.00 35.77 45 PRO F CA 1
ATOM 10177 C C . PRO F 1 45 ? -28.663 -12.500 -36.336 1.00 23.62 45 PRO F C 1
ATOM 10178 O O . PRO F 1 45 ? -28.681 -12.766 -37.539 1.00 29.96 45 PRO F O 1
ATOM 10182 N N . GLY F 1 46 ? -29.448 -13.102 -35.450 1.00 27.90 46 GLY F N 1
ATOM 10183 C CA . GLY F 1 46 ? -30.408 -14.100 -35.873 1.00 27.46 46 GLY F CA 1
ATOM 10184 C C . GLY F 1 46 ? -29.816 -15.394 -36.384 1.00 26.87 46 GLY F C 1
ATOM 10185 O O . GLY F 1 46 ? -30.471 -16.087 -37.161 1.00 30.23 46 GLY F O 1
ATOM 10186 N N . LEU F 1 47 ? -28.587 -15.744 -35.976 1.00 23.16 47 LEU F N 1
ATOM 10187 C CA . LEU F 1 47 ? -28.032 -17.050 -36.331 1.00 23.09 47 LEU F CA 1
ATOM 10188 C C . LEU F 1 47 ? -28.963 -18.176 -35.906 1.00 25.33 47 LEU F C 1
ATOM 10189 O O . LEU F 1 47 ? -29.102 -19.181 -36.612 1.00 29.13 47 LEU F O 1
ATOM 10194 N N . VAL F 1 48 ? -29.576 -18.043 -34.733 1.00 25.51 48 VAL F N 1
ATOM 10195 C CA . VAL F 1 48 ? -30.751 -18.814 -34.361 1.00 27.17 48 VAL F CA 1
ATOM 10196 C C . VAL F 1 48 ? -31.865 -17.821 -34.054 1.00 26.98 48 VAL F C 1
ATOM 10197 O O . VAL F 1 48 ? -31.629 -16.620 -33.893 1.00 24.93 48 VAL F O 1
ATOM 10201 N N . SER F 1 49 ? -33.092 -18.341 -33.983 1.00 24.18 49 SER F N 1
ATOM 10202 C CA . SER F 1 49 ? -34.256 -17.510 -33.728 1.00 26.69 49 SER F CA 1
ATOM 10203 C C . SER F 1 49 ? -34.301 -17.067 -32.264 1.00 31.48 49 SER F C 1
ATOM 10204 O O . SER F 1 49 ? -33.705 -17.705 -31.388 1.00 25.67 49 SER F O 1
ATOM 10207 N N . PRO F 1 50 ? -35.024 -15.983 -31.967 1.00 26.69 50 PRO F N 1
ATOM 10208 C CA . PRO F 1 50 ? -35.163 -15.588 -30.554 1.00 31.45 50 PRO F CA 1
ATOM 10209 C C . PRO F 1 50 ? -35.734 -16.696 -29.688 1.00 35.73 50 PRO F C 1
ATOM 10210 O O . PRO F 1 50 ? -35.313 -16.851 -28.535 1.00 31.57 50 PRO F O 1
ATOM 10214 N N . GLU F 1 51 ? -36.664 -17.497 -30.223 1.00 28.93 51 GLU F N 1
ATOM 10215 C CA . GLU F 1 51 ? -37.250 -18.573 -29.429 1.00 30.65 51 GLU F CA 1
ATOM 10216 C C . GLU F 1 51 ? -36.211 -19.633 -29.076 1.00 30.03 51 GLU F C 1
ATOM 10217 O O . GLU F 1 51 ? -36.172 -20.112 -27.937 1.00 30.50 51 GLU F O 1
ATOM 10223 N N . VAL F 1 52 ? -35.375 -20.030 -30.040 1.00 27.43 52 VAL F N 1
ATOM 10224 C CA . VAL F 1 52 ? -34.328 -21.006 -29.746 1.00 27.63 52 VAL F CA 1
ATOM 10225 C C . VAL F 1 52 ? -33.313 -20.408 -28.786 1.00 28.12 52 VAL F C 1
ATOM 10226 O O . VAL F 1 52 ? -32.872 -21.069 -27.836 1.00 24.88 52 VAL F O 1
ATOM 10230 N N . PHE F 1 53 ? -32.946 -19.141 -29.006 1.00 24.23 53 PHE F N 1
ATOM 10231 C CA . PHE F 1 53 ? -31.996 -18.479 -28.120 1.00 26.81 53 PHE F CA 1
ATOM 10232 C C . PHE F 1 53 ? -32.511 -18.462 -26.684 1.00 26.28 53 PHE F C 1
ATOM 10233 O O . PHE F 1 53 ? -31.781 -18.799 -25.747 1.00 21.53 53 PHE F O 1
ATOM 10241 N N . ASP F 1 54 ? -33.778 -18.078 -26.497 1.00 25.29 54 ASP F N 1
ATOM 10242 C CA . ASP F 1 54 ? -34.320 -17.960 -25.145 1.00 29.39 54 ASP F CA 1
ATOM 10243 C C . ASP F 1 54 ? -34.311 -19.303 -24.432 1.00 30.45 54 ASP F C 1
ATOM 10244 O O . ASP F 1 54 ? -34.095 -19.372 -23.214 1.00 26.02 54 ASP F O 1
ATOM 10249 N N . ALA F 1 55 ? -34.556 -20.379 -25.177 1.00 24.64 55 ALA F N 1
ATOM 10250 C CA . ALA F 1 55 ? -34.569 -21.713 -24.590 1.00 33.50 55 ALA F CA 1
ATOM 10251 C C . ALA F 1 55 ? -33.170 -22.139 -24.154 1.00 26.19 55 ALA F C 1
ATOM 10252 O O . ALA F 1 55 ? -32.996 -22.706 -23.069 1.00 25.80 55 ALA F O 1
ATOM 10254 N N . VAL F 1 56 ? -32.165 -21.874 -24.993 1.00 26.35 56 VAL F N 1
ATOM 10255 C CA . VAL F 1 56 ? -30.775 -22.124 -24.620 1.00 21.58 56 VAL F CA 1
ATOM 10256 C C . VAL F 1 56 ? -30.387 -21.258 -23.425 1.00 26.19 56 VAL F C 1
ATOM 10257 O O . VAL F 1 56 ? -29.674 -21.704 -22.514 1.00 25.31 56 VAL F O 1
ATOM 10261 N N . ALA F 1 57 ? -30.872 -20.013 -23.401 1.00 22.81 57 ALA F N 1
ATOM 10262 C CA . ALA F 1 57 ? -30.574 -19.110 -22.296 1.00 20.49 57 ALA F CA 1
ATOM 10263 C C . ALA F 1 57 ? -31.157 -19.622 -20.984 1.00 27.59 57 ALA F C 1
ATOM 10264 O O . ALA F 1 57 ? -30.521 -19.515 -19.931 1.00 27.87 57 ALA F O 1
ATOM 10266 N N . ALA F 1 58 ? -32.369 -20.181 -21.027 1.00 28.39 58 ALA F N 1
ATOM 10267 C CA . ALA F 1 58 ? -32.973 -20.719 -19.811 1.00 26.84 58 ALA F CA 1
ATOM 10268 C C . ALA F 1 58 ? -32.167 -21.896 -19.273 1.00 30.52 58 ALA F C 1
ATOM 10269 O O . ALA F 1 58 ? -31.917 -21.993 -18.065 1.00 28.65 58 ALA F O 1
ATOM 10271 N N . GLU F 1 59 ? -31.759 -22.807 -20.158 1.00 25.68 59 GLU F N 1
ATOM 10272 C CA . GLU F 1 59 ? -30.915 -23.919 -19.746 1.00 27.08 59 GLU F CA 1
ATOM 10273 C C . GLU F 1 59 ? -29.576 -23.421 -19.213 1.00 29.92 59 GLU F C 1
ATOM 10274 O O . GLU F 1 59 ? -29.041 -23.977 -18.246 1.00 28.27 59 GLU F O 1
ATOM 10280 N N . THR F 1 60 ? -29.027 -22.364 -19.824 1.00 24.67 60 THR F N 1
ATOM 10281 C CA . THR F 1 60 ? -27.751 -21.815 -19.372 1.00 22.17 60 THR F CA 1
ATOM 10282 C C . THR F 1 60 ? -27.848 -21.299 -17.935 1.00 23.87 60 THR F C 1
ATOM 10283 O O . THR F 1 60 ? -26.973 -21.576 -17.107 1.00 22.34 60 THR F O 1
ATOM 10287 N N . HIS F 1 61 ? -28.916 -20.562 -17.617 1.00 23.19 61 HIS F N 1
ATOM 10288 C CA . HIS F 1 61 ? -29.097 -20.053 -16.258 1.00 29.01 61 HIS F CA 1
ATOM 10289 C C . HIS F 1 61 ? -29.275 -21.184 -15.250 1.00 30.21 61 HIS F C 1
ATOM 10290 O O . HIS F 1 61 ? -28.813 -21.088 -14.107 1.00 26.71 61 HIS F O 1
ATOM 10297 N N . GLN F 1 62 ? -29.971 -22.250 -15.642 1.00 22.42 62 GLN F N 1
ATOM 10298 C CA . GLN F 1 62 ? -30.147 -23.373 -14.732 1.00 31.21 62 GLN F CA 1
ATOM 10299 C C . GLN F 1 62 ? -28.819 -24.048 -14.444 1.00 29.17 62 GLN F C 1
ATOM 10300 O O . GLN F 1 62 ? -28.547 -24.426 -13.300 1.00 26.14 62 GLN F O 1
ATOM 10306 N N . LEU F 1 63 ? -27.982 -24.211 -15.472 1.00 23.93 63 LEU F N 1
ATOM 10307 C CA . LEU F 1 63 ? -26.683 -24.843 -15.278 1.00 27.67 63 LEU F CA 1
ATOM 10308 C C . LEU F 1 63 ? -25.773 -23.967 -14.433 1.00 23.37 63 LEU F C 1
ATOM 10309 O O . LEU F 1 63 ? -24.986 -24.476 -13.626 1.00 28.17 63 LEU F O 1
ATOM 10314 N N . ILE F 1 64 ? -25.866 -22.647 -14.607 1.00 23.74 64 ILE F N 1
ATOM 10315 C CA . ILE F 1 64 ? -25.082 -21.728 -13.784 1.00 27.99 64 ILE F CA 1
ATOM 10316 C C . ILE F 1 64 ? -25.451 -21.886 -12.311 1.00 30.88 64 ILE F C 1
ATOM 10317 O O . ILE F 1 64 ? -24.581 -22.031 -11.443 1.00 24.05 64 ILE F O 1
ATOM 10322 N N . ASP F 1 65 ? -26.753 -21.863 -12.011 1.00 32.16 65 ASP F N 1
ATOM 10323 C CA . ASP F 1 65 ? -27.193 -21.925 -10.618 1.00 30.68 65 ASP F CA 1
ATOM 10324 C C . ASP F 1 65 ? -26.764 -23.222 -9.944 1.00 27.95 65 ASP F C 1
ATOM 10325 O O . ASP F 1 65 ? -26.444 -23.223 -8.753 1.00 32.36 65 ASP F O 1
ATOM 10330 N N . THR F 1 66 ? -26.711 -24.323 -10.693 1.00 29.56 66 THR F N 1
ATOM 10331 C CA . THR F 1 66 ? -26.348 -25.611 -10.114 1.00 29.84 66 THR F CA 1
ATOM 10332 C C . THR F 1 66 ? -24.836 -25.809 -10.049 1.00 33.96 66 THR F C 1
ATOM 10333 O O . THR F 1 66 ? -24.330 -26.412 -9.096 1.00 30.02 66 THR F O 1
ATOM 10337 N N . HIS F 1 67 ? -24.091 -25.319 -11.043 1.00 26.58 67 HIS F N 1
ATOM 10338 C CA . HIS F 1 67 ? -22.740 -25.814 -11.260 1.00 20.95 67 HIS F CA 1
ATOM 10339 C C . HIS F 1 67 ? -21.634 -24.772 -11.266 1.00 28.22 67 HIS F C 1
ATOM 10340 O O . HIS F 1 67 ? -20.460 -25.164 -11.312 1.00 24.32 67 HIS F O 1
ATOM 10347 N N . GLN F 1 68 ? -21.944 -23.478 -11.211 1.00 22.53 68 GLN F N 1
ATOM 10348 C CA . GLN F 1 68 ? -20.896 -22.492 -11.446 1.00 24.92 68 GLN F CA 1
ATOM 10349 C C . GLN F 1 68 ? -19.823 -22.534 -10.355 1.00 31.51 68 GLN F C 1
ATOM 10350 O O . GLN F 1 68 ? -20.083 -22.887 -9.203 1.00 26.95 68 GLN F O 1
ATOM 10356 N N . LYS F 1 69 ? -18.595 -22.181 -10.743 1.00 25.26 69 LYS F N 1
ATOM 10357 C CA . LYS F 1 69 ? -17.477 -22.083 -9.820 1.00 21.38 69 LYS F CA 1
ATOM 10358 C C . LYS F 1 69 ? -16.718 -20.795 -10.100 1.00 24.01 69 LYS F C 1
ATOM 10359 O O . LYS F 1 69 ? -16.567 -20.395 -11.256 1.00 21.51 69 LYS F O 1
ATOM 10365 N N . ARG F 1 70 ? -16.253 -20.142 -9.045 1.00 19.35 70 ARG F N 1
ATOM 10366 C CA . ARG F 1 70 ? -15.522 -18.886 -9.178 1.00 22.46 70 ARG F CA 1
ATOM 10367 C C . ARG F 1 70 ? -14.039 -19.135 -9.423 1.00 24.88 70 ARG F C 1
ATOM 10368 O O . ARG F 1 70 ? -13.419 -19.959 -8.741 1.00 20.55 70 ARG F O 1
ATOM 10376 N N . ILE F 1 71 ? -13.456 -18.398 -10.378 1.00 16.17 71 ILE F N 1
ATOM 10377 C CA . ILE F 1 71 ? -12.011 -18.450 -10.583 1.00 23.25 71 ILE F CA 1
ATOM 10378 C C . ILE F 1 71 ? -11.445 -17.039 -10.599 1.00 24.60 71 ILE F C 1
ATOM 10379 O O . ILE F 1 71 ? -12.115 -16.080 -10.997 1.00 23.54 71 ILE F O 1
ATOM 10384 N N . ASP F 1 72 ? -10.184 -16.921 -10.155 1.00 21.87 72 ASP F N 1
ATOM 10385 C CA . ASP F 1 72 ? -9.454 -15.650 -10.141 1.00 22.05 72 ASP F CA 1
ATOM 10386 C C . ASP F 1 72 ? -7.990 -15.986 -10.433 1.00 27.52 72 ASP F C 1
ATOM 10387 O O . ASP F 1 72 ? -7.131 -16.043 -9.547 1.00 29.83 72 ASP F O 1
ATOM 10392 N N . ILE F 1 73 ? -7.693 -16.232 -11.709 1.00 22.11 73 ILE F N 1
ATOM 10393 C CA . ILE F 1 73 ? -6.398 -16.781 -12.078 1.00 24.33 73 ILE F CA 1
ATOM 10394 C C . ILE F 1 73 ? -5.746 -15.923 -13.155 1.00 29.27 73 ILE F C 1
ATOM 10395 O O . ILE F 1 73 ? -6.381 -15.082 -13.796 1.00 25.91 73 ILE F O 1
ATOM 10400 N N . ARG F 1 74 ? -4.446 -16.149 -13.329 1.00 23.48 74 ARG F N 1
ATOM 10401 C CA . ARG F 1 74 ? -3.642 -15.522 -14.365 1.00 29.58 74 ARG F CA 1
ATOM 10402 C C . ARG F 1 74 ? -2.885 -16.632 -15.076 1.00 30.66 74 ARG F C 1
ATOM 10403 O O . ARG F 1 74 ? -2.245 -17.459 -14.419 1.00 26.79 74 ARG F O 1
ATOM 10411 N N . LEU F 1 75 ? -2.974 -16.672 -16.406 1.00 24.45 75 LEU F N 1
ATOM 10412 C CA . LEU F 1 75 ? -2.510 -17.823 -17.173 1.00 16.03 75 LEU F CA 1
ATOM 10413 C C . LEU F 1 75 ? -1.192 -17.490 -17.864 1.00 23.73 75 LEU F C 1
ATOM 10414 O O . LEU F 1 75 ? -1.148 -16.628 -18.749 1.00 23.25 75 LEU F O 1
ATOM 10419 N N . LYS F 1 76 ? -0.122 -18.189 -17.468 1.00 25.98 76 LYS F N 1
ATOM 10420 C CA . LYS F 1 76 ? 1.188 -17.960 -18.075 1.00 26.25 76 LYS F CA 1
ATOM 10421 C C . LYS F 1 76 ? 1.151 -18.160 -19.591 1.00 20.58 76 LYS F C 1
ATOM 10422 O O . LYS F 1 76 ? 1.756 -17.386 -20.340 1.00 24.52 76 LYS F O 1
ATOM 10428 N N . GLU F 1 77 ? 0.438 -19.185 -20.056 1.00 24.26 77 GLU F N 1
ATOM 10429 C CA . GLU F 1 77 ? 0.374 -19.490 -21.484 1.00 21.32 77 GLU F CA 1
ATOM 10430 C C . GLU F 1 77 ? -0.157 -18.322 -22.315 1.00 27.87 77 GLU F C 1
ATOM 10431 O O . GLU F 1 77 ? 0.007 -18.320 -23.543 1.00 23.21 77 GLU F O 1
ATOM 10437 N N . THR F 1 78 ? -0.816 -17.348 -21.694 1.00 21.48 78 THR F N 1
ATOM 10438 C CA . THR F 1 78 ? -1.319 -16.179 -22.410 1.00 24.33 78 THR F CA 1
ATOM 10439 C C . THR F 1 78 ? -0.762 -14.913 -21.781 1.00 19.53 78 THR F C 1
ATOM 10440 O O . THR F 1 78 ? -1.453 -13.904 -21.631 1.00 21.39 78 THR F O 1
ATOM 10444 N N . GLY F 1 79 ? 0.511 -14.968 -21.397 1.00 25.22 79 GLY F N 1
ATOM 10445 C CA . GLY F 1 79 ? 1.189 -13.792 -20.891 1.00 24.98 79 GLY F CA 1
ATOM 10446 C C . GLY F 1 79 ? 0.719 -13.350 -19.528 1.00 21.46 79 GLY F C 1
ATOM 10447 O O . GLY F 1 79 ? 0.812 -12.165 -19.212 1.00 25.75 79 GLY F O 1
ATOM 10448 N N . ASP F 1 80 ? 0.212 -14.275 -18.713 1.00 22.82 80 ASP F N 1
ATOM 10449 C CA . ASP F 1 80 ? -0.311 -13.963 -17.379 1.00 25.38 80 ASP F CA 1
ATOM 10450 C C . ASP F 1 80 ? -1.535 -13.050 -17.440 1.00 28.16 80 ASP F C 1
ATOM 10451 O O . ASP F 1 80 ? -1.827 -12.322 -16.487 1.00 25.81 80 ASP F O 1
ATOM 10456 N N . SER F 1 81 ? -2.263 -13.070 -18.555 1.00 23.02 81 SER F N 1
ATOM 10457 C CA . SER F 1 81 ? -3.534 -12.358 -18.605 1.00 21.98 81 SER F CA 1
ATOM 10458 C C . SER F 1 81 ? -4.546 -13.025 -17.669 1.00 24.23 81 SER F C 1
ATOM 10459 O O . SER F 1 81 ? -4.503 -14.241 -17.462 1.00 22.89 81 SER F O 1
ATOM 10462 N N . PRO F 1 82 ? -5.478 -12.253 -17.110 1.00 19.25 82 PRO F N 1
ATOM 10463 C CA . PRO F 1 82 ? -6.387 -12.783 -16.090 1.00 25.78 82 PRO F CA 1
ATOM 10464 C C . PRO F 1 82 ? -7.627 -13.468 -16.650 1.00 24.49 82 PRO F C 1
ATOM 10465 O O . PRO F 1 82 ? -8.077 -13.211 -17.771 1.00 25.41 82 PRO F O 1
ATOM 10469 N N . ARG F 1 83 ? -8.175 -14.361 -15.826 1.00 19.32 83 ARG F N 1
ATOM 10470 C CA . ARG F 1 83 ? -9.526 -14.907 -15.982 1.00 16.83 83 ARG F CA 1
ATOM 10471 C C . ARG F 1 83 ? -10.223 -14.691 -14.644 1.00 21.43 83 ARG F C 1
ATOM 10472 O O . ARG F 1 83 ? -10.000 -15.461 -13.705 1.00 23.09 83 ARG F O 1
ATOM 10480 N N . TYR F 1 84 ? -11.041 -13.645 -14.559 1.00 21.79 84 TYR F N 1
ATOM 10481 C CA . TYR F 1 84 ? -11.771 -13.275 -13.347 1.00 22.48 84 TYR F CA 1
ATOM 10482 C C . TYR F 1 84 ? -13.253 -13.407 -13.682 1.00 21.55 84 TYR F C 1
ATOM 10483 O O . TYR F 1 84 ? -13.807 -12.551 -14.374 1.00 24.01 84 TYR F O 1
ATOM 10492 N N . MET F 1 85 ? -13.891 -14.465 -13.188 1.00 18.18 85 MET F N 1
ATOM 10493 C CA . MET F 1 85 ? -15.223 -14.856 -13.639 1.00 22.80 85 MET F CA 1
ATOM 10494 C C . MET F 1 85 ? -15.642 -16.102 -12.867 1.00 19.72 85 MET F C 1
ATOM 10495 O O . MET F 1 85 ? -14.847 -16.709 -12.147 1.00 23.24 85 MET F O 1
ATOM 10500 N N . SER F 1 86 ? -16.898 -16.497 -13.052 1.00 19.02 86 SER F N 1
ATOM 10501 C CA . SER F 1 86 ? -17.356 -17.827 -12.689 1.00 14.77 86 SER F CA 1
ATOM 10502 C C . SER F 1 86 ? -17.589 -18.625 -13.969 1.00 20.36 86 SER F C 1
ATOM 10503 O O . SER F 1 86 ? -17.910 -18.049 -15.011 1.00 21.50 86 SER F O 1
ATOM 10506 N N . THR F 1 87 ? -17.404 -19.947 -13.903 1.00 18.42 87 THR F N 1
ATOM 10507 C CA . THR F 1 87 ? -17.493 -20.807 -15.085 1.00 17.84 87 THR F CA 1
ATOM 10508 C C . THR F 1 87 ? -18.352 -22.038 -14.816 1.00 26.05 87 THR F C 1
ATOM 10509 O O . THR F 1 87 ? -18.551 -22.455 -13.668 1.00 21.72 87 THR F O 1
ATOM 10513 N N . VAL F 1 88 ? -18.842 -22.623 -15.910 1.00 19.72 88 VAL F N 1
ATOM 10514 C CA . VAL F 1 88 ? -19.433 -23.956 -15.928 1.00 23.56 88 VAL F CA 1
ATOM 10515 C C . VAL F 1 88 ? -18.718 -24.770 -16.998 1.00 28.15 88 VAL F C 1
ATOM 10516 O O . VAL F 1 88 ? -18.626 -24.341 -18.156 1.00 23.70 88 VAL F O 1
ATOM 10520 N N . GLY F 1 89 ? -18.226 -25.945 -16.621 1.00 28.61 89 GLY F N 1
ATOM 10521 C CA . GLY F 1 89 ? -17.470 -26.770 -17.539 1.00 22.08 89 GLY F CA 1
ATOM 10522 C C . GLY F 1 89 ? -18.335 -27.677 -18.404 1.00 28.82 89 GLY F C 1
ATOM 10523 O O . GLY F 1 89 ? -19.538 -27.831 -18.190 1.00 25.69 89 GLY F O 1
ATOM 10524 N N . GLN F 1 90 ? -17.681 -28.294 -19.397 1.00 24.71 90 GLN F N 1
ATOM 10525 C CA . GLN F 1 90 ? -18.400 -29.077 -20.398 1.00 27.14 90 GLN F CA 1
ATOM 10526 C C . GLN F 1 90 ? -19.064 -30.312 -19.800 1.00 28.70 90 GLN F C 1
ATOM 10527 O O . GLN F 1 90 ? -20.149 -30.715 -20.246 1.00 25.11 90 GLN F O 1
ATOM 10533 N N . LYS F 1 91 ? -18.411 -30.958 -18.833 1.00 28.69 91 LYS F N 1
ATOM 10534 C CA . LYS F 1 91 ? -18.960 -32.200 -18.300 1.00 29.34 91 LYS F CA 1
ATOM 10535 C C . LYS F 1 91 ? -20.297 -31.949 -17.613 1.00 28.24 91 LYS F C 1
ATOM 10536 O O . LYS F 1 91 ? -21.245 -32.728 -17.776 1.00 28.77 91 LYS F O 1
ATOM 10542 N N . ALA F 1 92 ? -20.414 -30.830 -16.899 1.00 27.88 92 ALA F N 1
ATOM 10543 C CA . ALA F 1 92 ? -21.671 -30.501 -16.234 1.00 29.53 92 ALA F CA 1
ATOM 10544 C C . ALA F 1 92 ? -22.769 -30.195 -17.244 1.00 31.55 92 ALA F C 1
ATOM 10545 O O . ALA F 1 92 ? -23.910 -30.649 -17.086 1.00 30.08 92 ALA F O 1
ATOM 10547 N N . ILE F 1 93 ? -22.451 -29.421 -18.286 1.00 27.43 93 ILE F N 1
ATOM 10548 C CA . ILE F 1 93 ? -23.441 -29.134 -19.319 1.00 22.77 93 ILE F CA 1
ATOM 10549 C C . ILE F 1 93 ? -23.890 -30.421 -19.999 1.00 25.00 93 ILE F C 1
ATOM 10550 O O . ILE F 1 93 ? -25.074 -30.602 -20.297 1.00 23.87 93 ILE F O 1
ATOM 10555 N N . ALA F 1 94 ? -22.957 -31.330 -20.258 1.00 24.55 94 ALA F N 1
ATOM 10556 C CA . ALA F 1 94 ? -23.320 -32.576 -20.916 1.00 28.31 94 ALA F CA 1
ATOM 10557 C C . ALA F 1 94 ? -24.184 -33.458 -20.017 1.00 31.28 94 ALA F C 1
ATOM 10558 O O . ALA F 1 94 ? -25.062 -34.174 -20.513 1.00 35.71 94 ALA F O 1
ATOM 10560 N N . THR F 1 95 ? -23.979 -33.403 -18.701 1.00 33.66 95 THR F N 1
ATOM 10561 C CA . THR F 1 95 ? -24.730 -34.275 -17.803 1.00 31.88 95 THR F CA 1
ATOM 10562 C C . THR F 1 95 ? -26.106 -33.707 -17.497 1.00 31.18 95 THR F C 1
ATOM 10563 O O . THR F 1 95 ? -27.108 -34.424 -17.569 1.00 38.85 95 THR F O 1
ATOM 10567 N N . ASP F 1 96 ? -26.175 -32.420 -17.149 1.00 29.27 96 ASP F N 1
ATOM 10568 C CA . ASP F 1 96 ? -27.424 -31.798 -16.727 1.00 32.00 96 ASP F CA 1
ATOM 10569 C C . ASP F 1 96 ? -28.148 -31.043 -17.832 1.00 31.77 96 ASP F C 1
ATOM 10570 O O . ASP F 1 96 ? -29.336 -30.745 -17.675 1.00 29.91 96 ASP F O 1
ATOM 10575 N N . GLY F 1 97 ? -27.470 -30.712 -18.927 1.00 31.63 97 GLY F N 1
ATOM 10576 C CA . GLY F 1 97 ? -28.098 -30.008 -20.022 1.00 34.33 97 GLY F CA 1
ATOM 10577 C C . GLY F 1 97 ? -28.803 -30.947 -20.983 1.00 38.44 97 GLY F C 1
ATOM 10578 O O . GLY F 1 97 ? -28.785 -32.170 -20.849 1.00 40.21 97 GLY F O 1
ATOM 10579 N N . SER F 1 98 ? -29.440 -30.346 -21.980 1.00 35.53 98 SER F N 1
ATOM 10580 C CA . SER F 1 98 ? -30.227 -31.109 -22.937 1.00 39.63 98 SER F CA 1
ATOM 10581 C C . SER F 1 98 ? -30.240 -30.398 -24.283 1.00 31.18 98 SER F C 1
ATOM 10582 O O . SER F 1 98 ? -29.865 -30.978 -25.305 1.00 34.13 98 SER F O 1
ATOM 10585 N N . LEU F 1 99 ? -30.659 -29.130 -24.274 1.00 29.01 99 LEU F N 1
ATOM 10586 C CA . LEU F 1 99 ? -30.707 -28.337 -25.495 1.00 29.39 99 LEU F CA 1
ATOM 10587 C C . LEU F 1 99 ? -29.313 -28.013 -26.009 1.00 28.00 99 LEU F C 1
ATOM 10588 O O . LEU F 1 99 ? -29.072 -28.051 -27.220 1.00 32.87 99 LEU F O 1
ATOM 10593 N N . ILE F 1 100 ? -28.397 -27.647 -25.110 1.00 26.69 100 ILE F N 1
ATOM 10594 C CA . ILE F 1 100 ? -27.060 -27.241 -25.544 1.00 28.15 100 ILE F CA 1
ATOM 10595 C C . ILE F 1 100 ? -26.325 -28.372 -26.258 1.00 29.17 100 ILE F C 1
ATOM 10596 O O . ILE F 1 100 ? -25.804 -28.137 -27.361 1.00 27.77 100 ILE F O 1
ATOM 10601 N N . PRO F 1 101 ? -26.250 -29.599 -25.722 1.00 24.02 101 PRO F N 1
ATOM 10602 C CA . PRO F 1 101 ? -25.615 -30.669 -26.511 1.00 30.33 101 PRO F CA 1
ATOM 10603 C C . PRO F 1 101 ? -26.329 -30.935 -27.821 1.00 32.87 101 PRO F C 1
ATOM 10604 O O . PRO F 1 101 ? -25.678 -31.286 -28.813 1.00 27.48 101 PRO F O 1
ATOM 10608 N N . ALA F 1 102 ? -27.652 -30.756 -27.856 1.00 25.05 102 ALA F N 1
ATOM 10609 C CA . ALA F 1 102 ? -28.389 -30.945 -29.097 1.00 30.59 102 ALA F CA 1
ATOM 10610 C C . ALA F 1 102 ? -28.025 -29.878 -30.119 1.00 25.80 102 ALA F C 1
ATOM 10611 O O . ALA F 1 102 ? -27.834 -30.184 -31.300 1.00 30.24 102 ALA F O 1
ATOM 10613 N N . VAL F 1 103 ? -27.916 -28.621 -29.684 1.00 26.15 103 VAL F N 1
ATOM 10614 C CA . VAL F 1 103 ? -27.519 -27.567 -30.612 1.00 25.14 103 VAL F CA 1
ATOM 10615 C C . VAL F 1 103 ? -26.108 -27.825 -31.130 1.00 29.21 103 VAL F C 1
ATOM 10616 O O . VAL F 1 103 ? -25.832 -27.656 -32.325 1.00 24.89 103 VAL F O 1
ATOM 10620 N N . TYR F 1 104 ? -25.209 -28.301 -30.258 1.00 26.17 104 TYR F N 1
ATOM 10621 C CA . TYR F 1 104 ? -23.833 -28.546 -30.686 1.00 24.72 104 TYR F CA 1
ATOM 10622 C C . TYR F 1 104 ? -23.757 -29.549 -31.833 1.00 23.43 104 TYR F C 1
ATOM 10623 O O . TYR F 1 104 ? -22.852 -29.465 -32.672 1.00 23.44 104 TYR F O 1
ATOM 10632 N N . GLU F 1 105 ? -24.695 -30.490 -31.900 1.00 26.01 105 GLU F N 1
ATOM 10633 C CA . GLU F 1 105 ? -24.702 -31.509 -32.943 1.00 28.45 105 GLU F CA 1
ATOM 10634 C C . GLU F 1 105 ? -25.454 -31.079 -34.195 1.00 29.82 105 GLU F C 1
ATOM 10635 O O . GLU F 1 105 ? -25.552 -31.868 -35.139 1.00 34.65 105 GLU F O 1
ATOM 10641 N N . SER F 1 106 ? -25.988 -29.860 -34.223 1.00 27.10 106 SER F N 1
ATOM 10642 C CA . SER F 1 106 ? -26.855 -29.432 -35.311 1.00 29.56 106 SER F CA 1
ATOM 10643 C C . SER F 1 106 ? -26.141 -29.478 -36.654 1.00 31.49 106 SER F C 1
ATOM 10644 O O . SER F 1 106 ? -25.185 -28.727 -36.887 1.00 26.54 106 SER F O 1
ATOM 10647 N N . THR F 1 107 ? -26.598 -30.366 -37.539 1.00 28.52 107 THR F N 1
ATOM 10648 C CA . THR F 1 107 ? -26.066 -30.399 -38.899 1.00 26.78 107 THR F CA 1
ATOM 10649 C C . THR F 1 107 ? -26.340 -29.087 -39.631 1.00 29.08 107 THR F C 1
ATOM 10650 O O . THR F 1 107 ? -25.470 -28.572 -40.348 1.00 29.28 107 THR F O 1
ATOM 10654 N N . ALA F 1 108 ? -27.540 -28.524 -39.455 1.00 26.65 108 ALA F N 1
ATOM 10655 C CA . ALA F 1 108 ? -27.870 -27.270 -40.128 1.00 28.24 108 ALA F CA 1
ATOM 10656 C C . ALA F 1 108 ? -26.980 -26.129 -39.646 1.00 32.57 108 ALA F C 1
ATOM 10657 O O . ALA F 1 108 ? -26.501 -25.319 -40.449 1.00 27.99 108 ALA F O 1
ATOM 10659 N N . LEU F 1 109 ? -26.753 -26.041 -38.336 1.00 27.46 109 LEU F N 1
ATOM 10660 C CA . LEU F 1 109 ? -25.927 -24.964 -37.811 1.00 23.69 109 LEU F CA 1
ATOM 10661 C C . LEU F 1 109 ? -24.483 -25.108 -38.277 1.00 23.11 109 LEU F C 1
ATOM 10662 O O . LEU F 1 109 ? -23.872 -24.137 -38.733 1.00 24.88 109 LEU F O 1
ATOM 10667 N N . LYS F 1 110 ? -23.928 -26.320 -38.189 1.00 20.61 110 LYS F N 1
ATOM 10668 C CA . LYS F 1 110 ? -22.568 -26.545 -38.673 1.00 24.94 110 LYS F CA 1
ATOM 10669 C C . LYS F 1 110 ? -22.462 -26.307 -40.177 1.00 25.01 110 LYS F C 1
ATOM 10670 O O . LYS F 1 110 ? -21.451 -25.785 -40.663 1.00 24.32 110 LYS F O 1
ATOM 10676 N N . GLY F 1 111 ? -23.496 -26.683 -40.930 1.00 22.98 111 GLY F N 1
ATOM 10677 C CA . GLY F 1 111 ? -23.469 -26.465 -42.368 1.00 25.84 111 GLY F CA 1
ATOM 10678 C C . GLY F 1 111 ? -23.418 -24.996 -42.747 1.00 27.30 111 GLY F C 1
ATOM 10679 O O . GLY F 1 111 ? -22.765 -24.621 -43.723 1.00 29.22 111 GLY F O 1
ATOM 10680 N N . PHE F 1 112 ? -24.116 -24.141 -41.992 1.00 21.29 112 PHE F N 1
ATOM 10681 C CA . PHE F 1 112 ? -24.072 -22.720 -42.305 1.00 26.37 112 PHE F CA 1
ATOM 10682 C C . PHE F 1 112 ? -22.725 -22.117 -41.931 1.00 26.23 112 PHE F C 1
ATOM 10683 O O . PHE F 1 112 ? -22.167 -21.316 -42.693 1.00 22.77 112 PHE F O 1
ATOM 10691 N N . LEU F 1 113 ? -22.191 -22.481 -40.761 1.00 23.73 113 LEU F N 1
ATOM 10692 C CA . LEU F 1 113 ? -20.848 -22.040 -40.392 1.00 23.89 113 LEU F CA 1
ATOM 10693 C C . LEU F 1 113 ? -19.817 -22.507 -41.417 1.00 24.40 113 LEU F C 1
ATOM 10694 O O . LEU F 1 113 ? -18.857 -21.787 -41.716 1.00 23.65 113 LEU F O 1
ATOM 10699 N N . SER F 1 114 ? -20.003 -23.706 -41.974 1.00 19.46 114 SER F N 1
ATOM 10700 C CA . SER F 1 114 ? -19.085 -24.183 -43.007 1.00 25.01 114 SER F CA 1
ATOM 10701 C C . SER F 1 114 ? -19.116 -23.301 -44.253 1.00 26.13 114 SER F C 1
ATOM 10702 O O . SER F 1 114 ? -18.087 -23.151 -44.929 1.00 21.63 114 SER F O 1
ATOM 10705 N N . ARG F 1 115 ? -20.278 -22.721 -44.576 1.00 23.28 115 ARG F N 1
ATOM 10706 C CA . ARG F 1 115 ? -20.336 -21.729 -45.648 1.00 22.40 115 ARG F CA 1
ATOM 10707 C C . ARG F 1 115 ? -19.491 -20.510 -45.316 1.00 22.62 115 ARG F C 1
ATOM 10708 O O . ARG F 1 115 ? -18.835 -19.948 -46.195 1.00 25.60 115 ARG F O 1
ATOM 10716 N N . LEU F 1 116 ? -19.523 -20.058 -44.057 1.00 23.04 116 LEU F N 1
ATOM 10717 C CA . LEU F 1 116 ? -18.761 -18.868 -43.692 1.00 18.90 116 LEU F CA 1
ATOM 10718 C C . LEU F 1 116 ? -17.262 -19.151 -43.678 1.00 27.56 116 LEU F C 1
ATOM 10719 O O . LEU F 1 116 ? -16.459 -18.314 -44.115 1.00 23.43 116 LEU F O 1
ATOM 10724 N N . ALA F 1 117 ? -16.865 -20.319 -43.176 1.00 19.65 117 ALA F N 1
ATOM 10725 C CA . ALA F 1 117 ? -15.453 -20.670 -43.069 1.00 20.65 117 ALA F CA 1
ATOM 10726 C C . ALA F 1 117 ? -14.872 -21.198 -44.370 1.00 26.75 117 ALA F C 1
ATOM 10727 O O . ALA F 1 117 ? -13.646 -21.294 -44.481 1.00 26.48 117 ALA F O 1
ATOM 10729 N N . LYS F 1 118 ? -15.723 -21.550 -45.336 1.00 25.10 118 LYS F N 1
ATOM 10730 C CA . LYS F 1 118 ? -15.315 -22.150 -46.609 1.00 27.94 118 LYS F CA 1
ATOM 10731 C C . LYS F 1 118 ? -14.564 -23.461 -46.404 1.00 31.92 118 LYS F C 1
ATOM 10732 O O . LYS F 1 118 ? -13.707 -23.827 -47.211 1.00 30.49 118 LYS F O 1
ATOM 10738 N N . GLU F 1 119 ? -14.885 -24.162 -45.318 1.00 27.03 119 GLU F N 1
ATOM 10739 C CA . GLU F 1 119 ? -14.371 -25.498 -45.042 1.00 30.39 119 GLU F CA 1
ATOM 10740 C C . GLU F 1 119 ? -15.297 -26.139 -44.020 1.00 26.76 119 GLU F C 1
ATOM 10741 O O . GLU F 1 119 ? -16.101 -25.461 -43.377 1.00 22.39 119 GLU F O 1
ATOM 10747 N N . GLU F 1 120 ? -15.186 -27.456 -43.884 1.00 25.12 120 GLU F N 1
ATOM 10748 C CA . GLU F 1 120 ? -16.090 -28.178 -43.003 1.00 28.80 120 GLU F CA 1
ATOM 10749 C C . GLU F 1 120 ? -15.869 -27.774 -41.551 1.00 27.56 120 GLU F C 1
ATOM 10750 O O . GLU F 1 120 ? -14.737 -27.759 -41.058 1.00 26.43 120 GLU F O 1
ATOM 10756 N N . VAL F 1 121 ? -16.961 -27.447 -40.872 1.00 23.12 121 VAL F N 1
ATOM 10757 C CA . VAL F 1 121 ? -16.960 -27.162 -39.442 1.00 22.91 121 VAL F CA 1
ATOM 10758 C C . VAL F 1 121 ? -17.504 -28.398 -38.745 1.00 28.07 121 VAL F C 1
ATOM 10759 O O . VAL F 1 121 ? -18.656 -28.790 -38.970 1.00 27.79 121 VAL F O 1
ATOM 10763 N N . MET F 1 122 ? -16.677 -29.042 -37.928 1.00 27.15 122 MET F N 1
ATOM 10764 C CA . MET F 1 122 ? -17.080 -30.297 -37.304 1.00 27.28 122 MET F CA 1
ATOM 10765 C C . MET F 1 122 ? -16.878 -30.246 -35.794 1.00 22.87 122 MET F C 1
ATOM 10766 O O . MET F 1 122 ? -16.391 -29.261 -35.231 1.00 24.49 122 MET F O 1
ATOM 10771 N N . GLY F 1 123 ? -17.297 -31.326 -35.141 1.00 27.99 123 GLY F N 1
ATOM 10772 C CA . GLY F 1 123 ? -17.209 -31.387 -33.698 1.00 24.31 123 GLY F CA 1
ATOM 10773 C C . GLY F 1 123 ? -15.773 -31.334 -33.218 1.00 26.58 123 GLY F C 1
ATOM 10774 O O . GLY F 1 123 ? -14.844 -31.799 -33.883 1.00 26.06 123 GLY F O 1
ATOM 10775 N N . CYS F 1 124 ? -15.608 -30.753 -32.042 1.00 24.22 124 CYS F N 1
ATOM 10776 C CA . CYS F 1 124 ? -14.301 -30.635 -31.426 1.00 25.50 124 CYS F CA 1
ATOM 10777 C C . CYS F 1 124 ? -13.730 -32.022 -31.124 1.00 26.07 124 CYS F C 1
ATOM 10778 O O . CYS F 1 124 ? -14.459 -32.901 -30.652 1.00 32.29 124 CYS F O 1
ATOM 10781 N N . PRO F 1 125 ? -12.436 -32.260 -31.379 1.00 30.50 125 PRO F N 1
ATOM 10782 C CA . PRO F 1 125 ? -11.871 -33.579 -31.050 1.00 26.89 125 PRO F CA 1
ATOM 10783 C C . PRO F 1 125 ? -11.721 -33.802 -29.562 1.00 32.58 125 PRO F C 1
ATOM 10784 O O . PRO F 1 125 ? -11.548 -34.948 -29.137 1.00 33.67 125 PRO F O 1
ATOM 10788 N N . TRP F 1 126 ? -11.783 -32.750 -28.760 1.00 29.07 126 TRP F N 1
ATOM 10789 C CA . TRP F 1 126 ? -11.646 -32.846 -27.312 1.00 32.40 126 TRP F CA 1
ATOM 10790 C C . TRP F 1 126 ? -13.000 -32.514 -26.702 1.00 28.50 126 TRP F C 1
ATOM 10791 O O . TRP F 1 126 ? -13.422 -31.352 -26.714 1.00 25.48 126 TRP F O 1
ATOM 10802 N N . ASP F 1 127 ? -13.677 -33.543 -26.183 1.00 29.98 127 ASP F N 1
ATOM 10803 C CA . ASP F 1 127 ? -15.039 -33.397 -25.673 1.00 28.34 127 ASP F CA 1
ATOM 10804 C C . ASP F 1 127 ? -15.178 -32.180 -24.769 1.00 26.60 127 ASP F C 1
ATOM 10805 O O . ASP F 1 127 ? -16.156 -31.428 -24.867 1.00 25.81 127 ASP F O 1
ATOM 10810 N N . GLU F 1 128 ? -14.198 -31.953 -23.899 1.00 24.19 128 GLU F N 1
ATOM 10811 C CA . GLU F 1 128 ? -14.381 -30.952 -22.850 1.00 26.67 128 GLU F CA 1
ATOM 10812 C C . GLU F 1 128 ? -14.311 -29.509 -23.351 1.00 22.65 128 GLU F C 1
ATOM 10813 O O . GLU F 1 128 ? -14.557 -28.597 -22.561 1.00 24.36 128 GLU F O 1
ATOM 10819 N N . GLU F 1 129 ? -14.009 -29.252 -24.621 1.00 28.79 129 GLU F N 1
ATOM 10820 C CA . GLU F 1 129 ? -14.074 -27.886 -25.133 1.00 24.98 129 GLU F CA 1
ATOM 10821 C C . GLU F 1 129 ? -15.276 -27.658 -26.049 1.00 29.95 129 GLU F C 1
ATOM 10822 O O . GLU F 1 129 ? -15.415 -26.566 -26.617 1.00 30.04 129 GLU F O 1
ATOM 10828 N N . LYS F 1 130 ? -16.168 -28.648 -26.179 1.00 18.80 130 LYS F N 1
ATOM 10829 C CA . LYS F 1 130 ? -17.340 -28.489 -27.037 1.00 23.42 130 LYS F CA 1
ATOM 10830 C C . LYS F 1 130 ? -18.196 -27.297 -26.622 1.00 25.64 130 LYS F C 1
ATOM 10831 O O . LYS F 1 130 ? -18.684 -26.552 -27.479 1.00 23.79 130 LYS F O 1
ATOM 10837 N N . TYR F 1 131 ? -18.407 -27.102 -25.321 1.00 22.64 131 TYR F N 1
ATOM 10838 C CA . TYR F 1 131 ? -19.235 -25.991 -24.870 1.00 20.16 131 TYR F CA 1
ATOM 10839 C C . TYR F 1 131 ? -18.942 -25.717 -23.403 1.00 26.13 131 TYR F C 1
ATOM 10840 O O . TYR F 1 131 ? -18.831 -26.652 -22.604 1.00 21.30 131 TYR F O 1
ATOM 10849 N N . ILE F 1 132 ? -18.797 -24.432 -23.064 1.00 20.73 132 ILE F N 1
ATOM 10850 C CA . ILE F 1 132 ? -18.616 -23.983 -21.686 1.00 21.46 132 ILE F CA 1
ATOM 10851 C C . ILE F 1 132 ? -19.453 -22.726 -21.502 1.00 22.42 132 ILE F C 1
ATOM 10852 O O . ILE F 1 132 ? -19.950 -22.140 -22.464 1.00 18.85 132 ILE F O 1
ATOM 10857 N N . ILE F 1 133 ? -19.589 -22.302 -20.249 1.00 20.09 133 ILE F N 1
ATOM 10858 C CA . ILE F 1 133 ? -20.316 -21.085 -19.909 1.00 21.08 133 ILE F CA 1
ATOM 10859 C C . ILE F 1 133 ? -19.421 -20.239 -19.015 1.00 24.27 133 ILE F C 1
ATOM 10860 O O . ILE F 1 133 ? -18.734 -20.771 -18.135 1.00 21.95 133 ILE F O 1
ATOM 10865 N N . THR F 1 134 ? -19.397 -18.930 -19.259 1.00 20.98 134 THR F N 1
ATOM 10866 C CA . THR F 1 134 ? -18.725 -17.998 -18.362 1.00 24.16 134 THR F CA 1
ATOM 10867 C C . THR F 1 134 ? -19.700 -16.937 -17.879 1.00 25.33 134 THR F C 1
ATOM 10868 O O . THR F 1 134 ? -20.600 -16.509 -18.609 1.00 22.49 134 THR F O 1
ATOM 10872 N N . ARG F 1 135 ? -19.520 -16.534 -16.628 1.00 21.04 135 ARG F N 1
ATOM 10873 C CA . ARG F 1 135 ? -20.356 -15.530 -15.992 1.00 25.54 135 ARG F CA 1
ATOM 10874 C C . ARG F 1 135 ? -19.416 -14.515 -15.367 1.00 22.20 135 ARG F C 1
ATOM 10875 O O . ARG F 1 135 ? -18.652 -14.850 -14.457 1.00 22.88 135 ARG F O 1
ATOM 10883 N N . GLN F 1 136 ? -19.440 -13.301 -15.884 1.00 18.19 136 GLN F N 1
ATOM 10884 C CA . GLN F 1 136 ? -18.748 -12.178 -15.279 1.00 21.05 136 GLN F CA 1
ATOM 10885 C C . GLN F 1 136 ? -19.779 -11.392 -14.486 1.00 26.77 136 GLN F C 1
ATOM 10886 O O . GLN F 1 136 ? -20.858 -11.084 -15.001 1.00 22.81 136 GLN F O 1
ATOM 10892 N N . HIS F 1 137 ? -19.479 -11.124 -13.216 1.00 24.31 137 HIS F N 1
ATOM 10893 C CA . HIS F 1 137 ? -20.492 -10.549 -12.346 1.00 23.28 137 HIS F CA 1
ATOM 10894 C C . HIS F 1 137 ? -19.944 -9.572 -11.320 1.00 29.29 137 HIS F C 1
ATOM 10895 O O . HIS F 1 137 ? -20.740 -8.961 -10.599 1.00 21.84 137 HIS F O 1
ATOM 10902 N N . GLN F 1 138 ? -18.630 -9.395 -11.236 1.00 24.73 138 GLN F N 1
ATOM 10903 C CA . GLN F 1 138 ? -18.000 -8.490 -10.290 1.00 27.37 138 GLN F CA 1
ATOM 10904 C C . GLN F 1 138 ? -17.214 -7.429 -11.042 1.00 25.65 138 GLN F C 1
ATOM 10905 O O . GLN F 1 138 ? -16.727 -7.667 -12.147 1.00 28.30 138 GLN F O 1
ATOM 10911 N N . LYS F 1 139 ? -17.113 -6.248 -10.441 1.00 25.83 139 LYS F N 1
ATOM 10912 C CA . LYS F 1 139 ? -16.228 -5.215 -10.955 1.00 26.59 139 LYS F CA 1
ATOM 10913 C C . LYS F 1 139 ? -14.832 -5.785 -11.157 1.00 29.79 139 LYS F C 1
ATOM 10914 O O . LYS F 1 139 ? -14.293 -6.458 -10.277 1.00 25.06 139 LYS F O 1
ATOM 10920 N N . GLY F 1 140 ? -14.263 -5.548 -12.339 1.00 22.63 140 GLY F N 1
ATOM 10921 C CA . GLY F 1 140 ? -12.966 -6.094 -12.675 1.00 22.29 140 GLY F CA 1
ATOM 10922 C C . GLY F 1 140 ? -12.991 -7.428 -13.387 1.00 27.95 140 GLY F C 1
ATOM 10923 O O . GLY F 1 140 ? -11.938 -7.872 -13.868 1.00 23.49 140 GLY F O 1
ATOM 10924 N N . ASP F 1 141 ? -14.151 -8.081 -13.480 1.00 19.28 141 ASP F N 1
ATOM 10925 C CA . ASP F 1 141 ? -14.215 -9.374 -14.147 1.00 21.79 141 ASP F CA 1
ATOM 10926 C C . ASP F 1 141 ? -13.886 -9.208 -15.626 1.00 22.00 141 ASP F C 1
ATOM 10927 O O . ASP F 1 141 ? -14.208 -8.190 -16.242 1.00 22.59 141 ASP F O 1
ATOM 10932 N N . THR F 1 142 ? -13.206 -10.203 -16.185 1.00 25.97 142 THR F N 1
ATOM 10933 C CA . THR F 1 142 ? -12.719 -10.101 -17.552 1.00 23.15 142 THR F CA 1
ATOM 10934 C C . THR F 1 142 ? -12.312 -11.486 -18.029 1.00 20.93 142 THR F C 1
ATOM 10935 O O . THR F 1 142 ? -11.929 -12.346 -17.230 1.00 23.86 142 THR F O 1
ATOM 10939 N N . HIS F 1 143 ? -12.443 -11.705 -19.331 1.00 17.68 143 HIS F N 1
ATOM 10940 C CA . HIS F 1 143 ? -11.832 -12.850 -19.995 1.00 17.33 143 HIS F CA 1
ATOM 10941 C C . HIS F 1 143 ? -10.623 -12.278 -20.729 1.00 19.74 143 HIS F C 1
ATOM 10942 O O . HIS F 1 143 ? -10.730 -11.763 -21.844 1.00 24.81 143 HIS F O 1
ATOM 10949 N N . GLY F 1 144 ? -9.472 -12.343 -20.080 1.00 18.11 144 GLY F N 1
ATOM 10950 C CA . GLY F 1 144 ? -8.295 -11.623 -20.525 1.00 17.96 144 GLY F CA 1
ATOM 10951 C C . GLY F 1 144 ? -7.764 -12.135 -21.850 1.00 16.79 144 GLY F C 1
ATOM 10952 O O . GLY F 1 144 ? -8.234 -13.128 -22.405 1.00 19.25 144 GLY F O 1
ATOM 10953 N N . TRP F 1 145 ? -6.742 -11.435 -22.354 1.00 16.84 145 TRP F N 1
ATOM 10954 C CA . TRP F 1 145 ? -6.195 -11.713 -23.684 1.00 19.79 145 TRP F CA 1
ATOM 10955 C C . TRP F 1 145 ? -5.818 -13.183 -23.829 1.00 20.89 145 TRP F C 1
ATOM 10956 O O . TRP F 1 145 ? -5.091 -13.733 -22.995 1.00 21.49 145 TRP F O 1
ATOM 10967 N N . HIS F 1 146 ? -6.306 -13.818 -24.896 1.00 19.77 146 HIS F N 1
ATOM 10968 C CA . HIS F 1 146 ? -6.047 -15.237 -25.105 1.00 21.50 146 HIS F CA 1
ATOM 10969 C C . HIS F 1 146 ? -6.314 -15.623 -26.553 1.00 21.35 146 HIS F C 1
ATOM 10970 O O . HIS F 1 146 ? -6.827 -14.836 -27.351 1.00 25.08 146 HIS F O 1
ATOM 10977 N N . TRP F 1 147 ? -5.972 -16.869 -26.862 1.00 17.88 147 TRP F N 1
ATOM 10978 C CA . TRP F 1 147 ? -6.390 -17.587 -28.053 1.00 20.82 147 TRP F CA 1
ATOM 10979 C C . TRP F 1 147 ? -7.145 -18.826 -27.601 1.00 21.01 147 TRP F C 1
ATOM 10980 O O . TRP F 1 147 ? -7.107 -19.214 -26.429 1.00 24.59 147 TRP F O 1
ATOM 10991 N N . GLY F 1 148 ? -7.828 -19.459 -28.535 1.00 20.23 148 GLY F N 1
ATOM 10992 C CA . GLY F 1 148 ? -8.419 -20.753 -28.287 1.00 25.00 148 GLY F CA 1
ATOM 10993 C C . GLY F 1 148 ? -7.606 -21.850 -28.949 1.00 22.72 148 GLY F C 1
ATOM 10994 O O . GLY F 1 148 ? -6.835 -21.598 -29.871 1.00 23.45 148 GLY F O 1
ATOM 10995 N N . ASP F 1 149 ? -7.795 -23.081 -28.467 1.00 21.01 149 ASP F N 1
ATOM 10996 C CA . ASP F 1 149 ? -7.131 -24.234 -29.070 1.00 22.31 149 ASP F CA 1
ATOM 10997 C C . ASP F 1 149 ? -7.774 -24.689 -30.377 1.00 25.14 149 ASP F C 1
ATOM 10998 O O . ASP F 1 149 ? -7.152 -25.455 -31.119 1.00 23.03 149 ASP F O 1
ATOM 11003 N N . PHE F 1 150 ? -9.003 -24.272 -30.672 1.00 19.94 150 PHE F N 1
ATOM 11004 C CA . PHE F 1 150 ? -9.691 -24.741 -31.871 1.00 23.52 150 PHE F CA 1
ATOM 11005 C C . PHE F 1 150 ? -10.183 -23.535 -32.667 1.00 25.22 150 PHE F C 1
ATOM 11006 O O . PHE F 1 150 ? -10.028 -22.387 -32.240 1.00 22.10 150 PHE F O 1
ATOM 11014 N N . SER F 1 151 ? -10.760 -23.800 -33.846 1.00 22.29 151 SER F N 1
ATOM 11015 C CA . SER F 1 151 ? -10.879 -22.786 -34.892 1.00 21.35 151 SER F CA 1
ATOM 11016 C C . SER F 1 151 ? -12.180 -21.989 -34.855 1.00 21.92 151 SER F C 1
ATOM 11017 O O . SER F 1 151 ? -12.171 -20.788 -35.154 1.00 22.21 151 SER F O 1
ATOM 11020 N N . PHE F 1 152 ? -13.309 -22.615 -34.539 1.00 23.47 152 PHE F N 1
ATOM 11021 C CA . PHE F 1 152 ? -14.621 -22.022 -34.842 1.00 21.87 152 PHE F CA 1
ATOM 11022 C C . PHE F 1 152 ? -15.467 -21.906 -33.578 1.00 23.54 152 PHE F C 1
ATOM 11023 O O . PHE F 1 152 ? -16.192 -22.833 -33.205 1.00 24.12 152 PHE F O 1
ATOM 11031 N N . THR F 1 153 ? -15.406 -20.741 -32.947 1.00 22.54 153 THR F N 1
ATOM 11032 C CA . THR F 1 153 ? -16.134 -20.474 -31.716 1.00 20.38 153 THR F CA 1
ATOM 11033 C C . THR F 1 153 ? -17.347 -19.592 -32.006 1.00 20.68 153 THR F C 1
ATOM 11034 O O . THR F 1 153 ? -17.220 -18.540 -32.644 1.00 21.48 153 THR F O 1
ATOM 11038 N N . VAL F 1 154 ? -18.522 -20.019 -31.560 1.00 20.79 154 VAL F N 1
ATOM 11039 C CA . VAL F 1 154 ? -19.707 -19.162 -31.569 1.00 16.23 154 VAL F CA 1
ATOM 11040 C C . VAL F 1 154 ? -20.016 -18.761 -30.132 1.00 18.65 154 VAL F C 1
ATOM 11041 O O . VAL F 1 154 ? -20.132 -19.623 -29.249 1.00 18.71 154 VAL F O 1
ATOM 11045 N N . ILE F 1 155 ? -20.165 -17.459 -29.909 1.00 18.15 155 ILE F N 1
ATOM 11046 C CA . ILE F 1 155 ? -20.458 -16.889 -28.596 1.00 22.44 155 ILE F CA 1
ATOM 11047 C C . ILE F 1 155 ? -21.912 -16.433 -28.590 1.00 24.39 155 ILE F C 1
ATOM 11048 O O . ILE F 1 155 ? -22.365 -15.776 -29.537 1.00 18.92 155 ILE F O 1
ATOM 11053 N N . TRP F 1 156 ? -22.644 -16.803 -27.536 1.00 22.51 156 TRP F N 1
ATOM 11054 C CA . TRP F 1 156 ? -24.048 -16.449 -27.340 1.00 22.10 156 TRP F CA 1
ATOM 11055 C C . TRP F 1 156 ? -24.118 -15.471 -26.177 1.00 23.61 156 TRP F C 1
ATOM 11056 O O . TRP F 1 156 ? -23.670 -15.801 -25.078 1.00 21.16 156 TRP F O 1
ATOM 11067 N N . LEU F 1 157 ? -24.698 -14.292 -26.407 1.00 19.22 157 LEU F N 1
ATOM 11068 C CA . LEU F 1 157 ? -24.808 -13.255 -25.378 1.00 20.01 157 LEU F CA 1
ATOM 11069 C C . LEU F 1 157 ? -26.063 -13.508 -24.544 1.00 23.04 157 LEU F C 1
ATOM 11070 O O . LEU F 1 157 ? -27.130 -12.940 -24.792 1.00 24.30 157 LEU F O 1
ATOM 11075 N N . ILE F 1 158 ? -25.933 -14.364 -23.529 1.00 25.49 158 ILE F N 1
ATOM 11076 C CA . ILE F 1 158 ? -27.079 -14.706 -22.690 1.00 20.32 158 ILE F CA 1
ATOM 11077 C C . ILE F 1 158 ? -27.526 -13.499 -21.865 1.00 25.60 158 ILE F C 1
ATOM 11078 O O . ILE F 1 158 ? -28.724 -13.223 -21.739 1.00 25.44 158 ILE F O 1
ATOM 11083 N N . GLU F 1 159 ? -26.576 -12.773 -21.278 1.00 21.34 159 GLU F N 1
ATOM 11084 C CA . GLU F 1 159 ? -26.848 -11.530 -20.572 1.00 20.49 159 GLU F CA 1
ATOM 11085 C C . GLU F 1 159 ? -25.677 -10.591 -20.802 1.00 21.12 159 GLU F C 1
ATOM 11086 O O . GLU F 1 159 ? -24.525 -11.027 -20.920 1.00 22.78 159 GLU F O 1
ATOM 11092 N N . ALA F 1 160 ? -25.970 -9.295 -20.843 1.00 17.32 160 ALA F N 1
ATOM 11093 C CA . ALA F 1 160 ? -24.879 -8.354 -21.041 1.00 26.25 160 ALA F CA 1
ATOM 11094 C C . ALA F 1 160 ? -25.328 -6.987 -20.572 1.00 23.90 160 ALA F C 1
ATOM 11095 O O . ALA F 1 160 ? -26.461 -6.590 -20.877 1.00 25.82 160 ALA F O 1
ATOM 11097 N N . PRO F 1 161 ? -24.499 -6.251 -19.843 1.00 24.52 161 PRO F N 1
ATOM 11098 C CA . PRO F 1 161 ? -24.846 -4.872 -19.489 1.00 26.43 161 PRO F CA 1
ATOM 11099 C C . PRO F 1 161 ? -24.583 -3.954 -20.673 1.00 23.14 161 PRO F C 1
ATOM 11100 O O . PRO F 1 161 ? -23.995 -4.353 -21.678 1.00 25.79 161 PRO F O 1
ATOM 11104 N N . SER F 1 162 ? -25.022 -2.704 -20.531 1.00 24.19 162 SER F N 1
ATOM 11105 C CA . SER F 1 162 ? -24.605 -1.669 -21.468 1.00 29.30 162 SER F CA 1
ATOM 11106 C C . SER F 1 162 ? -23.082 -1.624 -21.554 1.00 28.75 162 SER F C 1
ATOM 11107 O O . SER F 1 162 ? -22.376 -1.912 -20.585 1.00 24.03 162 SER F O 1
ATOM 11110 N N . LEU F 1 163 ? -22.575 -1.275 -22.739 1.00 27.45 163 LEU F N 1
ATOM 11111 C CA . LEU F 1 163 ? -21.138 -1.342 -22.987 1.00 24.65 163 LEU F CA 1
ATOM 11112 C C . LEU F 1 163 ? -20.358 -0.295 -22.206 1.00 27.73 163 LEU F C 1
ATOM 11113 O O . LEU F 1 163 ? -19.140 -0.444 -22.038 1.00 28.69 163 LEU F O 1
ATOM 11118 N N . GLU F 1 164 ? -21.021 0.761 -21.730 1.00 26.04 164 GLU F N 1
ATOM 11119 C CA . GLU F 1 164 ? -20.345 1.716 -20.863 1.00 23.72 164 GLU F CA 1
ATOM 11120 C C . GLU F 1 164 ? -19.885 1.064 -19.561 1.00 32.28 164 GLU F C 1
ATOM 11121 O O . GLU F 1 164 ? -19.038 1.633 -18.862 1.00 28.92 164 GLU F O 1
ATOM 11127 N N . TYR F 1 165 ? -20.411 -0.119 -19.231 1.00 24.42 165 TYR F N 1
ATOM 11128 C CA . TYR F 1 165 ? -20.022 -0.860 -18.037 1.00 25.20 165 TYR F CA 1
ATOM 11129 C C . TYR F 1 165 ? -18.951 -1.913 -18.304 1.00 28.06 165 TYR F C 1
ATOM 11130 O O . TYR F 1 165 ? -18.573 -2.645 -17.379 1.00 23.19 165 TYR F O 1
ATOM 11139 N N . GLY F 1 166 ? -18.445 -2.003 -19.534 1.00 21.93 166 GLY F N 1
ATOM 11140 C CA . GLY F 1 166 ? -17.458 -3.006 -19.886 1.00 24.44 166 GLY F CA 1
ATOM 11141 C C . GLY F 1 166 ? -18.070 -4.131 -20.694 1.00 24.48 166 GLY F C 1
ATOM 11142 O O . GLY F 1 166 ? -19.258 -4.136 -21.023 1.00 23.76 166 GLY F O 1
ATOM 11143 N N . GLY F 1 167 ? -17.224 -5.106 -21.021 1.00 21.21 167 GLY F N 1
ATOM 11144 C CA . GLY F 1 167 ? -17.642 -6.291 -21.742 1.00 21.94 167 GLY F CA 1
ATOM 11145 C C . GLY F 1 167 ? -17.353 -6.269 -23.230 1.00 21.93 167 GLY F C 1
ATOM 11146 O O . GLY F 1 167 ? -17.539 -7.296 -23.896 1.00 20.18 167 GLY F O 1
ATOM 11147 N N . MET F 1 168 ? -16.919 -5.130 -23.765 1.00 20.11 168 MET F N 1
ATOM 11148 C CA . MET F 1 168 ? -16.533 -5.029 -25.169 1.00 21.06 168 MET F CA 1
ATOM 11149 C C . MET F 1 168 ? -15.539 -6.122 -25.548 1.00 23.30 168 MET F C 1
ATOM 11150 O O . MET F 1 168 ? -14.589 -6.392 -24.811 1.00 19.92 168 MET F O 1
ATOM 11155 N N . LEU F 1 169 ? -15.756 -6.749 -26.705 1.00 18.27 169 LEU F N 1
ATOM 11156 C CA . LEU F 1 169 ? -14.780 -7.684 -27.265 1.00 17.18 169 LEU F CA 1
ATOM 11157 C C . LEU F 1 169 ? -13.708 -6.930 -28.048 1.00 19.60 169 LEU F C 1
ATOM 11158 O O . LEU F 1 169 ? -14.009 -5.981 -28.780 1.00 22.39 169 LEU F O 1
ATOM 11163 N N . GLN F 1 170 ? -12.453 -7.358 -27.903 1.00 17.01 170 GLN F N 1
ATOM 11164 C CA . GLN F 1 170 ? -11.356 -6.794 -28.684 1.00 20.84 170 GLN F CA 1
ATOM 11165 C C . GLN F 1 170 ? -10.598 -7.921 -29.374 1.00 20.82 170 GLN F C 1
ATOM 11166 O O . GLN F 1 170 ? -10.455 -9.009 -28.812 1.00 24.44 170 GLN F O 1
ATOM 11172 N N . CYS F 1 171 ? -10.148 -7.670 -30.611 1.00 19.58 171 CYS F N 1
ATOM 11173 C CA . CYS F 1 171 ? -9.615 -8.716 -31.472 1.00 21.31 171 CYS F CA 1
ATOM 11174 C C . CYS F 1 171 ? -8.404 -8.234 -32.255 1.00 23.16 171 CYS F C 1
ATOM 11175 O O . CYS F 1 171 ? -8.360 -7.083 -32.707 1.00 17.89 171 CYS F O 1
ATOM 11178 N N . ILE F 1 172 ? -7.447 -9.139 -32.444 1.00 18.21 172 ILE F N 1
ATOM 11179 C CA . ILE F 1 172 ? -6.384 -8.977 -33.436 1.00 20.11 172 ILE F CA 1
ATOM 11180 C C . ILE F 1 172 ? -6.282 -10.259 -34.257 1.00 18.69 172 ILE F C 1
ATOM 11181 O O . ILE F 1 172 ? -5.759 -11.269 -33.758 1.00 21.75 172 ILE F O 1
ATOM 11186 N N . PRO F 1 173 ? -6.732 -10.274 -35.507 1.00 19.92 173 PRO F N 1
ATOM 11187 C CA . PRO F 1 173 ? -6.721 -11.518 -36.284 1.00 16.43 173 PRO F CA 1
ATOM 11188 C C . PRO F 1 173 ? -5.343 -11.817 -36.869 1.00 19.87 173 PRO F C 1
ATOM 11189 O O . PRO F 1 173 ? -4.402 -11.023 -36.778 1.00 19.54 173 PRO F O 1
ATOM 11193 N N . HIS F 1 174 ? -5.255 -12.995 -37.501 1.00 19.74 174 HIS F N 1
ATOM 11194 C CA . HIS F 1 174 ? -4.055 -13.444 -38.214 1.00 21.82 174 HIS F CA 1
ATOM 11195 C C . HIS F 1 174 ? -2.818 -13.412 -37.328 1.00 21.66 174 HIS F C 1
ATOM 11196 O O . HIS F 1 174 ? -1.728 -13.020 -37.746 1.00 20.83 174 HIS F O 1
ATOM 11203 N N . THR F 1 175 ? -2.989 -13.865 -36.095 1.00 21.50 175 THR F N 1
ATOM 11204 C CA . THR F 1 175 ? -1.915 -14.082 -35.146 1.00 20.10 175 THR F CA 1
ATOM 11205 C C . THR F 1 175 ? -1.871 -15.579 -34.838 1.00 22.56 175 THR F C 1
ATOM 11206 O O . THR F 1 175 ? -2.576 -16.378 -35.465 1.00 24.21 175 THR F O 1
ATOM 11210 N N . ASP F 1 176 ? -1.043 -15.961 -33.867 1.00 23.88 176 ASP F N 1
ATOM 11211 C CA . ASP F 1 176 ? -0.900 -17.370 -33.513 1.00 25.13 176 ASP F CA 1
ATOM 11212 C C . ASP F 1 176 ? -0.612 -17.475 -32.020 1.00 19.91 176 ASP F C 1
ATOM 11213 O O . ASP F 1 176 ? -0.110 -16.533 -31.395 1.00 21.12 176 ASP F O 1
ATOM 11218 N N . TRP F 1 177 ? -0.891 -18.655 -31.468 1.0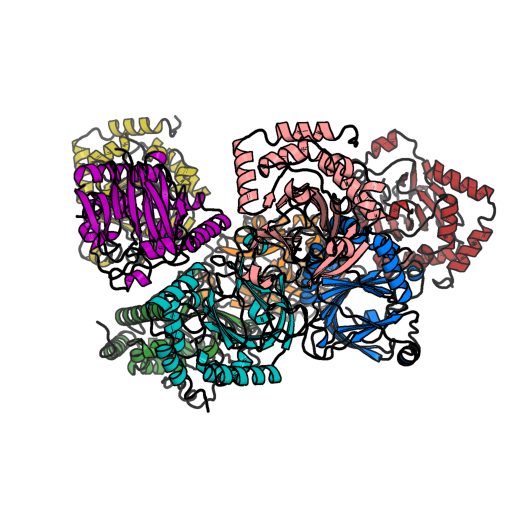0 19.26 177 TRP F N 1
ATOM 11219 C CA . TRP F 1 177 ? -0.724 -18.929 -30.035 1.00 22.47 177 TRP F CA 1
ATOM 11220 C C . TRP F 1 177 ? 0.499 -19.816 -29.829 1.00 18.76 177 TRP F C 1
ATOM 11221 O O . TRP F 1 177 ? 0.449 -21.019 -30.099 1.00 20.20 177 TRP F O 1
ATOM 11232 N N . ASN F 1 178 ? 1.593 -19.210 -29.344 1.00 20.83 178 ASN F N 1
ATOM 11233 C CA . ASN F 1 178 ? 2.777 -19.926 -28.863 1.00 24.22 178 ASN F CA 1
ATOM 11234 C C . ASN F 1 178 ? 2.690 -19.970 -27.337 1.00 22.07 178 ASN F C 1
ATOM 11235 O O . ASN F 1 178 ? 2.949 -18.974 -26.657 1.00 24.97 178 ASN F O 1
ATOM 11240 N N . LYS F 1 179 ? 2.339 -21.134 -26.794 1.00 21.44 179 LYS F N 1
ATOM 11241 C CA . LYS F 1 179 ? 2.092 -21.235 -25.357 1.00 26.47 179 LYS F CA 1
ATOM 11242 C C . LYS F 1 179 ? 3.355 -21.043 -24.523 1.00 29.53 179 LYS F C 1
ATOM 11243 O O . LYS F 1 179 ? 3.252 -20.685 -23.346 1.00 27.23 179 LYS F O 1
ATOM 11249 N N . ASP F 1 180 ? 4.536 -21.254 -25.098 1.00 27.16 180 ASP F N 1
ATOM 11250 C CA . ASP F 1 180 ? 5.780 -21.053 -24.363 1.00 31.87 180 ASP F CA 1
ATOM 11251 C C . ASP F 1 180 ? 6.327 -19.640 -24.487 1.00 34.37 180 ASP F C 1
ATOM 11252 O O . ASP F 1 180 ? 7.218 -19.270 -23.719 1.00 36.22 180 ASP F O 1
ATOM 11257 N N . ASP F 1 181 ? 5.821 -18.850 -25.422 1.00 31.62 181 ASP F N 1
ATOM 11258 C CA . ASP F 1 181 ? 6.331 -17.514 -25.703 1.00 32.10 181 ASP F CA 1
ATOM 11259 C C . ASP F 1 181 ? 5.226 -16.684 -26.360 1.00 29.43 181 ASP F C 1
ATOM 11260 O O . ASP F 1 181 ? 5.352 -16.305 -27.532 1.00 33.86 181 ASP F O 1
ATOM 11265 N N . PRO F 1 182 ? 4.136 -16.379 -25.642 1.00 30.09 182 PRO F N 1
ATOM 11266 C CA . PRO F 1 182 ? 2.941 -15.837 -26.323 1.00 22.56 182 PRO F CA 1
ATOM 11267 C C . PRO F 1 182 ? 3.124 -14.443 -26.899 1.00 27.60 182 PRO F C 1
ATOM 11268 O O . PRO F 1 182 ? 2.454 -14.121 -27.889 1.00 25.48 182 PRO F O 1
ATOM 11272 N N . ARG F 1 183 ? 3.985 -13.612 -26.301 1.00 28.67 183 ARG F N 1
ATOM 11273 C CA . ARG F 1 183 ? 4.332 -12.277 -26.804 1.00 29.04 183 ARG F CA 1
ATOM 11274 C C . ARG F 1 183 ? 3.090 -11.427 -27.088 1.00 32.14 183 ARG F C 1
ATOM 11275 O O . ARG F 1 183 ? 2.985 -10.753 -28.117 1.00 24.06 183 ARG F O 1
ATOM 11283 N N . VAL F 1 184 ? 2.163 -11.425 -26.127 1.00 22.33 184 VAL F N 1
ATOM 11284 C CA . VAL F 1 184 ? 0.900 -10.705 -26.296 1.00 21.72 184 VAL F CA 1
ATOM 11285 C C . VAL F 1 184 ? 1.148 -9.227 -26.562 1.00 21.90 184 VAL F C 1
ATOM 11286 O O . VAL F 1 184 ? 0.532 -8.633 -27.457 1.00 28.42 184 VAL F O 1
ATOM 11290 N N . GLU F 1 185 ? 2.055 -8.604 -25.799 1.00 24.43 185 GLU F N 1
ATOM 11291 C CA . GLU F 1 185 ? 2.275 -7.167 -25.953 1.00 24.76 185 GLU F CA 1
ATOM 11292 C C . GLU F 1 185 ? 2.896 -6.828 -27.307 1.00 28.84 185 GLU F C 1
ATOM 11293 O O . GLU F 1 185 ? 2.597 -5.775 -27.880 1.00 26.03 185 GLU F O 1
ATOM 11299 N N . ASP F 1 186 ? 3.771 -7.693 -27.827 1.00 22.63 186 ASP F N 1
ATOM 11300 C CA . ASP F 1 186 ? 4.293 -7.486 -29.179 1.00 29.57 186 ASP F CA 1
ATOM 11301 C C . ASP F 1 186 ? 3.167 -7.463 -30.209 1.00 25.55 186 ASP F C 1
ATOM 11302 O O . ASP F 1 186 ? 3.135 -6.595 -31.088 1.00 24.44 186 ASP F O 1
ATOM 11307 N N . TYR F 1 187 ? 2.229 -8.408 -30.113 1.00 21.52 187 TYR F N 1
ATOM 11308 C CA . TYR F 1 187 ? 1.121 -8.450 -31.064 1.00 22.74 187 TYR F CA 1
ATOM 11309 C C . TYR F 1 187 ? 0.292 -7.163 -31.021 1.00 26.18 187 TYR F C 1
ATOM 11310 O O . TYR F 1 187 ? -0.093 -6.632 -32.074 1.00 21.46 187 TYR F O 1
ATOM 11319 N N . LEU F 1 188 ? 0.012 -6.641 -29.818 1.00 21.00 188 LEU F N 1
ATOM 11320 C CA . LEU F 1 188 ? -0.708 -5.371 -29.712 1.00 22.49 188 LEU F CA 1
ATOM 11321 C C . LEU F 1 188 ? 0.036 -4.243 -30.410 1.00 25.34 188 LEU F C 1
ATOM 11322 O O . LEU F 1 188 ? -0.593 -3.333 -30.955 1.00 23.14 188 LEU F O 1
ATOM 11327 N N . GLN F 1 189 ? 1.369 -4.283 -30.402 1.00 23.69 189 GLN F N 1
ATOM 11328 C CA . GLN F 1 189 ? 2.144 -3.199 -30.994 1.00 25.23 189 GLN F CA 1
ATOM 11329 C C . GLN F 1 189 ? 2.248 -3.329 -32.505 1.00 25.09 189 GLN F C 1
ATOM 11330 O O . GLN F 1 189 ? 2.312 -2.314 -33.206 1.00 27.97 189 GLN F O 1
ATOM 11336 N N . LYS F 1 190 ? 2.265 -4.556 -33.024 1.00 23.37 190 LYS F N 1
ATOM 11337 C CA . LYS F 1 190 ? 2.407 -4.752 -34.458 1.00 24.13 190 LYS F CA 1
ATOM 11338 C C . LYS F 1 190 ? 1.108 -4.564 -35.229 1.00 30.25 190 LYS F C 1
ATOM 11339 O O . LYS F 1 190 ? 1.167 -4.273 -36.428 1.00 25.99 190 LYS F O 1
ATOM 11345 N N . HIS F 1 191 ? -0.048 -4.719 -34.595 1.00 23.37 191 HIS F N 1
ATOM 11346 C CA . HIS F 1 191 ? -1.318 -4.711 -35.308 1.00 25.79 191 HIS F CA 1
ATOM 11347 C C . HIS F 1 191 ? -2.346 -3.837 -34.609 1.00 28.95 191 HIS F C 1
ATOM 11348 O O . HIS F 1 191 ? -2.268 -3.609 -33.396 1.00 23.01 191 HIS F O 1
ATOM 11355 N N . PRO F 1 192 ? -3.331 -3.337 -35.348 1.00 24.09 192 PRO F N 1
ATOM 11356 C CA . PRO F 1 192 ? -4.425 -2.601 -34.711 1.00 27.19 192 PRO F CA 1
ATOM 11357 C C . PRO F 1 192 ? -5.409 -3.531 -34.021 1.00 23.08 192 PRO F C 1
ATOM 11358 O O . PRO F 1 192 ? -5.596 -4.685 -34.408 1.00 23.11 192 PRO F O 1
ATOM 11362 N N . ILE F 1 193 ? -6.050 -2.998 -32.985 1.00 20.60 193 ILE F N 1
ATOM 11363 C CA . ILE F 1 193 ? -7.092 -3.701 -32.246 1.00 20.86 193 ILE F CA 1
ATOM 11364 C C . ILE F 1 193 ? -8.452 -3.249 -32.766 1.00 19.53 193 ILE F C 1
ATOM 11365 O O . ILE F 1 193 ? -8.715 -2.047 -32.867 1.00 19.72 193 ILE F O 1
ATOM 11370 N N . ARG F 1 194 ? -9.321 -4.202 -33.080 1.00 16.24 194 ARG F N 1
ATOM 11371 C CA . ARG F 1 194 ? -10.705 -3.900 -33.413 1.00 20.79 194 ARG F CA 1
ATOM 11372 C C . ARG F 1 194 ? -11.582 -4.266 -32.224 1.00 21.28 194 ARG F C 1
ATOM 11373 O O . ARG F 1 194 ? -11.418 -5.340 -31.634 1.00 19.70 194 ARG F O 1
ATOM 11381 N N . SER F 1 195 ? -12.496 -3.366 -31.869 1.00 22.22 195 SER F N 1
ATOM 11382 C CA . SER F 1 195 ? -13.398 -3.547 -30.739 1.00 21.60 195 SER F CA 1
ATOM 11383 C C . SER F 1 195 ? -14.813 -3.749 -31.260 1.00 27.95 195 SER F C 1
ATOM 11384 O O . SER F 1 195 ? -15.260 -3.014 -32.145 1.00 20.87 195 SER F O 1
ATOM 11387 N N . TYR F 1 196 ? -15.519 -4.730 -30.706 1.00 24.05 196 TYR F N 1
ATOM 11388 C CA . TYR F 1 196 ? -16.876 -5.040 -31.132 1.00 22.47 196 TYR F CA 1
ATOM 11389 C C . TYR F 1 196 ? -17.802 -5.081 -29.925 1.00 27.27 196 TYR F C 1
ATOM 11390 O O . TYR F 1 196 ? -17.484 -5.713 -28.912 1.00 23.18 196 TYR F O 1
ATOM 11399 N N . GLY F 1 197 ? -18.947 -4.418 -30.037 1.00 26.12 197 GLY F N 1
ATOM 11400 C CA . GLY F 1 197 ? -19.941 -4.403 -28.983 1.00 24.35 197 GLY F CA 1
ATOM 11401 C C . GLY F 1 197 ? -21.009 -5.457 -29.208 1.00 27.96 197 GLY F C 1
ATOM 11402 O O . GLY F 1 197 ? -21.288 -5.847 -30.338 1.00 27.00 197 GLY F O 1
ATOM 11403 N N . HIS F 1 198 ? -21.577 -5.945 -28.105 1.00 21.05 198 HIS F N 1
ATOM 11404 C CA . HIS F 1 198 ? -22.643 -6.934 -28.158 1.00 19.94 198 HIS F CA 1
ATOM 11405 C C . HIS F 1 198 ? -23.626 -6.682 -27.028 1.00 28.73 198 HIS F C 1
ATOM 11406 O O . HIS F 1 198 ? -23.255 -6.224 -25.940 1.00 25.02 198 HIS F O 1
ATOM 11413 N N . ALA F 1 199 ? -24.882 -7.005 -27.308 1.00 22.46 199 ALA F N 1
ATOM 11414 C CA . ALA F 1 199 ? -25.985 -6.883 -26.379 1.00 25.40 199 ALA F CA 1
ATOM 11415 C C . ALA F 1 199 ? -26.635 -8.250 -26.218 1.00 25.08 199 ALA F C 1
ATOM 11416 O O . ALA F 1 199 ? -26.404 -9.169 -27.007 1.00 24.86 199 ALA F O 1
ATOM 11418 N N . LYS F 1 200 ? -27.433 -8.379 -25.167 1.00 24.71 200 LYS F N 1
ATOM 11419 C CA . LYS F 1 200 ? -28.159 -9.613 -24.907 1.00 25.80 200 LYS F CA 1
ATOM 11420 C C . LYS F 1 200 ? -28.953 -10.043 -26.136 1.00 24.00 200 LYS F C 1
ATOM 11421 O O . LYS F 1 200 ? -29.656 -9.236 -26.748 1.00 24.79 200 LYS F O 1
ATOM 11427 N N . GLY F 1 201 ? -28.826 -11.321 -26.492 1.00 21.40 201 GLY F N 1
ATOM 11428 C CA . GLY F 1 201 ? -29.443 -11.891 -27.672 1.00 20.55 201 GLY F CA 1
ATOM 11429 C C . GLY F 1 201 ? -28.535 -12.003 -28.880 1.00 22.86 201 GLY F C 1
ATOM 11430 O O . GLY F 1 201 ? -28.912 -12.666 -29.857 1.00 26.55 201 GLY F O 1
ATOM 11431 N N . ASP F 1 202 ? -27.363 -11.365 -28.855 1.00 22.87 202 ASP F N 1
ATOM 11432 C CA . ASP F 1 202 ? -26.440 -11.437 -29.981 1.00 26.20 202 ASP F CA 1
ATOM 11433 C C . ASP F 1 202 ? -25.750 -12.794 -30.040 1.00 26.70 202 ASP F C 1
ATOM 11434 O O . ASP F 1 202 ? -25.606 -13.492 -29.032 1.00 22.52 202 ASP F O 1
ATOM 11439 N N . LEU F 1 203 ? -25.323 -13.163 -31.246 1.00 24.38 203 LEU F N 1
ATOM 11440 C CA . LEU F 1 203 ? -24.386 -14.254 -31.470 1.00 21.67 203 LEU F CA 1
ATOM 11441 C C . LEU F 1 203 ? -23.293 -13.769 -32.408 1.00 25.41 203 LEU F C 1
ATOM 11442 O O . LEU F 1 203 ? -23.544 -12.957 -33.302 1.00 23.49 203 LEU F O 1
ATOM 11447 N N . TYR F 1 204 ? -22.077 -14.270 -32.211 1.00 21.43 204 TYR F N 1
ATOM 11448 C CA . TYR F 1 204 ? -20.999 -13.953 -33.131 1.00 21.46 204 TYR F CA 1
ATOM 11449 C C . TYR F 1 204 ? -20.092 -15.164 -33.281 1.00 24.11 204 TYR F C 1
ATOM 11450 O O . TYR F 1 204 ? -20.048 -16.044 -32.418 1.00 20.24 204 TYR F O 1
ATOM 11459 N N . LEU F 1 205 ? -19.421 -15.222 -34.423 1.00 23.25 205 LEU F N 1
ATOM 11460 C CA . LEU F 1 205 ? -18.500 -16.286 -34.780 1.00 17.92 205 LEU F CA 1
ATOM 11461 C C . LEU F 1 205 ? -17.081 -15.740 -34.719 1.00 19.75 205 LEU F C 1
ATOM 11462 O O . LEU F 1 205 ? -16.814 -14.630 -35.189 1.00 19.30 205 LEU F O 1
ATOM 11467 N N . LEU F 1 206 ? -16.169 -16.525 -34.159 1.00 21.48 206 LEU F N 1
ATOM 11468 C CA . LEU F 1 206 ? -14.810 -16.062 -33.933 1.00 21.10 206 LEU F CA 1
ATOM 11469 C C . LEU F 1 206 ? -13.824 -17.157 -34.307 1.00 24.15 206 LEU F C 1
ATOM 11470 O O . LEU F 1 206 ? -14.002 -18.316 -33.922 1.00 22.38 206 LEU F O 1
ATOM 11475 N N . ARG F 1 207 ? -12.790 -16.777 -35.059 1.00 19.93 207 ARG F N 1
ATOM 11476 C CA . ARG F 1 207 ? -11.695 -17.663 -35.455 1.00 19.69 207 ARG F CA 1
ATOM 11477 C C . ARG F 1 207 ? -10.699 -17.713 -34.299 1.00 18.89 207 ARG F C 1
ATOM 11478 O O . ARG F 1 207 ? -9.707 -16.985 -34.244 1.00 19.18 207 ARG F O 1
ATOM 11486 N N . SER F 1 208 ? -10.975 -18.593 -33.340 1.00 20.80 208 SER F N 1
ATOM 11487 C CA . SER F 1 208 ? -10.378 -18.418 -32.023 1.00 21.59 208 SER F CA 1
ATOM 11488 C C . SER F 1 208 ? -8.911 -18.837 -31.959 1.00 19.09 208 SER F C 1
ATOM 11489 O O . SER F 1 208 ? -8.194 -18.367 -31.071 1.00 20.69 208 SER F O 1
ATOM 11492 N N . ASP F 1 209 ? -8.442 -19.686 -32.880 1.00 18.40 209 ASP F N 1
ATOM 11493 C CA . ASP F 1 209 ? -7.049 -20.132 -32.847 1.00 21.42 209 ASP F CA 1
ATOM 11494 C C . ASP F 1 209 ? -6.073 -19.083 -33.379 1.00 22.93 209 ASP F C 1
ATOM 11495 O O . ASP F 1 209 ? -4.895 -19.103 -33.001 1.00 24.03 209 ASP F O 1
ATOM 11500 N N . THR F 1 210 ? -6.519 -18.178 -34.259 1.00 25.08 210 THR F N 1
ATOM 11501 C CA . THR F 1 210 ? -5.637 -17.179 -34.857 1.00 18.04 210 THR F CA 1
ATOM 11502 C C . THR F 1 210 ? -6.079 -15.751 -34.567 1.00 20.10 210 THR F C 1
ATOM 11503 O O . THR F 1 210 ? -5.484 -14.807 -35.097 1.00 22.34 210 THR F O 1
ATOM 11507 N N . THR F 1 211 ? -7.087 -15.562 -33.736 1.00 19.69 211 THR F N 1
ATOM 11508 C CA . THR F 1 211 ? -7.535 -14.236 -33.349 1.00 16.45 211 THR F CA 1
ATOM 11509 C C . THR F 1 211 ? -7.274 -14.044 -31.864 1.00 16.37 211 THR F C 1
ATOM 11510 O O . THR F 1 211 ? -7.970 -14.626 -31.028 1.00 23.57 211 THR F O 1
ATOM 11514 N N . LEU F 1 212 ? -6.271 -13.232 -31.542 1.00 17.34 212 LEU F N 1
ATOM 11515 C CA . LEU F 1 212 ? -6.034 -12.843 -30.157 1.00 20.02 212 LEU F CA 1
ATOM 11516 C C . LEU F 1 212 ? -7.190 -11.973 -29.678 1.00 23.82 212 LEU F C 1
ATOM 11517 O O . LEU F 1 212 ? -7.551 -11.002 -30.348 1.00 20.84 212 LEU F O 1
ATOM 11522 N N . HIS F 1 213 ? -7.785 -12.311 -28.528 1.00 19.88 213 HIS F N 1
ATOM 11523 C CA . HIS F 1 213 ? -8.999 -11.604 -28.136 1.00 15.86 213 HIS F CA 1
ATOM 11524 C C . HIS F 1 213 ? -9.168 -11.572 -26.622 1.00 23.79 213 HIS F C 1
ATOM 11525 O O . HIS F 1 213 ? -8.539 -12.334 -25.888 1.00 17.97 213 HIS F O 1
ATOM 11532 N N . ARG F 1 214 ? -10.036 -10.663 -26.170 1.00 20.13 214 ARG F N 1
ATOM 11533 C CA . ARG F 1 214 ? -10.361 -10.507 -24.754 1.00 22.03 214 ARG F CA 1
ATOM 11534 C C . ARG F 1 214 ? -11.675 -9.750 -24.651 1.00 19.97 214 ARG F C 1
ATOM 11535 O O . ARG F 1 214 ? -12.202 -9.252 -25.646 1.00 20.39 214 ARG F O 1
ATOM 11543 N N . THR F 1 215 ? -12.199 -9.665 -23.431 1.00 17.30 215 THR F N 1
ATOM 11544 C CA . THR F 1 215 ? -13.298 -8.758 -23.133 1.00 22.79 215 THR F CA 1
ATOM 11545 C C . THR F 1 215 ? -12.793 -7.667 -22.200 1.00 23.72 215 THR F C 1
ATOM 11546 O O . THR F 1 215 ? -11.972 -7.922 -21.313 1.00 23.70 215 THR F O 1
ATOM 11550 N N . VAL F 1 216 ? -13.263 -6.452 -22.426 1.00 21.51 216 VAL F N 1
ATOM 11551 C CA . VAL F 1 216 ? -12.858 -5.324 -21.583 1.00 23.02 216 VAL F CA 1
ATOM 11552 C C . VAL F 1 216 ? -13.422 -5.531 -20.178 1.00 24.50 216 VAL F C 1
ATOM 11553 O O . VAL F 1 216 ? -14.613 -5.867 -20.036 1.00 22.61 216 VAL F O 1
ATOM 11557 N N . PRO F 1 217 ? -12.617 -5.378 -19.123 1.00 20.26 217 PRO F N 1
ATOM 11558 C CA . PRO F 1 217 ? -13.114 -5.669 -17.768 1.00 23.33 217 PRO F CA 1
ATOM 11559 C C . PRO F 1 217 ? -14.369 -4.872 -17.442 1.00 24.81 217 PRO F C 1
ATOM 11560 O O . PRO F 1 217 ? -14.541 -3.736 -17.887 1.00 20.21 217 PRO F O 1
ATOM 11564 N N . LEU F 1 218 ? -15.264 -5.493 -16.672 1.00 22.79 218 LEU F N 1
ATOM 11565 C CA . LEU F 1 218 ? -16.400 -4.760 -16.130 1.00 21.92 218 LEU F CA 1
ATOM 11566 C C . LEU F 1 218 ? -15.902 -3.685 -15.178 1.00 21.47 218 LEU F C 1
ATOM 11567 O O . LEU F 1 218 ? -14.967 -3.902 -14.405 1.00 23.81 218 LEU F O 1
ATOM 11572 N N . ASN F 1 219 ? -16.516 -2.509 -15.245 1.00 24.36 219 ASN F N 1
ATOM 11573 C CA . ASN F 1 219 ? -16.177 -1.432 -14.325 1.00 22.82 219 ASN F CA 1
ATOM 11574 C C . ASN F 1 219 ? -17.261 -1.229 -13.275 1.00 31.22 219 ASN F C 1
ATOM 11575 O O . ASN F 1 219 ? -17.243 -0.220 -12.563 1.00 27.48 219 ASN F O 1
ATOM 11580 N N . ALA F 1 220 ? -18.201 -2.169 -13.171 1.00 28.90 220 ALA F N 1
ATOM 11581 C CA . ALA F 1 220 ? -19.267 -2.133 -12.185 1.00 30.59 220 ALA F CA 1
ATOM 11582 C C . ALA F 1 220 ? -19.724 -3.558 -11.926 1.00 30.67 220 ALA F C 1
ATOM 11583 O O . ALA F 1 220 ? -19.441 -4.477 -12.700 1.00 27.62 220 ALA F O 1
ATOM 11585 N N . ASP F 1 221 ? -20.449 -3.732 -10.829 1.00 29.41 221 ASP F N 1
ATOM 11586 C CA . ASP F 1 221 ? -21.044 -5.024 -10.501 1.00 29.51 221 ASP F CA 1
ATOM 11587 C C . ASP F 1 221 ? -22.250 -5.223 -11.410 1.00 30.14 221 ASP F C 1
ATOM 11588 O O . ASP F 1 221 ? -23.376 -4.883 -11.061 1.00 34.81 221 ASP F O 1
ATOM 11593 N N . ARG F 1 222 ? -22.002 -5.754 -12.606 1.00 29.50 222 ARG F N 1
ATOM 11594 C CA . ARG F 1 222 ? -23.034 -6.074 -13.587 1.00 30.91 222 ARG F CA 1
ATOM 11595 C C . ARG F 1 222 ? -22.811 -7.501 -14.059 1.00 25.37 222 ARG F C 1
ATOM 11596 O O . ARG F 1 222 ? -21.753 -8.083 -13.835 1.00 30.09 222 ARG F O 1
ATOM 11604 N N . THR F 1 223 ? -23.801 -8.071 -14.729 1.00 23.76 223 THR F N 1
ATOM 11605 C CA . THR F 1 223 ? -23.745 -9.473 -15.115 1.00 18.58 223 THR F CA 1
ATOM 11606 C C . THR F 1 223 ? -23.609 -9.613 -16.624 1.00 25.99 223 THR F C 1
ATOM 11607 O O . THR F 1 223 ? -24.392 -9.035 -17.384 1.00 24.13 223 THR F O 1
ATOM 11611 N N . ARG F 1 224 ? -22.602 -10.371 -17.050 1.00 20.73 224 ARG F N 1
ATOM 11612 C CA . ARG F 1 224 ? -22.411 -10.722 -18.450 1.00 22.80 224 ARG F CA 1
ATOM 11613 C C . ARG F 1 224 ? -22.179 -12.221 -18.496 1.00 21.87 224 ARG F C 1
ATOM 11614 O O . ARG F 1 224 ? -21.228 -12.720 -17.888 1.00 23.30 224 ARG F O 1
ATOM 11622 N N . ILE F 1 225 ? -23.073 -12.937 -19.171 1.00 18.71 225 ILE F N 1
ATOM 11623 C CA . ILE F 1 225 ? -23.007 -14.386 -19.291 1.00 21.14 225 ILE F CA 1
ATOM 11624 C C . ILE F 1 225 ? -22.944 -14.730 -20.767 1.00 22.06 225 ILE F C 1
ATOM 11625 O O . ILE F 1 225 ? -23.727 -14.194 -21.557 1.00 22.46 225 ILE F O 1
ATOM 11630 N N . ILE F 1 226 ? -22.028 -15.630 -21.138 1.00 20.39 226 ILE F N 1
ATOM 11631 C CA . ILE F 1 226 ? -21.974 -16.144 -22.502 1.00 22.59 226 ILE F CA 1
ATOM 11632 C C . ILE F 1 226 ? -21.997 -17.664 -22.476 1.00 31.63 226 ILE F C 1
ATOM 11633 O O . ILE F 1 226 ? -21.515 -18.302 -21.534 1.00 22.34 226 ILE F O 1
ATOM 11638 N N . LEU F 1 227 ? -22.580 -18.242 -23.523 1.00 20.56 227 LEU F N 1
ATOM 11639 C CA . LEU F 1 227 ? -22.366 -19.638 -23.861 1.00 16.99 227 LEU F CA 1
ATOM 11640 C C . LEU F 1 227 ? -21.323 -19.679 -24.972 1.00 23.30 227 LEU F C 1
ATOM 11641 O O . LEU F 1 227 ? -21.353 -18.859 -25.894 1.00 18.15 227 LEU F O 1
ATOM 11646 N N . ASN F 1 228 ? -20.361 -20.584 -24.847 1.00 20.65 228 ASN F N 1
ATOM 11647 C CA . ASN F 1 228 ? -19.326 -20.768 -25.854 1.00 23.29 228 ASN F CA 1
ATOM 11648 C C . ASN F 1 228 ? -19.514 -22.157 -26.459 1.00 23.47 228 ASN F C 1
ATOM 11649 O O . ASN F 1 228 ? -19.243 -23.162 -25.799 1.00 24.02 228 ASN F O 1
ATOM 11654 N N . THR F 1 229 ? -19.963 -22.218 -27.708 1.00 18.64 229 THR F N 1
ATOM 11655 C CA . THR F 1 229 ? -19.993 -23.471 -28.458 1.00 22.78 229 THR F CA 1
ATOM 11656 C C . THR F 1 229 ? -18.822 -23.453 -29.433 1.00 25.53 229 THR F C 1
ATOM 11657 O O . THR F 1 229 ? -18.746 -22.579 -30.302 1.00 24.13 229 THR F O 1
ATOM 11661 N N . CYS F 1 230 ? -17.904 -24.399 -29.285 1.00 24.30 230 CYS F N 1
ATOM 11662 C CA . CYS F 1 230 ? -16.628 -24.337 -29.991 1.00 22.10 230 CYS F CA 1
ATOM 11663 C C . CYS F 1 230 ? -16.470 -25.547 -30.906 1.00 24.30 230 CYS F C 1
ATOM 11664 O O . CYS F 1 230 ? -16.336 -26.678 -30.432 1.00 21.51 230 CYS F O 1
ATOM 11667 N N . TRP F 1 231 ? -16.466 -25.308 -32.216 1.00 17.90 231 TRP F N 1
ATOM 11668 C CA . TRP F 1 231 ? -16.307 -26.356 -33.214 1.00 20.60 231 TRP F CA 1
ATOM 11669 C C . TRP F 1 231 ? -14.900 -26.302 -33.814 1.00 21.10 231 TRP F C 1
ATOM 11670 O O . TRP F 1 231 ? -14.114 -25.398 -33.533 1.00 23.67 231 TRP F O 1
ATOM 11681 N N . ALA F 1 232 ? -14.608 -27.253 -34.703 1.00 21.29 232 ALA F N 1
ATOM 11682 C CA . ALA F 1 232 ? -13.238 -27.492 -35.126 1.00 22.43 232 ALA F CA 1
ATOM 11683 C C . ALA F 1 232 ? -13.157 -27.712 -36.633 1.00 23.96 232 ALA F C 1
ATOM 11684 O O . ALA F 1 232 ? -14.132 -28.072 -37.295 1.00 22.23 232 ALA F O 1
ATOM 11686 N N . SER F 1 233 ? -11.956 -27.511 -37.154 1.00 22.30 233 SER F N 1
ATOM 11687 C CA . SER F 1 233 ? -11.624 -27.788 -38.539 1.00 26.65 233 SER F CA 1
ATOM 11688 C C . SER F 1 233 ? -11.031 -29.188 -38.673 1.00 27.70 233 SER F C 1
ATOM 11689 O O . SER F 1 233 ? -10.769 -29.885 -37.687 1.00 22.77 233 SER F O 1
ATOM 11692 N N . ARG F 1 234 ? -10.803 -29.589 -39.923 1.00 22.77 234 ARG F N 1
ATOM 11693 C CA . ARG F 1 234 ? -10.170 -30.877 -40.185 1.00 27.54 234 ARG F CA 1
ATOM 11694 C C . ARG F 1 234 ? -8.738 -30.894 -39.669 1.00 24.37 234 ARG F C 1
ATOM 11695 O O . ARG F 1 234 ? -8.280 -31.904 -39.125 1.00 28.22 234 ARG F O 1
ATOM 11703 N N . ALA F 1 235 ? -8.019 -29.782 -39.825 1.00 22.45 235 ALA F N 1
ATOM 11704 C CA . ALA F 1 235 ? -6.666 -29.698 -39.289 1.00 24.03 235 ALA F CA 1
ATOM 11705 C C . ALA F 1 235 ? -6.666 -29.801 -37.766 1.00 29.60 235 ALA F C 1
ATOM 11706 O O . ALA F 1 235 ? -5.737 -30.371 -37.180 1.00 26.96 235 ALA F O 1
ATOM 11708 N N . ASP F 1 236 ? -7.688 -29.233 -37.107 1.00 22.31 236 ASP F N 1
ATOM 11709 C CA . ASP F 1 236 ? -7.800 -29.352 -35.651 1.00 22.32 236 ASP F CA 1
ATOM 11710 C C . ASP F 1 236 ? -7.943 -30.804 -35.222 1.00 27.26 236 ASP F C 1
ATOM 11711 O O . ASP F 1 236 ? -7.495 -31.171 -34.129 1.00 26.39 236 ASP F O 1
ATOM 11716 N N . GLN F 1 237 ? -8.610 -31.629 -36.041 1.00 27.23 237 GLN F N 1
ATOM 11717 C CA . GLN F 1 237 ? -8.742 -33.048 -35.735 1.00 29.13 237 GLN F CA 1
ATOM 11718 C C . GLN F 1 237 ? -7.392 -33.722 -35.598 1.00 27.97 237 GLN F C 1
ATOM 11719 O O . GLN F 1 237 ? -7.274 -34.713 -34.871 1.00 32.42 237 GLN F O 1
ATOM 11725 N N . GLN F 1 238 ? -6.364 -33.163 -36.233 1.00 29.15 238 GLN F N 1
ATOM 11726 C CA . GLN F 1 238 ? -5.123 -33.865 -36.503 1.00 28.33 238 GLN F CA 1
ATOM 11727 C C . GLN F 1 238 ? -3.946 -33.369 -35.684 1.00 26.77 238 GLN F C 1
ATOM 11728 O O . GLN F 1 238 ? -2.941 -34.080 -35.593 1.00 32.75 238 GLN F O 1
ATOM 11734 N N . LYS F 1 239 ? -4.041 -32.184 -35.090 1.00 27.81 239 LYS F N 1
ATOM 11735 C CA . LYS F 1 239 ? -2.926 -31.589 -34.374 1.00 26.68 239 LYS F CA 1
ATOM 11736 C C . LYS F 1 239 ? -2.899 -32.059 -32.926 1.00 27.13 239 LYS F C 1
ATOM 11737 O O . LYS F 1 239 ? -3.932 -32.384 -32.333 1.00 27.43 239 LYS F O 1
ATOM 11743 N N . ALA F 1 240 ? -1.694 -32.114 -32.367 1.00 23.79 240 ALA F N 1
ATOM 11744 C CA . ALA F 1 240 ? -1.543 -32.373 -30.944 1.00 26.59 240 ALA F CA 1
ATOM 11745 C C . ALA F 1 240 ? -1.874 -31.101 -30.176 1.00 32.18 240 ALA F C 1
ATOM 11746 O O . ALA F 1 240 ? -1.380 -30.020 -30.505 1.00 33.25 240 ALA F O 1
ATOM 11748 N N . THR F 1 241 ? -2.726 -31.229 -29.167 1.00 26.73 241 THR F N 1
ATOM 11749 C CA . THR F 1 241 ? -3.225 -30.092 -28.410 1.00 30.20 241 THR F CA 1
ATOM 11750 C C . THR F 1 241 ? -3.056 -30.379 -26.927 1.00 27.07 241 THR F C 1
ATOM 11751 O O . THR F 1 241 ? -3.426 -31.459 -26.457 1.00 27.39 241 THR F O 1
ATOM 11755 N N . THR F 1 242 ? -2.495 -29.425 -26.201 1.00 25.76 242 THR F N 1
ATOM 11756 C CA . THR F 1 242 ? -2.496 -29.466 -24.746 1.00 27.77 242 THR F CA 1
ATOM 11757 C C . THR F 1 242 ? -3.645 -28.605 -24.233 1.00 28.15 242 THR F C 1
ATOM 11758 O O . THR F 1 242 ? -4.070 -27.655 -24.896 1.00 25.72 242 THR F O 1
ATOM 11762 N N . HIS F 1 243 ? -4.167 -28.956 -23.053 1.00 21.44 243 HIS F N 1
ATOM 11763 C CA . HIS F 1 243 ? -5.444 -28.414 -22.594 1.00 28.40 243 HIS F CA 1
ATOM 11764 C C . HIS F 1 243 ? -5.322 -27.672 -21.270 1.00 27.22 243 HIS F C 1
ATOM 11765 O O . HIS F 1 243 ? -6.304 -27.544 -20.537 1.00 25.77 243 HIS F O 1
ATOM 11772 N N . GLU F 1 244 ? -4.130 -27.140 -20.987 1.00 23.41 244 GLU F N 1
ATOM 11773 C CA . GLU F 1 244 ? -3.845 -26.548 -19.684 1.00 23.67 244 GLU F CA 1
ATOM 11774 C C . GLU F 1 244 ? -4.775 -25.379 -19.349 1.00 28.66 244 GLU F C 1
ATOM 11775 O O . GLU F 1 244 ? -5.230 -25.268 -18.208 1.00 24.12 244 GLU F O 1
ATOM 11781 N N . THR F 1 245 ? -5.073 -24.491 -20.308 1.00 23.22 245 THR F N 1
ATOM 11782 C CA . THR F 1 245 ? -5.954 -23.373 -19.964 1.00 22.31 245 THR F CA 1
ATOM 11783 C C . THR F 1 245 ? -7.377 -23.862 -19.684 1.00 23.16 245 THR F C 1
ATOM 11784 O O . THR F 1 245 ? -8.028 -23.387 -18.749 1.00 23.94 245 THR F O 1
ATOM 11788 N N . MET F 1 246 ? -7.856 -24.836 -20.456 1.00 23.06 246 MET F N 1
ATOM 11789 C CA . MET F 1 246 ? -9.179 -25.401 -20.214 1.00 24.28 246 MET F CA 1
ATOM 11790 C C . MET F 1 246 ? -9.236 -26.090 -18.852 1.00 27.28 246 MET F C 1
ATOM 11791 O O . MET F 1 246 ? -10.201 -25.922 -18.097 1.00 24.95 246 MET F O 1
ATOM 11796 N N . ASN F 1 247 ? -8.215 -26.898 -18.539 1.00 29.14 247 ASN F N 1
ATOM 11797 C CA . ASN F 1 247 ? -8.172 -27.594 -17.256 1.00 28.56 247 ASN F CA 1
ATOM 11798 C C . ASN F 1 247 ? -8.141 -26.616 -16.093 1.00 26.40 247 ASN F C 1
ATOM 11799 O O . ASN F 1 247 ? -8.705 -26.900 -15.030 1.00 31.10 247 ASN F O 1
ATOM 11804 N N . ALA F 1 248 ? -7.506 -25.457 -16.276 1.00 26.19 248 ALA F N 1
ATOM 11805 C CA . ALA F 1 248 ? -7.424 -24.481 -15.195 1.00 21.92 248 ALA F CA 1
ATOM 11806 C C . ALA F 1 248 ? -8.719 -23.704 -14.997 1.00 25.83 248 ALA F C 1
ATOM 11807 O O . ALA F 1 248 ? -9.021 -23.312 -13.864 1.00 28.12 248 ALA F O 1
ATOM 11809 N N . MET F 1 249 ? -9.498 -23.439 -16.051 1.00 22.96 249 MET F N 1
ATOM 11810 C CA . MET F 1 249 ? -10.661 -22.595 -15.808 1.00 24.94 249 MET F CA 1
ATOM 11811 C C . MET F 1 249 ? -11.971 -23.346 -15.608 1.00 23.37 249 MET F C 1
ATOM 11812 O O . MET F 1 249 ? -12.931 -22.730 -15.132 1.00 23.91 249 MET F O 1
ATOM 11817 N N . PHE F 1 250 ? -12.051 -24.641 -15.933 1.00 23.98 250 PHE F N 1
ATOM 11818 C CA . PHE F 1 250 ? -13.322 -25.358 -15.891 1.00 30.55 250 PHE F CA 1
ATOM 11819 C C . PHE F 1 250 ? -13.211 -26.662 -15.113 1.00 36.86 250 PHE F C 1
ATOM 11820 O O . PHE F 1 250 ? -12.211 -27.380 -15.214 1.00 37.43 250 PHE F O 1
ATOM 11828 N N . ASP F 1 251 ? -14.259 -26.968 -14.352 1.00 32.65 251 ASP F N 1
ATOM 11829 C CA . ASP F 1 251 ? -14.378 -28.243 -13.648 1.00 43.50 251 ASP F CA 1
ATOM 11830 C C . ASP F 1 251 ? -14.639 -29.377 -14.637 1.00 40.30 251 ASP F C 1
ATOM 11831 O O . ASP F 1 251 ? -15.282 -29.168 -15.669 1.00 36.82 251 ASP F O 1
ATOM 11836 N N . ASN G 1 4 ? 58.535 -37.390 -54.700 1.00 61.82 4 ASN G N 1
ATOM 11837 C CA . ASN G 1 4 ? 58.114 -38.761 -54.426 1.00 66.99 4 ASN G CA 1
ATOM 11838 C C . ASN G 1 4 ? 56.710 -38.832 -53.818 1.00 54.66 4 ASN G C 1
ATOM 11839 O O . ASN G 1 4 ? 55.977 -39.790 -54.061 1.00 57.35 4 ASN G O 1
ATOM 11844 N N . SER G 1 5 ? 56.330 -37.823 -53.038 1.00 46.52 5 SER G N 1
ATOM 11845 C CA . SER G 1 5 ? 55.037 -37.850 -52.366 1.00 51.04 5 SER G CA 1
ATOM 11846 C C . SER G 1 5 ? 53.920 -37.461 -53.328 1.00 53.22 5 SER G C 1
ATOM 11847 O O . SER G 1 5 ? 54.082 -36.571 -54.169 1.00 50.72 5 SER G O 1
ATOM 11850 N N . ILE G 1 6 ? 52.782 -38.139 -53.202 1.00 43.49 6 ILE G N 1
ATOM 11851 C CA . ILE G 1 6 ? 51.649 -37.949 -54.099 1.00 42.23 6 ILE G CA 1
ATOM 11852 C C . ILE G 1 6 ? 50.653 -37.013 -53.438 1.00 37.27 6 ILE G C 1
ATOM 11853 O O . ILE G 1 6 ? 50.213 -37.257 -52.308 1.00 37.31 6 ILE G O 1
ATOM 11858 N N . THR G 1 7 ? 50.288 -35.947 -54.147 1.00 35.96 7 THR G N 1
ATOM 11859 C CA . THR G 1 7 ? 49.432 -34.899 -53.617 1.00 35.24 7 THR G CA 1
ATOM 11860 C C . THR G 1 7 ? 48.275 -34.651 -54.573 1.00 32.43 7 THR G C 1
ATOM 11861 O O . THR G 1 7 ? 48.310 -35.050 -55.740 1.00 38.40 7 THR G O 1
ATOM 11865 N N . ALA G 1 8 ? 47.259 -33.949 -54.068 1.00 34.73 8 ALA G N 1
ATOM 11866 C CA . ALA G 1 8 ? 46.141 -33.552 -54.918 1.00 37.72 8 ALA G CA 1
ATOM 11867 C C . ALA G 1 8 ? 46.610 -32.702 -56.089 1.00 43.66 8 ALA G C 1
ATOM 11868 O O . ALA G 1 8 ? 46.014 -32.750 -57.173 1.00 37.76 8 ALA G O 1
ATOM 11870 N N . ALA G 1 9 ? 47.691 -31.943 -55.896 1.00 47.08 9 ALA G N 1
ATOM 11871 C CA . ALA G 1 9 ? 48.159 -31.031 -56.932 1.00 42.90 9 ALA G CA 1
ATOM 11872 C C . ALA G 1 9 ? 48.842 -31.774 -58.075 1.00 41.13 9 ALA G C 1
ATOM 11873 O O . ALA G 1 9 ? 48.628 -31.440 -59.248 1.00 46.23 9 ALA G O 1
ATOM 11875 N N . ASN G 1 10 ? 49.660 -32.783 -57.769 1.00 33.83 10 ASN G N 1
ATOM 11876 C CA . ASN G 1 10 ? 50.435 -33.460 -58.801 1.00 38.51 10 ASN G CA 1
ATOM 11877 C C . ASN G 1 10 ? 49.899 -34.839 -59.183 1.00 36.77 10 ASN G C 1
ATOM 11878 O O . ASN G 1 10 ? 50.512 -35.510 -60.019 1.00 40.05 10 ASN G O 1
ATOM 11883 N N . VAL G 1 11 ? 48.787 -35.288 -58.597 1.00 41.97 11 VAL G N 1
ATOM 11884 C CA . VAL G 1 11 ? 48.334 -36.643 -58.902 1.00 39.62 11 VAL G CA 1
ATOM 11885 C C . VAL G 1 11 ? 47.848 -36.740 -60.343 1.00 35.75 11 VAL G C 1
ATOM 11886 O O . VAL G 1 11 ? 48.058 -37.765 -61.004 1.00 32.71 11 VAL G O 1
ATOM 11890 N N . GLU G 1 12 ? 47.228 -35.681 -60.869 1.00 35.24 12 GLU G N 1
ATOM 11891 C CA . GLU G 1 12 ? 46.661 -35.767 -62.211 1.00 37.16 12 GLU G CA 1
ATOM 11892 C C . GLU G 1 12 ? 47.732 -36.068 -63.251 1.00 38.58 12 GLU G C 1
ATOM 11893 O O . GLU G 1 12 ? 47.500 -36.843 -64.185 1.00 36.13 12 GLU G O 1
ATOM 11899 N N . GLU G 1 13 ? 48.920 -35.484 -63.100 1.00 43.70 13 GLU G N 1
ATOM 11900 C CA . GLU G 1 13 ? 49.999 -35.812 -64.023 1.00 34.60 13 GLU G CA 1
ATOM 11901 C C . GLU G 1 13 ? 50.436 -37.269 -63.882 1.00 37.37 13 GLU G C 1
ATOM 11902 O O . GLU G 1 13 ? 50.800 -37.905 -64.880 1.00 34.85 13 GLU G O 1
ATOM 11908 N N . LEU G 1 14 ? 50.393 -37.816 -62.663 1.00 36.54 14 LEU G N 1
ATOM 11909 C CA . LEU G 1 14 ? 50.747 -39.221 -62.461 1.00 31.72 14 LEU G CA 1
ATOM 11910 C C . LEU G 1 14 ? 49.731 -40.153 -63.117 1.00 33.04 14 LEU G C 1
ATOM 11911 O O . LEU G 1 14 ? 50.101 -41.190 -63.680 1.00 32.26 14 LEU G O 1
ATOM 11916 N N . ILE G 1 15 ? 48.446 -39.806 -63.046 1.00 27.53 15 ILE G N 1
ATOM 11917 C CA . ILE G 1 15 ? 47.418 -40.618 -63.689 1.00 31.17 15 ILE G CA 1
ATOM 11918 C C . ILE G 1 15 ? 47.609 -40.617 -65.202 1.00 31.35 15 ILE G C 1
ATOM 11919 O O . ILE G 1 15 ? 47.558 -41.669 -65.851 1.00 30.34 15 ILE G O 1
ATOM 11924 N N . ALA G 1 16 ? 47.857 -39.436 -65.783 1.00 34.87 16 ALA G N 1
ATOM 11925 C CA . ALA G 1 16 ? 48.017 -39.341 -67.235 1.00 34.82 16 ALA G CA 1
ATOM 11926 C C . ALA G 1 16 ? 49.222 -40.134 -67.722 1.00 32.14 16 ALA G C 1
ATOM 11927 O O . ALA G 1 16 ? 49.151 -40.812 -68.754 1.00 37.78 16 ALA G O 1
ATOM 11929 N N . LYS G 1 17 ? 50.343 -40.061 -67.000 1.00 32.22 17 LYS G N 1
ATOM 11930 C CA . LYS G 1 17 ? 51.532 -40.785 -67.443 1.00 32.79 17 LYS G CA 1
ATOM 11931 C C . LYS G 1 17 ? 51.325 -42.294 -67.372 1.00 33.21 17 LYS G C 1
ATOM 11932 O O . LYS G 1 17 ? 51.764 -43.028 -68.264 1.00 35.97 17 LYS G O 1
ATOM 11935 N N . ASN G 1 18 ? 50.660 -42.781 -66.321 1.00 30.95 18 ASN G N 1
ATOM 11936 C CA . ASN G 1 18 ? 50.452 -44.221 -66.210 1.00 29.09 18 ASN G CA 1
ATOM 11937 C C . ASN G 1 18 ? 49.497 -44.729 -67.287 1.00 32.76 18 ASN G C 1
ATOM 11938 O O . ASN G 1 18 ? 49.676 -45.835 -67.809 1.00 31.50 18 ASN G O 1
ATOM 11943 N N . ILE G 1 19 ? 48.487 -43.933 -67.642 1.00 32.69 19 ILE G N 1
ATOM 11944 C CA . ILE G 1 19 ? 47.543 -44.357 -68.671 1.00 34.57 19 ILE G CA 1
ATOM 11945 C C . ILE G 1 19 ? 48.231 -44.431 -70.030 1.00 37.11 19 ILE G C 1
ATOM 11946 O O . ILE G 1 19 ? 48.025 -45.383 -70.793 1.00 33.50 19 ILE G O 1
ATOM 11951 N N . ALA G 1 20 ? 49.088 -43.452 -70.335 1.00 36.95 20 ALA G N 1
ATOM 11952 C CA . ALA G 1 20 ? 49.855 -43.489 -71.577 1.00 34.18 20 ALA G CA 1
ATOM 11953 C C . ALA G 1 20 ? 50.759 -44.715 -71.643 1.00 30.71 20 ALA G C 1
ATOM 11954 O O . ALA G 1 20 ? 50.901 -45.335 -72.704 1.00 39.54 20 ALA G O 1
ATOM 11956 N N . GLU G 1 21 ? 51.378 -45.084 -70.523 1.00 31.32 21 GLU G N 1
ATOM 11957 C CA . GLU G 1 21 ? 52.290 -46.223 -70.525 1.00 37.49 21 GLU G CA 1
ATOM 11958 C C . GLU G 1 21 ? 51.539 -47.547 -70.520 1.00 40.40 21 GLU G C 1
ATOM 11959 O O . GLU G 1 21 ? 51.897 -48.474 -71.254 1.00 37.56 21 GLU G O 1
ATOM 11961 N N . ARG G 1 22 ? 50.495 -47.656 -69.705 1.00 35.58 22 ARG G N 1
ATOM 11962 C CA . ARG G 1 22 ? 49.868 -48.951 -69.488 1.00 33.89 22 ARG G CA 1
ATOM 11963 C C . ARG G 1 22 ? 48.899 -49.313 -70.606 1.00 31.78 22 ARG G C 1
ATOM 11964 O O . ARG G 1 22 ? 48.737 -50.497 -70.916 1.00 33.27 22 ARG G O 1
ATOM 11972 N N . PHE G 1 23 ? 48.269 -48.321 -71.237 1.00 35.21 23 PHE G N 1
ATOM 11973 C CA . PHE G 1 23 ? 47.223 -48.595 -72.216 1.00 32.55 23 PHE G CA 1
ATOM 11974 C C . PHE G 1 23 ? 47.597 -48.100 -73.608 1.00 36.21 23 PHE G C 1
ATOM 11975 O O . PHE G 1 23 ? 46.789 -47.455 -74.284 1.00 35.99 23 PHE G O 1
ATOM 11983 N N . ALA G 1 24 ? 48.815 -48.414 -74.046 1.00 35.39 24 ALA G N 1
ATOM 11984 C CA . ALA G 1 24 ? 49.294 -47.991 -75.355 1.00 35.48 24 ALA G CA 1
ATOM 11985 C C . ALA G 1 24 ? 48.866 -48.925 -76.484 1.00 37.16 24 ALA G C 1
ATOM 11986 O O . ALA G 1 24 ? 49.024 -48.563 -77.656 1.00 42.41 24 ALA G O 1
ATOM 11988 N N . ASP G 1 25 ? 48.331 -50.104 -76.162 1.00 33.50 25 ASP G N 1
ATOM 11989 C CA . ASP G 1 25 ? 47.916 -51.094 -77.155 1.00 30.21 25 ASP G CA 1
ATOM 11990 C C . ASP G 1 25 ? 46.431 -50.901 -77.451 1.00 35.11 25 ASP G C 1
ATOM 11991 O O . ASP G 1 25 ? 45.577 -51.268 -76.637 1.00 30.94 25 ASP G O 1
ATOM 11996 N N . ASP G 1 26 ? 46.125 -50.337 -78.625 1.00 29.42 26 ASP G N 1
ATOM 11997 C CA . ASP G 1 26 ? 44.741 -50.014 -78.966 1.00 32.75 26 ASP G CA 1
ATOM 11998 C C . ASP G 1 26 ? 43.867 -51.256 -79.046 1.00 33.62 26 ASP G C 1
ATOM 11999 O O . ASP G 1 26 ? 42.681 -51.202 -78.697 1.00 30.78 26 ASP G O 1
ATOM 12004 N N . HIS G 1 27 ? 44.425 -52.378 -79.509 1.00 29.60 27 HIS G N 1
ATOM 12005 C CA . HIS G 1 27 ? 43.628 -53.591 -79.619 1.00 36.29 27 HIS G CA 1
ATOM 12006 C C . HIS G 1 27 ? 43.278 -54.145 -78.247 1.00 30.55 27 HIS G C 1
ATOM 12007 O O . HIS G 1 27 ? 42.184 -54.695 -78.060 1.00 31.30 27 HIS G O 1
ATOM 12014 N N . GLU G 1 28 ? 44.185 -54.006 -77.277 1.00 29.78 28 GLU G N 1
ATOM 12015 C CA . GLU G 1 28 ? 43.850 -54.374 -75.908 1.00 31.18 28 GLU G CA 1
ATOM 12016 C C . GLU G 1 28 ? 42.738 -53.491 -75.366 1.00 25.18 28 GLU G C 1
ATOM 12017 O O . GLU G 1 28 ? 41.806 -53.982 -74.715 1.00 25.19 28 GLU G O 1
ATOM 12023 N N . VAL G 1 29 ? 42.815 -52.184 -75.627 1.00 28.58 29 VAL G N 1
ATOM 12024 C CA . VAL G 1 29 ? 41.779 -51.268 -75.154 1.00 27.44 29 VAL G CA 1
ATOM 12025 C C . VAL G 1 29 ? 40.440 -51.595 -75.805 1.00 24.01 29 VAL G C 1
ATOM 12026 O O . VAL G 1 29 ? 39.385 -51.508 -75.166 1.00 29.39 29 VAL G O 1
ATOM 12030 N N . LEU G 1 30 ? 40.456 -51.968 -77.087 1.00 25.33 30 LEU G N 1
ATOM 12031 C CA . LEU G 1 30 ? 39.221 -52.370 -77.753 1.00 26.36 30 LEU G CA 1
ATOM 12032 C C . LEU G 1 30 ? 38.611 -53.597 -77.080 1.00 26.12 30 LEU G C 1
ATOM 12033 O O . LEU G 1 30 ? 37.399 -53.644 -76.833 1.00 23.16 30 LEU G O 1
ATOM 12038 N N . GLY G 1 31 ? 39.440 -54.598 -76.770 1.00 24.88 31 GLY G N 1
ATOM 12039 C CA . GLY G 1 31 ? 38.940 -55.776 -76.075 1.00 28.05 31 GLY G CA 1
ATOM 12040 C C . GLY G 1 31 ? 38.377 -55.450 -74.703 1.00 24.61 31 GLY G C 1
ATOM 12041 O O . GLY G 1 31 ? 37.346 -55.993 -74.299 1.00 23.90 31 GLY G O 1
ATOM 12042 N N . LEU G 1 32 ? 39.040 -54.548 -73.976 1.00 19.93 32 LEU G N 1
ATOM 12043 C CA . LEU G 1 32 ? 38.524 -54.112 -72.682 1.00 23.49 32 LEU G CA 1
ATOM 12044 C C . LEU G 1 32 ? 37.179 -53.414 -72.837 1.00 23.80 32 LEU G C 1
ATOM 12045 O O . LEU G 1 32 ? 36.284 -53.593 -72.005 1.00 19.63 32 LEU G O 1
ATOM 12050 N N . SER G 1 33 ? 37.017 -52.623 -73.907 1.00 20.88 33 SER G N 1
ATOM 12051 C CA . SER G 1 33 ? 35.752 -51.927 -74.149 1.00 21.74 33 SER G CA 1
ATOM 12052 C C . SER G 1 33 ? 34.633 -52.916 -74.441 1.00 20.75 33 SER G C 1
ATOM 12053 O O . SER G 1 33 ? 33.534 -52.815 -73.881 1.00 22.78 33 SER G O 1
ATOM 12056 N N . GLN G 1 34 ? 34.897 -53.884 -75.320 1.00 20.32 34 GLN G N 1
ATOM 12057 C CA . GLN G 1 34 ? 33.873 -54.861 -75.661 1.00 22.85 34 GLN G CA 1
ATOM 12058 C C . GLN G 1 34 ? 33.512 -55.727 -74.458 1.00 23.08 34 GLN G C 1
ATOM 12059 O O . GLN G 1 34 ? 32.342 -56.086 -74.273 1.00 18.99 34 GLN G O 1
ATOM 12065 N N . HIS G 1 35 ? 34.489 -56.046 -73.607 1.00 23.99 35 HIS G N 1
ATOM 12066 C CA . HIS G 1 35 ? 34.173 -56.779 -72.383 1.00 20.19 35 HIS G CA 1
ATOM 12067 C C . HIS G 1 35 ? 33.248 -55.970 -71.486 1.00 25.15 35 HIS G C 1
ATOM 12068 O O . HIS G 1 35 ? 32.256 -56.492 -70.958 1.00 22.40 35 HIS G O 1
ATOM 12075 N N . PHE G 1 36 ? 33.586 -54.695 -71.275 1.00 22.61 36 PHE G N 1
ATOM 12076 C CA . PHE G 1 36 ? 32.760 -53.809 -70.468 1.00 21.35 36 PHE G CA 1
ATOM 12077 C C . PHE G 1 36 ? 31.326 -53.773 -70.985 1.00 22.98 36 PHE G C 1
ATOM 12078 O O . PHE G 1 36 ? 30.369 -53.901 -70.214 1.00 22.03 36 PHE G O 1
ATOM 12086 N N . ARG G 1 37 ? 31.159 -53.632 -72.298 1.00 21.07 37 ARG G N 1
ATOM 12087 C CA . ARG G 1 37 ? 29.817 -53.476 -72.847 1.00 21.43 37 ARG G CA 1
ATOM 12088 C C . ARG G 1 37 ? 29.043 -54.789 -72.814 1.00 20.42 37 ARG G C 1
ATOM 12089 O O . ARG G 1 37 ? 27.840 -54.798 -72.529 1.00 23.31 37 ARG G O 1
ATOM 12097 N N . ARG G 1 38 ? 29.714 -55.903 -73.112 1.00 19.68 38 ARG G N 1
ATOM 12098 C CA . ARG G 1 38 ? 29.047 -57.199 -73.142 1.00 24.75 38 ARG G CA 1
ATOM 12099 C C . ARG G 1 38 ? 28.670 -57.658 -71.734 1.00 21.15 38 ARG G C 1
ATOM 12100 O O . ARG G 1 38 ? 27.541 -58.104 -71.499 1.00 19.59 38 ARG G O 1
ATOM 12108 N N . GLU G 1 39 ? 29.598 -57.541 -70.778 1.00 18.62 39 GLU G N 1
ATOM 12109 C CA . GLU G 1 39 ? 29.409 -58.097 -69.437 1.00 20.68 39 GLU G CA 1
ATOM 12110 C C . GLU G 1 39 ? 28.990 -57.076 -68.387 1.00 20.80 39 GLU G C 1
ATOM 12111 O O . GLU G 1 39 ? 28.684 -57.469 -67.252 1.00 18.33 39 GLU G O 1
ATOM 12117 N N . GLY G 1 40 ? 28.971 -55.786 -68.721 1.00 22.00 40 GLY G N 1
ATOM 12118 C CA . GLY G 1 40 ? 28.670 -54.774 -67.725 1.00 21.16 40 GLY G CA 1
ATOM 12119 C C . GLY G 1 40 ? 29.761 -54.559 -66.707 1.00 23.02 40 GLY G C 1
ATOM 12120 O O . GLY G 1 40 ? 29.541 -53.858 -65.713 1.00 22.30 40 GLY G O 1
ATOM 12121 N N . TYR G 1 41 ? 30.940 -55.122 -66.948 1.00 18.48 41 TYR G N 1
ATOM 12122 C CA . TYR G 1 41 ? 32.030 -55.193 -65.987 1.00 18.33 41 TYR G CA 1
ATOM 12123 C C . TYR G 1 41 ? 33.312 -55.394 -66.775 1.00 24.34 41 TYR G C 1
ATOM 12124 O O . TYR G 1 41 ? 33.316 -56.120 -67.772 1.00 21.37 41 TYR G O 1
ATOM 12133 N N . VAL G 1 42 ? 34.401 -54.785 -66.313 1.00 21.02 42 VAL G N 1
ATOM 12134 C CA . VAL G 1 42 ? 35.718 -55.102 -66.855 1.00 20.14 42 VAL G CA 1
ATOM 12135 C C . VAL G 1 42 ? 36.757 -54.853 -65.773 1.00 19.69 42 VAL G C 1
ATOM 12136 O O . VAL G 1 42 ? 36.737 -53.815 -65.105 1.00 20.04 42 VAL G O 1
ATOM 12140 N N . LYS G 1 43 ? 37.640 -55.830 -65.575 1.00 21.20 43 LYS G N 1
ATOM 12141 C CA . LYS G 1 43 ? 38.774 -55.667 -64.676 1.00 22.48 43 LYS G CA 1
ATOM 12142 C C . LYS G 1 43 ? 39.817 -54.790 -65.341 1.00 24.46 43 LYS G C 1
ATOM 12143 O O . LYS G 1 43 ? 40.122 -54.960 -66.521 1.00 22.38 43 LYS G O 1
ATOM 12149 N N . LEU G 1 44 ? 40.375 -53.853 -64.582 1.00 20.89 44 LEU G N 1
ATOM 12150 C CA . LEU G 1 44 ? 41.328 -52.886 -65.122 1.00 23.33 44 LEU G CA 1
ATOM 12151 C C . LEU G 1 44 ? 42.591 -52.879 -64.272 1.00 25.58 44 LEU G C 1
ATOM 12152 O O . LEU G 1 44 ? 42.852 -51.924 -63.532 1.00 25.94 44 LEU G O 1
ATOM 12157 N N . PRO G 1 45 ? 43.405 -53.929 -64.362 1.00 28.38 45 PRO G N 1
ATOM 12158 C CA . PRO G 1 45 ? 44.692 -53.906 -63.660 1.00 31.42 45 PRO G CA 1
ATOM 12159 C C . PRO G 1 45 ? 45.534 -52.761 -64.190 1.00 29.74 45 PRO G C 1
ATOM 12160 O O . PRO G 1 45 ? 45.633 -52.553 -65.400 1.00 27.60 45 PRO G O 1
ATOM 12164 N N . GLY G 1 46 ? 46.119 -52.001 -63.277 1.00 28.47 46 GLY G N 1
ATOM 12165 C CA . GLY G 1 46 ? 46.957 -50.893 -63.684 1.00 28.66 46 GLY G CA 1
ATOM 12166 C C . GLY G 1 46 ? 46.218 -49.656 -64.140 1.00 28.41 46 GLY G C 1
ATOM 12167 O O . GLY G 1 46 ? 46.821 -48.803 -64.799 1.00 32.50 46 GLY G O 1
ATOM 12168 N N . LEU G 1 47 ? 44.929 -49.519 -63.808 1.00 24.79 47 LEU G N 1
ATOM 12169 C CA . LEU G 1 47 ? 44.212 -48.305 -64.199 1.00 28.12 47 LEU G CA 1
ATOM 12170 C C . LEU G 1 47 ? 44.881 -47.072 -63.610 1.00 28.35 47 LEU G C 1
ATOM 12171 O O . LEU G 1 47 ? 44.969 -46.030 -64.268 1.00 29.25 47 LEU G O 1
ATOM 12176 N N . VAL G 1 48 ? 45.370 -47.180 -62.372 1.00 30.78 48 VAL G N 1
ATOM 12177 C CA . VAL G 1 48 ? 46.319 -46.232 -61.805 1.00 30.42 48 VAL G CA 1
ATOM 12178 C C . VAL G 1 48 ? 47.554 -47.012 -61.370 1.00 26.98 48 VAL G C 1
ATOM 12179 O O . VAL G 1 48 ? 47.525 -48.234 -61.216 1.00 30.27 48 VAL G O 1
ATOM 12183 N N . SER G 1 49 ? 48.656 -46.287 -61.173 1.00 27.90 49 SER G N 1
ATOM 12184 C CA . SER G 1 49 ? 49.898 -46.934 -60.790 1.00 27.13 49 SER G CA 1
ATOM 12185 C C . SER G 1 49 ? 49.820 -47.436 -59.347 1.00 27.66 49 SER G C 1
ATOM 12186 O O . SER G 1 49 ? 49.021 -46.940 -58.550 1.00 24.90 49 SER G O 1
ATOM 12189 N N . PRO G 1 50 ? 50.645 -48.428 -58.995 1.00 31.05 50 PRO G N 1
ATOM 12190 C CA . PRO G 1 50 ? 50.698 -48.885 -57.596 1.00 30.02 50 PRO G CA 1
ATOM 12191 C C . PRO G 1 50 ? 50.915 -47.770 -56.581 1.00 31.32 50 PRO G C 1
ATOM 12192 O O . PRO G 1 50 ? 50.315 -47.803 -55.497 1.00 27.75 50 PRO G O 1
ATOM 12196 N N . GLU G 1 51 ? 51.756 -46.777 -56.890 1.00 30.47 51 GLU G N 1
ATOM 12197 C CA . GLU G 1 51 ? 51.992 -45.727 -55.904 1.00 32.77 51 GLU G CA 1
ATOM 12198 C C . GLU G 1 51 ? 50.784 -44.801 -55.760 1.00 28.04 51 GLU G C 1
ATOM 12199 O O . GLU G 1 51 ? 50.506 -44.330 -54.652 1.00 27.15 51 GLU G O 1
ATOM 12202 N N . VAL G 1 52 ? 50.047 -44.540 -56.848 1.00 25.57 52 VAL G N 1
ATOM 12203 C CA . VAL G 1 52 ? 48.823 -43.751 -56.742 1.00 27.78 52 VAL G CA 1
ATOM 12204 C C . VAL G 1 52 ? 47.768 -44.523 -55.960 1.00 29.24 52 VAL G C 1
ATOM 12205 O O . VAL G 1 52 ? 47.097 -43.965 -55.083 1.00 27.10 52 VAL G O 1
ATOM 12209 N N . PHE G 1 53 ? 47.622 -45.821 -56.248 1.00 25.66 53 PHE G N 1
ATOM 12210 C CA . PHE G 1 53 ? 46.675 -46.646 -55.504 1.00 23.83 53 PHE G CA 1
ATOM 12211 C C . PHE G 1 53 ? 46.964 -46.585 -54.012 1.00 24.13 53 PHE G C 1
ATOM 12212 O O . PHE G 1 53 ? 46.068 -46.306 -53.210 1.00 23.60 53 PHE G O 1
ATOM 12220 N N . ASP G 1 54 ? 48.227 -46.803 -53.633 1.00 29.22 54 ASP G N 1
ATOM 12221 C CA . ASP G 1 54 ? 48.614 -46.818 -52.223 1.00 27.19 54 ASP G CA 1
ATOM 12222 C C . ASP G 1 54 ? 48.325 -45.487 -51.543 1.00 29.09 54 ASP G C 1
ATOM 12223 O O . ASP G 1 54 ? 47.930 -45.455 -50.374 1.00 27.67 54 ASP G O 1
ATOM 12228 N N . ALA G 1 55 ? 48.540 -44.376 -52.244 1.00 27.65 55 ALA G N 1
ATOM 12229 C CA . ALA G 1 55 ? 48.236 -43.085 -51.646 1.00 29.10 55 ALA G CA 1
ATOM 12230 C C . ALA G 1 55 ? 46.734 -42.920 -51.442 1.00 31.85 55 ALA G C 1
ATOM 12231 O O . ALA G 1 55 ? 46.295 -42.370 -50.426 1.00 27.42 55 ALA G O 1
ATOM 12233 N N . VAL G 1 56 ? 45.930 -43.407 -52.388 1.00 26.51 56 VAL G N 1
ATOM 12234 C CA . VAL G 1 56 ? 44.483 -43.372 -52.206 1.00 24.31 56 VAL G CA 1
ATOM 12235 C C . VAL G 1 56 ? 44.068 -44.316 -51.086 1.00 25.93 56 VAL G C 1
ATOM 12236 O O . VAL G 1 56 ? 43.180 -43.998 -50.289 1.00 27.32 56 VAL G O 1
ATOM 12240 N N . ALA G 1 57 ? 44.712 -45.483 -50.998 1.00 25.47 57 ALA G N 1
ATOM 12241 C CA . ALA G 1 57 ? 44.382 -46.439 -49.946 1.00 21.03 57 ALA G CA 1
ATOM 12242 C C . ALA G 1 57 ? 44.739 -45.896 -48.564 1.00 28.20 57 ALA G C 1
ATOM 12243 O O . ALA G 1 57 ? 43.990 -46.103 -47.605 1.00 27.68 57 ALA G O 1
ATOM 12245 N N . ALA G 1 58 ? 45.886 -45.215 -48.438 1.00 27.30 58 ALA G N 1
ATOM 12246 C CA . ALA G 1 58 ? 46.233 -44.566 -47.175 1.00 29.47 58 ALA G CA 1
ATOM 12247 C C . ALA G 1 58 ? 45.164 -43.556 -46.773 1.00 23.50 58 ALA G C 1
ATOM 12248 O O . ALA G 1 58 ? 44.715 -43.531 -45.622 1.00 25.19 58 ALA G O 1
ATOM 12250 N N . GLU G 1 59 ? 44.731 -42.725 -47.720 1.00 26.59 59 GLU G N 1
ATOM 12251 C CA . GLU G 1 59 ? 43.697 -41.744 -47.423 1.00 26.10 59 GLU G CA 1
ATOM 12252 C C . GLU G 1 59 ? 42.380 -42.426 -47.068 1.00 30.54 59 GLU G C 1
ATOM 12253 O O . GLU G 1 59 ? 41.669 -41.979 -46.163 1.00 28.59 59 GLU G O 1
ATOM 12259 N N . THR G 1 60 ? 42.045 -43.523 -47.759 1.00 25.41 60 THR G N 1
ATOM 12260 C CA . THR G 1 60 ? 40.824 -44.257 -47.437 1.00 26.74 60 THR G CA 1
ATOM 12261 C C . THR G 1 60 ? 40.847 -44.752 -45.994 1.00 24.69 60 THR G C 1
ATOM 12262 O O . THR G 1 60 ? 39.859 -44.612 -45.261 1.00 25.68 60 THR G O 1
ATOM 12266 N N . HIS G 1 61 ? 41.977 -45.321 -45.563 1.00 25.09 61 HIS G N 1
ATOM 12267 C CA . HIS G 1 61 ? 42.076 -45.843 -44.201 1.00 26.19 61 HIS G CA 1
ATOM 12268 C C . HIS G 1 61 ? 41.873 -44.740 -43.173 1.00 29.26 61 HIS G C 1
ATOM 12269 O O . HIS G 1 61 ? 41.213 -44.948 -42.152 1.00 34.57 61 HIS G O 1
ATOM 12276 N N . GLN G 1 62 ? 42.430 -43.556 -43.435 1.00 31.59 62 GLN G N 1
ATOM 12277 C CA . GLN G 1 62 ? 42.298 -42.439 -42.504 1.00 33.64 62 GLN G CA 1
ATOM 12278 C C . GLN G 1 62 ? 40.848 -41.982 -42.375 1.00 38.16 62 GLN G C 1
ATOM 12279 O O . GLN G 1 62 ? 40.394 -41.639 -41.277 1.00 37.33 62 GLN G O 1
ATOM 12285 N N . LEU G 1 63 ? 40.107 -41.963 -43.482 1.00 28.73 63 LEU G N 1
ATOM 12286 C CA . LEU G 1 63 ? 38.714 -41.534 -43.425 1.00 28.79 63 LEU G CA 1
ATOM 12287 C C . LEU G 1 63 ? 37.837 -42.551 -42.705 1.00 37.18 63 LEU G C 1
ATOM 12288 O O . LEU G 1 63 ? 36.864 -42.165 -42.046 1.00 35.61 63 LEU G O 1
ATOM 12293 N N . ILE G 1 64 ? 38.162 -43.842 -42.814 1.00 34.79 64 ILE G N 1
ATOM 12294 C CA . ILE G 1 64 ? 37.423 -44.873 -42.083 1.00 33.66 64 ILE G CA 1
ATOM 12295 C C . ILE G 1 64 ? 37.625 -44.707 -40.583 1.00 39.53 64 ILE G C 1
ATOM 12296 O O . ILE G 1 64 ? 36.674 -44.790 -39.794 1.00 39.41 64 ILE G O 1
ATOM 12301 N N . ASP G 1 65 ? 38.875 -44.483 -40.170 1.00 37.68 65 ASP G N 1
ATOM 12302 C CA . ASP G 1 65 ? 39.198 -44.363 -38.754 1.00 46.48 65 ASP G CA 1
ATOM 12303 C C . ASP G 1 65 ? 38.459 -43.198 -38.105 1.00 42.38 65 ASP G C 1
ATOM 12304 O O . ASP G 1 65 ? 38.184 -43.233 -36.904 1.00 42.98 65 ASP G O 1
ATOM 12309 N N . THR G 1 66 ? 38.131 -42.168 -38.877 1.00 38.84 66 THR G N 1
ATOM 12310 C CA . THR G 1 66 ? 37.447 -40.981 -38.382 1.00 47.54 66 THR G CA 1
ATOM 12311 C C . THR G 1 66 ? 35.932 -41.031 -38.552 1.00 54.02 66 THR G C 1
ATOM 12312 O O . THR G 1 66 ? 35.202 -40.632 -37.638 1.00 60.65 66 THR G O 1
ATOM 12316 N N . HIS G 1 67 ? 35.434 -41.518 -39.694 1.00 42.14 67 HIS G N 1
ATOM 12317 C CA . HIS G 1 67 ? 34.077 -41.207 -40.132 1.00 43.75 67 HIS G CA 1
ATOM 12318 C C . HIS G 1 67 ? 33.131 -42.394 -40.291 1.00 49.98 67 HIS G C 1
ATOM 12319 O O . HIS G 1 67 ? 31.979 -42.181 -40.689 1.00 52.84 67 HIS G O 1
ATOM 12326 N N . GLN G 1 68 ? 33.549 -43.622 -39.996 1.00 41.37 68 GLN G N 1
ATOM 12327 C CA . GLN G 1 68 ? 32.760 -44.773 -40.418 1.00 40.17 68 GLN G CA 1
ATOM 12328 C C . GLN G 1 68 ? 31.543 -44.994 -39.525 1.00 39.35 68 GLN G C 1
ATOM 12329 O O . GLN G 1 68 ? 31.597 -44.793 -38.308 1.00 38.30 68 GLN G O 1
ATOM 12335 N N . LYS G 1 69 ? 30.432 -45.397 -40.152 1.00 28.08 69 LYS G N 1
ATOM 12336 C CA . LYS G 1 69 ? 29.187 -45.702 -39.461 1.00 32.05 69 LYS G CA 1
ATOM 12337 C C . LYS G 1 69 ? 28.662 -47.070 -39.891 1.00 35.03 69 LYS G C 1
ATOM 12338 O O . LYS G 1 69 ? 28.788 -47.463 -41.055 1.00 34.96 69 LYS G O 1
ATOM 12344 N N . ARG G 1 70 ? 28.075 -47.791 -38.941 1.00 29.43 70 ARG G N 1
ATOM 12345 C CA . ARG G 1 70 ? 27.617 -49.155 -39.155 1.00 29.47 70 ARG G CA 1
ATOM 12346 C C . ARG G 1 70 ? 26.163 -49.170 -39.614 1.00 33.43 70 ARG G C 1
ATOM 12347 O O . ARG G 1 70 ? 25.319 -48.460 -39.057 1.00 28.89 70 ARG G O 1
ATOM 12355 N N . ILE G 1 71 ? 25.872 -49.986 -40.634 1.00 28.20 71 ILE G N 1
ATOM 12356 C CA . ILE G 1 71 ? 24.498 -50.192 -41.080 1.00 25.89 71 ILE G CA 1
ATOM 12357 C C . ILE G 1 71 ? 24.189 -51.683 -41.145 1.00 26.03 71 ILE G C 1
ATOM 12358 O O . ILE G 1 71 ? 25.056 -52.513 -41.422 1.00 27.48 71 ILE G O 1
ATOM 12363 N N . ASP G 1 72 ? 22.925 -52.018 -40.868 1.00 26.20 72 ASP G N 1
ATOM 12364 C CA . ASP G 1 72 ? 22.401 -53.375 -40.971 1.00 23.34 72 ASP G CA 1
ATOM 12365 C C . ASP G 1 72 ? 20.953 -53.220 -41.433 1.00 30.68 72 ASP G C 1
ATOM 12366 O O . ASP G 1 72 ? 20.015 -53.246 -40.635 1.00 23.33 72 ASP G O 1
ATOM 12371 N N . ILE G 1 73 ? 20.783 -53.034 -42.744 1.00 22.58 73 ILE G N 1
ATOM 12372 C CA . ILE G 1 73 ? 19.494 -52.678 -43.314 1.00 25.50 73 ILE G CA 1
ATOM 12373 C C . ILE G 1 73 ? 19.196 -53.580 -44.508 1.00 28.27 73 ILE G C 1
ATOM 12374 O O . ILE G 1 73 ? 20.074 -54.266 -45.037 1.00 26.08 73 ILE G O 1
ATOM 12379 N N . ARG G 1 74 ? 17.924 -53.578 -44.909 1.00 23.84 74 ARG G N 1
ATOM 12380 C CA . ARG G 1 74 ? 17.430 -54.263 -46.095 1.00 25.30 74 ARG G CA 1
ATOM 12381 C C . ARG G 1 74 ? 16.579 -53.270 -46.881 1.00 31.07 74 ARG G C 1
ATOM 12382 O O . ARG G 1 74 ? 15.694 -52.622 -46.308 1.00 26.78 74 ARG G O 1
ATOM 12390 N N . LEU G 1 75 ? 16.836 -53.143 -48.182 1.00 18.43 75 LEU G N 1
ATOM 12391 C CA . LEU G 1 75 ? 16.267 -52.050 -48.969 1.00 24.58 75 LEU G CA 1
ATOM 12392 C C . LEU G 1 75 ? 15.170 -52.574 -49.888 1.00 34.08 75 LEU G C 1
ATOM 12393 O O . LEU G 1 75 ? 15.431 -53.404 -50.769 1.00 26.54 75 LEU G O 1
ATOM 12398 N N . LYS G 1 76 ? 13.946 -52.072 -49.695 1.00 28.49 76 LYS G N 1
ATOM 12399 C CA . LYS G 1 76 ? 12.825 -52.596 -50.465 1.00 27.69 76 LYS G CA 1
ATOM 12400 C C . LYS G 1 76 ? 12.944 -52.241 -51.943 1.00 22.19 76 LYS G C 1
ATOM 12401 O O . LYS G 1 76 ? 12.454 -52.992 -52.792 1.00 25.50 76 LYS G O 1
ATOM 12407 N N . GLU G 1 77 ? 13.607 -51.127 -52.272 1.00 21.82 77 GLU G N 1
ATOM 12408 C CA . GLU G 1 77 ? 13.784 -50.747 -53.672 1.00 27.29 77 GLU G CA 1
ATOM 12409 C C . GLU G 1 77 ? 14.670 -51.730 -54.427 1.00 28.92 77 GLU G C 1
ATOM 12410 O O . GLU G 1 77 ? 14.676 -51.718 -55.664 1.00 21.64 77 GLU G O 1
ATOM 12416 N N . THR G 1 78 ? 15.440 -52.557 -53.719 1.00 24.02 78 THR G N 1
ATOM 12417 C CA . THR G 1 78 ? 16.195 -53.637 -54.344 1.00 27.43 78 THR G CA 1
ATOM 12418 C C . THR G 1 78 ? 15.729 -55.000 -53.835 1.00 26.10 78 THR G C 1
ATOM 12419 O O . THR G 1 78 ? 16.521 -55.937 -53.720 1.00 24.26 78 THR G O 1
ATOM 12423 N N . GLY G 1 79 ? 14.434 -55.124 -53.545 1.00 23.06 79 GLY G N 1
ATOM 12424 C CA . GLY G 1 79 ? 13.858 -56.409 -53.193 1.00 19.97 79 GLY G CA 1
ATOM 12425 C C . GLY G 1 79 ? 14.186 -56.884 -51.798 1.00 27.55 79 GLY G C 1
ATOM 12426 O O . GLY G 1 79 ? 14.201 -58.096 -51.556 1.00 23.39 79 GLY G O 1
ATOM 12427 N N . ASP G 1 80 ? 14.443 -55.954 -50.870 1.00 27.51 80 ASP G N 1
ATOM 12428 C CA . ASP G 1 80 ? 14.828 -56.240 -49.486 1.00 29.26 80 ASP G CA 1
ATOM 12429 C C . ASP G 1 80 ? 16.168 -56.953 -49.381 1.00 23.90 80 ASP G C 1
ATOM 12430 O O . ASP G 1 80 ? 16.424 -57.644 -48.391 1.00 26.65 80 ASP G O 1
ATOM 12435 N N . SER G 1 81 ? 17.034 -56.787 -50.381 1.00 25.59 81 SER G N 1
ATOM 12436 C CA . SER G 1 81 ? 18.393 -57.290 -50.278 1.00 25.95 81 SER G CA 1
ATOM 12437 C C . SER G 1 81 ? 19.155 -56.510 -49.204 1.00 22.92 81 SER G C 1
ATOM 12438 O O . SER G 1 81 ? 18.872 -55.338 -48.960 1.00 20.74 81 SER G O 1
ATOM 12441 N N . PRO G 1 82 ? 20.118 -57.144 -48.537 1.00 19.26 82 PRO G N 1
ATOM 12442 C CA . PRO G 1 82 ? 20.755 -56.512 -47.376 1.00 25.38 82 PRO G CA 1
ATOM 12443 C C . PRO G 1 82 ? 21.909 -55.582 -47.729 1.00 22.43 82 PRO G C 1
ATOM 12444 O O . PRO G 1 82 ? 22.543 -55.684 -48.777 1.00 20.18 82 PRO G O 1
ATOM 12448 N N . ARG G 1 83 ? 22.153 -54.632 -46.835 1.00 23.11 83 ARG G N 1
ATOM 12449 C CA . ARG G 1 83 ? 23.420 -53.900 -46.765 1.00 19.22 83 ARG G CA 1
ATOM 12450 C C . ARG G 1 83 ? 23.924 -54.080 -45.333 1.00 24.71 83 ARG G C 1
ATOM 12451 O O . ARG G 1 83 ? 23.453 -53.399 -44.420 1.00 22.68 83 ARG G O 1
ATOM 12459 N N . TYR G 1 84 ? 24.865 -55.001 -45.138 1.00 21.78 84 TYR G N 1
ATOM 12460 C CA . TYR G 1 84 ? 25.455 -55.301 -43.836 1.00 22.83 84 TYR G CA 1
ATOM 12461 C C . TYR G 1 84 ? 26.935 -54.949 -43.921 1.00 26.19 84 TYR G C 1
ATOM 12462 O O . TYR G 1 84 ? 27.694 -55.665 -44.579 1.00 22.11 84 TYR G O 1
ATOM 12471 N N . MET G 1 85 ? 27.358 -53.893 -43.214 1.00 21.59 85 MET G N 1
ATOM 12472 C CA . MET G 1 85 ? 28.556 -53.156 -43.607 1.00 21.83 85 MET G CA 1
ATOM 12473 C C . MET G 1 85 ? 28.748 -51.874 -42.789 1.00 24.76 85 MET G C 1
ATOM 12474 O O . MET G 1 85 ? 27.797 -51.388 -42.171 1.00 28.47 85 MET G O 1
ATOM 12479 N N . SER G 1 86 ? 29.970 -51.337 -42.734 1.00 23.45 86 SER G N 1
ATOM 12480 C CA . SER G 1 86 ? 30.199 -49.964 -42.299 1.00 24.78 86 SER G CA 1
ATOM 12481 C C . SER G 1 86 ? 30.530 -49.099 -43.509 1.00 25.51 86 SER G C 1
ATOM 12482 O O . SER G 1 86 ? 31.089 -49.582 -44.497 1.00 28.40 86 SER G O 1
ATOM 12485 N N . THR G 1 87 ? 30.153 -47.822 -43.453 1.00 20.04 87 THR G N 1
ATOM 12486 C CA . THR G 1 87 ? 30.317 -46.934 -44.597 1.00 23.53 87 THR G CA 1
ATOM 12487 C C . THR G 1 87 ? 30.929 -45.601 -44.184 1.00 29.22 87 THR G C 1
ATOM 12488 O O . THR G 1 87 ? 30.894 -45.200 -43.016 1.00 29.29 87 THR G O 1
ATOM 12492 N N . VAL G 1 88 ? 31.486 -44.917 -45.179 1.00 24.28 88 VAL G N 1
ATOM 12493 C CA . VAL G 1 88 ? 31.902 -43.525 -45.067 1.00 27.93 88 VAL G CA 1
ATOM 12494 C C . VAL G 1 88 ? 31.270 -42.781 -46.233 1.00 24.41 88 VAL G C 1
ATOM 12495 O O . VAL G 1 88 ? 31.453 -43.172 -47.394 1.00 27.61 88 VAL G O 1
ATOM 12499 N N . GLY G 1 89 ? 30.512 -41.719 -45.926 1.00 28.48 89 GLY G N 1
ATOM 12500 C CA . GLY G 1 89 ? 29.767 -41.003 -46.940 1.00 24.05 89 GLY G CA 1
ATOM 12501 C C . GLY G 1 89 ? 30.600 -39.971 -47.679 1.00 29.89 89 GLY G C 1
ATOM 12502 O O . GLY G 1 89 ? 31.722 -39.640 -47.296 1.00 31.27 89 GLY G O 1
ATOM 12503 N N . GLN G 1 90 ? 30.006 -39.450 -48.756 1.00 28.66 90 GLN G N 1
ATOM 12504 C CA . GLN G 1 90 ? 30.711 -38.530 -49.644 1.00 29.02 90 GLN G CA 1
ATOM 12505 C C . GLN G 1 90 ? 31.052 -37.217 -48.949 1.00 35.45 90 GLN G C 1
ATOM 12506 O O . GLN G 1 90 ? 32.112 -36.633 -49.205 1.00 33.51 90 GLN G O 1
ATOM 12512 N N . LYS G 1 91 ? 30.154 -36.719 -48.095 1.00 33.99 91 LYS G N 1
ATOM 12513 C CA . LYS G 1 91 ? 30.411 -35.453 -47.414 1.00 38.00 91 LYS G CA 1
ATOM 12514 C C . LYS G 1 91 ? 31.683 -35.532 -46.574 1.00 33.51 91 LYS G C 1
ATOM 12515 O O . LYS G 1 91 ? 32.528 -34.632 -46.626 1.00 39.12 91 LYS G O 1
ATOM 12521 N N . ALA G 1 92 ? 31.845 -36.616 -45.810 1.00 36.02 92 ALA G N 1
ATOM 12522 C CA . ALA G 1 92 ? 33.040 -36.771 -44.988 1.00 31.93 92 ALA G CA 1
ATOM 12523 C C . ALA G 1 92 ? 34.305 -36.873 -45.830 1.00 37.71 92 ALA G C 1
ATOM 12524 O O . ALA G 1 92 ? 35.364 -36.388 -45.414 1.00 31.64 92 ALA G O 1
ATOM 12526 N N . ILE G 1 93 ? 34.224 -37.503 -47.008 1.00 33.62 93 ILE G N 1
ATOM 12527 C CA . ILE G 1 93 ? 35.409 -37.632 -47.856 1.00 32.06 93 ILE G CA 1
ATOM 12528 C C . ILE G 1 93 ? 35.800 -36.280 -48.442 1.00 32.07 93 ILE G C 1
ATOM 12529 O O . ILE G 1 93 ? 36.981 -35.927 -48.481 1.00 35.14 93 ILE G O 1
ATOM 12534 N N . ALA G 1 94 ? 34.823 -35.504 -48.917 1.00 34.89 94 ALA G N 1
ATOM 12535 C CA . ALA G 1 94 ? 35.139 -34.198 -49.491 1.00 36.97 94 ALA G CA 1
ATOM 12536 C C . ALA G 1 94 ? 35.638 -33.222 -48.428 1.00 43.22 94 ALA G C 1
ATOM 12537 O O . ALA G 1 94 ? 36.430 -32.322 -48.734 1.00 48.56 94 ALA G O 1
ATOM 12539 N N . THR G 1 95 ? 35.200 -33.400 -47.179 1.00 43.59 95 THR G N 1
ATOM 12540 C CA . THR G 1 95 ? 35.611 -32.541 -46.073 1.00 40.56 95 THR G CA 1
ATOM 12541 C C . THR G 1 95 ? 37.043 -32.846 -45.634 1.00 41.37 95 THR G C 1
ATOM 12542 O O . THR G 1 95 ? 37.920 -31.979 -45.699 1.00 48.15 95 THR G O 1
ATOM 12546 N N . ASP G 1 96 ? 37.301 -34.083 -45.196 1.00 43.99 96 ASP G N 1
ATOM 12547 C CA . ASP G 1 96 ? 38.604 -34.477 -44.665 1.00 38.85 96 ASP G CA 1
ATOM 12548 C C . ASP G 1 96 ? 39.535 -35.085 -45.707 1.00 41.96 96 ASP G C 1
ATOM 12549 O O . ASP G 1 96 ? 40.706 -35.324 -45.399 1.00 43.62 96 ASP G O 1
ATOM 12554 N N . GLY G 1 97 ? 39.053 -35.368 -46.917 1.00 35.75 97 GLY G N 1
ATOM 12555 C CA . GLY G 1 97 ? 39.887 -35.967 -47.936 1.00 40.99 97 GLY G CA 1
ATOM 12556 C C . GLY G 1 97 ? 40.594 -34.932 -48.793 1.00 42.14 97 GLY G C 1
ATOM 12557 O O . GLY G 1 97 ? 40.443 -33.723 -48.628 1.00 43.64 97 GLY G O 1
ATOM 12558 N N . SER G 1 98 ? 41.390 -35.436 -49.731 1.00 37.78 98 SER G N 1
ATOM 12559 C CA . SER G 1 98 ? 42.135 -34.567 -50.629 1.00 30.92 98 SER G CA 1
ATOM 12560 C C . SER G 1 98 ? 42.460 -35.297 -51.929 1.00 35.30 98 SER G C 1
ATOM 12561 O O . SER G 1 98 ? 42.102 -34.828 -53.013 1.00 37.62 98 SER G O 1
ATOM 12564 N N . LEU G 1 99 ? 43.124 -36.452 -51.835 1.00 33.09 99 LEU G N 1
ATOM 12565 C CA . LEU G 1 99 ? 43.467 -37.191 -53.046 1.00 34.69 99 LEU G CA 1
ATOM 12566 C C . LEU G 1 99 ? 42.228 -37.720 -53.751 1.00 32.17 99 LEU G C 1
ATOM 12567 O O . LEU G 1 99 ? 42.192 -37.773 -54.984 1.00 35.68 99 LEU G O 1
ATOM 12572 N N . ILE G 1 100 ? 41.214 -38.134 -52.996 1.00 30.34 100 ILE G N 1
ATOM 12573 C CA . ILE G 1 100 ? 40.058 -38.782 -53.612 1.00 29.70 100 ILE G CA 1
ATOM 12574 C C . ILE G 1 100 ? 39.262 -37.752 -54.412 1.00 31.99 100 ILE G C 1
ATOM 12575 O O . ILE G 1 100 ? 38.966 -38.008 -55.594 1.00 25.65 100 ILE G O 1
ATOM 12580 N N . PRO G 1 101 ? 38.933 -36.570 -53.866 1.00 30.87 101 PRO G N 1
ATOM 12581 C CA . PRO G 1 101 ? 38.324 -35.546 -54.734 1.00 35.06 101 PRO G CA 1
ATOM 12582 C C . PRO G 1 101 ? 39.181 -35.185 -55.935 1.00 30.89 101 PRO G C 1
ATOM 12583 O O . PRO G 1 101 ? 38.639 -34.924 -57.016 1.00 41.40 101 PRO G O 1
ATOM 12587 N N . ALA G 1 102 ? 40.508 -35.160 -55.781 1.00 35.52 102 ALA G N 1
ATOM 12588 C CA . ALA G 1 102 ? 41.368 -34.802 -56.906 1.00 33.50 102 ALA G CA 1
ATOM 12589 C C . ALA G 1 102 ? 41.332 -35.878 -57.985 1.00 32.67 102 ALA G C 1
ATOM 12590 O O . ALA G 1 102 ? 41.226 -35.573 -59.180 1.00 32.34 102 ALA G O 1
ATOM 12592 N N . VAL G 1 103 ? 41.433 -37.147 -57.584 1.00 34.41 103 VAL G N 1
ATOM 12593 C CA . VAL G 1 103 ? 41.332 -38.233 -58.555 1.00 29.82 103 VAL G CA 1
ATOM 12594 C C . VAL G 1 103 ? 39.991 -38.175 -59.274 1.00 29.38 103 VAL G C 1
ATOM 12595 O O . VAL G 1 103 ? 39.925 -38.322 -60.498 1.00 29.34 103 VAL G O 1
ATOM 12599 N N . TYR G 1 104 ? 38.903 -37.925 -58.535 1.00 28.37 104 TYR G N 1
ATOM 12600 C CA . TYR G 1 104 ? 37.579 -37.904 -59.159 1.00 29.50 104 TYR G CA 1
ATOM 12601 C C . TYR G 1 104 ? 37.482 -36.870 -60.277 1.00 36.15 104 TYR G C 1
ATOM 12602 O O . TYR G 1 104 ? 36.731 -37.069 -61.245 1.00 31.94 104 TYR G O 1
ATOM 12611 N N . GLU G 1 105 ? 38.234 -35.776 -60.178 1.00 35.65 105 GLU G N 1
ATOM 12612 C CA . GLU G 1 105 ? 38.224 -34.737 -61.199 1.00 34.32 105 GLU G CA 1
ATOM 12613 C C . GLU G 1 105 ? 39.199 -35.007 -62.336 1.00 39.86 105 GLU G C 1
ATOM 12614 O O . GLU G 1 105 ? 39.298 -34.182 -63.251 1.00 40.50 105 GLU G O 1
ATOM 12620 N N . SER G 1 106 ? 39.911 -36.133 -62.304 1.00 36.82 106 SER G N 1
ATOM 12621 C CA . SER G 1 106 ? 40.945 -36.409 -63.296 1.00 37.60 106 SER G CA 1
ATOM 12622 C C . SER G 1 106 ? 40.373 -36.414 -64.707 1.00 39.76 106 SER G C 1
ATOM 12623 O O . SER G 1 106 ? 39.541 -37.263 -65.048 1.00 33.15 106 SER G O 1
ATOM 12626 N N . THR G 1 107 ? 40.834 -35.463 -65.524 1.00 37.11 107 THR G N 1
ATOM 12627 C CA . THR G 1 107 ? 40.520 -35.480 -66.947 1.00 38.44 107 THR G CA 1
ATOM 12628 C C . THR G 1 107 ? 41.076 -36.733 -67.613 1.00 39.07 107 THR G C 1
ATOM 12629 O O . THR G 1 107 ? 40.398 -37.361 -68.435 1.00 37.16 107 THR G O 1
ATOM 12633 N N . ALA G 1 108 ? 42.314 -37.105 -67.273 1.00 35.38 108 ALA G N 1
ATOM 12634 C CA . ALA G 1 108 ? 42.937 -38.273 -67.884 1.00 33.36 108 ALA G CA 1
ATOM 12635 C C . ALA G 1 108 ? 42.126 -39.538 -67.614 1.00 33.60 108 ALA G C 1
ATOM 12636 O O . ALA G 1 108 ? 41.860 -40.324 -68.528 1.00 29.30 108 ALA G O 1
ATOM 12638 N N . LEU G 1 109 ? 41.715 -39.739 -66.358 1.00 25.92 109 LEU G N 1
ATOM 12639 C CA . LEU G 1 109 ? 40.963 -40.938 -65.998 1.00 31.06 109 LEU G CA 1
ATOM 12640 C C . LEU G 1 109 ? 39.588 -40.960 -66.659 1.00 27.83 109 LEU G C 1
ATOM 12641 O O . LEU G 1 109 ? 39.167 -41.994 -67.187 1.00 31.57 109 LEU G O 1
ATOM 12646 N N . LYS G 1 110 ? 38.873 -39.832 -66.647 1.00 25.15 110 LYS G N 1
ATOM 12647 C CA . LYS G 1 110 ? 37.580 -39.792 -67.316 1.00 33.36 110 LYS G CA 1
ATOM 12648 C C . LYS G 1 110 ? 37.750 -40.000 -68.813 1.00 32.24 110 LYS G C 1
ATOM 12649 O O . LYS G 1 110 ? 36.934 -40.673 -69.450 1.00 29.48 110 LYS G O 1
ATOM 12655 N N . GLY G 1 111 ? 38.833 -39.459 -69.380 1.00 34.65 111 GLY G N 1
ATOM 12656 C CA . GLY G 1 111 ? 39.093 -39.650 -70.796 1.00 32.49 111 GLY G CA 1
ATOM 12657 C C . GLY G 1 111 ? 39.311 -41.105 -71.164 1.00 36.10 111 GLY G C 1
ATOM 12658 O O . GLY G 1 111 ? 38.832 -41.574 -72.203 1.00 33.90 111 GLY G O 1
ATOM 12659 N N . PHE G 1 112 ? 40.033 -41.846 -70.320 1.00 30.61 112 PHE G N 1
ATOM 12660 C CA . PHE G 1 112 ? 40.245 -43.254 -70.631 1.00 33.04 112 PHE G CA 1
ATOM 12661 C C . PHE G 1 112 ? 38.969 -44.065 -70.439 1.00 28.50 112 PHE G C 1
ATOM 12662 O O . PHE G 1 112 ? 38.648 -44.926 -71.267 1.00 29.00 112 PHE G O 1
ATOM 12670 N N . LEU G 1 113 ? 38.243 -43.828 -69.344 1.00 25.14 113 LEU G N 1
ATOM 12671 C CA . LEU G 1 113 ? 36.964 -44.504 -69.161 1.00 30.98 113 LEU G CA 1
ATOM 12672 C C . LEU G 1 113 ? 36.009 -44.185 -70.307 1.00 35.66 113 LEU G C 1
ATOM 12673 O O . LEU G 1 113 ? 35.198 -45.034 -70.696 1.00 30.09 113 LEU G O 1
ATOM 12678 N N . SER G 1 114 ? 36.121 -42.985 -70.885 1.00 32.05 114 SER G N 1
ATOM 12679 C CA . SER G 1 114 ? 35.302 -42.628 -72.040 1.00 33.00 114 SER G CA 1
ATOM 12680 C C . SER G 1 114 ? 35.638 -43.481 -73.259 1.00 32.52 114 SER G C 1
ATOM 12681 O O . SER G 1 114 ? 34.751 -43.772 -74.071 1.00 31.90 114 SER G O 1
ATOM 12684 N N . ARG G 1 115 ? 36.906 -43.876 -73.407 1.00 31.15 115 ARG G N 1
ATOM 12685 C CA . ARG G 1 115 ? 37.296 -44.766 -74.496 1.00 27.41 115 ARG G CA 1
ATOM 12686 C C . ARG G 1 115 ? 36.636 -46.133 -74.361 1.00 30.93 115 ARG G C 1
ATOM 12687 O O . ARG G 1 115 ? 36.306 -46.775 -75.367 1.00 24.33 115 ARG G O 1
ATOM 12695 N N . LEU G 1 116 ? 36.505 -46.629 -73.129 1.00 26.72 116 LEU G N 1
ATOM 12696 C CA . LEU G 1 116 ? 35.908 -47.946 -72.922 1.00 21.43 116 LEU G CA 1
ATOM 12697 C C . LEU G 1 116 ? 34.395 -47.894 -73.061 1.00 26.22 116 LEU G C 1
ATOM 12698 O O . LEU G 1 116 ? 33.779 -48.846 -73.560 1.00 29.09 116 LEU G O 1
ATOM 12703 N N . ALA G 1 117 ? 33.781 -46.801 -72.606 1.00 22.05 117 ALA G N 1
ATOM 12704 C CA . ALA G 1 117 ? 32.335 -46.646 -72.658 1.00 26.72 117 ALA G CA 1
ATOM 12705 C C . ALA G 1 117 ? 31.844 -46.179 -74.017 1.00 31.62 117 ALA G C 1
ATOM 12706 O O . ALA G 1 117 ? 30.638 -46.272 -74.280 1.00 27.10 117 ALA G O 1
ATOM 12708 N N . LYS G 1 118 ? 32.745 -45.679 -74.871 1.00 24.76 118 LYS G N 1
ATOM 12709 C CA . LYS G 1 118 ? 32.398 -45.121 -76.179 1.00 25.15 118 LYS G CA 1
ATOM 12710 C C . LYS G 1 118 ? 31.417 -43.959 -76.061 1.00 30.96 118 LYS G C 1
ATOM 12711 O O . LYS G 1 118 ? 30.646 -43.687 -76.981 1.00 29.71 118 LYS G O 1
ATOM 12717 N N . GLU G 1 119 ? 31.448 -43.267 -74.927 1.00 33.13 119 GLU G N 1
ATOM 12718 C CA . GLU G 1 119 ? 30.665 -42.059 -74.705 1.00 34.60 119 GLU G CA 1
ATOM 12719 C C . GLU G 1 119 ? 31.343 -41.286 -73.587 1.00 36.24 119 GLU G C 1
ATOM 12720 O O . GLU G 1 119 ? 32.209 -41.814 -72.885 1.00 32.67 119 GLU G O 1
ATOM 12726 N N . GLU G 1 120 ? 30.944 -40.026 -73.423 1.00 31.22 120 GLU G N 1
ATOM 12727 C CA . GLU G 1 120 ? 31.628 -39.166 -72.465 1.00 35.90 120 GLU G CA 1
ATOM 12728 C C . GLU G 1 120 ? 31.317 -39.616 -71.043 1.00 38.32 120 GLU G C 1
ATOM 12729 O O . GLU G 1 120 ? 30.148 -39.725 -70.653 1.00 34.87 120 GLU G O 1
ATOM 12735 N N . VAL G 1 121 ? 32.365 -39.883 -70.274 1.00 34.60 121 VAL G N 1
ATOM 12736 C CA . VAL G 1 121 ? 32.260 -40.164 -68.847 1.00 33.99 121 VAL G CA 1
ATOM 12737 C C . VAL G 1 121 ? 32.505 -38.855 -68.110 1.00 34.55 121 VAL G C 1
ATOM 12738 O O . VAL G 1 121 ? 33.551 -38.221 -68.290 1.00 36.92 121 VAL G O 1
ATOM 12742 N N . MET G 1 122 ? 31.547 -38.428 -67.293 1.00 30.20 122 MET G N 1
ATOM 12743 C CA . MET G 1 122 ? 31.649 -37.114 -66.673 1.00 32.72 122 MET G CA 1
ATOM 12744 C C . MET G 1 122 ? 31.247 -37.187 -65.204 1.00 35.40 122 MET G C 1
ATOM 12745 O O . MET G 1 122 ? 30.835 -38.236 -64.689 1.00 31.33 122 MET G O 1
ATOM 12750 N N . GLY G 1 123 ? 31.391 -36.045 -64.532 1.00 33.78 123 GLY G N 1
ATOM 12751 C CA . GLY G 1 123 ? 31.071 -35.975 -63.122 1.00 28.20 123 GLY G CA 1
ATOM 12752 C C . GLY G 1 123 ? 29.623 -36.332 -62.853 1.00 31.72 123 GLY G C 1
ATOM 12753 O O . GLY G 1 123 ? 28.728 -36.078 -63.662 1.00 34.75 123 GLY G O 1
ATOM 12754 N N . CYS G 1 124 ? 29.405 -36.952 -61.715 1.00 30.95 124 CYS G N 1
ATOM 12755 C CA . CYS G 1 124 ? 28.063 -37.322 -61.315 1.00 34.90 124 CYS G CA 1
ATOM 12756 C C . CYS G 1 124 ? 27.273 -36.062 -60.987 1.00 39.42 124 CYS G C 1
ATOM 12757 O O . CYS G 1 124 ? 27.742 -35.231 -60.201 1.00 35.09 124 CYS G O 1
ATOM 12760 N N . PRO G 1 125 ? 26.075 -35.885 -61.549 1.00 37.49 125 PRO G N 1
ATOM 12761 C CA . PRO G 1 125 ? 25.342 -34.628 -61.337 1.00 40.54 125 PRO G CA 1
ATOM 12762 C C . PRO G 1 125 ? 24.818 -34.458 -59.926 1.00 38.70 125 PRO G C 1
ATOM 12763 O O . PRO G 1 125 ? 24.318 -33.376 -59.605 1.00 41.83 125 PRO G O 1
ATOM 12767 N N . TRP G 1 126 ? 24.911 -35.485 -59.084 1.00 45.32 126 TRP G N 1
ATOM 12768 C CA . TRP G 1 126 ? 24.489 -35.434 -57.689 1.00 31.79 126 TRP G CA 1
ATOM 12769 C C . TRP G 1 126 ? 25.717 -35.668 -56.821 1.00 45.08 126 TRP G C 1
ATOM 12770 O O . TRP G 1 126 ? 26.323 -36.746 -56.875 1.00 37.04 126 TRP G O 1
ATOM 12781 N N . ASP G 1 127 ? 26.070 -34.662 -56.015 1.00 39.97 127 ASP G N 1
ATOM 12782 C CA . ASP G 1 127 ? 27.379 -34.632 -55.372 1.00 37.33 127 ASP G CA 1
ATOM 12783 C C . ASP G 1 127 ? 27.577 -35.778 -54.390 1.00 37.21 127 ASP G C 1
ATOM 12784 O O . ASP G 1 127 ? 28.695 -36.286 -54.260 1.00 34.12 127 ASP G O 1
ATOM 12789 N N . GLU G 1 128 ? 26.522 -36.204 -53.694 1.00 32.68 128 GLU G N 1
ATOM 12790 C CA . GLU G 1 128 ? 26.721 -37.181 -52.630 1.00 36.74 128 GLU G CA 1
ATOM 12791 C C . GLU G 1 128 ? 26.995 -38.592 -53.146 1.00 34.40 128 GLU G C 1
ATOM 12792 O O . GLU G 1 128 ? 27.273 -39.479 -52.330 1.00 37.73 128 GLU G O 1
ATOM 12798 N N . GLU G 1 129 ? 26.922 -38.830 -54.455 1.00 35.27 129 GLU G N 1
ATOM 12799 C CA . GLU G 1 129 ? 27.250 -40.135 -55.020 1.00 34.17 129 GLU G CA 1
ATOM 12800 C C . GLU G 1 129 ? 28.601 -40.147 -55.728 1.00 30.84 129 GLU G C 1
ATOM 12801 O O . GLU G 1 129 ? 28.976 -41.172 -56.303 1.00 30.52 129 GLU G O 1
ATOM 12807 N N . LYS G 1 130 ? 29.358 -39.049 -55.680 1.00 32.50 130 LYS G N 1
ATOM 12808 C CA . LYS G 1 130 ? 30.620 -39.004 -56.410 1.00 30.95 130 LYS G CA 1
ATOM 12809 C C . LYS G 1 130 ? 31.596 -40.060 -55.906 1.00 27.15 130 LYS G C 1
ATOM 12810 O O . LYS G 1 130 ? 32.254 -40.743 -56.705 1.00 27.35 130 LYS G O 1
ATOM 12816 N N . TYR G 1 131 ? 31.711 -40.206 -54.588 1.00 26.40 131 TYR G N 1
ATOM 12817 C CA . TYR G 1 131 ? 32.599 -41.204 -54.010 1.00 27.53 131 TYR G CA 1
ATOM 12818 C C . TYR G 1 131 ? 32.110 -41.587 -52.624 1.00 30.18 131 TYR G C 1
ATOM 12819 O O . TYR G 1 131 ? 31.698 -40.725 -51.840 1.00 29.15 131 TYR G O 1
ATOM 12828 N N . ILE G 1 132 ? 32.168 -42.887 -52.328 1.00 26.39 132 ILE G N 1
ATOM 12829 C CA . ILE G 1 132 ? 31.868 -43.419 -51.004 1.00 17.04 132 ILE G CA 1
ATOM 12830 C C . ILE G 1 132 ? 32.875 -44.518 -50.700 1.00 19.79 132 ILE G C 1
ATOM 12831 O O . ILE G 1 132 ? 33.593 -44.991 -51.582 1.00 27.35 132 ILE G O 1
ATOM 12836 N N . ILE G 1 133 ? 32.884 -44.955 -49.437 1.00 17.85 133 ILE G N 1
ATOM 12837 C CA . ILE G 1 133 ? 33.736 -46.042 -48.965 1.00 21.34 133 ILE G CA 1
ATOM 12838 C C . ILE G 1 133 ? 32.857 -47.029 -48.203 1.00 23.95 133 ILE G C 1
ATOM 12839 O O . ILE G 1 133 ? 32.036 -46.624 -47.372 1.00 25.50 133 ILE G O 1
ATOM 12844 N N . THR G 1 134 ? 33.008 -48.317 -48.495 1.00 17.14 134 THR G N 1
ATOM 12845 C CA . THR G 1 134 ? 32.370 -49.355 -47.698 1.00 22.86 134 THR G CA 1
ATOM 12846 C C . THR G 1 134 ? 33.434 -50.211 -47.041 1.00 22.76 134 THR G C 1
ATOM 12847 O O . THR G 1 134 ? 34.498 -50.460 -47.617 1.00 22.14 134 THR G O 1
ATOM 12851 N N . ARG G 1 135 ? 33.145 -50.627 -45.814 1.00 20.49 135 ARG G N 1
ATOM 12852 C CA . ARG G 1 135 ? 33.990 -51.543 -45.073 1.00 21.28 135 ARG G CA 1
ATOM 12853 C C . ARG G 1 135 ? 33.118 -52.708 -44.640 1.00 22.64 135 ARG G C 1
ATOM 12854 O O . ARG G 1 135 ? 32.159 -52.521 -43.888 1.00 21.95 135 ARG G O 1
ATOM 12862 N N . GLN G 1 136 ? 33.421 -53.895 -45.147 1.00 20.07 136 GLN G N 1
ATOM 12863 C CA . GLN G 1 136 ? 32.784 -55.120 -44.694 1.00 18.96 136 GLN G CA 1
ATOM 12864 C C . GLN G 1 136 ? 33.750 -55.797 -43.738 1.00 21.63 136 GLN G C 1
ATOM 12865 O O . GLN G 1 136 ? 34.926 -55.977 -44.074 1.00 21.31 136 GLN G O 1
ATOM 12871 N N . HIS G 1 137 ? 33.275 -56.131 -42.535 1.00 23.16 137 HIS G N 1
ATOM 12872 C CA . HIS G 1 137 ? 34.220 -56.543 -41.505 1.00 22.13 137 HIS G CA 1
ATOM 12873 C C . HIS G 1 137 ? 33.669 -57.597 -40.546 1.00 24.05 137 HIS G C 1
ATOM 12874 O O . HIS G 1 137 ? 34.447 -58.221 -39.819 1.00 23.19 137 HIS G O 1
ATOM 12881 N N . GLN G 1 138 ? 32.360 -57.836 -40.528 1.00 23.12 138 GLN G N 1
ATOM 12882 C CA . GLN G 1 138 ? 31.831 -58.931 -39.725 1.00 26.59 138 GLN G CA 1
ATOM 12883 C C . GLN G 1 138 ? 31.291 -60.042 -40.613 1.00 26.01 138 GLN G C 1
ATOM 12884 O O . GLN G 1 138 ? 30.861 -59.802 -41.744 1.00 24.18 138 GLN G O 1
ATOM 12890 N N . LYS G 1 139 ? 31.347 -61.267 -40.088 1.00 24.72 139 LYS G N 1
ATOM 12891 C CA . LYS G 1 139 ? 30.726 -62.412 -40.739 1.00 26.41 139 LYS G CA 1
ATOM 12892 C C . LYS G 1 139 ? 29.286 -62.083 -41.117 1.00 28.58 139 LYS G C 1
ATOM 12893 O O . LYS G 1 139 ? 28.512 -61.569 -40.301 1.00 21.20 139 LYS G O 1
ATOM 12899 N N . GLY G 1 140 ? 28.943 -62.349 -42.378 1.00 23.54 140 GLY G N 1
ATOM 12900 C CA . GLY G 1 140 ? 27.630 -62.039 -42.912 1.00 20.65 140 GLY G CA 1
ATOM 12901 C C . GLY G 1 140 ? 27.567 -60.759 -43.714 1.00 20.79 140 GLY G C 1
ATOM 12902 O O . GLY G 1 140 ? 26.562 -60.520 -44.401 1.00 21.17 140 GLY G O 1
ATOM 12903 N N . ASP G 1 141 ? 28.607 -59.937 -43.648 1.00 19.79 141 ASP G N 1
ATOM 12904 C CA . ASP G 1 141 ? 28.593 -58.644 -44.310 1.00 19.34 141 ASP G CA 1
ATOM 12905 C C . ASP G 1 141 ? 28.568 -58.824 -45.821 1.00 24.76 141 ASP G C 1
ATOM 12906 O O . ASP G 1 141 ? 29.224 -59.713 -46.372 1.00 20.57 141 ASP G O 1
ATOM 12911 N N . THR G 1 142 ? 27.794 -57.971 -46.482 1.00 25.21 142 THR G N 1
ATOM 12912 C CA . THR G 1 142 ? 27.513 -58.109 -47.899 1.00 20.49 142 THR G CA 1
ATOM 12913 C C . THR G 1 142 ? 27.003 -56.775 -48.415 1.00 20.44 142 THR G C 1
ATOM 12914 O O . THR G 1 142 ? 26.299 -56.050 -47.709 1.00 21.67 142 THR G O 1
ATOM 12918 N N . HIS G 1 143 ? 27.401 -56.438 -49.630 1.00 25.13 143 HIS G N 1
ATOM 12919 C CA . HIS G 1 143 ? 26.690 -55.430 -50.403 1.00 19.31 143 HIS G CA 1
ATOM 12920 C C . HIS G 1 143 ? 25.704 -56.213 -51.260 1.00 21.79 143 HIS G C 1
ATOM 12921 O O . HIS G 1 143 ? 26.077 -56.780 -52.291 1.00 22.98 143 HIS G O 1
ATOM 12928 N N . GLY G 1 144 ? 24.452 -56.278 -50.813 1.00 20.17 144 GLY G N 1
ATOM 12929 C CA . GLY G 1 144 ? 23.464 -57.134 -51.444 1.00 20.96 144 GLY G CA 1
ATOM 12930 C C . GLY G 1 144 ? 23.063 -56.677 -52.836 1.00 20.94 144 GLY G C 1
ATOM 12931 O O . GLY G 1 144 ? 23.412 -55.592 -53.304 1.00 19.69 144 GLY G O 1
ATOM 12932 N N . TRP G 1 145 ? 22.298 -57.549 -53.503 1.00 21.78 145 TRP G N 1
ATOM 12933 C CA . TRP G 1 145 ? 21.875 -57.328 -54.886 1.00 21.75 145 TRP G CA 1
ATOM 12934 C C . TRP G 1 145 ? 21.318 -55.925 -55.073 1.00 18.86 145 TRP G C 1
ATOM 12935 O O . TRP G 1 145 ? 20.426 -55.496 -54.339 1.00 18.42 145 TRP G O 1
ATOM 12946 N N . HIS G 1 146 ? 21.846 -55.209 -56.059 1.00 18.89 146 HIS G N 1
ATOM 12947 C CA . HIS G 1 146 ? 21.447 -53.823 -56.246 1.00 21.61 146 HIS G CA 1
ATOM 12948 C C . HIS G 1 146 ? 21.846 -53.355 -57.637 1.00 22.07 146 HIS G C 1
ATOM 12949 O O . HIS G 1 146 ? 22.580 -54.029 -58.366 1.00 20.49 146 HIS G O 1
ATOM 12956 N N . TRP G 1 147 ? 21.325 -52.189 -57.995 1.00 19.44 147 TRP G N 1
ATOM 12957 C CA . TRP G 1 147 ? 21.809 -51.391 -59.105 1.00 18.31 147 TRP G CA 1
ATOM 12958 C C . TRP G 1 147 ? 22.289 -50.055 -58.564 1.00 21.91 147 TRP G C 1
ATOM 12959 O O . TRP G 1 147 ? 22.050 -49.708 -57.406 1.00 25.01 147 TRP G O 1
ATOM 12970 N N . GLY G 1 148 ? 22.940 -49.286 -59.430 1.00 23.70 148 GLY G N 1
ATOM 12971 C CA . GLY G 1 148 ? 23.289 -47.920 -59.098 1.00 23.30 148 GLY G CA 1
ATOM 12972 C C . GLY G 1 148 ? 22.433 -46.906 -59.832 1.00 29.11 148 GLY G C 1
ATOM 12973 O O . GLY G 1 148 ? 21.835 -47.211 -60.871 1.00 24.27 148 GLY G O 1
ATOM 12974 N N . ASP G 1 149 ? 22.362 -45.689 -59.301 1.00 28.04 149 ASP G N 1
ATOM 12975 C CA . ASP G 1 149 ? 21.584 -44.651 -59.958 1.00 28.04 149 ASP G CA 1
ATOM 12976 C C . ASP G 1 149 ? 22.308 -44.036 -61.150 1.00 30.99 149 ASP G C 1
ATOM 12977 O O . ASP G 1 149 ? 21.669 -43.352 -61.953 1.00 29.30 149 ASP G O 1
ATOM 12982 N N . PHE G 1 150 ? 23.608 -44.269 -61.299 1.00 24.73 150 PHE G N 1
ATOM 12983 C CA . PHE G 1 150 ? 24.389 -43.647 -62.359 1.00 31.15 150 PHE G CA 1
ATOM 12984 C C . PHE G 1 150 ? 25.196 -44.718 -63.080 1.00 27.33 150 PHE G C 1
ATOM 12985 O O . PHE G 1 150 ? 25.190 -45.888 -62.694 1.00 28.35 150 PHE G O 1
ATOM 12993 N N . SER G 1 151 ? 25.903 -44.308 -64.136 1.00 29.26 151 SER G N 1
ATOM 12994 C CA . SER G 1 151 ? 26.274 -45.232 -65.204 1.00 25.88 151 SER G CA 1
ATOM 12995 C C . SER G 1 151 ? 27.633 -45.905 -65.028 1.00 24.19 151 SER G C 1
ATOM 12996 O O . SER G 1 151 ? 27.795 -47.066 -65.423 1.00 26.31 151 SER G O 1
ATOM 12999 N N . PHE G 1 152 ? 28.629 -45.210 -64.484 1.00 24.49 152 PHE G N 1
ATOM 13000 C CA . PHE G 1 152 ? 30.022 -45.650 -64.593 1.00 24.77 152 PHE G CA 1
ATOM 13001 C C . PHE G 1 152 ? 30.695 -45.666 -63.222 1.00 33.46 152 PHE G C 1
ATOM 13002 O O . PHE G 1 152 ? 31.169 -44.630 -62.745 1.00 32.43 152 PHE G O 1
ATOM 13010 N N . THR G 1 153 ? 30.778 -46.847 -62.612 1.00 24.80 153 THR G N 1
ATOM 13011 C CA . THR G 1 153 ? 31.375 -47.017 -61.295 1.00 25.46 153 THR G CA 1
ATOM 13012 C C . THR G 1 153 ? 32.738 -47.687 -61.422 1.00 23.05 153 THR G C 1
ATOM 13013 O O . THR G 1 153 ? 32.857 -48.732 -62.072 1.00 22.19 153 THR G O 1
ATOM 13017 N N . VAL G 1 154 ? 33.763 -47.093 -60.807 1.00 20.10 154 VAL G N 1
ATOM 13018 C CA . VAL G 1 154 ? 35.055 -47.754 -60.628 1.00 19.30 154 VAL G CA 1
ATOM 13019 C C . VAL G 1 154 ? 35.215 -48.100 -59.151 1.00 20.69 154 VAL G C 1
ATOM 13020 O O . VAL G 1 154 ? 35.066 -47.231 -58.284 1.00 20.67 154 VAL G O 1
ATOM 13024 N N . ILE G 1 155 ? 35.521 -49.365 -58.870 1.00 18.15 155 ILE G N 1
ATOM 13025 C CA . ILE G 1 155 ? 35.705 -49.869 -57.517 1.00 19.59 155 ILE G CA 1
ATOM 13026 C C . ILE G 1 155 ? 37.191 -50.128 -57.297 1.00 28.85 155 ILE G C 1
ATOM 13027 O O . ILE G 1 155 ? 37.853 -50.745 -58.142 1.00 20.47 155 ILE G O 1
ATOM 13032 N N . TRP G 1 156 ? 37.712 -49.645 -56.169 1.00 19.53 156 TRP G N 1
ATOM 13033 C CA . TRP G 1 156 ? 39.111 -49.799 -55.782 1.00 19.12 156 TRP G CA 1
ATOM 13034 C C . TRP G 1 156 ? 39.171 -50.787 -54.625 1.00 18.96 156 TRP G C 1
ATOM 13035 O O . TRP G 1 156 ? 38.553 -50.553 -53.586 1.00 22.43 156 TRP G O 1
ATOM 13046 N N . LEU G 1 157 ? 39.933 -51.866 -54.786 1.00 19.43 157 LEU G N 1
ATOM 13047 C CA . LEU G 1 157 ? 40.048 -52.872 -53.727 1.00 20.40 157 LEU G CA 1
ATOM 13048 C C . LEU G 1 157 ? 41.121 -52.421 -52.748 1.00 18.67 157 LEU G C 1
ATOM 13049 O O . LEU G 1 157 ? 42.288 -52.799 -52.860 1.00 23.96 157 LEU G O 1
ATOM 13054 N N . ILE G 1 158 ? 40.717 -51.617 -51.760 1.00 23.98 158 ILE G N 1
ATOM 13055 C CA . ILE G 1 158 ? 41.661 -51.125 -50.753 1.00 23.99 158 ILE G CA 1
ATOM 13056 C C . ILE G 1 158 ? 42.180 -52.272 -49.886 1.00 24.61 158 ILE G C 1
ATOM 13057 O O . ILE G 1 158 ? 43.378 -52.361 -49.595 1.00 23.89 158 ILE G O 1
ATOM 13062 N N . GLU G 1 159 ? 41.281 -53.147 -49.432 1.00 22.96 159 GLU G N 1
ATOM 13063 C CA . GLU G 1 159 ? 41.648 -54.317 -48.644 1.00 22.02 159 GLU G CA 1
ATOM 13064 C C . GLU G 1 159 ? 40.704 -55.448 -49.013 1.00 22.28 159 GLU G C 1
ATOM 13065 O O . GLU G 1 159 ? 39.514 -55.212 -49.232 1.00 22.56 159 GLU G O 1
ATOM 13071 N N . ALA G 1 160 ? 41.225 -56.675 -49.056 1.00 25.18 160 ALA G N 1
ATOM 13072 C CA . ALA G 1 160 ? 40.336 -57.806 -49.304 1.00 23.57 160 ALA G CA 1
ATOM 13073 C C . ALA G 1 160 ? 40.933 -59.078 -48.734 1.00 22.99 160 ALA G C 1
ATOM 13074 O O . ALA G 1 160 ? 42.150 -59.296 -48.853 1.00 27.33 160 ALA G O 1
ATOM 13076 N N . PRO G 1 161 ? 40.115 -59.931 -48.133 1.00 21.78 161 PRO G N 1
ATOM 13077 C CA . PRO G 1 161 ? 40.580 -61.260 -47.739 1.00 24.09 161 PRO G CA 1
ATOM 13078 C C . PRO G 1 161 ? 40.568 -62.200 -48.935 1.00 24.10 161 PRO G C 1
ATOM 13079 O O . PRO G 1 161 ? 40.005 -61.903 -49.992 1.00 24.31 161 PRO G O 1
ATOM 13083 N N . SER G 1 162 ? 41.220 -63.345 -48.750 1.00 25.50 162 SER G N 1
ATOM 13084 C CA . SER G 1 162 ? 41.164 -64.413 -49.738 1.00 28.83 162 SER G CA 1
ATOM 13085 C C . SER G 1 162 ? 39.714 -64.767 -50.037 1.00 27.06 162 SER G C 1
ATOM 13086 O O . SER G 1 162 ? 38.859 -64.727 -49.148 1.00 20.69 162 SER G O 1
ATOM 13089 N N . LEU G 1 163 ? 39.439 -65.110 -51.302 1.00 21.65 163 LEU G N 1
ATOM 13090 C CA . LEU G 1 163 ? 38.062 -65.316 -51.748 1.00 21.32 163 LEU G CA 1
ATOM 13091 C C . LEU G 1 163 ? 37.366 -66.460 -51.018 1.00 23.41 163 LEU G C 1
ATOM 13092 O O . LEU G 1 163 ? 36.134 -66.539 -51.062 1.00 23.78 163 LEU G O 1
ATOM 13097 N N . GLU G 1 164 ? 38.116 -67.336 -50.340 1.00 21.12 164 GLU G N 1
ATOM 13098 C CA . GLU G 1 164 ? 37.498 -68.382 -49.520 1.00 26.87 164 GLU G CA 1
ATOM 13099 C C . GLU G 1 164 ? 36.690 -67.814 -48.356 1.00 22.67 164 GLU G C 1
ATOM 13100 O O . GLU G 1 164 ? 35.902 -68.543 -47.741 1.00 24.22 164 GLU G O 1
ATOM 13106 N N . TYR G 1 165 ? 36.873 -66.541 -48.029 1.00 21.92 165 TYR G N 1
ATOM 13107 C CA . TYR G 1 165 ? 36.131 -65.903 -46.953 1.00 23.05 165 TYR G CA 1
ATOM 13108 C C . TYR G 1 165 ? 34.955 -65.088 -47.462 1.00 24.28 165 TYR G C 1
ATOM 13109 O O . TYR G 1 165 ? 34.309 -64.396 -46.671 1.00 21.33 165 TYR G O 1
ATOM 13118 N N . GLY G 1 166 ? 34.657 -65.156 -48.758 1.00 23.51 166 GLY G N 1
ATOM 13119 C CA . GLY G 1 166 ? 33.605 -64.341 -49.334 1.00 22.57 166 GLY G CA 1
ATOM 13120 C C . GLY G 1 166 ? 34.157 -63.132 -50.068 1.00 23.65 166 GLY G C 1
ATOM 13121 O O . GLY G 1 166 ? 35.365 -62.976 -50.280 1.00 22.39 166 GLY G O 1
ATOM 13122 N N . GLY G 1 167 ? 33.232 -62.262 -50.474 1.00 18.95 167 GLY G N 1
ATOM 13123 C CA . GLY G 1 167 ? 33.574 -61.007 -51.097 1.00 15.60 167 GLY G CA 1
ATOM 13124 C C . GLY G 1 167 ? 33.526 -61.017 -52.608 1.00 23.77 167 GLY G C 1
ATOM 13125 O O . GLY G 1 167 ? 33.645 -59.951 -53.220 1.00 22.37 167 GLY G O 1
ATOM 13126 N N . MET G 1 168 ? 33.344 -62.180 -53.223 1.00 19.16 168 MET G N 1
ATOM 13127 C CA . MET G 1 168 ? 33.316 -62.251 -54.679 1.00 20.01 168 MET G CA 1
ATOM 13128 C C . MET G 1 168 ? 32.206 -61.363 -55.238 1.00 20.66 168 MET G C 1
ATOM 13129 O O . MET G 1 168 ? 31.097 -61.305 -54.699 1.00 21.30 168 MET G O 1
ATOM 13134 N N . LEU G 1 169 ? 32.513 -60.655 -56.320 1.00 17.03 169 LEU G N 1
ATOM 13135 C CA . LEU G 1 169 ? 31.512 -59.864 -57.027 1.00 20.64 169 LEU G CA 1
ATOM 13136 C C . LEU G 1 169 ? 30.674 -60.750 -57.951 1.00 22.73 169 LEU G C 1
ATOM 13137 O O . LEU G 1 169 ? 31.207 -61.629 -58.628 1.00 21.21 169 LEU G O 1
ATOM 13142 N N . GLN G 1 170 ? 29.360 -60.506 -58.001 1.00 19.39 170 GLN G N 1
ATOM 13143 C CA . GLN G 1 170 ? 28.496 -61.208 -58.946 1.00 21.55 170 GLN G CA 1
ATOM 13144 C C . GLN G 1 170 ? 27.690 -60.205 -59.759 1.00 20.66 170 GLN G C 1
ATOM 13145 O O . GLN G 1 170 ? 27.254 -59.184 -59.223 1.00 18.82 170 GLN G O 1
ATOM 13151 N N . CYS G 1 171 ? 27.519 -60.484 -61.061 1.00 18.07 171 CYS G N 1
ATOM 13152 C CA . CYS G 1 171 ? 26.880 -59.543 -61.975 1.00 19.76 171 CYS G CA 1
ATOM 13153 C C . CYS G 1 171 ? 25.897 -60.236 -62.912 1.00 25.22 171 CYS G C 1
ATOM 13154 O O . CYS G 1 171 ? 26.096 -61.388 -63.303 1.00 19.37 171 CYS G O 1
ATOM 13157 N N . ILE G 1 172 ? 24.853 -59.496 -63.290 1.00 18.86 172 ILE G N 1
ATOM 13158 C CA . ILE G 1 172 ? 23.976 -59.828 -64.415 1.00 16.92 172 ILE G CA 1
ATOM 13159 C C . ILE G 1 172 ? 23.799 -58.563 -65.252 1.00 20.14 172 ILE G C 1
ATOM 13160 O O . ILE G 1 172 ? 23.085 -57.638 -64.837 1.00 21.29 172 ILE G O 1
ATOM 13165 N N . PRO G 1 173 ? 24.430 -58.468 -66.412 1.00 24.34 173 PRO G N 1
ATOM 13166 C CA . PRO G 1 173 ? 24.353 -57.236 -67.213 1.00 20.88 173 PRO G CA 1
ATOM 13167 C C . PRO G 1 173 ? 23.039 -57.128 -67.984 1.00 21.94 173 PRO G C 1
ATOM 13168 O O . PRO G 1 173 ? 22.246 -58.064 -68.058 1.00 19.35 173 PRO G O 1
ATOM 13172 N N . HIS G 1 174 ? 22.833 -55.944 -68.565 1.00 21.10 174 HIS G N 1
ATOM 13173 C CA . HIS G 1 174 ? 21.705 -55.644 -69.447 1.00 20.87 174 HIS G CA 1
ATOM 13174 C C . HIS G 1 174 ? 20.368 -55.879 -68.749 1.00 20.00 174 HIS G C 1
ATOM 13175 O O . HIS G 1 174 ? 19.453 -56.509 -69.280 1.00 21.16 174 HIS G O 1
ATOM 13182 N N . THR G 1 175 ? 20.266 -55.347 -67.542 1.00 18.54 175 THR G N 1
ATOM 13183 C CA . THR G 1 175 ? 19.030 -55.303 -66.783 1.00 22.32 175 THR G CA 1
ATOM 13184 C C . THR G 1 175 ? 18.715 -53.834 -66.492 1.00 23.12 175 THR G C 1
ATOM 13185 O O . THR G 1 175 ? 19.367 -52.926 -67.016 1.00 27.12 175 THR G O 1
ATOM 13189 N N . ASP G 1 176 ? 17.697 -53.596 -65.671 1.00 18.92 176 ASP G N 1
ATOM 13190 C CA . ASP G 1 176 ? 17.326 -52.236 -65.307 1.00 24.01 176 ASP G CA 1
ATOM 13191 C C . ASP G 1 176 ? 16.784 -52.230 -63.884 1.00 27.57 176 ASP G C 1
ATOM 13192 O O . ASP G 1 176 ? 16.314 -53.249 -63.373 1.00 21.22 176 ASP G O 1
ATOM 13197 N N . TRP G 1 177 ? 16.834 -51.055 -63.264 1.00 22.90 177 TRP G N 1
ATOM 13198 C CA . TRP G 1 177 ? 16.356 -50.848 -61.900 1.00 24.22 177 TRP G CA 1
ATOM 13199 C C . TRP G 1 177 ? 14.961 -50.240 -61.939 1.00 25.83 177 TRP G C 1
ATOM 13200 O O . TRP G 1 177 ? 14.800 -49.068 -62.292 1.00 23.18 177 TRP G O 1
ATOM 13211 N N . ASN G 1 178 ? 13.957 -51.029 -61.565 1.00 26.47 178 ASN G N 1
ATOM 13212 C CA . ASN G 1 178 ? 12.621 -50.521 -61.277 1.00 23.46 178 ASN G CA 1
ATOM 13213 C C . ASN G 1 178 ? 12.458 -50.506 -59.761 1.00 22.90 178 ASN G C 1
ATOM 13214 O O . ASN G 1 178 ? 12.286 -51.559 -59.141 1.00 26.23 178 ASN G O 1
ATOM 13219 N N . LYS G 1 179 ? 12.497 -49.313 -59.165 1.00 26.78 179 LYS G N 1
ATOM 13220 C CA . LYS G 1 179 ? 12.485 -49.227 -57.709 1.00 30.94 179 LYS G CA 1
ATOM 13221 C C . LYS G 1 179 ? 11.143 -49.620 -57.107 1.00 30.36 179 LYS G C 1
ATOM 13222 O O . LYS G 1 179 ? 11.098 -49.998 -55.933 1.00 26.69 179 LYS G O 1
ATOM 13228 N N . ASP G 1 180 ? 10.055 -49.558 -57.880 1.00 33.05 180 ASP G N 1
ATOM 13229 C CA . ASP G 1 180 ? 8.751 -49.999 -57.397 1.00 39.68 180 ASP G CA 1
ATOM 13230 C C . ASP G 1 180 ? 8.511 -51.486 -57.601 1.00 33.61 180 ASP G C 1
ATOM 13231 O O . ASP G 1 180 ? 7.690 -52.072 -56.889 1.00 33.20 180 ASP G O 1
ATOM 13236 N N . ASP G 1 181 ? 9.210 -52.113 -58.547 1.00 32.74 181 ASP G N 1
ATOM 13237 C CA . ASP G 1 181 ? 9.030 -53.534 -58.841 1.00 28.75 181 ASP G CA 1
ATOM 13238 C C . ASP G 1 181 ? 10.369 -54.107 -59.289 1.00 33.91 181 ASP G C 1
ATOM 13239 O O . ASP G 1 181 ? 10.578 -54.403 -60.473 1.00 32.60 181 ASP G O 1
ATOM 13244 N N . PRO G 1 182 ? 11.317 -54.266 -58.356 1.00 34.45 182 PRO G N 1
ATOM 13245 C CA . PRO G 1 182 ? 12.684 -54.628 -58.772 1.00 26.67 182 PRO G CA 1
ATOM 13246 C C . PRO G 1 182 ? 12.802 -56.026 -59.358 1.00 25.81 182 PRO G C 1
ATOM 13247 O O . PRO G 1 182 ? 13.629 -56.223 -60.257 1.00 27.86 182 PRO G O 1
ATOM 13251 N N . ARG G 1 183 ? 12.016 -56.995 -58.885 1.00 25.75 183 ARG G N 1
ATOM 13252 C CA . ARG G 1 183 ? 11.959 -58.334 -59.482 1.00 25.79 183 ARG G CA 1
ATOM 13253 C C . ARG G 1 183 ? 13.351 -58.954 -59.600 1.00 24.03 183 ARG G C 1
ATOM 13254 O O . ARG G 1 183 ? 13.747 -59.453 -60.655 1.00 22.54 183 ARG G O 1
ATOM 13262 N N . VAL G 1 184 ? 14.089 -58.925 -58.487 1.00 22.08 184 VAL G N 1
ATOM 13263 C CA . VAL G 1 184 ? 15.469 -59.412 -58.469 1.00 23.98 184 VAL G CA 1
ATOM 13264 C C . VAL G 1 184 ? 15.517 -60.912 -58.743 1.00 28.74 184 VAL G C 1
ATOM 13265 O O . VAL G 1 184 ? 16.330 -61.387 -59.545 1.00 24.21 184 VAL G O 1
ATOM 13269 N N . GLU G 1 185 ? 14.645 -61.684 -58.082 1.00 23.65 185 GLU G N 1
ATOM 13270 C CA . GLU G 1 185 ? 14.660 -63.131 -58.278 1.00 29.71 185 GLU G CA 1
ATOM 13271 C C . GLU G 1 185 ? 14.318 -63.514 -59.711 1.00 26.96 185 GLU G C 1
ATOM 13272 O O . GLU G 1 185 ? 14.809 -64.531 -60.213 1.00 24.66 185 GLU G O 1
ATOM 13278 N N . ASP G 1 186 ? 13.463 -62.738 -60.375 1.00 22.88 186 ASP G N 1
ATOM 13279 C CA . ASP G 1 186 ? 13.154 -63.040 -61.770 1.00 27.34 186 ASP G CA 1
ATOM 13280 C C . ASP G 1 186 ? 14.377 -62.831 -62.650 1.00 22.65 186 ASP G C 1
ATOM 13281 O O . ASP G 1 186 ? 14.634 -63.621 -63.568 1.00 23.85 186 ASP G O 1
ATOM 13286 N N . TYR G 1 187 ? 15.137 -61.764 -62.397 1.00 25.09 187 TYR G N 1
ATOM 13287 C CA . TYR G 1 187 ? 16.354 -61.541 -63.166 1.00 22.87 187 TYR G CA 1
ATOM 13288 C C . TYR G 1 187 ? 17.336 -62.688 -62.979 1.00 27.01 187 TYR G C 1
ATOM 13289 O O . TYR G 1 187 ? 17.919 -63.180 -63.955 1.00 21.64 187 TYR G O 1
ATOM 13298 N N . LEU G 1 188 ? 17.534 -63.131 -61.729 1.00 17.84 188 LEU G N 1
ATOM 13299 C CA . LEU G 1 188 ? 18.465 -64.229 -61.486 1.00 22.63 188 LEU G CA 1
ATOM 13300 C C . LEU G 1 188 ? 18.041 -65.466 -62.257 1.00 20.68 188 LEU G C 1
ATOM 13301 O O . LEU G 1 188 ? 18.887 -66.218 -62.748 1.00 23.23 188 LEU G O 1
ATOM 13306 N N . GLN G 1 189 ? 16.729 -65.691 -62.371 1.00 18.53 189 GLN G N 1
ATOM 13307 C CA . GLN G 1 189 ? 16.234 -66.876 -63.056 1.00 26.69 189 GLN G CA 1
ATOM 13308 C C . GLN G 1 189 ? 16.318 -66.747 -64.573 1.00 25.58 189 GLN G C 1
ATOM 13309 O O . GLN G 1 189 ? 16.508 -67.754 -65.262 1.00 27.45 189 GLN G O 1
ATOM 13315 N N . LYS G 1 190 ? 16.182 -65.541 -65.120 1.00 27.08 190 LYS G N 1
ATOM 13316 C CA . LYS G 1 190 ? 16.222 -65.427 -66.572 1.00 26.36 190 LYS G CA 1
ATOM 13317 C C . LYS G 1 190 ? 17.631 -65.351 -67.142 1.00 28.55 190 LYS G C 1
ATOM 13318 O O . LYS G 1 190 ? 17.790 -65.519 -68.356 1.00 30.48 190 LYS G O 1
ATOM 13324 N N . HIS G 1 191 ? 18.652 -65.116 -66.326 1.00 22.61 191 HIS G N 1
ATOM 13325 C CA . HIS G 1 191 ? 19.984 -64.904 -66.869 1.00 22.91 191 HIS G CA 1
ATOM 13326 C C . HIS G 1 191 ? 21.045 -65.576 -66.015 1.00 30.80 191 HIS G C 1
ATOM 13327 O O . HIS G 1 191 ? 20.875 -65.719 -64.796 1.00 25.08 191 HIS G O 1
ATOM 13334 N N . PRO G 1 192 ? 22.156 -65.978 -66.627 1.00 23.73 192 PRO G N 1
ATOM 13335 C CA . PRO G 1 192 ? 23.292 -66.480 -65.847 1.00 23.07 192 PRO G CA 1
ATOM 13336 C C . PRO G 1 192 ? 23.969 -65.370 -65.061 1.00 23.59 192 PRO G C 1
ATOM 13337 O O . PRO G 1 192 ? 24.005 -64.207 -65.477 1.00 23.28 192 PRO G O 1
ATOM 13341 N N . ILE G 1 193 ? 24.533 -65.760 -63.921 1.00 20.96 193 ILE G N 1
ATOM 13342 C CA . ILE G 1 193 ? 25.340 -64.888 -63.077 1.00 16.86 193 ILE G CA 1
ATOM 13343 C C . ILE G 1 193 ? 26.808 -65.119 -63.400 1.00 18.31 193 ILE G C 1
ATOM 13344 O O . ILE G 1 193 ? 27.272 -66.265 -63.414 1.00 20.33 193 ILE G O 1
ATOM 13349 N N . ARG G 1 194 ? 27.548 -64.037 -63.626 1.00 15.31 194 ARG G N 1
ATOM 13350 C CA . ARG G 1 194 ? 29.000 -64.097 -63.716 1.00 17.17 194 ARG G CA 1
ATOM 13351 C C . ARG G 1 194 ? 29.627 -63.640 -62.396 1.00 19.92 194 ARG G C 1
ATOM 13352 O O . ARG G 1 194 ? 29.228 -62.615 -61.829 1.00 20.65 194 ARG G O 1
ATOM 13360 N N . SER G 1 195 ? 30.604 -64.402 -61.910 1.00 19.68 195 SER G N 1
ATOM 13361 C CA . SER G 1 195 ? 31.287 -64.107 -60.660 1.00 21.15 195 SER G CA 1
ATOM 13362 C C . SER G 1 195 ? 32.723 -63.702 -60.954 1.00 24.00 195 SER G C 1
ATOM 13363 O O . SER G 1 195 ? 33.391 -64.322 -61.786 1.00 23.19 195 SER G O 1
ATOM 13366 N N . TYR G 1 196 ? 33.201 -62.672 -60.257 1.00 19.92 196 TYR G N 1
ATOM 13367 C CA . TYR G 1 196 ? 34.536 -62.135 -60.474 1.00 21.00 196 TYR G CA 1
ATOM 13368 C C . TYR G 1 196 ? 35.231 -61.946 -59.136 1.00 21.42 196 TYR G C 1
ATOM 13369 O O . TYR G 1 196 ? 34.699 -61.276 -58.245 1.00 22.53 196 TYR G O 1
ATOM 13378 N N . GLY G 1 197 ? 36.421 -62.518 -59.005 1.00 14.99 197 GLY G N 1
ATOM 13379 C CA . GLY G 1 197 ? 37.201 -62.372 -57.790 1.00 18.46 197 GLY G CA 1
ATOM 13380 C C . GLY G 1 197 ? 38.190 -61.226 -57.910 1.00 22.92 197 GLY G C 1
ATOM 13381 O O . GLY G 1 197 ? 38.682 -60.915 -58.994 1.00 25.81 197 GLY G O 1
ATOM 13382 N N . HIS G 1 198 ? 38.465 -60.583 -56.779 1.00 22.29 198 HIS G N 1
ATOM 13383 C CA . HIS G 1 198 ? 39.381 -59.451 -56.744 1.00 26.02 198 HIS G CA 1
ATOM 13384 C C . HIS G 1 198 ? 40.276 -59.546 -55.519 1.00 27.35 198 HIS G C 1
ATOM 13385 O O . HIS G 1 198 ? 39.898 -60.121 -54.497 1.00 22.17 198 HIS G O 1
ATOM 13392 N N . ALA G 1 199 ? 41.471 -58.976 -55.634 1.00 27.61 199 ALA G N 1
ATOM 13393 C CA . ALA G 1 199 ? 42.413 -58.916 -54.528 1.00 23.67 199 ALA G CA 1
ATOM 13394 C C . ALA G 1 199 ? 42.823 -57.469 -54.295 1.00 28.32 199 ALA G C 1
ATOM 13395 O O . ALA G 1 199 ? 42.626 -56.602 -55.154 1.00 21.03 199 ALA G O 1
ATOM 13397 N N . LYS G 1 200 ? 43.390 -57.222 -53.108 1.00 23.64 200 LYS G N 1
ATOM 13398 C CA . LYS G 1 200 ? 43.910 -55.900 -52.773 1.00 21.91 200 LYS G CA 1
ATOM 13399 C C . LYS G 1 200 ? 44.736 -55.338 -53.924 1.00 22.48 200 LYS G C 1
ATOM 13400 O O . LYS G 1 200 ? 45.584 -56.026 -54.496 1.00 21.32 200 LYS G O 1
ATOM 13406 N N . GLY G 1 201 ? 44.448 -54.095 -54.290 1.00 23.17 201 GLY G N 1
ATOM 13407 C CA . GLY G 1 201 ? 45.157 -53.436 -55.364 1.00 24.78 201 GLY G CA 1
ATOM 13408 C C . GLY G 1 201 ? 44.463 -53.464 -56.705 1.00 25.16 201 GLY G C 1
ATOM 13409 O O . GLY G 1 201 ? 44.906 -52.754 -57.618 1.00 23.10 201 GLY G O 1
ATOM 13410 N N . ASP G 1 202 ? 43.406 -54.268 -56.855 1.00 17.61 202 ASP G N 1
ATOM 13411 C CA . ASP G 1 202 ? 42.643 -54.335 -58.092 1.00 25.47 202 ASP G CA 1
ATOM 13412 C C . ASP G 1 202 ? 41.731 -53.123 -58.240 1.00 26.10 202 ASP G C 1
ATOM 13413 O O . ASP G 1 202 ? 41.285 -52.528 -57.256 1.00 20.23 202 ASP G O 1
ATOM 13418 N N . LEU G 1 203 ? 41.444 -52.777 -59.488 1.00 23.47 203 LEU G N 1
ATOM 13419 C CA . LEU G 1 203 ? 40.393 -51.831 -59.834 1.00 21.86 203 LEU G CA 1
ATOM 13420 C C . LEU G 1 203 ? 39.522 -52.448 -60.916 1.00 26.98 203 LEU G C 1
ATOM 13421 O O . LEU G 1 203 ? 40.010 -53.193 -61.773 1.00 22.34 203 LEU G O 1
ATOM 13426 N N . TYR G 1 204 ? 38.229 -52.126 -60.888 1.00 20.61 204 TYR G N 1
ATOM 13427 C CA . TYR G 1 204 ? 37.351 -52.628 -61.929 1.00 23.85 204 TYR G CA 1
ATOM 13428 C C . TYR G 1 204 ? 36.267 -51.604 -62.236 1.00 24.11 204 TYR G C 1
ATOM 13429 O O . TYR G 1 204 ? 35.899 -50.784 -61.389 1.00 20.26 204 TYR G O 1
ATOM 13438 N N . LEU G 1 205 ? 35.789 -51.645 -63.479 1.00 17.77 205 LEU G N 1
ATOM 13439 C CA . LEU G 1 205 ? 34.774 -50.733 -63.976 1.00 15.66 205 LEU G CA 1
ATOM 13440 C C . LEU G 1 205 ? 33.453 -51.475 -64.128 1.00 19.98 205 LEU G C 1
ATOM 13441 O O . LEU G 1 205 ? 33.418 -52.593 -64.650 1.00 22.82 205 LEU G O 1
ATOM 13446 N N . LEU G 1 206 ? 32.365 -50.844 -63.696 1.00 18.04 206 LEU G N 1
ATOM 13447 C CA . LEU G 1 206 ? 31.066 -51.503 -63.677 1.00 19.50 206 LEU G CA 1
ATOM 13448 C C . LEU G 1 206 ? 30.006 -50.564 -64.226 1.00 25.35 206 LEU G C 1
ATOM 13449 O O . LEU G 1 206 ? 29.928 -49.399 -63.818 1.00 19.98 206 LEU G O 1
ATOM 13454 N N . ARG G 1 207 ? 29.205 -51.071 -65.165 1.00 20.78 207 ARG G N 1
ATOM 13455 C CA . ARG G 1 207 ? 28.071 -50.330 -65.710 1.00 23.58 207 ARG G CA 1
ATOM 13456 C C . ARG G 1 207 ? 26.933 -50.468 -64.703 1.00 20.48 207 ARG G C 1
ATOM 13457 O O . ARG G 1 207 ? 26.075 -51.343 -64.812 1.00 23.19 207 ARG G O 1
ATOM 13465 N N . SER G 1 208 ? 26.926 -49.585 -63.702 1.00 21.48 208 SER G N 1
ATOM 13466 C CA . SER G 1 208 ? 26.154 -49.835 -62.490 1.00 24.12 208 SER G CA 1
ATOM 13467 C C . SER G 1 208 ? 24.644 -49.672 -62.674 1.00 23.67 208 SER G C 1
ATOM 13468 O O . SER G 1 208 ? 23.872 -50.248 -61.896 1.00 20.68 208 SER G O 1
ATOM 13471 N N . ASP G 1 209 ? 24.196 -48.914 -63.670 1.00 22.68 209 ASP G N 1
ATOM 13472 C CA . ASP G 1 209 ? 22.762 -48.704 -63.821 1.00 23.86 209 ASP G CA 1
ATOM 13473 C C . ASP G 1 209 ? 22.049 -49.864 -64.508 1.00 24.05 209 ASP G C 1
ATOM 13474 O O . ASP G 1 209 ? 20.835 -50.028 -64.313 1.00 23.61 209 ASP G O 1
ATOM 13479 N N . THR G 1 210 ? 22.760 -50.677 -65.290 1.00 22.67 210 THR G N 1
ATOM 13480 C CA . THR G 1 210 ? 22.149 -51.792 -66.007 1.00 23.56 210 THR G CA 1
ATOM 13481 C C . THR G 1 210 ? 22.736 -53.137 -65.608 1.00 18.56 210 THR G C 1
ATOM 13482 O O . THR G 1 210 ? 22.360 -54.165 -66.186 1.00 23.12 210 THR G O 1
ATOM 13486 N N . THR G 1 211 ? 23.626 -53.172 -64.629 1.00 22.71 211 THR G N 1
ATOM 13487 C CA . THR G 1 211 ? 24.223 -54.423 -64.177 1.00 20.62 211 THR G CA 1
ATOM 13488 C C . THR G 1 211 ? 23.755 -54.685 -62.751 1.00 23.04 211 THR G C 1
ATOM 13489 O O . THR G 1 211 ? 24.109 -53.946 -61.826 1.00 20.20 211 THR G O 1
ATOM 13493 N N . LEU G 1 212 ? 22.922 -55.711 -62.589 1.00 18.93 212 LEU G N 1
ATOM 13494 C CA . LEU G 1 212 ? 22.508 -56.150 -61.265 1.00 19.58 212 LEU G CA 1
ATOM 13495 C C . LEU G 1 212 ? 23.698 -56.827 -60.596 1.00 21.32 212 LEU G C 1
ATOM 13496 O O . LEU G 1 212 ? 24.322 -57.710 -61.192 1.00 17.51 212 LEU G O 1
ATOM 13501 N N . HIS G 1 213 ? 24.061 -56.391 -59.385 1.00 19.84 213 HIS G N 1
ATOM 13502 C CA . HIS G 1 213 ? 25.307 -56.897 -58.823 1.00 17.16 213 HIS G CA 1
ATOM 13503 C C . HIS G 1 213 ? 25.290 -56.906 -57.297 1.00 22.47 213 HIS G C 1
ATOM 13504 O O . HIS G 1 213 ? 24.483 -56.233 -56.651 1.00 20.90 213 HIS G O 1
ATOM 13511 N N . ARG G 1 214 ? 26.220 -57.681 -56.734 1.00 17.51 214 ARG G N 1
ATOM 13512 C CA . ARG G 1 214 ? 26.334 -57.861 -55.292 1.00 17.73 214 ARG G CA 1
ATOM 13513 C C . ARG G 1 214 ? 27.724 -58.402 -54.980 1.00 22.60 214 ARG G C 1
ATOM 13514 O O . ARG G 1 214 ? 28.501 -58.727 -55.881 1.00 19.42 214 ARG G O 1
ATOM 13522 N N . THR G 1 215 ? 28.025 -58.501 -53.684 1.00 22.37 215 THR G N 1
ATOM 13523 C CA . THR G 1 215 ? 29.196 -59.216 -53.197 1.00 18.16 215 THR G CA 1
ATOM 13524 C C . THR G 1 215 ? 28.732 -60.391 -52.342 1.00 21.34 215 THR G C 1
ATOM 13525 O O . THR G 1 215 ? 27.739 -60.289 -51.614 1.00 21.82 215 THR G O 1
ATOM 13529 N N . VAL G 1 216 ? 29.414 -61.517 -52.487 1.00 17.42 216 VAL G N 1
ATOM 13530 C CA . VAL G 1 216 ? 29.082 -62.728 -51.730 1.00 18.60 216 VAL G CA 1
ATOM 13531 C C . VAL G 1 216 ? 29.392 -62.485 -50.260 1.00 19.33 216 VAL G C 1
ATOM 13532 O O . VAL G 1 216 ? 30.488 -61.996 -49.942 1.00 20.18 216 VAL G O 1
ATOM 13536 N N . PRO G 1 217 ? 28.486 -62.821 -49.346 1.00 22.89 217 PRO G N 1
ATOM 13537 C CA . PRO G 1 217 ? 28.675 -62.454 -47.934 1.00 19.63 217 PRO G CA 1
ATOM 13538 C C . PRO G 1 217 ? 29.953 -63.037 -47.336 1.00 22.87 217 PRO G C 1
ATOM 13539 O O . PRO G 1 217 ? 30.351 -64.159 -47.647 1.00 24.25 217 PRO G O 1
ATOM 13543 N N . LEU G 1 218 ? 30.583 -62.271 -46.444 1.00 23.54 218 LEU G N 1
ATOM 13544 C CA . LEU G 1 218 ? 31.741 -62.785 -45.721 1.00 20.95 218 LEU G CA 1
ATOM 13545 C C . LEU G 1 218 ? 31.322 -63.947 -44.827 1.00 23.84 218 LEU G C 1
ATOM 13546 O O . LEU G 1 218 ? 30.231 -63.951 -44.252 1.00 22.77 218 LEU G O 1
ATOM 13551 N N . ASN G 1 219 ? 32.170 -64.968 -44.749 1.00 22.23 219 ASN G N 1
ATOM 13552 C CA . ASN G 1 219 ? 31.864 -66.117 -43.909 1.00 25.50 219 ASN G CA 1
ATOM 13553 C C . ASN G 1 219 ? 32.803 -66.206 -42.712 1.00 24.19 219 ASN G C 1
ATOM 13554 O O . ASN G 1 219 ? 32.850 -67.242 -42.041 1.00 23.19 219 ASN G O 1
ATOM 13559 N N . ALA G 1 220 ? 33.558 -65.141 -42.452 1.00 22.54 220 ALA G N 1
ATOM 13560 C CA . ALA G 1 220 ? 34.344 -64.962 -41.246 1.00 29.47 220 ALA G CA 1
ATOM 13561 C C . ALA G 1 220 ? 34.432 -63.463 -41.015 1.00 30.30 220 ALA G C 1
ATOM 13562 O O . ALA G 1 220 ? 34.074 -62.665 -41.887 1.00 23.36 220 ALA G O 1
ATOM 13564 N N . ASP G 1 221 ? 34.907 -63.082 -39.825 1.00 24.60 221 ASP G N 1
ATOM 13565 C CA . ASP G 1 221 ? 35.135 -61.676 -39.495 1.00 26.70 221 ASP G CA 1
ATOM 13566 C C . ASP G 1 221 ? 36.472 -61.243 -40.100 1.00 31.47 221 ASP G C 1
ATOM 13567 O O . ASP G 1 221 ? 37.492 -61.115 -39.419 1.00 29.13 221 ASP G O 1
ATOM 13572 N N . ARG G 1 222 ? 36.472 -61.024 -41.413 1.00 32.63 222 ARG G N 1
ATOM 13573 C CA . ARG G 1 222 ? 37.631 -60.477 -42.106 1.00 27.04 222 ARG G CA 1
ATOM 13574 C C . ARG G 1 222 ? 37.243 -59.165 -42.766 1.00 27.56 222 ARG G C 1
ATOM 13575 O O . ARG G 1 222 ? 36.060 -58.857 -42.918 1.00 32.37 222 ARG G O 1
ATOM 13583 N N . THR G 1 223 ? 38.243 -58.384 -43.164 1.00 21.43 223 THR G N 1
ATOM 13584 C CA . THR G 1 223 ? 38.009 -57.009 -43.583 1.00 22.90 223 THR G CA 1
ATOM 13585 C C . THR G 1 223 ? 38.163 -56.859 -45.092 1.00 28.66 223 THR G C 1
ATOM 13586 O O . THR G 1 223 ? 39.179 -57.262 -45.669 1.00 22.79 223 THR G O 1
ATOM 13590 N N . ARG G 1 224 ? 37.148 -56.269 -45.717 1.00 20.05 224 ARG G N 1
ATOM 13591 C CA . ARG G 1 224 ? 37.149 -55.949 -47.140 1.00 22.22 224 ARG G CA 1
ATOM 13592 C C . ARG G 1 224 ? 36.708 -54.502 -47.287 1.00 21.71 224 ARG G C 1
ATOM 13593 O O . ARG G 1 224 ? 35.578 -54.162 -46.922 1.00 26.80 224 ARG G O 1
ATOM 13601 N N . ILE G 1 225 ? 37.589 -53.650 -47.814 1.00 21.66 225 ILE G N 1
ATOM 13602 C CA . ILE G 1 225 ? 37.331 -52.219 -47.935 1.00 21.32 225 ILE G CA 1
ATOM 13603 C C . ILE G 1 225 ? 37.434 -51.823 -49.400 1.00 22.08 225 ILE G C 1
ATOM 13604 O O . ILE G 1 225 ? 38.434 -52.127 -50.057 1.00 21.63 225 ILE G O 1
ATOM 13609 N N . ILE G 1 226 ? 36.422 -51.124 -49.904 1.00 17.40 226 ILE G N 1
ATOM 13610 C CA . ILE G 1 226 ? 36.478 -50.607 -51.260 1.00 21.95 226 ILE G CA 1
ATOM 13611 C C . ILE G 1 226 ? 36.225 -49.109 -51.239 1.00 24.49 226 ILE G C 1
ATOM 13612 O O . ILE G 1 226 ? 35.552 -48.578 -50.350 1.00 23.15 226 ILE G O 1
ATOM 13617 N N . LEU G 1 227 ? 36.823 -48.432 -52.212 1.00 24.11 227 LEU G N 1
ATOM 13618 C CA . LEU G 1 227 ? 36.442 -47.089 -52.606 1.00 21.71 227 LEU G CA 1
ATOM 13619 C C . LEU G 1 227 ? 35.625 -47.188 -53.885 1.00 27.74 227 LEU G C 1
ATOM 13620 O O . LEU G 1 227 ? 35.980 -47.939 -54.798 1.00 21.27 227 LEU G O 1
ATOM 13625 N N . ASN G 1 228 ? 34.528 -46.444 -53.931 1.00 20.55 228 ASN G N 1
ATOM 13626 C CA . ASN G 1 228 ? 33.615 -46.399 -55.065 1.00 27.26 228 ASN G CA 1
ATOM 13627 C C . ASN G 1 228 ? 33.653 -44.974 -55.604 1.00 29.14 228 ASN G C 1
ATOM 13628 O O . ASN G 1 228 ? 33.165 -44.048 -54.948 1.00 29.37 228 ASN G O 1
ATOM 13633 N N . THR G 1 229 ? 34.244 -44.789 -56.780 1.00 29.12 229 THR G N 1
ATOM 13634 C CA . THR G 1 229 ? 34.197 -43.513 -57.485 1.00 27.06 229 THR G CA 1
ATOM 13635 C C . THR G 1 229 ? 33.216 -43.668 -58.638 1.00 28.84 229 THR G C 1
ATOM 13636 O O . THR G 1 229 ? 33.451 -44.458 -59.557 1.00 24.32 229 THR G O 1
ATOM 13640 N N . CYS G 1 230 ? 32.117 -42.925 -58.584 1.00 24.82 230 CYS G N 1
ATOM 13641 C CA . CYS G 1 230 ? 30.985 -43.130 -59.474 1.00 26.48 230 CYS G CA 1
ATOM 13642 C C . CYS G 1 230 ? 30.828 -41.934 -60.406 1.00 28.44 230 CYS G C 1
ATOM 13643 O O . CYS G 1 230 ? 30.549 -40.817 -59.954 1.00 28.73 230 CYS G O 1
ATOM 13646 N N . TRP G 1 231 ? 31.005 -42.170 -61.694 1.00 30.94 231 TRP G N 1
ATOM 13647 C CA . TRP G 1 231 ? 30.830 -41.165 -62.729 1.00 27.11 231 TRP G CA 1
ATOM 13648 C C . TRP G 1 231 ? 29.524 -41.428 -63.475 1.00 31.55 231 TRP G C 1
ATOM 13649 O O . TRP G 1 231 ? 28.832 -42.421 -63.233 1.00 24.14 231 TRP G O 1
ATOM 13660 N N . ALA G 1 232 ? 29.197 -40.532 -64.404 1.00 30.20 232 ALA G N 1
ATOM 13661 C CA . ALA G 1 232 ? 27.869 -40.494 -64.994 1.00 21.78 232 ALA G CA 1
ATOM 13662 C C . ALA G 1 232 ? 27.972 -40.153 -66.473 1.00 34.39 232 ALA G C 1
ATOM 13663 O O . ALA G 1 232 ? 28.986 -39.631 -66.945 1.00 36.08 232 ALA G O 1
ATOM 13665 N N . SER G 1 233 ? 26.898 -40.450 -67.199 1.00 32.13 233 SER G N 1
ATOM 13666 C CA . SER G 1 233 ? 26.806 -40.176 -68.624 1.00 31.65 233 SER G CA 1
ATOM 13667 C C . SER G 1 233 ? 26.166 -38.811 -68.863 1.00 31.58 233 SER G C 1
ATOM 13668 O O . SER G 1 233 ? 25.726 -38.127 -67.934 1.00 33.23 233 SER G O 1
ATOM 13671 N N . ARG G 1 234 ? 26.100 -38.419 -70.136 1.00 35.05 234 ARG G N 1
ATOM 13672 C CA . ARG G 1 234 ? 25.374 -37.208 -70.508 1.00 34.89 234 ARG G CA 1
ATOM 13673 C C . ARG G 1 234 ? 23.904 -37.317 -70.128 1.00 33.06 234 ARG G C 1
ATOM 13674 O O . ARG G 1 234 ? 23.346 -36.419 -69.489 1.00 41.15 234 ARG G O 1
ATOM 13682 N N . ALA G 1 235 ? 23.259 -38.423 -70.513 1.00 32.38 235 ALA G N 1
ATOM 13683 C CA . ALA G 1 235 ? 21.854 -38.619 -70.186 1.00 35.27 235 ALA G CA 1
ATOM 13684 C C . ALA G 1 235 ? 21.614 -38.611 -68.683 1.00 38.01 235 ALA G C 1
ATOM 13685 O O . ALA G 1 235 ? 20.519 -38.252 -68.236 1.00 41.08 235 ALA G O 1
ATOM 13687 N N . ASP G 1 236 ? 22.618 -38.997 -67.886 1.00 32.97 236 ASP G N 1
ATOM 13688 C CA . ASP G 1 236 ? 22.450 -38.962 -66.437 1.00 35.33 236 ASP G CA 1
ATOM 13689 C C . ASP G 1 236 ? 22.280 -37.540 -65.930 1.00 33.61 236 ASP G C 1
ATOM 13690 O O . ASP G 1 236 ? 21.625 -37.327 -64.904 1.00 36.99 236 ASP G O 1
ATOM 13695 N N . GLN G 1 237 ? 22.861 -36.559 -66.628 1.00 38.04 237 GLN G N 1
ATOM 13696 C CA . GLN G 1 237 ? 22.799 -35.173 -66.171 1.00 42.80 237 GLN G CA 1
ATOM 13697 C C . GLN G 1 237 ? 21.376 -34.624 -66.150 1.00 46.16 237 GLN G C 1
ATOM 13698 O O . GLN G 1 237 ? 21.106 -33.663 -65.423 1.00 45.09 237 GLN G O 1
ATOM 13704 N N . GLN G 1 238 ? 20.464 -35.215 -66.922 1.00 43.88 238 GLN G N 1
ATOM 13705 C CA . GLN G 1 238 ? 19.121 -34.677 -67.088 1.00 53.21 238 GLN G CA 1
ATOM 13706 C C . GLN G 1 238 ? 18.048 -35.454 -66.347 1.00 56.07 238 GLN G C 1
ATOM 13707 O O . GLN G 1 238 ? 17.002 -34.879 -66.030 1.00 55.99 238 GLN G O 1
ATOM 13713 N N . LYS G 1 239 ? 18.274 -36.733 -66.071 1.00 57.62 239 LYS G N 1
ATOM 13714 C CA . LYS G 1 239 ? 17.209 -37.581 -65.563 1.00 52.84 239 LYS G CA 1
ATOM 13715 C C . LYS G 1 239 ? 16.880 -37.240 -64.116 1.00 50.98 239 LYS G C 1
ATOM 13716 O O . LYS G 1 239 ? 17.730 -36.778 -63.347 1.00 48.60 239 LYS G O 1
ATOM 13722 N N . ALA G 1 240 ? 15.620 -37.458 -63.755 1.00 49.31 240 ALA G N 1
ATOM 13723 C CA . ALA G 1 240 ? 15.200 -37.321 -62.371 1.00 47.86 240 ALA G CA 1
ATOM 13724 C C . ALA G 1 240 ? 15.591 -38.578 -61.606 1.00 48.56 240 ALA G C 1
ATOM 13725 O O . ALA G 1 240 ? 15.276 -39.695 -62.029 1.00 46.78 240 ALA G O 1
ATOM 13727 N N . THR G 1 241 ? 16.291 -38.395 -60.488 1.00 42.82 241 THR G N 1
ATOM 13728 C CA . THR G 1 241 ? 16.804 -39.500 -59.688 1.00 45.42 241 THR G CA 1
ATOM 13729 C C . THR G 1 241 ? 16.363 -39.311 -58.243 1.00 40.22 241 THR G C 1
ATOM 13730 O O . THR G 1 241 ? 16.450 -38.203 -57.709 1.00 37.71 241 THR G O 1
ATOM 13734 N N . THR G 1 242 ? 15.859 -40.379 -57.629 1.00 38.79 242 THR G N 1
ATOM 13735 C CA . THR G 1 242 ? 15.648 -40.434 -56.190 1.00 36.57 242 THR G CA 1
ATOM 13736 C C . THR G 1 242 ? 16.837 -41.129 -55.536 1.00 36.05 242 THR G C 1
ATOM 13737 O O . THR G 1 242 ? 17.497 -41.971 -56.151 1.00 38.74 242 THR G O 1
ATOM 13741 N N . HIS G 1 243 ? 17.096 -40.783 -54.276 1.00 32.86 243 HIS G N 1
ATOM 13742 C CA . HIS G 1 243 ? 18.344 -41.138 -53.606 1.00 33.78 243 HIS G CA 1
ATOM 13743 C C . HIS G 1 243 ? 18.115 -41.930 -52.322 1.00 29.27 243 HIS G C 1
ATOM 13744 O O . HIS G 1 243 ? 18.946 -41.900 -51.415 1.00 34.15 243 HIS G O 1
ATOM 13751 N N . GLU G 1 244 ? 17.009 -42.675 -52.252 1.00 33.23 244 GLU G N 1
ATOM 13752 C CA . GLU G 1 244 ? 16.631 -43.357 -51.017 1.00 30.88 244 GLU G CA 1
ATOM 13753 C C . GLU G 1 244 ? 17.695 -44.352 -50.554 1.00 31.77 244 GLU G C 1
ATOM 13754 O O . GLU G 1 244 ? 18.028 -44.389 -49.364 1.00 33.42 244 GLU G O 1
ATOM 13760 N N . THR G 1 245 ? 18.244 -45.172 -51.464 1.00 26.60 245 THR G N 1
ATOM 13761 C CA . THR G 1 245 ? 19.265 -46.128 -51.021 1.00 28.82 245 THR G CA 1
ATOM 13762 C C . THR G 1 245 ? 20.534 -45.405 -50.593 1.00 27.53 245 THR G C 1
ATOM 13763 O O . THR G 1 245 ? 21.202 -45.811 -49.631 1.00 28.36 245 THR G O 1
ATOM 13767 N N . MET G 1 246 ? 20.870 -44.324 -51.288 1.00 24.81 246 MET G N 1
ATOM 13768 C CA . MET G 1 246 ? 22.057 -43.556 -50.940 1.00 28.11 246 MET G CA 1
ATOM 13769 C C . MET G 1 246 ? 21.892 -42.926 -49.558 1.00 34.23 246 MET G C 1
ATOM 13770 O O . MET G 1 246 ? 22.809 -42.975 -48.724 1.00 27.14 246 MET G O 1
ATOM 13775 N N . ASN G 1 247 ? 20.707 -42.351 -49.291 1.00 29.15 247 ASN G N 1
ATOM 13776 C CA . ASN G 1 247 ? 20.448 -41.690 -48.011 1.00 25.13 247 ASN G CA 1
ATOM 13777 C C . ASN G 1 247 ? 20.423 -42.678 -46.855 1.00 33.97 247 ASN G C 1
ATOM 13778 O O . ASN G 1 247 ? 20.729 -42.306 -45.718 1.00 31.42 247 ASN G O 1
ATOM 13783 N N . ALA G 1 248 ? 20.032 -43.928 -47.111 1.00 28.86 248 ALA G N 1
ATOM 13784 C CA . ALA G 1 248 ? 19.969 -44.910 -46.034 1.00 30.71 248 ALA G CA 1
ATOM 13785 C C . ALA G 1 248 ? 21.345 -45.441 -45.660 1.00 29.67 248 ALA G C 1
ATOM 13786 O O . ALA G 1 248 ? 21.587 -45.752 -44.488 1.00 25.58 248 ALA G O 1
ATOM 13788 N N . MET G 1 249 ? 22.259 -45.534 -46.622 1.00 24.14 249 MET G N 1
ATOM 13789 C CA . MET G 1 249 ? 23.518 -46.227 -46.382 1.00 25.37 249 MET G CA 1
ATOM 13790 C C . MET G 1 249 ? 24.641 -45.314 -45.915 1.00 25.55 249 MET G C 1
ATOM 13791 O O . MET G 1 249 ? 25.595 -45.806 -45.296 1.00 30.10 249 MET G O 1
ATOM 13796 N N . PHE G 1 250 ? 24.567 -44.009 -46.188 1.00 24.33 250 PHE G N 1
ATOM 13797 C CA . PHE G 1 250 ? 25.700 -43.125 -45.949 1.00 34.08 250 PHE G CA 1
ATOM 13798 C C . PHE G 1 250 ? 25.299 -41.903 -45.137 1.00 43.42 250 PHE G C 1
ATOM 13799 O O . PHE G 1 250 ? 24.147 -41.457 -45.165 1.00 36.13 250 PHE G O 1
ATOM 13807 N N . ASP G 1 251 ? 26.281 -41.371 -44.413 1.00 39.43 251 ASP G N 1
ATOM 13808 C CA . ASP G 1 251 ? 26.111 -40.168 -43.613 1.00 45.54 251 ASP G CA 1
ATOM 13809 C C . ASP G 1 251 ? 26.662 -38.956 -44.361 1.00 45.26 251 ASP G C 1
ATOM 13810 O O . ASP G 1 251 ? 25.945 -37.984 -44.601 1.00 49.54 251 ASP G O 1
ATOM 13815 N N . SER H 1 5 ? 25.440 21.328 -14.051 1.00 56.46 5 SER H N 1
ATOM 13816 C CA . SER H 1 5 ? 26.102 21.316 -15.353 1.00 59.52 5 SER H CA 1
ATOM 13817 C C . SER H 1 5 ? 25.187 21.864 -16.447 1.00 59.21 5 SER H C 1
ATOM 13818 O O . SER H 1 5 ? 25.570 22.752 -17.209 1.00 48.81 5 SER H O 1
ATOM 13821 N N . ILE H 1 6 ? 23.976 21.321 -16.524 1.00 53.95 6 ILE H N 1
ATOM 13822 C CA . ILE H 1 6 ? 22.965 21.776 -17.469 1.00 43.42 6 ILE H CA 1
ATOM 13823 C C . ILE H 1 6 ? 21.979 22.646 -16.705 1.00 41.20 6 ILE H C 1
ATOM 13824 O O . ILE H 1 6 ? 21.303 22.172 -15.784 1.00 45.86 6 ILE H O 1
ATOM 13829 N N . THR H 1 7 ? 21.915 23.925 -17.063 1.00 41.29 7 THR H N 1
ATOM 13830 C CA . THR H 1 7 ? 21.099 24.902 -16.357 1.00 44.40 7 THR H CA 1
ATOM 13831 C C . THR H 1 7 ? 20.105 25.550 -17.313 1.00 36.48 7 THR H C 1
ATOM 13832 O O . THR H 1 7 ? 20.167 25.378 -18.534 1.00 38.29 7 THR H O 1
ATOM 13836 N N . ALA H 1 8 ? 19.185 26.325 -16.735 1.00 38.43 8 ALA H N 1
ATOM 13837 C CA . ALA H 1 8 ? 18.225 27.058 -17.551 1.00 37.68 8 ALA H CA 1
ATOM 13838 C C . ALA H 1 8 ? 18.909 28.084 -18.445 1.00 42.89 8 ALA H C 1
ATOM 13839 O O . ALA H 1 8 ? 18.399 28.404 -19.526 1.00 36.94 8 ALA H O 1
ATOM 13841 N N . ALA H 1 9 ? 20.058 28.613 -18.020 1.00 44.40 9 ALA H N 1
ATOM 13842 C CA . ALA H 1 9 ? 20.735 29.639 -18.803 1.00 46.51 9 ALA H CA 1
ATOM 13843 C C . ALA H 1 9 ? 21.565 29.073 -19.947 1.00 38.87 9 ALA H C 1
ATOM 13844 O O . ALA H 1 9 ? 22.018 29.849 -20.796 1.00 45.76 9 ALA H O 1
ATOM 13846 N N . ASN H 1 10 ? 21.770 27.753 -20.004 1.00 41.08 10 ASN H N 1
ATOM 13847 C CA . ASN H 1 10 ? 22.546 27.155 -21.086 1.00 44.59 10 ASN H CA 1
ATOM 13848 C C . ASN H 1 10 ? 21.901 25.940 -21.749 1.00 44.92 10 ASN H C 1
ATOM 13849 O O . ASN H 1 10 ? 22.535 25.331 -22.618 1.00 39.43 10 ASN H O 1
ATOM 13854 N N . VAL H 1 11 ? 20.684 25.551 -21.357 1.00 40.42 11 VAL H N 1
ATOM 13855 C CA . VAL H 1 11 ? 20.101 24.335 -21.917 1.00 39.70 11 VAL H CA 1
ATOM 13856 C C . VAL H 1 11 ? 19.635 24.535 -23.355 1.00 35.09 11 VAL H C 1
ATOM 13857 O O . VAL H 1 11 ? 19.582 23.566 -24.122 1.00 39.18 11 VAL H O 1
ATOM 13861 N N . GLU H 1 12 ? 19.326 25.770 -23.752 1.00 36.84 12 GLU H N 1
ATOM 13862 C CA . GLU H 1 12 ? 18.779 25.990 -25.086 1.00 42.41 12 GLU H CA 1
ATOM 13863 C C . GLU H 1 12 ? 19.793 25.664 -26.174 1.00 44.74 12 GLU H C 1
ATOM 13864 O O . GLU H 1 12 ? 19.432 25.084 -27.205 1.00 43.38 12 GLU H O 1
ATOM 13870 N N . GLU H 1 13 ? 21.061 26.038 -25.975 1.00 42.44 13 GLU H N 1
ATOM 13871 C CA . GLU H 1 13 ? 22.074 25.730 -26.980 1.00 37.09 13 GLU H CA 1
ATOM 13872 C C . GLU H 1 13 ? 22.235 24.225 -27.141 1.00 35.66 13 GLU H C 1
ATOM 13873 O O . GLU H 1 13 ? 22.461 23.732 -28.252 1.00 36.69 13 GLU H O 1
ATOM 13875 N N . LEU H 1 14 ? 22.106 23.477 -26.041 1.00 31.06 14 LEU H N 1
ATOM 13876 C CA . LEU H 1 14 ? 22.176 22.023 -26.118 1.00 31.81 14 LEU H CA 1
ATOM 13877 C C . LEU H 1 14 ? 20.967 21.440 -26.845 1.00 34.78 14 LEU H C 1
ATOM 13878 O O . LEU H 1 14 ? 21.080 20.394 -27.492 1.00 36.17 14 LEU H O 1
ATOM 13883 N N . ILE H 1 15 ? 19.810 22.095 -26.753 1.00 38.49 15 ILE H N 1
ATOM 13884 C CA . ILE H 1 15 ? 18.640 21.631 -27.494 1.00 34.42 15 ILE H CA 1
ATOM 13885 C C . ILE H 1 15 ? 18.790 21.950 -28.979 1.00 31.81 15 ILE H C 1
ATOM 13886 O O . ILE H 1 15 ? 18.587 21.086 -29.840 1.00 35.96 15 ILE H O 1
ATOM 13891 N N . ALA H 1 16 ? 19.163 23.189 -29.301 1.00 27.42 16 ALA H N 1
ATOM 13892 C CA . ALA H 1 16 ? 19.341 23.560 -30.705 1.00 32.65 16 ALA H CA 1
ATOM 13893 C C . ALA H 1 16 ? 20.428 22.725 -31.377 1.00 39.66 16 ALA H C 1
ATOM 13894 O O . ALA H 1 16 ? 20.297 22.351 -32.549 1.00 38.80 16 ALA H O 1
ATOM 13896 N N . LYS H 1 17 ? 21.503 22.411 -30.654 1.00 37.97 17 LYS H N 1
ATOM 13897 C CA . LYS H 1 17 ? 22.603 21.671 -31.266 1.00 40.22 17 LYS H CA 1
ATOM 13898 C C . LYS H 1 17 ? 22.195 20.236 -31.577 1.00 38.95 17 LYS H C 1
ATOM 13899 O O . LYS H 1 17 ? 22.440 19.737 -32.680 1.00 41.02 17 LYS H O 1
ATOM 13905 N N . ASN H 1 18 ? 21.583 19.552 -30.608 1.00 35.34 18 ASN H N 1
ATOM 13906 C CA . ASN H 1 18 ? 21.159 18.172 -30.824 1.00 35.86 18 ASN H CA 1
ATOM 13907 C C . ASN H 1 18 ? 20.116 18.079 -31.936 1.00 36.78 18 ASN H C 1
ATOM 13908 O O . ASN H 1 18 ? 20.121 17.122 -32.719 1.00 38.29 18 ASN H O 1
ATOM 13913 N N . ILE H 1 19 ? 19.223 19.067 -32.029 1.00 34.05 19 ILE H N 1
ATOM 13914 C CA . ILE H 1 19 ? 18.227 19.062 -33.100 1.00 37.27 19 ILE H CA 1
ATOM 13915 C C . ILE H 1 19 ? 18.907 19.180 -34.459 1.00 39.51 19 ILE H C 1
ATOM 13916 O O . ILE H 1 19 ? 18.553 18.470 -35.407 1.00 37.20 19 ILE H O 1
ATOM 13921 N N . ALA H 1 20 ? 19.911 20.060 -34.564 1.00 41.54 20 ALA H N 1
ATOM 13922 C CA . ALA H 1 20 ? 20.653 20.226 -35.812 1.00 43.98 20 ALA H CA 1
ATOM 13923 C C . ALA H 1 20 ? 21.407 18.961 -36.210 1.00 37.11 20 ALA H C 1
ATOM 13924 O O . ALA H 1 20 ? 21.642 18.731 -37.402 1.00 49.57 20 ALA H O 1
ATOM 13926 N N . GLU H 1 21 ? 21.790 18.129 -35.242 1.00 44.25 21 GLU H N 1
ATOM 13927 C CA . GLU H 1 21 ? 22.544 16.908 -35.517 1.00 35.11 21 GLU H CA 1
ATOM 13928 C C . GLU H 1 21 ? 21.679 15.656 -35.577 1.00 45.86 21 GLU H C 1
ATOM 13929 O O . GLU H 1 21 ? 22.017 14.714 -36.303 1.00 42.25 21 GLU H O 1
ATOM 13931 N N . ARG H 1 22 ? 20.576 15.612 -34.832 1.00 41.30 22 ARG H N 1
ATOM 13932 C CA . ARG H 1 22 ? 19.751 14.412 -34.828 1.00 38.52 22 ARG H CA 1
ATOM 13933 C C . ARG H 1 22 ? 18.776 14.385 -36.004 1.00 37.91 22 ARG H C 1
ATOM 13934 O O . ARG H 1 22 ? 18.507 13.311 -36.554 1.00 36.98 22 ARG H O 1
ATOM 13942 N N . PHE H 1 23 ? 18.281 15.545 -36.430 1.00 30.52 23 PHE H N 1
ATOM 13943 C CA . PHE H 1 23 ? 17.262 15.612 -37.471 1.00 38.69 23 PHE H CA 1
ATOM 13944 C C . PHE H 1 23 ? 17.775 16.348 -38.699 1.00 41.31 23 PHE H C 1
ATOM 13945 O O . PHE H 1 23 ? 17.113 17.257 -39.213 1.00 39.24 23 PHE H O 1
ATOM 13953 N N . ALA H 1 24 ? 18.956 15.954 -39.174 1.00 35.53 24 ALA H N 1
ATOM 13954 C CA . ALA H 1 24 ? 19.540 16.570 -40.354 1.00 40.97 24 ALA H CA 1
ATOM 13955 C C . ALA H 1 24 ? 18.925 16.052 -41.648 1.00 45.05 24 ALA H C 1
ATOM 13956 O O . ALA H 1 24 ? 19.012 16.734 -42.673 1.00 38.72 24 ALA H O 1
ATOM 13958 N N . ASP H 1 25 ? 18.300 14.875 -41.616 1.00 42.23 25 ASP H N 1
ATOM 13959 C CA . ASP H 1 25 ? 17.768 14.221 -42.808 1.00 40.06 25 ASP H CA 1
ATOM 13960 C C . ASP H 1 25 ? 16.347 14.719 -43.052 1.00 35.51 25 ASP H C 1
ATOM 13961 O O . ASP H 1 25 ? 15.421 14.347 -42.326 1.00 30.45 25 ASP H O 1
ATOM 13966 N N . ASP H 1 26 ? 16.173 15.536 -44.095 1.00 36.82 26 ASP H N 1
ATOM 13967 C CA . ASP H 1 26 ? 14.872 16.147 -44.363 1.00 37.56 26 ASP H CA 1
ATOM 13968 C C . ASP H 1 26 ? 13.808 15.096 -44.666 1.00 36.39 26 ASP H C 1
ATOM 13969 O O . ASP H 1 26 ? 12.637 15.269 -44.309 1.00 33.04 26 ASP H O 1
ATOM 13974 N N . HIS H 1 27 ? 14.194 14.010 -45.340 1.00 29.10 27 HIS H N 1
ATOM 13975 C CA . HIS H 1 27 ? 13.227 12.981 -45.700 1.00 33.00 27 HIS H CA 1
ATOM 13976 C C . HIS H 1 27 ? 12.741 12.231 -44.468 1.00 33.11 27 HIS H C 1
ATOM 13977 O O . HIS H 1 27 ? 11.559 11.883 -44.372 1.00 30.83 27 HIS H O 1
ATOM 13984 N N . GLU H 1 28 ? 13.640 11.965 -43.522 1.00 31.81 28 GLU H N 1
ATOM 13985 C CA . GLU H 1 28 ? 13.228 11.379 -42.254 1.00 28.81 28 GLU H CA 1
ATOM 13986 C C . GLU H 1 28 ? 12.233 12.279 -41.539 1.00 27.37 28 GLU H C 1
ATOM 13987 O O . GLU H 1 28 ? 11.226 11.802 -41.004 1.00 29.27 28 GLU H O 1
ATOM 13993 N N . VAL H 1 29 ? 12.496 13.587 -41.526 1.00 22.95 29 VAL H N 1
ATOM 13994 C CA . VAL H 1 29 ? 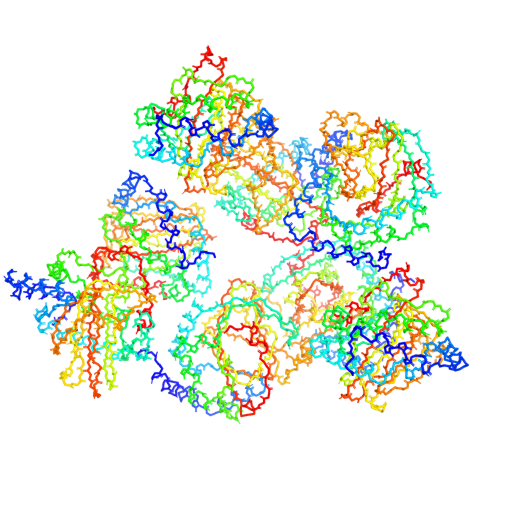11.599 14.507 -40.838 1.00 30.58 29 VAL H CA 1
ATOM 13995 C C . VAL H 1 29 ? 10.247 14.550 -41.536 1.00 27.58 29 VAL H C 1
ATOM 13996 O O . VAL H 1 29 ? 9.202 14.600 -40.879 1.00 25.20 29 VAL H O 1
ATOM 14000 N N . LEU H 1 30 ? 10.239 14.514 -42.873 1.00 28.02 30 LEU H N 1
ATOM 14001 C CA . LEU H 1 30 ? 8.971 14.417 -43.591 1.00 25.05 30 LEU H CA 1
ATOM 14002 C C . LEU H 1 30 ? 8.201 13.175 -43.166 1.00 20.54 30 LEU H C 1
ATOM 14003 O O . LEU H 1 30 ? 6.993 13.238 -42.917 1.00 23.83 30 LEU H O 1
ATOM 14008 N N . GLY H 1 31 ? 8.888 12.037 -43.067 1.00 22.30 31 GLY H N 1
ATOM 14009 C CA . GLY H 1 31 ? 8.226 10.825 -42.617 1.00 22.28 31 GLY H CA 1
ATOM 14010 C C . GLY H 1 31 ? 7.659 10.959 -41.216 1.00 24.55 31 GLY H C 1
ATOM 14011 O O . GLY H 1 31 ? 6.551 10.494 -40.939 1.00 27.49 31 GLY H O 1
ATOM 14012 N N . LEU H 1 32 ? 8.405 11.607 -40.316 1.00 22.44 32 LEU H N 1
ATOM 14013 C CA . LEU H 1 32 ? 7.913 11.788 -38.950 1.00 22.78 32 LEU H CA 1
ATOM 14014 C C . LEU H 1 32 ? 6.682 12.674 -38.936 1.00 21.38 32 LEU H C 1
ATOM 14015 O O . LEU H 1 32 ? 5.740 12.434 -38.169 1.00 23.20 32 LEU H O 1
ATOM 14020 N N . SER H 1 33 ? 6.682 13.714 -39.770 1.00 20.88 33 SER H N 1
ATOM 14021 C CA . SER H 1 33 ? 5.541 14.610 -39.842 1.00 22.22 33 SER H CA 1
ATOM 14022 C C . SER H 1 33 ? 4.306 13.864 -40.327 1.00 26.52 33 SER H C 1
ATOM 14023 O O . SER H 1 33 ? 3.218 13.991 -39.752 1.00 22.12 33 SER H O 1
ATOM 14026 N N . GLN H 1 34 ? 4.466 13.050 -41.372 1.00 21.46 34 GLN H N 1
ATOM 14027 C CA . GLN H 1 34 ? 3.317 12.336 -41.907 1.00 26.48 34 GLN H CA 1
ATOM 14028 C C . GLN H 1 34 ? 2.794 11.314 -40.909 1.00 23.60 34 GLN H C 1
ATOM 14029 O O . GLN H 1 34 ? 1.580 11.140 -40.782 1.00 20.65 34 GLN H O 1
ATOM 14035 N N . HIS H 1 35 ? 3.687 10.639 -40.181 1.00 21.52 35 HIS H N 1
ATOM 14036 C CA . HIS H 1 35 ? 3.234 9.710 -39.145 1.00 28.26 35 HIS H CA 1
ATOM 14037 C C . HIS H 1 35 ? 2.420 10.444 -38.087 1.00 23.82 35 HIS H C 1
ATOM 14038 O O . HIS H 1 35 ? 1.343 9.983 -37.675 1.00 21.12 35 HIS H O 1
ATOM 14045 N N . PHE H 1 36 ? 2.921 11.603 -37.645 1.00 21.48 36 PHE H N 1
ATOM 14046 C CA . PHE H 1 36 ? 2.216 12.397 -36.644 1.00 25.48 36 PHE H CA 1
ATOM 14047 C C . PHE H 1 36 ? 0.820 12.781 -37.121 1.00 21.93 36 PHE H C 1
ATOM 14048 O O . PHE H 1 36 ? -0.150 12.710 -36.358 1.00 21.60 36 PHE H O 1
ATOM 14056 N N . ARG H 1 37 ? 0.699 13.204 -38.380 1.00 22.76 37 ARG H N 1
ATOM 14057 C CA . ARG H 1 37 ? -0.603 13.622 -38.890 1.00 20.79 37 ARG H CA 1
ATOM 14058 C C . ARG H 1 37 ? -1.536 12.435 -39.061 1.00 19.48 37 ARG H C 1
ATOM 14059 O O . ARG H 1 37 ? -2.713 12.497 -38.680 1.00 27.23 37 ARG H O 1
ATOM 14067 N N . ARG H 1 38 ? -1.036 11.345 -39.647 1.00 21.97 38 ARG H N 1
ATOM 14068 C CA . ARG H 1 38 ? -1.892 10.192 -39.919 1.00 23.29 38 ARG H CA 1
ATOM 14069 C C . ARG H 1 38 ? -2.362 9.531 -38.632 1.00 25.39 38 ARG H C 1
ATOM 14070 O O . ARG H 1 38 ? -3.542 9.177 -38.492 1.00 21.10 38 ARG H O 1
ATOM 14078 N N . GLU H 1 39 ? -1.441 9.326 -37.694 1.00 20.32 39 GLU H N 1
ATOM 14079 C CA . GLU H 1 39 ? -1.692 8.506 -36.522 1.00 24.36 39 GLU H CA 1
ATOM 14080 C C . GLU H 1 39 ? -1.962 9.324 -35.273 1.00 24.81 39 GLU H C 1
ATOM 14081 O O . GLU H 1 39 ? -2.326 8.739 -34.244 1.00 22.99 39 GLU H O 1
ATOM 14087 N N . GLY H 1 40 ? -1.784 10.644 -35.332 1.00 22.45 40 GLY H N 1
ATOM 14088 C CA . GLY H 1 40 ? -1.952 11.479 -34.155 1.00 21.10 40 GLY H CA 1
ATOM 14089 C C . GLY H 1 40 ? -0.837 11.337 -33.152 1.00 28.85 40 GLY H C 1
ATOM 14090 O O . GLY H 1 40 ? -0.956 11.847 -32.031 1.00 24.14 40 GLY H O 1
ATOM 14091 N N . TYR H 1 41 ? 0.252 10.671 -33.541 1.00 22.40 41 TYR H N 1
ATOM 14092 C CA . TYR H 1 41 ? 1.315 10.249 -32.648 1.00 20.51 41 TYR H CA 1
ATOM 14093 C C . TYR H 1 41 ? 2.554 9.973 -33.482 1.00 24.08 41 TYR H C 1
ATOM 14094 O O . TYR H 1 41 ? 2.459 9.385 -34.564 1.00 23.00 41 TYR H O 1
ATOM 14103 N N . VAL H 1 42 ? 3.715 10.361 -32.965 1.00 25.84 42 VAL H N 1
ATOM 14104 C CA . VAL H 1 42 ? 4.980 9.930 -33.554 1.00 23.62 42 VAL H CA 1
ATOM 14105 C C . VAL H 1 42 ? 6.020 9.801 -32.445 1.00 24.10 42 VAL H C 1
ATOM 14106 O O . VAL H 1 42 ? 6.128 10.669 -31.572 1.00 23.58 42 VAL H O 1
ATOM 14110 N N . LYS H 1 43 ? 6.770 8.705 -32.472 1.00 24.74 43 LYS H N 1
ATOM 14111 C CA . LYS H 1 43 ? 7.881 8.515 -31.551 1.00 23.82 43 LYS H CA 1
ATOM 14112 C C . LYS H 1 43 ? 9.064 9.360 -32.008 1.00 27.31 43 LYS H C 1
ATOM 14113 O O . LYS H 1 43 ? 9.428 9.334 -33.185 1.00 23.95 43 LYS H O 1
ATOM 14119 N N . LEU H 1 44 ? 9.666 10.115 -31.086 1.00 27.80 44 LEU H N 1
ATOM 14120 C CA . LEU H 1 44 ? 10.773 11.012 -31.416 1.00 27.47 44 LEU H CA 1
ATOM 14121 C C . LEU H 1 44 ? 12.017 10.638 -30.613 1.00 28.60 44 LEU H C 1
ATOM 14122 O O . LEU H 1 44 ? 12.424 11.370 -29.700 1.00 29.51 44 LEU H O 1
ATOM 14127 N N . PRO H 1 45 ? 12.654 9.512 -30.934 1.00 30.65 45 PRO H N 1
ATOM 14128 C CA . PRO H 1 45 ? 13.887 9.147 -30.223 1.00 34.12 45 PRO H CA 1
ATOM 14129 C C . PRO H 1 45 ? 14.947 10.213 -30.441 1.00 41.20 45 PRO H C 1
ATOM 14130 O O . PRO H 1 45 ? 15.181 10.659 -31.565 1.00 38.98 45 PRO H O 1
ATOM 14134 N N . GLY H 1 46 ? 15.566 10.648 -29.347 1.00 37.86 46 GLY H N 1
ATOM 14135 C CA . GLY H 1 46 ? 16.590 11.665 -29.452 1.00 25.29 46 GLY H CA 1
ATOM 14136 C C . GLY H 1 46 ? 16.083 13.057 -29.723 1.00 26.89 46 GLY H C 1
ATOM 14137 O O . GLY H 1 46 ? 16.846 13.884 -30.229 1.00 32.24 46 GLY H O 1
ATOM 14138 N N . LEU H 1 47 ? 14.811 13.346 -29.414 1.00 26.27 47 LEU H N 1
ATOM 14139 C CA . LEU H 1 47 ? 14.327 14.721 -29.518 1.00 31.62 47 LEU H CA 1
ATOM 14140 C C . LEU H 1 47 ? 15.191 15.662 -28.685 1.00 34.62 47 LEU H C 1
ATOM 14141 O O . LEU H 1 47 ? 15.511 16.776 -29.118 1.00 32.83 47 LEU H O 1
ATOM 14146 N N . VAL H 1 48 ? 15.582 15.227 -27.490 1.00 30.93 48 VAL H N 1
ATOM 14147 C CA . VAL H 1 48 ? 16.659 15.858 -26.742 1.00 29.52 48 VAL H CA 1
ATOM 14148 C C . VAL H 1 48 ? 17.758 14.820 -26.556 1.00 31.38 48 VAL H C 1
ATOM 14149 O O . VAL H 1 48 ? 17.539 13.615 -26.699 1.00 33.68 48 VAL H O 1
ATOM 14153 N N . SER H 1 49 ? 18.961 15.305 -26.253 1.00 33.74 49 SER H N 1
ATOM 14154 C CA . SER H 1 49 ? 20.087 14.417 -26.022 1.00 30.49 49 SER H CA 1
ATOM 14155 C C . SER H 1 49 ? 19.887 13.640 -24.722 1.00 36.69 49 SER H C 1
ATOM 14156 O O . SER H 1 49 ? 19.071 14.023 -23.881 1.00 31.26 49 SER H O 1
ATOM 14159 N N . PRO H 1 50 ? 20.614 12.531 -24.538 1.00 31.00 50 PRO H N 1
ATOM 14160 C CA . PRO H 1 50 ? 20.503 11.807 -23.262 1.00 38.49 50 PRO H CA 1
ATOM 14161 C C . PRO H 1 50 ? 20.901 12.647 -22.058 1.00 36.36 50 PRO H C 1
ATOM 14162 O O . PRO H 1 50 ? 20.333 12.463 -20.975 1.00 33.40 50 PRO H O 1
ATOM 14166 N N . GLU H 1 51 ? 21.847 13.578 -22.218 1.00 33.18 51 GLU H N 1
ATOM 14167 C CA . GLU H 1 51 ? 22.280 14.400 -21.091 1.00 38.77 51 GLU H CA 1
ATOM 14168 C C . GLU H 1 51 ? 21.228 15.431 -20.711 1.00 35.86 51 GLU H C 1
ATOM 14169 O O . GLU H 1 51 ? 21.026 15.708 -19.522 1.00 30.59 51 GLU H O 1
ATOM 14175 N N . VAL H 1 52 ? 20.560 16.027 -21.698 1.00 30.00 52 VAL H N 1
ATOM 14176 C CA . VAL H 1 52 ? 19.444 16.910 -21.387 1.00 30.66 52 VAL H CA 1
ATOM 14177 C C . VAL H 1 52 ? 18.305 16.113 -20.768 1.00 30.86 52 VAL H C 1
ATOM 14178 O O . VAL H 1 52 ? 17.734 16.513 -19.748 1.00 28.65 52 VAL H O 1
ATOM 14182 N N . PHE H 1 53 ? 17.976 14.964 -21.363 1.00 27.89 53 PHE H N 1
ATOM 14183 C CA . PHE H 1 53 ? 16.940 14.106 -20.798 1.00 29.92 53 PHE H CA 1
ATOM 14184 C C . PHE H 1 53 ? 17.250 13.762 -19.347 1.00 35.72 53 PHE H C 1
ATOM 14185 O O . PHE H 1 53 ? 16.402 13.925 -18.461 1.00 28.77 53 PHE H O 1
ATOM 14193 N N . ASP H 1 54 ? 18.479 13.307 -19.089 1.00 35.76 54 ASP H N 1
ATOM 14194 C CA . ASP H 1 54 ? 18.850 12.852 -17.754 1.00 35.12 54 ASP H CA 1
ATOM 14195 C C . ASP H 1 54 ? 18.776 13.986 -16.738 1.00 33.72 54 ASP H C 1
ATOM 14196 O O . ASP H 1 54 ? 18.392 13.769 -15.583 1.00 32.25 54 ASP H O 1
ATOM 14201 N N . ALA H 1 55 ? 19.138 15.203 -17.148 1.00 31.57 55 ALA H N 1
ATOM 14202 C CA . ALA H 1 55 ? 19.032 16.345 -16.247 1.00 33.88 55 ALA H CA 1
ATOM 14203 C C . ALA H 1 55 ? 17.576 16.711 -15.993 1.00 35.14 55 ALA H C 1
ATOM 14204 O O . ALA H 1 55 ? 17.216 17.135 -14.887 1.00 27.88 55 ALA H O 1
ATOM 14206 N N . VAL H 1 56 ? 16.728 16.565 -17.011 1.00 30.72 56 VAL H N 1
ATOM 14207 C CA . VAL H 1 56 ? 15.297 16.760 -16.814 1.00 31.77 56 VAL H CA 1
ATOM 14208 C C . VAL H 1 56 ? 14.741 15.672 -15.912 1.00 26.49 56 VAL H C 1
ATOM 14209 O O . VAL H 1 56 ? 13.894 15.935 -15.052 1.00 29.12 56 VAL H O 1
ATOM 14213 N N . ALA H 1 57 ? 15.221 14.437 -16.086 1.00 27.39 57 ALA H N 1
ATOM 14214 C CA . ALA H 1 57 ? 14.731 13.323 -15.284 1.00 27.61 57 ALA H CA 1
ATOM 14215 C C . ALA H 1 57 ? 15.063 13.510 -13.807 1.00 36.51 57 ALA H C 1
ATOM 14216 O O . ALA H 1 57 ? 14.251 13.180 -12.934 1.00 32.84 57 ALA H O 1
ATOM 14218 N N . ALA H 1 58 ? 16.252 14.037 -13.507 1.00 32.63 58 ALA H N 1
ATOM 14219 C CA . ALA H 1 58 ? 16.649 14.231 -12.115 1.00 30.12 58 ALA H CA 1
ATOM 14220 C C . ALA H 1 58 ? 15.794 15.299 -11.451 1.00 31.35 58 ALA H C 1
ATOM 14221 O O . ALA H 1 58 ? 15.326 15.122 -10.321 1.00 36.70 58 ALA H O 1
ATOM 14223 N N . GLU H 1 59 ? 15.584 16.419 -12.143 1.00 26.52 59 GLU H N 1
ATOM 14224 C CA . GLU H 1 59 ? 14.675 17.444 -11.649 1.00 29.45 59 GLU H CA 1
ATOM 14225 C C . GLU H 1 59 ? 13.265 16.889 -11.450 1.00 31.18 59 GLU H C 1
ATOM 14226 O O . GLU H 1 59 ? 12.583 17.238 -10.480 1.00 33.46 59 GLU H O 1
ATOM 14232 N N . THR H 1 60 ? 12.817 16.007 -12.347 1.00 32.61 60 THR H N 1
ATOM 14233 C CA . THR H 1 60 ? 11.484 15.425 -12.203 1.00 29.05 60 THR H CA 1
ATOM 14234 C C . THR H 1 60 ? 11.387 14.564 -10.947 1.00 33.14 60 THR H C 1
ATOM 14235 O O . THR H 1 60 ? 10.393 14.635 -10.211 1.00 31.75 60 THR H O 1
ATOM 14239 N N . HIS H 1 61 ? 12.404 13.736 -10.692 1.00 28.69 61 HIS H N 1
ATOM 14240 C CA . HIS H 1 61 ? 12.397 12.901 -9.496 1.00 33.18 61 HIS H CA 1
ATOM 14241 C C . HIS H 1 61 ? 12.384 13.754 -8.233 1.00 34.82 61 HIS H C 1
ATOM 14242 O O . HIS H 1 61 ? 11.685 13.434 -7.265 1.00 31.81 61 HIS H O 1
ATOM 14249 N N . GLN H 1 62 ? 13.138 14.857 -8.240 1.00 29.73 62 GLN H N 1
ATOM 14250 C CA . GLN H 1 62 ? 13.160 15.771 -7.104 1.00 33.08 62 GLN H CA 1
ATOM 14251 C C . GLN H 1 62 ? 11.782 16.369 -6.839 1.00 39.51 62 GLN H C 1
ATOM 14252 O O . GLN H 1 62 ? 11.355 16.475 -5.681 1.00 29.72 62 GLN H O 1
ATOM 14258 N N . LEU H 1 63 ? 11.074 16.775 -7.898 1.00 30.06 63 LEU H N 1
ATOM 14259 C CA . LEU H 1 63 ? 9.760 17.387 -7.713 1.00 31.91 63 LEU H CA 1
ATOM 14260 C C . LEU H 1 63 ? 8.747 16.373 -7.199 1.00 27.69 63 LEU H C 1
ATOM 14261 O O . LEU H 1 63 ? 7.866 16.718 -6.403 1.00 35.86 63 LEU H O 1
ATOM 14266 N N . ILE H 1 64 ? 8.861 15.119 -7.641 1.00 28.67 64 ILE H N 1
ATOM 14267 C CA . ILE H 1 64 ? 7.977 14.062 -7.157 1.00 28.29 64 ILE H CA 1
ATOM 14268 C C . ILE H 1 64 ? 8.162 13.855 -5.657 1.00 37.96 64 ILE H C 1
ATOM 14269 O O . ILE H 1 64 ? 7.189 13.682 -4.912 1.00 32.79 64 ILE H O 1
ATOM 14274 N N . ASP H 1 65 ? 9.415 13.883 -5.193 1.00 35.63 65 ASP H N 1
ATOM 14275 C CA . ASP H 1 65 ? 9.704 13.682 -3.777 1.00 33.18 65 ASP H CA 1
ATOM 14276 C C . ASP H 1 65 ? 9.109 14.784 -2.920 1.00 37.77 65 ASP H C 1
ATOM 14277 O O . ASP H 1 65 ? 8.810 14.566 -1.743 1.00 35.17 65 ASP H O 1
ATOM 14282 N N . THR H 1 66 ? 8.939 15.972 -3.483 1.00 38.01 66 THR H N 1
ATOM 14283 C CA . THR H 1 66 ? 8.456 17.113 -2.724 1.00 38.02 66 THR H CA 1
ATOM 14284 C C . THR H 1 66 ? 6.955 17.328 -2.846 1.00 42.12 66 THR H C 1
ATOM 14285 O O . THR H 1 66 ? 6.322 17.748 -1.873 1.00 38.34 66 THR H O 1
ATOM 14289 N N . HIS H 1 67 ? 6.360 17.024 -4.004 1.00 34.92 67 HIS H N 1
ATOM 14290 C CA . HIS H 1 67 ? 5.031 17.527 -4.312 1.00 40.31 67 HIS H CA 1
ATOM 14291 C C . HIS H 1 67 ? 4.021 16.488 -4.774 1.00 36.76 67 HIS H C 1
ATOM 14292 O O . HIS H 1 67 ? 2.872 16.862 -5.032 1.00 40.50 67 HIS H O 1
ATOM 14299 N N . GLN H 1 68 ? 4.397 15.215 -4.898 1.00 33.50 68 GLN H N 1
ATOM 14300 C CA . GLN H 1 68 ? 3.468 14.253 -5.480 1.00 34.64 68 GLN H CA 1
ATOM 14301 C C . GLN H 1 68 ? 2.231 14.106 -4.602 1.00 38.45 68 GLN H C 1
ATOM 14302 O O . GLN H 1 68 ? 2.288 14.215 -3.374 1.00 34.45 68 GLN H O 1
ATOM 14308 N N . LYS H 1 69 ? 1.097 13.888 -5.260 1.00 34.07 69 LYS H N 1
ATOM 14309 C CA . LYS H 1 69 ? -0.201 13.784 -4.609 1.00 37.57 69 LYS H CA 1
ATOM 14310 C C . LYS H 1 69 ? -0.973 12.664 -5.285 1.00 37.80 69 LYS H C 1
ATOM 14311 O O . LYS H 1 69 ? -0.982 12.575 -6.517 1.00 33.14 69 LYS H O 1
ATOM 14317 N N . ARG H 1 70 ? -1.602 11.808 -4.485 1.00 30.82 70 ARG H N 1
ATOM 14318 C CA . ARG H 1 70 ? -2.270 10.622 -4.999 1.00 30.14 70 ARG H CA 1
ATOM 14319 C C . ARG H 1 70 ? -3.705 10.945 -5.405 1.00 32.85 70 ARG H C 1
ATOM 14320 O O . ARG H 1 70 ? -4.404 11.689 -4.715 1.00 29.38 70 ARG H O 1
ATOM 14328 N N . ILE H 1 71 ? -4.133 10.409 -6.549 1.00 26.70 71 ILE H N 1
ATOM 14329 C CA . ILE H 1 71 ? -5.524 10.531 -6.976 1.00 28.81 71 ILE H CA 1
ATOM 14330 C C . ILE H 1 71 ? -6.043 9.162 -7.393 1.00 27.31 71 ILE H C 1
ATOM 14331 O O . ILE H 1 71 ? -5.296 8.309 -7.884 1.00 25.99 71 ILE H O 1
ATOM 14336 N N . ASP H 1 72 ? -7.344 8.950 -7.171 1.00 25.19 72 ASP H N 1
ATOM 14337 C CA . ASP H 1 72 ? -8.045 7.722 -7.508 1.00 25.02 72 ASP H CA 1
ATOM 14338 C C . ASP H 1 72 ? -9.461 8.135 -7.906 1.00 31.09 72 ASP H C 1
ATOM 14339 O O . ASP H 1 72 ? -10.428 7.933 -7.181 1.00 29.48 72 ASP H O 1
ATOM 14344 N N . ILE H 1 73 ? -9.588 8.735 -9.089 1.00 28.60 73 ILE H N 1
ATOM 14345 C CA . ILE H 1 73 ? -10.829 9.372 -9.500 1.00 27.40 73 ILE H CA 1
ATOM 14346 C C . ILE H 1 73 ? -11.273 8.818 -10.847 1.00 35.72 73 ILE H C 1
ATOM 14347 O O . ILE H 1 73 ? -10.498 8.206 -11.585 1.00 29.68 73 ILE H O 1
ATOM 14352 N N . ARG H 1 74 ? -12.550 9.041 -11.157 1.00 30.99 74 ARG H N 1
ATOM 14353 C CA . ARG H 1 74 ? -13.109 8.770 -12.474 1.00 35.95 74 ARG H CA 1
ATOM 14354 C C . ARG H 1 74 ? -13.770 10.046 -12.975 1.00 31.81 74 ARG H C 1
ATOM 14355 O O . ARG H 1 74 ? -14.442 10.745 -12.211 1.00 29.66 74 ARG H O 1
ATOM 14363 N N . LEU H 1 75 ? -13.544 10.380 -14.242 1.00 28.09 75 LEU H N 1
ATOM 14364 C CA . LEU H 1 75 ? -13.936 11.683 -14.772 1.00 22.94 75 LEU H CA 1
ATOM 14365 C C . LEU H 1 75 ? -15.101 11.527 -15.744 1.00 30.46 75 LEU H C 1
ATOM 14366 O O . LEU H 1 75 ? -14.961 10.889 -16.795 1.00 27.82 75 LEU H O 1
ATOM 14371 N N . LYS H 1 76 ? -16.237 12.141 -15.413 1.00 29.84 76 LYS H N 1
ATOM 14372 C CA . LYS H 1 76 ? -17.415 11.968 -16.255 1.00 30.08 76 LYS H CA 1
ATOM 14373 C C . LYS H 1 76 ? -17.224 12.600 -17.628 1.00 26.38 76 LYS H C 1
ATOM 14374 O O . LYS H 1 76 ? -17.863 12.174 -18.595 1.00 33.49 76 LYS H O 1
ATOM 14380 N N . GLU H 1 77 ? -16.348 13.605 -17.740 1.00 27.75 77 GLU H N 1
ATOM 14381 C CA . GLU H 1 77 ? -16.136 14.263 -19.023 1.00 29.63 77 GLU H CA 1
ATOM 14382 C C . GLU H 1 77 ? -15.442 13.356 -20.032 1.00 26.44 77 GLU H C 1
ATOM 14383 O O . GLU H 1 77 ? -15.530 13.612 -21.237 1.00 27.05 77 GLU H O 1
ATOM 14389 N N . THR H 1 78 ? -14.770 12.302 -19.580 1.00 20.63 78 THR H N 1
ATOM 14390 C CA . THR H 1 78 ? -14.202 11.300 -20.472 1.00 25.17 78 THR H CA 1
ATOM 14391 C C . THR H 1 78 ? -14.884 9.959 -20.247 1.00 24.63 78 THR H C 1
ATOM 14392 O O . THR H 1 78 ? -14.259 8.900 -20.292 1.00 25.63 78 THR H O 1
ATOM 14396 N N . GLY H 1 79 ? -16.191 10.002 -19.999 1.00 25.69 79 GLY H N 1
ATOM 14397 C CA . GLY H 1 79 ? -16.969 8.787 -19.855 1.00 28.48 79 GLY H CA 1
ATOM 14398 C C . GLY H 1 79 ? -16.640 7.975 -18.626 1.00 30.97 79 GLY H C 1
ATOM 14399 O O . GLY H 1 79 ? -16.727 6.744 -18.665 1.00 28.52 79 GLY H O 1
ATOM 14400 N N . ASP H 1 80 ? -16.246 8.637 -17.535 1.00 29.13 80 ASP H N 1
ATOM 14401 C CA . ASP H 1 80 ? -15.922 7.986 -16.268 1.00 30.13 80 ASP H CA 1
ATOM 14402 C C . ASP H 1 80 ? -14.689 7.091 -16.359 1.00 29.23 80 ASP H C 1
ATOM 14403 O O . ASP H 1 80 ? -14.548 6.145 -15.579 1.00 27.46 80 ASP H O 1
ATOM 14408 N N . SER H 1 81 ? -13.775 7.372 -17.287 1.00 27.17 81 SER H N 1
ATOM 14409 C CA . SER H 1 81 ? -12.518 6.637 -17.300 1.00 25.82 81 SER H CA 1
ATOM 14410 C C . SER H 1 81 ? -11.688 7.003 -16.064 1.00 26.42 81 SER H C 1
ATOM 14411 O O . SER H 1 81 ? -11.784 8.118 -15.550 1.00 25.95 81 SER H O 1
ATOM 14414 N N . PRO H 1 82 ? -10.873 6.075 -15.567 1.00 26.03 82 PRO H N 1
ATOM 14415 C CA . PRO H 1 82 ? -10.127 6.313 -14.327 1.00 27.96 82 PRO H CA 1
ATOM 14416 C C . PRO H 1 82 ? -8.869 7.152 -14.501 1.00 27.25 82 PRO H C 1
ATOM 14417 O O . PRO H 1 82 ? -8.244 7.181 -15.561 1.00 24.24 82 PRO H O 1
ATOM 14421 N N . ARG H 1 83 ? -8.499 7.844 -13.420 1.00 22.61 83 ARG H N 1
ATOM 14422 C CA . ARG H 1 83 ? -7.152 8.404 -13.255 1.00 25.72 83 ARG H CA 1
ATOM 14423 C C . ARG H 1 83 ? -6.632 7.886 -11.917 1.00 30.08 83 ARG H C 1
ATOM 14424 O O . ARG H 1 83 ? -6.951 8.448 -10.865 1.00 27.89 83 ARG H O 1
ATOM 14432 N N . TYR H 1 84 ? -5.861 6.805 -11.964 1.00 24.43 84 TYR H N 1
ATOM 14433 C CA . TYR H 1 84 ? -5.295 6.146 -10.788 1.00 28.63 84 TYR H CA 1
ATOM 14434 C C . TYR H 1 84 ? -3.785 6.323 -10.874 1.00 23.72 84 TYR H C 1
ATOM 14435 O O . TYR H 1 84 ? -3.122 5.625 -11.646 1.00 26.43 84 TYR H O 1
ATOM 14444 N N . MET H 1 85 ? -3.246 7.243 -10.077 1.00 22.63 85 MET H N 1
ATOM 14445 C CA . MET H 1 85 ? -1.885 7.744 -10.251 1.00 29.10 85 MET H CA 1
ATOM 14446 C C . MET H 1 85 ? -1.592 8.773 -9.166 1.00 30.03 85 MET H C 1
ATOM 14447 O O . MET H 1 85 ? -2.491 9.225 -8.453 1.00 27.72 85 MET H O 1
ATOM 14452 N N . SER H 1 86 ? -0.318 9.140 -9.050 1.00 31.14 86 SER H N 1
ATOM 14453 C CA . SER H 1 86 ? 0.086 10.318 -8.300 1.00 30.01 86 SER H CA 1
ATOM 14454 C C . SER H 1 86 ? 0.615 11.365 -9.276 1.00 27.44 86 SER H C 1
ATOM 14455 O O . SER H 1 86 ? 1.124 11.033 -10.351 1.00 30.41 86 SER H O 1
ATOM 14458 N N . THR H 1 87 ? 0.443 12.637 -8.926 1.00 26.63 87 THR H N 1
ATOM 14459 C CA . THR H 1 87 ? 0.726 13.719 -9.859 1.00 27.53 87 THR H CA 1
ATOM 14460 C C . THR H 1 87 ? 1.462 14.848 -9.154 1.00 35.84 87 THR H C 1
ATOM 14461 O O . THR H 1 87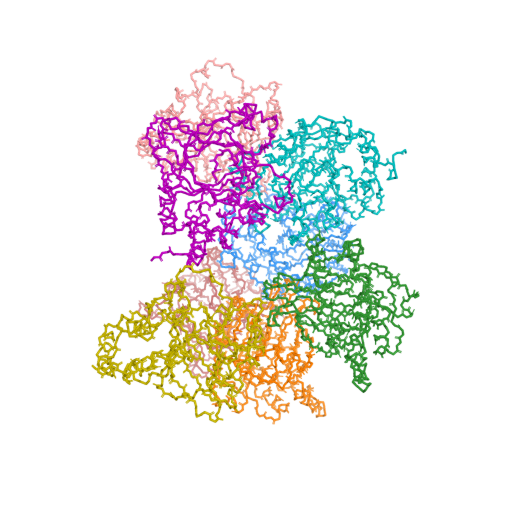 ? 1.395 15.002 -7.930 1.00 27.95 87 THR H O 1
ATOM 14465 N N . VAL H 1 88 ? 2.155 15.648 -9.962 1.00 28.62 88 VAL H N 1
ATOM 14466 C CA . VAL H 1 88 ? 2.721 16.926 -9.552 1.00 25.57 88 VAL H CA 1
ATOM 14467 C C . VAL H 1 88 ? 2.187 17.989 -10.499 1.00 29.74 88 VAL H C 1
ATOM 14468 O O . VAL H 1 88 ? 2.285 17.841 -11.723 1.00 28.16 88 VAL H O 1
ATOM 14472 N N . GLY H 1 89 ? 1.631 19.054 -9.938 1.00 28.49 89 GLY H N 1
ATOM 14473 C CA . GLY H 1 89 ? 1.001 20.076 -10.744 1.00 29.26 89 GLY H CA 1
ATOM 14474 C C . GLY H 1 89 ? 1.972 21.089 -11.308 1.00 30.32 89 GLY H C 1
ATOM 14475 O O . GLY H 1 89 ? 3.134 21.182 -10.914 1.00 34.33 89 GLY H O 1
ATOM 14476 N N . GLN H 1 90 ? 1.464 21.874 -12.259 1.00 25.92 90 GLN H N 1
ATOM 14477 C CA . GLN H 1 90 ? 2.305 22.836 -12.963 1.00 32.67 90 GLN H CA 1
ATOM 14478 C C . GLN H 1 90 ? 2.830 23.920 -12.029 1.00 31.29 90 GLN H C 1
ATOM 14479 O O . GLN H 1 90 ? 3.987 24.337 -12.147 1.00 33.12 90 GLN H O 1
ATOM 14485 N N . LYS H 1 91 ? 1.981 24.420 -11.128 1.00 31.81 91 LYS H N 1
ATOM 14486 C CA . LYS H 1 91 ? 2.413 25.468 -10.205 1.00 31.67 91 LYS H CA 1
ATOM 14487 C C . LYS H 1 91 ? 3.615 25.022 -9.385 1.00 29.44 91 LYS H C 1
ATOM 14488 O O . LYS H 1 91 ? 4.569 25.788 -9.200 1.00 33.51 91 LYS H O 1
ATOM 14494 N N . ALA H 1 92 ? 3.590 23.784 -8.890 1.00 31.03 92 ALA H N 1
ATOM 14495 C CA . ALA H 1 92 ? 4.736 23.249 -8.166 1.00 30.14 92 ALA H CA 1
ATOM 14496 C C . ALA H 1 92 ? 5.985 23.242 -9.039 1.00 34.31 92 ALA H C 1
ATOM 14497 O O . ALA H 1 92 ? 7.051 23.705 -8.615 1.00 33.98 92 ALA H O 1
ATOM 14499 N N . ILE H 1 93 ? 5.872 22.727 -10.270 1.00 33.18 93 ILE H N 1
ATOM 14500 C CA . ILE H 1 93 ? 7.030 22.665 -11.161 1.00 30.49 93 ILE H CA 1
ATOM 14501 C C . ILE H 1 93 ? 7.554 24.064 -11.470 1.00 28.75 93 ILE H C 1
ATOM 14502 O O . ILE H 1 93 ? 8.767 24.279 -11.556 1.00 34.77 93 ILE H O 1
ATOM 14507 N N . ALA H 1 94 ? 6.658 25.032 -11.673 1.00 31.78 94 ALA H N 1
ATOM 14508 C CA . ALA H 1 94 ? 7.119 26.375 -12.015 1.00 31.18 94 ALA H CA 1
ATOM 14509 C C . ALA H 1 94 ? 7.802 27.045 -10.834 1.00 36.42 94 ALA H C 1
ATOM 14510 O O . ALA H 1 94 ? 8.697 27.878 -11.018 1.00 34.61 94 ALA H O 1
ATOM 14512 N N . THR H 1 95 ? 7.398 26.691 -9.618 1.00 38.10 95 THR H N 1
ATOM 14513 C CA . THR H 1 95 ? 7.960 27.315 -8.429 1.00 43.41 95 THR H CA 1
ATOM 14514 C C . THR H 1 95 ? 9.287 26.670 -8.041 1.00 33.99 95 THR H C 1
ATOM 14515 O O . THR H 1 95 ? 10.296 27.362 -7.874 1.00 39.30 95 THR H O 1
ATOM 14519 N N . ASP H 1 96 ? 9.306 25.343 -7.914 1.00 34.73 96 ASP H N 1
ATOM 14520 C CA . ASP H 1 96 ? 10.484 24.617 -7.457 1.00 34.09 96 ASP H CA 1
ATOM 14521 C C . ASP H 1 96 ? 11.381 24.135 -8.587 1.00 41.67 96 ASP H C 1
ATOM 14522 O O . ASP H 1 96 ? 12.531 23.770 -8.328 1.00 36.93 96 ASP H O 1
ATOM 14527 N N . GLY H 1 97 ? 10.889 24.104 -9.827 1.00 39.63 97 GLY H N 1
ATOM 14528 C CA . GLY H 1 97 ? 11.683 23.600 -10.928 1.00 36.62 97 GLY H CA 1
ATOM 14529 C C . GLY H 1 97 ? 12.536 24.670 -11.582 1.00 40.51 97 GLY H C 1
ATOM 14530 O O . GLY H 1 97 ? 12.458 25.858 -11.268 1.00 39.48 97 GLY H O 1
ATOM 14531 N N . SER H 1 98 ? 13.367 24.225 -12.521 1.00 42.72 98 SER H N 1
ATOM 14532 C CA . SER H 1 98 ? 14.299 25.119 -13.189 1.00 36.17 98 SER H CA 1
ATOM 14533 C C . SER H 1 98 ? 14.442 24.742 -14.655 1.00 36.57 98 SER H C 1
ATOM 14534 O O . SER H 1 98 ? 14.115 25.536 -15.543 1.00 34.08 98 SER H O 1
ATOM 14537 N N . LEU H 1 99 ? 14.932 23.528 -14.910 1.00 30.67 99 LEU H N 1
ATOM 14538 C CA . LEU H 1 99 ? 15.160 23.093 -16.283 1.00 31.48 99 LEU H CA 1
ATOM 14539 C C . LEU H 1 99 ? 13.852 22.947 -17.054 1.00 38.30 99 LEU H C 1
ATOM 14540 O O . LEU H 1 99 ? 13.776 23.324 -18.232 1.00 34.12 99 LEU H O 1
ATOM 14545 N N . ILE H 1 100 ? 12.809 22.403 -16.410 1.00 32.19 100 ILE H N 1
ATOM 14546 C CA . ILE H 1 100 ? 11.562 22.129 -17.128 1.00 29.20 100 ILE H CA 1
ATOM 14547 C C . ILE H 1 100 ? 10.900 23.408 -17.633 1.00 28.15 100 ILE H C 1
ATOM 14548 O O . ILE H 1 100 ? 10.527 23.456 -18.817 1.00 31.62 100 ILE H O 1
ATOM 14553 N N . PRO H 1 101 ? 10.748 24.470 -16.834 1.00 32.51 101 PRO H N 1
ATOM 14554 C CA . PRO H 1 101 ? 10.223 25.718 -17.411 1.00 31.40 101 PRO H CA 1
ATOM 14555 C C . PRO H 1 101 ? 11.123 26.318 -18.481 1.00 35.96 101 PRO H C 1
ATOM 14556 O O . PRO H 1 101 ? 10.627 27.038 -19.356 1.00 30.72 101 PRO H O 1
ATOM 14560 N N . ALA H 1 102 ? 12.435 26.059 -18.431 1.00 33.24 102 ALA H N 1
ATOM 14561 C CA . ALA H 1 102 ? 13.331 26.555 -19.475 1.00 33.30 102 ALA H CA 1
ATOM 14562 C C . ALA H 1 102 ? 13.135 25.781 -20.771 1.00 31.34 102 ALA H C 1
ATOM 14563 O O . ALA H 1 102 ? 12.980 26.374 -21.844 1.00 33.07 102 ALA H O 1
ATOM 14565 N N . VAL H 1 103 ? 13.163 24.448 -20.686 1.00 31.02 103 VAL H N 1
ATOM 14566 C CA . VAL H 1 103 ? 12.912 23.608 -21.853 1.00 33.41 103 VAL H CA 1
ATOM 14567 C C . VAL H 1 103 ? 11.555 23.931 -22.466 1.00 34.26 103 VAL H C 1
ATOM 14568 O O . VAL H 1 103 ? 11.394 23.899 -23.693 1.00 35.98 103 VAL H O 1
ATOM 14572 N N . TYR H 1 104 ? 10.570 24.282 -21.635 1.00 33.50 104 TYR H N 1
ATOM 14573 C CA . TYR H 1 104 ? 9.256 24.606 -22.175 1.00 31.85 104 TYR H CA 1
ATOM 14574 C C . TYR H 1 104 ? 9.286 25.855 -23.048 1.00 32.36 104 TYR H C 1
ATOM 14575 O O . TYR H 1 104 ? 8.476 25.973 -23.975 1.00 28.86 104 TYR H O 1
ATOM 14584 N N . GLU H 1 105 ? 10.196 26.792 -22.780 1.00 30.95 105 GLU H N 1
ATOM 14585 C CA . GLU H 1 105 ? 10.298 28.016 -23.569 1.00 33.91 105 GLU H CA 1
ATOM 14586 C C . GLU H 1 105 ? 11.239 27.878 -24.759 1.00 31.88 105 GLU H C 1
ATOM 14587 O O . GLU H 1 105 ? 11.464 28.866 -25.465 1.00 37.06 105 GLU H O 1
ATOM 14593 N N . SER H 1 106 ? 11.788 26.690 -24.993 1.00 29.73 106 SER H N 1
ATOM 14594 C CA . SER H 1 106 ? 12.829 26.513 -25.999 1.00 32.06 106 SER H CA 1
ATOM 14595 C C . SER H 1 106 ? 12.325 26.905 -27.384 1.00 38.52 106 SER H C 1
ATOM 14596 O O . SER H 1 106 ? 11.376 26.308 -27.904 1.00 31.56 106 SER H O 1
ATOM 14599 N N . THR H 1 107 ? 12.950 27.930 -27.970 1.00 33.15 107 THR H N 1
ATOM 14600 C CA . THR H 1 107 ? 12.623 28.308 -29.340 1.00 33.98 107 THR H CA 1
ATOM 14601 C C . THR H 1 107 ? 12.960 27.186 -30.313 1.00 35.87 107 THR H C 1
ATOM 14602 O O . THR H 1 107 ? 12.208 26.927 -31.261 1.00 34.39 107 THR H O 1
ATOM 14606 N N . ALA H 1 108 ? 14.080 26.492 -30.083 1.00 34.96 108 ALA H N 1
ATOM 14607 C CA . ALA H 1 108 ? 14.494 25.444 -31.011 1.00 32.50 108 ALA H CA 1
ATOM 14608 C C . ALA H 1 108 ? 13.586 24.228 -30.912 1.00 31.23 108 ALA H C 1
ATOM 14609 O O . ALA H 1 108 ? 13.257 23.615 -31.932 1.00 30.24 108 ALA H O 1
ATOM 14611 N N . LEU H 1 109 ? 13.178 23.858 -29.693 1.00 29.04 109 LEU H N 1
ATOM 14612 C CA . LEU H 1 109 ? 12.302 22.702 -29.530 1.00 28.91 109 LEU H CA 1
ATOM 14613 C C . LEU H 1 109 ? 10.938 22.952 -30.168 1.00 28.92 109 LEU H C 1
ATOM 14614 O O . LEU H 1 109 ? 10.405 22.091 -30.875 1.00 31.95 109 LEU H O 1
ATOM 14619 N N . LYS H 1 110 ? 10.357 24.129 -29.936 1.00 26.65 110 LYS H N 1
ATOM 14620 C CA . LYS H 1 110 ? 9.063 24.424 -30.535 1.00 26.55 110 LYS H CA 1
ATOM 14621 C C . LYS H 1 110 ? 9.173 24.589 -32.044 1.00 34.20 110 LYS H C 1
ATOM 14622 O O . LYS H 1 110 ? 8.220 24.286 -32.771 1.00 29.85 110 LYS H O 1
ATOM 14628 N N . GLY H 1 111 ? 10.322 25.057 -32.531 1.00 27.99 111 GLY H N 1
ATOM 14629 C CA . GLY H 1 111 ? 10.500 25.198 -33.967 1.00 28.46 111 GLY H CA 1
ATOM 14630 C C . GLY H 1 111 ? 10.560 23.862 -34.682 1.00 33.41 111 GLY H C 1
ATOM 14631 O O . GLY H 1 111 ? 10.005 23.710 -35.775 1.00 31.52 111 GLY H O 1
ATOM 14632 N N . PHE H 1 112 ? 11.234 22.873 -34.082 1.00 25.51 112 PHE H N 1
ATOM 14633 C CA . PHE H 1 112 ? 11.231 21.545 -34.684 1.00 31.09 112 PHE H CA 1
ATOM 14634 C C . PHE H 1 112 ? 9.835 20.935 -34.666 1.00 29.77 112 PHE H C 1
ATOM 14635 O O . PHE H 1 112 ? 9.403 20.334 -35.657 1.00 26.03 112 PHE H O 1
ATOM 14643 N N . LEU H 1 113 ? 9.122 21.060 -33.546 1.00 31.43 113 LEU H N 1
ATOM 14644 C CA . LEU H 1 113 ? 7.761 20.541 -33.492 1.00 25.76 113 LEU H CA 1
ATOM 14645 C C . LEU H 1 113 ? 6.875 21.214 -34.534 1.00 30.91 113 LEU H C 1
ATOM 14646 O O . LEU H 1 113 ? 5.976 20.574 -35.088 1.00 27.61 113 LEU H O 1
ATOM 14651 N N . SER H 1 114 ? 7.137 22.487 -34.842 1.00 24.83 114 SER H N 1
ATOM 14652 C CA . SER H 1 114 ? 6.362 23.186 -35.860 1.00 30.12 114 SER H CA 1
ATOM 14653 C C . SER H 1 114 ? 6.582 22.578 -37.243 1.00 29.91 114 SER H C 1
ATOM 14654 O O . SER H 1 114 ? 5.651 22.519 -38.051 1.00 30.70 114 SER H O 1
ATOM 14657 N N . ARG H 1 115 ? 7.805 22.125 -37.529 1.00 32.19 115 ARG H N 1
ATOM 14658 C CA . ARG H 1 115 ? 8.072 21.391 -38.764 1.00 30.63 115 ARG H CA 1
ATOM 14659 C C . ARG H 1 115 ? 7.189 20.157 -38.865 1.00 31.57 115 ARG H C 1
ATOM 14660 O O . ARG H 1 115 ? 6.591 19.885 -39.914 1.00 35.88 115 ARG H O 1
ATOM 14668 N N . LEU H 1 116 ? 7.102 19.389 -37.777 1.00 29.55 116 LEU H N 1
ATOM 14669 C CA . LEU H 1 116 ? 6.298 18.171 -37.775 1.00 30.54 116 LEU H CA 1
ATOM 14670 C C . LEU H 1 116 ? 4.815 18.488 -37.897 1.00 26.62 116 LEU H C 1
ATOM 14671 O O . LEU H 1 116 ? 4.083 17.799 -38.616 1.00 28.13 116 LEU H O 1
ATOM 14676 N N . ALA H 1 117 ? 4.355 19.524 -37.199 1.00 27.71 117 ALA H N 1
ATOM 14677 C CA . ALA H 1 117 ? 2.944 19.882 -37.196 1.00 31.07 117 ALA H CA 1
ATOM 14678 C C . ALA H 1 117 ? 2.531 20.721 -38.400 1.00 27.47 117 ALA H C 1
ATOM 14679 O O . ALA H 1 117 ? 1.328 20.867 -38.641 1.00 31.16 117 ALA H O 1
ATOM 14681 N N . LYS H 1 118 ? 3.487 21.276 -39.149 1.00 31.08 118 LYS H N 1
ATOM 14682 C CA . LYS H 1 118 ? 3.212 22.128 -40.313 1.00 32.67 118 LYS H CA 1
ATOM 14683 C C . LYS H 1 118 ? 2.430 23.379 -39.927 1.00 34.34 118 LYS H C 1
ATOM 14684 O O . LYS H 1 118 ? 1.672 23.928 -40.730 1.00 34.77 118 LYS H O 1
ATOM 14690 N N . GLU H 1 119 ? 2.613 23.836 -38.692 1.00 31.40 119 GLU H N 1
ATOM 14691 C CA . GLU H 1 119 ? 2.023 25.078 -38.216 1.00 24.87 119 GLU H CA 1
ATOM 14692 C C . GLU H 1 119 ? 2.771 25.464 -36.952 1.00 33.71 119 GLU H C 1
ATOM 14693 O O . GLU H 1 119 ? 3.575 24.691 -36.431 1.00 33.63 119 GLU H O 1
ATOM 14699 N N . GLU H 1 120 ? 2.501 26.663 -36.453 1.00 33.21 120 GLU H N 1
ATOM 14700 C CA . GLU H 1 120 ? 3.281 27.140 -35.322 1.00 36.93 120 GLU H CA 1
ATOM 14701 C C . GLU H 1 120 ? 2.870 26.421 -34.045 1.00 30.99 120 GLU H C 1
ATOM 14702 O O . GLU H 1 120 ? 1.688 26.385 -33.687 1.00 28.39 120 GLU H O 1
ATOM 14708 N N . VAL H 1 121 ? 3.853 25.827 -33.378 1.00 30.15 121 VAL H N 1
ATOM 14709 C CA . VAL H 1 121 ? 3.689 25.292 -32.034 1.00 32.25 121 VAL H CA 1
ATOM 14710 C C . VAL H 1 121 ? 4.130 26.373 -31.054 1.00 33.59 121 VAL H C 1
ATOM 14711 O O . VAL H 1 121 ? 5.230 26.923 -31.176 1.00 32.90 121 VAL H O 1
ATOM 14715 N N . MET H 1 122 ? 3.271 26.704 -30.094 1.00 28.25 122 MET H N 1
ATOM 14716 C CA . MET H 1 122 ? 3.528 27.861 -29.251 1.00 32.75 122 MET H CA 1
ATOM 14717 C C . MET H 1 122 ? 3.075 27.562 -27.829 1.00 32.35 122 MET H C 1
ATOM 14718 O O . MET H 1 122 ? 2.630 26.453 -27.512 1.00 28.66 122 MET H O 1
ATOM 14723 N N . GLY H 1 123 ? 3.222 28.558 -26.960 1.00 27.78 123 GLY H N 1
ATOM 14724 C CA . GLY H 1 123 ? 2.948 28.351 -25.557 1.00 28.80 123 GLY H CA 1
ATOM 14725 C C . GLY H 1 123 ? 1.470 28.162 -25.282 1.00 30.62 123 GLY H C 1
ATOM 14726 O O . GLY H 1 123 ? 0.603 28.705 -25.966 1.00 30.12 123 GLY H O 1
ATOM 14727 N N . CYS H 1 124 ? 1.190 27.372 -24.263 1.00 31.36 124 CYS H N 1
ATOM 14728 C CA . CYS H 1 124 ? -0.186 27.126 -23.867 1.00 30.48 124 CYS H CA 1
ATOM 14729 C C . CYS H 1 124 ? -0.778 28.391 -23.249 1.00 31.20 124 CYS H C 1
ATOM 14730 O O . CYS H 1 124 ? -0.161 28.985 -22.356 1.00 32.51 124 CYS H O 1
ATOM 14733 N N . PRO H 1 125 ? -1.962 28.836 -23.688 1.00 34.80 125 PRO H N 1
ATOM 14734 C CA . PRO H 1 125 ? -2.552 30.060 -23.117 1.00 30.76 125 PRO H CA 1
ATOM 14735 C C . PRO H 1 125 ? -3.010 29.909 -21.679 1.00 35.11 125 PRO H C 1
ATOM 14736 O O . PRO H 1 125 ? -3.359 30.918 -21.053 1.00 37.31 125 PRO H O 1
ATOM 14740 N N . TRP H 1 126 ? -3.039 28.692 -21.143 1.00 32.12 126 TRP H N 1
ATOM 14741 C CA . TRP H 1 126 ? -3.446 28.446 -19.764 1.00 33.23 126 TRP H CA 1
ATOM 14742 C C . TRP H 1 126 ? -2.246 27.862 -19.031 1.00 32.79 126 TRP H C 1
ATOM 14743 O O . TRP H 1 126 ? -1.858 26.714 -19.284 1.00 33.26 126 TRP H O 1
ATOM 14754 N N . ASP H 1 127 ? -1.666 28.660 -18.124 1.00 32.49 127 ASP H N 1
ATOM 14755 C CA . ASP H 1 127 ? -0.369 28.328 -17.534 1.00 28.51 127 ASP H CA 1
ATOM 14756 C C . ASP H 1 127 ? -0.369 26.952 -16.887 1.00 29.33 127 ASP H C 1
ATOM 14757 O O . ASP H 1 127 ? 0.631 26.225 -16.952 1.00 26.99 127 ASP H O 1
ATOM 14762 N N . GLU H 1 128 ? -1.479 26.573 -16.259 1.00 28.65 128 GLU H N 1
ATOM 14763 C CA . GLU H 1 128 ? -1.480 25.365 -15.449 1.00 31.65 128 GLU H CA 1
ATOM 14764 C C . GLU H 1 128 ? -1.432 24.085 -16.270 1.00 29.45 128 GLU H C 1
ATOM 14765 O O . GLU H 1 128 ? -1.292 23.010 -15.680 1.00 28.69 128 GLU H O 1
ATOM 14771 N N . GLU H 1 129 ? -1.525 24.158 -17.600 1.00 24.66 129 GLU H N 1
ATOM 14772 C CA . GLU H 1 129 ? -1.347 22.970 -18.427 1.00 28.28 129 GLU H CA 1
ATOM 14773 C C . GLU H 1 129 ? 0.002 22.933 -19.151 1.00 28.62 129 GLU H C 1
ATOM 14774 O O . GLU H 1 129 ? 0.265 21.984 -19.897 1.00 29.36 129 GLU H O 1
ATOM 14780 N N . LYS H 1 130 ? 0.877 23.918 -18.936 1.00 29.18 130 LYS H N 1
ATOM 14781 C CA . LYS H 1 130 ? 2.147 23.931 -19.657 1.00 27.36 130 LYS H CA 1
ATOM 14782 C C . LYS H 1 130 ? 2.933 22.647 -19.410 1.00 26.76 130 LYS H C 1
ATOM 14783 O O . LYS H 1 130 ? 3.450 22.030 -20.350 1.00 27.77 130 LYS H O 1
ATOM 14789 N N . TYR H 1 131 ? 3.009 22.205 -18.157 1.00 22.66 131 TYR H N 1
ATOM 14790 C CA . TYR H 1 131 ? 3.731 20.976 -17.869 1.00 22.56 131 TYR H CA 1
ATOM 14791 C C . TYR H 1 131 ? 3.203 20.375 -16.578 1.00 31.36 131 TYR H C 1
ATOM 14792 O O . TYR H 1 131 ? 2.858 21.106 -15.647 1.00 28.33 131 TYR H O 1
ATOM 14801 N N . ILE H 1 132 ? 3.125 19.041 -16.544 1.00 26.38 132 ILE H N 1
ATOM 14802 C CA . ILE H 1 132 ? 2.747 18.286 -15.358 1.00 25.02 132 ILE H CA 1
ATOM 14803 C C . ILE H 1 132 ? 3.565 17.001 -15.330 1.00 21.03 132 ILE H C 1
ATOM 14804 O O . ILE H 1 132 ? 4.172 16.603 -16.324 1.00 27.86 132 ILE H O 1
ATOM 14809 N N . ILE H 1 133 ? 3.558 16.339 -14.172 1.00 25.99 133 ILE H N 1
ATOM 14810 C CA . ILE H 1 133 ? 4.221 15.053 -13.979 1.00 23.44 133 ILE H CA 1
ATOM 14811 C C . ILE H 1 133 ? 3.188 14.060 -13.466 1.00 28.08 133 ILE H C 1
ATOM 14812 O O . ILE H 1 133 ? 2.345 14.406 -12.628 1.00 23.15 133 ILE H O 1
ATOM 14817 N N . THR H 1 134 ? 3.237 12.831 -13.971 1.00 21.28 134 THR H N 1
ATOM 14818 C CA . THR H 1 134 ? 2.429 11.765 -13.400 1.00 26.51 134 THR H CA 1
ATOM 14819 C C . THR H 1 134 ? 3.329 10.606 -13.012 1.00 27.14 134 THR H C 1
ATOM 14820 O O . THR H 1 134 ? 4.312 10.306 -13.701 1.00 27.04 134 THR H O 1
ATOM 14824 N N . ARG H 1 135 ? 3.005 9.987 -11.879 1.00 22.29 135 ARG H N 1
ATOM 14825 C CA . ARG H 1 135 ? 3.721 8.826 -11.370 1.00 29.35 135 ARG H CA 1
ATOM 14826 C C . ARG H 1 135 ? 2.719 7.707 -11.144 1.00 26.65 135 ARG H C 1
ATOM 14827 O O . ARG H 1 135 ? 1.811 7.843 -10.318 1.00 26.33 135 ARG H O 1
ATOM 14835 N N . GLN H 1 136 ? 2.877 6.612 -11.878 1.00 22.79 136 GLN H N 1
ATOM 14836 C CA . GLN H 1 136 ? 2.051 5.427 -11.706 1.00 24.68 136 GLN H CA 1
ATOM 14837 C C . GLN H 1 136 ? 2.882 4.378 -10.985 1.00 30.58 136 GLN H C 1
ATOM 14838 O O . GLN H 1 136 ? 4.009 4.087 -11.402 1.00 29.87 136 GLN H O 1
ATOM 14844 N N . HIS H 1 137 ? 2.347 3.841 -9.882 1.00 29.43 137 HIS H N 1
ATOM 14845 C CA . HIS H 1 137 ? 3.193 3.062 -8.981 1.00 31.54 137 HIS H CA 1
ATOM 14846 C C . HIS H 1 137 ? 2.478 1.903 -8.295 1.00 33.84 137 HIS H C 1
ATOM 14847 O O . HIS H 1 137 ? 3.123 1.099 -7.614 1.00 36.78 137 HIS H O 1
ATOM 14854 N N . GLN H 1 138 ? 1.165 1.784 -8.472 1.00 33.00 138 GLN H N 1
ATOM 14855 C CA . GLN H 1 138 ? 0.404 0.702 -7.863 1.00 31.97 138 GLN H CA 1
ATOM 14856 C C . GLN H 1 138 ? -0.243 -0.159 -8.938 1.00 31.40 138 GLN H C 1
ATOM 14857 O O . GLN H 1 138 ? -0.570 0.322 -10.023 1.00 29.75 138 GLN H O 1
ATOM 14863 N N . LYS H 1 139 ? -0.425 -1.438 -8.620 1.00 26.14 139 LYS H N 1
ATOM 14864 C CA . LYS H 1 139 ? -1.182 -2.330 -9.482 1.00 30.85 139 LYS H CA 1
ATOM 14865 C C . LYS H 1 139 ? -2.542 -1.717 -9.788 1.00 33.90 139 LYS H C 1
ATOM 14866 O O . LYS H 1 139 ? -3.262 -1.301 -8.879 1.00 25.80 139 LYS H O 1
ATOM 14872 N N . GLY H 1 140 ? -2.876 -1.632 -11.077 1.00 30.24 140 GLY H N 1
ATOM 14873 C CA . GLY H 1 140 ? -4.113 -1.021 -11.512 1.00 26.81 140 GLY H CA 1
ATOM 14874 C C . GLY H 1 140 ? -4.004 0.429 -11.924 1.00 29.66 140 GLY H C 1
ATOM 14875 O O . GLY H 1 140 ? -5.005 1.003 -12.378 1.00 25.39 140 GLY H O 1
ATOM 14876 N N . ASP H 1 141 ? -2.829 1.040 -11.782 1.00 22.65 141 ASP H N 1
ATOM 14877 C CA . ASP H 1 141 ? -2.675 2.454 -12.096 1.00 23.92 141 ASP H CA 1
ATOM 14878 C C . ASP H 1 141 ? -2.756 2.680 -13.600 1.00 22.35 141 ASP H C 1
ATOM 14879 O O . ASP H 1 141 ? -2.284 1.864 -14.396 1.00 25.99 141 ASP H O 1
ATOM 14884 N N . THR H 1 142 ? -3.368 3.794 -13.984 1.00 23.35 142 THR H N 1
ATOM 14885 C CA . THR H 1 142 ? -3.669 4.034 -15.385 1.00 27.60 142 THR H CA 1
ATOM 14886 C C . THR H 1 142 ? -3.999 5.503 -15.564 1.00 27.59 142 THR H C 1
ATOM 14887 O O . THR H 1 142 ? -4.547 6.149 -14.662 1.00 24.31 142 THR H O 1
ATOM 14891 N N . HIS H 1 143 ? -3.633 6.023 -16.731 1.00 19.49 143 HIS H N 1
ATOM 14892 C CA . HIS H 1 143 ? -4.172 7.273 -17.241 1.00 23.22 143 HIS H CA 1
ATOM 14893 C C . HIS H 1 143 ? -5.238 6.865 -18.254 1.00 30.36 143 HIS H C 1
ATOM 14894 O O . HIS H 1 143 ? -4.922 6.522 -19.399 1.00 24.20 143 HIS H O 1
ATOM 14901 N N . GLY H 1 144 ? -6.494 6.866 -17.817 1.00 27.48 144 GLY H N 1
ATOM 14902 C CA . GLY H 1 144 ? -7.575 6.303 -18.604 1.00 21.72 144 GLY H CA 1
ATOM 14903 C C . GLY H 1 144 ? -7.914 7.115 -19.846 1.00 22.09 144 GLY H C 1
ATOM 14904 O O . GLY H 1 144 ? -7.394 8.207 -20.082 1.00 23.80 144 GLY H O 1
ATOM 14905 N N . TRP H 1 145 ? -8.813 6.546 -20.656 1.00 21.91 145 TRP H N 1
ATOM 14906 C CA . TRP H 1 145 ? -9.169 7.128 -21.955 1.00 23.52 145 TRP H CA 1
ATOM 14907 C C . TRP H 1 145 ? -9.516 8.605 -21.822 1.00 25.60 145 TRP H C 1
ATOM 14908 O O . TRP H 1 145 ? -10.317 8.991 -20.965 1.00 23.46 145 TRP H O 1
ATOM 14919 N N . HIS H 1 146 ? -8.916 9.430 -22.678 1.00 20.45 146 HIS H N 1
ATOM 14920 C CA . HIS H 1 146 ? -9.103 10.870 -22.560 1.00 22.27 146 HIS H CA 1
ATOM 14921 C C . HIS H 1 146 ? -8.584 11.562 -23.812 1.00 19.96 146 HIS H C 1
ATOM 14922 O O . HIS H 1 146 ? -7.878 10.969 -24.627 1.00 22.07 146 HIS H O 1
ATOM 14929 N N . TRP H 1 147 ? -8.975 12.820 -23.959 1.00 21.82 147 TRP H N 1
ATOM 14930 C CA . TRP H 1 147 ? -8.360 13.777 -24.863 1.00 17.38 147 TRP H CA 1
ATOM 14931 C C . TRP H 1 147 ? -7.688 14.867 -24.036 1.00 22.07 147 TRP H C 1
ATOM 14932 O O . TRP H 1 147 ? -7.847 14.944 -22.812 1.00 28.59 147 TRP H O 1
ATOM 14943 N N . GLY H 1 148 ? -6.941 15.725 -24.718 1.00 22.89 148 GLY H N 1
ATOM 14944 C CA . GLY H 1 148 ? -6.404 16.909 -24.079 1.00 25.90 148 GLY H CA 1
ATOM 14945 C C . GLY H 1 148 ? -7.109 18.151 -24.577 1.00 25.81 148 GLY H C 1
ATOM 14946 O O . GLY H 1 148 ? -7.709 18.141 -25.661 1.00 26.68 148 GLY H O 1
ATOM 14947 N N . ASP H 1 149 ? -7.057 19.222 -23.787 1.00 23.38 149 ASP H N 1
ATOM 14948 C CA . ASP H 1 149 ? -7.641 20.500 -24.171 1.00 23.52 149 ASP H CA 1
ATOM 14949 C C . ASP H 1 149 ? -6.813 21.263 -25.199 1.00 25.71 149 ASP H C 1
ATOM 14950 O O . ASP H 1 149 ? -7.330 22.216 -25.795 1.00 32.61 149 ASP H O 1
ATOM 14955 N N . PHE H 1 150 ? -5.557 20.881 -25.426 1.00 23.90 150 PHE H N 1
ATOM 14956 C CA . PHE H 1 150 ? -4.679 21.594 -26.348 1.00 29.53 150 PHE H CA 1
ATOM 14957 C C . PHE H 1 150 ? -4.003 20.605 -27.292 1.00 25.81 150 PHE H C 1
ATOM 14958 O O . PHE H 1 150 ? -4.127 19.387 -27.146 1.00 26.45 150 PHE H O 1
ATOM 14966 N N . SER H 1 151 ? -3.264 21.146 -28.262 1.00 26.67 151 SER H N 1
ATOM 14967 C CA . SER H 1 151 ? -2.966 20.400 -29.480 1.00 27.95 151 SER H CA 1
ATOM 14968 C C . SER H 1 151 ? -1.705 19.543 -29.409 1.00 29.23 151 SER H C 1
ATOM 14969 O O . SER H 1 151 ? -1.708 18.425 -29.928 1.00 25.45 151 SER H O 1
ATOM 14972 N N . PHE H 1 152 ? -0.622 20.019 -28.791 1.00 26.79 152 PHE H N 1
ATOM 14973 C CA . PHE H 1 152 ? 0.708 19.442 -29.019 1.00 26.05 152 PHE H CA 1
ATOM 14974 C C . PHE H 1 152 ? 1.360 19.000 -27.708 1.00 23.51 152 PHE H C 1
ATOM 14975 O O . PHE H 1 152 ? 1.967 19.807 -26.998 1.00 27.45 152 PHE H O 1
ATOM 14983 N N . THR H 1 153 ? 1.278 17.711 -27.414 1.00 26.19 153 THR H N 1
ATOM 14984 C CA . THR H 1 153 ? 1.763 17.153 -26.159 1.00 31.19 153 THR H CA 1
ATOM 14985 C C . THR H 1 153 ? 3.010 16.312 -26.410 1.00 26.10 153 THR H C 1
ATOM 14986 O O . THR H 1 153 ? 2.992 15.405 -27.248 1.00 27.71 153 THR H O 1
ATOM 14990 N N . VAL H 1 154 ? 4.092 16.609 -25.694 1.00 24.44 154 VAL H N 1
ATOM 14991 C CA . VAL H 1 154 ? 5.310 15.803 -25.742 1.00 19.65 154 VAL H CA 1
ATOM 14992 C C . VAL H 1 154 ? 5.437 15.070 -24.415 1.00 25.65 154 VAL H C 1
ATOM 14993 O O . VAL H 1 154 ? 5.429 15.694 -23.347 1.00 22.98 154 VAL H O 1
ATOM 14997 N N . ILE H 1 155 ? 5.550 13.748 -24.478 1.00 23.77 155 ILE H N 1
ATOM 14998 C CA . ILE H 1 155 ? 5.648 12.914 -23.288 1.00 23.29 155 ILE H CA 1
ATOM 14999 C C . ILE H 1 155 ? 7.085 12.428 -23.167 1.00 28.10 155 ILE H C 1
ATOM 15000 O O . ILE H 1 155 ? 7.665 11.936 -24.144 1.00 23.13 155 ILE H O 1
ATOM 15005 N N . TRP H 1 156 ? 7.655 12.582 -21.970 1.00 24.30 156 TRP H N 1
ATOM 15006 C CA . TRP H 1 156 ? 9.002 12.139 -21.629 1.00 22.76 156 TRP H CA 1
ATOM 15007 C C . TRP H 1 156 ? 8.887 10.943 -20.693 1.00 26.80 156 TRP H C 1
ATOM 15008 O O . TRP H 1 156 ? 8.272 11.050 -19.628 1.00 26.85 156 TRP H O 1
ATOM 15019 N N . LEU H 1 157 ? 9.510 9.825 -21.063 1.00 22.89 157 LEU H N 1
ATOM 15020 C CA . LEU H 1 157 ? 9.434 8.589 -20.284 1.00 23.42 157 LEU H CA 1
ATOM 15021 C C . LEU H 1 157 ? 10.571 8.588 -19.268 1.00 35.48 157 LEU H C 1
ATOM 15022 O O . LEU H 1 157 ? 11.649 8.039 -19.510 1.00 27.99 157 LEU H O 1
ATOM 15027 N N . ILE H 1 158 ? 10.321 9.198 -18.105 1.00 24.55 158 ILE H N 1
ATOM 15028 C CA . ILE H 1 158 ? 11.359 9.308 -17.079 1.00 26.16 158 ILE H CA 1
ATOM 15029 C C . ILE H 1 158 ? 11.686 7.936 -16.493 1.00 27.05 158 ILE H C 1
ATOM 15030 O O . ILE H 1 158 ? 12.856 7.596 -16.284 1.00 29.16 158 ILE H O 1
ATOM 15035 N N . GLU H 1 159 ? 10.662 7.141 -16.200 1.00 23.68 159 GLU H N 1
ATOM 15036 C CA . GLU H 1 159 ? 10.815 5.754 -15.787 1.00 28.62 159 GLU H CA 1
ATOM 15037 C C . GLU H 1 159 ? 9.711 4.936 -16.439 1.00 25.00 159 GLU H C 1
ATOM 15038 O O . GLU H 1 159 ? 8.601 5.429 -16.646 1.00 26.94 159 GLU H O 1
ATOM 15044 N N . ALA H 1 160 ? 10.011 3.671 -16.736 1.00 25.54 160 ALA H N 1
ATOM 15045 C CA . ALA H 1 160 ? 8.982 2.792 -17.278 1.00 24.95 160 ALA H CA 1
ATOM 15046 C C . ALA H 1 160 ? 9.357 1.353 -16.990 1.00 27.25 160 ALA H C 1
ATOM 15047 O O . ALA H 1 160 ? 10.535 1.000 -17.122 1.00 26.86 160 ALA H O 1
ATOM 15049 N N . PRO H 1 161 ? 8.412 0.507 -16.597 1.00 29.66 161 PRO H N 1
ATOM 15050 C CA . PRO H 1 161 ? 8.694 -0.923 -16.484 1.00 24.59 161 PRO H CA 1
ATOM 15051 C C . PRO H 1 161 ? 8.596 -1.580 -17.852 1.00 33.14 161 PRO H C 1
ATOM 15052 O O . PRO H 1 161 ? 8.076 -1.002 -18.807 1.00 26.69 161 PRO H O 1
ATOM 15056 N N . SER H 1 162 ? 9.100 -2.811 -17.925 1.00 26.14 162 SER H N 1
ATOM 15057 C CA . SER H 1 162 ? 8.851 -3.652 -19.087 1.00 26.20 162 SER H CA 1
ATOM 15058 C C . SER H 1 162 ? 7.356 -3.673 -19.403 1.00 33.75 162 SER H C 1
ATOM 15059 O O . SER H 1 162 ? 6.509 -3.633 -18.503 1.00 24.15 162 SER H O 1
ATOM 15062 N N . LEU H 1 163 ? 7.040 -3.717 -20.698 1.00 27.55 163 LEU H N 1
ATOM 15063 C CA . LEU H 1 163 ? 5.665 -3.539 -21.160 1.00 24.96 163 LEU H CA 1
ATOM 15064 C C . LEU H 1 163 ? 4.748 -4.680 -20.739 1.00 23.23 163 LEU H C 1
ATOM 15065 O O . LEU H 1 163 ? 3.528 -4.484 -20.668 1.00 30.64 163 LEU H O 1
ATOM 15070 N N . GLU H 1 164 ? 5.306 -5.858 -20.451 1.00 28.84 164 GLU H N 1
ATOM 15071 C CA . GLU H 1 164 ? 4.523 -6.956 -19.903 1.00 26.56 164 GLU H CA 1
ATOM 15072 C C . GLU H 1 164 ? 3.848 -6.584 -18.587 1.00 26.87 164 GLU H C 1
ATOM 15073 O O . GLU H 1 164 ? 2.929 -7.290 -18.158 1.00 31.17 164 GLU H O 1
ATOM 15079 N N . TYR H 1 165 ? 4.270 -5.492 -17.945 1.00 28.11 165 TYR H N 1
ATOM 15080 C CA . TYR H 1 165 ? 3.657 -5.036 -16.702 1.00 28.07 165 TYR H CA 1
ATOM 15081 C C . TYR H 1 165 ? 2.667 -3.899 -16.900 1.00 30.24 165 TYR H C 1
ATOM 15082 O O . TYR H 1 165 ? 2.148 -3.383 -15.908 1.00 24.83 165 TYR H O 1
ATOM 15091 N N . GLY H 1 166 ? 2.400 -3.493 -18.147 1.00 29.97 166 GLY H N 1
ATOM 15092 C CA . GLY H 1 166 ? 1.469 -2.423 -18.455 1.00 20.06 166 GLY H CA 1
ATOM 15093 C C . GLY H 1 166 ? 2.184 -1.156 -18.898 1.00 27.28 166 GLY H C 1
ATOM 15094 O O . GLY H 1 166 ? 3.403 -1.119 -19.071 1.00 25.11 166 GLY H O 1
ATOM 15095 N N . GLY H 1 167 ? 1.392 -0.092 -19.068 1.00 23.18 167 GLY H N 1
ATOM 15096 C CA . GLY H 1 167 ? 1.898 1.222 -19.429 1.00 22.59 167 GLY H CA 1
ATOM 15097 C C . GLY H 1 167 ? 1.868 1.537 -20.912 1.00 23.27 167 GLY H C 1
ATOM 15098 O O . GLY H 1 167 ? 2.152 2.677 -21.296 1.00 25.46 167 GLY H O 1
ATOM 15099 N N . MET H 1 168 ? 1.549 0.561 -21.748 1.00 24.46 168 MET H N 1
ATOM 15100 C CA . MET H 1 168 ? 1.535 0.779 -23.187 1.00 28.81 168 MET H CA 1
ATOM 15101 C C . MET H 1 168 ? 0.543 1.876 -23.561 1.00 23.74 168 MET H C 1
ATOM 15102 O O . MET H 1 168 ? -0.546 1.979 -22.987 1.00 24.14 168 MET H O 1
ATOM 15107 N N . LEU H 1 169 ? 0.940 2.732 -24.496 1.00 24.28 169 LEU H N 1
ATOM 15108 C CA . LEU H 1 169 ? 0.041 3.777 -24.960 1.00 25.56 169 LEU H CA 1
ATOM 15109 C C . LEU H 1 169 ? -0.923 3.211 -26.000 1.00 23.30 169 LEU H C 1
ATOM 15110 O O . LEU H 1 169 ? -0.577 2.315 -26.772 1.00 23.20 169 LEU H O 1
ATOM 15115 N N . GLN H 1 170 ? -2.146 3.732 -26.007 1.00 24.98 170 GLN H N 1
ATOM 15116 C CA . GLN H 1 170 ? -3.150 3.335 -26.988 1.00 21.61 170 GLN H CA 1
ATOM 15117 C C . GLN H 1 170 ? -3.804 4.593 -27.544 1.00 25.47 170 GLN H C 1
ATOM 15118 O O . GLN H 1 170 ? -4.062 5.537 -26.794 1.00 21.43 170 GLN H O 1
ATOM 15124 N N . CYS H 1 171 ? -4.052 4.613 -28.859 1.00 18.38 171 CYS H N 1
ATOM 15125 C CA . CYS H 1 171 ? -4.489 5.829 -29.544 1.00 19.28 171 CYS H CA 1
ATOM 15126 C C . CYS H 1 171 ? -5.578 5.538 -30.569 1.00 22.95 171 CYS H C 1
ATOM 15127 O O . CYS H 1 171 ? -5.552 4.501 -31.244 1.00 20.03 171 CYS H O 1
ATOM 15130 N N . ILE H 1 172 ? -6.502 6.496 -30.708 1.00 19.82 172 ILE H N 1
ATOM 15131 C CA . ILE H 1 172 ? -7.410 6.597 -31.859 1.00 17.02 172 ILE H CA 1
ATOM 15132 C C . ILE H 1 172 ? -7.387 8.029 -32.394 1.00 23.41 172 ILE H C 1
ATOM 15133 O O . ILE H 1 172 ? -7.934 8.945 -31.752 1.00 19.84 172 ILE H O 1
ATOM 15138 N N . PRO H 1 173 ? -6.787 8.273 -33.558 1.00 18.37 173 PRO H N 1
ATOM 15139 C CA . PRO H 1 173 ? -6.679 9.643 -34.070 1.00 21.07 173 PRO H CA 1
ATOM 15140 C C . PRO H 1 173 ? -7.949 10.085 -34.784 1.00 23.72 173 PRO H C 1
ATOM 15141 O O . PRO H 1 173 ? -8.877 9.304 -35.014 1.00 22.75 173 PRO H O 1
ATOM 15145 N N . HIS H 1 174 ? -7.976 11.382 -35.118 1.00 24.63 174 HIS H N 1
ATOM 15146 C CA . HIS H 1 174 ? -9.060 12.001 -35.891 1.00 23.42 174 HIS H CA 1
ATOM 15147 C C . HIS H 1 174 ? -10.421 11.800 -35.222 1.00 26.37 174 HIS H C 1
ATOM 15148 O O . HIS H 1 174 ? -11.418 11.452 -35.858 1.00 21.47 174 HIS H O 1
ATOM 15155 N N . THR H 1 175 ? -10.455 12.047 -33.916 1.00 21.58 175 THR H N 1
ATOM 15156 C CA . THR H 1 175 ? -11.674 12.079 -33.125 1.00 21.84 175 THR H CA 1
ATOM 15157 C C . THR H 1 175 ? -11.775 13.464 -32.487 1.00 24.63 175 THR H C 1
ATOM 15158 O O . THR H 1 175 ? -10.963 14.347 -32.762 1.00 21.98 175 THR H O 1
ATOM 15162 N N . ASP H 1 176 ? -12.772 13.660 -31.628 1.00 25.67 176 ASP H N 1
ATOM 15163 C CA . ASP H 1 176 ? -12.908 14.943 -30.948 1.00 21.21 176 ASP H CA 1
ATOM 15164 C C . ASP H 1 176 ? -13.442 14.729 -29.537 1.00 23.65 176 ASP H C 1
ATOM 15165 O O . ASP H 1 176 ? -14.106 13.732 -29.247 1.00 22.02 176 ASP H O 1
ATOM 15170 N N . TRP H 1 177 ? -13.169 15.703 -28.667 1.00 22.60 177 TRP H N 1
ATOM 15171 C CA . TRP H 1 177 ? -13.588 15.658 -27.266 1.00 22.06 177 TRP H CA 1
ATOM 15172 C C . TRP H 1 177 ? -14.877 16.457 -27.117 1.00 21.69 177 TRP H C 1
ATOM 15173 O O . TRP H 1 177 ? -14.858 17.688 -27.204 1.00 27.35 177 TRP H O 1
ATOM 15184 N N . ASN H 1 178 ? -15.995 15.759 -26.887 1.00 21.06 178 ASN H N 1
ATOM 15185 C CA . ASN H 1 178 ? -17.262 16.388 -26.489 1.00 29.81 178 ASN H CA 1
ATOM 15186 C C . ASN H 1 178 ? -17.464 16.117 -24.997 1.00 23.93 178 ASN H C 1
ATOM 15187 O O . ASN H 1 178 ? -17.849 15.018 -24.609 1.00 25.04 178 ASN H O 1
ATOM 15192 N N . LYS H 1 179 ? -17.233 17.128 -24.155 1.00 24.76 179 LYS H N 1
ATOM 15193 C CA . LYS H 1 179 ? -17.215 16.870 -22.716 1.00 29.90 179 LYS H CA 1
ATOM 15194 C C . LYS H 1 179 ? -18.600 16.548 -22.165 1.00 31.37 179 LYS H C 1
ATOM 15195 O O . LYS H 1 179 ? -18.702 15.869 -21.138 1.00 28.00 179 LYS H O 1
ATOM 15201 N N . ASP H 1 180 ? -19.663 17.005 -22.825 1.00 29.34 180 ASP H N 1
ATOM 15202 C CA . ASP H 1 180 ? -21.015 16.687 -22.380 1.00 37.10 180 ASP H CA 1
ATOM 15203 C C . ASP H 1 180 ? -21.451 15.297 -22.810 1.00 36.33 180 ASP H C 1
ATOM 15204 O O . ASP H 1 180 ? -22.340 14.718 -22.181 1.00 34.90 180 ASP H O 1
ATOM 15209 N N . ASP H 1 181 ? -20.830 14.750 -23.856 1.00 36.13 181 ASP H N 1
ATOM 15210 C CA . ASP H 1 181 ? -21.248 13.478 -24.446 1.00 30.55 181 ASP H CA 1
ATOM 15211 C C . ASP H 1 181 ? -20.033 12.850 -25.114 1.00 30.75 181 ASP H C 1
ATOM 15212 O O . ASP H 1 181 ? -19.910 12.839 -26.343 1.00 30.46 181 ASP H O 1
ATOM 15217 N N . PRO H 1 182 ? -19.094 12.327 -24.320 1.00 31.77 182 PRO H N 1
ATOM 15218 C CA . PRO H 1 182 ? -17.802 11.923 -24.898 1.00 31.64 182 PRO H CA 1
ATOM 15219 C C . PRO H 1 182 ? -17.889 10.713 -25.810 1.00 31.54 182 PRO H C 1
ATOM 15220 O O . PRO H 1 182 ? -17.090 10.609 -26.752 1.00 28.74 182 PRO H O 1
ATOM 15224 N N . ARG H 1 183 ? -18.811 9.789 -25.542 1.00 22.37 183 ARG H N 1
ATOM 15225 C CA . ARG H 1 183 ? -19.072 8.650 -26.415 1.00 27.99 183 ARG H CA 1
ATOM 15226 C C . ARG H 1 183 ? -17.806 7.833 -26.671 1.00 28.52 183 ARG H C 1
ATOM 15227 O O . ARG H 1 183 ? -17.479 7.506 -27.814 1.00 20.75 183 ARG H O 1
ATOM 15235 N N . VAL H 1 184 ? -17.090 7.502 -25.593 1.00 20.31 184 VAL H N 1
ATOM 15236 C CA . VAL H 1 184 ? -15.800 6.826 -25.739 1.00 25.54 184 VAL H CA 1
ATOM 15237 C C . VAL H 1 184 ? -15.987 5.427 -26.319 1.00 26.03 184 VAL H C 1
ATOM 15238 O O . VAL H 1 184 ? -15.289 5.033 -27.264 1.00 24.47 184 VAL H O 1
ATOM 15242 N N . GLU H 1 185 ? -16.931 4.658 -25.768 1.00 23.68 185 GLU H N 1
ATOM 15243 C CA . GLU H 1 185 ? -17.148 3.299 -26.253 1.00 24.60 185 GLU H CA 1
ATOM 15244 C C . GLU H 1 185 ? -17.510 3.281 -27.733 1.00 24.68 185 GLU H C 1
ATOM 15245 O O . GLU H 1 185 ? -17.103 2.367 -28.460 1.00 24.75 185 GLU H O 1
ATOM 15251 N N . ASP H 1 186 ? -18.265 4.285 -28.197 1.00 23.86 186 ASP H N 1
ATOM 15252 C CA . ASP H 1 186 ? -18.596 4.388 -29.619 1.00 24.63 186 ASP H CA 1
ATOM 15253 C C . ASP H 1 186 ? -17.345 4.587 -30.471 1.00 24.97 186 ASP H C 1
ATOM 15254 O O . ASP H 1 186 ? -17.202 3.971 -31.535 1.00 23.64 186 ASP H O 1
ATOM 15259 N N . TYR H 1 187 ? -16.447 5.479 -30.041 1.00 21.49 187 TYR H N 1
ATOM 15260 C CA . TYR H 1 187 ? -15.205 5.695 -30.776 1.00 24.43 187 TYR H CA 1
ATOM 15261 C C . TYR H 1 187 ? -14.397 4.408 -30.891 1.00 25.55 187 TYR H C 1
ATOM 15262 O O . TYR H 1 187 ? -13.881 4.093 -31.968 1.00 20.37 187 TYR H O 1
ATOM 15271 N N . LEU H 1 188 ? -14.289 3.641 -29.800 1.00 19.57 188 LEU H N 1
ATOM 15272 C CA . LEU H 1 188 ? -13.530 2.391 -29.851 1.00 23.55 188 LEU H CA 1
ATOM 15273 C C . LEU H 1 188 ? -14.129 1.407 -30.854 1.00 22.24 188 LEU H C 1
ATOM 15274 O O . LEU H 1 188 ? -13.393 0.664 -31.517 1.00 24.90 188 LEU H O 1
ATOM 15279 N N . GLN H 1 189 ? -15.466 1.360 -30.954 1.00 18.33 189 GLN H N 1
ATOM 15280 C CA . GLN H 1 189 ? -16.126 0.445 -31.883 1.00 22.88 189 GLN H CA 1
ATOM 15281 C C . GLN H 1 189 ? -16.025 0.902 -33.331 1.00 23.16 189 GLN H C 1
ATOM 15282 O O . GLN H 1 189 ? -16.081 0.066 -34.239 1.00 33.32 189 GLN H O 1
ATOM 15288 N N . LYS H 1 190 ? -15.923 2.208 -33.576 1.00 24.30 190 LYS H N 1
ATOM 15289 C CA . LYS H 1 190 ? -15.895 2.703 -34.949 1.00 25.04 190 LYS H CA 1
ATOM 15290 C C . LYS H 1 190 ? -14.510 2.714 -35.573 1.00 26.05 190 LYS H C 1
ATOM 15291 O O . LYS H 1 190 ? -14.412 2.794 -36.804 1.00 27.02 190 LYS H O 1
ATOM 15297 N N . HIS H 1 191 ? -13.449 2.620 -34.776 1.00 22.93 191 HIS H N 1
ATOM 15298 C CA . HIS H 1 191 ? -12.089 2.821 -35.261 1.00 23.04 191 HIS H CA 1
ATOM 15299 C C . HIS H 1 191 ? -11.132 1.818 -34.636 1.00 23.99 191 HIS H C 1
ATOM 15300 O O . HIS H 1 191 ? -11.355 1.358 -33.509 1.00 28.97 191 HIS H O 1
ATOM 15307 N N . PRO H 1 192 ? -10.068 1.454 -35.343 1.00 25.27 192 PRO H N 1
ATOM 15308 C CA . PRO H 1 192 ? -9.038 0.607 -34.731 1.00 23.96 192 PRO H CA 1
ATOM 15309 C C . PRO H 1 192 ? -8.248 1.359 -33.668 1.00 24.27 192 PRO H C 1
ATOM 15310 O O . PRO H 1 192 ? -8.089 2.579 -33.722 1.00 22.64 192 PRO H O 1
ATOM 15314 N N . ILE H 1 193 ? -7.764 0.608 -32.681 1.00 19.25 193 ILE H N 1
ATOM 15315 C CA . ILE H 1 193 ? -6.845 1.123 -31.670 1.00 19.99 193 ILE H CA 1
ATOM 15316 C C . ILE H 1 193 ? -5.432 0.732 -32.083 1.00 19.79 193 ILE H C 1
ATOM 15317 O O . ILE H 1 193 ? -5.174 -0.436 -32.404 1.00 19.46 193 ILE H O 1
ATOM 15322 N N . ARG H 1 194 ? -4.518 1.698 -32.088 1.00 17.49 194 ARG H N 1
ATOM 15323 C CA . ARG H 1 194 ? -3.098 1.414 -32.238 1.00 18.51 194 ARG H CA 1
ATOM 15324 C C . ARG H 1 194 ? -2.396 1.484 -30.883 1.00 23.45 194 ARG H C 1
ATOM 15325 O O . ARG H 1 194 ? -2.677 2.373 -30.075 1.00 24.51 194 ARG H O 1
ATOM 15333 N N . SER H 1 195 ? -1.475 0.548 -30.641 1.00 23.14 195 SER H N 1
ATOM 15334 C CA . SER H 1 195 ? -0.755 0.476 -29.374 1.00 23.82 195 SER H CA 1
ATOM 15335 C C . SER H 1 195 ? 0.728 0.735 -29.600 1.00 27.72 195 SER H C 1
ATOM 15336 O O . SER H 1 195 ? 1.334 0.183 -30.527 1.00 23.07 195 SER H O 1
ATOM 15339 N N . TYR H 1 196 ? 1.309 1.564 -28.737 1.00 22.91 196 TYR H N 1
ATOM 15340 C CA . TYR H 1 196 ? 2.695 1.995 -28.864 1.00 28.63 196 TYR H CA 1
ATOM 15341 C C . TYR H 1 196 ? 3.428 1.771 -27.547 1.00 25.05 196 TYR H C 1
ATOM 15342 O O . TYR H 1 196 ? 3.005 2.275 -26.506 1.00 22.92 196 TYR H O 1
ATOM 15351 N N . GLY H 1 197 ? 4.539 1.045 -27.599 1.00 27.10 197 GLY H N 1
ATOM 15352 C CA . GLY H 1 197 ? 5.333 0.798 -26.412 1.00 28.57 197 GLY H CA 1
ATOM 15353 C C . GLY H 1 197 ? 6.472 1.791 -26.262 1.00 27.93 197 GLY H C 1
ATOM 15354 O O . GLY H 1 197 ? 7.020 2.295 -27.235 1.00 23.31 197 GLY H O 1
ATOM 15355 N N . HIS H 1 198 ? 6.825 2.081 -25.016 1.00 26.64 198 HIS H N 1
ATOM 15356 C CA . HIS H 1 198 ? 7.898 3.023 -24.746 1.00 22.30 198 HIS H CA 1
ATOM 15357 C C . HIS H 1 198 ? 8.794 2.506 -23.627 1.00 34.25 198 HIS H C 1
ATOM 15358 O O . HIS H 1 198 ? 8.372 1.719 -22.776 1.00 30.65 198 HIS H O 1
ATOM 15365 N N . ALA H 1 199 ? 10.044 2.959 -23.641 1.00 23.94 199 ALA H N 1
ATOM 15366 C CA . ALA H 1 199 ? 10.998 2.624 -22.598 1.00 27.46 199 ALA H CA 1
ATOM 15367 C C . ALA H 1 199 ? 11.590 3.904 -22.038 1.00 29.19 199 ALA H C 1
ATOM 15368 O O . ALA H 1 199 ? 11.480 4.976 -22.638 1.00 24.78 199 ALA H O 1
ATOM 15370 N N . LYS H 1 200 ? 12.226 3.772 -20.874 1.00 33.62 200 LYS H N 1
ATOM 15371 C CA . LYS H 1 200 ? 12.922 4.887 -20.245 1.00 29.64 200 LYS H CA 1
ATOM 15372 C C . LYS H 1 200 ? 13.848 5.578 -21.241 1.00 28.48 200 LYS H C 1
ATOM 15373 O O . LYS H 1 200 ? 14.601 4.921 -21.961 1.00 31.33 200 LYS H O 1
ATOM 15379 N N . GLY H 1 201 ? 13.775 6.910 -21.292 1.00 26.06 201 GLY H N 1
ATOM 15380 C CA . GLY H 1 201 ? 14.540 7.695 -22.234 1.00 29.73 201 GLY H CA 1
ATOM 15381 C C . GLY H 1 201 ? 13.789 8.095 -23.493 1.00 30.88 201 GLY H C 1
ATOM 15382 O O . GLY H 1 201 ? 14.238 9.004 -24.198 1.00 27.65 201 GLY H O 1
ATOM 15383 N N . ASP H 1 202 ? 12.660 7.448 -23.787 1.00 30.47 202 ASP H N 1
ATOM 15384 C CA . ASP H 1 202 ? 11.864 7.777 -24.965 1.00 30.35 202 ASP H CA 1
ATOM 15385 C C . ASP H 1 202 ? 11.149 9.117 -24.802 1.00 30.46 202 ASP H C 1
ATOM 15386 O O . ASP H 1 202 ? 10.826 9.552 -23.691 1.00 25.75 202 ASP H O 1
ATOM 15391 N N . LEU H 1 203 ? 10.914 9.777 -25.939 1.00 26.90 203 LEU H N 1
ATOM 15392 C CA . LEU H 1 203 ? 10.011 10.913 -26.050 1.00 27.32 203 LEU H CA 1
ATOM 15393 C C . LEU H 1 203 ? 9.061 10.666 -27.213 1.00 25.46 203 LEU H C 1
ATOM 15394 O O . LEU H 1 203 ? 9.425 10.018 -28.201 1.00 25.00 203 LEU H O 1
ATOM 15399 N N . TYR H 1 204 ? 7.838 11.180 -27.097 1.00 25.03 204 TYR H N 1
ATOM 15400 C CA . TYR H 1 204 ? 6.906 11.050 -28.205 1.00 29.52 204 TYR H CA 1
ATOM 15401 C C . TYR H 1 204 ? 5.981 12.252 -28.231 1.00 25.86 204 TYR H C 1
ATOM 15402 O O . TYR H 1 204 ? 5.739 12.899 -27.209 1.00 26.82 204 TYR H O 1
ATOM 15411 N N . LEU H 1 205 ? 5.491 12.552 -29.430 1.00 24.77 205 LEU H N 1
ATOM 15412 C CA . LEU H 1 205 ? 4.613 13.680 -29.680 1.00 22.56 205 LEU H CA 1
ATOM 15413 C C . LEU H 1 205 ? 3.216 13.155 -29.966 1.00 23.20 205 LEU H C 1
ATOM 15414 O O . LEU H 1 205 ? 3.051 12.220 -30.756 1.00 24.88 205 LEU H O 1
ATOM 15419 N N . LEU H 1 206 ? 2.215 13.775 -29.355 1.00 21.01 206 LEU H N 1
ATOM 15420 C CA . LEU H 1 206 ? 0.835 13.344 -29.518 1.00 21.87 206 LEU H CA 1
ATOM 15421 C C . LEU H 1 206 ? -0.051 14.546 -29.812 1.00 24.77 206 LEU H C 1
ATOM 15422 O O . LEU H 1 206 ? 0.104 15.611 -29.202 1.00 24.38 206 LEU H O 1
ATOM 15427 N N . ARG H 1 207 ? -0.985 14.376 -30.748 1.00 19.36 207 ARG H N 1
ATOM 15428 C CA . ARG H 1 207 ? -1.960 15.422 -31.056 1.00 22.39 207 ARG H CA 1
ATOM 15429 C C . ARG H 1 207 ? -3.126 15.217 -30.092 1.00 23.01 207 ARG H C 1
ATOM 15430 O O . ARG H 1 207 ? -4.093 14.521 -30.386 1.00 21.87 207 ARG H O 1
ATOM 15438 N N . SER H 1 208 ? -3.020 15.816 -28.902 1.00 23.74 208 SER H N 1
ATOM 15439 C CA . SER H 1 208 ? -3.860 15.384 -27.789 1.00 29.33 208 SER H CA 1
ATOM 15440 C C . SER H 1 208 ? -5.319 15.811 -27.927 1.00 21.89 208 SER H C 1
ATOM 15441 O O . SER H 1 208 ? -6.187 15.171 -27.329 1.00 23.91 208 SER H O 1
ATOM 15444 N N . ASP H 1 209 ? -5.618 16.859 -28.695 1.00 20.75 209 ASP H N 1
ATOM 15445 C CA . ASP H 1 209 ? -7.005 17.303 -28.807 1.00 25.97 209 ASP H CA 1
ATOM 15446 C C . ASP H 1 209 ? -7.851 16.423 -29.720 1.00 26.99 209 ASP H C 1
ATOM 15447 O O . ASP H 1 209 ? -9.077 16.399 -29.565 1.00 31.78 209 ASP H O 1
ATOM 15452 N N . THR H 1 210 ? -7.245 15.715 -30.673 1.00 22.66 210 THR H N 1
ATOM 15453 C CA . THR H 1 210 ? -8.012 14.889 -31.599 1.00 25.56 210 THR H CA 1
ATOM 15454 C C . THR H 1 210 ? -7.625 13.420 -31.547 1.00 25.53 210 THR H C 1
ATOM 15455 O O . THR H 1 210 ? -8.116 12.634 -32.367 1.00 24.04 210 THR H O 1
ATOM 15459 N N . THR H 1 211 ? -6.777 13.016 -30.604 1.00 20.90 211 THR H N 1
ATOM 15460 C CA . THR H 1 211 ? -6.412 11.615 -30.458 1.00 15.41 211 THR H CA 1
ATOM 15461 C C . THR H 1 211 ? -6.907 11.128 -29.105 1.00 24.41 211 THR H C 1
ATOM 15462 O O . THR H 1 211 ? -6.455 11.606 -28.058 1.00 23.76 211 THR H O 1
ATOM 15466 N N . LEU H 1 212 ? -7.856 10.205 -29.137 1.00 22.62 212 LEU H N 1
ATOM 15467 C CA . LEU H 1 212 ? -8.299 9.531 -27.930 1.00 21.48 212 LEU H CA 1
ATOM 15468 C C . LEU H 1 212 ? -7.194 8.588 -27.470 1.00 23.35 212 LEU H C 1
ATOM 15469 O O . LEU H 1 212 ? -6.688 7.784 -28.263 1.00 21.86 212 LEU H O 1
ATOM 15474 N N . HIS H 1 213 ? -6.780 8.706 -26.210 1.00 19.72 213 HIS H N 1
ATOM 15475 C CA . HIS H 1 213 ? -5.611 7.945 -25.795 1.00 22.06 213 HIS H CA 1
ATOM 15476 C C . HIS H 1 213 ? -5.668 7.604 -24.309 1.00 21.64 213 HIS H C 1
ATOM 15477 O O . HIS H 1 213 ? -6.377 8.240 -23.523 1.00 20.77 213 HIS H O 1
ATOM 15484 N N . ARG H 1 214 ? -4.915 6.562 -23.948 1.00 23.95 214 ARG H N 1
ATOM 15485 C CA . ARG H 1 214 ? -4.806 6.073 -22.577 1.00 24.47 214 ARG H CA 1
ATOM 15486 C C . ARG H 1 214 ? -3.511 5.280 -22.440 1.00 24.49 214 ARG H C 1
ATOM 15487 O O . ARG H 1 214 ? -2.844 4.963 -23.429 1.00 23.48 214 ARG H O 1
ATOM 15495 N N . THR H 1 215 ? -3.164 4.947 -21.198 1.00 20.66 215 THR H N 1
ATOM 15496 C CA . THR H 1 215 ? -2.133 3.953 -20.927 1.00 19.11 215 THR H CA 1
ATOM 15497 C C . THR H 1 215 ? -2.787 2.706 -20.350 1.00 24.77 215 THR H C 1
ATOM 15498 O O . THR H 1 215 ? -3.744 2.795 -19.570 1.00 26.91 215 THR H O 1
ATOM 15502 N N . VAL H 1 216 ? -2.286 1.550 -20.759 1.00 21.60 216 VAL H N 1
ATOM 15503 C CA . VAL H 1 216 ? -2.829 0.275 -20.279 1.00 23.62 216 VAL H CA 1
ATOM 15504 C C . VAL H 1 216 ? -2.503 0.129 -18.794 1.00 27.18 216 VAL H C 1
ATOM 15505 O O . VAL H 1 216 ? -1.369 0.440 -18.384 1.00 22.13 216 VAL H O 1
ATOM 15509 N N . PRO H 1 217 ? -3.458 -0.279 -17.952 1.00 22.83 217 PRO H N 1
ATOM 15510 C CA . PRO H 1 217 ? -3.199 -0.330 -16.506 1.00 24.36 217 PRO H CA 1
ATOM 15511 C C . PRO H 1 217 ? -1.997 -1.195 -16.161 1.00 22.50 217 PRO H C 1
ATOM 15512 O O . PRO H 1 217 ? -1.756 -2.233 -16.780 1.00 29.01 217 PRO H O 1
ATOM 15516 N N . LEU H 1 218 ? -1.236 -0.759 -15.158 1.00 27.49 218 LEU H N 1
ATOM 15517 C CA . LEU H 1 218 ? -0.211 -1.634 -14.610 1.00 28.03 218 LEU H CA 1
ATOM 15518 C C . LEU H 1 218 ? -0.878 -2.882 -14.044 1.00 23.80 218 LEU H C 1
ATOM 15519 O O . LEU H 1 218 ? -1.964 -2.812 -13.466 1.00 28.33 218 LEU H O 1
ATOM 15524 N N . ASN H 1 219 ? -0.252 -4.040 -14.261 1.00 26.25 219 ASN H N 1
ATOM 15525 C CA . ASN H 1 219 ? -0.734 -5.289 -13.691 1.00 32.54 219 ASN H CA 1
ATOM 15526 C C . ASN H 1 219 ? 0.181 -5.790 -12.582 1.00 38.62 219 ASN H C 1
ATOM 15527 O O . ASN H 1 219 ? 0.021 -6.924 -12.113 1.00 33.73 219 ASN H O 1
ATOM 15532 N N . ALA H 1 220 ? 1.146 -4.972 -12.170 1.00 33.73 220 ALA H N 1
ATOM 15533 C CA . ALA H 1 220 ? 2.023 -5.272 -11.050 1.00 34.69 220 ALA H CA 1
ATOM 15534 C C . ALA H 1 220 ? 2.448 -3.947 -10.435 1.00 34.33 220 ALA H C 1
ATOM 15535 O O . ALA H 1 220 ? 2.268 -2.879 -11.026 1.00 30.46 220 ALA H O 1
ATOM 15537 N N . ASP H 1 221 ? 3.015 -4.017 -9.231 1.00 34.96 221 ASP H N 1
ATOM 15538 C CA . ASP H 1 221 ? 3.447 -2.813 -8.518 1.00 27.78 221 ASP H CA 1
ATOM 15539 C C . ASP H 1 221 ? 4.818 -2.355 -9.027 1.00 36.41 221 ASP H C 1
ATOM 15540 O O . ASP H 1 221 ? 5.846 -2.471 -8.356 1.00 36.91 221 ASP H O 1
ATOM 15545 N N . ARG H 1 222 ? 4.819 -1.813 -10.244 1.00 32.44 222 ARG H N 1
ATOM 15546 C CA . ARG H 1 222 ? 6.002 -1.232 -10.870 1.00 32.15 222 ARG H CA 1
ATOM 15547 C C . ARG H 1 222 ? 5.824 0.282 -10.967 1.00 33.34 222 ARG H C 1
ATOM 15548 O O . ARG H 1 222 ? 4.771 0.824 -10.632 1.00 34.15 222 ARG H O 1
ATOM 15556 N N . THR H 1 223 ? 6.859 0.971 -11.449 1.00 28.64 223 THR H N 1
ATOM 15557 C CA . THR H 1 223 ? 6.881 2.430 -11.467 1.00 28.77 223 THR H CA 1
ATOM 15558 C C . THR H 1 223 ? 7.004 2.952 -12.896 1.00 32.04 223 THR H C 1
ATOM 15559 O O . THR H 1 223 ? 7.933 2.581 -13.621 1.00 29.86 223 THR H O 1
ATOM 15563 N N . ARG H 1 224 ? 6.072 3.821 -13.291 1.00 27.35 224 ARG H N 1
ATOM 15564 C CA . ARG H 1 224 ? 6.113 4.497 -14.584 1.00 27.73 224 ARG H CA 1
ATOM 15565 C C . ARG H 1 224 ? 5.923 5.988 -14.355 1.00 29.44 224 ARG H C 1
ATOM 15566 O O . ARG H 1 224 ? 4.883 6.405 -13.836 1.00 33.86 224 ARG H O 1
ATOM 15574 N N . ILE H 1 225 ? 6.915 6.788 -14.743 1.00 24.04 225 ILE H N 1
ATOM 15575 C CA . ILE H 1 225 ? 6.903 8.231 -14.522 1.00 24.70 225 ILE H CA 1
ATOM 15576 C C . ILE H 1 225 ? 7.040 8.952 -15.859 1.00 26.40 225 ILE H C 1
ATOM 15577 O O . ILE H 1 225 ? 7.926 8.623 -16.654 1.00 24.73 225 ILE H O 1
ATOM 15582 N N . ILE H 1 226 ? 6.200 9.964 -16.085 1.00 23.03 226 ILE H N 1
ATOM 15583 C CA . ILE H 1 226 ? 6.329 10.800 -17.270 1.00 23.82 226 ILE H CA 1
ATOM 15584 C C . ILE H 1 226 ? 6.288 12.271 -16.888 1.00 29.02 226 ILE H C 1
ATOM 15585 O O . ILE H 1 226 ? 5.679 12.673 -15.890 1.00 28.32 226 ILE H O 1
ATOM 15590 N N . LEU H 1 227 ? 6.961 13.072 -17.703 1.00 23.59 227 LEU H N 1
ATOM 15591 C CA . LEU H 1 227 ? 6.754 14.508 -17.770 1.00 22.20 227 LEU H CA 1
ATOM 15592 C C . LEU H 1 227 ? 5.901 14.787 -18.999 1.00 27.10 227 LEU H C 1
ATOM 15593 O O . LEU H 1 227 ? 6.140 14.213 -20.066 1.00 24.92 227 LEU H O 1
ATOM 15598 N N . ASN H 1 228 ? 4.886 15.625 -18.842 1.00 25.99 228 ASN H N 1
ATOM 15599 C CA . ASN H 1 228 ? 4.034 16.035 -19.949 1.00 27.31 228 ASN H CA 1
ATOM 15600 C C . ASN H 1 228 ? 4.278 17.521 -20.159 1.00 25.83 228 ASN H C 1
ATOM 15601 O O . ASN H 1 228 ? 3.934 18.331 -19.300 1.00 23.38 228 ASN H O 1
ATOM 15606 N N . THR H 1 229 ? 4.883 17.875 -21.289 1.00 22.31 229 THR H N 1
ATOM 15607 C CA . THR H 1 229 ? 5.011 19.263 -21.717 1.00 29.44 229 THR H CA 1
ATOM 15608 C C . THR H 1 229 ? 4.050 19.485 -22.876 1.00 25.34 229 THR H C 1
ATOM 15609 O O . THR H 1 229 ? 4.185 18.847 -23.929 1.00 23.65 229 THR H O 1
ATOM 15613 N N . CYS H 1 230 ? 3.098 20.396 -22.686 1.00 28.46 230 CYS H N 1
ATOM 15614 C CA . CYS H 1 230 ? 1.951 20.549 -23.576 1.00 29.76 230 CYS H CA 1
ATOM 15615 C C . CYS H 1 230 ? 1.960 21.939 -24.199 1.00 28.78 230 CYS H C 1
ATOM 15616 O O . CYS H 1 230 ? 1.798 22.941 -23.496 1.00 28.96 230 CYS H O 1
ATOM 15619 N N . TRP H 1 231 ? 2.140 22.000 -25.513 1.00 27.82 231 TRP H N 1
ATOM 15620 C CA . TRP H 1 231 ? 2.108 23.250 -26.259 1.00 27.96 231 TRP H CA 1
ATOM 15621 C C . TRP H 1 231 ? 0.804 23.342 -27.050 1.00 27.76 231 TRP H C 1
ATOM 15622 O O . TRP H 1 231 ? -0.019 22.424 -27.049 1.00 25.00 231 TRP H O 1
ATOM 15633 N N . ALA H 1 232 ? 0.625 24.462 -27.743 1.00 25.04 232 ALA H N 1
ATOM 15634 C CA . ALA H 1 232 ? -0.676 24.809 -28.289 1.00 29.76 232 ALA H CA 1
ATOM 15635 C C . ALA H 1 232 ? -0.535 25.428 -29.676 1.00 30.34 232 ALA H C 1
ATOM 15636 O O . ALA H 1 232 ? 0.539 25.877 -30.086 1.00 27.34 232 ALA H O 1
ATOM 15638 N N . SER H 1 233 ? -1.646 25.438 -30.399 1.00 27.36 233 SER H N 1
ATOM 15639 C CA . SER H 1 233 ? -1.731 26.030 -31.726 1.00 22.86 233 SER H CA 1
ATOM 15640 C C . SER H 1 233 ? -2.179 27.485 -31.639 1.00 26.86 233 SER H C 1
ATOM 15641 O O . SER H 1 233 ? -2.581 27.978 -30.583 1.00 28.04 233 SER H O 1
ATOM 15644 N N . ARG H 1 234 ? -2.136 28.169 -32.786 1.00 26.32 234 ARG H N 1
ATOM 15645 C CA . ARG H 1 234 ? -2.632 29.539 -32.853 1.00 27.48 234 ARG H CA 1
ATOM 15646 C C . ARG H 1 234 ? -4.120 29.600 -32.510 1.00 34.21 234 ARG H C 1
ATOM 15647 O O . ARG H 1 234 ? -4.547 30.442 -31.713 1.00 29.58 234 ARG H O 1
ATOM 15655 N N . ALA H 1 235 ? -4.924 28.694 -33.083 1.00 28.69 235 ALA H N 1
ATOM 15656 C CA . ALA H 1 235 ? -6.346 28.641 -32.738 1.00 27.87 235 ALA H CA 1
ATOM 15657 C C . ALA H 1 235 ? -6.568 28.375 -31.256 1.00 32.93 235 ALA H C 1
ATOM 15658 O O . ALA H 1 235 ? -7.566 28.837 -30.689 1.00 28.18 235 ALA H O 1
ATOM 15660 N N . ASP H 1 236 ? -5.674 27.615 -30.615 1.00 30.33 236 ASP H N 1
ATOM 15661 C CA . ASP H 1 236 ? -5.848 27.332 -29.194 1.00 27.53 236 ASP H CA 1
ATOM 15662 C C . ASP H 1 236 ? -5.799 28.597 -28.343 1.00 32.80 236 ASP H C 1
ATOM 15663 O O . ASP H 1 236 ? -6.343 28.598 -27.234 1.00 32.75 236 ASP H O 1
ATOM 15668 N N . GLN H 1 237 ? -5.182 29.674 -28.841 1.00 32.31 237 GLN H N 1
ATOM 15669 C CA . GLN H 1 237 ? -4.914 30.834 -27.993 1.00 35.58 237 GLN H CA 1
ATOM 15670 C C . GLN H 1 237 ? -6.202 31.522 -27.552 1.00 41.98 237 GLN H C 1
ATOM 15671 O O . GLN H 1 237 ? -6.352 31.873 -26.375 1.00 44.50 237 GLN H O 1
ATOM 15677 N N . GLN H 1 238 ? -7.140 31.731 -28.477 1.00 39.38 238 GLN H N 1
ATOM 15678 C CA . GLN H 1 238 ? -8.395 32.412 -28.167 1.00 48.72 238 GLN H CA 1
ATOM 15679 C C . GLN H 1 238 ? -9.544 31.448 -27.919 1.00 38.51 238 GLN H C 1
ATOM 15680 O O . GLN H 1 238 ? -10.662 31.893 -27.647 1.00 42.46 238 GLN H O 1
ATOM 15686 N N . LYS H 1 239 ? -9.297 30.148 -28.012 1.00 39.06 239 LYS H N 1
ATOM 15687 C CA . LYS H 1 239 ? -10.352 29.161 -27.843 1.00 33.92 239 LYS H CA 1
ATOM 15688 C C . LYS H 1 239 ? -10.883 29.171 -26.410 1.00 37.22 239 LYS H C 1
ATOM 15689 O O . LYS H 1 239 ? -10.115 29.227 -25.446 1.00 36.23 239 LYS H O 1
ATOM 15695 N N . ALA H 1 240 ? -12.208 29.129 -26.273 1.00 35.96 240 ALA H N 1
ATOM 15696 C CA . ALA H 1 240 ? -12.834 29.025 -24.960 1.00 35.04 240 ALA H CA 1
ATOM 15697 C C . ALA H 1 240 ? -12.633 27.619 -24.396 1.00 41.74 240 ALA H C 1
ATOM 15698 O O . ALA H 1 240 ? -13.092 26.636 -24.989 1.00 35.98 240 ALA H O 1
ATOM 15700 N N . THR H 1 241 ? -11.962 27.521 -23.245 1.00 37.04 241 THR H N 1
ATOM 15701 C CA . THR H 1 241 ? -11.545 26.243 -22.680 1.00 36.92 241 THR H CA 1
ATOM 15702 C C . THR H 1 241 ? -11.920 26.167 -21.206 1.00 37.88 241 THR H C 1
ATOM 15703 O O . THR H 1 241 ? -11.585 27.068 -20.431 1.00 35.41 241 THR H O 1
ATOM 15707 N N . THR H 1 242 ? -12.596 25.087 -20.821 1.00 28.92 242 THR H N 1
ATOM 15708 C CA . THR H 1 242 ? -12.802 24.743 -19.422 1.00 29.89 242 THR H CA 1
ATOM 15709 C C . THR H 1 242 ? -11.748 23.728 -18.988 1.00 33.16 242 THR H C 1
ATOM 15710 O O . THR H 1 242 ? -11.193 22.992 -19.809 1.00 29.57 242 THR H O 1
ATOM 15714 N N . HIS H 1 243 ? -11.479 23.684 -17.678 1.00 27.74 243 HIS H N 1
ATOM 15715 C CA . HIS H 1 243 ? -10.298 22.980 -17.185 1.00 30.45 243 HIS H CA 1
ATOM 15716 C C . HIS H 1 243 ? -10.633 21.975 -16.086 1.00 30.84 243 HIS H C 1
ATOM 15717 O O . HIS H 1 243 ? -9.799 21.702 -15.217 1.00 32.80 243 HIS H O 1
ATOM 15724 N N . GLU H 1 244 ? -11.830 21.385 -16.137 1.00 28.21 244 GLU H N 1
ATOM 15725 C CA . GLU H 1 244 ? -12.296 20.525 -15.050 1.00 32.97 244 GLU H CA 1
ATOM 15726 C C . GLU H 1 244 ? -11.376 19.321 -14.829 1.00 29.12 244 GLU H C 1
ATOM 15727 O O . GLU H 1 244 ? -11.055 18.987 -13.682 1.00 25.59 244 GLU H O 1
ATOM 15733 N N . THR H 1 245 ? -10.950 18.645 -15.901 1.00 24.98 245 THR H N 1
ATOM 15734 C CA . THR H 1 245 ? -10.103 17.470 -15.716 1.00 24.08 245 THR H CA 1
ATOM 15735 C C . THR H 1 245 ? -8.753 17.870 -15.137 1.00 27.24 245 THR H C 1
ATOM 15736 O O . THR H 1 245 ? -8.197 17.165 -14.284 1.00 26.78 245 THR H O 1
ATOM 15740 N N . MET H 1 246 ? -8.230 19.013 -15.577 1.00 26.72 246 MET H N 1
ATOM 15741 C CA . MET H 1 246 ? -6.942 19.498 -15.091 1.00 32.03 246 MET H CA 1
ATOM 15742 C C . MET H 1 246 ? -7.033 19.815 -13.598 1.00 30.47 246 MET H C 1
ATOM 15743 O O . MET H 1 246 ? -6.152 19.445 -12.812 1.00 32.48 246 MET H O 1
ATOM 15748 N N . ASN H 1 247 ? -8.121 20.477 -13.190 1.00 31.07 247 ASN H N 1
ATOM 15749 C CA . ASN H 1 247 ? -8.330 20.839 -11.788 1.00 30.25 247 ASN H CA 1
ATOM 15750 C C . ASN H 1 247 ? -8.535 19.615 -10.912 1.00 34.19 247 ASN H C 1
ATOM 15751 O O . ASN H 1 247 ? -8.158 19.627 -9.735 1.00 35.04 247 ASN H O 1
ATOM 15756 N N . ALA H 1 248 ? -9.127 18.553 -11.459 1.00 31.22 248 ALA H N 1
ATOM 15757 C CA . ALA H 1 248 ? -9.373 17.359 -10.664 1.00 29.14 248 ALA H CA 1
ATOM 15758 C C . ALA H 1 248 ? -8.115 16.525 -10.453 1.00 31.05 248 ALA H C 1
ATOM 15759 O O . ALA H 1 248 ? -8.034 15.788 -9.467 1.00 28.70 248 ALA H O 1
ATOM 15761 N N . MET H 1 249 ? -7.128 16.601 -11.348 1.00 28.70 249 MET H N 1
ATOM 15762 C CA . MET H 1 249 ? -5.966 15.731 -11.203 1.00 29.14 249 MET H CA 1
ATOM 15763 C C . MET H 1 249 ? -4.703 16.414 -10.686 1.00 26.27 249 MET H C 1
ATOM 15764 O O . MET H 1 249 ? -3.770 15.706 -10.301 1.00 30.38 249 MET H O 1
ATOM 15769 N N . PHE H 1 250 ? -4.642 17.743 -10.638 1.00 31.60 250 PHE H N 1
ATOM 15770 C CA . PHE H 1 250 ? -3.426 18.427 -10.209 1.00 32.09 250 PHE H CA 1
ATOM 15771 C C . PHE H 1 250 ? -3.730 19.548 -9.224 1.00 45.56 250 PHE H C 1
ATOM 15772 O O . PHE H 1 250 ? -4.708 20.288 -9.386 1.00 32.17 250 PHE H O 1
ATOM 15780 N N . ASP H 1 251 ? -2.876 19.671 -8.209 1.00 49.66 251 ASP H N 1
ATOM 15781 C CA . ASP H 1 251 ? -2.864 20.847 -7.345 1.00 52.23 251 ASP H CA 1
ATOM 15782 C C . ASP H 1 251 ? -2.393 22.066 -8.124 1.00 51.02 251 ASP H C 1
ATOM 15783 O O . ASP H 1 251 ? -1.372 22.006 -8.811 1.00 44.02 251 ASP H O 1
#

Foldseek 3Di:
DDFLVCQLVQLQVQCCPVVVDVVVLVVQLVCCVVFLKGWDFSNGPPVLLVVVLVLVVVQCVVAWDFDWFFAVLQVRWTAGWIKAWLVSCVVPHGSVVSVLQRPNSQVSVCSSPVAGWAAQLDRGVQKMKTKDFAFFHKFTWDFDLFFKKKKAWSADDDPVQWFKKKKDFQAARDSVCRPNVVSCVPTPIDIHDDHHSIMMMGRRGGITMMITGGRHRDITMMMMRGTHGPVSNPDDDDCVVSVNRYD/DDDFLVCQLVQLLVQCCVVVVDPVVLVVQLVCCVVFLKGWDAPNGPPVLLVNVLVQLVVLCVPAWDFDWFFALLQVRWTAGWIKAWQVSCVVPPGSLVSVLQRPSSQVSVCSSPVAGWAAQLPRGVQKMKTKHFFFFHKFTWDFDLFFKKKKAWSADDDCVQWFKKKKDFQAARDSVCRPVVVSPVVTPIDTDDDHHSIMMMGRRGGITMMTTGGRHRHITMMMMGGTHGPVSNPDDDDCVVSVNRYD/DDFLVCQLVQLLVQCCVVPVDPVVLVVQLVCCVVFLKGWDASNGPPVLLLVVLVQLVVLCVVAKDFDWFFALLQVRWTAGWIKAWQVSCVVRNTSLVSVLQRPNSQVSVCSSPVAGWAAQQDRGQQKMKIKDFFFFHKFTWDFDLFFKKKKAWSADDDPVQWFKKKKDFQAAGDRVCRPNVVSPVPTPIDIHDDHHNIMMMGGRGGITMMTTGGRGRHITMMMIRGTHGPVSNPDDDDCVVVVNRYD/DDFLVPVLVQLQVQCCVVVVDLVVLVVQLVCCVVFLKGWDFSNGPPVLLVVVLVQLVVLCVVAWDFDWFFALLQVRWTAGWIKAWLVSCVVRPTSLVSVLQRPSSQVSVCSSPVAGWAAQLDSRQQKMKTKHFFFFHKFTWDFDLFFKKKKAWSADDDCVQWFKKKKDFQAARDSVCRPVVVSPVVTPIDIHDDHHRIMMMGRRGGITMMITTGRGRHMTMMMMRGTHGPVSNPDDDDCVVSVNRYD/DDFLVCVLVQLLVQCCPVVVDPVVLVVQLVCCVVFLKGWDASNGPVVLLVVVLVQLVVLCVPAKDFDWFFAVLQVRWTAGWIKAWQVSCVPVHGNLVSVLQRPSSQVSVCSSPVAGWAAFLDRGQQKMKTKDFAFFHKFTWDFDLFFKKKKAWSADDDPVQWFKKKKDFQAARDSVCRPNVVSPVVTPIDTDDDHHGIMMMGRRGGITMMTTGGRHRHITMMMMRGTHGPVSNPDDDDCVVSVNRYD/DDFLVCVLVQLQVQCCVVPVDPVVLVVQLVCCVVFQKGWDAPNGPPVLLVVVLVLLVVLCVVAKDFDWFFALLQVRWTAGWIKAWQVSCVVRNTSLVSVLQRPSSQVSVCSSPVAGWAAFLDSGQQKMKTKDFAFFHKFTWDFDLAFKKKKAWSADDPCVQWFKKKKDFQAARDSVCRPNVVSCVVTPIDIHDDHHGIMMIGRRGGITMMITGGRHRHITMMMMRGTHGPVSNPDDDDCVVSVNRYD/DDDFLVCVLVQLLVQCCVVVVDVVVLQVQLVCCVVFQKGWDASNGPPVLLVVVLVQLVVLCVPAKDFDWFFAVLQPRWTAGWIKAWQVSCVVSHGNLVSVLQRPSSQVSVCSSPVAGWAAQLDRRQQKMKIKAFAFFHKFTWDFDLFFKKKKAWSADDDCVQWFKKKKDFQAARDSVCRPNVVSCVVTPIDIHDDHHGIMMMGRRGGITMMITGGRHRHITMMMMRGTHGPVSNPDDDDCVVVVNRYD/DQFLVPVLVQQLVQCCVVVVDVVVLVVQLVCCVVFLKGWDFPNGPVVLLVVVLVLLVVLCVPAWDFDWFFAVLQPRWTAGWIKAWQVSCVVSHTSLVSVLQRPNSQVSVCSSPVAGWAAQLDRGVQKMKIKAFAFFHKFTWAFDLFFKKKKAWSADDDCVQWFKKKKDFQAARDRVCRCNVVSPVVTPIDIHDDHHSIMMMGGRGGMTMMITGGRHRHMTMMMMGGTHGPVSNPDDDDQVVSVNRYD

Organism: NCBI:txid1196353

Nearest PDB structures (foldseek):
  7u6i-assembly1_A  TM=1.003E+00  e=2.434E-53  Streptomyces wuyuanensis
  7u6h-assembly4_D  TM=9.700E-01  e=1.647E-35  Pseudomonas kilonensis
  6nie-assembly4_D  TM=9.796E-01  e=2.690E-31  Streptantibioticus cattleyicolor NRRL 8057 = DSM 46488
  7jsd-assembly1_A  TM=9.708E-01  e=8.950E-30  Streptomyces roseifaciens
  7jsd-assembly4_D  TM=8.984E-01  e=6.023E-22  Streptomyces roseifaciens

Secondary structure (DSSP, 8-state):
---TTTHHHHHHHHHHHHT--HHHHHHHHHHHHHHSEEE-TTSS-HHHHHHHHHHHHHHHHHH-EEEEEEEGGGTTEEEEEEEE-HHHHHHH-SHHHHHHT-HHHHHHHHHHHTS--B--SSGGGSEEEEEE-STT-EE-SB--SSSEEEEEEEE---GGGS--EEEE-S----TTS--HHHHHHHSPPEEE---TT-EEEEETTT-EEEEPPPSSS--EEEEEEEEB-HHHHHS----HHHHHH--/----TTTHHHHHHHHHHHHT--HHHHHHHHHHHHHHSEEE-TTSS-HHHHHHHHHHHHHHHHHH-EEEEEEEGGGTTEEEEEEEE-HHHHHHH-SHHHHHHT-H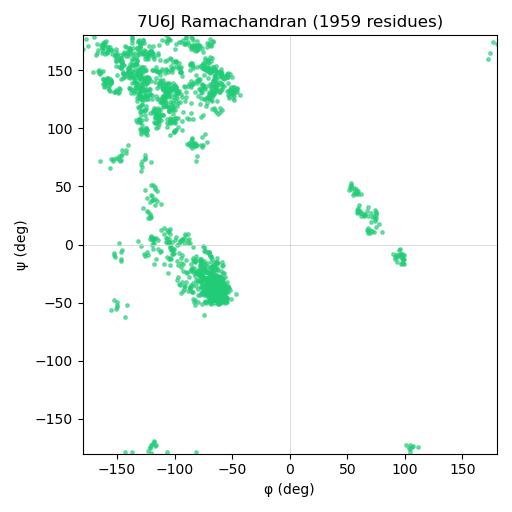HHHHHHHHHHTS--B--SSGGGSEEEEEE-STT-EE-SB--SSSEEEEEEEE---GGGS--EEEE-S----TT---HHHHHHHS-BEEE---TT-EEEEETTT-EEEEPPPSSS--EEEEEEEEB-HHHHHS----HHHHHH--/---TTTHHHHHHHHHHHHS--HHHHHHHHHHHHHHSEEE-TTSS-HHHHHHHHHHHHHHHHHH-EEEEEEEGGGTTEEEEEEEE-HHHHHHH-SHHHHHHT-HHHHHHHHHHHTS--B--SSGGGSEEEEEE-STT-EE-SB--SSSEEEEEEEE---GGGS--EEEE-S----SSS--HHHHHHHSPBEEE---TT-EEEEETTT-EEEEPPPSSS--EEEEEEEEB-TGGGTS----HHHHHH--/---TTTHHHHHHHHHHHHT--HHHHHHHHHHHHHHSEEE-TTSS-HHHHHHHHHHHHHHHHHH-EEEEEEEGGGTTEEEEEEEE-HHHHHHH-SHHHHHHT-HHHHHHHHHHHTS--B--SSGGGSEEEEEE-STT-EE-SB--SSSEEEEEEEE---GGGS--EEEE-S----SS---HHHHHHHS--EEE---TT-EEEEETTT-EEEEPPPSSS--EEEEEEEEB-HHHHHS----HHHHHH--/---TTTHHHHHHHHHHHHT--HHHHHHHHHHHHHHSEEE-TTSS-HHHHHHHHHHHHHHHHHH-EEEEEEEGGGTTEEEEEEEE-HHHHHHH-SHHHHHHT-HHHHHHHHHHHTS--B--SSGGGSEEEEEE-STT-EE-SB--SSSEEEEEEEE---GGGS--EEEE-S----TTS--HHHHHHHSPPEEE---TT-EEEEETTT-EEEEPPPSSS--EEEEEEEEB-HHHHHS----HHHHHH--/---TTTHHHHHHHHHHHHT--HHHHHHHHHHHHHHSEEE-TTSS-HHHHHHHHHHHHHHHHHH-EEEEEEEGGGTTEEEEEEEE-HHHHHHH-SHHHHHHT-HHHHHHHHHHHTS--B--SSGGGSEEEEEE-STT-EE-SB--SSSEEEEEEEE---GGGS--EEEE-S----TT---HHHHHHHS-BEEE---TT-EEEEETTT-EEEEPPPSSS--EEEEEEEEB-HHHHHS----HHHHHH--/----TTTHHHHHHHHHHHHT--HHHHHHHHHHHHHHSEEE-TTSS-HHHHHHHHHHHHHHHHHH-EEEEEEEGGGTTEEEEEEEE-HHHHHHH-SHHHHHHT-HHHHHHHHHHHTS--B--SSGGGSEEEEEE-STT-EE-SB--SSSEEEEEEEE---GGGS--EEEE-S----SS---HHHHHHHSPPEEE---TT-EEEEETTT-EEEEPPPSSS--EEEEEEEEB-TGGGTS----HHHHHH--/---TTTHHHHHHHHHHHHS--HHHHHHHHHHHHHHSEEE-TTSS-HHHHHHHHHHHHHHHHHH-EEEEEEEGGGTTEEEEEEEE-HHHHHHH-SHHHHHHT-HHHHHHHHHHHTS--B--SSGGGSEEEEEE-STT-EE-SB--SSSEEEEEEEE---GGGS--EEEE-S----TT---HHHHHHHSPBEEE---TT-EEEEETTT-EEEEPPPSSS--EEEEEEEEB-HHHHH-----HHHHHH--

B-factor: mean 28.05, std 8.97, range [11.09, 83.64]